Protein AF-0000000071360195 (afdb_homodimer)

Solvent-accessible surface area (backbone atoms only — not comparable to full-atom values): 88174 Å² total; per-residue (Å²): 97,87,82,32,67,44,46,41,50,40,54,48,51,52,51,59,58,46,48,58,55,52,52,46,26,71,76,32,77,54,50,70,51,29,56,44,53,31,23,53,79,62,7,34,23,40,37,34,31,44,94,55,22,44,68,52,69,40,63,68,44,98,49,39,8,59,50,63,33,9,27,62,53,70,78,50,66,49,47,74,72,57,78,88,72,53,63,65,61,52,55,51,90,71,38,44,81,37,33,32,63,85,80,63,46,74,43,66,33,55,50,43,57,48,7,51,38,51,45,49,52,37,34,51,52,42,40,50,26,24,51,25,14,49,48,19,62,73,68,67,46,61,69,28,42,64,61,17,48,61,42,53,50,48,51,35,55,5,44,53,56,32,52,67,60,40,53,76,51,92,50,73,54,66,40,22,39,23,76,53,29,56,35,37,60,60,54,65,51,55,55,34,50,38,50,25,50,60,48,34,41,68,58,39,54,72,71,65,54,81,59,62,51,53,54,50,37,46,46,51,50,45,51,42,43,50,67,18,39,52,57,96,50,68,45,30,49,46,36,35,41,52,36,51,50,43,17,70,60,42,55,53,23,87,81,37,96,84,45,69,18,20,60,46,40,46,39,49,36,43,72,40,61,45,69,19,24,42,8,47,70,59,52,59,51,63,29,38,73,85,63,27,49,44,38,34,25,56,53,52,30,54,47,48,50,40,42,49,51,51,41,42,51,55,47,21,68,73,69,74,44,78,48,59,75,80,40,64,57,57,62,45,27,61,50,37,55,46,62,44,42,44,96,76,51,28,30,52,20,55,28,66,12,31,38,41,66,76,66,58,65,51,48,43,51,51,38,29,50,21,58,75,69,69,35,58,64,58,27,32,36,47,43,56,61,48,48,49,36,38,74,71,66,78,43,77,90,47,56,92,46,70,66,42,64,74,53,42,62,82,67,82,75,74,78,52,93,82,35,64,79,81,86,50,65,58,45,14,44,68,43,51,36,37,17,34,38,40,41,49,45,62,58,79,74,35,28,32,37,39,40,40,30,29,12,18,24,35,42,13,27,19,29,57,67,18,42,33,38,34,42,74,74,25,40,42,24,50,34,31,13,40,44,89,39,90,82,35,61,59,15,74,39,26,40,35,28,31,86,39,26,31,22,70,32,47,62,45,56,44,55,61,57,40,54,64,17,86,51,53,50,46,84,75,49,56,38,55,50,66,68,40,84,63,89,72,72,55,57,37,38,41,32,36,36,37,66,45,74,65,72,43,22,46,31,37,41,36,43,33,40,38,50,44,96,88,43,49,45,39,37,39,41,38,42,29,35,32,56,68,63,97,61,94,45,31,37,38,38,38,44,42,29,55,32,79,42,74,49,43,24,39,80,81,70,39,78,55,80,64,39,80,50,81,70,67,30,35,91,75,68,24,44,63,33,38,56,60,48,37,79,42,25,33,41,76,45,42,58,40,32,33,39,39,24,37,34,72,50,90,96,45,75,44,31,35,41,38,32,41,36,61,44,39,84,73,22,32,40,34,45,29,34,34,67,43,40,55,9,66,31,81,70,33,37,61,73,82,56,63,77,32,58,23,34,25,44,36,42,34,34,74,46,67,21,47,58,60,41,50,40,37,38,41,36,58,32,44,69,91,51,72,55,58,64,68,46,76,46,78,48,71,45,92,86,28,30,38,34,40,38,37,35,32,66,87,46,34,34,39,41,39,39,38,39,89,39,55,76,25,75,49,80,55,90,62,31,34,35,32,14,24,35,36,40,38,31,29,34,63,87,78,64,44,68,46,34,37,40,37,37,37,23,43,35,36,34,55,66,67,33,36,41,33,35,58,42,53,58,20,35,37,40,39,34,58,46,96,56,27,32,42,33,33,34,70,31,27,27,38,39,29,39,40,47,88,57,31,25,96,77,45,41,36,40,38,48,56,96,91,42,75,47,79,43,73,44,41,51,41,85,93,70,55,24,27,37,41,79,36,55,48,58,40,81,38,30,37,39,41,22,109,96,87,81,33,66,44,45,43,51,40,54,49,51,52,50,59,57,45,49,57,54,52,52,47,27,70,76,31,76,52,50,70,50,29,56,46,50,30,24,53,78,61,6,34,22,39,39,35,32,43,94,57,22,44,68,53,66,40,62,67,45,99,48,40,8,58,50,63,31,8,27,62,53,71,77,50,67,48,46,73,72,58,77,88,72,54,61,65,61,53,56,50,89,70,39,45,81,38,32,33,64,84,81,63,46,74,44,67,34,54,48,44,56,47,7,51,38,52,46,49,51,37,34,50,53,42,44,52,26,22,53,25,14,50,47,18,63,74,68,66,46,59,70,29,42,63,61,16,47,62,42,52,49,51,51,34,55,6,44,51,56,32,52,69,60,42,55,76,52,93,50,73,53,65,39,22,40,22,76,54,29,55,35,38,61,61,55,66,50,54,55,35,51,37,50,23,50,60,47,34,42,67,58,38,54,73,70,66,54,82,59,63,52,52,54,50,36,45,46,52,49,45,51,41,42,48,67,18,39,53,58,95,50,68,46,30,51,46,35,35,42,54,36,51,50,44,19,70,62,40,56,53,23,85,80,36,97,84,46,68,17,20,62,44,40,47,40,48,36,45,72,41,61,44,66,18,24,43,8,47,69,60,51,59,49,63,29,38,74,85,65,29,48,43,39,35,23,57,50,50,30,55,48,48,50,39,42,49,51,51,42,40,51,56,48,22,67,72,68,72,44,76,48,58,76,81,41,63,59,57,62,46,28,60,51,38,53,48,63,44,41,45,97,76,52,28,30,52,20,53,30,65,12,32,38,40,65,75,65,58,65,50,46,44,50,51,37,29,51,22,57,75,68,68,34,56,64,56,26,32,37,48,42,55,61,46,48,50,37,39,73,70,65,78,43,75,92,46,57,92,47,69,66,43,64,74,53,42,62,84,66,81,74,74,77,48,94,81,34,64,79,78,86,49,64,58,43,13,43,70,43,51,37,36,16,34,38,38,42,48,45,64,57,80,73,35,28,32,36,40,38,40,32,29,13,19,24,36,41,14,29,17,28,58,67,19,43,33,37,32,41,76,72,26,40,41,24,51,34,31,13,40,44,90,39,89,83,34,62,58,14,73,40,25,42,34,28,30,84,39,25,29,22,71,32,46,62,46,57,46,56,61,56,40,53,62,19,85,51,53,48,43,85,74,48,56,37,54,48,65,67,39,84,61,89,72,73,53,54,38,38,40,32,36,35,37,65,45,74,63,74,44,22,46,33,35,41,35,42,34,42,36,50,45,97,87,43,47,46,38,36,39,40,38,41,27,35,31,56,67,62,96,60,94,44,31,36,38,36,38,43,44,30,55,32,80,41,73,48,43,23,40,79,82,69,40,77,55,78,63,40,81,51,83,71,66,29,36,89,75,67,24,42,63,34,38,57,61,48,38,78,41,24,34,39,74,46,42,58,41,32,34,38,38,25,39,32,72,50,90,96,45,76,44,31,34,41,38,33,43,38,60,44,39,84,74,20,32,40,33,45,28,34,34,66,43,40,54,9,65,31,81,70,35,37,60,74,81,55,64,77,32,56,22,34,26,44,36,43,35,34,75,45,68,21,48,59,60,43,49,41,36,37,40,34,57,31,44,68,90,51,71,55,57,64,68,45,76,45,80,47,72,45,96,86,28,31,38,33,40,39,37,35,30,66,88,46,34,34,38,41,39,40,38,39,89,40,56,76,25,74,48,78,56,90,61,30,35,35,31,16,22,36,37,42,37,32,30,35,62,86,79,64,44,67,47,32,38,40,38,37,36,23,43,33,36,34,55,66,67,32,36,40,33,35,58,43,54,56,19,36,35,39,38,34,56,47,95,55,27,33,40,34,33,33,69,31,27,28,38,40,29,40,39,46,86,57,32,26,95,78,46,42,36,40,37,48,57,96,92,41,75,47,79,44,74,44,42,52,42,85,94,70,56,26,28,36,40,80,36,56,47,60,40,83,39,30,38,39,41,21,108

Foldseek 3Di:
DVPFPLLVVVLVVLVVVLVVVLVVCVVPVCLLVQLQAWQAPQLFQEWEDEPQATDDTHDHDPGIAHDAAGGQDQDAQWDQDDSVPGDGNDNDPLAGFTAGNPVRDTDHDHRNRVRRNNVVSLLVSLLNLLSLLVVCLVPVDVSSVSNNVSNLVNHLVNLLRHDAYHYPDPDLLVQACASRYSGLLPVSSLQSSLSSCVSCVVVCVVVVHDCVSVLSSLLNRLVRLQRHAAPQALSQLSSLLSLLSSLVSFDALVVDPVSDHNVNSLCSAAPDHDPHHGHPVVSCVCAPQVLLFRLAWLVSLLVSLLSVLLSQLSVCVVVVDLSCVVPVSSVSNLLSSLQQDDQLQFGAFAFQGATAHRDLSSLQSQLLSCVSVVVVLSLLQSLVVSVVCVVVVVDDLSDPDPSSSPGGDSDRDDHDPPHDHDPSYAQWAADQSFQKIKHWAFDDQQIKMKIWTAAHAFSGALAHTFIWIDGRQFTFFGQLHADPDCPDCCRVFANRHHQRTQFKDKPLAQGDDSGRDDWHWAWADWPPDHRDDAPDRFKIKTKIWGQRDPQRKTKIKMKMWGADPVRHIKMKIWIFIDHPDPDWMKMKGKTWGDADDKWKAFPVRHTDDWAFDPPQDCVSVHGNNSVQWAPKTKDWDAAKMKMWGWHDDVPDFIKIKIKTWGGHHRKMKIWTWHFQRPRDDVSRHPPVRHRGTTTMMMIMDRHGCHLPTIIMMIFIDGPPDASQWDDWDWDHDRRSWTWIWTQGPVQKIKIKIADPAQQDWDDDDQKIWRGGIKIWMARNVVRHTAKIWDTQTQWIGDNLKIKHAPPTRKTKMWGDDVFAIKIWIAFWIKIKAQLQFADPQQWKWAQDPNDIDIDHFCDDPPSNITMDTRHGTGSIMGGGGD/DVPFPLLVVVLVVLVVVLVVVLVVCVVPVCLLVQLQAWQAPQLFQEWEDEPQATDDTHDHDPGIAHDAAGGQDQDAQWDQDDSVPGDGNDNDPLAGFTAGPVVRDTDHDHRNRVRGNNVVSLLVSLLNLLSLLVVCLVPVDVSSVSNNVSNLVNHLVNLLRHDAYHYPDPDLLVFACARRYSGLLPVSSLQSSLSSCVSCVVVCVVVVHDCVSVLSSLLNRLVRLQRHAAPQALSQLSNLLSLLSSLVSFDQLVVDPVSDHNVNSLCSAAPDHDPHHGHPVVSCVCAPQVLLFRLAWLVSLLVSLLSVLLSQLSVCVVVVDLSCVVPVSSVSNLLSSLQQDDQLQFGAFAFQGATAHRDLSSLQSVLLSCVSVVVVLSLLQSLVVSVVCVVVVVDDLSDPDPSSSVGGDSDRDDHDPPHDHDPSYAQWAADQSFQKIKHWAFDDQQIKMKIWTAAHAFSGALAHTFIWIDHRQFTFFGQLHADPDCPDCCRVFANRHHQRTQFKDKPLAQGDDSGRDDWHWAWADWPPDHRDDAPDRFKIKTKIWGQRDPQRKTKIKMKMWGADPVRHIKMKIWIFIDHPDPDWMKMKGKTWGDADDKWKAFPVRHTDDWAADPPQDCVSVHGNNSVQWAPKTKDWDAAKMKMWGWHDDDPDFIKIKIKTWGGHHRKMKIWIWHFQRPRDDVSRHPPVRHRGTTTMIMIMDRHGQHLPTIIMMIFIDGPPDASQWDDKDWDHDRRSWTWIWTQGPVQKIKIKIADPAQQDWDDDDQKIWRGGMKIWMARNVVRHTAKIWDTQTQWIGDNLKIKHAPPTRKTKMWGDDVFAIKIWIAFWIKIKDQLQFADPQQWKWAQDPNDIDIDHFCDDPPSNITMDTRHGTGSIMGGGGD

Structure (mmCIF, N/CA/C/O backbone):
data_AF-0000000071360195-model_v1
#
loop_
_entity.id
_entity.type
_entity.pdbx_description
1 polymer 'Heparinase II/III-like C-terminal domain-containing protein'
#
loop_
_atom_site.group_PDB
_atom_site.id
_atom_site.type_symbol
_atom_site.label_atom_id
_atom_site.label_alt_id
_atom_site.label_comp_id
_atom_site.label_asym_id
_atom_site.label_entity_id
_atom_site.label_seq_id
_atom_site.pdbx_PDB_ins_code
_atom_site.Cartn_x
_atom_site.Cartn_y
_atom_site.Cartn_z
_atom_site.occupancy
_atom_site.B_iso_or_equiv
_atom_site.auth_seq_id
_atom_site.auth_comp_id
_atom_site.auth_asym_id
_atom_site.auth_atom_id
_atom_site.pdbx_PDB_model_num
ATOM 1 N N . MET A 1 1 ? -1.663 -29.953 -48.25 1 61.69 1 MET A N 1
ATOM 2 C CA . MET A 1 1 ? -0.691 -30.969 -47.875 1 61.69 1 MET A CA 1
ATOM 3 C C . MET A 1 1 ? 0.414 -31.094 -48.906 1 61.69 1 MET A C 1
ATOM 5 O O . MET A 1 1 ? 1.577 -31.312 -48.562 1 61.69 1 MET A O 1
ATOM 9 N N . GLU A 1 2 ? 0.023 -30.75 -50.125 1 65.12 2 GLU A N 1
ATOM 10 C CA . GLU A 1 2 ? 1.006 -30.922 -51.188 1 65.12 2 GLU A CA 1
ATOM 11 C C . GLU A 1 2 ? 1.931 -29.719 -51.312 1 65.12 2 GLU A C 1
ATOM 13 O O . GLU A 1 2 ? 3.059 -29.828 -51.781 1 65.12 2 GLU A O 1
ATOM 18 N N . THR A 1 3 ? 1.449 -28.672 -50.75 1 71.75 3 THR A N 1
ATOM 19 C CA . THR A 1 3 ? 2.215 -27.453 -51.031 1 71.75 3 THR A CA 1
ATOM 20 C C . THR A 1 3 ? 3.207 -27.172 -49.875 1 71.75 3 THR A C 1
ATOM 22 O O . THR A 1 3 ? 4.207 -26.484 -50.094 1 71.75 3 THR A O 1
ATOM 25 N N . ALA A 1 4 ? 2.963 -27.688 -48.719 1 83.12 4 ALA A N 1
ATOM 26 C CA . ALA A 1 4 ? 3.861 -27.422 -47.594 1 83.12 4 ALA A CA 1
ATOM 27 C C . ALA A 1 4 ? 4.824 -28.578 -47.375 1 83.12 4 ALA A C 1
ATOM 29 O O . ALA A 1 4 ? 4.398 -29.719 -47.125 1 83.12 4 ALA A O 1
ATOM 30 N N . ASP A 1 5 ? 6.125 -28.281 -47.375 1 85.06 5 ASP A N 1
ATOM 31 C CA . ASP A 1 5 ? 7.168 -29.297 -47.281 1 85.06 5 ASP A CA 1
ATOM 32 C C . ASP A 1 5 ? 7.047 -30.094 -45.969 1 85.06 5 ASP A C 1
ATOM 34 O O . ASP A 1 5 ? 7.156 -31.328 -45.969 1 85.06 5 ASP A O 1
ATOM 38 N N . TRP A 1 6 ? 6.832 -29.406 -44.938 1 88.25 6 TRP A N 1
ATOM 39 C CA . TRP A 1 6 ? 6.797 -30.109 -43.656 1 88.25 6 TRP A CA 1
ATOM 40 C C . TRP A 1 6 ? 5.602 -31.047 -43.562 1 88.25 6 TRP A C 1
ATOM 42 O O . TRP A 1 6 ? 5.664 -32.094 -42.906 1 88.25 6 TRP A O 1
ATOM 52 N N . LYS A 1 7 ? 4.492 -30.766 -44.219 1 90 7 LYS A N 1
ATOM 53 C CA . LYS A 1 7 ? 3.318 -31.625 -44.25 1 90 7 LYS A CA 1
ATOM 54 C C . LYS A 1 7 ? 3.574 -32.875 -45.094 1 90 7 LYS A C 1
ATOM 56 O O . LYS A 1 7 ? 3.15 -33.969 -44.719 1 90 7 LYS A O 1
ATOM 61 N N . ARG A 1 8 ? 4.242 -32.594 -46.219 1 89.38 8 ARG A N 1
ATOM 62 C CA . ARG A 1 8 ? 4.609 -33.75 -47.062 1 89.38 8 ARG A CA 1
ATOM 63 C C . ARG A 1 8 ? 5.516 -34.688 -46.312 1 89.38 8 ARG A C 1
ATOM 65 O O . ARG A 1 8 ? 5.332 -35.906 -46.375 1 89.38 8 ARG A O 1
ATOM 72 N N . ASP A 1 9 ? 6.449 -34.094 -45.656 1 91.25 9 ASP A N 1
ATOM 73 C CA . ASP A 1 9 ? 7.375 -34.906 -44.875 1 91.25 9 ASP A CA 1
ATOM 74 C C . ASP A 1 9 ? 6.641 -35.656 -43.75 1 91.25 9 ASP A C 1
ATOM 76 O O . ASP A 1 9 ? 6.973 -36.812 -43.469 1 91.25 9 ASP A O 1
ATOM 80 N N . PHE A 1 10 ? 5.715 -35.031 -43.219 1 92.25 10 PHE A N 1
ATOM 81 C CA . PHE A 1 10 ? 4.91 -35.625 -42.188 1 92.25 10 PHE A CA 1
ATOM 82 C C . PHE A 1 10 ? 4.172 -36.875 -42.688 1 92.25 10 PHE A C 1
ATOM 84 O O . PHE A 1 10 ? 4.211 -37.938 -42.062 1 92.25 10 PHE A O 1
ATOM 91 N N . ILE A 1 11 ? 3.498 -36.719 -43.812 1 92.62 11 ILE A N 1
ATOM 92 C CA . ILE A 1 11 ? 2.717 -37.812 -44.406 1 92.62 11 ILE A CA 1
ATOM 93 C C . ILE A 1 11 ? 3.643 -38.969 -44.812 1 92.62 11 ILE A C 1
ATOM 95 O O . ILE A 1 11 ? 3.316 -40.125 -44.594 1 92.62 11 ILE A O 1
ATOM 99 N N . GLN A 1 12 ? 4.801 -38.562 -45.312 1 93.06 12 GLN A N 1
ATOM 100 C CA . GLN A 1 12 ? 5.758 -39.594 -45.719 1 93.06 12 GLN A CA 1
ATOM 101 C C . GLN A 1 12 ? 6.266 -40.375 -44.5 1 93.06 12 GLN A C 1
ATOM 103 O O . GLN A 1 12 ? 6.422 -41.594 -44.562 1 93.06 12 GLN A O 1
ATOM 108 N N . ARG A 1 13 ? 6.52 -39.688 -43.469 1 93.62 13 ARG A N 1
ATOM 109 C CA . ARG A 1 13 ? 6.969 -40.344 -42.25 1 93.62 13 ARG A CA 1
ATOM 110 C C . ARG A 1 13 ? 5.902 -41.312 -41.719 1 93.62 13 ARG A C 1
ATOM 112 O O . ARG A 1 13 ? 6.227 -42.375 -41.219 1 93.62 13 ARG A O 1
ATOM 119 N N . LYS A 1 14 ? 4.645 -40.906 -41.844 1 93.88 14 LYS A N 1
ATOM 120 C CA . LYS A 1 14 ? 3.551 -41.781 -41.406 1 93.88 14 LYS A CA 1
ATOM 121 C C . LYS A 1 14 ? 3.461 -43.031 -42.281 1 93.88 14 LYS A C 1
ATOM 123 O O . LYS A 1 14 ? 3.238 -44.125 -41.781 1 93.88 14 LYS A O 1
ATOM 128 N N . LYS A 1 15 ? 3.635 -42.844 -43.531 1 95.19 15 LYS A N 1
ATOM 129 C CA . LYS A 1 15 ? 3.615 -43.969 -44.469 1 95.19 15 LYS A CA 1
ATOM 130 C C . LYS A 1 15 ? 4.758 -44.938 -44.188 1 95.19 15 LYS A C 1
ATOM 132 O O . LYS A 1 15 ? 4.543 -46.156 -44.094 1 95.19 15 LYS A O 1
ATOM 137 N N . ASP A 1 16 ? 5.934 -44.344 -43.969 1 95.75 16 ASP A N 1
ATOM 138 C CA . ASP A 1 16 ? 7.109 -45.156 -43.688 1 95.75 16 ASP A CA 1
ATOM 139 C C . ASP A 1 16 ? 6.938 -45.969 -42.406 1 95.75 16 ASP A C 1
ATOM 141 O O . ASP A 1 16 ? 7.297 -47.156 -42.344 1 95.75 16 ASP A O 1
ATOM 145 N N . ARG A 1 17 ? 6.438 -45.344 -41.5 1 94.25 17 ARG A N 1
ATOM 146 C CA . ARG A 1 17 ? 6.207 -46 -40.219 1 94.25 17 ARG A CA 1
ATOM 147 C C . ARG A 1 17 ? 5.207 -47.156 -40.375 1 94.25 17 ARG A C 1
ATOM 149 O O . ARG A 1 17 ? 5.41 -48.219 -39.812 1 94.25 17 ARG A O 1
ATOM 156 N N . LEU A 1 18 ? 4.129 -46.969 -41.125 1 96.44 18 LEU A N 1
ATOM 157 C CA . LEU A 1 18 ? 3.051 -47.969 -41.219 1 96.44 18 LEU A CA 1
ATOM 158 C C . LEU A 1 18 ? 3.479 -49.156 -42.062 1 96.44 18 LEU A C 1
ATOM 160 O O . LEU A 1 18 ? 2.912 -50.25 -41.969 1 96.44 18 LEU A O 1
ATOM 164 N N . GLU A 1 19 ? 4.441 -48.875 -42.938 1 96.56 19 GLU A N 1
ATOM 165 C CA . GLU A 1 19 ? 4.91 -49.938 -43.812 1 96.56 19 GLU A CA 1
ATOM 166 C C . GLU A 1 19 ? 5.453 -51.125 -43 1 96.56 19 GLU A C 1
ATOM 168 O O . GLU A 1 19 ? 5.277 -52.281 -43.375 1 96.56 19 GLU A O 1
ATOM 173 N N . VAL A 1 20 ? 6.035 -50.781 -41.969 1 96.75 20 VAL A N 1
ATOM 174 C CA . VAL A 1 20 ? 6.594 -51.812 -41.094 1 96.75 20 VAL A CA 1
ATOM 175 C C . VAL A 1 20 ? 5.469 -52.688 -40.531 1 96.75 20 VAL A C 1
ATOM 177 O O . VAL A 1 20 ? 5.562 -53.906 -40.562 1 96.75 20 VAL A O 1
ATOM 180 N N . TYR A 1 21 ? 4.422 -52.125 -40.125 1 97.19 21 TYR A N 1
ATOM 181 C CA . TYR A 1 21 ? 3.32 -52.844 -39.5 1 97.19 21 TYR A CA 1
ATOM 182 C C . TYR A 1 21 ? 2.48 -53.562 -40.562 1 97.19 21 TYR A C 1
ATOM 184 O O . TYR A 1 21 ? 1.934 -54.625 -40.312 1 97.19 21 TYR A O 1
ATOM 192 N N . LEU A 1 22 ? 2.393 -53 -41.781 1 97.44 22 LEU A N 1
ATOM 193 C CA . LEU A 1 22 ? 1.722 -53.656 -42.875 1 97.44 22 LEU A CA 1
ATOM 194 C C . LEU A 1 22 ? 2.438 -54.969 -43.25 1 97.44 22 LEU A C 1
ATOM 196 O O . LEU A 1 22 ? 1.793 -55.969 -43.562 1 97.44 22 LEU A O 1
ATOM 200 N N . ASP A 1 23 ? 3.717 -54.906 -43.094 1 97.12 23 ASP A N 1
ATOM 201 C CA . ASP A 1 23 ? 4.508 -56.094 -43.375 1 97.12 23 ASP A CA 1
ATOM 202 C C . ASP A 1 23 ? 4.242 -57.156 -42.344 1 97.12 23 ASP A C 1
ATOM 204 O O . ASP A 1 23 ? 4.133 -58.344 -42.656 1 97.12 23 ASP A O 1
ATOM 208 N N . TYR A 1 24 ? 4.168 -56.75 -41.094 1 97.44 24 TYR A N 1
ATOM 209 C CA . TYR A 1 24 ? 3.879 -57.688 -40.031 1 97.44 24 TYR A CA 1
ATOM 210 C C . TYR A 1 24 ? 2.516 -58.344 -40.219 1 97.44 24 TYR A C 1
ATOM 212 O O . TYR A 1 24 ? 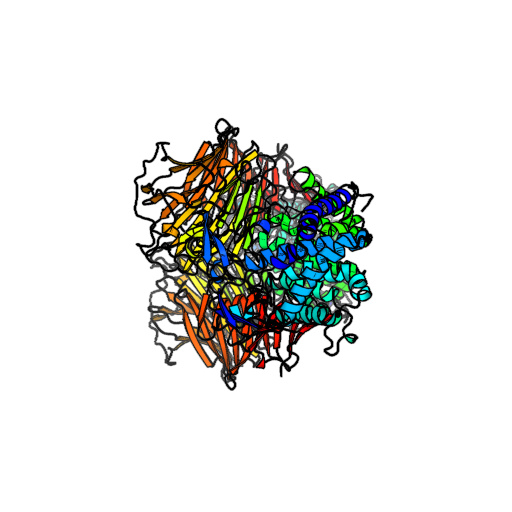2.377 -59.562 -40.094 1 97.44 24 TYR A O 1
ATOM 220 N N . VAL A 1 25 ? 1.509 -57.594 -40.594 1 96.69 25 VAL A N 1
ATOM 221 C CA . VAL A 1 25 ? 0.131 -58.062 -40.688 1 96.69 25 VAL A CA 1
ATOM 222 C C . VAL A 1 25 ? -0.029 -58.938 -41.938 1 96.69 25 VAL A C 1
ATOM 224 O O . VAL A 1 25 ? -0.851 -59.844 -41.969 1 96.69 25 VAL A O 1
ATOM 227 N N . GLU A 1 26 ? 0.781 -58.625 -42.938 1 95.12 26 GLU A N 1
ATOM 228 C CA . GLU A 1 26 ? 0.78 -59.469 -44.125 1 95.12 26 GLU A CA 1
ATOM 229 C C . GLU A 1 26 ? 1.227 -60.906 -43.812 1 95.12 26 GLU A C 1
ATOM 231 O O . GLU A 1 26 ? 0.677 -61.875 -44.344 1 95.12 26 GLU A O 1
ATOM 236 N N . LYS A 1 27 ? 2.148 -60.906 -42.938 1 96.19 27 LYS A N 1
ATOM 237 C CA . LYS A 1 27 ? 2.664 -62.219 -42.531 1 96.19 27 LYS A CA 1
ATOM 238 C C . LYS A 1 27 ? 1.752 -62.844 -41.469 1 96.19 27 LYS A C 1
ATOM 240 O O . LYS A 1 27 ? 1.585 -64.062 -41.469 1 96.19 27 LYS A O 1
ATOM 245 N N . GLN A 1 28 ? 1.278 -62.031 -40.656 1 96.69 28 GLN A N 1
ATOM 246 C CA . GLN A 1 28 ? 0.362 -62.438 -39.594 1 96.69 28 GLN A CA 1
ATOM 247 C C . GLN A 1 28 ? -0.785 -61.438 -39.438 1 96.69 28 GLN A C 1
ATOM 249 O O . GLN A 1 28 ? -0.658 -60.469 -38.688 1 96.69 28 GLN A O 1
ATOM 254 N N . PRO A 1 29 ? -1.924 -61.75 -39.969 1 94.88 29 PRO A N 1
ATOM 255 C CA . PRO A 1 29 ? -3.021 -60.812 -40.062 1 94.88 29 PRO A CA 1
ATOM 256 C C . PRO A 1 29 ? -3.428 -60.219 -38.719 1 94.88 29 PRO A C 1
ATOM 258 O O . PRO A 1 29 ? -3.922 -59.094 -38.625 1 94.88 29 PRO A O 1
ATOM 261 N N . ASP A 1 30 ? -3.189 -61 -37.625 1 96.88 30 ASP A N 1
ATOM 262 C CA . ASP A 1 30 ? -3.621 -60.5 -36.312 1 96.88 30 ASP A CA 1
ATOM 263 C C . ASP A 1 30 ? -2.436 -60 -35.5 1 96.88 30 ASP A C 1
ATOM 265 O O . ASP A 1 30 ? -2.496 -59.938 -34.25 1 96.88 30 ASP A O 1
ATOM 269 N N . TRP A 1 31 ? -1.357 -59.656 -36.188 1 97.94 31 TRP A N 1
ATOM 270 C CA . TRP A 1 31 ? -0.123 -59.312 -35.5 1 97.94 31 TRP A CA 1
ATOM 271 C C . TRP A 1 31 ? -0.345 -58.125 -34.562 1 97.94 31 TRP A C 1
ATOM 273 O O . TRP A 1 31 ? 0.014 -58.188 -33.375 1 97.94 31 TRP A O 1
ATOM 283 N N . LEU A 1 32 ? -0.878 -57.062 -35.094 1 97.81 32 LEU A N 1
ATOM 284 C CA . LEU A 1 32 ? -1.099 -55.844 -34.312 1 97.81 32 LEU A CA 1
ATOM 285 C C . LEU A 1 32 ? -2.191 -56.062 -33.25 1 97.81 32 LEU A C 1
ATOM 287 O O . LEU A 1 32 ? -2.043 -55.656 -32.094 1 97.81 32 LEU A O 1
ATOM 291 N N . LEU A 1 33 ? -3.277 -56.688 -33.625 1 97.94 33 LEU A N 1
ATOM 292 C CA . LEU A 1 33 ? -4.422 -56.969 -32.781 1 97.94 33 LEU A CA 1
ATOM 293 C C . LEU A 1 33 ? -4.008 -57.812 -31.578 1 97.94 33 LEU A C 1
ATOM 295 O O . LEU A 1 33 ? -4.398 -57.5 -30.438 1 97.94 33 LEU A O 1
ATOM 299 N N . SER A 1 34 ? -3.188 -58.812 -31.797 1 97.94 34 SER A N 1
ATOM 300 C CA . SER A 1 34 ? -2.816 -59.781 -30.781 1 97.94 34 SER A CA 1
ATOM 301 C C . SER A 1 34 ? -1.975 -59.125 -29.688 1 97.94 34 SER A C 1
ATOM 303 O O . SER A 1 34 ? -1.795 -59.719 -28.609 1 97.94 34 SER A O 1
ATOM 305 N N . ARG A 1 35 ? -1.487 -57.875 -29.922 1 97.62 35 ARG A N 1
ATOM 306 C CA . ARG A 1 35 ? -0.579 -57.219 -28.984 1 97.62 35 ARG A CA 1
ATOM 307 C C . ARG A 1 35 ? -1.329 -56.25 -28.094 1 97.62 35 ARG A C 1
ATOM 309 O O . ARG A 1 35 ? -0.748 -55.688 -27.156 1 97.62 35 ARG A O 1
ATOM 316 N N . LEU A 1 36 ? -2.641 -56 -28.344 1 98.06 36 LEU A N 1
ATOM 317 C CA . LEU A 1 36 ? -3.461 -55.219 -27.406 1 98.06 36 LEU A CA 1
ATOM 318 C C . LEU A 1 36 ? -3.406 -55.812 -26.016 1 98.06 36 LEU A C 1
ATOM 320 O O . LEU A 1 36 ? -3.381 -57.031 -25.859 1 98.06 36 LEU A O 1
ATOM 324 N N . GLN A 1 37 ? -3.309 -54.969 -25.062 1 97.5 37 GLN A N 1
ATOM 325 C CA . GLN A 1 37 ? -3.375 -55.406 -23.688 1 97.5 37 GLN A CA 1
ATOM 326 C C . GLN A 1 37 ? -4.824 -55.594 -23.234 1 97.5 37 GLN A C 1
ATOM 328 O O . GLN A 1 37 ? -5.461 -54.625 -22.781 1 97.5 37 GLN A O 1
ATOM 333 N N . MET A 1 38 ? -5.332 -56.812 -23.297 1 97.81 38 MET A N 1
ATOM 334 C CA . MET A 1 38 ? -6.727 -57.156 -23.031 1 97.81 38 MET A CA 1
ATOM 335 C C . MET A 1 38 ? -6.82 -58.375 -22.109 1 97.81 38 MET A C 1
ATOM 337 O O . MET A 1 38 ? -5.844 -59.094 -21.922 1 97.81 38 MET A O 1
ATOM 341 N N . TYR A 1 39 ? -7.992 -58.5 -21.469 1 97.75 39 TYR A N 1
ATOM 342 C CA . TYR A 1 39 ? -8.383 -59.781 -20.891 1 97.75 39 TYR A CA 1
ATOM 343 C C . TYR A 1 39 ? -8.891 -60.75 -21.969 1 97.75 39 TYR A C 1
ATOM 345 O O . TYR A 1 39 ? -10.102 -60.906 -22.141 1 97.75 39 TYR A O 1
ATOM 353 N N . TRP A 1 40 ? -7.953 -61.406 -22.641 1 97.69 40 TRP A N 1
ATOM 354 C CA . TRP A 1 40 ? -8.266 -62.219 -23.828 1 97.69 40 TRP A CA 1
ATOM 355 C C . TRP A 1 40 ? -9.062 -63.438 -23.438 1 97.69 40 TRP A C 1
ATOM 357 O O . TRP A 1 40 ? -10.086 -63.75 -24.062 1 97.69 40 TRP A O 1
ATOM 367 N N . ASP A 1 41 ? -8.578 -64.125 -22.484 1 96.31 41 ASP A N 1
ATOM 368 C CA . ASP A 1 41 ? -9.18 -65.375 -22.078 1 96.31 41 ASP A CA 1
ATOM 369 C C . ASP A 1 41 ? -10.172 -65.188 -20.938 1 96.31 41 ASP A C 1
ATOM 371 O O . ASP A 1 41 ? -11.266 -65.75 -20.938 1 96.31 41 ASP A O 1
ATOM 375 N N . THR A 1 42 ? -9.719 -64.312 -20.047 1 96.5 42 THR A N 1
ATOM 376 C CA . THR A 1 42 ? -10.508 -64.125 -18.828 1 96.5 42 THR A CA 1
ATOM 377 C C . THR A 1 42 ? -11.711 -63.25 -19.094 1 96.5 42 THR A C 1
ATOM 379 O O . THR A 1 42 ? -12.75 -63.375 -18.422 1 96.5 42 THR A O 1
ATOM 382 N N . LYS A 1 43 ? -11.586 -62.219 -20 1 97.94 43 LYS A N 1
ATOM 383 C CA . LYS A 1 43 ? -12.664 -61.344 -20.453 1 97.94 43 LYS A CA 1
ATOM 384 C C . LYS A 1 43 ? -13.352 -60.656 -19.281 1 97.94 43 LYS A C 1
ATOM 386 O O . LYS A 1 43 ? -14.586 -60.625 -19.203 1 97.94 43 LYS A O 1
ATOM 391 N N . HIS A 1 44 ? -12.625 -60.25 -18.328 1 97.56 44 HIS A N 1
ATOM 392 C CA . HIS A 1 44 ? -13.156 -59.656 -17.109 1 97.56 44 HIS A CA 1
ATOM 393 C C . HIS A 1 44 ? -13.984 -58.406 -17.438 1 97.56 44 HIS A C 1
ATOM 395 O O . HIS A 1 44 ? -13.602 -57.594 -18.281 1 97.56 44 HIS A O 1
ATOM 401 N N . THR A 1 45 ? -15.141 -58.219 -16.734 1 97.94 45 THR A N 1
ATOM 402 C CA . THR A 1 45 ? -16.016 -57.062 -16.922 1 97.94 45 THR A CA 1
ATOM 403 C C . THR A 1 45 ? -15.742 -56 -15.852 1 97.94 45 THR A C 1
ATOM 405 O O . THR A 1 45 ? -16.047 -54.844 -16.047 1 97.94 45 THR A O 1
ATOM 408 N N . ASP A 1 46 ? -15.258 -56.469 -14.695 1 97.94 46 ASP A N 1
ATOM 409 C CA . ASP A 1 46 ? -15.102 -55.594 -13.539 1 97.94 46 ASP A CA 1
ATOM 410 C C . ASP A 1 46 ? -13.648 -55.562 -13.07 1 97.94 46 ASP A C 1
ATOM 412 O O . ASP A 1 46 ? -13 -56.594 -12.961 1 97.94 46 ASP A O 1
ATOM 416 N N . VAL A 1 47 ? -13.148 -54.406 -12.938 1 97.5 47 VAL A N 1
ATOM 417 C CA . VAL A 1 47 ? -11.805 -54.188 -12.414 1 97.5 47 VAL A CA 1
ATOM 418 C C . VAL A 1 47 ? -11.883 -53.531 -11.039 1 97.5 47 VAL A C 1
ATOM 420 O O . VAL A 1 47 ? -12.711 -52.656 -10.812 1 97.5 47 VAL A O 1
ATOM 423 N N . TYR A 1 48 ? -11.039 -53.906 -10.117 1 97.5 48 TYR A N 1
ATOM 424 C CA . TYR A 1 48 ? -11.039 -53.406 -8.742 1 97.5 48 TYR A CA 1
ATOM 425 C C . TYR A 1 48 ? -9.703 -52.75 -8.398 1 97.5 48 TYR A C 1
ATOM 427 O O . TYR A 1 48 ? -8.641 -53.281 -8.703 1 97.5 48 TYR A O 1
ATOM 435 N N . LEU A 1 49 ? -9.766 -51.594 -7.902 1 96.62 49 LEU A N 1
ATOM 436 C CA . LEU A 1 49 ? -8.602 -50.812 -7.492 1 96.62 49 LEU A CA 1
ATOM 437 C C . LEU A 1 49 ? -8.539 -50.688 -5.973 1 96.62 49 LEU A C 1
ATOM 439 O O . LEU A 1 49 ? -9.578 -50.656 -5.305 1 96.62 49 LEU A O 1
ATOM 443 N N . MET A 1 50 ? -7.336 -50.594 -5.438 1 94.56 50 MET A N 1
ATOM 444 C CA . MET A 1 50 ? -7.113 -50.406 -4.008 1 94.56 50 MET A CA 1
ATOM 445 C C . MET A 1 50 ? -5.84 -49.625 -3.756 1 94.56 50 MET A C 1
ATOM 447 O O . MET A 1 50 ? -4.77 -49.969 -4.25 1 94.56 50 MET A O 1
ATOM 451 N N . GLY A 1 51 ? -6 -48.594 -2.982 1 87.12 51 GLY A N 1
ATOM 452 C CA . GLY A 1 51 ? -4.855 -47.781 -2.574 1 87.12 51 GLY A CA 1
ATOM 453 C C . GLY A 1 51 ? -4.137 -47.156 -3.742 1 87.12 51 GLY A C 1
ATOM 454 O O . GLY A 1 51 ? -2.912 -47 -3.719 1 87.12 51 GLY A O 1
ATOM 455 N N . GLY A 1 52 ? -4.797 -46.938 -4.867 1 89.69 52 GLY A N 1
ATOM 456 C CA . GLY A 1 52 ? -4.168 -46.344 -6.035 1 89.69 52 GLY A CA 1
ATOM 457 C C . GLY A 1 52 ? -3.506 -47.375 -6.941 1 89.69 52 GLY A C 1
ATOM 458 O O . GLY A 1 52 ? -2.773 -47 -7.863 1 89.69 52 GLY A O 1
ATOM 459 N N . ASP A 1 53 ? -3.77 -48.625 -6.613 1 94.19 53 ASP A N 1
ATOM 460 C CA . ASP A 1 53 ? -3.199 -49.719 -7.398 1 94.19 53 ASP A CA 1
ATOM 461 C C . ASP A 1 53 ? -4.293 -50.656 -7.93 1 94.19 53 ASP A C 1
ATOM 463 O O . ASP A 1 53 ? -5.352 -50.781 -7.312 1 94.19 53 ASP A O 1
ATOM 467 N N . TYR A 1 54 ? -3.943 -51.281 -9.055 1 96.25 54 TYR A N 1
ATOM 468 C CA . TYR A 1 54 ? -4.777 -52.375 -9.516 1 96.25 54 TYR A CA 1
ATOM 469 C C . TYR A 1 54 ? -4.777 -53.5 -8.5 1 96.25 54 TYR A C 1
ATOM 471 O O . TYR A 1 54 ? -3.721 -53.906 -8 1 96.25 54 TYR A O 1
ATOM 479 N N . ASP A 1 55 ? -5.953 -54 -8.148 1 96.12 55 ASP A N 1
ATOM 480 C CA . ASP A 1 55 ? -6.043 -55.125 -7.219 1 96.12 55 ASP A CA 1
ATOM 481 C C . ASP A 1 55 ? -6.328 -56.438 -7.957 1 96.12 55 ASP A C 1
ATOM 483 O O . ASP A 1 55 ? -5.512 -57.375 -7.934 1 96.12 55 ASP A O 1
ATOM 487 N N . HIS A 1 56 ? -7.504 -56.562 -8.625 1 96.06 56 HIS A N 1
ATOM 488 C CA . HIS A 1 56 ? -7.879 -57.719 -9.406 1 96.06 56 HIS A CA 1
ATOM 489 C C . HIS A 1 56 ? -9.047 -57.406 -10.336 1 96.06 56 HIS A C 1
ATOM 491 O O . HIS A 1 56 ? -9.539 -56.281 -10.375 1 96.06 56 HIS A O 1
ATOM 497 N N . ALA A 1 57 ? -9.375 -58.312 -11.18 1 97 57 ALA A N 1
ATOM 498 C CA . ALA A 1 57 ? -10.539 -58.188 -12.055 1 97 57 ALA A CA 1
ATOM 499 C C . ALA A 1 57 ? -11.406 -59.438 -11.969 1 97 57 ALA A C 1
ATOM 501 O O . ALA A 1 57 ? -10.93 -60.5 -11.57 1 97 57 ALA A O 1
ATOM 502 N N . GLU A 1 58 ? -12.719 -59.25 -12.25 1 97.25 58 GLU A N 1
ATOM 503 C CA . GLU A 1 58 ? -13.703 -60.344 -12.211 1 97.25 58 GLU A CA 1
ATOM 504 C C . GLU A 1 58 ? -14.727 -60.188 -13.336 1 97.25 58 GLU A C 1
ATOM 506 O O . GLU A 1 58 ? -14.688 -59.219 -14.094 1 97.25 58 GLU A O 1
ATOM 511 N N . GLY A 1 59 ? -15.578 -61.188 -13.383 1 97.12 59 GLY A N 1
ATOM 512 C CA . GLY A 1 59 ? -16.625 -61.188 -14.391 1 97.12 59 GLY A CA 1
ATOM 513 C C . GLY A 1 59 ? -16.188 -61.75 -15.727 1 97.12 59 GLY A C 1
ATOM 514 O O . GLY A 1 59 ? -14.992 -62 -15.938 1 97.12 59 GLY A O 1
ATOM 515 N N . GLU A 1 60 ? -17.125 -62 -16.656 1 96.88 60 GLU A N 1
ATOM 516 C CA . GLU A 1 60 ? -16.828 -62.562 -17.969 1 96.88 60 GLU A CA 1
ATOM 517 C C . GLU A 1 60 ? -17.734 -61.969 -19.047 1 96.88 60 GLU A C 1
ATOM 519 O O . GLU A 1 60 ? -18.953 -62.094 -18.984 1 96.88 60 GLU A O 1
ATOM 524 N N . ALA A 1 61 ? -17.156 -61.375 -19.938 1 97.94 61 ALA A N 1
ATOM 525 C CA . ALA A 1 61 ? -17.828 -60.781 -21.094 1 97.94 61 ALA A CA 1
ATOM 526 C C . ALA A 1 61 ? -17.906 -61.781 -22.25 1 97.94 61 ALA A C 1
ATOM 528 O O . ALA A 1 61 ? -17.422 -62.906 -22.141 1 97.94 61 ALA A O 1
ATOM 529 N N . THR A 1 62 ? -18.594 -61.406 -23.297 1 97.81 62 THR A N 1
ATOM 530 C CA . THR A 1 62 ? -18.766 -62.25 -24.469 1 97.81 62 THR A CA 1
ATOM 531 C C . THR A 1 62 ? -17.547 -62.125 -25.391 1 97.81 62 THR A C 1
ATOM 533 O O . THR A 1 62 ? -17.328 -62.969 -26.25 1 97.81 62 THR A O 1
ATOM 536 N N . VAL A 1 63 ? -16.766 -60.969 -25.156 1 97.75 63 VAL A N 1
ATOM 537 C CA . VAL A 1 63 ? -15.555 -60.719 -25.938 1 97.75 63 VAL A CA 1
ATOM 538 C C . VAL A 1 63 ? -14.398 -60.344 -25.016 1 97.75 63 VAL A C 1
ATOM 540 O O . VAL A 1 63 ? -14.617 -60 -23.859 1 97.75 63 VAL A O 1
ATOM 543 N N . PRO A 1 64 ? -13.156 -60.469 -25.516 1 98 64 PRO A N 1
ATOM 544 C CA . PRO A 1 64 ? -12.047 -59.969 -24.703 1 98 64 PRO A CA 1
ATOM 545 C C . PRO A 1 64 ? -12.211 -58.5 -24.312 1 98 64 PRO A C 1
ATOM 547 O O . PRO A 1 64 ? -12.641 -57.688 -25.141 1 98 64 PRO A O 1
ATOM 550 N N . THR A 1 65 ? -11.977 -58.156 -23.047 1 98.25 65 THR A N 1
ATOM 551 C CA . THR A 1 65 ? -12.164 -56.812 -22.562 1 98.25 65 THR A CA 1
ATOM 552 C C . THR A 1 65 ? -10.82 -56.125 -22.344 1 98.25 65 THR A C 1
ATOM 554 O O . THR A 1 65 ? -9.781 -56.781 -22.328 1 98.25 65 THR A O 1
ATOM 557 N N . VAL A 1 66 ? -10.836 -54.781 -22.25 1 98.19 66 VAL A N 1
ATOM 558 C CA . VAL A 1 66 ? -9.617 -54 -22.172 1 98.19 66 VAL A CA 1
ATOM 559 C C . VAL A 1 66 ? -9.031 -54.094 -20.766 1 98.19 66 VAL A C 1
ATOM 561 O O . VAL A 1 66 ? -9.734 -53.906 -19.766 1 98.19 66 VAL A O 1
ATOM 564 N N . ARG A 1 67 ? -7.75 -54.375 -20.641 1 97.06 67 ARG A N 1
ATOM 565 C CA . ARG A 1 67 ? -7.051 -54.375 -19.359 1 97.06 67 ARG A CA 1
ATOM 566 C C . ARG A 1 67 ? -6.961 -52.969 -18.797 1 97.06 67 ARG A C 1
ATOM 568 O O . ARG A 1 67 ? -6.789 -52 -19.531 1 97.06 67 ARG A O 1
ATOM 575 N N . PHE A 1 68 ? -7.105 -52.875 -17.484 1 96.19 68 PHE A N 1
ATOM 576 C CA . PHE A 1 68 ? -6.973 -51.594 -16.812 1 96.19 68 PHE A CA 1
ATOM 577 C C . PHE A 1 68 ? -5.512 -51.281 -16.484 1 96.19 68 PHE A C 1
ATOM 579 O O . PHE A 1 68 ? -4.703 -52.219 -16.359 1 96.19 68 PHE A O 1
ATOM 586 N N . SER A 1 69 ? -5.145 -50 -16.359 1 95.56 69 SER A N 1
ATOM 587 C CA . SER A 1 69 ? -3.799 -49.562 -16.031 1 95.56 69 SER A CA 1
ATOM 588 C C . SER A 1 69 ? -3.316 -50.188 -14.719 1 95.56 69 SER A C 1
ATOM 590 O O . SER A 1 69 ? -4.109 -50.75 -13.969 1 95.56 69 SER A O 1
ATOM 592 N N . GLY A 1 70 ? -1.974 -50.031 -14.469 1 94.31 70 GLY A N 1
ATOM 593 C CA . GLY A 1 70 ? -1.395 -50.75 -13.352 1 94.31 70 GLY A CA 1
ATOM 594 C C . GLY A 1 70 ? -1.466 -50 -12.047 1 94.31 70 GLY A C 1
ATOM 595 O O . GLY A 1 70 ? -1.694 -50.562 -10.984 1 94.31 70 GLY A O 1
ATOM 596 N N . THR A 1 71 ? -1.165 -48.781 -12.062 1 93.88 71 THR A N 1
ATOM 597 C CA . THR A 1 71 ? -1.114 -47.969 -10.852 1 93.88 71 THR A CA 1
ATOM 598 C C . THR A 1 71 ? -1.269 -46.5 -11.18 1 93.88 71 THR A C 1
ATOM 600 O O . THR A 1 71 ? -1.125 -46.094 -12.336 1 93.88 71 THR A O 1
ATOM 603 N N . ARG A 1 72 ? -1.604 -45.656 -10.172 1 93.19 72 ARG A N 1
ATOM 604 C CA . ARG A 1 72 ? -1.661 -44.219 -10.32 1 93.19 72 ARG A CA 1
ATOM 605 C C . ARG A 1 72 ? -0.263 -43.625 -10.469 1 93.19 72 ARG A C 1
ATOM 607 O O . ARG A 1 72 ? -0.076 -42.625 -11.172 1 93.19 72 ARG A O 1
ATOM 614 N N . ASP A 1 73 ? 0.704 -44.188 -9.82 1 88.75 73 ASP A N 1
ATOM 615 C CA . ASP A 1 73 ? 2.09 -43.75 -9.844 1 88.75 73 ASP A CA 1
ATOM 616 C C . ASP A 1 73 ? 2.777 -44.125 -11.148 1 88.75 73 ASP A C 1
ATOM 618 O O . ASP A 1 73 ? 2.695 -45.281 -11.578 1 88.75 73 ASP A O 1
ATOM 622 N N . TRP A 1 74 ? 3.463 -43.281 -11.758 1 84.69 74 TRP A N 1
ATOM 623 C CA . TRP A 1 74 ? 4.109 -43.562 -13.031 1 84.69 74 TRP A CA 1
ATOM 624 C C . TRP A 1 74 ? 5.52 -44.125 -12.812 1 84.69 74 TRP A C 1
ATOM 626 O O . TRP A 1 74 ? 6.137 -44.656 -13.742 1 84.69 74 TRP A O 1
ATOM 636 N N . ALA A 1 75 ? 6.035 -43.938 -11.633 1 82 75 ALA A N 1
ATOM 637 C CA . ALA A 1 75 ? 7.355 -44.5 -11.352 1 82 75 ALA A CA 1
ATOM 638 C C . ALA A 1 75 ? 7.293 -46.031 -11.234 1 82 75 ALA A C 1
ATOM 640 O O . ALA A 1 75 ? 6.449 -46.562 -10.516 1 82 75 ALA A O 1
ATOM 641 N N . THR A 1 76 ? 8.023 -46.781 -12.039 1 88.19 76 THR A N 1
ATOM 642 C CA . THR A 1 76 ? 8.102 -48.25 -12.016 1 88.19 76 THR A CA 1
ATOM 643 C C . THR A 1 76 ? 9.531 -48.719 -12.289 1 88.19 76 THR A C 1
ATOM 645 O O . THR A 1 76 ? 10.305 -48 -12.938 1 88.19 76 THR A O 1
ATOM 648 N N . ASP A 1 77 ? 9.883 -49.875 -11.789 1 90.56 77 ASP A N 1
ATOM 649 C CA . ASP A 1 77 ? 11.211 -50.438 -11.984 1 90.56 77 ASP A CA 1
ATOM 650 C C . ASP A 1 77 ? 11.281 -51.219 -13.297 1 90.56 77 ASP A C 1
ATOM 652 O O . ASP A 1 77 ? 12.336 -51.75 -13.648 1 90.56 77 ASP A O 1
ATOM 656 N N . TYR A 1 78 ? 10.258 -51.25 -14.039 1 93.75 78 TYR A N 1
ATOM 657 C CA . TYR A 1 78 ? 10.188 -52.062 -15.234 1 93.75 78 TYR A CA 1
ATOM 658 C C . TYR A 1 78 ? 10.062 -51.219 -16.484 1 93.75 78 TYR A C 1
ATOM 660 O O . TYR A 1 78 ? 9.5 -50.125 -16.453 1 93.75 78 TYR A O 1
ATOM 668 N N . ARG A 1 79 ? 10.594 -51.75 -17.516 1 93.31 79 ARG A N 1
ATOM 669 C CA . ARG A 1 79 ? 10.539 -51.062 -18.781 1 93.31 79 ARG A CA 1
ATOM 670 C C . ARG A 1 79 ? 9.32 -51.469 -19.594 1 93.31 79 ARG A C 1
ATOM 672 O O . ARG A 1 79 ? 8.938 -52.656 -19.578 1 93.31 79 ARG A O 1
ATOM 679 N N . THR A 1 80 ? 8.688 -50.625 -20.328 1 92.56 80 THR A N 1
ATOM 680 C CA . THR A 1 80 ? 7.66 -50.969 -21.297 1 92.56 80 THR A CA 1
ATOM 681 C C . THR A 1 80 ? 8.281 -51.562 -22.562 1 92.56 80 THR A C 1
ATOM 683 O O . THR A 1 80 ? 9.031 -50.875 -23.266 1 92.56 80 THR A O 1
ATOM 686 N N . ALA A 1 81 ? 7.961 -52.688 -22.906 1 92.56 81 ALA A N 1
ATOM 687 C CA . ALA A 1 81 ? 8.539 -53.406 -24.047 1 92.56 81 ALA A CA 1
ATOM 688 C C . ALA A 1 81 ? 8.008 -52.812 -25.359 1 92.56 81 ALA A C 1
ATOM 690 O O . ALA A 1 81 ? 6.844 -52.406 -25.438 1 92.56 81 ALA A O 1
ATOM 691 N N . PRO A 1 82 ? 8.891 -52.812 -26.375 1 94.5 82 PRO A N 1
ATOM 692 C CA . PRO A 1 82 ? 8.344 -52.531 -27.703 1 94.5 82 PRO A CA 1
ATOM 693 C C . PRO A 1 82 ? 7.352 -53.594 -28.172 1 94.5 82 PRO A C 1
ATOM 695 O O . PRO A 1 82 ? 7.379 -54.719 -27.688 1 94.5 82 PRO A O 1
ATOM 698 N N . LEU A 1 83 ? 6.52 -53.25 -29.125 1 96.62 83 LEU A N 1
ATOM 699 C CA . LEU A 1 83 ? 5.43 -54.125 -29.562 1 96.62 83 LEU A CA 1
ATOM 700 C C . LEU A 1 83 ? 5.965 -55.469 -30.047 1 96.62 83 LEU A C 1
ATOM 702 O O . LEU A 1 83 ? 5.312 -56.5 -29.859 1 96.62 83 LEU A O 1
ATOM 706 N N . GLU A 1 84 ? 7.234 -55.438 -30.562 1 95.31 84 GLU A N 1
ATOM 707 C CA . GLU A 1 84 ? 7.836 -56.625 -31.156 1 95.31 84 GLU A CA 1
ATOM 708 C C . GLU A 1 84 ? 8.195 -57.656 -30.094 1 95.31 84 GLU A C 1
ATOM 710 O O . GLU A 1 84 ? 8.305 -58.844 -30.375 1 95.31 84 GLU A O 1
ATOM 715 N N . GLU A 1 85 ? 8.297 -57.156 -28.891 1 95.31 85 GLU A N 1
ATOM 716 C CA . GLU A 1 85 ? 8.742 -58.031 -27.812 1 95.31 85 GLU A CA 1
ATOM 717 C C . GLU A 1 85 ? 7.562 -58.531 -26.984 1 95.31 85 GLU A C 1
ATOM 719 O O . GLU A 1 85 ? 7.734 -59.344 -26.094 1 95.31 85 GLU A O 1
ATOM 724 N N . LEU A 1 86 ? 6.375 -58.094 -27.328 1 96.06 86 LEU A N 1
ATOM 725 C CA . LEU A 1 86 ? 5.199 -58.469 -26.547 1 96.06 86 LEU A CA 1
ATOM 726 C C . LEU A 1 86 ? 4.73 -59.875 -26.922 1 96.06 86 LEU A C 1
ATOM 728 O O . LEU A 1 86 ? 4.824 -60.281 -28.078 1 96.06 86 LEU A O 1
ATOM 732 N N . ILE A 1 87 ? 4.168 -60.625 -25.969 1 95.31 87 ILE A N 1
ATOM 733 C CA . ILE A 1 87 ? 3.568 -61.938 -26.188 1 95.31 87 ILE A CA 1
ATOM 734 C C . ILE A 1 87 ? 2.156 -61.781 -26.75 1 95.31 87 ILE A C 1
ATOM 736 O O . ILE A 1 87 ? 1.298 -61.156 -26.094 1 95.31 87 ILE A O 1
ATOM 740 N N . PRO A 1 88 ? 1.881 -62.25 -27.953 1 96.75 88 PRO A N 1
ATOM 741 C CA . PRO A 1 88 ? 0.529 -62.156 -28.5 1 96.75 88 PRO A CA 1
ATOM 742 C C . PRO A 1 88 ? -0.532 -62.781 -27.609 1 96.75 88 PRO A C 1
ATOM 744 O O . PRO A 1 88 ? -0.305 -63.844 -27.047 1 96.75 88 PRO A O 1
ATOM 747 N N . TYR A 1 89 ? -1.662 -62.125 -27.469 1 97.62 89 TYR A N 1
ATOM 748 C CA . TYR A 1 89 ? -2.836 -62.594 -26.75 1 97.62 89 TYR A CA 1
ATOM 749 C C . TYR A 1 89 ? -2.479 -62.969 -25.312 1 97.62 89 TYR A C 1
ATOM 751 O O . TYR A 1 89 ? -2.992 -63.938 -24.766 1 97.62 89 TYR A O 1
ATOM 759 N N . SER A 1 90 ? -1.468 -62.125 -24.797 1 95.5 90 SER A N 1
ATOM 760 C CA . SER A 1 90 ? -1.026 -62.406 -23.438 1 95.5 90 SER A CA 1
ATOM 761 C C . SER A 1 90 ? -2.121 -62.094 -22.422 1 95.5 90 SER A C 1
ATOM 763 O O . SER A 1 90 ? -2.58 -60.969 -22.328 1 95.5 90 SER A O 1
ATOM 765 N N . ASP A 1 91 ? -2.645 -63.031 -21.656 1 95.94 91 ASP A N 1
ATOM 766 C CA . ASP A 1 91 ? -3.596 -62.969 -20.547 1 95.94 91 ASP A CA 1
ATOM 767 C C . ASP A 1 91 ? -3.283 -64 -19.484 1 95.94 91 ASP A C 1
ATOM 769 O O . ASP A 1 91 ? -4.137 -64.812 -19.156 1 95.94 91 ASP A O 1
ATOM 773 N N . ASP A 1 92 ? -2.07 -63.938 -18.969 1 93.56 92 ASP A N 1
ATOM 774 C CA . ASP A 1 92 ? -1.569 -64.938 -18.016 1 93.56 92 ASP A CA 1
ATOM 775 C C . ASP A 1 92 ? -1.965 -64.562 -16.578 1 93.56 92 ASP A C 1
ATOM 777 O O . ASP A 1 92 ? -1.849 -63.375 -16.188 1 93.56 92 ASP A O 1
ATOM 781 N N . PRO A 1 93 ? -2.404 -65.5 -15.82 1 88.12 93 PRO A N 1
ATOM 782 C CA . PRO A 1 93 ? -2.811 -65.188 -14.445 1 88.12 93 PRO A CA 1
ATOM 783 C C . PRO A 1 93 ? -1.654 -64.688 -13.586 1 88.12 93 PRO A C 1
ATOM 785 O O . PRO A 1 93 ? -1.879 -64.062 -12.547 1 88.12 93 PRO A O 1
ATOM 788 N N . ARG A 1 94 ? -0.513 -65 -13.828 1 85 94 ARG A N 1
ATOM 789 C CA . ARG A 1 94 ? 0.668 -64.625 -13.078 1 85 94 ARG A CA 1
ATOM 790 C C . ARG A 1 94 ? 0.925 -63.125 -13.25 1 85 94 ARG A C 1
ATOM 792 O O . ARG A 1 94 ? 1.703 -62.531 -12.492 1 85 94 ARG A O 1
ATOM 799 N N . GLY A 1 95 ? 0.226 -62.438 -14.375 1 93.31 95 GLY A N 1
ATOM 800 C CA . GLY A 1 95 ? 0.315 -61 -14.516 1 93.31 95 GLY A CA 1
ATOM 801 C C . GLY A 1 95 ? 0.823 -60.562 -15.875 1 93.31 95 GLY A C 1
ATOM 802 O O . GLY A 1 95 ? 0.315 -61 -16.906 1 93.31 95 GLY A O 1
ATOM 803 N N . ILE A 1 96 ? 1.704 -59.5 -15.875 1 94.12 96 ILE A N 1
ATOM 804 C CA . ILE A 1 96 ? 2.283 -58.969 -17.094 1 94.12 96 ILE A CA 1
ATOM 805 C C . ILE A 1 96 ? 3.762 -59.344 -17.188 1 94.12 96 ILE A C 1
ATOM 807 O O . ILE A 1 96 ? 4.496 -59.219 -16.188 1 94.12 96 ILE A O 1
ATOM 811 N N . TYR A 1 97 ? 4.172 -59.844 -18.344 1 94.75 97 TYR A N 1
ATOM 812 C CA . TYR A 1 97 ? 5.566 -60.188 -18.562 1 94.75 97 TYR A CA 1
ATOM 813 C C . TYR A 1 97 ? 6.406 -58.969 -18.922 1 94.75 97 TYR A C 1
ATOM 815 O O . TYR A 1 97 ? 6.211 -58.375 -19.984 1 94.75 97 TYR A O 1
ATOM 823 N N . MET A 1 98 ? 7.305 -58.531 -18.031 1 95.75 98 MET A N 1
ATOM 824 C CA . MET A 1 98 ? 8.055 -57.281 -18.234 1 95.75 98 MET A CA 1
ATOM 825 C C . MET A 1 98 ? 9.531 -57.5 -17.922 1 95.75 98 MET A C 1
ATOM 827 O O . MET A 1 98 ? 9.898 -58.438 -17.234 1 95.75 98 MET A O 1
ATOM 831 N N . GLN A 1 99 ? 10.32 -56.562 -18.391 1 95.81 99 GLN A N 1
ATOM 832 C CA . GLN A 1 99 ? 11.758 -56.594 -18.156 1 95.81 99 GLN A CA 1
ATOM 833 C C . GLN A 1 99 ? 12.164 -55.562 -17.094 1 95.81 99 GLN A C 1
ATOM 835 O O . GLN A 1 99 ? 11.828 -54.406 -17.188 1 95.81 99 GLN A O 1
ATOM 840 N N . HIS A 1 100 ? 12.852 -56.094 -16.094 1 95.19 100 HIS A N 1
ATOM 841 C CA . HIS A 1 100 ? 13.352 -55.188 -15.047 1 95.19 100 HIS A CA 1
ATOM 842 C C . HIS A 1 100 ? 14.43 -54.281 -15.594 1 95.19 100 HIS A C 1
ATOM 844 O O . HIS A 1 100 ? 15.344 -54.719 -16.297 1 95.19 100 HIS A O 1
ATOM 850 N N . LYS A 1 101 ? 14.359 -53.031 -15.344 1 92.06 101 LYS A N 1
ATOM 851 C CA . LYS A 1 101 ? 15.234 -52 -15.922 1 92.06 101 LYS A CA 1
ATOM 852 C C . LYS A 1 101 ? 16.688 -52.25 -15.523 1 92.06 101 LYS A C 1
ATOM 854 O O . LYS A 1 101 ? 17.594 -52.094 -16.344 1 92.06 101 LYS A O 1
ATOM 859 N N . GLU A 1 102 ? 16.938 -52.656 -14.281 1 91.62 102 GLU A N 1
ATOM 860 C CA . GLU A 1 102 ? 18.297 -52.812 -13.758 1 91.62 102 GLU A CA 1
ATOM 861 C C . GLU A 1 102 ? 18.875 -54.188 -14.078 1 91.62 102 GLU A C 1
ATOM 863 O O . GLU A 1 102 ? 19.984 -54.281 -14.617 1 91.62 102 GLU A O 1
ATOM 868 N N . THR A 1 103 ? 18.125 -55.281 -13.773 1 94.38 103 THR A N 1
ATOM 869 C CA . THR A 1 103 ? 18.641 -56.625 -13.906 1 94.38 103 THR A CA 1
ATOM 870 C C . THR A 1 103 ? 18.469 -57.156 -15.336 1 94.38 103 THR A C 1
ATOM 872 O O . THR A 1 103 ? 19.094 -58.125 -15.727 1 94.38 103 THR A O 1
ATOM 875 N N . LYS A 1 104 ? 17.609 -56.562 -16.094 1 93.94 104 LYS A N 1
ATOM 876 C CA . LYS A 1 104 ? 17.312 -56.906 -17.484 1 93.94 104 LYS A CA 1
ATOM 877 C C . LYS A 1 104 ? 16.656 -58.281 -17.578 1 93.94 104 LYS A C 1
ATOM 879 O O . LYS A 1 104 ? 16.609 -58.875 -18.641 1 93.94 104 LYS A O 1
ATOM 884 N N . GLU A 1 105 ? 16.188 -58.75 -16.5 1 94.81 105 GLU A N 1
ATOM 885 C CA . GLU A 1 105 ? 15.516 -60.062 -16.469 1 94.81 105 GLU A CA 1
ATOM 886 C C . GLU A 1 105 ? 14.023 -59.906 -16.766 1 94.81 105 GLU A C 1
ATOM 888 O O . GLU A 1 105 ? 13.375 -58.969 -16.297 1 94.81 105 GLU A O 1
ATOM 893 N N . TRP A 1 106 ? 13.586 -60.719 -17.625 1 95.19 106 TRP A N 1
ATOM 894 C CA . TRP A 1 106 ? 12.156 -60.812 -17.891 1 95.19 106 TRP A CA 1
ATOM 895 C C . TRP A 1 106 ? 11.469 -61.656 -16.797 1 95.19 106 TRP A C 1
ATOM 897 O O . TRP A 1 106 ? 11.945 -62.719 -16.422 1 95.19 106 TRP A O 1
ATOM 907 N N . THR A 1 107 ? 10.461 -61.094 -16.234 1 95.19 107 THR A N 1
ATOM 908 C CA . THR A 1 107 ? 9.711 -61.75 -15.18 1 95.19 107 THR A CA 1
ATOM 909 C C . THR A 1 107 ? 8.234 -61.375 -15.234 1 95.19 107 THR A C 1
ATOM 911 O O . THR A 1 107 ? 7.871 -60.375 -15.828 1 95.19 107 THR A O 1
ATOM 914 N N . TRP A 1 108 ? 7.375 -62.25 -14.789 1 95.19 108 TRP A N 1
ATOM 915 C CA . TRP A 1 108 ? 5.969 -61.938 -14.594 1 95.19 108 TRP A CA 1
ATOM 916 C C . TRP A 1 108 ? 5.777 -61.062 -13.352 1 95.19 108 TRP A C 1
ATOM 918 O O . TRP A 1 108 ? 6.336 -61.344 -12.297 1 95.19 108 TRP A O 1
ATOM 928 N N . VAL A 1 109 ? 5.117 -60.031 -13.516 1 95.56 109 VAL A N 1
ATOM 929 C CA . VAL A 1 109 ? 4.875 -59.125 -12.391 1 95.56 109 VAL A CA 1
ATOM 930 C C . VAL A 1 109 ? 3.379 -58.875 -12.25 1 95.56 109 VAL A C 1
ATOM 932 O O . VAL A 1 109 ? 2.629 -59 -13.227 1 95.56 109 VAL A O 1
ATOM 935 N N . HIS A 1 110 ? 2.998 -58.625 -11 1 95.06 110 HIS A N 1
ATOM 936 C CA . HIS A 1 110 ? 1.63 -58.156 -10.781 1 95.06 110 HIS A CA 1
ATOM 937 C C . HIS A 1 110 ? 1.355 -56.875 -11.547 1 95.06 110 HIS A C 1
ATOM 939 O O . HIS A 1 110 ? 2.221 -56 -11.625 1 95.06 110 HIS A O 1
ATOM 945 N N . PRO A 1 111 ? 0.083 -56.719 -12.125 1 95 111 PRO A N 1
ATOM 946 C CA . PRO A 1 111 ? -0.204 -55.531 -12.922 1 95 111 PRO A CA 1
ATOM 947 C C . PRO A 1 111 ? 0.09 -54.219 -12.164 1 95 111 PRO A C 1
ATOM 949 O O . PRO A 1 111 ? 0.484 -53.219 -12.773 1 95 111 PRO A O 1
ATOM 952 N N . SER A 1 112 ? -0.05 -54.156 -10.852 1 95.12 112 SER A N 1
ATOM 953 C CA . SER A 1 112 ? 0.167 -52.969 -10.055 1 95.12 112 SER A CA 1
ATOM 954 C C . SER A 1 112 ? 1.628 -52.531 -10.094 1 95.12 112 SER A C 1
ATOM 956 O O . SER A 1 112 ? 1.957 -51.406 -9.719 1 95.12 112 SER A O 1
ATOM 958 N N . GLU A 1 113 ? 2.508 -53.281 -10.578 1 94 113 GLU A N 1
ATOM 959 C CA . GLU A 1 113 ? 3.934 -53 -10.656 1 94 113 GLU A CA 1
ATOM 960 C C . GLU A 1 113 ? 4.32 -52.5 -12.047 1 94 113 GLU A C 1
ATOM 962 O O . GLU A 1 113 ? 5.469 -52.125 -12.281 1 94 113 GLU A O 1
ATOM 967 N N . SER A 1 114 ? 3.355 -52.469 -12.945 1 93.31 114 SER A N 1
ATOM 968 C CA . SER A 1 114 ? 3.652 -52.188 -14.352 1 93.31 114 SER A CA 1
ATOM 969 C C . SER A 1 114 ? 3.615 -50.688 -14.641 1 93.31 114 SER A C 1
ATOM 971 O O . SER A 1 114 ? 3.857 -50.281 -15.773 1 93.31 114 SER A O 1
ATOM 973 N N . GLY A 1 115 ? 3.387 -49.875 -13.57 1 92.75 115 GLY A N 1
ATOM 974 C CA . GLY A 1 115 ? 3.193 -48.469 -13.844 1 92.75 115 GLY A CA 1
ATOM 975 C C . GLY A 1 115 ? 2.131 -48.188 -14.891 1 92.75 115 GLY A C 1
ATOM 976 O O . GLY A 1 115 ? 1.022 -48.719 -14.812 1 92.75 115 GLY A O 1
ATOM 977 N N . HIS A 1 116 ? 2.467 -47.406 -15.953 1 94.56 116 HIS A N 1
ATOM 978 C CA . HIS A 1 116 ? 1.521 -47.031 -17 1 94.56 116 HIS A CA 1
ATOM 979 C C . HIS A 1 116 ? 1.754 -47.844 -18.266 1 94.56 116 HIS A C 1
ATOM 981 O O . HIS A 1 116 ? 1.289 -47.438 -19.344 1 94.56 116 HIS A O 1
ATOM 987 N N . ALA A 1 117 ? 2.459 -48.906 -18.156 1 94.56 117 ALA A N 1
ATOM 988 C CA . ALA A 1 117 ? 2.869 -49.656 -19.344 1 94.56 117 ALA A CA 1
ATOM 989 C C . ALA A 1 117 ? 1.656 -50.188 -20.125 1 94.56 117 ALA A C 1
ATOM 991 O O . ALA A 1 117 ? 1.629 -50.094 -21.359 1 94.56 117 ALA A O 1
ATOM 992 N N . ILE A 1 118 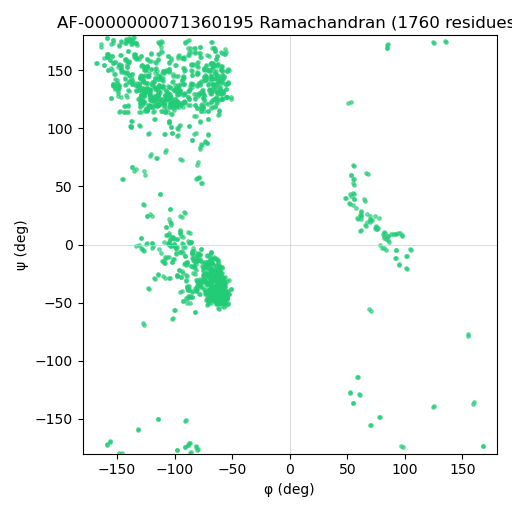? 0.637 -50.656 -19.438 1 95.69 118 ILE A N 1
ATOM 993 C CA . ILE A 1 118 ? -0.53 -51.281 -20.062 1 95.69 118 ILE A CA 1
ATOM 994 C C . ILE A 1 118 ? -1.243 -50.281 -20.953 1 95.69 118 ILE A C 1
ATOM 996 O O . ILE A 1 118 ? -1.439 -50.5 -22.141 1 95.69 118 ILE A O 1
ATOM 1000 N N . GLU A 1 119 ? -1.612 -49.125 -20.406 1 95.81 119 GLU A N 1
ATOM 1001 C CA . GLU A 1 119 ? -2.332 -48.125 -21.172 1 95.81 119 GLU A CA 1
ATOM 1002 C C . GLU A 1 119 ? -1.457 -47.531 -22.266 1 95.81 119 GLU A C 1
ATOM 1004 O O . GLU A 1 119 ? -1.953 -47.188 -23.344 1 95.81 119 GLU A O 1
ATOM 1009 N N . ARG A 1 120 ? -0.191 -47.438 -22.047 1 95.75 120 ARG A N 1
ATOM 1010 C CA . ARG A 1 120 ? 0.706 -46.844 -23.031 1 95.75 120 ARG A CA 1
ATOM 1011 C C . ARG A 1 120 ? 0.838 -47.781 -24.25 1 95.75 120 ARG A C 1
ATOM 1013 O O . ARG A 1 120 ? 0.952 -47.281 -25.375 1 95.75 120 ARG A O 1
ATOM 1020 N N . ILE A 1 121 ? 0.903 -49.062 -24.047 1 97 121 ILE A N 1
ATOM 1021 C CA . ILE A 1 121 ? 0.977 -50 -25.156 1 97 121 ILE A CA 1
ATOM 1022 C C . ILE A 1 121 ? -0.291 -49.906 -26 1 97 121 ILE A C 1
ATOM 1024 O O . ILE A 1 121 ? -0.219 -49.812 -27.234 1 97 121 ILE A O 1
ATOM 1028 N N . ASN A 1 122 ? -1.426 -49.969 -25.344 1 98.06 122 ASN A N 1
ATOM 1029 C CA . ASN A 1 122 ? -2.682 -49.844 -26.078 1 98.06 122 ASN A CA 1
ATOM 1030 C C . ASN A 1 122 ? -2.758 -48.531 -26.828 1 98.06 122 ASN A C 1
ATOM 1032 O O . ASN A 1 122 ? -3.236 -48.469 -27.953 1 98.06 122 ASN A O 1
ATOM 1036 N N . GLU A 1 123 ? -2.332 -47.406 -26.203 1 97.31 123 GLU A N 1
ATOM 1037 C CA . GLU A 1 123 ? -2.324 -46.125 -26.859 1 97.31 123 GLU A CA 1
ATOM 1038 C C . GLU A 1 123 ? -1.44 -46.125 -28.094 1 97.31 123 GLU A C 1
ATOM 1040 O O . GLU A 1 123 ? -1.799 -45.531 -29.125 1 97.31 123 GLU A O 1
ATOM 1045 N N . GLN A 1 124 ? -0.329 -46.75 -27.953 1 96.94 124 GLN A N 1
ATOM 1046 C CA . GLN A 1 124 ? 0.572 -46.844 -29.094 1 96.94 124 GLN A CA 1
ATOM 1047 C C . GLN A 1 124 ? -0.085 -47.625 -30.25 1 96.94 124 GLN A C 1
ATOM 1049 O O . GLN A 1 124 ? -0.007 -47.188 -31.406 1 96.94 124 GLN A O 1
ATOM 1054 N N . ILE A 1 125 ? -0.698 -48.688 -30 1 98.12 125 ILE A N 1
ATOM 1055 C CA . ILE A 1 125 ? -1.332 -49.531 -31 1 98.12 125 ILE A CA 1
ATOM 1056 C C . ILE A 1 125 ? -2.477 -48.75 -31.672 1 98.12 125 ILE A C 1
ATOM 1058 O O . ILE A 1 125 ? -2.596 -48.75 -32.906 1 98.12 125 ILE A O 1
ATOM 1062 N N . ILE A 1 126 ? -3.287 -48.156 -30.875 1 98.31 126 ILE A N 1
ATOM 1063 C CA . ILE A 1 126 ? -4.414 -47.406 -31.438 1 98.31 126 ILE A CA 1
ATOM 1064 C C . ILE A 1 126 ? -3.902 -46.188 -32.219 1 98.31 126 ILE A C 1
ATOM 1066 O O . ILE A 1 126 ? -4.512 -45.781 -33.188 1 98.31 126 ILE A O 1
ATOM 1070 N N . SER A 1 127 ? -2.764 -45.625 -31.797 1 97.12 127 SER A N 1
ATOM 1071 C CA . SER A 1 127 ? -2.158 -44.562 -32.562 1 97.12 127 SER A CA 1
ATOM 1072 C C . SER A 1 127 ? -1.736 -45 -33.938 1 97.12 127 SER A C 1
ATOM 1074 O O . SER A 1 127 ? -1.812 -44.25 -34.906 1 97.12 127 SER A O 1
ATOM 1076 N N . ILE A 1 128 ? -1.263 -46.25 -34.031 1 97.81 128 ILE A N 1
ATOM 1077 C CA . ILE A 1 128 ? -0.939 -46.812 -35.312 1 97.81 128 ILE A CA 1
ATOM 1078 C C . ILE A 1 128 ? -2.207 -46.938 -36.156 1 97.81 128 ILE A C 1
ATOM 1080 O O . ILE A 1 128 ? -2.201 -46.625 -37.344 1 97.81 128 ILE A O 1
ATOM 1084 N N . ALA A 1 129 ? -3.256 -47.438 -35.562 1 98.25 129 ALA A N 1
ATOM 1085 C CA . ALA A 1 129 ? -4.543 -47.5 -36.25 1 98.25 129 ALA A CA 1
ATOM 1086 C C . ALA A 1 129 ? -4.996 -46.125 -36.719 1 98.25 129 ALA A C 1
ATOM 1088 O O . ALA A 1 129 ? -5.551 -46 -37.812 1 98.25 129 ALA A O 1
ATOM 1089 N N . GLN A 1 130 ? -4.805 -45.094 -35.906 1 98 130 GLN A N 1
ATOM 1090 C CA . GLN A 1 130 ? -5.145 -43.719 -36.25 1 98 130 GLN A CA 1
ATOM 1091 C C . GLN A 1 130 ? -4.383 -43.281 -37.5 1 98 130 GLN A C 1
ATOM 1093 O O . GLN A 1 130 ? -4.965 -42.688 -38.406 1 98 130 GLN A O 1
ATOM 1098 N N . ASP A 1 131 ? -3.107 -43.562 -37.5 1 97.38 131 ASP A N 1
ATOM 1099 C CA . ASP A 1 131 ? -2.299 -43.188 -38.656 1 97.38 131 ASP A CA 1
ATOM 1100 C C . ASP A 1 131 ? -2.799 -43.906 -39.938 1 97.38 131 ASP A C 1
ATOM 1102 O O . ASP A 1 131 ? -2.859 -43.281 -41 1 97.38 131 ASP A O 1
ATOM 1106 N N . ALA A 1 132 ? -3.121 -45.156 -39.781 1 98.38 132 ALA A N 1
ATOM 1107 C CA . ALA A 1 132 ? -3.668 -45.906 -40.906 1 98.38 132 ALA A CA 1
ATOM 1108 C C . ALA A 1 132 ? -5 -45.312 -41.375 1 98.38 132 ALA A C 1
ATOM 1110 O O . ALA A 1 132 ? -5.25 -45.219 -42.562 1 98.38 132 ALA A O 1
ATOM 1111 N N . ALA A 1 133 ? -5.801 -45 -40.469 1 98.31 133 ALA A N 1
ATOM 1112 C CA . ALA A 1 133 ? -7.09 -44.406 -40.781 1 98.31 133 ALA A CA 1
ATOM 1113 C C . ALA A 1 133 ? -6.906 -43.094 -41.562 1 98.31 133 ALA A C 1
ATOM 1115 O O . ALA A 1 133 ? -7.621 -42.844 -42.531 1 98.31 133 ALA A O 1
ATOM 1116 N N . LEU A 1 134 ? -5.988 -42.219 -41.094 1 97.38 134 LEU A N 1
ATOM 1117 C CA . LEU A 1 134 ? -5.668 -41 -41.812 1 97.38 134 LEU A CA 1
ATOM 1118 C C . LEU A 1 134 ? -5.262 -41.281 -43.25 1 97.38 134 LEU A C 1
ATOM 1120 O O . LEU A 1 134 ? -5.73 -40.625 -44.188 1 97.38 134 LEU A O 1
ATOM 1124 N N . LEU A 1 135 ? -4.359 -42.281 -43.438 1 97.19 135 LEU A N 1
ATOM 1125 C CA . LEU A 1 135 ? -3.834 -42.594 -44.75 1 97.19 135 LEU A CA 1
ATOM 1126 C C . LEU A 1 135 ? -4.926 -43.156 -45.656 1 97.19 135 LEU A C 1
ATOM 1128 O O . LEU A 1 135 ? -4.934 -42.906 -46.875 1 97.19 135 LEU A O 1
ATOM 1132 N N . TYR A 1 136 ? -5.801 -43.969 -45.156 1 98 136 TYR A N 1
ATOM 1133 C CA . TYR A 1 136 ? -6.961 -44.406 -45.906 1 98 136 TYR A CA 1
ATOM 1134 C C . TYR A 1 136 ? -7.785 -43.188 -46.375 1 98 136 TYR A C 1
ATOM 1136 O O . TYR A 1 136 ? -8.18 -43.125 -47.531 1 98 136 TYR A O 1
ATOM 1144 N N . TRP A 1 137 ? -8.055 -42.344 -45.438 1 96.75 137 TRP A N 1
ATOM 1145 C CA . TRP A 1 137 ? -8.852 -41.156 -45.75 1 96.75 137 TRP A CA 1
ATOM 1146 C C . TRP A 1 137 ? -8.188 -40.312 -46.844 1 96.75 137 TRP A C 1
ATOM 1148 O O . TRP A 1 137 ? -8.867 -39.75 -47.688 1 96.75 137 TRP A O 1
ATOM 1158 N N . LEU A 1 138 ? -6.863 -40.281 -46.844 1 95.06 138 LEU A N 1
ATOM 1159 C CA . LEU A 1 138 ? -6.105 -39.469 -47.781 1 95.06 138 LEU A CA 1
ATOM 1160 C C . LEU A 1 138 ? -5.977 -40.156 -49.125 1 95.06 138 LEU A C 1
ATOM 1162 O O . LEU A 1 138 ? -6.027 -39.531 -50.188 1 95.06 138 LEU A O 1
ATOM 1166 N N . THR A 1 139 ? -5.758 -41.5 -49.094 1 95.25 139 THR A N 1
ATOM 1167 C CA . THR A 1 139 ? -5.336 -42.188 -50.312 1 95.25 139 THR A CA 1
ATOM 1168 C C . THR A 1 139 ? -6.453 -43.062 -50.875 1 95.25 139 THR A C 1
ATOM 1170 O O . THR A 1 139 ? -6.445 -43.469 -52.031 1 95.25 139 THR A O 1
ATOM 1173 N N . GLY A 1 140 ? -7.32 -43.562 -50.031 1 95.5 140 GLY A N 1
ATOM 1174 C CA . GLY A 1 140 ? -8.375 -44.469 -50.438 1 95.5 140 GLY A CA 1
ATOM 1175 C C . GLY A 1 140 ? -7.91 -45.906 -50.531 1 95.5 140 GLY A C 1
ATOM 1176 O O . GLY A 1 140 ? -8.695 -46.812 -50.844 1 95.5 140 GLY A O 1
ATOM 1177 N N . GLU A 1 141 ? -6.621 -46.125 -50.125 1 96.88 141 GLU A N 1
ATOM 1178 C CA . GLU A 1 141 ? -6.094 -47.5 -50.188 1 96.88 141 GLU A CA 1
ATOM 1179 C C . GLU A 1 141 ? -6.648 -48.375 -49.062 1 96.88 141 GLU A C 1
ATOM 1181 O O . GLU A 1 141 ? -6.426 -48.094 -47.906 1 96.88 141 GLU A O 1
ATOM 1186 N N . SER A 1 142 ? -7.215 -49.5 -49.375 1 96.06 142 SER A N 1
ATOM 1187 C CA . SER A 1 142 ? -7.977 -50.312 -48.438 1 96.06 142 SER A CA 1
ATOM 1188 C C . SER A 1 142 ? -7.062 -50.969 -47.406 1 96.06 142 SER A C 1
ATOM 1190 O O . SER A 1 142 ? -7.496 -51.312 -46.312 1 96.06 142 SER A O 1
ATOM 1192 N N . LYS A 1 143 ? -5.777 -51.188 -47.781 1 96.44 143 LYS A N 1
ATOM 1193 C CA . LYS A 1 143 ? -4.848 -51.875 -46.875 1 96.44 143 LYS A CA 1
ATOM 1194 C C . LYS A 1 143 ? -4.746 -51.125 -45.531 1 96.44 143 LYS A C 1
ATOM 1196 O O . LYS A 1 143 ? -4.555 -51.75 -44.469 1 96.44 143 LYS A O 1
ATOM 1201 N N . TYR A 1 144 ? -4.895 -49.844 -45.656 1 97.94 144 TYR A N 1
ATOM 1202 C CA . TYR A 1 144 ? -4.805 -49.031 -44.438 1 97.94 144 TYR A CA 1
ATOM 1203 C C . TYR A 1 144 ? -6.031 -49.219 -43.562 1 97.94 144 TYR A C 1
ATOM 1205 O O . TYR A 1 144 ? -5.91 -49.406 -42.344 1 97.94 144 TYR A O 1
ATOM 1213 N N . ALA A 1 145 ? -7.207 -49.188 -44.094 1 98.06 145 ALA A N 1
ATOM 1214 C CA . ALA A 1 145 ? -8.43 -49.438 -43.344 1 98.06 145 ALA A CA 1
ATOM 1215 C C . ALA A 1 145 ? -8.438 -50.844 -42.75 1 98.06 145 ALA A C 1
ATOM 1217 O O . ALA A 1 145 ? -8.898 -51.062 -41.625 1 98.06 145 ALA A O 1
ATOM 1218 N N . GLU A 1 146 ? -7.918 -51.812 -43.562 1 97.19 146 GLU A N 1
ATOM 1219 C CA . GLU A 1 146 ? -7.871 -53.219 -43.156 1 97.19 146 GLU A CA 1
ATOM 1220 C C . GLU A 1 146 ? -6.902 -53.406 -42 1 97.19 146 GLU A C 1
ATOM 1222 O O . GLU A 1 146 ? -7.086 -54.312 -41.188 1 97.19 146 GLU A O 1
ATOM 1227 N N . LEU A 1 147 ? -5.926 -52.594 -41.969 1 97.75 147 LEU A N 1
ATOM 1228 C CA . LEU A 1 147 ? -4.988 -52.625 -40.844 1 97.75 147 LEU A CA 1
ATOM 1229 C C . LEU A 1 147 ? -5.633 -52.094 -39.594 1 97.75 147 LEU A C 1
ATOM 1231 O O . LEU A 1 147 ? -5.441 -52.625 -38.5 1 97.75 147 LEU A O 1
ATOM 1235 N N . ALA A 1 148 ? -6.41 -50.969 -39.656 1 98.56 148 ALA A N 1
ATOM 1236 C CA . ALA A 1 148 ? -6.949 -50.25 -38.5 1 98.56 148 ALA A CA 1
ATOM 1237 C C . ALA A 1 148 ? -8.195 -50.938 -37.969 1 98.56 148 ALA A C 1
ATOM 1239 O O . ALA A 1 148 ? -8.398 -50.969 -36.75 1 98.56 148 ALA A O 1
ATOM 1240 N N . GLU A 1 149 ? -9.039 -51.438 -38.781 1 97.94 149 GLU A N 1
ATOM 1241 C CA . GLU A 1 149 ? -10.398 -51.875 -38.469 1 97.94 149 GLU A CA 1
ATOM 1242 C C . GLU A 1 149 ? -10.398 -52.938 -37.375 1 97.94 149 GLU A C 1
ATOM 1244 O O . GLU A 1 149 ? -11.094 -52.812 -36.375 1 97.94 149 GLU A O 1
ATOM 1249 N N . PRO A 1 150 ? -9.57 -54.031 -37.5 1 97.56 150 PRO A N 1
ATOM 1250 C CA . PRO A 1 150 ? -9.648 -55.094 -36.5 1 97.56 150 PRO A CA 1
ATOM 1251 C C . PRO A 1 150 ? -9.219 -54.625 -35.094 1 97.56 150 PRO A C 1
ATOM 1253 O O . PRO A 1 150 ? -9.844 -55 -34.094 1 97.56 150 PRO A O 1
ATOM 1256 N N . VAL A 1 151 ? -8.25 -53.812 -35.156 1 97.75 151 VAL A N 1
ATOM 1257 C CA . VAL A 1 151 ? -7.703 -53.312 -33.906 1 97.75 151 VAL A CA 1
ATOM 1258 C C . VAL A 1 151 ? -8.703 -52.375 -33.219 1 97.75 151 VAL A C 1
ATOM 1260 O O . VAL A 1 151 ? -8.922 -52.438 -32.031 1 97.75 151 VAL A O 1
ATOM 1263 N N . PHE A 1 152 ? -9.281 -51.438 -34 1 98.38 152 PHE A N 1
ATOM 1264 C CA . PHE A 1 152 ? -10.25 -50.469 -33.5 1 98.38 152 PHE A CA 1
ATOM 1265 C C . PHE A 1 152 ? -11.453 -51.156 -32.875 1 98.38 152 PHE A C 1
ATOM 1267 O O . PHE A 1 152 ? -11.812 -50.906 -31.734 1 98.38 152 PHE A O 1
ATOM 1274 N N . PHE A 1 153 ? -12.047 -52.094 -33.562 1 98.25 153 PHE A N 1
ATOM 1275 C CA . PHE A 1 153 ? -13.289 -52.719 -33.094 1 98.25 153 PHE A CA 1
ATOM 1276 C C . PHE A 1 153 ? -13.023 -53.688 -31.969 1 98.25 153 PHE A C 1
ATOM 1278 O O . PHE A 1 153 ? -13.852 -53.844 -31.062 1 98.25 153 PHE A O 1
ATOM 1285 N N . GLN A 1 154 ? -11.797 -54.375 -32 1 98.19 154 GLN A N 1
ATOM 1286 C CA . GLN A 1 154 ? -11.469 -55.219 -30.859 1 98.19 154 GLN A CA 1
ATOM 1287 C C . GLN A 1 154 ? -11.43 -54.406 -29.562 1 98.19 154 GLN A C 1
ATOM 1289 O O . GLN A 1 154 ? -11.969 -54.844 -28.547 1 98.19 154 GLN A O 1
ATOM 1294 N N . TYR A 1 155 ? -10.781 -53.312 -29.641 1 98.5 155 TYR A N 1
ATOM 1295 C CA . TYR A 1 155 ? -10.672 -52.438 -28.469 1 98.5 155 TYR A CA 1
ATOM 1296 C C . TYR A 1 155 ? -12.039 -51.906 -28.047 1 98.5 155 TYR A C 1
ATOM 1298 O O . TYR A 1 155 ? -12.383 -51.938 -26.875 1 98.5 155 TYR A O 1
ATOM 1306 N N . ILE A 1 156 ? -12.852 -51.406 -29 1 98.56 156 ILE A N 1
ATOM 1307 C CA . ILE A 1 156 ? -14.156 -50.812 -28.75 1 98.56 156 ILE A CA 1
ATOM 1308 C C . ILE A 1 156 ? -15.102 -51.844 -28.156 1 98.56 156 ILE A C 1
ATOM 1310 O O . ILE A 1 156 ? -15.773 -51.594 -27.156 1 98.56 156 ILE A O 1
ATOM 1314 N N . ASP A 1 157 ? -15.094 -53.031 -28.75 1 98.12 157 ASP A N 1
ATOM 1315 C CA . ASP A 1 157 ? -15.977 -54.062 -28.281 1 98.12 157 ASP A CA 1
ATOM 1316 C C . ASP A 1 157 ? -15.609 -54.5 -26.844 1 98.12 157 ASP A C 1
ATOM 1318 O O . ASP A 1 157 ? -16.5 -54.75 -26.031 1 98.12 157 ASP A O 1
ATOM 1322 N N . GLY A 1 158 ? -14.344 -54.562 -26.641 1 98.38 158 GLY A N 1
ATOM 1323 C CA . GLY A 1 158 ? -13.883 -54.875 -25.312 1 98.38 158 GLY A CA 1
ATOM 1324 C C . GLY A 1 158 ? -14.258 -53.844 -24.281 1 98.38 158 GLY A C 1
ATOM 1325 O O . GLY A 1 158 ? -14.695 -54.188 -23.172 1 98.38 158 GLY A O 1
ATOM 1326 N N . MET A 1 159 ? -14.062 -52.562 -24.609 1 98.44 159 MET A N 1
ATOM 1327 C CA . MET A 1 159 ? -14.352 -51.469 -23.672 1 98.44 159 MET A CA 1
ATOM 1328 C C . MET A 1 159 ? -15.859 -51.344 -23.453 1 98.44 159 MET A C 1
ATOM 1330 O O . MET A 1 159 ? -16.297 -50.938 -22.375 1 98.44 159 MET A O 1
ATOM 1334 N N . ASP A 1 160 ? -16.609 -51.656 -24.484 1 98.12 160 ASP A N 1
ATOM 1335 C CA . ASP A 1 160 ? -18.062 -51.594 -24.391 1 98.12 160 ASP A CA 1
ATOM 1336 C C . ASP A 1 160 ? -18.594 -52.5 -23.297 1 98.12 160 ASP A C 1
ATOM 1338 O O . ASP A 1 160 ? -19.562 -52.188 -22.609 1 98.12 160 ASP A O 1
ATOM 1342 N N . GLN A 1 161 ? -17.906 -53.625 -23.125 1 97.88 161 GLN A N 1
ATOM 1343 C CA . GLN A 1 161 ? -18.391 -54.625 -22.203 1 97.88 161 GLN A CA 1
ATOM 1344 C C . GLN A 1 161 ? -17.656 -54.562 -20.859 1 97.88 161 GLN A C 1
ATOM 1346 O O . GLN A 1 161 ? -17.953 -55.344 -19.953 1 97.88 161 GLN A O 1
ATOM 1351 N N . ARG A 1 162 ? -16.781 -53.688 -20.719 1 97.62 162 ARG A N 1
ATOM 1352 C CA . ARG A 1 162 ? -16.062 -53.5 -19.453 1 97.62 162 ARG A CA 1
ATOM 1353 C C . ARG A 1 162 ? -16.688 -52.375 -18.641 1 97.62 162 ARG A C 1
ATOM 1355 O O . ARG A 1 162 ? -16.938 -51.281 -19.172 1 97.62 162 ARG A O 1
ATOM 1362 N N . ASN A 1 163 ? -16.891 -52.562 -17.375 1 97.31 163 ASN A N 1
ATOM 1363 C CA . ASN A 1 163 ? -17.469 -51.562 -16.484 1 97.31 163 ASN A CA 1
ATOM 1364 C C . ASN A 1 163 ? -16.391 -50.594 -15.977 1 97.31 163 ASN A C 1
ATOM 1366 O O . ASN A 1 163 ? -15.203 -50.906 -16 1 97.31 163 ASN A O 1
ATOM 1370 N N . PRO A 1 164 ? -16.812 -49.281 -15.578 1 96.88 164 PRO A N 1
ATOM 1371 C CA . PRO A 1 164 ? -15.859 -48.438 -14.867 1 96.88 164 PRO A CA 1
ATOM 1372 C C . PRO A 1 164 ? -15.258 -49.125 -13.641 1 96.88 164 PRO A C 1
ATOM 1374 O O . PRO A 1 164 ? -15.891 -50 -13.039 1 96.88 164 PRO A O 1
ATOM 1377 N N . PRO A 1 165 ? -14.07 -48.781 -13.305 1 97 165 PRO A N 1
ATOM 1378 C CA . PRO A 1 165 ? -13.406 -49.469 -12.203 1 97 165 PRO A CA 1
ATOM 1379 C C . PRO A 1 165 ? -14.102 -49.25 -10.859 1 97 165 PRO A C 1
ATOM 1381 O O . PRO A 1 165 ? -14.68 -48.188 -10.625 1 97 165 PRO A O 1
ATOM 1384 N N . HIS A 1 166 ? -14.016 -50.219 -10.016 1 96.44 166 HIS A N 1
ATOM 1385 C CA . HIS A 1 166 ? -14.484 -50.156 -8.633 1 96.44 166 HIS A CA 1
ATOM 1386 C C . HIS A 1 166 ? -13.344 -49.875 -7.672 1 96.44 166 HIS A C 1
ATOM 1388 O O . HIS A 1 166 ? -12.344 -50.594 -7.641 1 96.44 166 HIS A O 1
ATOM 1394 N N . VAL A 1 167 ? -13.438 -48.844 -7.016 1 95.88 167 VAL A N 1
ATOM 1395 C CA . VAL A 1 167 ? -12.453 -48.531 -5.984 1 95.88 167 VAL A CA 1
ATOM 1396 C C . VAL A 1 167 ? -12.906 -49.094 -4.645 1 95.88 167 VAL A C 1
ATOM 1398 O O . VAL A 1 167 ? -13.977 -48.75 -4.141 1 95.88 167 VAL A O 1
ATOM 1401 N N . MET A 1 168 ? -12.156 -49.875 -4.086 1 94.56 168 MET A N 1
ATOM 1402 C CA . MET A 1 168 ? -12.578 -50.688 -2.951 1 94.56 168 MET A CA 1
ATOM 1403 C C . MET A 1 168 ? -12.352 -49.969 -1.635 1 94.56 168 MET A C 1
ATOM 1405 O O . MET A 1 168 ? -12.875 -50.344 -0.596 1 94.56 168 MET A O 1
ATOM 1409 N N . ASP A 1 169 ? -11.594 -48.938 -1.642 1 91.12 169 ASP A N 1
ATOM 1410 C CA . ASP A 1 169 ? -11.328 -48.188 -0.426 1 91.12 169 ASP A CA 1
ATOM 1411 C C . ASP A 1 169 ? -11.93 -46.781 -0.504 1 91.12 169 ASP A C 1
ATOM 1413 O O . ASP A 1 169 ? -12.57 -46.438 -1.5 1 91.12 169 ASP A O 1
ATOM 1417 N N . GLU A 1 170 ? -11.875 -46.062 0.562 1 85.75 170 GLU A N 1
ATOM 1418 C CA . GLU A 1 170 ? -12.461 -44.719 0.649 1 85.75 170 GLU A CA 1
ATOM 1419 C C . GLU A 1 170 ? -11.445 -43.656 0.276 1 85.75 170 GLU A C 1
ATOM 1421 O O . GLU A 1 170 ? -11.531 -42.531 0.749 1 85.75 170 GLU A O 1
ATOM 1426 N N . SER A 1 171 ? -10.57 -44.094 -0.527 1 83.88 171 SER A N 1
ATOM 1427 C CA . SER A 1 171 ? -9.547 -43.156 -0.91 1 83.88 171 SER A CA 1
ATOM 1428 C C . SER A 1 171 ? -10.055 -42.188 -1.973 1 83.88 171 SER A C 1
ATOM 1430 O O . SER A 1 171 ? -11.117 -42.406 -2.564 1 83.88 171 SER A O 1
ATOM 1432 N N . SER A 1 172 ? -9.336 -41.094 -2.184 1 85.81 172 SER A N 1
ATOM 1433 C CA . SER A 1 172 ? -9.672 -40.094 -3.188 1 85.81 172 SER A CA 1
ATOM 1434 C C . SER A 1 172 ? -9.641 -40.688 -4.594 1 85.81 172 SER A C 1
ATOM 1436 O O . SER A 1 172 ? -10.164 -40.094 -5.535 1 85.81 172 SER A O 1
ATOM 1438 N N . GLN A 1 173 ? -9.094 -41.812 -4.68 1 90.12 173 GLN A N 1
ATOM 1439 C CA . GLN A 1 173 ? -9.039 -42.5 -5.98 1 90.12 173 GLN A CA 1
ATOM 1440 C C . GLN A 1 173 ? -10.438 -42.688 -6.559 1 90.12 173 GLN A C 1
ATOM 1442 O O . GLN A 1 173 ? -10.617 -42.625 -7.777 1 90.12 173 GLN A O 1
ATOM 1447 N N . ALA A 1 174 ? -11.383 -42.844 -5.668 1 91.56 174 ALA A N 1
ATOM 1448 C CA . ALA A 1 174 ? -12.766 -43.062 -6.094 1 91.56 174 ALA A CA 1
ATOM 1449 C C . ALA A 1 174 ? -13.297 -41.875 -6.863 1 91.56 174 ALA A C 1
ATOM 1451 O O . ALA A 1 174 ? -14.219 -42 -7.676 1 91.56 174 ALA A O 1
ATOM 1452 N N . ASN A 1 175 ? -12.703 -40.781 -6.684 1 92.62 175 ASN A N 1
ATOM 1453 C CA . ASN A 1 175 ? -13.234 -39.562 -7.27 1 92.62 175 ASN A CA 1
ATOM 1454 C C . ASN A 1 175 ? -12.43 -39.156 -8.5 1 92.62 175 ASN A C 1
ATOM 1456 O O . ASN A 1 175 ? -12.773 -38.156 -9.156 1 92.62 175 ASN A O 1
ATOM 1460 N N . ILE A 1 176 ? -11.406 -39.875 -8.867 1 95.56 176 ILE A N 1
ATOM 1461 C CA . ILE A 1 176 ? -10.57 -39.375 -9.945 1 95.56 176 ILE A CA 1
ATOM 1462 C C . ILE A 1 176 ? -10.336 -40.469 -10.984 1 95.56 176 ILE A C 1
ATOM 1464 O O . ILE A 1 176 ? -9.719 -40.219 -12.023 1 95.56 176 ILE A O 1
ATOM 1468 N N . SER A 1 177 ? -10.875 -41.688 -10.82 1 95.94 177 SER A N 1
ATOM 1469 C CA . SER A 1 177 ? -10.57 -42.812 -11.68 1 95.94 177 SER A CA 1
ATOM 1470 C C . SER A 1 177 ? -11.156 -42.625 -13.07 1 95.94 177 SER A C 1
ATOM 1472 O O . SER A 1 177 ? -12.328 -42.25 -13.219 1 95.94 177 SER A O 1
ATOM 1474 N N . GLY A 1 178 ? -10.344 -42.875 -14.07 1 96.5 178 GLY A N 1
ATOM 1475 C CA . GLY A 1 178 ? -10.82 -42.938 -15.438 1 96.5 178 GLY A CA 1
ATOM 1476 C C . GLY A 1 178 ? -11.32 -44.312 -15.852 1 96.5 178 GLY A C 1
ATOM 1477 O O . GLY A 1 178 ? -11.586 -45.156 -15 1 96.5 178 GLY A O 1
ATOM 1478 N N . LEU A 1 179 ? -11.578 -44.438 -17.156 1 96.69 179 LEU A N 1
ATOM 1479 C CA . LEU A 1 179 ? -12.031 -45.719 -17.672 1 96.69 179 LEU A CA 1
ATOM 1480 C C . LEU A 1 179 ? -10.852 -46.625 -17.984 1 96.69 179 LEU A C 1
ATOM 1482 O O . LEU A 1 179 ? -10.914 -47.844 -17.734 1 96.69 179 LEU A O 1
ATOM 1486 N N . ALA A 1 180 ? -9.805 -46 -18.562 1 96.25 180 ALA A N 1
ATOM 1487 C CA . ALA A 1 180 ? -8.641 -46.812 -18.969 1 96.25 180 ALA A CA 1
ATOM 1488 C C . ALA A 1 180 ? -7.445 -46.5 -18.062 1 96.25 180 ALA A C 1
ATOM 1490 O O . ALA A 1 180 ? -6.461 -47.25 -18.078 1 96.25 180 ALA A O 1
ATOM 1491 N N . THR A 1 181 ? -7.516 -45.438 -17.328 1 96.25 181 THR A N 1
ATOM 1492 C CA . THR A 1 181 ? -6.406 -45 -16.484 1 96.25 181 THR A CA 1
ATOM 1493 C C . THR A 1 181 ? -6.891 -44.656 -15.086 1 96.25 181 THR A C 1
ATOM 1495 O O . THR A 1 181 ? -8.094 -44.594 -14.836 1 96.25 181 THR A O 1
ATOM 1498 N N . PHE A 1 182 ? -5.902 -44.406 -14.18 1 96 182 PHE A N 1
ATOM 1499 C CA . PHE A 1 182 ? -6.227 -44.125 -12.781 1 96 182 PHE A CA 1
ATOM 1500 C C . PHE A 1 182 ? -6.746 -42.719 -12.594 1 96 182 PHE A C 1
ATOM 1502 O O . PHE A 1 182 ? -7.316 -42.375 -11.555 1 96 182 PHE A O 1
ATOM 1509 N N . GLU A 1 183 ? -6.535 -41.875 -13.602 1 96.12 183 GLU A N 1
ATOM 1510 C CA . GLU A 1 183 ? -6.992 -40.5 -13.523 1 96.12 183 GLU A CA 1
ATOM 1511 C C . GLU A 1 183 ? -7.723 -40.094 -14.797 1 96.12 183 GLU A C 1
ATOM 1513 O O . GLU A 1 183 ? -7.242 -40.344 -15.906 1 96.12 183 GLU A O 1
ATOM 1518 N N . VAL A 1 184 ? -8.797 -39.375 -14.68 1 96.94 184 VAL A N 1
ATOM 1519 C CA . VAL A 1 184 ? -9.625 -38.969 -15.805 1 96.94 184 VAL A CA 1
ATOM 1520 C C . VAL A 1 184 ? -8.836 -37.969 -16.672 1 96.94 184 VAL A C 1
ATOM 1522 O O . VAL A 1 184 ? -9.188 -37.75 -17.844 1 96.94 184 VAL A O 1
ATOM 1525 N N . ILE A 1 185 ? -7.746 -37.469 -16.188 1 96.31 185 ILE A N 1
ATOM 1526 C CA . ILE A 1 185 ? -7.008 -36.438 -16.938 1 96.31 185 ILE A CA 1
ATOM 1527 C C . ILE A 1 185 ? -5.945 -37.125 -17.797 1 96.31 185 ILE A C 1
ATOM 1529 O O . ILE A 1 185 ? -5.227 -36.469 -18.547 1 96.31 185 ILE A O 1
ATOM 1533 N N . HIS A 1 186 ? -5.816 -38.438 -17.797 1 95.56 186 HIS A N 1
ATOM 1534 C CA . HIS A 1 186 ? -4.785 -39.156 -18.547 1 95.56 186 HIS A CA 1
ATOM 1535 C C . HIS A 1 186 ? -5.402 -40.125 -19.562 1 95.56 186 HIS A C 1
ATOM 1537 O O . HIS A 1 186 ? -4.797 -41.125 -19.906 1 95.56 186 HIS A O 1
ATOM 1543 N N . GLU A 1 187 ? -6.641 -39.844 -20 1 96.56 187 GLU A N 1
ATOM 1544 C CA . GLU A 1 187 ? -7.336 -40.688 -20.969 1 96.56 187 GLU A CA 1
ATOM 1545 C C . GLU A 1 187 ? -6.863 -40.375 -22.391 1 96.56 187 GLU A C 1
ATOM 1547 O O . GLU A 1 187 ? -7.68 -40.156 -23.281 1 96.56 187 GLU A O 1
ATOM 1552 N N . GLY A 1 188 ? -5.523 -40.531 -22.531 1 95.25 188 GLY A N 1
ATOM 1553 C CA . GLY A 1 188 ? -4.91 -40.156 -23.797 1 95.25 188 GLY A CA 1
ATOM 1554 C C . GLY A 1 188 ? -5.41 -40.938 -24.984 1 95.25 188 GLY A C 1
ATOM 1555 O O . GLY A 1 188 ? -5.449 -40.438 -26.109 1 95.25 188 GLY A O 1
ATOM 1556 N N . ILE A 1 189 ? -5.898 -42.156 -24.797 1 97.5 189 ILE A N 1
ATOM 1557 C CA . ILE A 1 189 ? -6.289 -43.062 -25.875 1 97.5 189 ILE A CA 1
ATOM 1558 C C . ILE A 1 189 ? -7.578 -42.594 -26.531 1 97.5 189 ILE A C 1
ATOM 1560 O O . ILE A 1 189 ? -7.91 -43 -27.641 1 97.5 189 ILE A O 1
ATOM 1564 N N . VAL A 1 190 ? -8.336 -41.688 -25.844 1 97.94 190 VAL A N 1
ATOM 1565 C CA . VAL A 1 190 ? -9.594 -41.125 -26.344 1 97.94 190 VAL A CA 1
ATOM 1566 C C . VAL A 1 190 ? -9.367 -40.438 -27.672 1 97.94 190 VAL A C 1
ATOM 1568 O O . VAL A 1 190 ? -10.156 -40.562 -28.609 1 97.94 190 VAL A O 1
ATOM 1571 N N . ILE A 1 191 ? -8.289 -39.75 -27.812 1 97.38 191 ILE A N 1
ATOM 1572 C CA . ILE A 1 191 ? -8.047 -38.906 -28.984 1 97.38 191 ILE A CA 1
ATOM 1573 C C . ILE A 1 191 ? -7.781 -39.75 -30.203 1 97.38 191 ILE A C 1
ATOM 1575 O O . ILE A 1 191 ? -8.484 -39.656 -31.203 1 97.38 191 ILE A O 1
ATOM 1579 N N . PRO A 1 192 ? -6.855 -40.719 -30.156 1 97.81 192 PRO A N 1
ATOM 1580 C CA . PRO A 1 192 ? -6.668 -41.531 -31.359 1 97.81 192 PRO A CA 1
ATOM 1581 C C . PRO A 1 192 ? -7.875 -42.438 -31.656 1 97.81 192 PRO A C 1
ATOM 1583 O O . PRO A 1 192 ? -8.148 -42.719 -32.812 1 97.81 192 PRO A O 1
ATOM 1586 N N . LEU A 1 193 ? -8.656 -42.875 -30.672 1 98.56 193 LEU A N 1
ATOM 1587 C CA . LEU A 1 193 ? -9.859 -43.656 -30.938 1 98.56 193 LEU A CA 1
ATOM 1588 C C . LEU A 1 193 ? -10.898 -42.812 -31.688 1 98.56 193 LEU A C 1
ATOM 1590 O O . LEU A 1 193 ? -11.461 -43.281 -32.688 1 98.56 193 LEU A O 1
ATOM 1594 N N . THR A 1 194 ? -11.125 -41.625 -31.172 1 98.19 194 THR A N 1
ATOM 1595 C CA . THR A 1 194 ? -12.125 -40.781 -31.797 1 98.19 194 THR A CA 1
ATOM 1596 C C . THR A 1 194 ? -11.703 -40.375 -33.188 1 98.19 194 THR A C 1
ATOM 1598 O O . THR A 1 194 ? -12.531 -40.281 -34.094 1 98.19 194 THR A O 1
ATOM 1601 N N . LEU A 1 195 ? -10.453 -40.125 -33.406 1 97.69 195 LEU A N 1
ATOM 1602 C CA . LEU A 1 195 ? -9.961 -39.719 -34.719 1 97.69 195 LEU A CA 1
ATOM 1603 C C . LEU A 1 195 ? -10.023 -40.906 -35.688 1 97.69 195 LEU A C 1
ATOM 1605 O O . LEU A 1 195 ? -10.391 -40.719 -36.875 1 97.69 195 LEU A O 1
ATOM 1609 N N . THR A 1 196 ? -9.648 -42.094 -35.188 1 98.5 196 THR A N 1
ATOM 1610 C CA . THR A 1 196 ? -9.773 -43.281 -36.031 1 98.5 196 THR A CA 1
ATOM 1611 C C . THR A 1 196 ? -11.227 -43.5 -36.469 1 98.5 196 THR A C 1
ATOM 1613 O O . THR A 1 196 ? -11.492 -43.719 -37.656 1 98.5 196 THR A O 1
ATOM 1616 N N . TYR A 1 197 ? -12.109 -43.406 -35.531 1 98.5 197 TYR A N 1
ATOM 1617 C CA . TYR A 1 197 ? -13.539 -43.5 -35.781 1 98.5 197 TYR A CA 1
ATOM 1618 C C . TYR A 1 197 ? -13.977 -42.5 -36.844 1 98.5 197 TYR A C 1
ATOM 1620 O O . TYR A 1 197 ? -14.695 -42.844 -37.781 1 98.5 197 TYR A O 1
ATOM 1628 N N . ASP A 1 198 ? -13.547 -41.312 -36.75 1 97.19 198 ASP A N 1
ATOM 1629 C CA . ASP A 1 198 ? -13.945 -40.219 -37.656 1 97.19 198 ASP A CA 1
ATOM 1630 C C . ASP A 1 198 ? -13.398 -40.469 -39.062 1 97.19 198 ASP A C 1
ATOM 1632 O O . ASP A 1 198 ? -14.141 -40.375 -40.031 1 97.19 198 ASP A O 1
ATOM 1636 N N . PHE A 1 199 ? -12.148 -40.812 -39.188 1 97.81 199 PHE A N 1
ATOM 1637 C CA . PHE A 1 199 ? -11.508 -40.969 -40.5 1 97.81 199 PHE A CA 1
ATOM 1638 C C . PHE A 1 199 ? -12.078 -42.188 -41.219 1 97.81 199 PHE A C 1
ATOM 1640 O O . PHE A 1 199 ? -12.148 -42.188 -42.469 1 97.81 199 PHE A O 1
ATOM 1647 N N . LEU A 1 200 ? -12.508 -43.188 -40.5 1 98.25 200 LEU A N 1
ATOM 1648 C CA . LEU A 1 200 ? -12.953 -44.406 -41.125 1 98.25 200 LEU A CA 1
ATOM 1649 C C . LEU A 1 200 ? -14.469 -44.531 -41.062 1 98.25 200 LEU A C 1
ATOM 1651 O O . LEU A 1 200 ? -15.023 -45.594 -41.375 1 98.25 200 LEU A O 1
ATOM 1655 N N . TYR A 1 201 ? -15.164 -43.562 -40.656 1 97.38 201 TYR A N 1
ATOM 1656 C CA . TYR A 1 201 ? -16.609 -43.625 -40.469 1 97.38 201 TYR A CA 1
ATOM 1657 C C . TYR A 1 201 ? -17.297 -44.125 -41.75 1 97.38 201 TYR A C 1
ATOM 1659 O O . TYR A 1 201 ? -18.078 -45.094 -41.688 1 97.38 201 TYR A O 1
ATOM 1667 N N . ASP A 1 202 ? -17.016 -43.531 -42.938 1 96.56 202 ASP A N 1
ATOM 1668 C CA . ASP A 1 202 ? -17.641 -43.875 -44.219 1 96.56 202 ASP A CA 1
ATOM 1669 C C . ASP A 1 202 ? -17.266 -45.312 -44.594 1 96.56 202 ASP A C 1
ATOM 1671 O O . ASP A 1 202 ? -18.109 -46.062 -45.125 1 96.56 202 ASP A O 1
ATOM 1675 N N . TYR A 1 203 ? -16.016 -45.594 -44.312 1 97.62 203 TYR A N 1
ATOM 1676 C CA . TYR A 1 203 ? -15.562 -46.969 -44.594 1 97.62 203 TYR A CA 1
ATOM 1677 C C . TYR A 1 203 ? -16.344 -47.969 -43.781 1 97.62 203 TYR A C 1
ATOM 1679 O O . TYR A 1 203 ? -16.781 -49 -44.281 1 97.62 203 TYR A O 1
ATOM 1687 N N . PHE A 1 204 ? -16.562 -47.75 -42.438 1 97.94 204 PHE A N 1
ATOM 1688 C CA . PHE A 1 204 ? -17.281 -48.625 -41.562 1 97.94 204 PHE A CA 1
ATOM 1689 C C . PHE A 1 204 ? -18.734 -48.781 -42 1 97.94 204 PHE A C 1
ATOM 1691 O O . PHE A 1 204 ? -19.297 -49.875 -42 1 97.94 204 PHE A O 1
ATOM 1698 N N . VAL A 1 205 ? -19.312 -47.688 -42.375 1 96.25 205 VAL A N 1
ATOM 1699 C CA . VAL A 1 205 ? -20.688 -47.688 -42.844 1 96.25 205 VAL A CA 1
ATOM 1700 C C . VAL A 1 205 ? -20.797 -48.531 -44.125 1 96.25 205 VAL A C 1
ATOM 1702 O O . VAL A 1 205 ? -21.719 -49.344 -44.25 1 96.25 205 VAL A O 1
ATOM 1705 N N . GLU A 1 206 ? -19.891 -48.281 -45.031 1 96.31 206 GLU A N 1
ATOM 1706 C CA . GLU A 1 206 ? -19.875 -49.031 -46.281 1 96.31 206 GLU A CA 1
ATOM 1707 C C . GLU A 1 206 ? -19.734 -50.531 -46.031 1 96.31 206 GLU A C 1
ATOM 1709 O O . GLU A 1 206 ? -20.312 -51.344 -46.781 1 96.31 206 GLU A O 1
ATOM 1714 N N . GLN A 1 207 ? -19.016 -50.875 -45.062 1 96.06 207 GLN A N 1
ATOM 1715 C CA . GLN A 1 207 ? -18.781 -52.281 -44.75 1 96.06 207 GLN A CA 1
ATOM 1716 C C . GLN A 1 207 ? -19.922 -52.844 -43.906 1 96.06 207 GLN A C 1
ATOM 1718 O O . GLN A 1 207 ? -19.922 -54.062 -43.594 1 96.06 207 GLN A O 1
ATOM 1723 N N . GLY A 1 208 ? -20.875 -52.094 -43.531 1 94.81 208 GLY A N 1
ATOM 1724 C CA . GLY A 1 208 ? -22.031 -52.531 -42.781 1 94.81 208 GLY A CA 1
ATOM 1725 C C . GLY A 1 208 ? -21.719 -52.812 -41.312 1 94.81 208 GLY A C 1
ATOM 1726 O O . GLY A 1 208 ? -22.406 -53.625 -40.688 1 94.81 208 GLY A O 1
ATOM 1727 N N . ARG A 1 209 ? -20.641 -52.156 -40.812 1 95.81 209 ARG A N 1
ATOM 1728 C CA . ARG A 1 209 ? -20.266 -52.375 -39.406 1 95.81 209 ARG A CA 1
ATOM 1729 C C . ARG A 1 209 ? -21.266 -51.688 -38.469 1 95.81 209 ARG A C 1
ATOM 1731 O O . ARG A 1 209 ? -21.75 -50.594 -38.75 1 95.81 209 ARG A O 1
ATOM 1738 N N . ASP A 1 210 ? -21.609 -52.312 -37.344 1 96.06 210 ASP A N 1
ATOM 1739 C CA . ASP A 1 210 ? -22.406 -51.719 -36.281 1 96.06 210 ASP A CA 1
ATOM 1740 C C . ASP A 1 210 ? -21.594 -50.719 -35.469 1 96.06 210 ASP A C 1
ATOM 1742 O O . ASP A 1 210 ? -20.625 -51.094 -34.812 1 96.06 210 ASP A O 1
ATOM 1746 N N . LEU A 1 211 ? -21.969 -49.469 -35.531 1 97 211 LEU A N 1
ATOM 1747 C CA . LEU A 1 211 ? -21.172 -48.438 -34.906 1 97 211 LEU A CA 1
ATOM 1748 C C . LEU A 1 211 ? -21.734 -48.062 -33.531 1 97 211 LEU A C 1
ATOM 1750 O O . LEU A 1 211 ? -21.141 -47.219 -32.844 1 97 211 LEU A O 1
ATOM 1754 N N . GLU A 1 212 ? -22.797 -48.594 -33.062 1 96.25 212 GLU A N 1
ATOM 1755 C CA . GLU A 1 212 ? -23.453 -48.281 -31.812 1 96.25 212 GLU A CA 1
ATOM 1756 C C . GLU A 1 212 ? -22.531 -48.531 -30.625 1 96.25 212 GLU A C 1
ATOM 1758 O O . GLU A 1 212 ? -22.484 -47.75 -29.688 1 96.25 212 GLU A O 1
ATOM 1763 N N . PRO A 1 213 ? -21.797 -49.656 -30.656 1 97.19 213 PRO A N 1
ATOM 1764 C CA . PRO A 1 213 ? -20.875 -49.875 -29.531 1 97.19 213 PRO A CA 1
ATOM 1765 C C . PRO A 1 213 ? -19.844 -48.75 -29.391 1 97.19 213 PRO A C 1
ATOM 1767 O O . PRO A 1 213 ? -19.5 -48.375 -28.281 1 97.19 213 PRO A O 1
ATOM 1770 N N . SER A 1 214 ? -19.328 -48.281 -30.562 1 98.06 214 SER A N 1
ATOM 1771 C CA . SER A 1 214 ? -18.375 -47.188 -30.531 1 98.06 214 SER A CA 1
ATOM 1772 C C . SER A 1 214 ? -18.969 -45.938 -29.875 1 98.06 214 SER A C 1
ATOM 1774 O O . SER A 1 214 ? -18.344 -45.312 -29.031 1 98.06 214 SER A O 1
ATOM 1776 N N . GLN A 1 215 ? -20.188 -45.594 -30.219 1 97.94 215 GLN A N 1
ATOM 1777 C CA . GLN A 1 215 ? -20.891 -44.438 -29.672 1 97.94 215 GLN A CA 1
ATOM 1778 C C . GLN A 1 215 ? -21.156 -44.594 -28.188 1 97.94 215 GLN A C 1
ATOM 1780 O O . GLN A 1 215 ? -20.938 -43.656 -27.406 1 97.94 215 GLN A O 1
ATOM 1785 N N . ARG A 1 216 ? -21.5 -45.781 -27.766 1 97.81 216 ARG A N 1
ATOM 1786 C CA . ARG A 1 216 ? -21.734 -46.062 -26.359 1 97.81 216 ARG A CA 1
ATOM 1787 C C . ARG A 1 216 ? -20.438 -45.938 -25.547 1 97.81 216 ARG A C 1
ATOM 1789 O O . ARG A 1 216 ? -20.453 -45.438 -24.422 1 97.81 216 ARG A O 1
ATOM 1796 N N . VAL A 1 217 ? -19.375 -46.406 -26.141 1 98.5 217 VAL A N 1
ATOM 1797 C CA . VAL A 1 217 ? -18.094 -46.344 -25.453 1 98.5 217 VAL A CA 1
ATOM 1798 C C . VAL A 1 217 ? -17.656 -44.906 -25.281 1 98.5 217 VAL A C 1
ATOM 1800 O O . VAL A 1 217 ? -17.188 -44.5 -24.219 1 98.5 217 VAL A O 1
ATOM 1803 N N . PHE A 1 218 ? -17.781 -44.031 -26.328 1 98.62 218 PHE A N 1
ATOM 1804 C CA . PHE A 1 218 ? -17.438 -42.625 -26.234 1 98.62 218 PHE A CA 1
ATOM 1805 C C . PHE A 1 218 ? -18.297 -41.938 -25.188 1 98.62 218 PHE A C 1
ATOM 1807 O O . PHE A 1 218 ? -17.797 -41.125 -24.406 1 98.62 218 PHE A O 1
ATOM 1814 N N . GLN A 1 219 ? -19.625 -42.25 -25.156 1 98.5 219 GLN A N 1
ATOM 1815 C CA . GLN A 1 219 ? -20.516 -41.688 -24.141 1 98.5 219 GLN A CA 1
ATOM 1816 C C . GLN A 1 219 ? -20.078 -42.125 -22.734 1 98.5 219 GLN A C 1
ATOM 1818 O O . GLN A 1 219 ? -20.078 -41.312 -21.797 1 98.5 219 GLN A O 1
ATOM 1823 N N . LYS A 1 220 ? -19.75 -43.375 -22.609 1 98.12 220 LYS A N 1
ATOM 1824 C CA . LYS A 1 220 ? -19.312 -43.938 -21.328 1 98.12 220 LYS A CA 1
ATOM 1825 C C . LYS A 1 220 ? -18.062 -43.188 -20.828 1 98.12 220 LYS A C 1
ATOM 1827 O O . LYS A 1 220 ? -17.984 -42.844 -19.641 1 98.12 220 LYS A O 1
ATOM 1832 N N . TRP A 1 221 ? -17.156 -42.969 -21.734 1 98.31 221 TRP A N 1
ATOM 1833 C CA . TRP A 1 221 ? -15.945 -42.219 -21.391 1 98.31 221 TRP A CA 1
ATOM 1834 C C . TRP A 1 221 ? -16.281 -40.812 -20.953 1 98.31 221 TRP A C 1
ATOM 1836 O O . TRP A 1 221 ? -15.742 -40.312 -19.969 1 98.31 221 TRP A O 1
ATOM 1846 N N . GLY A 1 222 ? -17.078 -40.094 -21.75 1 98.12 222 GLY A N 1
ATOM 1847 C CA . GLY A 1 222 ? -17.5 -38.75 -21.391 1 98.12 222 GLY A CA 1
ATOM 1848 C C . GLY A 1 222 ? -18.172 -38.656 -20.031 1 98.12 222 GLY A C 1
ATOM 1849 O O . GLY A 1 222 ? -17.859 -37.75 -19.234 1 98.12 222 GLY A O 1
ATOM 1850 N N . ASP A 1 223 ? -19.062 -39.562 -19.781 1 97.88 223 ASP A N 1
ATOM 1851 C CA . ASP A 1 223 ? -19.781 -39.594 -18.5 1 97.88 223 ASP A CA 1
ATOM 1852 C C . ASP A 1 223 ? -18.812 -39.812 -17.344 1 97.88 223 ASP A C 1
ATOM 1854 O O . ASP A 1 223 ? -18.969 -39.156 -16.297 1 97.88 223 ASP A O 1
ATOM 1858 N N . GLN A 1 224 ? -17.875 -40.719 -17.531 1 97.5 224 GLN A N 1
ATOM 1859 C CA . GLN A 1 224 ? -16.891 -40.969 -16.5 1 97.5 224 GLN A CA 1
ATOM 1860 C C . GLN A 1 224 ? -16.062 -39.719 -16.203 1 97.5 224 GLN A C 1
ATOM 1862 O O . GLN A 1 224 ? -15.789 -39.406 -15.039 1 97.5 224 GLN A O 1
ATOM 1867 N N . ILE A 1 225 ? -15.664 -39 -17.219 1 97.06 225 ILE A N 1
ATOM 1868 C CA . ILE A 1 225 ? -14.859 -37.781 -17.078 1 97.06 225 ILE A CA 1
ATOM 1869 C C . ILE A 1 225 ? -15.672 -36.688 -16.406 1 97.06 225 ILE A C 1
ATOM 1871 O O . ILE A 1 225 ? -15.133 -35.906 -15.602 1 97.06 225 ILE A O 1
ATOM 1875 N N . ILE A 1 226 ? -16.938 -36.531 -16.688 1 96.19 226 ILE A N 1
ATOM 1876 C CA . ILE A 1 226 ? -17.828 -35.5 -16.109 1 96.19 226 ILE A CA 1
ATOM 1877 C C . ILE A 1 226 ? -18.078 -35.812 -14.633 1 96.19 226 ILE A C 1
ATOM 1879 O O . ILE A 1 226 ? -18.141 -34.906 -13.805 1 96.19 226 ILE A O 1
ATOM 1883 N N . GLU A 1 227 ? -18.141 -37.094 -14.305 1 94.75 227 GLU A N 1
ATOM 1884 C CA . GLU A 1 227 ? -18.484 -37.531 -12.961 1 94.75 227 GLU A CA 1
ATOM 1885 C C . GLU A 1 227 ? -17.297 -37.438 -12.016 1 94.75 227 GLU A C 1
ATOM 1887 O O . GLU A 1 227 ? -17.469 -37.312 -10.805 1 94.75 227 GLU A O 1
ATOM 1892 N N . LYS A 1 228 ? -16.109 -37.625 -12.508 1 95.5 228 LYS A N 1
ATOM 1893 C CA . LYS A 1 228 ? -14.898 -37.688 -11.695 1 95.5 228 LYS A CA 1
ATOM 1894 C C . LYS A 1 228 ? -13.992 -36.469 -11.945 1 95.5 228 LYS A C 1
ATOM 1896 O O . LYS A 1 228 ? -14.25 -35.688 -12.859 1 95.5 228 LYS A O 1
ATOM 1901 N N . GLY A 1 229 ? -12.984 -36.344 -11.109 1 94.44 229 GLY A N 1
ATOM 1902 C CA . GLY A 1 229 ? -12.023 -35.281 -11.289 1 94.44 229 GLY A CA 1
ATOM 1903 C C . GLY A 1 229 ? -11.852 -34.406 -10.047 1 94.44 229 GLY A C 1
ATOM 1904 O O . GLY A 1 229 ? -12.445 -34.688 -9.008 1 94.44 229 GLY A O 1
ATOM 1905 N N . ILE A 1 230 ? -10.906 -33.5 -10.078 1 91.62 230 ILE A N 1
ATOM 1906 C CA . ILE A 1 230 ? -10.641 -32.5 -9.055 1 91.62 230 ILE A CA 1
ATOM 1907 C C . ILE A 1 230 ? -11.055 -31.109 -9.562 1 91.62 230 ILE A C 1
ATOM 1909 O O . ILE A 1 230 ? -10.492 -30.609 -10.539 1 91.62 230 ILE A O 1
ATOM 1913 N N . PRO A 1 231 ? -11.969 -30.562 -8.711 1 85.5 231 PRO A N 1
ATOM 1914 C CA . PRO A 1 231 ? -12.469 -29.281 -9.195 1 85.5 231 PRO A CA 1
ATOM 1915 C C . PRO A 1 231 ? -11.523 -28.125 -8.906 1 85.5 231 PRO A C 1
ATOM 1917 O O . PRO A 1 231 ? -10.609 -28.266 -8.086 1 85.5 231 PRO A O 1
ATOM 1920 N N . ASP A 1 232 ? -11.32 -27.047 -9.648 1 80.12 232 ASP A N 1
ATOM 1921 C CA . ASP A 1 232 ? -10.781 -25.703 -9.391 1 80.12 232 ASP A CA 1
ATOM 1922 C C . ASP A 1 232 ? -9.297 -25.641 -9.75 1 80.12 232 ASP A C 1
ATOM 1924 O O . ASP A 1 232 ? -8.547 -24.859 -9.156 1 80.12 232 ASP A O 1
ATOM 1928 N N . ASN A 1 233 ? -8.859 -26.656 -10.375 1 90.12 233 ASN A N 1
ATOM 1929 C CA . ASN A 1 233 ? -7.473 -26.578 -10.812 1 90.12 233 ASN A CA 1
ATOM 1930 C C . ASN A 1 233 ? -7.324 -26.984 -12.273 1 90.12 233 ASN A C 1
ATOM 1932 O O . ASN A 1 233 ? -8.273 -26.875 -13.055 1 90.12 233 ASN A O 1
ATOM 1936 N N . ASN A 1 234 ? -6.066 -27.375 -12.633 1 94.75 234 ASN A N 1
ATOM 1937 C CA . ASN A 1 234 ? -5.754 -27.609 -14.039 1 94.75 234 ASN A CA 1
ATOM 1938 C C . ASN A 1 234 ? -6.504 -28.828 -14.586 1 94.75 234 ASN A C 1
ATOM 1940 O O . ASN A 1 234 ? -6.68 -28.969 -15.797 1 94.75 234 ASN A O 1
ATOM 1944 N N . TRP A 1 235 ? -7.051 -29.703 -13.742 1 96.19 235 TRP A N 1
ATOM 1945 C CA . TRP A 1 235 ? -7.758 -30.906 -14.164 1 96.19 235 TRP A CA 1
ATOM 1946 C C . TRP A 1 235 ? -8.906 -30.578 -15.102 1 96.19 235 TRP A C 1
ATOM 1948 O O . TRP A 1 235 ? -9.164 -31.281 -16.062 1 96.19 235 TRP A O 1
ATOM 1958 N N . ASN A 1 236 ? -9.531 -29.5 -14.828 1 95.88 236 ASN A N 1
ATOM 1959 C CA . ASN A 1 236 ? -10.688 -29.109 -15.625 1 95.88 236 ASN A CA 1
ATOM 1960 C C . ASN A 1 236 ? -10.32 -28.906 -17.094 1 95.88 236 ASN A C 1
ATOM 1962 O O . ASN A 1 236 ? -11.102 -29.234 -17.984 1 95.88 236 ASN A O 1
ATOM 1966 N N . PHE A 1 237 ? -9.164 -28.375 -17.312 1 96.62 237 PHE A N 1
ATOM 1967 C CA . PHE A 1 237 ? -8.719 -28.141 -18.688 1 96.62 237 PHE A CA 1
ATOM 1968 C C . PHE A 1 237 ? -8.328 -29.453 -19.344 1 96.62 237 PHE A C 1
ATOM 1970 O O . PHE A 1 237 ? -8.648 -29.688 -20.516 1 96.62 237 PHE A O 1
ATOM 1977 N N . PHE A 1 238 ? -7.711 -30.297 -18.609 1 97.25 238 PHE A N 1
ATOM 1978 C CA . PHE A 1 238 ? -7.262 -31.578 -19.172 1 97.25 238 PHE A CA 1
ATOM 1979 C C . PHE A 1 238 ? -8.453 -32.469 -19.453 1 97.25 238 PHE A C 1
ATOM 1981 O O . PHE A 1 238 ? -8.477 -33.156 -20.484 1 97.25 238 PHE A O 1
ATOM 1988 N N . GLN A 1 239 ? -9.422 -32.438 -18.562 1 97.12 239 GLN A N 1
ATOM 1989 C CA . GLN A 1 239 ? -10.664 -33.188 -18.797 1 97.12 239 GLN A CA 1
ATOM 1990 C C . GLN A 1 239 ? -11.406 -32.625 -20.016 1 97.12 239 GLN A C 1
ATOM 1992 O O . GLN A 1 239 ? -11.898 -33.406 -20.844 1 97.12 239 GLN A O 1
ATOM 1997 N N . ALA A 1 240 ? -11.477 -31.328 -20.062 1 97.12 240 ALA A N 1
ATOM 1998 C CA . ALA A 1 240 ? -12.203 -30.656 -21.125 1 97.12 240 ALA A CA 1
ATOM 1999 C C . ALA A 1 240 ? -11.617 -31.016 -22.5 1 97.12 240 ALA A C 1
ATOM 2001 O O . ALA A 1 240 ? -12.344 -31.125 -23.484 1 97.12 240 ALA A O 1
ATOM 2002 N N . ARG A 1 241 ? -10.352 -31.203 -22.547 1 97.19 241 ARG A N 1
ATOM 2003 C CA . ARG A 1 241 ? -9.711 -31.578 -23.797 1 97.19 241 ARG A CA 1
ATOM 2004 C C . ARG A 1 241 ? -10.289 -32.875 -24.344 1 97.19 241 ARG A C 1
ATOM 2006 O O . ARG A 1 241 ? -10.727 -32.938 -25.484 1 97.19 241 ARG A O 1
ATOM 2013 N N . PHE A 1 242 ? -10.398 -33.906 -23.516 1 97.81 242 PHE A N 1
ATOM 2014 C CA . PHE A 1 242 ? -10.914 -35.188 -23.969 1 97.81 242 PHE A CA 1
ATOM 2015 C C . PHE A 1 242 ? -12.406 -35.094 -24.281 1 97.81 242 PHE A C 1
ATOM 2017 O O . PHE A 1 242 ? -12.875 -35.688 -25.266 1 97.81 242 PHE A O 1
ATOM 2024 N N . LEU A 1 243 ? -13.117 -34.375 -23.438 1 97.88 243 LEU A N 1
ATOM 2025 C CA . LEU A 1 243 ? -14.555 -34.188 -23.656 1 97.88 243 LEU A CA 1
ATOM 2026 C C . LEU A 1 243 ? -14.82 -33.5 -25 1 97.88 243 LEU A C 1
ATOM 2028 O O . LEU A 1 243 ? -15.812 -33.812 -25.656 1 97.88 243 LEU A O 1
ATOM 2032 N N . THR A 1 244 ? -13.977 -32.625 -25.375 1 97.38 244 THR A N 1
ATOM 2033 C CA . THR A 1 244 ? -14.141 -31.922 -26.641 1 97.38 244 THR A CA 1
ATOM 2034 C C . THR A 1 244 ? -14.016 -32.906 -27.812 1 97.38 244 THR A C 1
ATOM 2036 O O . THR A 1 244 ? -14.828 -32.875 -28.734 1 97.38 244 THR A O 1
ATOM 2039 N N . TYR A 1 245 ? -13.055 -33.75 -27.797 1 97.5 245 TYR A N 1
ATOM 2040 C CA . TYR A 1 245 ? -12.883 -34.75 -28.859 1 97.5 245 TYR A CA 1
ATOM 2041 C C . TYR A 1 245 ? -14.055 -35.719 -28.891 1 97.5 245 TYR A C 1
ATOM 2043 O O . TYR A 1 245 ? -14.523 -36.094 -29.953 1 97.5 245 TYR A O 1
ATOM 2051 N N . ILE A 1 246 ? -14.523 -36.094 -27.703 1 98.19 246 ILE A N 1
ATOM 2052 C CA . ILE A 1 246 ? -15.68 -37 -27.609 1 98.19 246 ILE A CA 1
ATOM 2053 C C . ILE A 1 246 ? -16.906 -36.312 -28.234 1 98.19 246 ILE A C 1
ATOM 2055 O O . ILE A 1 246 ? -17.594 -36.938 -29.047 1 98.19 246 ILE A O 1
ATOM 2059 N N . ALA A 1 247 ? -17.109 -35.094 -27.844 1 97.81 247 ALA A N 1
ATOM 2060 C CA . ALA A 1 247 ? -18.25 -34.344 -28.391 1 97.81 247 ALA A CA 1
ATOM 2061 C C . ALA A 1 247 ? -18.188 -34.281 -29.906 1 97.81 247 ALA A C 1
ATOM 2063 O O . ALA A 1 247 ? -19.203 -34.438 -30.578 1 97.81 247 ALA A O 1
ATOM 2064 N N . MET A 1 248 ? -17.047 -34.094 -30.453 1 95.94 248 MET A N 1
ATOM 2065 C CA . MET A 1 248 ? -16.891 -33.906 -31.891 1 95.94 248 MET A CA 1
ATOM 2066 C C . MET A 1 248 ? -17.094 -35.219 -32.625 1 95.94 248 MET A C 1
ATOM 2068 O O . MET A 1 248 ? -17.438 -35.25 -33.812 1 95.94 248 MET A O 1
ATOM 2072 N N . ALA A 1 249 ? -16.859 -36.344 -31.953 1 96.62 249 ALA A N 1
ATOM 2073 C CA . ALA A 1 249 ? -16.969 -37.656 -32.594 1 96.62 249 ALA A CA 1
ATOM 2074 C C . ALA A 1 249 ? -18.422 -38.125 -32.625 1 96.62 249 ALA A C 1
ATOM 2076 O O . ALA A 1 249 ? -18.781 -38.969 -33.438 1 96.62 249 ALA A O 1
ATOM 2077 N N . LEU A 1 250 ? -19.234 -37.562 -31.781 1 97.88 250 LEU A N 1
ATOM 2078 C CA . LEU A 1 250 ? -20.609 -38.031 -31.641 1 97.88 250 LEU A CA 1
ATOM 2079 C C . LEU A 1 250 ? -21.547 -37.219 -32.531 1 97.88 250 LEU A C 1
ATOM 2081 O O . LEU A 1 250 ? -21.203 -36.125 -32.969 1 97.88 250 LEU A O 1
ATOM 2085 N N . GLU A 1 251 ? -22.75 -37.781 -32.812 1 96.75 251 GLU A N 1
ATOM 2086 C CA . GLU A 1 251 ? -23.797 -37.094 -33.531 1 96.75 251 GLU A CA 1
ATOM 2087 C C . GLU A 1 251 ? -24.594 -36.156 -32.625 1 96.75 251 GLU A C 1
ATOM 2089 O O . GLU A 1 251 ? -24.234 -35.969 -31.469 1 96.75 251 GLU A O 1
ATOM 2094 N N . ASP A 1 252 ? -25.578 -35.625 -33.188 1 97 252 ASP A N 1
ATOM 2095 C CA . ASP A 1 252 ? -26.422 -34.719 -32.406 1 97 252 ASP A CA 1
ATOM 2096 C C . ASP A 1 252 ? -27.188 -35.438 -31.328 1 97 252 ASP A C 1
ATOM 2098 O O . ASP A 1 252 ? -27.453 -36.656 -31.438 1 97 252 ASP A O 1
ATOM 2102 N N . ASP A 1 253 ? -27.578 -34.75 -30.297 1 97.62 253 ASP A N 1
ATOM 2103 C CA . ASP A 1 253 ? -28.297 -35.312 -29.156 1 97.62 253 ASP A CA 1
ATOM 2104 C C . ASP A 1 253 ? -29.5 -36.125 -29.609 1 97.62 253 ASP A C 1
ATOM 2106 O O . ASP A 1 253 ? -29.781 -37.188 -29.047 1 97.62 253 ASP A O 1
ATOM 2110 N N . HIS A 1 254 ? -30.172 -35.625 -30.641 1 97.06 254 HIS A N 1
ATOM 2111 C CA . HIS A 1 254 ? -31.453 -36.25 -31.031 1 97.06 254 HIS A CA 1
ATOM 2112 C C . HIS A 1 254 ? -31.234 -37.594 -31.672 1 97.06 254 HIS A C 1
ATOM 2114 O O . HIS A 1 254 ? -32.188 -38.375 -31.797 1 97.06 254 HIS A O 1
ATOM 2120 N N . GLU A 1 255 ? -30.016 -37.938 -32.094 1 96.88 255 GLU A N 1
ATOM 2121 C CA . GLU A 1 255 ? -29.688 -39.219 -32.719 1 96.88 255 GLU A CA 1
ATOM 2122 C C . GLU A 1 255 ? -29.562 -40.312 -31.672 1 96.88 255 GLU A C 1
ATOM 2124 O O . GLU A 1 255 ? -29.484 -41.5 -32 1 96.88 255 GLU A O 1
ATOM 2129 N N . TYR A 1 256 ? -29.578 -39.906 -30.438 1 97.5 256 TYR A N 1
ATOM 2130 C CA . TYR A 1 256 ? -29.391 -40.875 -29.359 1 97.5 256 TYR A CA 1
ATOM 2131 C C . TYR A 1 256 ? -30.594 -40.906 -28.438 1 97.5 256 TYR A C 1
ATOM 2133 O O . TYR A 1 256 ? -31.094 -39.844 -28.016 1 97.5 256 TYR A O 1
ATOM 2141 N N . SER A 1 257 ? -31.062 -42.031 -28.016 1 96.44 257 SER A N 1
ATOM 2142 C CA . SER A 1 257 ? -32.25 -42.188 -27.156 1 96.44 257 SER A CA 1
ATOM 2143 C C . SER A 1 257 ? -32 -41.594 -25.781 1 96.44 257 SER A C 1
ATOM 2145 O O . SER A 1 257 ? -32.938 -41.125 -25.141 1 96.44 257 SER A O 1
ATOM 2147 N N . ASN A 1 258 ? -30.781 -41.5 -25.297 1 96.5 258 ASN A N 1
ATOM 2148 C CA . ASN A 1 258 ? -30.469 -40.969 -23.984 1 96.5 258 ASN A CA 1
ATOM 2149 C C . ASN A 1 258 ? -30.156 -39.469 -24.078 1 96.5 258 ASN A C 1
ATOM 2151 O O . ASN A 1 258 ? -29.828 -38.844 -23.062 1 96.5 258 ASN A O 1
ATOM 2155 N N . GLY A 1 259 ? -30.172 -38.906 -25.266 1 97.12 259 GLY A N 1
ATOM 2156 C CA . GLY A 1 259 ? -30.016 -37.469 -25.484 1 97.12 259 GLY A CA 1
ATOM 2157 C C . GLY A 1 259 ? -28.594 -37 -25.297 1 97.12 259 GLY A C 1
ATOM 2158 O O . GLY A 1 259 ? -28.344 -35.781 -25.172 1 97.12 259 GLY A O 1
ATOM 2159 N N . LYS A 1 260 ? -27.562 -37.875 -25.281 1 98.19 260 LYS A N 1
ATOM 2160 C CA . LYS A 1 260 ? -26.188 -37.5 -25 1 98.19 260 LYS A CA 1
ATOM 2161 C C . LYS A 1 260 ? -25.328 -37.562 -26.25 1 98.19 260 LYS A C 1
ATOM 2163 O O . LYS A 1 260 ? -24.578 -38.5 -26.453 1 98.19 260 LYS A O 1
ATOM 2168 N N . GLY A 1 261 ? -25.438 -36.562 -27.016 1 98.06 261 GLY A N 1
ATOM 2169 C CA . GLY A 1 261 ? -24.625 -36.406 -28.203 1 98.06 261 GLY A CA 1
ATOM 2170 C C . GLY A 1 261 ? -23.672 -35.219 -28.125 1 98.06 261 GLY A C 1
ATOM 2171 O O . GLY A 1 261 ? -23.172 -34.906 -27.062 1 98.06 261 GLY A O 1
ATOM 2172 N N . LYS A 1 262 ? -23.375 -34.656 -29.203 1 97.56 262 LYS A N 1
ATOM 2173 C CA . LYS A 1 262 ? -22.422 -33.562 -29.328 1 97.56 262 LYS A CA 1
ATOM 2174 C C . LYS A 1 262 ? -22.812 -32.375 -28.453 1 97.56 262 LYS A C 1
ATOM 2176 O O . LYS A 1 262 ? -22 -31.875 -27.672 1 97.56 262 LYS A O 1
ATOM 2181 N N . GLN A 1 263 ? -24.062 -31.922 -28.484 1 97.06 263 GLN A N 1
ATOM 2182 C CA . GLN A 1 263 ? -24.516 -30.734 -27.75 1 97.06 263 GLN A CA 1
ATOM 2183 C C . GLN A 1 263 ? -24.438 -30.953 -26.25 1 97.06 263 GLN A C 1
ATOM 2185 O O . GLN A 1 263 ? -24.078 -30.047 -25.5 1 97.06 263 GLN A O 1
ATOM 2190 N N . TYR A 1 264 ? -24.781 -32.125 -25.844 1 97.69 264 TYR A N 1
ATOM 2191 C CA . TYR A 1 264 ? -24.75 -32.438 -24.422 1 97.69 264 TYR A CA 1
ATOM 2192 C C . TYR A 1 264 ? -23.328 -32.344 -23.875 1 97.69 264 TYR A C 1
ATOM 2194 O O . TYR A 1 264 ? -23.094 -31.641 -22.875 1 97.69 264 TYR A O 1
ATOM 2202 N N . TYR A 1 265 ? -22.422 -32.938 -24.469 1 97.94 265 TYR A N 1
ATOM 2203 C CA . TYR A 1 265 ? -21.062 -32.969 -23.938 1 97.94 265 TYR A CA 1
ATOM 2204 C C . TYR A 1 265 ? -20.391 -31.594 -24.094 1 97.94 265 TYR A C 1
ATOM 2206 O O . TYR A 1 265 ? -19.562 -31.203 -23.281 1 97.94 265 TYR A O 1
ATOM 2214 N N . LEU A 1 266 ? -20.688 -30.859 -25.141 1 96.88 266 LEU A N 1
ATOM 2215 C CA . LEU A 1 266 ? -20.188 -29.484 -25.25 1 96.88 266 LEU A CA 1
ATOM 2216 C C . LEU A 1 266 ? -20.734 -28.625 -24.109 1 96.88 266 LEU A C 1
ATOM 2218 O O . LEU A 1 266 ? -20 -27.812 -23.531 1 96.88 266 LEU A O 1
ATOM 2222 N N . LYS A 1 267 ? -22 -28.766 -23.828 1 96.19 267 LYS A N 1
ATOM 2223 C CA . LYS A 1 267 ? -22.609 -28.016 -22.734 1 96.19 267 LYS A CA 1
ATOM 2224 C C . LYS A 1 267 ? -21.922 -28.312 -21.406 1 96.19 267 LYS A C 1
ATOM 2226 O O . LYS A 1 267 ? -21.609 -27.406 -20.641 1 96.19 267 LYS A O 1
ATOM 2231 N N . MET A 1 268 ? -21.578 -29.609 -21.156 1 95.81 268 MET A N 1
ATOM 2232 C CA . MET A 1 268 ? -20.938 -30.047 -19.906 1 95.81 268 MET A CA 1
ATOM 2233 C C . MET A 1 268 ? -19.484 -29.609 -19.875 1 95.81 268 MET A C 1
ATOM 2235 O O . MET A 1 268 ? -18.891 -29.5 -18.797 1 95.81 268 MET A O 1
ATOM 2239 N N . THR A 1 269 ? -18.922 -29.297 -20.984 1 95.69 269 THR A N 1
ATOM 2240 C CA . THR A 1 269 ? -17.531 -28.891 -21.078 1 95.69 269 THR A CA 1
ATOM 2241 C C . THR A 1 269 ? -17.391 -27.375 -20.906 1 95.69 269 THR A C 1
ATOM 2243 O O . THR A 1 269 ? -16.484 -26.906 -20.203 1 95.69 269 THR A O 1
ATOM 2246 N N . PHE A 1 270 ? -18.328 -26.562 -21.422 1 94 270 PHE A N 1
ATOM 2247 C CA . PHE A 1 270 ? -18.109 -25.125 -21.547 1 94 270 PHE A CA 1
ATOM 2248 C C . PHE A 1 270 ? -19.062 -24.359 -20.656 1 94 270 PHE A C 1
ATOM 2250 O O . PHE A 1 270 ? -18.75 -23.234 -20.219 1 94 270 PHE A O 1
ATOM 2257 N N . ASP A 1 271 ? -20.219 -24.922 -20.312 1 91.62 271 ASP A N 1
ATOM 2258 C CA . ASP A 1 271 ? -21.266 -24.078 -19.781 1 91.62 271 ASP A CA 1
ATOM 2259 C C . ASP A 1 271 ? -21.734 -24.547 -18.406 1 91.62 271 ASP A C 1
ATOM 2261 O O . ASP A 1 271 ? -22.125 -23.75 -17.562 1 91.62 271 ASP A O 1
ATOM 2265 N N . GLU A 1 272 ? -21.781 -25.891 -18.234 1 91.19 272 GLU A N 1
ATOM 2266 C CA . GLU A 1 272 ? -22.375 -26.438 -17.016 1 91.19 272 GLU A CA 1
ATOM 2267 C C . GLU A 1 272 ? -21.328 -27.156 -16.172 1 91.19 272 GLU A C 1
ATOM 2269 O O . GLU A 1 272 ? -20.688 -28.109 -16.625 1 91.19 272 GLU A O 1
ATOM 2274 N N . SER A 1 273 ? -21.188 -26.734 -14.93 1 89.69 273 SER A N 1
ATOM 2275 C CA . SER A 1 273 ? -20.25 -27.328 -13.984 1 89.69 273 SER A CA 1
ATOM 2276 C C . SER A 1 273 ? -20.906 -28.422 -13.164 1 89.69 273 SER A C 1
ATOM 2278 O O . SER A 1 273 ? -22.109 -28.359 -12.891 1 89.69 273 SER A O 1
ATOM 2280 N N . THR A 1 274 ? -20.203 -29.438 -12.891 1 89.62 274 THR A N 1
ATOM 2281 C CA . THR A 1 274 ? -20.578 -30.469 -11.938 1 89.62 274 THR A CA 1
ATOM 2282 C C . THR A 1 274 ? -19.688 -30.422 -10.703 1 89.62 274 THR A C 1
ATOM 2284 O O . THR A 1 274 ? -18.734 -29.641 -10.641 1 89.62 274 THR A O 1
ATOM 2287 N N . PRO A 1 275 ? -19.922 -31.188 -9.656 1 85.38 275 PRO A N 1
ATOM 2288 C CA . PRO A 1 275 ? -19.125 -31.156 -8.43 1 85.38 275 PRO A CA 1
ATOM 2289 C C . PRO A 1 275 ? -17.656 -31.484 -8.68 1 85.38 275 PRO A C 1
ATOM 2291 O O . PRO A 1 275 ? -16.781 -31.031 -7.938 1 85.38 275 PRO A O 1
ATOM 2294 N N . ARG A 1 276 ? -17.359 -32.219 -9.781 1 91.25 276 ARG A N 1
ATOM 2295 C CA . ARG A 1 276 ? -16 -32.688 -9.961 1 91.25 276 ARG A CA 1
ATOM 2296 C C . ARG A 1 276 ? -15.43 -32.25 -11.297 1 91.25 276 ARG A C 1
ATOM 2298 O O . ARG A 1 276 ? -14.297 -32.594 -11.641 1 91.25 276 ARG A O 1
ATOM 2305 N N . GLN A 1 277 ? -16.188 -31.562 -12.023 1 90.94 277 GLN A N 1
ATOM 2306 C CA . GLN A 1 277 ? -15.773 -31 -13.305 1 90.94 277 GLN A CA 1
ATOM 2307 C C . GLN A 1 277 ? -16.328 -29.594 -13.5 1 90.94 277 GLN A C 1
ATOM 2309 O O . GLN A 1 277 ? -17.547 -29.422 -13.656 1 90.94 277 GLN A O 1
ATOM 2314 N N . VAL A 1 278 ? -15.43 -28.625 -13.531 1 92.12 278 VAL A N 1
ATOM 2315 C CA . VAL A 1 278 ? -15.836 -27.234 -13.695 1 92.12 278 VAL A CA 1
ATOM 2316 C C . VAL A 1 278 ? -15.75 -26.844 -15.172 1 92.12 278 VAL A C 1
ATOM 2318 O O . VAL A 1 278 ? -14.758 -27.125 -15.836 1 92.12 278 VAL A O 1
ATOM 2321 N N . ALA A 1 279 ? -16.859 -26.219 -15.625 1 93.06 279 ALA A N 1
ATOM 2322 C CA . ALA A 1 279 ? -16.953 -25.781 -17.016 1 93.06 279 ALA A CA 1
ATOM 2323 C C . ALA A 1 279 ? -15.852 -24.781 -17.359 1 93.06 279 ALA A C 1
ATOM 2325 O O . ALA A 1 279 ? -15.414 -24.031 -16.484 1 93.06 279 ALA A O 1
ATOM 2326 N N . LEU A 1 280 ? -15.453 -24.719 -18.578 1 94.19 280 LEU A N 1
ATOM 2327 C CA . LEU A 1 280 ? -14.32 -23.906 -19 1 94.19 280 LEU A CA 1
ATOM 2328 C C . LEU A 1 280 ? -14.602 -22.422 -18.781 1 94.19 280 LEU A C 1
ATOM 2330 O O . LEU A 1 280 ? -13.695 -21.656 -18.469 1 94.19 280 LEU A O 1
ATOM 2334 N N . LYS A 1 281 ? -15.82 -21.984 -18.984 1 90.5 281 LYS A N 1
ATOM 2335 C CA . LYS A 1 281 ? -16.172 -20.578 -18.797 1 90.5 281 LYS A CA 1
ATOM 2336 C C . LYS A 1 281 ? -15.977 -20.141 -17.344 1 90.5 281 LYS A C 1
ATOM 2338 O O . LYS A 1 281 ? -15.664 -18.984 -17.078 1 90.5 281 LYS A O 1
ATOM 2343 N N . GLU A 1 282 ? -16.109 -21.078 -16.453 1 89.5 282 GLU A N 1
ATOM 2344 C CA . GLU A 1 282 ? -15.859 -20.812 -15.047 1 89.5 282 GLU A CA 1
ATOM 2345 C C . GLU A 1 282 ? -14.391 -21.031 -14.695 1 89.5 282 GLU A C 1
ATOM 2347 O O . GLU A 1 282 ? -13.82 -20.281 -13.898 1 89.5 282 GLU A O 1
ATOM 2352 N N . SER A 1 283 ? -13.828 -22.016 -15.289 1 93.44 283 SER A N 1
ATOM 2353 C CA . SER A 1 283 ? -12.445 -22.359 -14.992 1 93.44 283 SER A CA 1
ATOM 2354 C C . SER A 1 283 ? -11.492 -21.234 -15.367 1 93.44 283 SER A C 1
ATOM 2356 O O . SER A 1 283 ? -10.469 -21.031 -14.711 1 93.44 283 SER A O 1
ATOM 2358 N N . ILE A 1 284 ? -11.828 -20.469 -16.375 1 93.31 284 ILE A N 1
ATOM 2359 C CA . ILE A 1 284 ? -10.945 -19.406 -16.828 1 93.31 284 ILE A CA 1
ATOM 2360 C C . ILE A 1 284 ? -10.875 -18.312 -15.766 1 93.31 284 ILE A C 1
ATOM 2362 O O . ILE A 1 284 ? -9.93 -17.516 -15.742 1 93.31 284 ILE A O 1
ATOM 2366 N N . LEU A 1 285 ? -11.844 -18.219 -14.875 1 91.06 285 LEU A N 1
ATOM 2367 C CA . LEU A 1 285 ? -11.891 -17.219 -13.82 1 91.06 285 LEU A CA 1
ATOM 2368 C C . LEU A 1 285 ? -10.844 -17.516 -12.742 1 91.06 285 LEU A C 1
ATOM 2370 O O . LEU A 1 285 ? -10.547 -16.656 -11.914 1 91.06 285 LEU A O 1
ATOM 2374 N N . ILE A 1 286 ? -10.242 -18.641 -12.812 1 92.44 286 ILE A N 1
ATOM 2375 C CA . ILE A 1 286 ? -9.203 -19.031 -11.867 1 92.44 286 ILE A CA 1
ATOM 2376 C C . ILE A 1 286 ? -7.914 -18.281 -12.18 1 92.44 286 ILE A C 1
ATOM 2378 O O . ILE A 1 286 ? -7.133 -17.969 -11.273 1 92.44 286 ILE A O 1
ATOM 2382 N N . TYR A 1 287 ? -7.746 -17.875 -13.453 1 94.75 287 TYR A N 1
ATOM 2383 C CA . TYR A 1 287 ? -6.617 -17.016 -13.805 1 94.75 287 TYR A CA 1
ATOM 2384 C C . TYR A 1 287 ? -6.676 -15.695 -13.039 1 94.75 287 TYR A C 1
ATOM 2386 O O . TYR A 1 287 ? -7.762 -15.18 -12.766 1 94.75 287 TYR A O 1
ATOM 2394 N N . ASP A 1 288 ? -5.48 -15.188 -12.641 1 94.94 288 ASP A N 1
ATOM 2395 C CA . ASP A 1 288 ? -5.469 -13.773 -12.266 1 94.94 288 ASP A CA 1
ATOM 2396 C C . ASP A 1 288 ? -5.863 -12.891 -13.445 1 94.94 288 ASP A C 1
ATOM 2398 O O . ASP A 1 288 ? -5.16 -12.844 -14.453 1 94.94 288 ASP A O 1
ATOM 2402 N N . GLN A 1 289 ? -6.996 -12.227 -13.234 1 93.25 289 GLN A N 1
ATOM 2403 C CA . GLN A 1 289 ? -7.559 -11.508 -14.367 1 93.25 289 GLN A CA 1
ATOM 2404 C C . GLN A 1 289 ? -6.699 -10.305 -14.742 1 93.25 289 GLN A C 1
ATOM 2406 O O . GLN A 1 289 ? -6.738 -9.836 -15.883 1 93.25 289 GLN A O 1
ATOM 2411 N N . LYS A 1 290 ? -5.934 -9.891 -13.82 1 92.75 290 LYS A N 1
ATOM 2412 C CA . LYS A 1 290 ? -5.086 -8.727 -14.07 1 92.75 290 LYS A CA 1
ATOM 2413 C C . LYS A 1 290 ? -3.785 -9.133 -14.758 1 92.75 290 LYS A C 1
ATOM 2415 O O . LYS A 1 290 ? -3.408 -8.547 -15.773 1 92.75 290 LYS A O 1
ATOM 2420 N N . THR A 1 291 ? -3.107 -10.172 -14.344 1 95 291 THR A N 1
ATOM 2421 C CA . THR A 1 291 ? -1.773 -10.5 -14.836 1 95 291 THR A CA 1
ATOM 2422 C C . THR A 1 291 ? -1.845 -11.562 -15.93 1 95 291 THR A C 1
ATOM 2424 O O . THR A 1 291 ? -0.922 -11.688 -16.734 1 95 291 THR A O 1
ATOM 2427 N N . GLY A 1 292 ? -2.91 -12.359 -15.875 1 96.38 292 GLY A N 1
ATOM 2428 C CA . GLY A 1 292 ? -3.016 -13.484 -16.797 1 96.38 292 GLY A CA 1
ATOM 2429 C C . GLY A 1 292 ? -2.301 -14.727 -16.297 1 96.38 292 GLY A C 1
ATOM 2430 O O . GLY A 1 292 ? -2.246 -15.742 -17 1 96.38 292 GLY A O 1
ATOM 2431 N N . ILE A 1 293 ? -1.806 -14.727 -15.047 1 97.06 293 ILE A N 1
ATOM 2432 C CA . ILE A 1 293 ? -1.018 -15.828 -14.508 1 97.06 293 ILE A CA 1
ATOM 2433 C C . ILE A 1 293 ? -1.945 -16.875 -13.891 1 97.06 293 ILE A C 1
ATOM 2435 O O . ILE A 1 293 ? -2.854 -16.531 -13.133 1 97.06 293 ILE A O 1
ATOM 2439 N N . TRP A 1 294 ? -1.806 -18.125 -14.336 1 96.56 294 TRP A N 1
ATOM 2440 C CA . TRP A 1 294 ? -2.469 -19.281 -13.719 1 96.56 294 TRP A CA 1
ATOM 2441 C C . TRP A 1 294 ? -1.873 -19.578 -12.344 1 96.56 294 TRP A C 1
ATOM 2443 O O . TRP A 1 294 ? -0.654 -19.531 -12.172 1 96.56 294 TRP A O 1
ATOM 2453 N N . PRO A 1 295 ? -2.686 -19.812 -11.289 1 94.75 295 PRO A N 1
ATOM 2454 C CA . PRO A 1 295 ? -2.193 -19.938 -9.922 1 94.75 295 PRO A CA 1
ATOM 2455 C C . PRO A 1 295 ? -1.554 -21.297 -9.656 1 94.75 295 PRO A C 1
ATOM 2457 O O . PRO A 1 295 ? -1.912 -21.969 -8.688 1 94.75 295 PRO A O 1
ATOM 2460 N N . GLU A 1 296 ? -0.627 -21.703 -10.438 1 96 296 GLU A N 1
ATOM 2461 C CA . GLU A 1 296 ? 0.246 -22.859 -10.273 1 96 296 GLU A CA 1
ATOM 2462 C C . GLU A 1 296 ? 1.659 -22.562 -10.766 1 96 296 GLU A C 1
ATOM 2464 O O . GLU A 1 296 ? 1.936 -21.453 -11.242 1 96 296 GLU A O 1
ATOM 2469 N N . SER A 1 297 ? 2.615 -23.5 -10.555 1 96 297 SER A N 1
ATOM 2470 C CA . SER A 1 297 ? 4.004 -23.297 -10.961 1 96 297 SER A CA 1
ATOM 2471 C C . SER A 1 297 ? 4.105 -23.062 -12.469 1 96 297 SER A C 1
ATOM 2473 O O . SER A 1 297 ? 3.166 -23.344 -13.211 1 96 297 SER A O 1
ATOM 2475 N N . PRO A 1 298 ? 5.199 -22.578 -13.023 1 96.38 298 PRO A N 1
ATOM 2476 C CA . PRO A 1 298 ? 5.312 -22.109 -14.406 1 96.38 298 PRO A CA 1
ATOM 2477 C C . PRO A 1 298 ? 5.016 -23.219 -15.422 1 96.38 298 PRO A C 1
ATOM 2479 O O . PRO A 1 298 ? 4.32 -22.984 -16.406 1 96.38 298 PRO A O 1
ATOM 2482 N N . SER A 1 299 ? 5.5 -24.422 -15.211 1 95.19 299 SER A N 1
ATOM 2483 C CA . SER A 1 299 ? 5.254 -25.516 -16.141 1 95.19 299 SER A CA 1
ATOM 2484 C C . SER A 1 299 ? 3.762 -25.812 -16.266 1 95.19 299 SER A C 1
ATOM 2486 O O . SER A 1 299 ? 3.266 -26.062 -17.375 1 95.19 299 SER A O 1
ATOM 2488 N N . TYR A 1 300 ? 3.121 -25.688 -15.156 1 95.62 300 TYR A N 1
ATOM 2489 C CA . TYR A 1 300 ? 1.686 -25.938 -15.164 1 95.62 300 TYR A CA 1
ATOM 2490 C C . TYR A 1 300 ? 0.926 -24.766 -15.766 1 95.62 300 TYR A C 1
ATOM 2492 O O . TYR A 1 300 ? -0.061 -24.953 -16.484 1 95.62 300 TYR A O 1
ATOM 2500 N N . SER A 1 301 ? 1.394 -23.641 -15.492 1 95.62 301 SER A N 1
ATOM 2501 C CA . SER A 1 301 ? 0.754 -22.438 -16.031 1 95.62 301 SER A CA 1
ATOM 2502 C C . SER A 1 301 ? 0.745 -22.469 -17.562 1 95.62 301 SER A C 1
ATOM 2504 O O . SER A 1 301 ? -0.302 -22.281 -18.188 1 95.62 301 SER A O 1
ATOM 2506 N N . VAL A 1 302 ? 1.858 -22.766 -18.188 1 95.94 302 VAL A N 1
ATOM 2507 C CA . VAL A 1 302 ? 1.959 -22.734 -19.641 1 95.94 302 VAL A CA 1
ATOM 2508 C C . VAL A 1 302 ? 1.225 -23.938 -20.234 1 95.94 302 VAL A C 1
ATOM 2510 O O . VAL A 1 302 ? 0.65 -23.844 -21.328 1 95.94 302 VAL A O 1
ATOM 2513 N N . HIS A 1 303 ? 1.226 -25.016 -19.484 1 95.88 303 HIS A N 1
ATOM 2514 C CA . HIS A 1 303 ? 0.533 -26.219 -19.953 1 95.88 303 HIS A CA 1
ATOM 2515 C C . HIS A 1 303 ? -0.976 -26 -19.984 1 95.88 303 HIS A C 1
ATOM 2517 O O . HIS A 1 303 ? -1.64 -26.391 -20.953 1 95.88 303 HIS A O 1
ATOM 2523 N N . VAL A 1 304 ? -1.458 -25.391 -18.969 1 97.06 304 VAL A N 1
ATOM 2524 C CA . VAL A 1 304 ? -2.887 -25.109 -18.891 1 97.06 304 VAL A CA 1
ATOM 2525 C C . VAL A 1 304 ? -3.297 -24.172 -20.031 1 97.06 304 VAL A C 1
ATOM 2527 O O . VAL A 1 304 ? -4.301 -24.422 -20.703 1 97.06 304 VAL A O 1
ATOM 2530 N N . THR A 1 305 ? -2.516 -23.188 -20.281 1 97.25 305 THR A N 1
ATOM 2531 C CA . THR A 1 305 ? -2.807 -22.234 -21.359 1 97.25 305 THR A CA 1
ATOM 2532 C C . THR A 1 305 ? -2.756 -22.938 -22.719 1 97.25 305 THR A C 1
ATOM 2534 O O . THR A 1 305 ? -3.615 -22.703 -23.562 1 97.25 305 THR A O 1
ATOM 2537 N N . GLY A 1 306 ? -1.756 -23.766 -22.891 1 96.75 306 GLY A N 1
ATOM 2538 C CA . GLY A 1 306 ? -1.663 -24.531 -24.125 1 96.75 306 GLY A CA 1
ATOM 2539 C C . GLY A 1 306 ? -2.85 -25.453 -24.359 1 96.75 306 GLY A C 1
ATOM 2540 O O . GLY A 1 306 ? -3.355 -25.562 -25.469 1 96.75 306 GLY A O 1
ATOM 2541 N N . THR A 1 307 ? -3.289 -26.078 -23.297 1 97.31 307 THR A N 1
ATOM 2542 C CA . THR A 1 307 ? -4.438 -26.969 -23.375 1 97.31 307 THR A CA 1
ATOM 2543 C C . THR A 1 307 ? -5.703 -26.203 -23.734 1 97.31 307 THR A C 1
ATOM 2545 O O . THR A 1 307 ? -6.504 -26.656 -24.547 1 97.31 307 THR A O 1
ATOM 2548 N N . LEU A 1 308 ? -5.875 -25.062 -23.125 1 97 308 LEU A N 1
ATOM 2549 C CA . LEU A 1 308 ? -7.02 -24.219 -23.438 1 97 308 LEU A CA 1
ATOM 2550 C C . LEU A 1 308 ? -7.012 -23.828 -24.906 1 97 308 LEU A C 1
ATOM 2552 O O . LEU A 1 308 ? -8.047 -23.875 -25.578 1 97 308 LEU A O 1
ATOM 2556 N N . LEU A 1 309 ? -5.875 -23.469 -25.422 1 97.12 309 LEU A N 1
ATOM 2557 C CA . LEU A 1 309 ? -5.746 -23.094 -26.828 1 97.12 309 LEU A CA 1
ATOM 2558 C C . LEU A 1 309 ? -6.09 -24.281 -27.734 1 97.12 309 LEU A C 1
ATOM 2560 O O . LEU A 1 309 ? -6.742 -24.109 -28.766 1 97.12 309 LEU A O 1
ATOM 2564 N N . GLU A 1 310 ? -5.648 -25.469 -27.375 1 96.44 310 GLU A N 1
ATOM 2565 C CA . GLU A 1 310 ? -5.957 -26.672 -28.156 1 96.44 310 GLU A CA 1
ATOM 2566 C C . GLU A 1 310 ? -7.465 -26.906 -28.219 1 96.44 310 GLU A C 1
ATOM 2568 O O . GLU A 1 310 ? -8.008 -27.156 -29.297 1 96.44 310 GLU A O 1
ATOM 2573 N N . ILE A 1 311 ? -8.078 -26.781 -27.094 1 97.19 311 ILE A N 1
ATOM 2574 C CA . ILE A 1 311 ? -9.523 -27 -27 1 97.19 311 ILE A CA 1
ATOM 2575 C C . ILE A 1 311 ? -10.25 -26 -27.906 1 97.19 311 ILE A C 1
ATOM 2577 O O . ILE A 1 311 ? -11.117 -26.391 -28.688 1 97.19 311 ILE A O 1
ATOM 2581 N N . LEU A 1 312 ? -9.883 -24.781 -27.812 1 96.31 312 LEU A N 1
ATOM 2582 C CA . LEU A 1 312 ? -10.547 -23.719 -28.562 1 96.31 312 LEU A CA 1
ATOM 2583 C C . LEU A 1 312 ? -10.289 -23.875 -30.062 1 96.31 312 LEU A C 1
ATOM 2585 O O . LEU A 1 312 ? -11.148 -23.562 -30.875 1 96.31 312 LEU A O 1
ATOM 2589 N N . THR A 1 313 ? -9.102 -24.312 -30.391 1 96.44 313 THR A N 1
ATOM 2590 C CA . THR A 1 313 ? -8.773 -24.531 -31.797 1 96.44 313 THR A CA 1
ATOM 2591 C C . THR A 1 313 ? -9.656 -25.625 -32.375 1 96.44 313 THR A C 1
ATOM 2593 O O . THR A 1 313 ? -10.188 -25.469 -33.5 1 96.44 313 THR A O 1
ATOM 2596 N N . VAL A 1 314 ? -9.812 -26.719 -31.672 1 95.25 314 VAL A N 1
ATOM 2597 C CA . VAL A 1 314 ? -10.648 -27.828 -32.125 1 95.25 314 VAL A CA 1
ATOM 2598 C C . VAL A 1 314 ? -12.102 -27.375 -32.25 1 95.25 314 VAL A C 1
ATOM 2600 O O . VAL A 1 314 ? -12.773 -27.641 -33.25 1 95.25 314 VAL A O 1
ATOM 2603 N N . LEU A 1 315 ? -12.531 -26.672 -31.234 1 93.88 315 LEU A N 1
ATOM 2604 C CA . LEU A 1 315 ? -13.898 -26.172 -31.234 1 93.88 315 LEU A CA 1
ATOM 2605 C C . LEU A 1 315 ? -14.125 -25.188 -32.375 1 93.88 315 LEU A C 1
ATOM 2607 O O . LEU A 1 315 ? -15.172 -25.219 -33.031 1 93.88 315 LEU A O 1
ATOM 2611 N N . ASP A 1 316 ? -13.219 -24.328 -32.562 1 93.12 316 ASP A N 1
ATOM 2612 C CA . ASP A 1 316 ? -13.266 -23.312 -33.625 1 93.12 316 ASP A CA 1
ATOM 2613 C C . ASP A 1 316 ? -13.414 -23.984 -35 1 93.12 316 ASP A C 1
ATOM 2615 O O . ASP A 1 316 ? -14.164 -23.484 -35.844 1 93.12 316 ASP A O 1
ATOM 2619 N N . ASN A 1 317 ? -12.734 -25 -35.188 1 89.94 317 ASN A N 1
ATOM 2620 C CA . ASN A 1 317 ? -12.812 -25.719 -36.469 1 89.94 317 ASN A CA 1
ATOM 2621 C C . ASN A 1 317 ? -14.188 -26.328 -36.688 1 89.94 317 ASN A C 1
ATOM 2623 O O . ASN A 1 317 ? -14.695 -26.328 -37.812 1 89.94 317 ASN A O 1
ATOM 2627 N N . SER A 1 318 ? -14.742 -26.75 -35.656 1 86.94 318 SER A N 1
ATOM 2628 C CA . SER A 1 318 ? -16.047 -27.391 -35.719 1 86.94 318 SER A CA 1
ATOM 2629 C C . SER A 1 318 ? -17.172 -26.359 -35.844 1 86.94 318 SER A C 1
ATOM 2631 O O . SER A 1 318 ? -18.094 -26.516 -36.656 1 86.94 318 SER A O 1
ATOM 2633 N N . SER A 1 319 ? -17.094 -25.266 -35.094 1 87.31 319 SER A N 1
ATOM 2634 C CA . SER A 1 319 ? -18.156 -24.281 -35.031 1 87.31 319 SER A CA 1
ATOM 2635 C C . SER A 1 319 ? -18.062 -23.266 -36.188 1 87.31 319 SER A C 1
ATOM 2637 O O . SER A 1 319 ? -19.031 -22.594 -36.5 1 87.31 319 SER A O 1
ATOM 2639 N N . GLN A 1 320 ? -16.906 -23.125 -36.688 1 85.38 320 GLN A N 1
ATOM 2640 C CA . GLN A 1 320 ? -16.594 -22.156 -37.719 1 85.38 320 GLN A CA 1
ATOM 2641 C C . GLN A 1 320 ? -16.828 -20.734 -37.25 1 85.38 320 GLN A C 1
ATOM 2643 O O . GLN A 1 320 ? -17.188 -19.859 -38.031 1 85.38 320 GLN A O 1
ATOM 2648 N N . THR A 1 321 ? -16.75 -20.594 -35.938 1 90.06 321 THR A N 1
ATOM 2649 C CA . THR A 1 321 ? -16.781 -19.281 -35.312 1 90.06 321 THR A CA 1
ATOM 2650 C C . THR A 1 321 ? -15.508 -19.031 -34.5 1 90.06 321 THR A C 1
ATOM 2652 O O . THR A 1 321 ? -14.812 -19.969 -34.125 1 90.06 321 THR A O 1
ATOM 2655 N N . ASN A 1 322 ? -15.164 -17.75 -34.406 1 90.75 322 ASN A N 1
ATOM 2656 C CA . ASN A 1 322 ? -13.961 -17.406 -33.656 1 90.75 322 ASN A CA 1
ATOM 2657 C C . ASN A 1 322 ? -14.156 -17.609 -32.156 1 90.75 322 ASN A C 1
ATOM 2659 O O . ASN A 1 322 ? -14.516 -16.672 -31.453 1 90.75 322 ASN A O 1
ATOM 2663 N N . GLU A 1 323 ? -13.805 -18.688 -31.641 1 89.31 323 GLU A N 1
ATOM 2664 C CA . GLU A 1 323 ? -14.023 -19.062 -30.25 1 89.31 323 GLU A CA 1
ATOM 2665 C C . GLU A 1 323 ? -13.062 -18.328 -29.328 1 89.31 323 GLU A C 1
ATOM 2667 O O . GLU A 1 323 ? -13.328 -18.188 -28.125 1 89.31 323 GLU A O 1
ATOM 2672 N N . PHE A 1 324 ? -11.922 -17.844 -29.812 1 90.25 324 PHE A N 1
ATOM 2673 C CA . PHE A 1 324 ? -10.961 -17.109 -29 1 90.25 324 PHE A CA 1
ATOM 2674 C C . PHE A 1 324 ? -11.555 -15.805 -28.484 1 90.25 324 PHE A C 1
ATOM 2676 O O . PHE A 1 324 ? -11.211 -15.336 -27.406 1 90.25 324 PHE A O 1
ATOM 2683 N N . ASP A 1 325 ? -12.445 -15.211 -29.219 1 89.94 325 ASP A N 1
ATOM 2684 C CA . ASP A 1 325 ? -13.086 -13.961 -28.844 1 89.94 325 ASP A CA 1
ATOM 2685 C C . ASP A 1 325 ? -13.914 -14.133 -27.578 1 89.94 325 ASP A C 1
ATOM 2687 O O . ASP A 1 325 ? -14.125 -13.18 -26.828 1 89.94 325 ASP A O 1
ATOM 2691 N N . ASN A 1 326 ? -14.367 -15.383 -27.406 1 87.88 326 ASN A N 1
ATOM 2692 C CA . ASN A 1 326 ? -15.156 -15.68 -26.203 1 87.88 326 ASN A CA 1
ATOM 2693 C C . ASN A 1 326 ? -14.273 -15.875 -24.984 1 87.88 326 ASN A C 1
ATOM 2695 O O . ASN A 1 326 ? -14.766 -15.906 -23.859 1 87.88 326 ASN A O 1
ATOM 2699 N N . PHE A 1 327 ? -12.992 -15.93 -25.219 1 91.38 327 PHE A N 1
ATOM 2700 C CA . PHE A 1 327 ? -12.031 -16.141 -24.156 1 91.38 327 PHE A CA 1
ATOM 2701 C C . PHE A 1 327 ? -10.828 -15.219 -24.312 1 91.38 327 PHE A C 1
ATOM 2703 O O . PHE A 1 327 ? -9.695 -15.688 -24.469 1 91.38 327 PHE A O 1
ATOM 2710 N N . PRO A 1 328 ? -11.023 -13.938 -24.156 1 89.5 328 PRO A N 1
ATOM 2711 C CA . PRO A 1 328 ? -9.93 -12.992 -24.406 1 89.5 328 PRO A CA 1
ATOM 2712 C C . PRO A 1 328 ? -8.75 -13.195 -23.469 1 89.5 328 PRO A C 1
ATOM 2714 O O . PRO A 1 328 ? -7.621 -12.82 -23.797 1 89.5 328 PRO A O 1
ATOM 2717 N N . LEU A 1 329 ? -8.93 -13.875 -22.453 1 93.62 329 LEU A N 1
ATOM 2718 C CA . LEU A 1 329 ? -7.891 -14.109 -21.453 1 93.62 329 LEU A CA 1
ATOM 2719 C C . LEU A 1 329 ? -6.801 -15.016 -22.016 1 93.62 329 LEU A C 1
ATOM 2721 O O . LEU A 1 329 ? -5.668 -15.008 -21.531 1 93.62 329 LEU A O 1
ATOM 2725 N N . VAL A 1 330 ? -7.102 -15.812 -23 1 93.88 330 VAL A N 1
ATOM 2726 C CA . VAL A 1 330 ? -6.188 -16.859 -23.453 1 93.88 330 VAL A CA 1
ATOM 2727 C C . VAL A 1 330 ? -4.934 -16.219 -24.062 1 93.88 330 VAL A C 1
ATOM 2729 O O . VAL A 1 330 ? -3.816 -16.672 -23.797 1 93.88 330 VAL A O 1
ATOM 2732 N N . GLU A 1 331 ? -5.082 -15.141 -24.906 1 95 331 GLU A N 1
ATOM 2733 C CA . GLU A 1 331 ? -3.92 -14.438 -25.438 1 95 331 GLU A CA 1
ATOM 2734 C C . GLU A 1 331 ? -3.117 -13.773 -24.328 1 95 331 GLU A C 1
ATOM 2736 O O . GLU A 1 331 ? -1.886 -13.844 -24.312 1 95 331 GLU A O 1
ATOM 2741 N N . LYS A 1 332 ? -3.838 -13.141 -23.422 1 95 332 LYS A N 1
ATOM 2742 C CA . LYS A 1 332 ? -3.184 -12.484 -22.297 1 95 332 LYS A CA 1
ATOM 2743 C C . LYS A 1 332 ? -2.33 -13.477 -21.5 1 95 332 LYS A C 1
ATOM 2745 O O . LYS A 1 332 ? -1.197 -13.164 -21.125 1 95 332 LYS A O 1
ATOM 2750 N N . ALA A 1 333 ? -2.893 -14.648 -21.25 1 97.25 333 ALA A N 1
ATOM 2751 C CA . ALA A 1 333 ? -2.191 -15.672 -20.484 1 97.25 333 ALA A CA 1
ATOM 2752 C C . ALA A 1 333 ? -0.956 -16.172 -21.234 1 97.25 333 ALA A C 1
ATOM 2754 O O . ALA A 1 333 ? 0.105 -16.359 -20.641 1 97.25 333 ALA A O 1
ATOM 2755 N N . ALA A 1 334 ? -1.093 -16.391 -22.516 1 97 334 ALA A N 1
ATOM 2756 C CA . ALA A 1 334 ? 0.038 -16.844 -23.328 1 97 334 ALA A CA 1
ATOM 2757 C C . ALA A 1 334 ? 1.182 -15.828 -23.281 1 97 334 ALA A C 1
ATOM 2759 O O . ALA A 1 334 ? 2.348 -16.219 -23.141 1 97 334 ALA A O 1
ATOM 2760 N N . LEU A 1 335 ? 0.831 -14.562 -23.375 1 96.81 335 LEU A N 1
ATOM 2761 C CA . LEU A 1 335 ? 1.838 -13.508 -23.406 1 96.81 335 LEU A CA 1
ATOM 2762 C C . LEU A 1 335 ? 2.398 -13.258 -22.016 1 96.81 335 LEU A C 1
ATOM 2764 O O . LEU A 1 335 ? 3.576 -12.922 -21.859 1 96.81 335 LEU A O 1
ATOM 2768 N N . ALA A 1 336 ? 1.612 -13.438 -20.969 1 96.69 336 ALA A N 1
ATOM 2769 C CA . ALA A 1 336 ? 2.039 -13.219 -19.578 1 96.69 336 ALA A CA 1
ATOM 2770 C C . ALA A 1 336 ? 3.16 -14.18 -19.203 1 96.69 336 ALA A C 1
ATOM 2772 O O . ALA A 1 336 ? 3.98 -13.867 -18.328 1 96.69 336 ALA A O 1
ATOM 2773 N N . ALA A 1 337 ? 3.236 -15.312 -19.859 1 97 337 ALA A N 1
ATOM 2774 C CA . ALA A 1 337 ? 4.207 -16.344 -19.531 1 97 337 ALA A CA 1
ATOM 2775 C C . ALA A 1 337 ? 5.633 -15.867 -19.766 1 97 337 ALA A C 1
ATOM 2777 O O . ALA A 1 337 ? 6.582 -16.406 -19.188 1 97 337 ALA A O 1
ATOM 2778 N N . PHE A 1 338 ? 5.789 -14.828 -20.609 1 97.19 338 PHE A N 1
ATOM 2779 C CA . PHE A 1 338 ? 7.121 -14.297 -20.859 1 97.19 338 PHE A CA 1
ATOM 2780 C C . PHE A 1 338 ? 7.727 -13.734 -19.578 1 97.19 338 PHE A C 1
ATOM 2782 O O . PHE A 1 338 ? 8.953 -13.664 -19.453 1 97.19 338 PHE A O 1
ATOM 2789 N N . GLN A 1 339 ? 6.898 -13.398 -18.609 1 97.75 339 GLN A N 1
ATOM 2790 C CA . GLN A 1 339 ? 7.367 -12.828 -17.344 1 97.75 339 GLN A CA 1
ATOM 2791 C C . GLN A 1 339 ? 8.102 -13.867 -16.516 1 97.75 339 GLN A C 1
ATOM 2793 O O . GLN A 1 339 ? 8.828 -13.523 -15.578 1 97.75 339 GLN A O 1
ATOM 2798 N N . TYR A 1 340 ? 7.988 -15.18 -16.844 1 98.06 340 TYR A N 1
ATOM 2799 C CA . TYR A 1 340 ? 8.68 -16.25 -16.141 1 98.06 340 TYR A CA 1
ATOM 2800 C C . TYR A 1 340 ? 10.125 -16.375 -16.609 1 98.06 340 TYR A C 1
ATOM 2802 O O . TYR A 1 340 ? 10.93 -17.062 -15.984 1 98.06 340 TYR A O 1
ATOM 2810 N N . LEU A 1 341 ? 10.555 -15.711 -17.656 1 97.44 341 LEU A N 1
ATOM 2811 C CA . LEU A 1 341 ? 11.758 -16.094 -18.375 1 97.44 341 LEU A CA 1
ATOM 2812 C C . LEU A 1 341 ? 12.992 -15.445 -17.75 1 97.44 341 LEU A C 1
ATOM 2814 O O . LEU A 1 341 ? 12.992 -14.25 -17.453 1 97.44 341 LEU A O 1
ATOM 2818 N N . PHE A 1 342 ? 14 -16.266 -17.562 1 97.62 342 PHE A N 1
ATOM 2819 C CA . PHE A 1 342 ? 15.352 -15.734 -17.453 1 97.62 342 PHE A CA 1
ATOM 2820 C C . PHE A 1 342 ? 15.797 -15.094 -18.766 1 97.62 342 PHE A C 1
ATOM 2822 O O . PHE A 1 342 ? 15.18 -15.32 -19.812 1 97.62 342 PHE A O 1
ATOM 2829 N N . PRO A 1 343 ? 16.891 -14.375 -18.719 1 95.38 343 PRO A N 1
ATOM 2830 C CA . PRO A 1 343 ? 17.391 -13.766 -19.953 1 95.38 343 PRO A CA 1
ATOM 2831 C C . PRO A 1 343 ? 17.734 -14.797 -21.016 1 95.38 343 PRO A C 1
ATOM 2833 O O . PRO A 1 343 ? 17.781 -14.469 -22.203 1 95.38 343 PRO A O 1
ATOM 2836 N N . THR A 1 344 ? 17.922 -16.047 -20.656 1 94.25 344 THR A N 1
ATOM 2837 C CA . THR A 1 344 ? 18.281 -17.094 -21.609 1 94.25 344 THR A CA 1
ATOM 2838 C C . THR A 1 344 ? 17.047 -17.562 -22.375 1 94.25 344 THR A C 1
ATOM 2840 O O . THR A 1 344 ? 17.172 -18.281 -23.375 1 94.25 344 THR A O 1
ATOM 2843 N N . GLY A 1 345 ? 15.914 -17.203 -21.922 1 94.5 345 GLY A N 1
ATOM 2844 C CA . GLY A 1 345 ? 14.688 -17.609 -22.594 1 94.5 345 GLY A CA 1
ATOM 2845 C C . GLY A 1 345 ? 14.047 -18.844 -21.953 1 94.5 345 GLY A C 1
ATOM 2846 O O . GLY A 1 345 ? 13.078 -19.391 -22.5 1 94.5 345 GLY A O 1
ATOM 2847 N N . PHE A 1 346 ? 14.57 -19.266 -20.828 1 96.94 346 PHE A N 1
ATOM 2848 C CA . PHE A 1 346 ? 13.992 -20.375 -20.078 1 96.94 346 PHE A CA 1
ATOM 2849 C C . PHE A 1 346 ? 13.25 -19.875 -18.844 1 96.94 346 PHE A C 1
ATOM 2851 O O . PHE A 1 346 ? 13.594 -18.828 -18.297 1 96.94 346 PHE A O 1
ATOM 2858 N N . THR A 1 347 ? 12.266 -20.547 -18.406 1 97.69 347 THR A N 1
ATOM 2859 C CA . THR A 1 347 ? 11.422 -20.109 -17.312 1 97.69 347 THR A CA 1
ATOM 2860 C C . THR A 1 347 ? 12.117 -20.328 -15.969 1 97.69 347 THR A C 1
ATOM 2862 O O . THR A 1 347 ? 13.047 -21.125 -15.875 1 97.69 347 THR A O 1
ATOM 2865 N N . VAL A 1 348 ? 11.641 -19.641 -14.953 1 97.94 348 VAL A N 1
ATOM 2866 C CA . VAL A 1 348 ? 11.953 -20 -13.57 1 97.94 348 VAL A CA 1
ATOM 2867 C C . VAL A 1 348 ? 11.398 -21.375 -13.25 1 97.94 348 VAL A C 1
ATOM 2869 O O . VAL A 1 348 ? 10.562 -21.906 -13.992 1 97.94 348 VAL A O 1
ATOM 2872 N N . GLY A 1 349 ? 11.938 -21.984 -12.148 1 97.5 349 GLY A N 1
ATOM 2873 C CA . GLY A 1 349 ? 11.648 -23.406 -11.953 1 97.5 349 GLY A CA 1
ATOM 2874 C C . GLY A 1 349 ? 11.023 -23.703 -10.602 1 97.5 349 GLY A C 1
ATOM 2875 O O . GLY A 1 349 ? 11.109 -24.828 -10.109 1 97.5 349 GLY A O 1
ATOM 2876 N N . PHE A 1 350 ? 10.336 -22.75 -9.914 1 95.44 350 PHE A N 1
ATOM 2877 C CA . PHE A 1 350 ? 9.766 -23.031 -8.594 1 95.44 350 PHE A CA 1
ATOM 2878 C C . PHE A 1 350 ? 8.617 -24.031 -8.703 1 95.44 350 PHE A C 1
ATOM 2880 O O . PHE A 1 350 ? 7.996 -24.156 -9.758 1 95.44 350 PHE A O 1
ATOM 2887 N N . GLY A 1 351 ? 8.367 -24.703 -7.598 1 95.5 351 GLY A N 1
ATOM 2888 C CA . GLY A 1 351 ? 7.285 -25.688 -7.562 1 95.5 351 GLY A CA 1
ATOM 2889 C C . GLY A 1 351 ? 7.578 -26.922 -8.375 1 95.5 351 GLY A C 1
ATOM 2890 O O . GLY A 1 351 ? 8.734 -27.359 -8.469 1 95.5 351 GLY A O 1
ATOM 2891 N N . ASP A 1 352 ? 6.543 -27.594 -8.805 1 95 352 ASP A N 1
ATOM 2892 C CA . ASP A 1 352 ? 6.68 -28.797 -9.625 1 95 352 ASP A CA 1
ATOM 2893 C C . ASP A 1 352 ? 6.969 -28.422 -11.078 1 95 352 ASP A C 1
ATOM 2895 O O . ASP A 1 352 ? 6.227 -28.812 -11.984 1 95 352 ASP A O 1
ATOM 2899 N N . SER A 1 353 ? 8.07 -27.672 -11.188 1 94.88 353 SER A N 1
ATOM 2900 C CA . SER A 1 353 ? 8.453 -27.188 -12.508 1 94.88 353 SER A CA 1
ATOM 2901 C C . SER A 1 353 ? 9.961 -27.328 -12.734 1 94.88 353 SER A C 1
ATOM 2903 O O . SER A 1 353 ? 10.68 -27.828 -11.867 1 94.88 353 SER A O 1
ATOM 2905 N N . GLY A 1 354 ? 10.414 -27.062 -13.945 1 95.94 354 GLY A N 1
ATOM 2906 C CA . GLY A 1 354 ? 11.797 -26.906 -14.367 1 95.94 354 GLY A CA 1
ATOM 2907 C C . GLY A 1 354 ? 12.008 -25.719 -15.289 1 95.94 354 GLY A C 1
ATOM 2908 O O . GLY A 1 354 ? 11.086 -24.953 -15.539 1 95.94 354 GLY A O 1
ATOM 2909 N N . HIS A 1 355 ? 13.266 -25.562 -15.625 1 97.81 355 HIS A N 1
ATOM 2910 C CA . HIS A 1 355 ? 13.586 -24.516 -16.594 1 97.81 355 HIS A CA 1
ATOM 2911 C C . HIS A 1 355 ? 13.258 -24.969 -18.016 1 97.81 355 HIS A C 1
ATOM 2913 O O . HIS A 1 355 ? 13.984 -25.766 -18.609 1 97.81 355 HIS A O 1
ATOM 2919 N N . MET A 1 356 ? 12.164 -24.391 -18.531 1 95.69 356 MET A N 1
ATOM 2920 C CA . MET A 1 356 ? 11.688 -24.812 -19.844 1 95.69 356 MET A CA 1
ATOM 2921 C C . MET A 1 356 ? 11.586 -23.625 -20.797 1 95.69 356 MET A C 1
ATOM 2923 O O . MET A 1 356 ? 11.539 -22.484 -20.359 1 95.69 356 MET A O 1
ATOM 2927 N N . THR A 1 357 ? 11.578 -23.922 -22.047 1 94.75 357 THR A N 1
ATOM 2928 C CA . THR A 1 357 ? 11.328 -22.891 -23.047 1 94.75 357 THR A CA 1
ATOM 2929 C C . THR A 1 357 ? 9.844 -22.562 -23.125 1 94.75 357 THR A C 1
ATOM 2931 O O . THR A 1 357 ? 9.008 -23.312 -22.609 1 94.75 357 THR A O 1
ATOM 2934 N N . MET A 1 358 ? 9.57 -21.484 -23.859 1 94.62 358 MET A N 1
ATOM 2935 C CA . MET A 1 358 ? 8.172 -21.172 -24.156 1 94.62 358 MET A CA 1
ATOM 2936 C C . MET A 1 358 ? 7.574 -22.25 -25.078 1 94.62 358 MET A C 1
ATOM 2938 O O . MET A 1 358 ? 8.242 -22.734 -25.984 1 94.62 358 MET A O 1
ATOM 2942 N N . PRO A 1 359 ? 6.371 -22.625 -24.781 1 94.94 359 PRO A N 1
ATOM 2943 C CA . PRO A 1 359 ? 5.746 -23.609 -25.672 1 94.94 359 PRO A CA 1
ATOM 2944 C C . PRO A 1 359 ? 5.383 -23.016 -27.031 1 94.94 359 PRO A C 1
ATOM 2946 O O . PRO A 1 359 ? 4.441 -22.234 -27.141 1 94.94 359 PRO A O 1
ATOM 2949 N N . PRO A 1 360 ? 6.066 -23.344 -28.062 1 95.25 360 PRO A N 1
ATOM 2950 C CA . PRO A 1 360 ? 5.805 -22.766 -29.375 1 95.25 360 PRO A CA 1
ATOM 2951 C C . PRO A 1 360 ? 4.383 -23.047 -29.859 1 95.25 360 PRO A C 1
ATOM 2953 O O . PRO A 1 360 ? 3.832 -22.25 -30.625 1 95.25 360 PRO A O 1
ATOM 2956 N N . GLU A 1 361 ? 3.797 -24.141 -29.406 1 95.31 361 GLU A N 1
ATOM 2957 C CA . GLU A 1 361 ? 2.455 -24.531 -29.828 1 95.31 361 GLU A CA 1
ATOM 2958 C C . GLU A 1 361 ? 1.441 -23.422 -29.531 1 95.31 361 GLU A C 1
ATOM 2960 O O . GLU A 1 361 ? 0.475 -23.25 -30.281 1 95.31 361 GLU A O 1
ATOM 2965 N N . ASN A 1 362 ? 1.664 -22.672 -28.438 1 96.12 362 ASN A N 1
ATOM 2966 C CA . ASN A 1 362 ? 0.757 -21.578 -28.109 1 96.12 362 ASN A CA 1
ATOM 2967 C C . ASN A 1 362 ? 0.697 -20.531 -29.219 1 96.12 362 ASN A C 1
ATOM 2969 O O . ASN A 1 362 ? -0.387 -20.094 -29.594 1 96.12 362 ASN A O 1
ATOM 2973 N N . PHE A 1 363 ? 1.807 -20.25 -29.766 1 96.19 363 PHE A N 1
ATOM 2974 C CA . PHE A 1 363 ? 1.885 -19.219 -30.797 1 96.19 363 PHE A CA 1
ATOM 2975 C C . PHE A 1 363 ? 1.447 -19.766 -32.156 1 96.19 363 PHE A C 1
ATOM 2977 O O . PHE A 1 363 ? 0.837 -19.047 -32.938 1 96.19 363 PHE A O 1
ATOM 2984 N N . GLU A 1 364 ? 1.78 -21.062 -32.438 1 96.44 364 GLU A N 1
ATOM 2985 C CA . GLU A 1 364 ? 1.244 -21.703 -33.625 1 96.44 364 GLU A CA 1
ATOM 2986 C C . GLU A 1 364 ? -0.279 -21.609 -33.656 1 96.44 364 GLU A C 1
ATOM 2988 O O . GLU A 1 364 ? -0.858 -21.281 -34.688 1 96.44 364 GLU A O 1
ATOM 2993 N N . MET A 1 365 ? -0.87 -21.875 -32.531 1 97.19 365 MET A N 1
ATOM 2994 C CA . MET A 1 365 ? -2.328 -21.906 -32.469 1 97.19 365 MET A CA 1
ATOM 2995 C C . MET A 1 365 ? -2.916 -20.5 -32.562 1 97.19 365 MET A C 1
ATOM 2997 O O . MET A 1 365 ? -3.943 -20.281 -33.188 1 97.19 365 MET A O 1
ATOM 3001 N N . LEU A 1 366 ? -2.314 -19.516 -31.891 1 96.69 366 LEU A N 1
ATOM 3002 C CA . LEU A 1 366 ? -2.766 -18.125 -31.984 1 96.69 366 LEU A CA 1
ATOM 3003 C C . LEU A 1 366 ? -2.678 -17.641 -33.438 1 96.69 366 LEU A C 1
ATOM 3005 O O . LEU A 1 366 ? -3.637 -17.062 -33.938 1 96.69 366 LEU A O 1
ATOM 3009 N N . ILE A 1 367 ? -1.585 -17.875 -34.094 1 96.19 367 ILE A N 1
ATOM 3010 C CA . ILE A 1 367 ? -1.375 -17.469 -35.5 1 96.19 367 ILE A CA 1
ATOM 3011 C C . ILE A 1 367 ? -2.422 -18.109 -36.375 1 96.19 367 ILE A C 1
ATOM 3013 O O . ILE A 1 367 ? -3.02 -17.453 -37.25 1 96.19 367 ILE A O 1
ATOM 3017 N N . ALA A 1 368 ? -2.621 -19.422 -36.219 1 96.31 368 ALA A N 1
ATOM 3018 C CA . ALA A 1 368 ? -3.613 -20.156 -37 1 96.31 368 ALA A CA 1
ATOM 3019 C C . ALA A 1 368 ? -4.996 -19.516 -36.844 1 96.31 368 ALA A C 1
ATOM 3021 O O . ALA A 1 368 ? -5.723 -19.375 -37.844 1 96.31 368 ALA A O 1
ATOM 3022 N N . ASN A 1 369 ? -5.355 -19.234 -35.625 1 97 369 ASN A N 1
ATOM 3023 C CA . ASN A 1 369 ? -6.656 -18.609 -35.375 1 97 369 ASN A CA 1
ATOM 3024 C C . ASN A 1 369 ? -6.77 -17.25 -36.062 1 97 369 ASN A C 1
ATOM 3026 O O . ASN A 1 369 ? -7.789 -16.938 -36.688 1 97 369 ASN A O 1
ATOM 3030 N N . TYR A 1 370 ? -5.746 -16.406 -35.906 1 95.5 370 TYR A N 1
ATOM 3031 C CA . TYR A 1 370 ? -5.77 -15.062 -36.438 1 95.5 370 TYR A CA 1
ATOM 3032 C C . TYR A 1 370 ? -5.848 -15.094 -37.969 1 95.5 370 TYR A C 1
ATOM 3034 O O . TYR A 1 370 ? -6.555 -14.289 -38.594 1 95.5 370 TYR A O 1
ATOM 3042 N N . ARG A 1 371 ? -5.129 -15.969 -38.531 1 95 371 ARG A N 1
ATOM 3043 C CA . ARG A 1 371 ? -5.203 -16.125 -40 1 95 371 ARG A CA 1
ATOM 3044 C C . ARG A 1 371 ? -6.598 -16.578 -40.406 1 95 371 ARG A C 1
ATOM 3046 O O . ARG A 1 371 ? -7.172 -16.016 -41.344 1 95 371 ARG A O 1
ATOM 3053 N N . LYS A 1 372 ? -7.125 -17.594 -39.812 1 95.19 372 LYS A N 1
ATOM 3054 C CA . LYS A 1 372 ? -8.43 -18.156 -40.125 1 95.19 372 LYS A CA 1
ATOM 3055 C C . LYS A 1 372 ? -9.516 -17.078 -40.062 1 95.19 372 LYS A C 1
ATOM 3057 O O . LYS A 1 372 ? -10.422 -17.062 -40.906 1 95.19 372 LYS A O 1
ATOM 3062 N N . HIS A 1 373 ? -9.453 -16.203 -39.125 1 96.19 373 HIS A N 1
ATOM 3063 C CA . HIS A 1 373 ? -10.523 -15.242 -38.906 1 96.19 373 HIS A CA 1
ATOM 3064 C C . HIS A 1 373 ? -10.109 -13.844 -39.344 1 96.19 373 HIS A C 1
ATOM 3066 O O . HIS A 1 373 ? -10.656 -12.852 -38.875 1 96.19 373 HIS A O 1
ATOM 3072 N N . ALA A 1 374 ? -9.102 -13.688 -40.062 1 94.06 374 ALA A N 1
ATOM 3073 C CA . ALA A 1 374 ? -8.664 -12.492 -40.781 1 94.06 374 ALA A CA 1
ATOM 3074 C C . ALA A 1 374 ? -8.289 -11.375 -39.812 1 94.06 374 ALA A C 1
ATOM 3076 O O . ALA A 1 374 ? -8.656 -10.219 -40 1 94.06 374 ALA A O 1
ATOM 3077 N N . LYS A 1 375 ? -7.703 -11.75 -38.75 1 93.12 375 LYS A N 1
ATOM 3078 C CA . LYS A 1 375 ? -7.113 -10.781 -37.812 1 93.12 375 LYS A CA 1
ATOM 3079 C C . LYS A 1 375 ? -5.633 -10.57 -38.125 1 93.12 375 LYS A C 1
ATOM 3081 O O . LYS A 1 375 ? -4.773 -10.922 -37.312 1 93.12 375 LYS A O 1
ATOM 3086 N N . ARG A 1 376 ? -5.355 -9.938 -39.125 1 90.81 376 ARG A N 1
ATOM 3087 C CA . ARG A 1 376 ? -4.023 -9.828 -39.688 1 90.81 376 ARG A CA 1
ATOM 3088 C C . ARG A 1 376 ? -3.078 -9.078 -38.781 1 90.81 376 ARG A C 1
ATOM 3090 O O . ARG A 1 376 ? -1.913 -9.453 -38.625 1 90.81 376 ARG A O 1
ATOM 3097 N N . ASP A 1 377 ? -3.551 -8.008 -38.156 1 90.12 377 ASP A N 1
ATOM 3098 C CA . ASP A 1 377 ? -2.711 -7.219 -37.25 1 90.12 377 ASP A CA 1
ATOM 3099 C C . ASP A 1 377 ? -2.199 -8.062 -36.094 1 90.12 377 ASP A C 1
ATOM 3101 O O . ASP A 1 377 ? -1.038 -7.945 -35.719 1 90.12 377 ASP A O 1
ATOM 3105 N N . ARG A 1 378 ? -3.061 -8.867 -35.656 1 91.44 378 ARG A N 1
ATOM 3106 C CA . ARG A 1 378 ? -2.682 -9.719 -34.531 1 91.44 378 ARG A CA 1
ATOM 3107 C C . ARG A 1 378 ? -1.721 -10.812 -34.969 1 91.44 378 ARG A C 1
ATOM 3109 O O . ARG A 1 378 ? -0.792 -11.172 -34.25 1 91.44 378 ARG A O 1
ATOM 3116 N N . GLU A 1 379 ? -2.014 -11.422 -36.156 1 94.38 379 GLU A N 1
ATOM 3117 C CA . GLU A 1 379 ? -1.102 -12.422 -36.688 1 94.38 379 GLU A CA 1
ATOM 3118 C C . GLU A 1 379 ? 0.309 -11.859 -36.844 1 94.38 379 GLU A C 1
ATOM 3120 O O . GLU A 1 379 ? 1.286 -12.508 -36.469 1 94.38 379 GLU A O 1
ATOM 3125 N N . GLU A 1 380 ? 0.372 -10.656 -37.281 1 92.94 380 GLU A N 1
ATOM 3126 C CA . GLU A 1 380 ? 1.662 -10.016 -37.5 1 92.94 380 GLU A CA 1
ATOM 3127 C C . GLU A 1 380 ? 2.375 -9.703 -36.188 1 92.94 380 GLU A C 1
ATOM 3129 O O . GLU A 1 380 ? 3.605 -9.711 -36.125 1 92.94 380 GLU A O 1
ATOM 3134 N N . ALA A 1 381 ? 1.585 -9.422 -35.25 1 91.44 381 ALA A N 1
ATOM 3135 C CA . ALA A 1 381 ? 2.15 -9.078 -33.938 1 91.44 381 ALA A CA 1
ATOM 3136 C C . ALA A 1 381 ? 2.713 -10.312 -33.25 1 91.44 381 ALA A C 1
ATOM 3138 O O . ALA A 1 381 ? 3.721 -10.227 -32.531 1 91.44 381 ALA A O 1
ATOM 3139 N N . ILE A 1 382 ? 2.145 -11.5 -33.469 1 94.62 382 ILE A N 1
ATOM 3140 C CA . ILE A 1 382 ? 2.482 -12.711 -32.719 1 94.62 382 ILE A CA 1
ATOM 3141 C C . ILE A 1 382 ? 3.537 -13.508 -33.469 1 94.62 382 ILE A C 1
ATOM 3143 O O . ILE A 1 382 ? 4.352 -14.211 -32.875 1 94.62 382 ILE A O 1
ATOM 3147 N N . THR A 1 383 ? 3.598 -13.414 -34.75 1 94.81 383 THR A N 1
ATOM 3148 C CA . THR A 1 383 ? 4.457 -14.219 -35.625 1 94.81 383 THR A CA 1
ATOM 3149 C C . THR A 1 383 ? 5.922 -14.047 -35.219 1 94.81 383 THR A C 1
ATOM 3151 O O . THR A 1 383 ? 6.668 -15.023 -35.156 1 94.81 383 THR A O 1
ATOM 3154 N N . PRO A 1 384 ? 6.352 -12.812 -34.906 1 93.06 384 PRO A N 1
ATOM 3155 C CA . PRO A 1 384 ? 7.758 -12.641 -34.531 1 93.06 384 PRO A CA 1
ATOM 3156 C C . PRO A 1 384 ? 8.125 -13.422 -33.25 1 93.06 384 PRO A C 1
ATOM 3158 O O . PRO A 1 384 ? 9.273 -13.844 -33.094 1 93.06 384 PRO A O 1
ATOM 3161 N N . LEU A 1 385 ? 7.227 -13.609 -32.406 1 93.56 385 LEU A N 1
ATOM 3162 C CA . LEU A 1 385 ? 7.496 -14.367 -31.203 1 93.56 385 LEU A CA 1
ATOM 3163 C C . LEU A 1 385 ? 7.816 -15.82 -31.516 1 93.56 385 LEU A C 1
ATOM 3165 O O . LEU A 1 385 ? 8.742 -16.391 -30.953 1 93.56 385 LEU A O 1
ATOM 3169 N N . LEU A 1 386 ? 7.031 -16.453 -32.406 1 94.81 386 LEU A N 1
ATOM 3170 C CA . LEU A 1 386 ? 7.289 -17.828 -32.844 1 94.81 386 LEU A CA 1
ATOM 3171 C C . LEU A 1 386 ? 8.594 -17.906 -33.625 1 94.81 386 LEU A C 1
ATOM 3173 O O . LEU A 1 386 ? 9.383 -18.828 -33.438 1 94.81 386 LEU A O 1
ATOM 3177 N N . GLN A 1 387 ? 8.789 -16.922 -34.469 1 92.62 387 GLN A N 1
ATOM 3178 C CA . GLN A 1 387 ? 10 -16.891 -35.281 1 92.62 387 GLN A CA 1
ATOM 3179 C C . GLN A 1 387 ? 11.242 -16.812 -34.406 1 92.62 387 GLN A C 1
ATOM 3181 O O . GLN A 1 387 ? 12.273 -17.422 -34.719 1 92.62 387 GLN A O 1
ATOM 3186 N N . ASP A 1 388 ? 11.18 -16.094 -33.375 1 91.81 388 ASP A N 1
ATOM 3187 C CA . ASP A 1 388 ? 12.297 -15.992 -32.469 1 91.81 388 ASP A CA 1
ATOM 3188 C C . ASP A 1 388 ? 12.664 -17.359 -31.875 1 91.81 388 ASP A C 1
ATOM 3190 O O . ASP A 1 388 ? 13.844 -17.672 -31.703 1 91.81 388 ASP A O 1
ATOM 3194 N N . LEU A 1 389 ? 11.672 -18.156 -31.516 1 94.31 389 LEU A N 1
ATOM 3195 C CA . LEU A 1 389 ? 11.922 -19.5 -31 1 94.31 389 LEU A CA 1
ATOM 3196 C C . LEU A 1 389 ? 12.586 -20.375 -32.062 1 94.31 389 LEU A C 1
ATOM 3198 O O . LEU A 1 389 ? 13.469 -21.172 -31.734 1 94.31 389 LEU A O 1
ATOM 3202 N N . VAL A 1 390 ? 12.156 -20.219 -33.25 1 92.44 390 VAL A N 1
ATOM 3203 C CA . VAL A 1 390 ? 12.742 -20.969 -34.344 1 92.44 390 VAL A CA 1
ATOM 3204 C C . VAL A 1 390 ? 14.195 -20.531 -34.562 1 92.44 390 VAL A C 1
ATOM 3206 O O . VAL A 1 390 ? 15.086 -21.391 -34.656 1 92.44 390 VAL A O 1
ATOM 3209 N N . ASP A 1 391 ? 14.391 -19.297 -34.562 1 91.62 391 ASP A N 1
ATOM 3210 C CA . ASP A 1 391 ? 15.719 -18.734 -34.812 1 91.62 391 ASP A CA 1
ATOM 3211 C C . ASP A 1 391 ? 16.703 -19.156 -33.719 1 91.62 391 ASP A C 1
ATOM 3213 O O . ASP A 1 391 ? 17.891 -19.375 -34 1 91.62 391 ASP A O 1
ATOM 3217 N N . LYS A 1 392 ? 16.25 -19.312 -32.531 1 90.62 392 LYS A N 1
ATOM 3218 C CA . LYS A 1 392 ? 17.109 -19.672 -31.406 1 90.62 392 LYS A CA 1
ATOM 3219 C C . LYS A 1 392 ? 17.312 -21.188 -31.328 1 90.62 392 LYS A C 1
ATOM 3221 O O . LYS A 1 392 ? 18.062 -21.672 -30.469 1 90.62 392 LYS A O 1
ATOM 3226 N N . GLY A 1 393 ? 16.609 -21.906 -32.156 1 90.75 393 GLY A N 1
ATOM 3227 C CA . GLY A 1 393 ? 16.75 -23.359 -32.156 1 90.75 393 GLY A CA 1
ATOM 3228 C C . GLY A 1 393 ? 15.93 -24.047 -31.094 1 90.75 393 GLY A C 1
ATOM 3229 O O . GLY A 1 393 ? 16.141 -25.234 -30.812 1 90.75 393 GLY A O 1
ATOM 3230 N N . HIS A 1 394 ? 15.055 -23.25 -30.469 1 91.38 394 HIS A N 1
ATOM 3231 C CA . HIS A 1 394 ? 14.219 -23.828 -29.422 1 91.38 394 HIS A CA 1
ATOM 3232 C C . HIS A 1 394 ? 13.016 -24.562 -30.016 1 91.38 394 HIS A C 1
ATOM 3234 O O . HIS A 1 394 ? 12.328 -25.297 -29.312 1 91.38 394 HIS A O 1
ATOM 3240 N N . TYR A 1 395 ? 12.766 -24.312 -31.375 1 92.75 395 TYR A N 1
ATOM 3241 C CA . TYR A 1 395 ? 11.602 -24.906 -32.031 1 92.75 395 TYR A CA 1
ATOM 3242 C C . TYR A 1 395 ? 11.875 -25.172 -33.5 1 92.75 395 TYR A C 1
ATOM 3244 O O . TYR A 1 395 ? 12.484 -24.359 -34.188 1 92.75 395 TYR A O 1
ATOM 3252 N N . GLU A 1 396 ? 11.484 -26.297 -33.906 1 90.5 396 GLU A N 1
ATOM 3253 C CA . GLU A 1 396 ? 11.445 -26.656 -35.312 1 90.5 396 GLU A CA 1
ATOM 3254 C C . GLU A 1 396 ? 10.023 -26.969 -35.781 1 90.5 396 GLU A C 1
ATOM 3256 O O . GLU A 1 396 ? 9.359 -27.844 -35.219 1 90.5 396 GLU A O 1
ATOM 3261 N N . ARG A 1 397 ? 9.586 -26.281 -36.812 1 88.31 397 ARG A N 1
ATOM 3262 C CA . ARG A 1 397 ? 8.227 -26.453 -37.281 1 88.31 397 ARG A CA 1
ATOM 3263 C C . ARG A 1 397 ? 8.102 -27.703 -38.125 1 88.31 397 ARG A C 1
ATOM 3265 O O . ARG A 1 397 ? 8.141 -27.625 -39.375 1 88.31 397 ARG A O 1
ATOM 3272 N N . LYS A 1 398 ? 8.141 -28.906 -37.781 1 81 398 LYS A N 1
ATOM 3273 C CA . LYS A 1 398 ? 8.086 -30.172 -38.5 1 81 398 LYS A CA 1
ATOM 3274 C C . LYS A 1 398 ? 6.766 -30.891 -38.25 1 81 398 LYS A C 1
ATOM 3276 O O . LYS A 1 398 ? 6.398 -31.812 -39 1 81 398 LYS A O 1
ATOM 3281 N N . GLY A 1 399 ? 5.844 -30.375 -37.531 1 76.06 399 GLY A N 1
ATOM 3282 C CA . GLY A 1 399 ? 4.613 -31.062 -37.188 1 76.06 399 GLY A CA 1
ATOM 3283 C C . GLY A 1 399 ? 4.848 -32.438 -36.625 1 76.06 399 GLY A C 1
ATOM 3284 O O . GLY A 1 399 ? 5.457 -33.312 -37.281 1 76.06 399 GLY A O 1
ATOM 3285 N N . ASP A 1 400 ? 4.484 -32.844 -35.531 1 78.19 400 ASP A N 1
ATOM 3286 C CA . ASP A 1 400 ? 4.727 -34.125 -34.875 1 78.19 400 ASP A CA 1
ATOM 3287 C C . ASP A 1 400 ? 3.428 -34.938 -34.75 1 78.19 400 ASP A C 1
ATOM 3289 O O . ASP A 1 400 ? 3.453 -36.125 -34.406 1 78.19 400 ASP A O 1
ATOM 3293 N N . GLY A 1 401 ? 2.381 -34.312 -35.094 1 87.19 401 GLY A N 1
ATOM 3294 C CA . GLY A 1 401 ? 1.11 -34.969 -34.906 1 87.19 401 GLY A CA 1
ATOM 3295 C C . GLY A 1 401 ? 0.025 -34.5 -35.844 1 87.19 401 GLY A C 1
ATOM 3296 O O . GLY A 1 401 ? 0.251 -33.594 -36.656 1 87.19 401 GLY A O 1
ATOM 3297 N N . LEU A 1 402 ? -1.104 -35.188 -35.781 1 92 402 LEU A N 1
ATOM 3298 C CA . LEU A 1 402 ? -2.24 -34.844 -36.656 1 92 402 LEU A CA 1
ATOM 3299 C C . LEU A 1 402 ? -2.762 -33.469 -36.344 1 92 402 LEU A C 1
ATOM 3301 O O . LEU A 1 402 ? -3.209 -32.75 -37.281 1 92 402 LEU A O 1
ATOM 3305 N N . PHE A 1 403 ? -2.721 -33.094 -35.094 1 92.75 403 PHE A N 1
ATOM 3306 C CA . PHE A 1 403 ? -3.189 -31.75 -34.719 1 92.75 403 PHE A CA 1
ATOM 3307 C C . PHE A 1 403 ? -2.443 -30.672 -35.5 1 92.75 403 PHE A C 1
ATOM 3309 O O . PHE A 1 403 ? -3.062 -29.781 -36.094 1 92.75 403 PHE A O 1
ATOM 3316 N N . GLU A 1 404 ? -1.137 -30.766 -35.5 1 93.25 404 GLU A N 1
ATOM 3317 C CA . GLU A 1 404 ? -0.307 -29.797 -36.219 1 93.25 404 GLU A CA 1
ATOM 3318 C C . GLU A 1 404 ? -0.601 -29.828 -37.719 1 93.25 404 GLU A C 1
ATOM 3320 O O . GLU A 1 404 ? -0.72 -28.781 -38.344 1 93.25 404 GLU A O 1
ATOM 3325 N N . LEU A 1 405 ? -0.729 -31.047 -38.219 1 92.31 405 LEU A N 1
ATOM 3326 C CA . LEU A 1 405 ? -0.979 -31.234 -39.656 1 92.31 405 LEU A CA 1
ATOM 3327 C C . LEU A 1 405 ? -2.232 -30.469 -40.062 1 92.31 405 LEU A C 1
ATOM 3329 O O . LEU A 1 405 ? -2.227 -29.797 -41.094 1 92.31 405 LEU A O 1
ATOM 3333 N N . PHE A 1 406 ? -3.219 -30.516 -39.281 1 93.12 406 PHE A N 1
ATOM 3334 C CA . PHE A 1 406 ? -4.52 -30.016 -39.719 1 93.12 406 PHE A CA 1
ATOM 3335 C C . PHE A 1 406 ? -4.699 -28.562 -39.312 1 93.12 406 PHE A C 1
ATOM 3337 O O . PHE A 1 406 ? -5.457 -27.828 -39.969 1 93.12 406 PHE A O 1
ATOM 3344 N N . PHE A 1 407 ? -3.973 -28.094 -38.281 1 94.25 407 PHE A N 1
ATOM 3345 C CA . PHE A 1 407 ? -4.402 -26.812 -37.75 1 94.25 407 PHE A CA 1
ATOM 3346 C C . PHE A 1 407 ? -3.309 -25.75 -37.906 1 94.25 407 PHE A C 1
ATOM 3348 O O . PHE A 1 407 ? -3.592 -24.562 -37.938 1 94.25 407 PHE A O 1
ATOM 3355 N N . TYR A 1 408 ? -2.062 -26.109 -37.906 1 94.5 408 TYR A N 1
ATOM 3356 C CA . TYR A 1 408 ? -1.009 -25.109 -38.031 1 94.5 408 TYR A CA 1
ATOM 3357 C C . TYR A 1 408 ? -0.986 -24.516 -39.469 1 94.5 408 TYR A C 1
ATOM 3359 O O . TYR A 1 408 ? -1.328 -25.203 -40.406 1 94.5 408 TYR A O 1
ATOM 3367 N N . VAL A 1 409 ? -0.6 -23.328 -39.594 1 93.75 409 VAL A N 1
ATOM 3368 C CA . VAL A 1 409 ? -0.519 -22.703 -40.906 1 93.75 409 VAL A CA 1
ATOM 3369 C C . VAL A 1 409 ? 0.688 -23.25 -41.656 1 93.75 409 VAL A C 1
ATOM 3371 O O . VAL A 1 409 ? 1.71 -23.578 -41.062 1 93.75 409 VAL A O 1
ATOM 3374 N N . ASP A 1 410 ? 0.549 -23.266 -42.906 1 91.75 410 ASP A N 1
ATOM 3375 C CA . ASP A 1 410 ? 1.607 -23.812 -43.75 1 91.75 410 ASP A CA 1
ATOM 3376 C C . ASP A 1 410 ? 2.838 -22.906 -43.75 1 91.75 410 ASP A C 1
ATOM 3378 O O . ASP A 1 410 ? 3.961 -23.375 -43.562 1 91.75 410 ASP A O 1
ATOM 3382 N N . GLN A 1 411 ? 2.561 -21.656 -43.938 1 89.44 411 GLN A N 1
ATOM 3383 C CA . GLN A 1 411 ? 3.621 -20.656 -43.969 1 89.44 411 GLN A CA 1
ATOM 3384 C C . GLN A 1 411 ? 3.291 -19.484 -43.062 1 89.44 411 GLN A C 1
ATOM 3386 O O . GLN A 1 411 ? 2.139 -19.047 -43 1 89.44 411 GLN A O 1
ATOM 3391 N N . LEU A 1 412 ? 4.375 -19.062 -42.344 1 91.12 412 LEU A N 1
ATOM 3392 C CA . LEU A 1 412 ? 4.184 -17.906 -41.469 1 91.12 412 LEU A CA 1
ATOM 3393 C C . LEU A 1 412 ? 4.102 -16.625 -42.281 1 91.12 412 LEU A C 1
ATOM 3395 O O . LEU A 1 412 ? 4.746 -16.5 -43.344 1 91.12 412 LEU A O 1
ATOM 3399 N N . ALA A 1 413 ? 3.268 -15.758 -41.781 1 86.56 413 ALA A N 1
ATOM 3400 C CA . ALA A 1 413 ? 3.18 -14.453 -42.438 1 86.56 413 ALA A CA 1
ATOM 3401 C C . ALA A 1 413 ? 4.473 -13.664 -42.281 1 86.56 413 ALA A C 1
ATOM 3403 O O . ALA A 1 413 ? 5.215 -13.875 -41.312 1 86.56 413 ALA A O 1
ATOM 3404 N N . GLU A 1 414 ? 4.734 -12.82 -43.188 1 79.56 414 GLU A N 1
ATOM 3405 C CA . GLU A 1 414 ? 5.906 -11.961 -43.094 1 79.56 414 GLU A CA 1
ATOM 3406 C C . GLU A 1 414 ? 5.727 -10.898 -42 1 79.56 414 GLU A C 1
ATOM 3408 O O . GLU A 1 414 ? 4.621 -10.391 -41.812 1 79.56 414 GLU A O 1
ATOM 3413 N N . ALA A 1 415 ? 6.844 -10.727 -41.281 1 74.44 415 ALA A N 1
ATOM 3414 C CA . ALA A 1 415 ? 6.82 -9.727 -40.219 1 74.44 415 ALA A CA 1
ATOM 3415 C C . ALA A 1 415 ? 6.613 -8.328 -40.812 1 74.44 415 ALA A C 1
ATOM 3417 O O . ALA A 1 415 ? 7.168 -7.984 -41.844 1 74.44 415 ALA A O 1
ATOM 3418 N N . SER A 1 416 ? 5.57 -7.656 -40.25 1 75.81 416 SER A N 1
ATOM 3419 C CA . SER A 1 416 ? 5.391 -6.254 -40.625 1 75.81 416 SER A CA 1
ATOM 3420 C C . SER A 1 416 ? 6.074 -5.332 -39.594 1 75.81 416 SER A C 1
ATOM 3422 O O . SER A 1 416 ? 6.082 -5.613 -38.406 1 75.81 416 SER A O 1
ATOM 3424 N N . ALA A 1 417 ? 6.785 -4.23 -40.156 1 70.94 417 ALA A N 1
ATOM 3425 C CA . ALA A 1 417 ? 7.41 -3.207 -39.312 1 70.94 417 ALA A CA 1
ATOM 3426 C C . ALA A 1 417 ? 6.371 -2.494 -38.469 1 70.94 417 ALA A C 1
ATOM 3428 O O . ALA A 1 417 ? 6.699 -1.965 -37.375 1 70.94 417 ALA A O 1
ATOM 3429 N N . GLU A 1 418 ? 5.145 -2.492 -38.75 1 66 418 GLU A N 1
ATOM 3430 C CA . GLU A 1 418 ? 4.086 -1.725 -38.094 1 66 418 GLU A CA 1
ATOM 3431 C C . GLU A 1 418 ? 3.35 -2.568 -37.062 1 66 418 GLU A C 1
ATOM 3433 O O . GLU A 1 418 ? 2.459 -2.07 -36.375 1 66 418 GLU A O 1
ATOM 3438 N N . ALA A 1 419 ? 3.863 -3.676 -36.938 1 70.12 419 ALA A N 1
ATOM 3439 C CA . ALA A 1 419 ? 3.15 -4.582 -36.031 1 70.12 419 ALA A CA 1
ATOM 3440 C C . ALA A 1 419 ? 3.252 -4.113 -34.594 1 70.12 419 ALA A C 1
ATOM 3442 O O . ALA A 1 419 ? 4.262 -3.529 -34.188 1 70.12 419 ALA A O 1
ATOM 3443 N N . GLU A 1 420 ? 2.096 -4.359 -33.875 1 71.75 420 GLU A N 1
ATOM 3444 C CA . GLU A 1 420 ? 2.061 -4.043 -32.438 1 71.75 420 GLU A CA 1
ATOM 3445 C C . GLU A 1 420 ? 3.248 -4.66 -31.719 1 71.75 420 GLU A C 1
ATOM 3447 O O . GLU A 1 420 ? 3.629 -5.801 -32 1 71.75 420 GLU A O 1
ATOM 3452 N N . LYS A 1 421 ? 3.969 -3.766 -31.016 1 75.44 421 LYS A N 1
ATOM 3453 C CA . LYS A 1 421 ? 5.066 -4.27 -30.188 1 75.44 421 LYS A CA 1
ATOM 3454 C C . LYS A 1 421 ? 4.613 -4.492 -28.75 1 75.44 421 LYS A C 1
ATOM 3456 O O . LYS A 1 421 ? 4 -3.615 -28.141 1 75.44 421 LYS A O 1
ATOM 3461 N N . PHE A 1 422 ? 4.793 -5.805 -28.312 1 77.19 422 PHE A N 1
ATOM 3462 C CA . PHE A 1 422 ? 4.414 -6.152 -26.953 1 77.19 422 PHE A CA 1
ATOM 3463 C C . PHE A 1 422 ? 5.551 -5.859 -25.984 1 77.19 422 PHE A C 1
ATOM 3465 O O . PHE A 1 422 ? 6.723 -6.016 -26.328 1 77.19 422 PHE A O 1
ATOM 3472 N N . THR A 1 423 ? 5.184 -5.289 -24.812 1 86.12 423 THR A N 1
ATOM 3473 C CA . THR A 1 423 ? 6.102 -5.316 -23.672 1 86.12 423 THR A CA 1
ATOM 3474 C C . THR A 1 423 ? 5.961 -6.617 -22.891 1 86.12 423 THR A C 1
ATOM 3476 O O . THR A 1 423 ? 5.121 -6.723 -22 1 86.12 423 THR A O 1
ATOM 3479 N N . LEU A 1 424 ? 6.727 -7.562 -23.297 1 92.25 424 LEU A N 1
ATOM 3480 C CA . LEU A 1 424 ? 6.516 -8.922 -22.797 1 92.25 424 LEU A CA 1
ATOM 3481 C C . LEU A 1 424 ? 7.328 -9.164 -21.531 1 92.25 424 LEU A C 1
ATOM 3483 O O . LEU A 1 424 ? 7.008 -10.07 -20.75 1 92.25 424 LEU A O 1
ATOM 3487 N N . ILE A 1 425 ? 8.398 -8.453 -21.375 1 95.44 425 ILE A N 1
ATOM 3488 C CA . ILE A 1 425 ? 9.297 -8.602 -20.234 1 95.44 425 ILE A CA 1
ATOM 3489 C C . ILE A 1 425 ? 9.547 -7.238 -19.594 1 95.44 425 ILE A C 1
ATOM 3491 O O . ILE A 1 425 ? 9.883 -6.273 -20.281 1 95.44 425 ILE A O 1
ATOM 3495 N N . THR A 1 426 ? 9.305 -7.156 -18.328 1 96.81 426 THR A N 1
ATOM 3496 C CA . THR A 1 426 ? 9.477 -5.906 -17.594 1 96.81 426 THR A CA 1
ATOM 3497 C C . THR A 1 426 ? 10.602 -6.027 -16.578 1 96.81 426 THR A C 1
ATOM 3499 O O . THR A 1 426 ? 10.984 -7.137 -16.188 1 96.81 426 THR A O 1
ATOM 3502 N N . PRO A 1 427 ? 11.195 -4.906 -16.109 1 97.44 427 PRO A N 1
ATOM 3503 C CA . PRO A 1 427 ? 12.258 -4.965 -15.102 1 97.44 427 PRO A CA 1
ATOM 3504 C C . PRO A 1 427 ? 11.805 -5.613 -13.797 1 97.44 427 PRO A C 1
ATOM 3506 O O . PRO A 1 427 ? 12.609 -6.246 -13.102 1 97.44 427 PRO A O 1
ATOM 3509 N N . SER A 1 428 ? 10.602 -5.398 -13.484 1 97.88 428 SER A N 1
ATOM 3510 C CA . SER A 1 428 ? 10.008 -6.043 -12.312 1 97.88 428 SER A CA 1
ATOM 3511 C C . SER A 1 428 ? 8.578 -6.496 -12.594 1 97.88 428 SER A C 1
ATOM 3513 O O . SER A 1 428 ? 7.863 -5.859 -13.367 1 97.88 428 SER A O 1
ATOM 3515 N N . PHE A 1 429 ? 8.156 -7.527 -12.062 1 98 429 PHE A N 1
ATOM 3516 C CA . PHE A 1 429 ? 6.824 -8.102 -12.219 1 98 429 PHE A CA 1
ATOM 3517 C C . PHE A 1 429 ? 6.395 -8.82 -10.945 1 98 429 PHE A C 1
ATOM 3519 O O . PHE A 1 429 ? 7.199 -9.508 -10.312 1 98 429 PHE A O 1
ATOM 3526 N N . TYR A 1 430 ? 5.141 -8.625 -10.516 1 98 430 TYR A N 1
ATOM 3527 C CA . TYR A 1 430 ? 4.59 -9.258 -9.32 1 98 430 TYR A CA 1
ATOM 3528 C C . TYR A 1 430 ? 3.334 -10.055 -9.656 1 98 430 TYR A C 1
ATOM 3530 O O . TYR A 1 430 ? 2.355 -9.492 -10.156 1 98 430 TYR A O 1
ATOM 3538 N N . ALA A 1 431 ? 3.373 -11.32 -9.461 1 97.44 431 ALA A N 1
ATOM 3539 C CA . ALA A 1 431 ? 2.211 -12.195 -9.547 1 97.44 431 ALA A CA 1
ATOM 3540 C C . ALA A 1 431 ? 1.784 -12.688 -8.172 1 97.44 431 ALA A C 1
ATOM 3542 O O . ALA A 1 431 ? 2.223 -13.75 -7.723 1 97.44 431 ALA A O 1
ATOM 3543 N N . PRO A 1 432 ? 0.839 -12.023 -7.562 1 95 432 PRO A N 1
ATOM 3544 C CA . PRO A 1 432 ? 0.478 -12.367 -6.184 1 95 432 PRO A CA 1
ATOM 3545 C C . PRO A 1 432 ? -0.188 -13.734 -6.074 1 95 432 PRO A C 1
ATOM 3547 O O . PRO A 1 432 ? -0.074 -14.398 -5.039 1 95 432 PRO A O 1
ATOM 3550 N N . ASN A 1 433 ? -0.851 -14.219 -7.137 1 94.81 433 ASN A N 1
ATOM 3551 C CA . ASN A 1 433 ? -1.605 -15.469 -7.062 1 94.81 433 ASN A CA 1
ATOM 3552 C C . ASN A 1 433 ? -0.684 -16.688 -7.113 1 94.81 433 ASN A C 1
ATOM 3554 O O . ASN A 1 433 ? -1.143 -17.828 -6.988 1 94.81 433 ASN A O 1
ATOM 3558 N N . VAL A 1 434 ? 0.619 -16.438 -7.297 1 96 434 VAL A N 1
ATOM 3559 C CA . VAL A 1 434 ? 1.609 -17.5 -7.102 1 96 434 VAL A CA 1
ATOM 3560 C C . VAL A 1 434 ? 2.717 -17 -6.176 1 96 434 VAL A C 1
ATOM 3562 O O . VAL A 1 434 ? 3.748 -17.656 -6.02 1 96 434 VAL A O 1
ATOM 3565 N N . SER A 1 435 ? 2.541 -15.82 -5.645 1 96 435 SER A N 1
ATOM 3566 C CA . SER A 1 435 ? 3.479 -15.195 -4.715 1 96 435 SER A CA 1
ATOM 3567 C C . SER A 1 435 ? 4.879 -15.125 -5.312 1 96 435 SER A C 1
ATOM 3569 O O . SER A 1 435 ? 5.844 -15.602 -4.711 1 96 435 SER A O 1
ATOM 3571 N N . MET A 1 436 ? 5.004 -14.508 -6.457 1 97.69 436 MET A N 1
ATOM 3572 C CA . MET A 1 436 ? 6.277 -14.414 -7.156 1 97.69 436 MET A CA 1
ATOM 3573 C C . MET A 1 436 ? 6.602 -12.969 -7.512 1 97.69 436 MET A C 1
ATOM 3575 O O . MET A 1 436 ? 5.73 -12.227 -7.969 1 97.69 436 MET A O 1
ATOM 3579 N N . PHE A 1 437 ? 7.797 -12.594 -7.238 1 98.31 437 PHE A N 1
ATOM 3580 C CA . PHE A 1 437 ? 8.336 -11.32 -7.703 1 98.31 437 PHE A CA 1
ATOM 3581 C C . PHE A 1 437 ? 9.617 -11.531 -8.5 1 98.31 437 PHE A C 1
ATOM 3583 O O . PHE A 1 437 ? 10.469 -12.328 -8.109 1 98.31 437 PHE A O 1
ATOM 3590 N N . VAL A 1 438 ? 9.742 -10.836 -9.672 1 97.88 438 VAL A N 1
ATOM 3591 C CA . VAL A 1 438 ? 10.922 -10.93 -10.523 1 97.88 438 VAL A CA 1
ATOM 3592 C C . VAL A 1 438 ? 11.602 -9.562 -10.617 1 97.88 438 VAL A C 1
ATOM 3594 O O . VAL A 1 438 ? 10.938 -8.539 -10.773 1 97.88 438 VAL A O 1
ATOM 3597 N N . GLN A 1 439 ? 12.969 -9.641 -10.477 1 97.31 439 GLN A N 1
ATOM 3598 C CA . GLN A 1 439 ? 13.844 -8.5 -10.703 1 97.31 439 GLN A CA 1
ATOM 3599 C C . GLN A 1 439 ? 14.812 -8.766 -11.859 1 97.31 439 GLN A C 1
ATOM 3601 O O . GLN A 1 439 ? 15.523 -9.773 -11.859 1 97.31 439 GLN A O 1
ATOM 3606 N N . ARG A 1 440 ? 14.805 -7.812 -12.789 1 98 440 ARG A N 1
ATOM 3607 C CA . ARG A 1 440 ? 15.75 -7.906 -13.898 1 98 440 ARG A CA 1
ATOM 3608 C C . ARG A 1 440 ? 16.609 -6.648 -13.992 1 98 440 ARG A C 1
ATOM 3610 O O . ARG A 1 440 ? 16.109 -5.535 -13.789 1 98 440 ARG A O 1
ATOM 3617 N N . LEU A 1 441 ? 17.859 -6.883 -14.25 1 97.81 441 LEU A N 1
ATOM 3618 C CA . LEU A 1 441 ? 18.797 -5.773 -14.398 1 97.81 441 LEU A CA 1
ATOM 3619 C C . LEU A 1 441 ? 19.922 -6.141 -15.352 1 97.81 441 LEU A C 1
ATOM 3621 O O . LEU A 1 441 ? 20.406 -7.281 -15.352 1 97.81 441 LEU A O 1
ATOM 3625 N N . GLY A 1 442 ? 20.344 -5.227 -16.141 1 95.75 442 GLY A N 1
ATOM 3626 C CA . GLY A 1 442 ? 21.406 -5.484 -17.094 1 95.75 442 GLY A CA 1
ATOM 3627 C C . GLY A 1 442 ? 20.922 -6.09 -18.391 1 95.75 442 GLY A C 1
ATOM 3628 O O . GLY A 1 442 ? 19.734 -6.445 -18.516 1 95.75 442 GLY A O 1
ATOM 3629 N N . THR A 1 443 ? 21.828 -6.207 -19.406 1 92.44 443 THR A N 1
ATOM 3630 C CA . THR A 1 443 ? 21.469 -6.719 -20.719 1 92.44 443 THR A CA 1
ATOM 3631 C C . THR A 1 443 ? 22.562 -7.641 -21.266 1 92.44 443 THR A C 1
ATOM 3633 O O . THR A 1 443 ? 23.688 -7.648 -20.75 1 92.44 443 THR A O 1
ATOM 3636 N N . GLY A 1 444 ? 22.188 -8.484 -22.172 1 91.75 444 GLY A N 1
ATOM 3637 C CA . GLY A 1 444 ? 23.141 -9.352 -22.828 1 91.75 444 GLY A CA 1
ATOM 3638 C C . GLY A 1 444 ? 23.859 -10.273 -21.859 1 91.75 444 GLY A C 1
ATOM 3639 O O . GLY A 1 444 ? 23.234 -10.922 -21.031 1 91.75 444 GLY A O 1
ATOM 3640 N N . ALA A 1 445 ? 25.203 -10.289 -21.938 1 90.62 445 ALA A N 1
ATOM 3641 C CA . ALA A 1 445 ? 26.031 -11.18 -21.125 1 90.62 445 ALA A CA 1
ATOM 3642 C C . ALA A 1 445 ? 26.047 -10.727 -19.672 1 90.62 445 ALA A C 1
ATOM 3644 O O . ALA A 1 445 ? 26.391 -11.508 -18.781 1 90.62 445 ALA A O 1
ATOM 3645 N N . ASN A 1 446 ? 25.609 -9.5 -19.453 1 93.75 446 ASN A N 1
ATOM 3646 C CA . ASN A 1 446 ? 25.641 -8.945 -18.094 1 93.75 446 ASN A CA 1
ATOM 3647 C C . ASN A 1 446 ? 24.266 -8.984 -17.438 1 93.75 446 ASN A C 1
ATOM 3649 O O . ASN A 1 446 ? 24.094 -8.445 -16.344 1 93.75 446 ASN A O 1
ATOM 3653 N N . ALA A 1 447 ? 23.297 -9.625 -18.125 1 96.81 447 ALA A N 1
ATOM 3654 C CA . ALA A 1 447 ? 21.938 -9.672 -17.578 1 96.81 447 ALA A CA 1
ATOM 3655 C C . ALA A 1 447 ? 21.891 -10.469 -16.281 1 96.81 447 ALA A C 1
ATOM 3657 O O . ALA A 1 447 ? 22.547 -11.5 -16.156 1 96.81 447 ALA A O 1
ATOM 3658 N N . MET A 1 448 ? 21.172 -9.922 -15.281 1 98.06 448 MET A N 1
ATOM 3659 C CA . MET A 1 448 ? 20.922 -10.602 -14.008 1 98.06 448 MET A CA 1
ATOM 3660 C C . MET A 1 448 ? 19.438 -10.672 -13.711 1 98.06 448 MET A C 1
ATOM 3662 O O . MET A 1 448 ? 18.656 -9.859 -14.219 1 98.06 448 MET A O 1
ATOM 3666 N N . MET A 1 449 ? 19.047 -11.633 -12.992 1 98.56 449 MET A N 1
ATOM 3667 C CA . MET A 1 449 ? 17.656 -11.797 -12.586 1 98.56 449 MET A CA 1
ATOM 3668 C C . MET A 1 449 ? 17.562 -12.531 -11.25 1 98.56 449 MET A C 1
ATOM 3670 O O . MET A 1 449 ? 18.328 -13.461 -11 1 98.56 449 MET A O 1
ATOM 3674 N N . VAL A 1 450 ? 16.734 -12.023 -10.352 1 98.69 450 VAL A N 1
ATOM 3675 C CA . VAL A 1 450 ? 16.375 -12.734 -9.133 1 98.69 450 VAL A CA 1
ATOM 3676 C C . VAL A 1 450 ? 14.859 -12.961 -9.109 1 98.69 450 VAL A C 1
ATOM 3678 O O . VAL A 1 450 ? 14.086 -12.039 -9.359 1 98.69 450 VAL A O 1
ATOM 3681 N N . SER A 1 451 ? 14.477 -14.156 -8.977 1 98.5 451 SER A N 1
ATOM 3682 C CA . SER A 1 451 ? 13.086 -14.492 -8.688 1 98.5 451 SER A CA 1
ATOM 3683 C C . SER A 1 451 ? 12.898 -14.875 -7.227 1 98.5 451 SER A C 1
ATOM 3685 O O . SER A 1 451 ? 13.602 -15.75 -6.711 1 98.5 451 SER A O 1
ATOM 3687 N N . THR A 1 452 ? 12.023 -14.156 -6.5 1 98.38 452 THR A N 1
ATOM 3688 C CA . THR A 1 452 ? 11.633 -14.492 -5.137 1 98.38 452 THR A CA 1
ATOM 3689 C C . THR A 1 452 ? 10.211 -15.062 -5.113 1 98.38 452 THR A C 1
ATOM 3691 O O . THR A 1 452 ? 9.281 -14.445 -5.641 1 98.38 452 THR A O 1
ATOM 3694 N N . VAL A 1 453 ? 10.086 -16.234 -4.527 1 97.56 453 VAL A N 1
ATOM 3695 C CA . VAL A 1 453 ? 8.797 -16.906 -4.602 1 97.56 453 VAL A CA 1
ATOM 3696 C C . VAL A 1 453 ? 8.383 -17.391 -3.209 1 97.56 453 VAL A C 1
ATOM 3698 O O . VAL A 1 453 ? 9.211 -17.875 -2.441 1 97.56 453 VAL A O 1
ATOM 3701 N N . GLY A 1 454 ? 7.137 -17.125 -2.848 1 95.62 454 GLY A N 1
ATOM 3702 C CA . GLY A 1 454 ? 6.508 -17.75 -1.696 1 95.62 454 GLY A CA 1
ATOM 3703 C C . GLY A 1 454 ? 5.789 -19.047 -2.037 1 95.62 454 GLY A C 1
ATOM 3704 O O . GLY A 1 454 ? 6.281 -19.844 -2.838 1 95.62 454 GLY A O 1
ATOM 3705 N N . SER A 1 455 ? 4.742 -19.328 -1.24 1 92.12 455 SER A N 1
ATOM 3706 C CA . SER A 1 455 ? 3.99 -20.562 -1.506 1 92.12 455 SER A CA 1
ATOM 3707 C C . SER A 1 455 ? 2.49 -20.281 -1.557 1 92.12 455 SER A C 1
ATOM 3709 O O . SER A 1 455 ? 1.838 -20.188 -0.516 1 92.12 455 SER A O 1
ATOM 3711 N N . PHE A 1 456 ? 2.041 -20.25 -2.773 1 88.44 456 PHE A N 1
ATOM 3712 C CA . PHE A 1 456 ? 0.619 -20 -2.986 1 88.44 456 PHE A CA 1
ATOM 3713 C C . PHE A 1 456 ? 0.132 -20.703 -4.246 1 88.44 456 PHE A C 1
ATOM 3715 O O . PHE A 1 456 ? 0.764 -20.625 -5.301 1 88.44 456 PHE A O 1
ATOM 3722 N N . GLY A 1 457 ? -0.966 -21.391 -4.094 1 86.94 457 GLY A N 1
ATOM 3723 C CA . GLY A 1 457 ? -1.527 -22.125 -5.219 1 86.94 457 GLY A CA 1
ATOM 3724 C C . GLY A 1 457 ? -1.137 -23.594 -5.23 1 86.94 457 GLY A C 1
ATOM 3725 O O . GLY A 1 457 ? -0.592 -24.109 -4.25 1 86.94 457 GLY A O 1
ATOM 3726 N N . ASN A 1 458 ? -1.554 -24.219 -6.363 1 91.19 458 ASN A N 1
ATOM 3727 C CA . ASN A 1 458 ? -1.261 -25.641 -6.504 1 91.19 458 ASN A CA 1
ATOM 3728 C C . ASN A 1 458 ? 0.13 -25.859 -7.09 1 91.19 458 ASN A C 1
ATOM 3730 O O . ASN A 1 458 ? 0.682 -24.984 -7.754 1 91.19 458 ASN A O 1
ATOM 3734 N N . HIS A 1 459 ? 0.702 -27.016 -6.664 1 92.44 459 HIS A N 1
ATOM 3735 C CA . HIS A 1 459 ? 2.045 -27.375 -7.109 1 92.44 459 HIS A CA 1
ATOM 3736 C C . HIS A 1 459 ? 3.07 -26.344 -6.645 1 92.44 459 HIS A C 1
ATOM 3738 O O . HIS A 1 459 ? 4.012 -26.031 -7.375 1 92.44 459 HIS A O 1
ATOM 3744 N N . SER A 1 460 ? 2.58 -25.844 -5.551 1 89.94 460 SER A N 1
ATOM 3745 C CA . SER A 1 460 ? 3.516 -24.984 -4.844 1 89.94 460 SER A CA 1
ATOM 3746 C C . SER A 1 460 ? 4.191 -25.719 -3.691 1 89.94 460 SER A C 1
ATOM 3748 O O . SER A 1 460 ? 3.691 -26.75 -3.23 1 89.94 460 SER A O 1
ATOM 3750 N N . GLN A 1 461 ? 5.441 -25.719 -3.455 1 95.69 461 GLN A N 1
ATOM 3751 C CA . GLN A 1 461 ? 6.219 -26.453 -2.465 1 95.69 461 GLN A CA 1
ATOM 3752 C C . GLN A 1 461 ? 6.379 -25.641 -1.181 1 95.69 461 GLN A C 1
ATOM 3754 O O . GLN A 1 461 ? 5.93 -24.5 -1.101 1 95.69 461 GLN A O 1
ATOM 3759 N N . ALA A 1 462 ? 6.691 -26.344 -0.099 1 96.94 462 ALA A N 1
ATOM 3760 C CA . ALA A 1 462 ? 7.051 -25.641 1.131 1 96.94 462 ALA A CA 1
ATOM 3761 C C . ALA A 1 462 ? 8.43 -25 1.013 1 96.94 462 ALA A C 1
ATOM 3763 O O . ALA A 1 462 ? 9.43 -25.578 1.443 1 96.94 462 ALA A O 1
ATOM 3764 N N . ASN A 1 463 ? 8.398 -23.828 0.515 1 97.5 463 ASN A N 1
ATOM 3765 C CA . ASN A 1 463 ? 9.68 -23.25 0.139 1 97.5 463 ASN A CA 1
ATOM 3766 C C . ASN A 1 463 ? 9.961 -21.953 0.907 1 97.5 463 ASN A C 1
ATOM 3768 O O . ASN A 1 463 ? 10.992 -21.312 0.709 1 97.5 463 ASN A O 1
ATOM 3772 N N . GLY A 1 464 ? 9.047 -21.469 1.864 1 97 464 GLY A N 1
ATOM 3773 C CA . GLY A 1 464 ? 9.242 -20.156 2.488 1 97 464 GLY A CA 1
ATOM 3774 C C . GLY A 1 464 ? 9.383 -19.031 1.485 1 97 464 GLY A C 1
ATOM 3775 O O . GLY A 1 464 ? 8.57 -18.906 0.565 1 97 464 GLY A O 1
ATOM 3776 N N . ILE A 1 465 ? 10.359 -18.125 1.726 1 98.12 465 ILE A N 1
ATOM 3777 C CA . ILE A 1 465 ? 10.742 -17.125 0.728 1 98.12 465 ILE A CA 1
ATOM 3778 C C . ILE A 1 465 ? 11.977 -17.609 -0.035 1 98.12 465 ILE A C 1
ATOM 3780 O O . ILE A 1 465 ? 13.109 -17.344 0.374 1 98.12 465 ILE A O 1
ATOM 3784 N N . SER A 1 466 ? 11.758 -18.234 -1.121 1 98.19 466 SER A N 1
ATOM 3785 C CA . SER A 1 466 ? 12.859 -18.812 -1.872 1 98.19 466 SER A CA 1
ATOM 3786 C C . SER A 1 466 ? 13.336 -17.891 -2.977 1 98.19 466 SER A C 1
ATOM 3788 O O . SER A 1 466 ? 12.633 -16.953 -3.359 1 98.19 466 SER A O 1
ATOM 3790 N N . MET A 1 467 ? 14.555 -18.188 -3.477 1 98.12 467 MET A N 1
ATOM 3791 C CA . MET A 1 467 ? 15.117 -17.344 -4.531 1 98.12 467 MET A CA 1
ATOM 3792 C C . MET A 1 467 ? 15.789 -18.203 -5.605 1 98.12 467 MET A C 1
ATOM 3794 O O . MET A 1 467 ? 16.359 -19.25 -5.309 1 98.12 467 MET A O 1
ATOM 3798 N N . GLU A 1 468 ? 15.68 -17.812 -6.812 1 98.75 468 GLU A N 1
ATOM 3799 C CA . GLU A 1 468 ? 16.578 -18.203 -7.891 1 98.75 468 GLU A CA 1
ATOM 3800 C C . GLU A 1 468 ? 17.391 -17.016 -8.391 1 98.75 468 GLU A C 1
ATOM 3802 O O . GLU A 1 468 ? 16.875 -15.906 -8.5 1 98.75 468 GLU A O 1
ATOM 3807 N N . LEU A 1 469 ? 18.656 -17.219 -8.609 1 98.75 469 LEU A N 1
ATOM 3808 C CA . LEU A 1 469 ? 19.562 -16.156 -9.023 1 98.75 469 LEU A CA 1
ATOM 3809 C C . LEU A 1 469 ? 20.219 -16.484 -10.359 1 98.75 469 LEU A C 1
ATOM 3811 O O . LEU A 1 469 ? 20.891 -17.516 -10.492 1 98.75 469 LEU A O 1
ATOM 3815 N N . PHE A 1 470 ? 20 -15.672 -11.359 1 98.44 470 PHE A N 1
ATOM 3816 C CA . PHE A 1 470 ? 20.594 -15.781 -12.68 1 98.44 470 PHE A CA 1
ATOM 3817 C C . PHE A 1 470 ? 21.672 -14.711 -12.883 1 98.44 470 PHE A C 1
ATOM 3819 O O . PHE A 1 470 ? 21.422 -13.531 -12.602 1 98.44 470 PHE A O 1
ATOM 3826 N N . ALA A 1 471 ? 22.797 -15.117 -13.328 1 97.31 471 ALA A N 1
ATOM 3827 C CA . ALA A 1 471 ? 23.875 -14.211 -13.68 1 97.31 471 ALA A CA 1
ATOM 3828 C C . ALA A 1 471 ? 24.891 -14.898 -14.594 1 97.31 471 ALA A C 1
ATOM 3830 O O . ALA A 1 471 ? 24.984 -16.125 -14.617 1 97.31 471 ALA A O 1
ATOM 3831 N N . ASN A 1 472 ? 25.547 -14.188 -15.32 1 93.69 472 ASN A N 1
ATOM 3832 C CA . ASN A 1 472 ? 26.609 -14.672 -16.188 1 93.69 472 ASN A CA 1
ATOM 3833 C C . ASN A 1 472 ? 26.141 -15.844 -17.047 1 93.69 472 ASN A C 1
ATOM 3835 O O . ASN A 1 472 ? 26.844 -16.844 -17.188 1 93.69 472 ASN A O 1
ATOM 3839 N N . GLY A 1 473 ? 24.969 -15.797 -17.438 1 93.75 473 GLY A N 1
ATOM 3840 C CA . GLY A 1 473 ? 24.469 -16.703 -18.453 1 93.75 473 GLY A CA 1
ATOM 3841 C C . GLY A 1 473 ? 23.844 -17.969 -17.875 1 93.75 473 GLY A C 1
ATOM 3842 O O . GLY A 1 473 ? 23.297 -18.781 -18.609 1 93.75 473 GLY A O 1
ATOM 3843 N N . TYR A 1 474 ? 23.938 -18.125 -16.5 1 96.38 474 TYR A N 1
ATOM 3844 C CA . TYR A 1 474 ? 23.453 -19.344 -15.883 1 96.38 474 TYR A CA 1
ATOM 3845 C C . TYR A 1 474 ? 22.625 -19.031 -14.641 1 96.38 474 TYR A C 1
ATOM 3847 O O . TYR A 1 474 ? 22.672 -17.906 -14.117 1 96.38 474 TYR A O 1
ATOM 3855 N N . VAL A 1 475 ? 21.844 -19.984 -14.234 1 98.31 475 VAL A N 1
ATOM 3856 C CA . VAL A 1 475 ? 21.141 -19.891 -12.953 1 98.31 475 VAL A CA 1
ATOM 3857 C C . VAL A 1 475 ? 22.031 -20.438 -11.836 1 98.31 475 VAL A C 1
ATOM 3859 O O . VAL A 1 475 ? 22.047 -21.656 -11.586 1 98.31 475 VAL A O 1
ATOM 3862 N N . TRP A 1 476 ? 22.625 -19.578 -11.086 1 98.31 476 TRP A N 1
ATOM 3863 C CA . TRP A 1 476 ? 23.625 -19.953 -10.086 1 98.31 476 TRP A CA 1
ATOM 3864 C C . TRP A 1 476 ? 22.953 -20.5 -8.828 1 98.31 476 TRP A C 1
ATOM 3866 O O . TRP A 1 476 ? 23.531 -21.344 -8.133 1 98.31 476 TRP A O 1
ATOM 3876 N N . ALA A 1 477 ? 21.812 -20.031 -8.492 1 98.56 477 ALA A N 1
ATOM 3877 C CA . ALA A 1 477 ? 21.016 -20.531 -7.367 1 98.56 477 ALA A CA 1
ATOM 3878 C C . ALA A 1 477 ? 19.703 -21.141 -7.848 1 98.56 477 ALA A C 1
ATOM 3880 O O . ALA A 1 477 ? 18.641 -20.547 -7.648 1 98.56 477 ALA A O 1
ATOM 3881 N N . PRO A 1 478 ? 19.75 -22.297 -8.414 1 98.38 478 PRO A N 1
ATOM 3882 C CA . PRO A 1 478 ? 18.531 -22.891 -8.977 1 98.38 478 PRO A CA 1
ATOM 3883 C C . PRO A 1 478 ? 17.578 -23.422 -7.906 1 98.38 478 PRO A C 1
ATOM 3885 O O . PRO A 1 478 ? 18.016 -23.734 -6.797 1 98.38 478 PRO A O 1
ATOM 3888 N N . ASP A 1 479 ? 16.344 -23.422 -8.188 1 97.56 479 ASP A N 1
ATOM 3889 C CA . ASP A 1 479 ? 15.43 -24.297 -7.453 1 97.56 479 ASP A CA 1
ATOM 3890 C C . ASP A 1 479 ? 15.734 -25.766 -7.719 1 97.56 479 ASP A C 1
ATOM 3892 O O . ASP A 1 479 ? 16.25 -26.109 -8.781 1 97.56 479 ASP A O 1
ATOM 3896 N N . MET A 1 480 ? 15.383 -26.594 -6.746 1 97.25 480 MET A N 1
ATOM 3897 C CA . MET A 1 480 ? 15.68 -28.016 -6.922 1 97.25 480 MET A CA 1
ATOM 3898 C C . MET A 1 480 ? 14.594 -28.703 -7.742 1 97.25 480 MET A C 1
ATOM 3900 O O . MET A 1 480 ? 14.797 -29.812 -8.242 1 97.25 480 MET A O 1
ATOM 3904 N N . GLY A 1 481 ? 13.492 -28.047 -7.93 1 95.88 481 GLY A N 1
ATOM 3905 C CA . GLY A 1 481 ? 12.477 -28.5 -8.867 1 95.88 481 GLY A CA 1
ATOM 3906 C C . GLY A 1 481 ? 11.625 -29.625 -8.328 1 95.88 481 GLY A C 1
ATOM 3907 O O . GLY A 1 481 ? 11.32 -29.656 -7.133 1 95.88 481 GLY A O 1
ATOM 3908 N N . ARG A 1 482 ? 11.172 -30.5 -9.188 1 94.75 482 ARG A N 1
ATOM 3909 C CA . ARG A 1 482 ? 10.227 -31.562 -8.867 1 94.75 482 ARG A CA 1
ATOM 3910 C C . ARG A 1 482 ? 10.945 -32.812 -8.383 1 94.75 482 ARG A C 1
ATOM 3912 O O . ARG A 1 482 ? 12.164 -32.938 -8.562 1 94.75 482 ARG A O 1
ATOM 3919 N N . GLY A 1 483 ? 10.211 -33.719 -7.73 1 92.75 483 GLY A N 1
ATOM 3920 C CA . GLY A 1 483 ? 10.711 -35.031 -7.422 1 92.75 483 GLY A CA 1
ATOM 3921 C C . GLY A 1 483 ? 10.461 -36.031 -8.531 1 92.75 483 GLY A C 1
ATOM 3922 O O . GLY A 1 483 ? 10.055 -35.688 -9.633 1 92.75 483 GLY A O 1
ATOM 3923 N N . SER A 1 484 ? 10.773 -37.25 -8.188 1 88.25 484 SER A N 1
ATOM 3924 C CA . SER A 1 484 ? 10.539 -38.344 -9.156 1 88.25 484 SER A CA 1
ATOM 3925 C C . SER A 1 484 ? 9.047 -38.5 -9.453 1 88.25 484 SER A C 1
ATOM 3927 O O . SER A 1 484 ? 8.664 -38.75 -10.594 1 88.25 484 SER A O 1
ATOM 3929 N N . SER A 1 485 ? 8.289 -38.406 -8.516 1 89.56 485 SER A N 1
ATOM 3930 C CA . SER A 1 485 ? 6.836 -38.344 -8.57 1 89.56 485 SER A CA 1
ATOM 3931 C C . SER A 1 485 ? 6.262 -37.719 -7.301 1 89.56 485 SER A C 1
ATOM 3933 O O . SER A 1 485 ? 7.008 -37.375 -6.387 1 89.56 485 SER A O 1
ATOM 3935 N N . TYR A 1 486 ? 4.992 -37.562 -7.23 1 89.44 486 TYR A N 1
ATOM 3936 C CA . TYR A 1 486 ? 4.359 -36.938 -6.074 1 89.44 486 TYR A CA 1
ATOM 3937 C C . TYR A 1 486 ? 4.348 -37.875 -4.883 1 89.44 486 TYR A C 1
ATOM 3939 O O . TYR A 1 486 ? 4.113 -37.469 -3.746 1 89.44 486 TYR A O 1
ATOM 3947 N N . TRP A 1 487 ? 4.527 -39.219 -5.129 1 88.38 487 TRP A N 1
ATOM 3948 C CA . TRP A 1 487 ? 4.418 -40.25 -4.094 1 88.38 487 TRP A CA 1
ATOM 3949 C C . TRP A 1 487 ? 5.797 -40.781 -3.715 1 88.38 487 TRP A C 1
ATOM 3951 O O . TRP A 1 487 ? 5.945 -41.469 -2.695 1 88.38 487 TRP A O 1
ATOM 3961 N N . HIS A 1 488 ? 6.715 -40.406 -4.488 1 90.12 488 HIS A N 1
ATOM 3962 C CA . HIS A 1 488 ? 8.062 -40.906 -4.227 1 90.12 488 HIS A CA 1
ATOM 3963 C C . HIS A 1 488 ? 8.664 -40.25 -2.988 1 90.12 488 HIS A C 1
ATOM 3965 O O . HIS A 1 488 ? 8.461 -39.031 -2.764 1 90.12 488 HIS A O 1
ATOM 3971 N N . PRO A 1 489 ? 9.422 -40.969 -2.246 1 93.25 489 PRO A N 1
ATOM 3972 C CA . PRO A 1 489 ? 10.031 -40.406 -1.033 1 93.25 489 PRO A CA 1
ATOM 3973 C C . PRO A 1 489 ? 10.883 -39.188 -1.312 1 93.25 489 PRO A C 1
ATOM 3975 O O . PRO A 1 489 ? 10.93 -38.25 -0.494 1 93.25 489 PRO A O 1
ATOM 3978 N N . ASP A 1 490 ? 11.547 -39.156 -2.373 1 94.38 490 ASP A N 1
ATOM 3979 C CA . ASP A 1 490 ? 12.43 -38.031 -2.637 1 94.38 490 ASP A CA 1
ATOM 3980 C C . ASP A 1 490 ? 11.633 -36.719 -2.75 1 94.38 490 ASP A C 1
ATOM 3982 O O . ASP A 1 490 ? 12.148 -35.656 -2.436 1 94.38 490 ASP A O 1
ATOM 3986 N N . PHE A 1 491 ? 10.43 -36.812 -3.309 1 95.38 491 PHE A N 1
ATOM 3987 C CA . PHE A 1 491 ? 9.562 -35.625 -3.334 1 95.38 491 PHE A CA 1
ATOM 3988 C C . PHE A 1 491 ? 9.023 -35.344 -1.94 1 95.38 491 PHE A C 1
ATOM 3990 O O . PHE A 1 491 ? 9.109 -34.188 -1.471 1 95.38 491 PHE A O 1
ATOM 3997 N N . LEU A 1 492 ? 8.516 -36.281 -1.223 1 95.31 492 LEU A N 1
ATOM 3998 C CA . LEU A 1 492 ? 7.801 -36.125 0.041 1 95.31 492 LEU A CA 1
ATOM 3999 C C . LEU A 1 492 ? 8.75 -35.719 1.153 1 95.31 492 LEU A C 1
ATOM 4001 O O . LEU A 1 492 ? 8.344 -35 2.08 1 95.31 492 LEU A O 1
ATOM 4005 N N . GLU A 1 493 ? 10.008 -36.125 0.993 1 97 493 GLU A N 1
ATOM 4006 C CA . GLU A 1 493 ? 10.938 -35.938 2.102 1 97 493 GLU A CA 1
ATOM 4007 C C . GLU A 1 493 ? 11.898 -34.781 1.82 1 97 493 GLU A C 1
ATOM 4009 O O . GLU A 1 493 ? 12.383 -34.125 2.748 1 97 493 GLU A O 1
ATOM 4014 N N . TYR A 1 494 ? 12.18 -34.531 0.541 1 97.44 494 TYR A N 1
ATOM 4015 C CA . TYR A 1 494 ? 13.242 -33.562 0.267 1 97.44 494 TYR A CA 1
ATOM 4016 C C . TYR A 1 494 ? 12.766 -32.469 -0.683 1 97.44 494 TYR A C 1
ATOM 4018 O O . TYR A 1 494 ? 12.508 -31.344 -0.261 1 97.44 494 TYR A O 1
ATOM 4026 N N . TYR A 1 495 ? 12.469 -32.719 -1.93 1 97.69 495 TYR A N 1
ATOM 4027 C CA . TYR A 1 495 ? 12.305 -31.719 -2.982 1 97.69 495 TYR A CA 1
ATOM 4028 C C . TYR A 1 495 ? 11.188 -30.75 -2.641 1 97.69 495 TYR A C 1
ATOM 4030 O O . TYR A 1 495 ? 11.227 -29.578 -3.049 1 97.69 495 TYR A O 1
ATOM 4038 N N . SER A 1 496 ? 10.164 -31.141 -1.921 1 97.5 496 SER A N 1
ATOM 4039 C CA . SER A 1 496 ? 9.031 -30.281 -1.613 1 97.5 496 SER A CA 1
ATOM 4040 C C . SER A 1 496 ? 9.195 -29.609 -0.253 1 97.5 496 SER A C 1
ATOM 4042 O O . SER A 1 496 ? 8.258 -29 0.267 1 97.5 496 SER A O 1
ATOM 4044 N N . LYS A 1 497 ? 10.43 -29.734 0.365 1 97.69 497 LYS A N 1
ATOM 4045 C CA . LYS A 1 497 ? 10.648 -29.25 1.722 1 97.69 497 LYS A CA 1
ATOM 4046 C C . LYS A 1 497 ? 11.633 -28.078 1.73 1 97.69 497 LYS A C 1
ATOM 4048 O O . LYS A 1 497 ? 12.422 -27.922 0.797 1 97.69 497 LYS A O 1
ATOM 4053 N N . PHE A 1 498 ? 11.656 -27.359 2.824 1 98.19 498 PHE A N 1
ATOM 4054 C CA . PHE A 1 498 ? 12.438 -26.141 2.979 1 98.19 498 PHE A CA 1
ATOM 4055 C C . PHE A 1 498 ? 13.898 -26.375 2.617 1 98.19 498 PHE A C 1
ATOM 4057 O O . PHE A 1 498 ? 14.5 -25.609 1.864 1 98.19 498 PHE A O 1
ATOM 4064 N N . PRO A 1 499 ? 14.539 -27.484 3.02 1 98.5 499 PRO A N 1
ATOM 4065 C CA . PRO A 1 499 ? 15.977 -27.625 2.771 1 98.5 499 PRO A CA 1
ATOM 4066 C C . PRO A 1 499 ? 16.297 -27.797 1.29 1 98.5 499 PRO A C 1
ATOM 4068 O O . PRO A 1 499 ? 17.469 -27.703 0.898 1 98.5 499 PRO A O 1
ATOM 4071 N N . ALA A 1 500 ? 15.328 -28.031 0.477 1 98.31 500 ALA A N 1
ATOM 4072 C CA . ALA A 1 500 ? 15.547 -28.172 -0.96 1 98.31 500 ALA A CA 1
ATOM 4073 C C . ALA A 1 500 ? 15.555 -26.812 -1.646 1 98.31 500 ALA A C 1
ATOM 4075 O O . ALA A 1 500 ? 15.891 -26.703 -2.826 1 98.31 500 ALA A O 1
ATOM 4076 N N . HIS A 1 501 ? 15.219 -25.75 -0.98 1 98.44 501 HIS A N 1
ATOM 4077 C CA . HIS A 1 501 ? 15.086 -24.422 -1.572 1 98.44 501 HIS A CA 1
ATOM 4078 C C . HIS A 1 501 ? 16.094 -23.453 -0.987 1 98.44 501 HIS A C 1
ATOM 4080 O O . HIS A 1 501 ? 16.656 -23.703 0.088 1 98.44 501 HIS A O 1
ATOM 4086 N N . ASN A 1 502 ? 16.438 -22.359 -1.733 1 98.81 502 ASN A N 1
ATOM 4087 C CA . ASN A 1 502 ? 17.281 -21.266 -1.227 1 98.81 502 ASN A CA 1
ATOM 4088 C C . ASN A 1 502 ? 16.5 -20.344 -0.289 1 98.81 502 ASN A C 1
ATOM 4090 O O . ASN A 1 502 ? 15.969 -19.328 -0.718 1 98.81 502 ASN A O 1
ATOM 4094 N N . THR A 1 503 ? 16.438 -20.672 0.922 1 98.69 503 THR A N 1
ATOM 4095 C CA . THR A 1 503 ? 15.594 -20.016 1.918 1 98.69 503 THR A CA 1
ATOM 4096 C C . THR A 1 503 ? 16.156 -20.219 3.322 1 98.69 503 THR A C 1
ATOM 4098 O O . THR A 1 503 ? 17.328 -20.562 3.482 1 98.69 503 THR A O 1
ATOM 4101 N N . VAL A 1 504 ? 15.398 -19.859 4.395 1 98.75 504 VAL A N 1
ATOM 4102 C CA . VAL A 1 504 ? 15.789 -20.078 5.785 1 98.75 504 VAL A CA 1
ATOM 4103 C C . VAL A 1 504 ? 14.766 -20.969 6.477 1 98.75 504 VAL A C 1
ATOM 4105 O O . VAL A 1 504 ? 13.562 -20.703 6.418 1 98.75 504 VAL A O 1
ATOM 4108 N N . ALA A 1 505 ? 15.219 -22.047 7.039 1 98.56 505 ALA A N 1
ATOM 4109 C CA . ALA A 1 505 ? 14.398 -22.922 7.867 1 98.56 505 ALA A CA 1
ATOM 4110 C C . ALA A 1 505 ? 14.664 -22.688 9.352 1 98.56 505 ALA A C 1
ATOM 4112 O O . ALA A 1 505 ? 15.797 -22.438 9.758 1 98.56 505 ALA A O 1
ATOM 4113 N N . VAL A 1 506 ? 13.648 -22.812 10.164 1 98.25 506 VAL A N 1
ATOM 4114 C CA . VAL A 1 506 ? 13.742 -22.531 11.594 1 98.25 506 VAL A CA 1
ATOM 4115 C C . VAL A 1 506 ? 13.688 -23.844 12.383 1 98.25 506 VAL A C 1
ATOM 4117 O O . VAL A 1 506 ? 12.828 -24.688 12.125 1 98.25 506 VAL A O 1
ATOM 4120 N N . ASP A 1 507 ? 14.641 -24.094 13.289 1 97.56 507 ASP A N 1
ATOM 4121 C CA . ASP A 1 507 ? 14.734 -25.203 14.219 1 97.56 507 ASP A CA 1
ATOM 4122 C C . ASP A 1 507 ? 14.82 -26.531 13.469 1 97.56 507 ASP A C 1
ATOM 4124 O O . ASP A 1 507 ? 14.57 -27.594 14.047 1 97.56 507 ASP A O 1
ATOM 4128 N N . GLY A 1 508 ? 15.055 -26.453 12.141 1 97.75 508 GLY A N 1
ATOM 4129 C CA . GLY A 1 508 ? 15.062 -27.656 11.32 1 97.75 508 GLY A CA 1
ATOM 4130 C C . GLY A 1 508 ? 13.688 -28.281 11.141 1 97.75 508 GLY A C 1
ATOM 4131 O O . GLY A 1 508 ? 13.57 -29.453 10.805 1 97.75 508 GLY A O 1
ATOM 4132 N N . LYS A 1 509 ? 12.656 -27.422 11.352 1 97.31 509 LYS A N 1
ATOM 4133 C CA . LYS A 1 509 ? 11.312 -27.984 11.438 1 97.31 509 LYS A CA 1
ATOM 4134 C C . LYS A 1 509 ? 10.359 -27.281 10.469 1 97.31 509 LYS A C 1
ATOM 4136 O O . LYS A 1 509 ? 9.211 -27.703 10.312 1 97.31 509 LYS A O 1
ATOM 4141 N N . SER A 1 510 ? 10.812 -26.25 9.781 1 96.88 510 SER A N 1
ATOM 4142 C CA . SER A 1 510 ? 9.93 -25.484 8.922 1 96.88 510 SER A CA 1
ATOM 4143 C C . SER A 1 510 ? 9.297 -26.359 7.84 1 96.88 510 SER A C 1
ATOM 4145 O O . SER A 1 510 ? 10.008 -27.016 7.082 1 96.88 510 SER A O 1
ATOM 4147 N N . THR A 1 511 ? 7.934 -26.312 7.785 1 95.12 511 THR A N 1
ATOM 4148 C CA . THR A 1 511 ? 7.223 -27.078 6.77 1 95.12 511 THR A CA 1
ATOM 4149 C C . THR A 1 511 ? 5.758 -26.641 6.699 1 95.12 511 THR A C 1
ATOM 4151 O O . THR A 1 511 ? 5.246 -26.016 7.621 1 95.12 511 THR A O 1
ATOM 4154 N N . TYR A 1 512 ? 5.145 -26.844 5.648 1 93 512 TYR A N 1
ATOM 4155 C CA . TYR A 1 512 ? 3.705 -26.797 5.41 1 93 512 TYR A CA 1
ATOM 4156 C C . TYR A 1 512 ? 3.326 -27.594 4.168 1 93 512 TYR A C 1
ATOM 4158 O O . TYR A 1 512 ? 4.156 -28.312 3.609 1 93 512 TYR A O 1
ATOM 4166 N N . SER A 1 513 ? 2.098 -27.531 3.711 1 89.88 513 SER A N 1
ATOM 4167 C CA . SER A 1 513 ? 1.621 -28.344 2.594 1 89.88 513 SER A CA 1
ATOM 4168 C C . SER A 1 513 ? 2.352 -27.984 1.304 1 89.88 513 SER A C 1
ATOM 4170 O O . SER A 1 513 ? 2.611 -26.812 1.031 1 89.88 513 SER A O 1
ATOM 4172 N N . SER A 1 514 ? 2.693 -29.047 0.552 1 88.31 514 SER A N 1
ATOM 4173 C CA . SER A 1 514 ? 3.398 -28.844 -0.71 1 88.31 514 SER A CA 1
ATOM 4174 C C . SER A 1 514 ? 2.424 -28.75 -1.88 1 88.31 514 SER A C 1
ATOM 4176 O O . SER A 1 514 ? 2.838 -28.578 -3.027 1 88.31 514 SER A O 1
ATOM 4178 N N . MET A 1 515 ? 1.211 -28.984 -1.659 1 86.94 515 MET A N 1
ATOM 4179 C CA . MET A 1 515 ? 0.14 -28.859 -2.643 1 86.94 515 MET A CA 1
ATOM 4180 C C . MET A 1 515 ? -0.966 -27.938 -2.119 1 86.94 515 MET A C 1
ATOM 4182 O O . MET A 1 515 ? -1.299 -27.984 -0.934 1 86.94 515 MET A O 1
ATOM 4186 N N . ARG A 1 516 ? -1.486 -27.094 -3.006 1 85.69 516 ARG A N 1
ATOM 4187 C CA . ARG A 1 516 ? -2.582 -26.203 -2.637 1 85.69 516 ARG A CA 1
ATOM 4188 C C . ARG A 1 516 ? -2.213 -25.344 -1.43 1 85.69 516 ARG A C 1
ATOM 4190 O O . ARG A 1 516 ? -2.955 -25.297 -0.447 1 85.69 516 ARG A O 1
ATOM 4197 N N . SER A 1 517 ? -0.991 -24.875 -1.536 1 87.12 517 SER A N 1
ATOM 4198 C CA . SER A 1 517 ? -0.474 -24.078 -0.429 1 87.12 517 SER A CA 1
ATOM 4199 C C . SER A 1 517 ? -1.131 -22.703 -0.386 1 87.12 517 SER A C 1
ATOM 4201 O O . SER A 1 517 ? -1.451 -22.125 -1.43 1 87.12 517 SER A O 1
ATOM 4203 N N . PHE A 1 518 ? -1.358 -22.266 0.853 1 86.44 518 PHE A N 1
ATOM 4204 C CA . PHE A 1 518 ? -1.896 -20.922 1.072 1 86.44 518 PHE A CA 1
ATOM 4205 C C . PHE A 1 518 ? -1.014 -20.141 2.033 1 86.44 518 PHE A C 1
ATOM 4207 O O . PHE A 1 518 ? -1.475 -19.703 3.088 1 86.44 518 PHE A O 1
ATOM 4214 N N . HIS A 1 519 ? 0.219 -19.906 1.617 1 88.88 519 HIS A N 1
ATOM 4215 C CA . HIS A 1 519 ? 1.189 -19.188 2.424 1 88.88 519 HIS A CA 1
ATOM 4216 C C . HIS A 1 519 ? 1.952 -18.156 1.583 1 88.88 519 HIS A C 1
ATOM 4218 O O . HIS A 1 519 ? 3.178 -18.234 1.465 1 88.88 519 HIS A O 1
ATOM 4224 N N . PRO A 1 520 ? 1.179 -17.141 1.041 1 91.06 520 PRO A N 1
ATOM 4225 C CA . PRO A 1 520 ? 1.872 -16.078 0.299 1 91.06 520 PRO A CA 1
ATOM 4226 C C . PRO A 1 520 ? 2.686 -15.156 1.204 1 91.06 520 PRO A C 1
ATOM 4228 O O . PRO A 1 520 ? 2.365 -15.008 2.387 1 91.06 520 PRO A O 1
ATOM 4231 N N . TYR A 1 521 ? 3.785 -14.602 0.669 1 94.19 521 TYR A N 1
ATOM 4232 C CA . TYR A 1 521 ? 4.414 -13.5 1.386 1 94.19 521 TYR A CA 1
ATOM 4233 C C . TYR A 1 521 ? 3.709 -12.18 1.082 1 94.19 521 TYR A C 1
ATOM 4235 O O . TYR A 1 521 ? 2.881 -12.109 0.17 1 94.19 521 TYR A O 1
ATOM 4243 N N . THR A 1 522 ? 3.969 -11.164 1.863 1 92.5 522 THR A N 1
ATOM 4244 C CA . THR A 1 522 ? 3.498 -9.805 1.636 1 92.5 522 THR A CA 1
ATOM 4245 C C . THR A 1 522 ? 4.578 -8.969 0.958 1 92.5 522 THR A C 1
ATOM 4247 O O . THR A 1 522 ? 5.719 -8.922 1.42 1 92.5 522 THR A O 1
ATOM 4250 N N . LEU A 1 523 ? 4.266 -8.398 -0.212 1 95.62 523 LEU A N 1
ATOM 4251 C CA . LEU A 1 523 ? 5.176 -7.461 -0.856 1 95.62 523 LEU A CA 1
ATOM 4252 C C . LEU A 1 523 ? 5.227 -6.141 -0.094 1 95.62 523 LEU A C 1
ATOM 4254 O O . LEU A 1 523 ? 4.23 -5.414 -0.038 1 95.62 523 LEU A O 1
ATOM 4258 N N . GLU A 1 524 ? 6.367 -5.758 0.493 1 94.62 524 GLU A N 1
ATOM 4259 C CA . GLU A 1 524 ? 6.496 -4.547 1.294 1 94.62 524 GLU A CA 1
ATOM 4260 C C . GLU A 1 524 ? 6.969 -3.371 0.443 1 94.62 524 GLU A C 1
ATOM 4262 O O . GLU A 1 524 ? 6.449 -2.26 0.563 1 94.62 524 GLU A O 1
ATOM 4267 N N . ALA A 1 525 ? 8.016 -3.621 -0.336 1 96.19 525 ALA A N 1
ATOM 4268 C CA . ALA A 1 525 ? 8.602 -2.551 -1.136 1 96.19 525 ALA A CA 1
ATOM 4269 C C . ALA A 1 525 ? 9.383 -3.115 -2.318 1 96.19 525 ALA A C 1
ATOM 4271 O O . ALA A 1 525 ? 9.891 -4.234 -2.256 1 96.19 525 ALA A O 1
ATOM 4272 N N . SER A 1 526 ? 9.414 -2.352 -3.355 1 97.94 526 SER A N 1
ATOM 4273 C CA . SER A 1 526 ? 10.227 -2.729 -4.508 1 97.94 526 SER A CA 1
ATOM 4274 C C . SER A 1 526 ? 10.648 -1.501 -5.309 1 97.94 526 SER A C 1
ATOM 4276 O O . SER A 1 526 ? 10.023 -0.443 -5.211 1 97.94 526 SER A O 1
ATOM 4278 N N . PHE A 1 527 ? 11.75 -1.603 -6.062 1 97.56 527 PHE A N 1
ATOM 4279 C CA . PHE A 1 527 ? 12.164 -0.664 -7.102 1 97.56 527 PHE A CA 1
ATOM 4280 C C . PHE A 1 527 ? 12.766 -1.4 -8.289 1 97.56 527 PHE A C 1
ATOM 4282 O O . PHE A 1 527 ? 13.727 -2.156 -8.133 1 97.56 527 PHE A O 1
ATOM 4289 N N . PRO A 1 528 ? 12.266 -1.126 -9.43 1 96.69 528 PRO A N 1
ATOM 4290 C CA . PRO A 1 528 ? 11.055 -0.337 -9.688 1 96.69 528 PRO A CA 1
ATOM 4291 C C . PRO A 1 528 ? 9.781 -1.032 -9.211 1 96.69 528 PRO A C 1
ATOM 4293 O O . PRO A 1 528 ? 9.82 -2.209 -8.844 1 96.69 528 PRO A O 1
ATOM 4296 N N . LYS A 1 529 ? 8.695 -0.332 -9.195 1 95.88 529 LYS A N 1
ATOM 4297 C CA . LYS A 1 529 ? 7.398 -0.963 -8.992 1 95.88 529 LYS A CA 1
ATOM 4298 C C . LYS A 1 529 ? 7.082 -1.938 -10.125 1 95.88 529 LYS A C 1
ATOM 4300 O O . LYS A 1 529 ? 7.609 -1.808 -11.227 1 95.88 529 LYS A O 1
ATOM 4305 N N . PRO A 1 530 ? 6.219 -2.914 -9.812 1 96 530 PRO A N 1
ATOM 4306 C CA . PRO A 1 530 ? 5.922 -3.914 -10.844 1 96 530 PRO A CA 1
ATOM 4307 C C . PRO A 1 530 ? 5.438 -3.293 -12.148 1 96 530 PRO A C 1
ATOM 4309 O O . PRO A 1 530 ? 4.551 -2.436 -12.141 1 96 530 PRO A O 1
ATOM 4312 N N . GLU A 1 531 ? 6.082 -3.646 -13.242 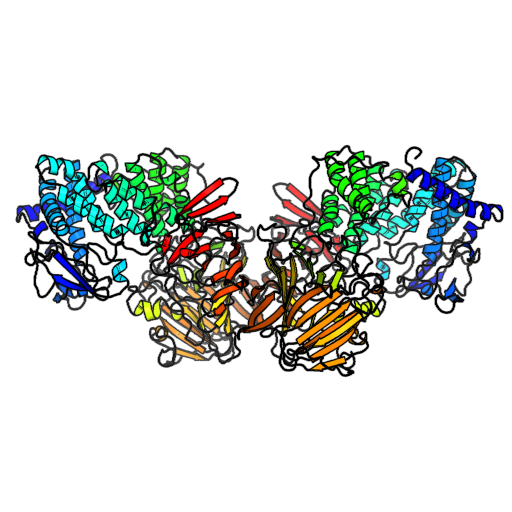1 94.12 531 GLU A N 1
ATOM 4313 C CA . GLU A 1 531 ? 5.707 -3.334 -14.617 1 94.12 531 GLU A CA 1
ATOM 4314 C C . GLU A 1 531 ? 6.035 -1.886 -14.969 1 94.12 531 GLU A C 1
ATOM 4316 O O . GLU A 1 531 ? 5.566 -1.362 -15.984 1 94.12 531 GLU A O 1
ATOM 4321 N N . VAL A 1 532 ? 6.855 -1.214 -14.133 1 93.44 532 VAL A N 1
ATOM 4322 C CA . VAL A 1 532 ? 7.285 0.152 -14.406 1 93.44 532 VAL A CA 1
ATOM 4323 C C . VAL A 1 532 ? 8.703 0.141 -14.977 1 93.44 532 VAL A C 1
ATOM 4325 O O . VAL A 1 532 ? 9.562 -0.61 -14.508 1 93.44 532 VAL A O 1
ATOM 4328 N N . PHE A 1 533 ? 8.891 0.87 -16.031 1 93.25 533 PHE A N 1
ATOM 4329 C CA . PHE A 1 533 ? 10.219 1.073 -16.609 1 93.25 533 PHE A CA 1
ATOM 4330 C C . PHE A 1 533 ? 10.836 2.371 -16.109 1 93.25 533 PHE A C 1
ATOM 4332 O O . PHE A 1 533 ? 10.5 3.455 -16.594 1 93.25 533 PHE A O 1
ATOM 4339 N N . PRO A 1 534 ? 11.758 2.295 -15.164 1 91.56 534 PRO A N 1
ATOM 4340 C CA . PRO A 1 534 ? 12.367 3.527 -14.656 1 91.56 534 PRO A CA 1
ATOM 4341 C C . PRO A 1 534 ? 13.461 4.07 -15.57 1 91.56 534 PRO A C 1
ATOM 4343 O O . PRO A 1 534 ? 14.047 3.314 -16.344 1 91.56 534 PRO A O 1
ATOM 4346 N N . LEU A 1 535 ? 13.75 5.344 -15.492 1 90.75 535 LEU A N 1
ATOM 4347 C CA . LEU A 1 535 ? 14.914 5.902 -16.172 1 90.75 535 LEU A CA 1
ATOM 4348 C C . LEU A 1 535 ? 16.203 5.418 -15.516 1 90.75 535 LEU A C 1
ATOM 4350 O O . LEU A 1 535 ? 17.188 5.129 -16.203 1 90.75 535 LEU A O 1
ATOM 4354 N N . PHE A 1 536 ? 16.141 5.312 -14.219 1 95.06 536 PHE A N 1
ATOM 4355 C CA . PHE A 1 536 ? 17.266 4.781 -13.453 1 95.06 536 PHE A CA 1
ATOM 4356 C C . PHE A 1 536 ? 17.328 3.264 -13.57 1 95.06 536 PHE A C 1
ATOM 4358 O O . PHE A 1 536 ? 16.469 2.561 -13.055 1 95.06 536 PHE A O 1
ATOM 4365 N N . ASP A 1 537 ? 18.375 2.729 -14.172 1 95.12 537 ASP A N 1
ATOM 4366 C CA . ASP A 1 537 ? 18.469 1.296 -14.438 1 95.12 537 ASP A CA 1
ATOM 4367 C C . ASP A 1 537 ? 19.766 0.715 -13.898 1 95.12 537 ASP A C 1
ATOM 4369 O O . ASP A 1 537 ? 20.344 -0.191 -14.5 1 95.12 537 ASP A O 1
ATOM 4373 N N . GLN A 1 538 ? 20.25 1.271 -12.727 1 96.75 538 GLN A N 1
ATOM 4374 C CA . GLN A 1 538 ? 21.531 0.827 -12.188 1 96.75 538 GLN A CA 1
ATOM 4375 C C . GLN A 1 538 ? 21.328 -0.126 -11.008 1 96.75 538 GLN A C 1
ATOM 4377 O O . GLN A 1 538 ? 22.266 -0.817 -10.594 1 96.75 538 GLN A O 1
ATOM 4382 N N . ALA A 1 539 ? 20.156 -0.155 -10.5 1 97.94 539 ALA A N 1
ATOM 4383 C CA . ALA A 1 539 ? 19.891 -1.025 -9.352 1 97.94 539 ALA A CA 1
ATOM 4384 C C . ALA A 1 539 ? 18.406 -1.38 -9.258 1 97.94 539 ALA A C 1
ATOM 4386 O O . ALA A 1 539 ? 17.562 -0.71 -9.859 1 97.94 539 ALA A O 1
ATOM 4387 N N . SER A 1 540 ? 18.094 -2.406 -8.609 1 97.94 540 SER A N 1
ATOM 4388 C CA . SER A 1 540 ? 16.734 -2.859 -8.297 1 97.94 540 SER A CA 1
ATOM 4389 C C . SER A 1 540 ? 16.688 -3.582 -6.957 1 97.94 540 SER A C 1
ATOM 4391 O O . SER A 1 540 ? 17.719 -4.055 -6.465 1 97.94 540 SER A O 1
ATOM 4393 N N . PHE A 1 541 ? 15.5 -3.58 -6.293 1 98.31 541 PHE A N 1
ATOM 4394 C CA . PHE A 1 541 ? 15.367 -4.383 -5.082 1 98.31 541 PHE A CA 1
ATOM 4395 C C . PHE A 1 541 ? 13.914 -4.77 -4.836 1 98.31 541 PHE A C 1
ATOM 4397 O O . PHE A 1 541 ? 13.008 -4.199 -5.445 1 98.31 541 PHE A O 1
ATOM 4404 N N . VAL A 1 542 ? 13.703 -5.77 -4.016 1 98.31 542 VAL A N 1
ATOM 4405 C CA . VAL A 1 542 ? 12.398 -6.117 -3.463 1 98.31 542 VAL A CA 1
ATOM 4406 C C . VAL A 1 542 ? 12.547 -6.508 -1.994 1 98.31 542 VAL A C 1
ATOM 4408 O O . VAL A 1 542 ? 13.57 -7.082 -1.599 1 98.31 542 VAL A O 1
ATOM 4411 N N . GLN A 1 543 ? 11.625 -6.094 -1.176 1 98 543 GLN A N 1
ATOM 4412 C CA . GLN A 1 543 ? 11.5 -6.555 0.203 1 98 543 GLN A CA 1
ATOM 4413 C C . GLN A 1 543 ? 10.141 -7.203 0.446 1 98 543 GLN A C 1
ATOM 4415 O O . GLN A 1 543 ? 9.102 -6.617 0.127 1 98 543 GLN A O 1
ATOM 4420 N N . VAL A 1 544 ? 10.164 -8.43 0.953 1 97 544 VAL A N 1
ATOM 4421 C CA . VAL A 1 544 ? 8.93 -9.156 1.233 1 97 544 VAL A CA 1
ATOM 4422 C C . VAL A 1 544 ? 8.953 -9.68 2.666 1 97 544 VAL A C 1
ATOM 4424 O O . VAL A 1 544 ? 10.031 -9.852 3.256 1 97 544 VAL A O 1
ATOM 4427 N N . SER A 1 545 ? 7.777 -9.883 3.246 1 94.44 545 SER A N 1
ATOM 4428 C CA . SER A 1 545 ? 7.648 -10.438 4.59 1 94.44 545 SER A CA 1
ATOM 4429 C C . SER A 1 545 ? 6.742 -11.664 4.594 1 94.44 545 SER A C 1
ATOM 4431 O O . SER A 1 545 ? 5.852 -11.781 3.75 1 94.44 545 SER A O 1
ATOM 4433 N N . PHE A 1 546 ? 7.023 -12.547 5.539 1 91.94 546 PHE A N 1
ATOM 4434 C CA . PHE A 1 546 ? 6.387 -13.859 5.629 1 91.94 546 PHE A CA 1
ATOM 4435 C C . PHE A 1 546 ? 6.359 -14.352 7.07 1 91.94 546 PHE A C 1
ATOM 4437 O O . PHE A 1 546 ? 7.316 -14.141 7.82 1 91.94 546 PHE A O 1
ATOM 4444 N N . VAL A 1 547 ? 5.223 -14.93 7.469 1 90.12 547 VAL A N 1
ATOM 4445 C CA . VAL A 1 547 ? 5.195 -15.648 8.742 1 90.12 547 VAL A CA 1
ATOM 4446 C C . VAL A 1 547 ? 5.25 -17.156 8.492 1 90.12 547 VAL A C 1
ATOM 4448 O O . VAL A 1 547 ? 4.324 -17.719 7.91 1 90.12 547 VAL A O 1
ATOM 4451 N N . GLU A 1 548 ? 6.316 -17.734 8.875 1 93.5 548 GLU A N 1
ATOM 4452 C CA . GLU A 1 548 ? 6.434 -19.188 8.805 1 93.5 548 GLU A CA 1
ATOM 4453 C C . GLU A 1 548 ? 5.496 -19.859 9.805 1 93.5 548 GLU A C 1
ATOM 4455 O O . GLU A 1 548 ? 5.598 -19.625 11.016 1 93.5 548 GLU A O 1
ATOM 4460 N N . PRO A 1 549 ? 4.66 -20.672 9.328 1 89.38 549 PRO A N 1
ATOM 4461 C CA . PRO A 1 549 ? 3.531 -21.094 10.164 1 89.38 549 PRO A CA 1
ATOM 4462 C C . PRO A 1 549 ? 3.904 -22.188 11.156 1 89.38 549 PRO A C 1
ATOM 4464 O O . PRO A 1 549 ? 3.305 -22.281 12.234 1 89.38 549 PRO A O 1
ATOM 4467 N N . LYS A 1 550 ? 4.82 -23.078 10.852 1 92.88 550 LYS A N 1
ATOM 4468 C CA . LYS A 1 550 ? 5.109 -24.234 11.688 1 92.88 550 LYS A CA 1
ATOM 4469 C C . LYS A 1 550 ? 5.738 -23.828 13.016 1 92.88 550 LYS A C 1
ATOM 4471 O O . LYS A 1 550 ? 5.344 -24.312 14.07 1 92.88 550 LYS A O 1
ATOM 4476 N N . THR A 1 551 ? 6.703 -22.938 12.93 1 93.75 551 THR A N 1
ATOM 4477 C CA . THR A 1 551 ? 7.414 -22.5 14.125 1 93.75 551 THR A CA 1
ATOM 4478 C C . THR A 1 551 ? 6.941 -21.109 14.562 1 93.75 551 THR A C 1
ATOM 4480 O O . THR A 1 551 ? 7.422 -20.578 15.562 1 93.75 551 THR A O 1
ATOM 4483 N N . GLN A 1 552 ? 6.039 -20.516 13.859 1 89.56 552 GLN A N 1
ATOM 4484 C CA . GLN A 1 552 ? 5.539 -19.172 14.141 1 89.56 552 GLN A CA 1
ATOM 4485 C C . GLN A 1 552 ? 6.684 -18.172 14.195 1 89.56 552 GLN A C 1
ATOM 4487 O O . GLN A 1 552 ? 6.938 -17.562 15.242 1 89.56 552 GLN A O 1
ATOM 4492 N N . SER A 1 553 ? 7.285 -17.953 13.055 1 94.5 553 SER A N 1
ATOM 4493 C CA . SER A 1 553 ? 8.453 -17.078 12.961 1 94.5 553 SER A CA 1
ATOM 4494 C C . SER A 1 553 ? 8.227 -15.969 11.945 1 94.5 553 SER A C 1
ATOM 4496 O O . SER A 1 553 ? 7.676 -16.203 10.867 1 94.5 553 SER A O 1
ATOM 4498 N N . ASN A 1 554 ? 8.586 -14.758 12.352 1 92.88 554 ASN A N 1
ATOM 4499 C CA . ASN A 1 554 ? 8.625 -13.656 11.391 1 92.88 554 ASN A CA 1
ATOM 4500 C C . ASN A 1 554 ? 9.844 -13.758 10.477 1 92.88 554 ASN A C 1
ATOM 4502 O O . ASN A 1 554 ? 10.961 -13.945 10.953 1 92.88 554 ASN A O 1
ATOM 4506 N N . GLN A 1 555 ? 9.602 -13.672 9.211 1 96.81 555 GLN A N 1
ATOM 4507 C CA . GLN A 1 555 ? 10.703 -13.672 8.258 1 96.81 555 GLN A CA 1
ATOM 4508 C C . GLN A 1 555 ? 10.57 -12.523 7.266 1 96.81 555 GLN A C 1
ATOM 4510 O O . GLN A 1 555 ? 9.461 -12.086 6.957 1 96.81 555 GLN A O 1
ATOM 4515 N N . GLN A 1 556 ? 11.641 -11.93 6.883 1 97.31 556 GLN A N 1
ATOM 4516 C CA . GLN A 1 556 ? 11.742 -10.844 5.914 1 97.31 556 GLN A CA 1
ATOM 4517 C C . GLN A 1 556 ? 12.961 -11.031 5.012 1 97.31 556 GLN A C 1
ATOM 4519 O O . GLN A 1 556 ? 14.039 -11.414 5.484 1 97.31 556 GLN A O 1
ATOM 4524 N N . ARG A 1 557 ? 12.805 -10.898 3.727 1 98.62 557 ARG A N 1
ATOM 4525 C CA . ARG A 1 557 ? 13.914 -11.039 2.791 1 98.62 557 ARG A CA 1
ATOM 4526 C C . ARG A 1 557 ? 14 -9.828 1.863 1 98.62 557 ARG A C 1
ATOM 4528 O O . ARG A 1 557 ? 12.984 -9.375 1.335 1 98.62 557 ARG A O 1
ATOM 4535 N N . LEU A 1 558 ? 15.133 -9.258 1.771 1 98.62 558 LEU A N 1
ATOM 4536 C CA . LEU A 1 558 ? 15.445 -8.234 0.782 1 98.62 558 LEU A CA 1
ATOM 4537 C C . LEU A 1 558 ? 16.5 -8.734 -0.202 1 98.62 558 LEU A C 1
ATOM 4539 O O . LEU A 1 558 ? 17.594 -9.141 0.204 1 98.62 558 LEU A O 1
ATOM 4543 N N . THR A 1 559 ? 16.156 -8.758 -1.466 1 98.75 559 THR A N 1
ATOM 4544 C CA . THR A 1 559 ? 17.141 -8.992 -2.516 1 98.75 559 THR A CA 1
ATOM 4545 C C . THR A 1 559 ? 17.344 -7.738 -3.357 1 98.75 559 THR A C 1
ATOM 4547 O O . THR A 1 559 ? 16.406 -6.988 -3.609 1 98.75 559 THR A O 1
ATOM 4550 N N . ALA A 1 560 ? 18.594 -7.527 -3.752 1 98.62 560 ALA A N 1
ATOM 4551 C CA . ALA A 1 560 ? 18.906 -6.363 -4.574 1 98.62 560 ALA A CA 1
ATOM 4552 C C . ALA A 1 560 ? 19.938 -6.711 -5.641 1 98.62 560 ALA A C 1
ATOM 4554 O O . ALA A 1 560 ? 20.719 -7.648 -5.469 1 98.62 560 ALA A O 1
ATOM 4555 N N . LEU A 1 561 ? 19.859 -6.078 -6.77 1 98.56 561 LEU A N 1
ATOM 4556 C CA . LEU A 1 561 ? 20.844 -6.125 -7.852 1 98.56 561 LEU A CA 1
ATOM 4557 C C . LEU A 1 561 ? 21.453 -4.75 -8.094 1 98.56 561 LEU A C 1
ATOM 4559 O O . LEU A 1 561 ? 20.781 -3.73 -7.969 1 98.56 561 LEU A O 1
ATOM 4563 N N . ALA A 1 562 ? 22.688 -4.707 -8.398 1 98.31 562 ALA A N 1
ATOM 4564 C CA . ALA A 1 562 ? 23.359 -3.469 -8.781 1 98.31 562 ALA A CA 1
ATOM 4565 C C . ALA A 1 562 ? 24.391 -3.723 -9.883 1 98.31 562 ALA A C 1
ATOM 4567 O O . ALA A 1 562 ? 25.094 -4.734 -9.859 1 98.31 562 ALA A O 1
ATOM 4568 N N . LEU A 1 563 ? 24.516 -2.816 -10.781 1 97.19 563 LEU A N 1
ATOM 4569 C CA . LEU A 1 563 ? 25.5 -2.891 -11.852 1 97.19 563 LEU A CA 1
ATOM 4570 C C . LEU A 1 563 ? 26.734 -2.055 -11.508 1 97.19 563 LEU A C 1
ATOM 4572 O O . LEU A 1 563 ? 26.625 -1.021 -10.844 1 97.19 563 LEU A O 1
ATOM 4576 N N . SER A 1 564 ? 27.859 -2.537 -11.922 1 94.88 564 SER A N 1
ATOM 4577 C CA . SER A 1 564 ? 29.047 -1.688 -11.93 1 94.88 564 SER A CA 1
ATOM 4578 C C . SER A 1 564 ? 29.094 -0.814 -13.18 1 94.88 564 SER A C 1
ATOM 4580 O O . SER A 1 564 ? 28.328 -1.021 -14.117 1 94.88 564 SER A O 1
ATOM 4582 N N . PRO A 1 565 ? 30.016 0.146 -13.172 1 91.12 565 PRO A N 1
ATOM 4583 C CA . PRO A 1 565 ? 30.125 0.979 -14.367 1 91.12 565 PRO A CA 1
ATOM 4584 C C . PRO A 1 565 ? 30.5 0.174 -15.609 1 91.12 565 PRO A C 1
ATOM 4586 O O . PRO A 1 565 ? 30.203 0.601 -16.734 1 91.12 565 PRO A O 1
ATOM 4589 N N . SER A 1 566 ? 31.094 -0.98 -15.461 1 89.06 566 SER A N 1
ATOM 4590 C CA . SER A 1 566 ? 31.453 -1.834 -16.594 1 89.06 566 SER A CA 1
ATOM 4591 C C . SER A 1 566 ? 30.25 -2.578 -17.125 1 89.06 566 SER A C 1
ATOM 4593 O O . SER A 1 566 ? 30.297 -3.174 -18.203 1 89.06 566 SER A O 1
ATOM 4595 N N . GLY A 1 567 ? 29.172 -2.568 -16.391 1 91.38 567 GLY A N 1
ATOM 4596 C CA . GLY A 1 567 ? 27.953 -3.268 -16.797 1 91.38 567 GLY A CA 1
ATOM 4597 C C . GLY A 1 567 ? 27.766 -4.594 -16.094 1 91.38 567 GLY A C 1
ATOM 4598 O O . GLY A 1 567 ? 26.656 -5.137 -16.062 1 91.38 567 GLY A O 1
ATOM 4599 N N . GLN A 1 568 ? 28.828 -5.203 -15.539 1 93.38 568 GLN A N 1
ATOM 4600 C CA . GLN A 1 568 ? 28.703 -6.391 -14.703 1 93.38 568 GLN A CA 1
ATOM 4601 C C . GLN A 1 568 ? 28.109 -6.039 -13.344 1 93.38 568 GLN A C 1
ATOM 4603 O O . GLN A 1 568 ? 28.203 -4.895 -12.898 1 93.38 568 GLN A O 1
ATOM 4608 N N . GLY A 1 569 ? 27.469 -7.004 -12.719 1 95.69 569 GLY A N 1
ATOM 4609 C CA . GLY A 1 569 ? 26.797 -6.617 -11.492 1 95.69 569 GLY A CA 1
ATOM 4610 C C . GLY A 1 569 ? 26.938 -7.641 -10.383 1 95.69 569 GLY A C 1
ATOM 4611 O O . GLY A 1 569 ? 27.672 -8.625 -10.531 1 95.69 569 GLY A O 1
ATOM 4612 N N . TYR A 1 570 ? 26.422 -7.305 -9.195 1 98.19 570 TYR A N 1
ATOM 4613 C CA . TYR A 1 570 ? 26.359 -8.18 -8.031 1 98.19 570 TYR A CA 1
ATOM 4614 C C . TYR A 1 570 ? 24.953 -8.211 -7.445 1 98.19 570 TYR A C 1
ATOM 4616 O O . TYR A 1 570 ? 24.094 -7.41 -7.832 1 98.19 570 TYR A O 1
ATOM 4624 N N . ALA A 1 571 ? 24.688 -9.195 -6.648 1 98.62 571 ALA A N 1
ATOM 4625 C CA . ALA A 1 571 ? 23.406 -9.328 -5.973 1 98.62 571 ALA A CA 1
ATOM 4626 C C . ALA A 1 571 ? 23.578 -9.281 -4.457 1 98.62 571 ALA A C 1
ATOM 4628 O O . ALA A 1 571 ? 24.547 -9.805 -3.922 1 98.62 571 ALA A O 1
ATOM 4629 N N . LEU A 1 572 ? 22.688 -8.609 -3.779 1 98.75 572 LEU A N 1
ATOM 4630 C CA . LEU A 1 572 ? 22.641 -8.523 -2.324 1 98.75 572 LEU A CA 1
ATOM 4631 C C . LEU A 1 572 ? 21.438 -9.289 -1.77 1 98.75 572 LEU A C 1
ATOM 4633 O O . LEU A 1 572 ? 20.344 -9.203 -2.318 1 98.75 572 LEU A O 1
ATOM 4637 N N . ASP A 1 573 ? 21.641 -10.062 -0.75 1 98.75 573 ASP A N 1
ATOM 4638 C CA . ASP A 1 573 ? 20.594 -10.844 -0.083 1 98.75 573 ASP A CA 1
ATOM 4639 C C . ASP A 1 573 ? 20.625 -10.617 1.428 1 98.75 573 ASP A C 1
ATOM 4641 O O . ASP A 1 573 ? 21.594 -10.984 2.092 1 98.75 573 ASP A O 1
ATOM 4645 N N . ILE A 1 574 ? 19.625 -10.023 1.991 1 98.75 574 ILE A N 1
ATOM 4646 C CA . ILE A 1 574 ? 19.453 -9.867 3.43 1 98.75 574 ILE A CA 1
ATOM 4647 C C . ILE A 1 574 ? 18.234 -10.648 3.896 1 98.75 574 ILE A C 1
ATOM 4649 O O . ILE A 1 574 ? 17.109 -10.391 3.445 1 98.75 574 ILE A O 1
ATOM 4653 N N . PHE A 1 575 ? 18.406 -11.602 4.785 1 98.81 575 PHE A N 1
ATOM 4654 C CA . PHE A 1 575 ? 17.312 -12.438 5.281 1 98.81 575 PHE A CA 1
ATOM 4655 C C . PHE A 1 575 ? 17.203 -12.328 6.797 1 98.81 575 PHE A C 1
ATOM 4657 O O . PHE A 1 575 ? 18.141 -12.68 7.52 1 98.81 575 PHE A O 1
ATOM 4664 N N . ARG A 1 576 ? 16.062 -11.852 7.285 1 98.06 576 ARG A N 1
ATOM 4665 C CA . ARG A 1 576 ? 15.742 -11.773 8.703 1 98.06 576 ARG A CA 1
ATOM 4666 C C . ARG A 1 576 ? 14.805 -12.906 9.117 1 98.06 576 ARG A C 1
ATOM 4668 O O . ARG A 1 576 ? 13.891 -13.266 8.367 1 98.06 576 ARG A O 1
ATOM 4675 N N . SER A 1 577 ? 15.031 -13.461 10.273 1 97.88 577 SER A N 1
ATOM 4676 C CA . SER A 1 577 ? 14.219 -14.57 10.781 1 97.88 577 SER A CA 1
ATOM 4677 C C . SER A 1 577 ? 14.258 -14.641 12.297 1 97.88 577 SER A C 1
ATOM 4679 O O . SER A 1 577 ? 15.336 -14.617 12.898 1 97.88 577 SER A O 1
ATOM 4681 N N . ALA A 1 578 ? 13.062 -14.641 12.93 1 95.69 578 ALA A N 1
ATOM 4682 C CA . ALA A 1 578 ? 12.969 -14.742 14.383 1 95.69 578 ALA A CA 1
ATOM 4683 C C . ALA A 1 578 ? 11.633 -15.359 14.805 1 95.69 578 ALA A C 1
ATOM 4685 O O . ALA A 1 578 ? 10.586 -15.039 14.234 1 95.69 578 ALA A O 1
ATOM 4686 N N . LYS A 1 579 ? 11.742 -16.234 15.727 1 93.5 579 LYS A N 1
ATOM 4687 C CA . LYS A 1 579 ? 10.492 -16.703 16.328 1 93.5 579 LYS A CA 1
ATOM 4688 C C . LYS A 1 579 ? 9.75 -15.578 17.031 1 93.5 579 LYS A C 1
ATOM 4690 O O . LYS A 1 579 ? 10.367 -14.688 17.609 1 93.5 579 LYS A O 1
ATOM 4695 N N . ILE A 1 580 ? 8.492 -15.672 16.969 1 83.81 580 ILE A N 1
ATOM 4696 C CA . ILE A 1 580 ? 7.652 -14.648 17.594 1 83.81 580 ILE A CA 1
ATOM 4697 C C . ILE A 1 580 ? 7.801 -14.703 19.109 1 83.81 580 ILE A C 1
ATOM 4699 O O . ILE A 1 580 ? 7.973 -13.664 19.75 1 83.81 580 ILE A O 1
ATOM 4703 N N . LYS A 1 581 ? 7.82 -15.875 19.625 1 80.88 581 LYS A N 1
ATOM 4704 C CA . LYS A 1 581 ? 8.039 -16.047 21.062 1 80.88 581 LYS A CA 1
ATOM 4705 C C . LYS A 1 581 ? 9.523 -16.047 21.391 1 80.88 581 LYS A C 1
ATOM 4707 O O . LYS A 1 581 ? 10.336 -16.609 20.641 1 80.88 581 LYS A O 1
ATOM 4712 N N . ASP A 1 582 ? 9.828 -15.367 22.469 1 76.12 582 ASP A N 1
ATOM 4713 C CA . ASP A 1 582 ? 11.211 -15.336 22.922 1 76.12 582 ASP A CA 1
ATOM 4714 C C . ASP A 1 582 ? 11.609 -16.672 23.547 1 76.12 582 ASP A C 1
ATOM 4716 O O . ASP A 1 582 ? 11.469 -16.859 24.75 1 76.12 582 ASP A O 1
ATOM 4720 N N . GLU A 1 583 ? 12.062 -17.547 22.719 1 86.5 583 GLU A N 1
ATOM 4721 C CA . GLU A 1 583 ? 12.531 -18.859 23.141 1 86.5 583 GLU A CA 1
ATOM 4722 C C . GLU A 1 583 ? 13.781 -19.281 22.359 1 86.5 583 GLU A C 1
ATOM 4724 O O . GLU A 1 583 ? 14.266 -18.531 21.5 1 86.5 583 GLU A O 1
ATOM 4729 N N . GLU A 1 584 ? 14.328 -20.453 22.75 1 93.56 584 GLU A N 1
ATOM 4730 C CA . GLU A 1 584 ? 15.461 -20.984 22 1 93.56 584 GLU A CA 1
ATOM 4731 C C . GLU A 1 584 ? 15.102 -21.203 20.531 1 93.56 584 GLU A C 1
ATOM 4733 O O . GLU A 1 584 ? 14 -21.656 20.219 1 93.56 584 GLU A O 1
ATOM 4738 N N . GLN A 1 585 ? 15.961 -20.734 19.656 1 96.25 585 GLN A N 1
ATOM 4739 C CA . GLN A 1 585 ? 15.68 -20.812 18.219 1 96.25 585 GLN A CA 1
ATOM 4740 C C . GLN A 1 585 ? 16.953 -21.031 17.422 1 96.25 585 GLN A C 1
ATOM 4742 O O . GLN A 1 585 ? 18.047 -20.719 17.891 1 96.25 585 GLN A O 1
ATOM 4747 N N . MET A 1 586 ? 16.828 -21.688 16.359 1 97.25 586 MET A N 1
ATOM 4748 C CA . MET A 1 586 ? 17.891 -21.969 15.391 1 97.25 586 MET A CA 1
ATOM 4749 C C . MET A 1 586 ? 17.422 -21.656 13.969 1 97.25 586 MET A C 1
ATOM 4751 O O . MET A 1 586 ? 16.281 -21.969 13.609 1 97.25 586 MET A O 1
ATOM 4755 N N . HIS A 1 587 ? 18.25 -21.031 13.18 1 98.38 587 HIS A N 1
ATOM 4756 C CA . HIS A 1 587 ? 17.906 -20.656 11.805 1 98.38 587 HIS A CA 1
ATOM 4757 C C . HIS A 1 587 ? 18.984 -21.125 10.828 1 98.38 587 HIS A C 1
ATOM 4759 O O . HIS A 1 587 ? 20.156 -20.828 11 1 98.38 587 HIS A O 1
ATOM 4765 N N . ASP A 1 588 ? 18.625 -21.906 9.836 1 98.69 588 ASP A N 1
ATOM 4766 C CA . ASP A 1 588 ? 19.516 -22.406 8.789 1 98.69 588 ASP A CA 1
ATOM 4767 C C . ASP A 1 588 ? 19.281 -21.688 7.465 1 98.69 588 ASP A C 1
ATOM 4769 O O . ASP A 1 588 ? 18.188 -21.781 6.891 1 98.69 588 ASP A O 1
ATOM 4773 N N . TYR A 1 589 ? 20.234 -20.953 7.012 1 98.81 589 TYR A N 1
ATOM 4774 C CA . TYR A 1 589 ? 20.234 -20.344 5.688 1 98.81 589 TYR A CA 1
ATOM 4775 C C . TYR A 1 589 ? 20.797 -21.312 4.645 1 98.81 589 TYR A C 1
ATOM 4777 O O . TYR A 1 589 ? 21.953 -21.734 4.742 1 98.81 589 TYR A O 1
ATOM 4785 N N . PHE A 1 590 ? 19.984 -21.672 3.619 1 98.88 590 PHE A N 1
ATOM 4786 C CA . PHE A 1 590 ? 20.391 -22.609 2.572 1 98.88 590 PHE A CA 1
ATOM 4787 C C . PHE A 1 590 ? 20.703 -21.859 1.282 1 98.88 590 PHE A C 1
ATOM 4789 O O . PHE A 1 590 ? 19.953 -20.984 0.859 1 98.88 590 PHE A O 1
ATOM 4796 N N . TYR A 1 591 ? 21.797 -22.219 0.636 1 98.75 591 TYR A N 1
ATOM 4797 C CA . TYR A 1 591 ? 22.156 -21.75 -0.698 1 98.75 591 TYR A CA 1
ATOM 4798 C C . TYR A 1 591 ? 22.703 -22.906 -1.547 1 98.75 591 TYR A C 1
ATOM 4800 O O . TYR A 1 591 ? 23.828 -23.359 -1.345 1 98.75 591 TYR A O 1
ATOM 4808 N N . HIS A 1 592 ? 21.875 -23.375 -2.502 1 98.69 592 HIS A N 1
ATOM 4809 C CA . HIS A 1 592 ? 22.281 -24.359 -3.498 1 98.69 592 HIS A CA 1
ATOM 4810 C C . HIS A 1 592 ? 22.891 -23.688 -4.727 1 98.69 592 HIS A C 1
ATOM 4812 O O . HIS A 1 592 ? 22.219 -22.875 -5.383 1 98.69 592 HIS A O 1
ATOM 4818 N N . SER A 1 593 ? 24.062 -24.141 -5.066 1 98.06 593 SER A N 1
ATOM 4819 C CA . SER A 1 593 ? 24.719 -23.391 -6.137 1 98.06 593 SER A CA 1
ATOM 4820 C C . SER A 1 593 ? 25.109 -24.297 -7.293 1 98.06 593 SER A C 1
ATOM 4822 O O . SER A 1 593 ? 25.375 -25.484 -7.086 1 98.06 593 SER A O 1
ATOM 4824 N N . LEU A 1 594 ? 25.094 -23.672 -8.414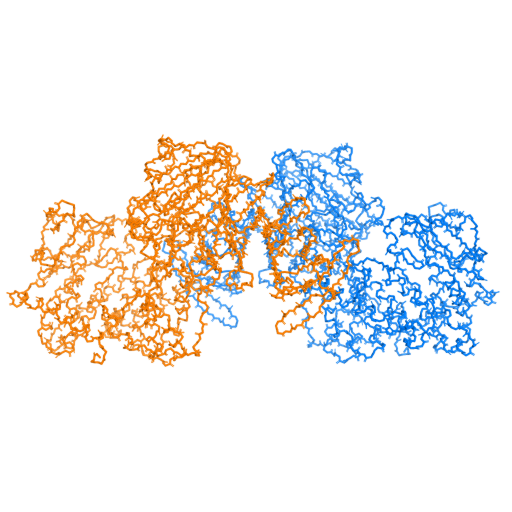 1 96.44 594 LEU A N 1
ATOM 4825 C CA . LEU A 1 594 ? 25.797 -24.266 -9.555 1 96.44 594 LEU A CA 1
ATOM 4826 C C . LEU A 1 594 ? 27.297 -24.328 -9.297 1 96.44 594 LEU A C 1
ATOM 4828 O O . LEU A 1 594 ? 27.859 -23.422 -8.656 1 96.44 594 LEU A O 1
ATOM 4832 N N . GLY A 1 595 ? 27.953 -25.406 -9.742 1 95.94 595 GLY A N 1
ATOM 4833 C CA . GLY A 1 595 ? 29.391 -25.578 -9.586 1 95.94 595 GLY A CA 1
ATOM 4834 C C . GLY A 1 595 ? 29.766 -26.969 -9.125 1 95.94 595 GLY A C 1
ATOM 4835 O O . GLY A 1 595 ? 28.906 -27.766 -8.781 1 95.94 595 GLY A O 1
ATOM 4836 N N . GLN A 1 596 ? 31.109 -27.203 -9.094 1 95.5 596 GLN A N 1
ATOM 4837 C CA . GLN A 1 596 ? 31.609 -28.531 -8.711 1 95.5 596 GLN A CA 1
ATOM 4838 C C . GLN A 1 596 ? 32.25 -28.484 -7.32 1 95.5 596 GLN A C 1
ATOM 4840 O O . GLN A 1 596 ? 32.438 -29.531 -6.699 1 95.5 596 GLN A O 1
ATOM 4845 N N . SER A 1 597 ? 32.531 -27.297 -6.895 1 95 597 SER A N 1
ATOM 4846 C CA . SER A 1 597 ? 33.188 -27.219 -5.609 1 95 597 SER A CA 1
ATOM 4847 C C . SER A 1 597 ? 32.781 -25.984 -4.82 1 95 597 SER A C 1
ATOM 4849 O O . SER A 1 597 ? 32.25 -25.031 -5.395 1 95 597 SER A O 1
ATOM 4851 N N . LEU A 1 598 ? 32.875 -26.062 -3.512 1 97.94 598 LEU A N 1
ATOM 4852 C CA . LEU A 1 598 ? 32.625 -25 -2.535 1 97.94 598 LEU A CA 1
ATOM 4853 C C . LEU A 1 598 ? 33.781 -24.906 -1.555 1 97.94 598 LEU A C 1
ATOM 4855 O O . LEU A 1 598 ? 34.188 -25.891 -0.932 1 97.94 598 LEU A O 1
ATOM 4859 N N . THR A 1 599 ? 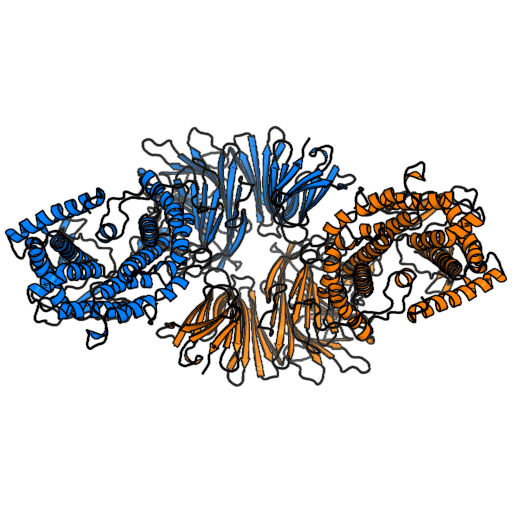34.469 -23.766 -1.507 1 97.56 599 THR A N 1
ATOM 4860 C CA . THR A 1 599 ? 35.531 -23.5 -0.557 1 97.56 599 THR A CA 1
ATOM 4861 C C . THR A 1 599 ? 35.25 -22.234 0.232 1 97.56 599 THR A C 1
ATOM 4863 O O . THR A 1 599 ? 34.656 -21.297 -0.289 1 97.56 599 THR A O 1
ATOM 4866 N N . PHE A 1 600 ? 35.656 -22.234 1.522 1 98.25 600 PHE A N 1
ATOM 4867 C CA . PHE A 1 600 ? 35.469 -21.062 2.375 1 98.25 600 PHE A CA 1
ATOM 4868 C C . PHE A 1 600 ? 36.812 -20.406 2.695 1 98.25 600 PHE A C 1
ATOM 4870 O O . PHE A 1 600 ? 37.812 -21.094 2.877 1 98.25 600 PHE A O 1
ATOM 4877 N N . PHE A 1 601 ? 36.812 -19.125 2.756 1 97.88 601 PHE A N 1
ATOM 4878 C CA . PHE A 1 601 ? 37.969 -18.344 3.162 1 97.88 601 PHE A CA 1
ATOM 4879 C C . PHE A 1 601 ? 37.594 -17.359 4.262 1 97.88 601 PHE A C 1
ATOM 4881 O O . PHE A 1 601 ? 36.5 -16.812 4.27 1 97.88 601 PHE A O 1
ATOM 4888 N N . ASP A 1 602 ? 38.438 -17.125 5.199 1 95.94 602 ASP A N 1
ATOM 4889 C CA . ASP A 1 602 ? 38.188 -16.141 6.246 1 95.94 602 ASP A CA 1
ATOM 4890 C C . ASP A 1 602 ? 38.5 -14.727 5.75 1 95.94 602 ASP A C 1
ATOM 4892 O O . ASP A 1 602 ? 38.688 -14.516 4.551 1 95.94 602 ASP A O 1
ATOM 4896 N N . ASN A 1 603 ? 38.375 -13.781 6.637 1 91.44 603 ASN A N 1
ATOM 4897 C CA . ASN A 1 603 ? 38.5 -12.375 6.262 1 91.44 603 ASN A CA 1
ATOM 4898 C C . ASN A 1 603 ? 39.938 -12.023 5.859 1 91.44 603 ASN A C 1
ATOM 4900 O O . ASN A 1 603 ? 40.156 -10.953 5.305 1 91.44 603 ASN A O 1
ATOM 4904 N N . GLN A 1 604 ? 40.875 -12.961 6.047 1 91.62 604 GLN A N 1
ATOM 4905 C CA . GLN A 1 604 ? 42.281 -12.781 5.617 1 91.62 604 GLN A CA 1
ATOM 4906 C C . GLN A 1 604 ? 42.562 -13.602 4.363 1 91.62 604 GLN A C 1
ATOM 4908 O O . GLN A 1 604 ? 43.719 -13.789 4.004 1 91.62 604 GLN A O 1
ATOM 4913 N N . GLU A 1 605 ? 41.5 -14.164 3.805 1 92.38 605 GLU A N 1
ATOM 4914 C CA . GLU A 1 605 ? 41.594 -14.93 2.568 1 92.38 605 GLU A CA 1
ATOM 4915 C C . GLU A 1 605 ? 42.344 -16.25 2.785 1 92.38 605 GLU A C 1
ATOM 4917 O O . GLU A 1 605 ? 43.031 -16.719 1.891 1 92.38 605 GLU A O 1
ATOM 4922 N N . GLN A 1 606 ? 42.281 -16.625 3.986 1 96.19 606 GLN A N 1
ATOM 4923 C CA . GLN A 1 606 ? 42.844 -17.953 4.277 1 96.19 606 GLN A CA 1
ATOM 4924 C C . GLN A 1 606 ? 41.75 -19.031 4.219 1 96.19 606 GLN A C 1
ATOM 4926 O O . GLN A 1 606 ? 40.625 -18.797 4.656 1 96.19 606 GLN A O 1
ATOM 4931 N N . LEU A 1 607 ? 42.219 -20.109 3.689 1 97.44 607 LEU A N 1
ATOM 4932 C CA . LEU A 1 607 ? 41.281 -21.234 3.562 1 97.44 607 LEU A CA 1
ATOM 4933 C C . LEU A 1 607 ? 40.781 -21.688 4.93 1 97.44 607 LEU A C 1
ATOM 4935 O O . LEU A 1 607 ? 41.562 -21.812 5.871 1 97.44 607 LEU A O 1
ATOM 4939 N N . ILE A 1 608 ? 39.5 -21.875 5.039 1 97.75 608 ILE A N 1
ATOM 4940 C CA . ILE A 1 608 ? 38.906 -22.406 6.266 1 97.75 608 ILE A CA 1
ATOM 4941 C C . ILE A 1 608 ? 38.812 -23.922 6.168 1 97.75 608 ILE A C 1
ATOM 4943 O O . ILE A 1 608 ? 38.156 -24.453 5.266 1 97.75 608 ILE A O 1
ATOM 4947 N N . ALA A 1 609 ? 39.438 -24.594 7.105 1 96.56 609 ALA A N 1
ATOM 4948 C CA . ALA A 1 609 ? 39.344 -26.047 7.133 1 96.56 609 ALA A CA 1
ATOM 4949 C C . ALA A 1 609 ? 38.031 -26.516 7.723 1 96.56 609 ALA A C 1
ATOM 4951 O O . ALA A 1 609 ? 37.594 -26.031 8.773 1 96.56 609 ALA A O 1
ATOM 4952 N N . LEU A 1 610 ? 37.406 -27.391 7.004 1 97.81 610 LEU A N 1
ATOM 4953 C CA . LEU A 1 610 ? 36.156 -27.953 7.469 1 97.81 610 LEU A CA 1
ATOM 4954 C C . LEU A 1 610 ? 36.344 -29.391 7.969 1 97.81 610 LEU A C 1
ATOM 4956 O O . LEU A 1 610 ? 37.219 -30.094 7.484 1 97.81 610 LEU A O 1
ATOM 4960 N N . GLU A 1 611 ? 35.594 -29.766 8.898 1 97.94 611 GLU A N 1
ATOM 4961 C CA . GLU A 1 611 ? 35.625 -31.125 9.43 1 97.94 611 GLU A CA 1
ATOM 4962 C C . GLU A 1 611 ? 34.312 -31.875 9.133 1 97.94 611 GLU A C 1
ATOM 4964 O O . GLU A 1 611 ? 33.25 -31.281 9.109 1 97.94 611 GLU A O 1
ATOM 4969 N N . GLU A 1 612 ? 34.531 -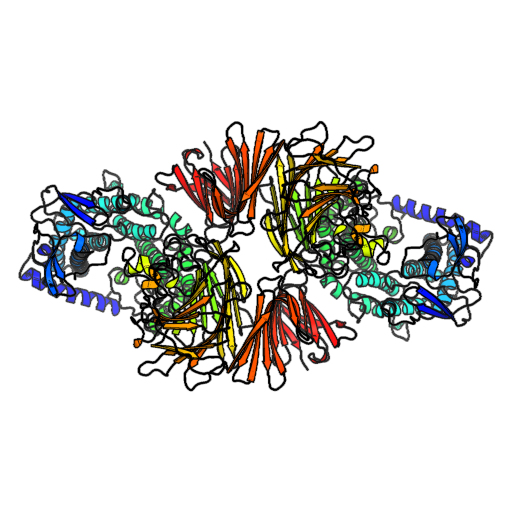33.125 8.914 1 97.81 612 GLU A N 1
ATOM 4970 C CA . GLU A 1 612 ? 33.344 -33.969 8.727 1 97.81 612 GLU A CA 1
ATOM 4971 C C . GLU A 1 612 ? 32.406 -33.875 9.93 1 97.81 612 GLU A C 1
ATOM 4973 O O . GLU A 1 612 ? 32.875 -33.812 11.07 1 97.81 612 GLU A O 1
ATOM 4978 N N . THR A 1 613 ? 31.141 -33.938 9.664 1 97.38 613 THR A N 1
ATOM 4979 C CA . THR A 1 613 ? 30.188 -33.812 10.758 1 97.38 613 THR A CA 1
ATOM 4980 C C . THR A 1 613 ? 29.016 -34.75 10.562 1 97.38 613 THR A C 1
ATOM 4982 O O . THR A 1 613 ? 28.703 -35.156 9.43 1 97.38 613 THR A O 1
ATOM 4985 N N . THR A 1 614 ? 28.297 -35.156 11.648 1 95 614 THR A N 1
ATOM 4986 C CA . THR A 1 614 ? 27.078 -35.969 11.609 1 95 614 THR A CA 1
ATOM 4987 C C . THR A 1 614 ? 25.844 -35.125 11.859 1 95 614 THR A C 1
ATOM 4989 O O . THR A 1 614 ? 24.734 -35.625 11.93 1 95 614 THR A O 1
ATOM 4992 N N . GLU A 1 615 ? 26.094 -33.812 11.969 1 96.12 615 GLU A N 1
ATOM 4993 C CA . GLU A 1 615 ? 24.953 -32.906 12.125 1 96.12 615 GLU A CA 1
ATOM 4994 C C . GLU A 1 615 ? 24.125 -32.875 10.844 1 96.12 615 GLU A C 1
ATOM 4996 O O . GLU A 1 615 ? 24.422 -33.562 9.875 1 96.12 615 GLU A O 1
ATOM 5001 N N . LEU A 1 616 ? 22.938 -32.156 10.898 1 96.62 616 LEU A N 1
ATOM 5002 C CA . LEU A 1 616 ? 22.047 -32.031 9.758 1 96.62 616 LEU A CA 1
ATOM 5003 C C . LEU A 1 616 ? 21.422 -33.375 9.43 1 96.62 616 LEU A C 1
ATOM 5005 O O . LEU A 1 616 ? 21.578 -33.906 8.32 1 96.62 616 LEU A O 1
ATOM 5009 N N . ASN A 1 617 ? 20.734 -33.812 10.406 1 94.56 617 ASN A N 1
ATOM 5010 C CA . ASN A 1 617 ? 20.141 -35.156 10.312 1 94.56 617 ASN A CA 1
ATOM 5011 C C . ASN A 1 617 ? 18.812 -35.25 11.039 1 94.56 617 ASN A C 1
ATOM 5013 O O . ASN A 1 617 ? 18.578 -34.531 12.016 1 94.56 617 ASN A O 1
ATOM 5017 N N . SER A 1 618 ? 17.953 -36.094 10.578 1 94.69 618 SER A N 1
ATOM 5018 C CA . SER A 1 618 ? 16.609 -36.219 11.141 1 94.69 618 SER A CA 1
ATOM 5019 C C . SER A 1 618 ? 16.656 -36.844 12.531 1 94.69 618 SER A C 1
ATOM 5021 O O . SER A 1 618 ? 15.711 -36.719 13.305 1 94.69 618 SER A O 1
ATOM 5023 N N . ASP A 1 619 ? 17.719 -37.5 12.867 1 91.31 619 ASP A N 1
ATOM 5024 C CA . ASP A 1 619 ? 17.875 -38.094 14.195 1 91.31 619 ASP A CA 1
ATOM 5025 C C . ASP A 1 619 ? 17.891 -37 15.273 1 91.31 619 ASP A C 1
ATOM 5027 O O . ASP A 1 619 ? 17.641 -37.281 16.438 1 91.31 619 ASP A O 1
ATOM 5031 N N . GLN A 1 620 ? 18.234 -35.875 14.906 1 87.88 620 GLN A N 1
ATOM 5032 C CA . GLN A 1 620 ? 18.25 -34.75 15.828 1 87.88 620 GLN A CA 1
ATOM 5033 C C . GLN A 1 620 ? 16.953 -33.938 15.742 1 87.88 620 GLN A C 1
ATOM 5035 O O . GLN A 1 620 ? 16.969 -32.719 15.867 1 87.88 620 GLN A O 1
ATOM 5040 N N . GLU A 1 621 ? 15.891 -34.531 15.32 1 89.81 621 GLU A N 1
ATOM 5041 C CA . GLU A 1 621 ? 14.523 -34 15.297 1 89.81 621 GLU A CA 1
ATOM 5042 C C . GLU A 1 621 ? 14.344 -32.969 14.188 1 89.81 621 GLU A C 1
ATOM 5044 O O . GLU A 1 621 ? 13.43 -32.156 14.234 1 89.81 621 GLU A O 1
ATOM 5049 N N . GLN A 1 622 ? 15.312 -33 13.328 1 95.25 622 GLN A N 1
ATOM 5050 C CA . GLN A 1 622 ? 15.148 -32.156 12.141 1 95.25 622 GLN A CA 1
ATOM 5051 C C . GLN A 1 622 ? 14.383 -32.906 11.047 1 95.25 622 GLN A C 1
ATOM 5053 O O . GLN A 1 622 ? 14.117 -34.094 11.172 1 95.25 622 GLN A O 1
ATOM 5058 N N . LEU A 1 623 ? 13.906 -32.188 10.031 1 97.12 623 LEU A N 1
ATOM 5059 C CA . LEU A 1 623 ? 13.195 -32.781 8.898 1 97.12 623 LEU A CA 1
ATOM 5060 C C . LEU A 1 623 ? 14.031 -33.875 8.242 1 97.12 623 LEU A C 1
ATOM 5062 O O . LEU A 1 623 ? 15.258 -33.75 8.164 1 97.12 623 LEU A O 1
ATOM 5066 N N . LYS A 1 624 ? 13.375 -34.906 7.664 1 97.5 624 LYS A N 1
ATOM 5067 C CA . LYS A 1 624 ? 14.031 -35.969 6.918 1 97.5 624 LYS A CA 1
ATOM 5068 C C . LYS A 1 624 ? 14.82 -35.406 5.738 1 97.5 624 LYS A C 1
ATOM 5070 O O . LYS A 1 624 ? 15.758 -36.031 5.258 1 97.5 624 LYS A O 1
ATOM 5075 N N . ALA A 1 625 ? 14.492 -34.25 5.336 1 98.12 625 ALA A N 1
ATOM 5076 C CA . ALA A 1 625 ? 15.148 -33.594 4.207 1 98.12 625 ALA A CA 1
ATOM 5077 C C . ALA A 1 625 ? 16.641 -33.438 4.461 1 98.12 625 ALA A C 1
ATOM 5079 O O . ALA A 1 625 ? 17.453 -33.5 3.529 1 98.12 625 ALA A O 1
ATOM 5080 N N . TYR A 1 626 ? 17.016 -33.25 5.707 1 98.38 626 TYR A N 1
ATOM 5081 C CA . TYR A 1 626 ? 18.422 -33.031 6.059 1 98.38 626 TYR A CA 1
ATOM 5082 C C . TYR A 1 626 ? 19.25 -34.281 5.797 1 98.38 626 TYR A C 1
ATOM 5084 O O . TYR A 1 626 ? 20.453 -34.219 5.574 1 98.38 626 TYR A O 1
ATOM 5092 N N . ASP A 1 627 ? 18.656 -35.469 5.758 1 98 627 ASP A N 1
ATOM 5093 C CA . ASP A 1 627 ? 19.344 -36.719 5.539 1 98 627 ASP A CA 1
ATOM 5094 C C . ASP A 1 627 ? 19.781 -36.875 4.086 1 98 627 ASP A C 1
ATOM 5096 O O . ASP A 1 627 ? 20.625 -37.719 3.768 1 98 627 ASP A O 1
ATOM 5100 N N . TYR A 1 628 ? 19.25 -36.094 3.232 1 98.06 628 TYR A N 1
ATOM 5101 C CA . TYR A 1 628 ? 19.531 -36.219 1.807 1 98.06 628 TYR A CA 1
ATOM 5102 C C . TYR A 1 628 ? 20.859 -35.562 1.445 1 98.06 628 TYR A C 1
ATOM 5104 O O . TYR A 1 628 ? 21.375 -35.75 0.347 1 98.06 628 TYR A O 1
ATOM 5112 N N . PHE A 1 629 ? 21.375 -34.75 2.379 1 98.25 629 PHE A N 1
ATOM 5113 C CA . PHE A 1 629 ? 22.688 -34.156 2.139 1 98.25 629 PHE A CA 1
ATOM 5114 C C . PHE A 1 629 ? 23.797 -35.188 2.342 1 98.25 629 PHE A C 1
ATOM 5116 O O . PHE A 1 629 ? 23.719 -36.031 3.244 1 98.25 629 PHE A O 1
ATOM 5123 N N . SER A 1 630 ? 24.797 -35.094 1.456 1 97.56 630 SER A N 1
ATOM 5124 C CA . SER A 1 630 ? 25.969 -35.938 1.603 1 97.56 630 SER A CA 1
ATOM 5125 C C . SER A 1 630 ? 27.234 -35.125 1.76 1 97.56 630 SER A C 1
ATOM 5127 O O . SER A 1 630 ? 27.203 -33.906 1.621 1 97.56 630 SER A O 1
ATOM 5129 N N . ARG A 1 631 ? 28.375 -35.781 2.236 1 97.69 631 ARG A N 1
ATOM 5130 C CA . ARG A 1 631 ? 29.688 -35.156 2.416 1 97.69 631 ARG A CA 1
ATOM 5131 C C . ARG A 1 631 ? 29.578 -33.906 3.311 1 97.69 631 ARG A C 1
ATOM 5133 O O . ARG A 1 631 ? 30.016 -32.812 2.934 1 97.69 631 ARG A O 1
ATOM 5140 N N . LYS A 1 632 ? 28.984 -34.156 4.441 1 98.19 632 LYS A N 1
ATOM 5141 C CA . LYS A 1 632 ? 28.719 -33.031 5.363 1 98.19 632 LYS A CA 1
ATOM 5142 C C . LYS A 1 632 ? 29.984 -32.625 6.105 1 98.19 632 LYS A C 1
ATOM 5144 O O . LYS A 1 632 ? 30.594 -33.438 6.801 1 98.19 632 LYS A O 1
ATOM 5149 N N . LYS A 1 633 ? 30.344 -31.391 5.887 1 98.5 633 LYS A N 1
ATOM 5150 C CA . LYS A 1 633 ? 31.484 -30.812 6.609 1 98.5 633 LYS A CA 1
ATOM 5151 C C . LYS A 1 633 ? 31.078 -29.516 7.312 1 98.5 633 LYS A C 1
ATOM 5153 O O . LYS A 1 633 ? 30.141 -28.828 6.879 1 98.5 633 LYS A O 1
ATOM 5158 N N . LYS A 1 634 ? 31.703 -29.172 8.398 1 98.19 634 LYS A N 1
ATOM 5159 C CA . LYS A 1 634 ? 31.297 -28.047 9.227 1 98.19 634 LYS A CA 1
ATOM 5160 C C . LYS A 1 634 ? 32.5 -27.312 9.805 1 98.19 634 LYS A C 1
ATOM 5162 O O . LYS A 1 634 ? 33.562 -27.891 9.953 1 98.19 634 LYS A O 1
ATOM 5167 N N . SER A 1 635 ? 32.406 -26.078 9.977 1 98 635 SER A N 1
ATOM 5168 C CA . SER A 1 635 ? 33.25 -25.25 10.82 1 98 635 SER A CA 1
ATOM 5169 C C . SER A 1 635 ? 32.469 -24.141 11.508 1 98 635 SER A C 1
ATOM 5171 O O . SER A 1 635 ? 31.297 -23.906 11.172 1 98 635 SER A O 1
ATOM 5173 N N . VAL A 1 636 ? 32.938 -23.562 12.594 1 97.38 636 VAL A N 1
ATOM 5174 C CA . VAL A 1 636 ? 32.344 -22.406 13.266 1 97.38 636 VAL A CA 1
ATOM 5175 C C . VAL A 1 636 ? 33.25 -21.172 13.062 1 97.38 636 VAL A C 1
ATOM 5177 O O . VAL A 1 636 ? 34.438 -21.203 13.359 1 97.38 636 VAL A O 1
ATOM 5180 N N . VAL A 1 637 ? 32.656 -20.219 12.484 1 95.5 637 VAL A N 1
ATOM 5181 C CA . VAL A 1 637 ? 33.406 -19.016 12.148 1 95.5 637 VAL A CA 1
ATOM 5182 C C . VAL A 1 637 ? 32.656 -17.781 12.664 1 95.5 637 VAL A C 1
ATOM 5184 O O . VAL A 1 637 ? 31.5 -17.578 12.328 1 95.5 637 VAL A O 1
ATOM 5187 N N . ASP A 1 638 ? 33.344 -16.875 13.414 1 95.38 638 ASP A N 1
ATOM 5188 C CA . ASP A 1 638 ? 32.688 -15.695 14 1 95.38 638 ASP A CA 1
ATOM 5189 C C . ASP A 1 638 ? 32.719 -14.523 13.023 1 95.38 638 ASP A C 1
ATOM 5191 O O . ASP A 1 638 ? 31.766 -13.758 12.922 1 95.38 638 ASP A O 1
ATOM 5195 N N . GLY A 1 639 ? 33.844 -14.375 12.312 1 95.56 639 GLY A N 1
ATOM 5196 C CA . GLY A 1 639 ? 34.062 -13.203 11.477 1 95.56 639 GLY A CA 1
ATOM 5197 C C . GLY A 1 639 ? 33.5 -13.367 10.07 1 95.56 639 GLY A C 1
ATOM 5198 O O . GLY A 1 639 ? 33 -14.43 9.719 1 95.56 639 GLY A O 1
ATOM 5199 N N . ASP A 1 640 ? 33.625 -12.289 9.352 1 97.88 640 ASP A N 1
ATOM 5200 C CA . ASP A 1 640 ? 33.219 -12.305 7.949 1 97.88 640 ASP A CA 1
ATOM 5201 C C . ASP A 1 640 ? 34 -13.359 7.168 1 97.88 640 ASP A C 1
ATOM 5203 O O . ASP A 1 640 ? 35.125 -13.695 7.527 1 97.88 640 ASP A O 1
ATOM 5207 N N . LEU A 1 641 ? 33.438 -13.898 6.191 1 98 641 LEU A N 1
ATOM 5208 C CA . LEU A 1 641 ? 34.062 -14.922 5.379 1 98 641 LEU A CA 1
ATOM 5209 C C . LEU A 1 641 ? 33.594 -14.859 3.936 1 98 641 LEU A C 1
ATOM 5211 O O . LEU A 1 641 ? 32.719 -14.039 3.602 1 98 641 LEU A O 1
ATOM 5215 N N . THR A 1 642 ? 34.156 -15.586 3.059 1 98.19 642 THR A N 1
ATOM 5216 C CA . THR A 1 642 ? 33.75 -15.727 1.674 1 98.19 642 THR A CA 1
ATOM 5217 C C . THR A 1 642 ? 33.594 -17.203 1.298 1 98.19 642 THR A C 1
ATOM 5219 O O . THR A 1 642 ? 34.281 -18.062 1.862 1 98.19 642 THR A O 1
ATOM 5222 N N . ALA A 1 643 ? 32.688 -17.5 0.501 1 98.56 643 ALA A N 1
ATOM 5223 C CA . ALA A 1 643 ? 32.5 -18.812 -0.112 1 98.56 643 ALA A CA 1
ATOM 5224 C C . ALA A 1 643 ? 32.688 -18.734 -1.625 1 98.56 643 ALA A C 1
ATOM 5226 O O . ALA A 1 643 ? 32.188 -17.828 -2.277 1 98.56 643 ALA A O 1
ATOM 5227 N N . LEU A 1 644 ? 33.438 -19.625 -2.164 1 97.69 644 LEU A N 1
ATOM 5228 C CA . LEU A 1 644 ? 33.688 -19.672 -3.602 1 97.69 644 LEU A CA 1
ATOM 5229 C C . LEU A 1 644 ? 33.094 -20.938 -4.211 1 97.69 644 LEU A C 1
ATOM 5231 O O . LEU A 1 644 ? 33.438 -22.047 -3.797 1 97.69 644 LEU A O 1
ATOM 5235 N N . PHE A 1 645 ? 32.219 -20.75 -5.109 1 98.06 645 PHE A N 1
ATOM 5236 C CA . PHE A 1 645 ? 31.703 -21.828 -5.941 1 98.06 645 PHE A CA 1
ATOM 5237 C C . PHE A 1 645 ? 32.312 -21.797 -7.332 1 98.06 645 PHE A C 1
ATOM 5239 O O . PHE A 1 645 ? 32.281 -20.766 -8.008 1 98.06 645 PHE A O 1
ATOM 5246 N N . THR A 1 646 ? 32.844 -22.859 -7.75 1 96.38 646 THR A N 1
ATOM 5247 C CA . THR A 1 646 ? 33.562 -22.875 -9.008 1 96.38 646 THR A CA 1
ATOM 5248 C C . THR A 1 646 ? 32.875 -23.766 -10.031 1 96.38 646 THR A C 1
ATOM 5250 O O . THR A 1 646 ? 32.531 -24.922 -9.75 1 96.38 646 THR A O 1
ATOM 5253 N N . LEU A 1 647 ? 32.625 -23.188 -11.148 1 95.38 647 LEU A N 1
ATOM 5254 C CA . LEU A 1 647 ? 31.984 -23.891 -12.266 1 95.38 647 LEU A CA 1
ATOM 5255 C C . LEU A 1 647 ? 32.969 -24.062 -13.414 1 95.38 647 LEU A C 1
ATOM 5257 O O . LEU A 1 647 ? 33.469 -23.094 -13.977 1 95.38 647 LEU A O 1
ATOM 5261 N N . GLU A 1 648 ? 33.25 -25.297 -13.648 1 90.44 648 GLU A N 1
ATOM 5262 C CA . GLU A 1 648 ? 34.188 -25.641 -14.719 1 90.44 648 GLU A CA 1
ATOM 5263 C C . GLU A 1 648 ? 33.531 -26.578 -15.734 1 90.44 648 GLU A C 1
ATOM 5265 O O . GLU A 1 648 ? 32.594 -27.312 -15.406 1 90.44 648 GLU A O 1
ATOM 5270 N N . GLY A 1 649 ? 33.875 -26.5 -16.953 1 82.25 649 GLY A N 1
ATOM 5271 C CA . GLY A 1 649 ? 33.375 -27.375 -18.016 1 82.25 649 GLY A CA 1
ATOM 5272 C C . GLY A 1 649 ? 34.25 -27.359 -19.25 1 82.25 649 GLY A C 1
ATOM 5273 O O . GLY A 1 649 ? 35.094 -26.469 -19.406 1 82.25 649 GLY A O 1
ATOM 5274 N N . GLU A 1 650 ? 34.094 -28.359 -20.016 1 83.25 650 GLU A N 1
ATOM 5275 C CA . GLU A 1 650 ? 34.875 -28.438 -21.25 1 83.25 650 GLU A CA 1
ATOM 5276 C C . GLU A 1 650 ? 34.562 -27.266 -22.172 1 83.25 650 GLU A C 1
ATOM 5278 O O . GLU A 1 650 ? 33.406 -27.031 -22.516 1 83.25 650 GLU A O 1
ATOM 5283 N N . GLY A 1 651 ? 35.531 -26.516 -22.578 1 82.62 651 GLY A N 1
ATOM 5284 C CA . GLY A 1 651 ? 35.375 -25.422 -23.516 1 82.62 651 GLY A CA 1
ATOM 5285 C C . GLY A 1 651 ? 34.844 -24.156 -22.859 1 82.62 651 GLY A C 1
ATOM 5286 O O . GLY A 1 651 ? 34.531 -23.172 -23.547 1 82.62 651 GLY A O 1
ATOM 5287 N N . LEU A 1 652 ? 34.562 -24.25 -21.609 1 85.62 652 LEU A N 1
ATOM 5288 C CA . LEU A 1 652 ? 34.062 -23.094 -20.891 1 85.62 652 LEU A CA 1
ATOM 5289 C C . LEU A 1 652 ? 35.125 -22.453 -20.031 1 85.62 652 LEU A C 1
ATOM 5291 O O . LEU A 1 652 ? 35.938 -23.156 -19.422 1 85.62 652 LEU A O 1
ATOM 5295 N N . SER A 1 653 ? 35.188 -21.141 -20.109 1 89.88 653 SER A N 1
ATOM 5296 C CA . SER A 1 653 ? 36 -20.469 -19.125 1 89.88 653 SER A CA 1
ATOM 5297 C C . SER A 1 653 ? 35.5 -20.734 -17.703 1 89.88 653 SER A C 1
ATOM 5299 O O . SER A 1 653 ? 34.281 -20.812 -17.484 1 89.88 653 SER A O 1
ATOM 5301 N N . THR A 1 654 ? 36.5 -20.906 -16.828 1 93.94 654 THR A N 1
ATOM 5302 C CA . THR A 1 654 ? 36.125 -21.125 -15.43 1 93.94 654 THR A CA 1
ATOM 5303 C C . THR A 1 654 ? 35.312 -19.953 -14.891 1 93.94 654 THR A C 1
ATOM 5305 O O . THR A 1 654 ? 35.719 -18.797 -15.008 1 93.94 654 THR A O 1
ATOM 5308 N N . GLN A 1 655 ? 34.188 -20.297 -14.398 1 94.75 655 GLN A N 1
ATOM 5309 C CA . GLN A 1 655 ? 33.344 -19.281 -13.805 1 94.75 655 GLN A CA 1
ATOM 5310 C C . GLN A 1 655 ? 33.281 -19.422 -12.289 1 94.75 655 GLN A C 1
ATOM 5312 O O . GLN A 1 655 ? 33.375 -20.531 -11.758 1 94.75 655 GLN A O 1
ATOM 5317 N N . ILE A 1 656 ? 33.156 -18.281 -11.609 1 96.25 656 ILE A N 1
ATOM 5318 C CA . ILE A 1 656 ? 33.188 -18.266 -10.148 1 96.25 656 ILE A CA 1
ATOM 5319 C C . ILE A 1 656 ? 31.969 -17.5 -9.625 1 96.25 656 ILE A C 1
ATOM 5321 O O . ILE A 1 656 ? 31.594 -16.453 -10.18 1 96.25 656 ILE A O 1
ATOM 5325 N N . MET A 1 657 ? 31.297 -18.047 -8.672 1 97.81 657 MET A N 1
ATOM 5326 C CA . MET A 1 657 ? 30.406 -17.281 -7.797 1 9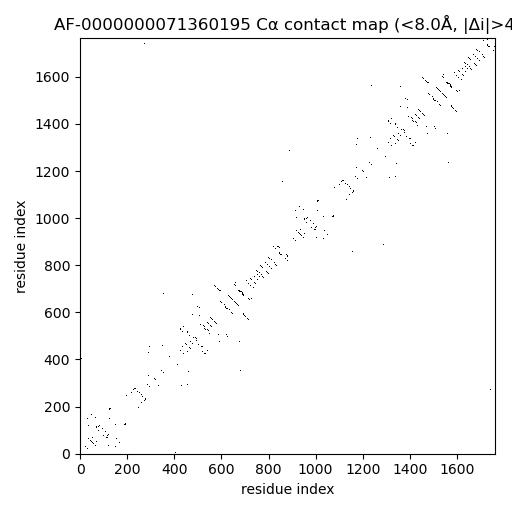7.81 657 MET A CA 1
ATOM 5327 C C . MET A 1 657 ? 31.031 -17.078 -6.422 1 97.81 657 MET A C 1
ATOM 5329 O O . MET A 1 657 ? 31.141 -18.031 -5.645 1 97.81 657 MET A O 1
ATOM 5333 N N . LYS A 1 658 ? 31.5 -15.914 -6.152 1 97.56 658 LYS A N 1
ATOM 5334 C CA . LYS A 1 658 ? 32.031 -15.578 -4.836 1 97.56 658 LYS A CA 1
ATOM 5335 C C . LYS A 1 658 ? 30.969 -14.961 -3.947 1 97.56 658 LYS A C 1
ATOM 5337 O O . LYS A 1 658 ? 30.375 -13.93 -4.289 1 97.56 658 LYS A O 1
ATOM 5342 N N . ALA A 1 659 ? 30.641 -15.562 -2.855 1 98.5 659 ALA A N 1
ATOM 5343 C CA . ALA A 1 659 ? 29.703 -15.023 -1.879 1 98.5 659 ALA A CA 1
ATOM 5344 C C . ALA A 1 659 ? 30.438 -14.398 -0.696 1 98.5 659 ALA A C 1
ATOM 5346 O O . ALA A 1 659 ? 31.219 -15.07 -0.021 1 98.5 659 ALA A O 1
ATOM 5347 N N . TRP A 1 660 ? 30.297 -13.109 -0.518 1 98.56 660 TRP A N 1
ATOM 5348 C CA . TRP A 1 660 ? 30.734 -12.438 0.705 1 98.56 660 TRP A CA 1
ATOM 5349 C C . TRP A 1 660 ? 29.688 -12.586 1.807 1 98.56 660 TRP A C 1
ATOM 5351 O O . TRP A 1 660 ? 28.5 -12.297 1.594 1 98.56 660 TRP A O 1
ATOM 5361 N N . ILE A 1 661 ? 30.078 -13.016 2.975 1 98.69 661 ILE A N 1
ATOM 5362 C CA . ILE A 1 661 ? 29.125 -13.398 4.016 1 98.69 661 ILE A CA 1
ATOM 5363 C C . ILE A 1 661 ? 29.453 -12.641 5.305 1 98.69 661 ILE A C 1
ATOM 5365 O O . ILE A 1 661 ? 30.578 -12.703 5.805 1 98.69 661 ILE A O 1
ATOM 5369 N N . LYS A 1 662 ? 28.422 -11.961 5.871 1 98.12 662 LYS A N 1
ATOM 5370 C CA . LYS A 1 662 ? 28.578 -11.305 7.164 1 98.12 662 LYS A CA 1
ATOM 5371 C C . LYS A 1 662 ? 28.734 -12.32 8.289 1 98.12 662 LYS A C 1
ATOM 5373 O O . LYS A 1 662 ? 27.953 -13.258 8.398 1 98.12 662 LYS A O 1
ATOM 5378 N N . GLY A 1 663 ? 29.766 -12.094 9.086 1 96.69 663 GLY A N 1
ATOM 5379 C CA . GLY A 1 663 ? 30 -12.969 10.219 1 96.69 663 GLY A CA 1
ATOM 5380 C C . GLY A 1 663 ? 29.125 -12.672 11.414 1 96.69 663 GLY A C 1
ATOM 5381 O O . GLY A 1 663 ? 28.547 -11.586 11.516 1 96.69 663 GLY A O 1
ATOM 5382 N N . GLN A 1 664 ? 28.906 -13.68 12.172 1 94.94 664 GLN A N 1
ATOM 5383 C CA . GLN A 1 664 ? 28.219 -13.602 13.453 1 94.94 664 GLN A CA 1
ATOM 5384 C C . GLN A 1 664 ? 28.844 -14.539 14.484 1 94.94 664 GLN A C 1
ATOM 5386 O O . GLN A 1 664 ? 29.203 -15.672 14.156 1 94.94 664 GLN A O 1
ATOM 5391 N N . PRO A 1 665 ? 28.984 -14.023 15.719 1 94.38 665 PRO A N 1
ATOM 5392 C CA . PRO A 1 665 ? 29.562 -14.922 16.719 1 94.38 665 PRO A CA 1
ATOM 5393 C C . PRO A 1 665 ? 28.797 -16.234 16.844 1 94.38 665 PRO A C 1
ATOM 5395 O O . PRO A 1 665 ? 27.562 -16.234 17 1 94.38 665 PRO A O 1
ATOM 5398 N N . GLY A 1 666 ? 29.547 -17.344 16.719 1 95.56 666 GLY A N 1
ATOM 5399 C CA . GLY A 1 666 ? 28.953 -18.656 16.906 1 95.56 666 GLY A CA 1
ATOM 5400 C C . GLY A 1 666 ? 28.328 -19.203 15.641 1 95.56 666 GLY A C 1
ATOM 5401 O O . GLY A 1 666 ? 27.719 -20.281 15.656 1 95.56 666 GLY A O 1
ATOM 5402 N N . GLN A 1 667 ? 28.406 -18.516 14.57 1 97.19 667 GLN A N 1
ATOM 5403 C CA . GLN A 1 667 ? 27.828 -18.969 13.32 1 97.19 667 GLN A CA 1
ATOM 5404 C C . GLN A 1 667 ? 28.516 -20.234 12.828 1 97.19 667 GLN A C 1
ATOM 5406 O O . GLN A 1 667 ? 29.75 -20.297 12.742 1 97.19 667 GLN A O 1
ATOM 5411 N N . ALA A 1 668 ? 27.781 -21.281 12.57 1 98.38 668 ALA A N 1
ATOM 5412 C CA . ALA A 1 668 ? 28.297 -22.5 11.945 1 98.38 668 ALA A CA 1
ATOM 5413 C C . ALA A 1 668 ? 28.141 -22.438 10.43 1 98.38 668 ALA A C 1
ATOM 5415 O O . ALA A 1 668 ? 27.125 -21.969 9.914 1 98.38 668 ALA A O 1
ATOM 5416 N N . ILE A 1 669 ? 29.172 -22.891 9.766 1 98.56 669 ILE A N 1
ATOM 5417 C CA . ILE A 1 669 ? 29.109 -22.984 8.312 1 98.56 669 ILE A CA 1
ATOM 5418 C C . ILE A 1 669 ? 29.234 -24.453 7.891 1 98.56 669 ILE A C 1
ATOM 5420 O O . ILE A 1 669 ? 30.016 -25.203 8.461 1 98.56 669 ILE A O 1
ATOM 5424 N N . TYR A 1 670 ? 28.375 -24.891 6.992 1 98.69 670 TYR A N 1
ATOM 5425 C CA . TYR A 1 670 ? 28.391 -26.25 6.48 1 98.69 670 TYR A CA 1
ATOM 5426 C C . TYR A 1 670 ? 28.641 -26.266 4.977 1 98.69 670 TYR A C 1
ATOM 5428 O O . TYR A 1 670 ? 28.125 -25.406 4.25 1 98.69 670 TYR A O 1
ATOM 5436 N N . SER A 1 671 ? 29.422 -27.156 4.52 1 98.44 671 SER A N 1
ATOM 5437 C CA . SER A 1 671 ? 29.516 -27.578 3.125 1 98.44 671 SER A CA 1
ATOM 5438 C C . SER A 1 671 ? 28.938 -28.969 2.918 1 98.44 671 SER A C 1
ATOM 5440 O O . SER A 1 671 ? 29.375 -29.938 3.547 1 98.44 671 SER A O 1
ATOM 5442 N N . VAL A 1 672 ? 27.953 -29.031 2.111 1 98.62 672 VAL A N 1
ATOM 5443 C CA . VAL A 1 672 ? 27.328 -30.328 1.855 1 98.62 672 VAL A CA 1
ATOM 5444 C C . VAL A 1 672 ? 27.094 -30.5 0.357 1 98.62 672 VAL A C 1
ATOM 5446 O O . VAL A 1 672 ? 27.234 -29.547 -0.413 1 98.62 672 VAL A O 1
ATOM 5449 N N . SER A 1 673 ? 26.859 -31.703 -0.08 1 98.19 673 SER A N 1
ATOM 5450 C CA . SER A 1 673 ? 26.359 -32 -1.418 1 98.19 673 SER A CA 1
ATOM 5451 C C . SER A 1 673 ? 24.875 -32.312 -1.396 1 98.19 673 SER A C 1
ATOM 5453 O O . SER A 1 673 ? 24.438 -33.25 -0.713 1 98.19 673 SER A O 1
ATOM 5455 N N . ALA A 1 674 ? 24.125 -31.547 -2.092 1 98.31 674 ALA A N 1
ATOM 5456 C CA . ALA A 1 674 ? 22.688 -31.766 -2.209 1 98.31 674 ALA A CA 1
ATOM 5457 C C . ALA A 1 674 ? 22.359 -32.625 -3.43 1 98.31 674 ALA A C 1
ATOM 5459 O O . ALA A 1 674 ? 23.156 -32.719 -4.367 1 98.31 674 ALA A O 1
ATOM 5460 N N . PRO A 1 675 ? 21.172 -33.25 -3.475 1 97.69 675 PRO A N 1
ATOM 5461 C CA . PRO A 1 675 ? 20.734 -33.938 -4.688 1 97.69 675 PRO A CA 1
ATOM 5462 C C . PRO A 1 675 ? 20.703 -33.031 -5.914 1 97.69 675 PRO A C 1
ATOM 5464 O O . PRO A 1 675 ? 20.75 -31.812 -5.781 1 97.69 675 PRO A O 1
ATOM 5467 N N . LYS A 1 676 ? 20.641 -33.656 -7.043 1 97.38 676 LYS A N 1
ATOM 5468 C CA . LYS A 1 676 ? 20.594 -32.906 -8.297 1 97.38 676 LYS A CA 1
ATOM 5469 C C . LYS A 1 676 ? 19.375 -31.984 -8.344 1 97.38 676 LYS A C 1
ATOM 5471 O O . LYS A 1 676 ? 18.359 -32.281 -7.719 1 97.38 676 LYS A O 1
ATOM 5476 N N . SER A 1 677 ? 19.5 -30.906 -9.023 1 97.94 677 SER A N 1
ATOM 5477 C CA . SER A 1 677 ? 18.328 -30.078 -9.344 1 97.94 677 SER A CA 1
ATOM 5478 C C . SER A 1 677 ? 17.594 -30.625 -10.562 1 97.94 677 SER A C 1
ATOM 5480 O O . SER A 1 677 ? 18.188 -30.812 -11.625 1 97.94 677 SER A O 1
ATOM 5482 N N . ASN A 1 678 ? 16.344 -30.844 -10.375 1 97 678 ASN A N 1
ATOM 5483 C CA . ASN A 1 678 ? 15.508 -31.281 -11.484 1 97 678 ASN A CA 1
ATOM 5484 C C . ASN A 1 678 ? 14.945 -30.094 -12.266 1 97 678 ASN A C 1
ATOM 5486 O O . ASN A 1 678 ? 14.211 -30.281 -13.242 1 97 678 ASN A O 1
ATOM 5490 N N . ALA A 1 679 ? 15.297 -28.875 -11.883 1 97.5 679 ALA A N 1
ATOM 5491 C CA . ALA A 1 679 ? 14.859 -27.672 -12.602 1 97.5 679 ALA A CA 1
ATOM 5492 C C . ALA A 1 679 ? 15.859 -27.297 -13.695 1 97.5 679 ALA A C 1
ATOM 5494 O O . ALA A 1 679 ? 15.469 -26.797 -14.75 1 97.5 679 ALA A O 1
ATOM 5495 N N . LEU A 1 680 ? 17.094 -27.562 -13.523 1 97.81 680 LEU A N 1
ATOM 5496 C CA . LEU A 1 680 ? 18.172 -27.156 -14.43 1 97.81 680 LEU A CA 1
ATOM 5497 C C . LEU A 1 680 ? 18 -27.797 -15.805 1 97.81 680 LEU A C 1
ATOM 5499 O O . LEU A 1 680 ? 17.531 -28.938 -15.906 1 97.81 680 LEU A O 1
ATOM 5503 N N . SER A 1 681 ? 18.328 -27.047 -16.797 1 95.75 681 SER A N 1
ATOM 5504 C CA . SER A 1 681 ? 18.281 -27.5 -18.188 1 95.75 681 SER A CA 1
ATOM 5505 C C . SER A 1 681 ? 19.5 -27 -18.969 1 95.75 681 SER A C 1
ATOM 5507 O O . SER A 1 681 ? 20.344 -26.297 -18.422 1 95.75 681 SER A O 1
ATOM 5509 N N . LYS A 1 682 ? 19.562 -27.422 -20.203 1 92.38 682 LYS A N 1
ATOM 5510 C CA . LYS A 1 682 ? 20.688 -27.062 -21.062 1 92.38 682 LYS A CA 1
ATOM 5511 C C . LYS A 1 682 ? 20.75 -25.562 -21.312 1 92.38 682 LYS A C 1
ATOM 5513 O O . LYS A 1 682 ? 21.797 -25.031 -21.656 1 92.38 682 LYS A O 1
ATOM 5518 N N . GLY A 1 683 ? 19.656 -24.906 -21.047 1 92.94 683 GLY A N 1
ATOM 5519 C CA . GLY A 1 683 ? 19.609 -23.469 -21.266 1 92.94 683 GLY A CA 1
ATOM 5520 C C . GLY A 1 683 ? 20 -22.672 -20.047 1 92.94 683 GLY A C 1
ATOM 5521 O O . GLY A 1 683 ? 20.234 -21.469 -20.141 1 92.94 683 GLY A O 1
ATOM 5522 N N . THR A 1 684 ? 20.141 -23.344 -18.891 1 96.5 684 THR A N 1
ATOM 5523 C CA . THR A 1 684 ? 20.359 -22.594 -17.656 1 96.5 684 THR A CA 1
ATOM 5524 C C . THR A 1 684 ? 21.578 -23.109 -16.906 1 96.5 684 THR A C 1
ATOM 5526 O O . THR A 1 684 ? 21.891 -22.625 -15.812 1 96.5 684 THR A O 1
ATOM 5529 N N . ALA A 1 685 ? 22.188 -24.125 -17.375 1 96.12 685 ALA A N 1
ATOM 5530 C CA . ALA A 1 685 ? 23.422 -24.688 -16.828 1 96.12 685 ALA A CA 1
ATOM 5531 C C . ALA A 1 685 ? 24.234 -25.375 -17.922 1 96.12 685 ALA A C 1
ATOM 5533 O O . ALA A 1 685 ? 23.688 -25.812 -18.938 1 96.12 685 ALA A O 1
ATOM 5534 N N . PRO A 1 686 ? 25.578 -25.516 -17.688 1 94 686 PRO A N 1
ATOM 5535 C CA . PRO A 1 686 ? 26.359 -26.328 -18.609 1 94 686 PRO A CA 1
ATOM 5536 C C . PRO A 1 686 ? 25.984 -27.812 -18.562 1 94 686 PRO A C 1
ATOM 5538 O O . PRO A 1 686 ? 25.516 -28.297 -17.531 1 94 686 PRO A O 1
ATOM 5541 N N . ARG A 1 687 ? 26.234 -28.5 -19.625 1 91.62 687 ARG A N 1
ATOM 5542 C CA . ARG A 1 687 ? 25.859 -29.906 -19.781 1 91.62 687 ARG A CA 1
ATOM 5543 C C . ARG A 1 687 ? 26.453 -30.75 -18.656 1 91.62 687 ARG A C 1
ATOM 5545 O O . ARG A 1 687 ? 25.812 -31.688 -18.172 1 91.62 687 ARG A O 1
ATOM 5552 N N . GLU A 1 688 ? 27.625 -30.375 -18.219 1 90.75 688 GLU A N 1
ATOM 5553 C CA . GLU A 1 688 ? 28.344 -31.156 -17.219 1 90.75 688 GLU A CA 1
ATOM 5554 C C . GLU A 1 688 ? 27.656 -31.078 -15.859 1 90.75 688 GLU A C 1
ATOM 5556 O O . GLU A 1 688 ? 27.906 -31.922 -14.992 1 90.75 688 GLU A O 1
ATOM 5561 N N . MET A 1 689 ? 26.875 -30.109 -15.68 1 94 689 MET A N 1
ATOM 5562 C CA . MET A 1 689 ? 26.234 -29.906 -14.383 1 94 689 MET A CA 1
ATOM 5563 C C . MET A 1 689 ? 24.875 -30.594 -14.344 1 94 689 MET A C 1
ATOM 5565 O O . MET A 1 689 ? 24.297 -30.781 -13.266 1 94 689 MET A O 1
ATOM 5569 N N . LEU A 1 690 ? 24.297 -30.969 -15.492 1 95.12 690 LEU A N 1
ATOM 5570 C CA . LEU A 1 690 ? 22.984 -31.578 -15.539 1 95.12 690 LEU A CA 1
ATOM 5571 C C . LEU A 1 690 ? 23 -32.938 -14.867 1 95.12 690 LEU A C 1
ATOM 5573 O O . LEU A 1 690 ? 23.812 -33.812 -15.211 1 95.12 690 LEU A O 1
ATOM 5577 N N . GLY A 1 691 ? 22.125 -33.125 -13.906 1 94.75 691 GLY A N 1
ATOM 5578 C CA . GLY A 1 691 ? 21.969 -34.375 -13.211 1 94.75 691 GLY A CA 1
ATOM 5579 C C . GLY A 1 691 ? 23 -34.594 -12.109 1 94.75 691 GLY A C 1
ATOM 5580 O O . GLY A 1 691 ? 23.062 -35.656 -11.5 1 94.75 691 GLY A O 1
ATOM 5581 N N . GLN A 1 692 ? 23.75 -33.562 -11.828 1 96 692 GLN A N 1
ATOM 5582 C CA . GLN A 1 692 ? 24.797 -33.688 -10.812 1 96 692 GLN A CA 1
ATOM 5583 C C . GLN A 1 692 ? 24.328 -33.125 -9.477 1 96 692 GLN A C 1
ATOM 5585 O O . GLN A 1 692 ? 23.422 -32.312 -9.43 1 96 692 GLN A O 1
ATOM 5590 N N . GLU A 1 693 ? 24.938 -33.656 -8.406 1 97.44 693 GLU A N 1
ATOM 5591 C CA . GLU A 1 693 ? 24.75 -33.031 -7.102 1 97.44 693 GLU A CA 1
ATOM 5592 C C . GLU A 1 693 ? 25.219 -31.578 -7.105 1 97.44 693 GLU A C 1
ATOM 5594 O O . GLU A 1 693 ? 26.078 -31.203 -7.906 1 97.44 693 GLU A O 1
ATOM 5599 N N . LEU A 1 694 ? 24.672 -30.781 -6.266 1 98.25 694 LEU A N 1
ATOM 5600 C CA . LEU A 1 694 ? 25.031 -29.375 -6.199 1 98.25 694 LEU A CA 1
ATOM 5601 C C . LEU A 1 694 ? 25.734 -29.062 -4.887 1 98.25 694 LEU A C 1
ATOM 5603 O O . LEU A 1 694 ? 25.281 -29.469 -3.816 1 98.25 694 LEU A O 1
ATOM 5607 N N . PRO A 1 695 ? 26.906 -28.344 -4.977 1 98.5 695 PRO A N 1
ATOM 5608 C CA . PRO A 1 695 ? 27.469 -27.828 -3.721 1 98.5 695 PRO A CA 1
ATOM 5609 C C . PRO A 1 695 ? 26.516 -26.891 -2.998 1 98.5 695 PRO A C 1
ATOM 5611 O O . PRO A 1 695 ? 25.922 -26 -3.625 1 98.5 695 PRO A O 1
ATOM 5614 N N . THR A 1 696 ? 26.297 -27.078 -1.747 1 98.75 696 THR A N 1
ATOM 5615 C CA . THR A 1 696 ? 25.328 -26.328 -0.965 1 98.75 696 THR A CA 1
ATOM 5616 C C . THR A 1 696 ? 25.984 -25.781 0.308 1 98.75 696 THR A C 1
ATOM 5618 O O . THR A 1 696 ? 26.656 -26.516 1.03 1 98.75 696 THR A O 1
ATOM 5621 N N . MET A 1 697 ? 25.797 -24.5 0.496 1 98.75 697 MET A N 1
ATOM 5622 C CA . MET A 1 697 ? 26.219 -23.828 1.718 1 98.75 697 MET A CA 1
ATOM 5623 C C . MET A 1 697 ? 25.062 -23.672 2.689 1 98.75 697 MET A C 1
ATOM 5625 O O . MET A 1 697 ? 23.953 -23.297 2.287 1 98.75 697 MET A O 1
ATOM 5629 N N . ILE A 1 698 ? 25.266 -24.016 3.953 1 98.75 698 ILE A N 1
ATOM 5630 C CA . ILE A 1 698 ? 24.312 -23.766 5.02 1 98.75 698 ILE A CA 1
ATOM 5631 C C . ILE A 1 698 ? 24.953 -22.906 6.105 1 98.75 698 ILE A C 1
ATOM 5633 O O . ILE A 1 698 ? 26.047 -23.219 6.59 1 98.75 698 ILE A O 1
ATOM 5637 N N . LEU A 1 699 ? 24.391 -21.797 6.441 1 98.81 699 LEU A N 1
ATOM 5638 C CA . LEU A 1 699 ? 24.766 -20.984 7.582 1 98.81 699 LEU A CA 1
ATOM 5639 C C . LEU A 1 699 ? 23.781 -21.156 8.734 1 98.81 699 LEU A C 1
ATOM 5641 O O . LEU A 1 699 ? 22.578 -20.922 8.57 1 98.81 699 LEU A O 1
ATOM 5645 N N . ARG A 1 700 ? 24.312 -21.547 9.922 1 98.31 700 ARG A N 1
ATOM 5646 C CA . ARG A 1 700 ? 23.422 -21.766 11.062 1 98.31 700 ARG A CA 1
ATOM 5647 C C . ARG A 1 700 ? 23.703 -20.75 12.172 1 98.31 700 ARG A C 1
ATOM 5649 O O . ARG A 1 700 ? 24.844 -20.562 12.594 1 98.31 700 ARG A O 1
ATOM 5656 N N . ARG A 1 701 ? 22.609 -20.172 12.555 1 97.25 701 ARG A N 1
ATOM 5657 C CA . ARG A 1 701 ? 22.625 -19.328 13.742 1 97.25 701 ARG A CA 1
ATOM 5658 C C . ARG A 1 701 ? 21.781 -19.953 14.859 1 97.25 701 ARG A C 1
ATOM 5660 O O . ARG A 1 701 ? 20.672 -20.438 14.609 1 97.25 701 ARG A O 1
ATOM 5667 N N . GLN A 1 702 ? 22.328 -19.906 16.078 1 96.25 702 GLN A N 1
ATOM 5668 C CA . GLN A 1 702 ? 21.641 -20.5 17.219 1 96.25 702 GLN A CA 1
ATOM 5669 C C . GLN A 1 702 ? 20.828 -19.453 17.984 1 96.25 702 GLN A C 1
ATOM 5671 O O . GLN A 1 702 ? 20.453 -19.656 19.141 1 96.25 702 GLN A O 1
ATOM 5676 N N . GLU A 1 703 ? 20.672 -18.312 17.422 1 94.69 703 GLU A N 1
ATOM 5677 C CA . GLU A 1 703 ? 19.859 -17.203 17.906 1 94.69 703 GLU A CA 1
ATOM 5678 C C . GLU A 1 703 ? 19.062 -16.578 16.766 1 94.69 703 GLU A C 1
ATOM 5680 O O . GLU A 1 703 ? 19.156 -17 15.617 1 94.69 703 GLU A O 1
ATOM 5685 N N . GLU A 1 704 ? 18.188 -15.594 17.172 1 94 704 GLU A N 1
ATOM 5686 C CA . GLU A 1 704 ? 17.406 -14.922 16.125 1 94 704 GLU A CA 1
ATOM 5687 C C . GLU A 1 704 ? 18.312 -14.258 15.094 1 94 704 GLU A C 1
ATOM 5689 O O . GLU A 1 704 ? 19.422 -13.812 15.422 1 94 704 GLU A O 1
ATOM 5694 N N . ALA A 1 705 ? 17.969 -14.211 13.906 1 96.44 705 ALA A N 1
ATOM 5695 C CA . ALA A 1 705 ? 18.672 -13.523 12.82 1 96.44 705 ALA A CA 1
ATOM 5696 C C . ALA A 1 705 ? 17.844 -12.336 12.312 1 96.44 705 ALA A C 1
ATOM 5698 O O . ALA A 1 705 ? 17.641 -12.188 11.102 1 96.44 705 ALA A O 1
ATOM 5699 N N . TRP A 1 706 ? 17.281 -11.594 13.219 1 94.31 706 TRP A N 1
ATOM 5700 C CA . TRP A 1 706 ? 16.453 -10.453 12.836 1 94.31 706 TRP A CA 1
ATOM 5701 C C . TRP A 1 706 ? 17.234 -9.148 12.953 1 94.31 706 TRP A C 1
ATOM 5703 O O . TRP A 1 706 ? 17.406 -8.438 11.961 1 94.31 706 TRP A O 1
ATOM 5713 N N . ASP A 1 707 ? 17.797 -8.859 14.188 1 91.38 707 ASP A N 1
ATOM 5714 C CA . ASP A 1 707 ? 18.625 -7.676 14.406 1 91.38 707 ASP A CA 1
ATOM 5715 C C . ASP A 1 707 ? 20.016 -7.844 13.781 1 91.38 707 ASP A C 1
ATOM 5717 O O . ASP A 1 707 ? 20.656 -6.859 13.406 1 91.38 707 ASP A O 1
ATOM 5721 N N . LYS A 1 708 ? 20.375 -9.094 13.734 1 94.31 708 LYS A N 1
ATOM 5722 C CA . LYS A 1 708 ? 21.609 -9.469 13.047 1 94.31 708 LYS A CA 1
ATOM 5723 C C . LYS A 1 708 ? 21.328 -10.453 11.914 1 94.31 708 LYS A C 1
ATOM 5725 O O . LYS A 1 708 ? 21.703 -11.625 11.992 1 94.31 708 LYS A O 1
ATOM 5730 N N . PRO A 1 709 ? 20.828 -9.945 10.883 1 97.75 709 PRO A N 1
ATOM 5731 C CA . PRO A 1 709 ? 20.328 -10.805 9.797 1 97.75 709 PRO A CA 1
ATOM 5732 C C . PRO A 1 709 ? 21.453 -11.5 9.047 1 97.75 709 PRO A C 1
ATOM 5734 O O . PRO A 1 709 ? 22.625 -11.156 9.219 1 97.75 709 PRO A O 1
ATOM 5737 N N . PHE A 1 710 ? 21.094 -12.57 8.305 1 98.69 710 PHE A N 1
ATOM 5738 C CA . PHE A 1 710 ? 21.984 -13.062 7.273 1 98.69 710 PHE A CA 1
ATOM 5739 C C . PHE A 1 710 ? 22.188 -12.023 6.18 1 98.69 710 PHE A C 1
ATOM 5741 O O . PHE A 1 710 ? 21.219 -11.516 5.613 1 98.69 710 PHE A O 1
ATOM 5748 N N . VAL A 1 711 ? 23.391 -11.617 5.918 1 98.69 711 VAL A N 1
ATOM 5749 C CA . VAL A 1 711 ? 23.703 -10.688 4.844 1 98.69 711 VAL A CA 1
ATOM 5750 C C . VAL A 1 711 ? 24.75 -11.305 3.918 1 98.69 711 VAL A C 1
ATOM 5752 O O . VAL A 1 711 ? 25.859 -11.625 4.348 1 98.69 711 VAL A O 1
ATOM 5755 N N . LEU A 1 712 ? 24.391 -11.516 2.73 1 98.81 712 LEU A N 1
ATOM 5756 C CA . LEU A 1 712 ? 25.281 -12.086 1.729 1 98.81 712 LEU A CA 1
ATOM 5757 C C . LEU A 1 712 ? 25.328 -11.211 0.481 1 98.81 712 LEU A C 1
ATOM 5759 O O . LEU A 1 712 ? 24.312 -10.617 0.097 1 98.81 712 LEU A O 1
ATOM 5763 N N . LEU A 1 713 ? 26.469 -11.07 -0.099 1 98.81 713 LEU A N 1
ATOM 5764 C CA . LEU A 1 713 ? 26.641 -10.445 -1.402 1 98.81 713 LEU A CA 1
ATOM 5765 C C . LEU A 1 713 ? 27.203 -11.43 -2.418 1 98.81 713 LEU A C 1
ATOM 5767 O O . LEU A 1 713 ? 28.281 -12 -2.209 1 98.81 713 LEU A O 1
ATOM 5771 N N . PHE A 1 714 ? 26.484 -11.68 -3.502 1 98.69 714 PHE A N 1
ATOM 5772 C CA . PHE A 1 714 ? 26.875 -12.625 -4.543 1 98.69 714 PHE A CA 1
ATOM 5773 C C . PHE A 1 714 ? 27.531 -11.891 -5.711 1 98.69 714 PHE A C 1
ATOM 5775 O O . PHE A 1 714 ? 26.938 -11.008 -6.316 1 98.69 714 PHE A O 1
ATOM 5782 N N . ASN A 1 715 ? 28.75 -12.297 -6.027 1 97.62 715 ASN A N 1
ATOM 5783 C CA . ASN A 1 715 ? 29.562 -11.688 -7.078 1 97.62 715 ASN A CA 1
ATOM 5784 C C . ASN A 1 715 ? 29.984 -12.719 -8.125 1 97.62 715 ASN A C 1
ATOM 5786 O O . ASN A 1 715 ? 31.047 -13.336 -8 1 97.62 715 ASN A O 1
ATOM 5790 N N . PRO A 1 716 ? 29.219 -12.797 -9.195 1 96.31 716 PRO A N 1
ATOM 5791 C CA . PRO A 1 716 ? 29.594 -13.703 -10.281 1 96.31 716 PRO A CA 1
ATOM 5792 C C . PRO A 1 716 ? 30.656 -13.102 -11.195 1 96.31 716 PRO A C 1
ATOM 5794 O O . PRO A 1 716 ? 30.594 -11.93 -11.555 1 96.31 716 PRO A O 1
ATOM 5797 N N . TYR A 1 717 ? 31.656 -13.875 -11.57 1 94.12 717 TYR A N 1
ATOM 5798 C CA . TYR A 1 717 ? 32.625 -13.398 -12.531 1 94.12 717 TYR A CA 1
ATOM 5799 C C . TYR A 1 717 ? 33.344 -14.57 -13.219 1 94.12 717 TYR A C 1
ATOM 5801 O O . TYR A 1 717 ? 33.219 -15.719 -12.781 1 94.12 717 TYR A O 1
ATOM 5809 N N . ILE A 1 718 ? 33.969 -14.281 -14.32 1 92.62 718 ILE A N 1
ATOM 5810 C CA . ILE A 1 718 ? 34.812 -15.25 -15.039 1 92.62 718 ILE A CA 1
ATOM 5811 C C . ILE A 1 718 ? 36.25 -15.156 -14.562 1 92.62 718 ILE A C 1
ATOM 5813 O O . ILE A 1 718 ? 36.812 -14.07 -14.523 1 92.62 718 ILE A O 1
ATOM 5817 N N . ASN A 1 719 ? 36.719 -16.312 -14.258 1 90.88 719 ASN A N 1
ATOM 5818 C CA . ASN A 1 719 ? 38.094 -16.328 -13.773 1 90.88 719 ASN A CA 1
ATOM 5819 C C . ASN A 1 719 ? 39.062 -15.719 -14.789 1 90.88 719 ASN A C 1
ATOM 5821 O O . ASN A 1 719 ? 39.031 -16.078 -15.969 1 90.88 719 ASN A O 1
ATOM 5825 N N . GLY A 1 720 ? 39.844 -14.859 -14.336 1 86.75 720 GLY A N 1
ATOM 5826 C CA . GLY A 1 720 ? 40.781 -14.172 -15.203 1 86.75 720 GLY A CA 1
ATOM 5827 C C . GLY A 1 720 ? 40.281 -12.836 -15.711 1 86.75 720 GLY A C 1
ATOM 5828 O O . GLY A 1 720 ? 41.031 -12.047 -16.281 1 86.75 720 GLY A O 1
ATOM 5829 N N . GLU A 1 721 ? 39 -12.672 -15.586 1 87.62 721 GLU A N 1
ATOM 5830 C CA . GLU A 1 721 ? 38.406 -11.383 -15.945 1 87.62 721 GLU A CA 1
ATOM 5831 C C . GLU A 1 721 ? 38.188 -10.516 -14.711 1 87.62 721 GLU A C 1
ATOM 5833 O O . GLU A 1 721 ? 38.656 -10.844 -13.617 1 87.62 721 GLU A O 1
ATOM 5838 N N . SER A 1 722 ? 37.625 -9.453 -14.984 1 85.69 722 SER A N 1
ATOM 5839 C CA . SER A 1 722 ? 37.344 -8.539 -13.883 1 85.69 722 SER A CA 1
ATOM 5840 C C . SER A 1 722 ? 36.438 -9.172 -12.844 1 85.69 722 SER A C 1
ATOM 5842 O O . SER A 1 722 ? 35.438 -9.82 -13.195 1 85.69 722 SER A O 1
ATOM 5844 N N . LYS A 1 723 ? 36.75 -9.008 -11.539 1 89.31 723 LYS A N 1
ATOM 5845 C CA . LYS A 1 723 ? 35.938 -9.547 -10.453 1 89.31 723 LYS A CA 1
ATOM 5846 C C . LYS A 1 723 ? 34.781 -8.602 -10.109 1 89.31 723 LYS A C 1
ATOM 5848 O O . LYS A 1 723 ? 33.844 -8.992 -9.43 1 89.31 723 LYS A O 1
ATOM 5853 N N . VAL A 1 724 ? 34.812 -7.43 -10.617 1 91.06 724 VAL A N 1
ATOM 5854 C CA . VAL A 1 724 ? 33.781 -6.414 -10.414 1 91.06 724 VAL A CA 1
ATOM 5855 C C . VAL A 1 724 ? 33.844 -5.914 -8.969 1 91.06 724 VAL A C 1
ATOM 5857 O O . VAL A 1 724 ? 34 -4.715 -8.727 1 91.06 724 VAL A O 1
ATOM 5860 N N . VAL A 1 725 ? 33.719 -6.836 -7.883 1 96.88 725 VAL A N 1
ATOM 5861 C CA . VAL A 1 725 ? 33.75 -6.488 -6.465 1 96.88 725 VAL A CA 1
ATOM 5862 C C . VAL A 1 725 ? 35.156 -6.77 -5.91 1 96.88 725 VAL A C 1
ATOM 5864 O O . VAL A 1 725 ? 35.656 -7.902 -5.977 1 96.88 725 VAL A O 1
ATOM 5867 N N . GLN A 1 726 ? 35.75 -5.789 -5.387 1 95.44 726 GLN A N 1
ATOM 5868 C CA . GLN A 1 726 ? 37.094 -5.918 -4.82 1 95.44 726 GLN A CA 1
ATOM 5869 C C . GLN A 1 726 ? 37.031 -6.293 -3.344 1 95.44 726 GLN A C 1
ATOM 5871 O O . GLN A 1 726 ? 37.812 -7.133 -2.879 1 95.44 726 GLN A O 1
ATOM 5876 N N . GLN A 1 727 ? 36.188 -5.613 -2.672 1 96.25 727 GLN A N 1
ATOM 5877 C CA . GLN A 1 727 ? 36.062 -5.828 -1.234 1 96.25 727 GLN A CA 1
ATOM 5878 C C . GLN A 1 727 ? 34.656 -5.477 -0.749 1 96.25 727 GLN A C 1
ATOM 5880 O O . GLN A 1 727 ? 34 -4.586 -1.3 1 96.25 727 GLN A O 1
ATOM 5885 N N . VAL A 1 728 ? 34.219 -6.195 0.235 1 98.12 728 VAL A N 1
ATOM 5886 C CA . VAL A 1 728 ? 32.938 -5.906 0.872 1 98.12 728 VAL A CA 1
ATOM 5887 C C . VAL A 1 728 ? 33.125 -5.734 2.377 1 98.12 728 VAL A C 1
ATOM 5889 O O . VAL A 1 728 ? 33.812 -6.539 3.016 1 98.12 728 VAL A O 1
ATOM 5892 N N . GLN A 1 729 ? 32.625 -4.711 2.908 1 97.88 729 GLN A N 1
ATOM 5893 C CA . GLN A 1 729 ? 32.594 -4.48 4.348 1 97.88 729 GLN A CA 1
ATOM 5894 C C . GLN A 1 729 ? 31.172 -4.469 4.887 1 97.88 729 GLN A C 1
ATOM 5896 O O . GLN A 1 729 ? 30.312 -3.787 4.336 1 97.88 729 GLN A O 1
ATOM 5901 N N . PHE A 1 730 ? 30.984 -5.277 5.906 1 97.81 730 PHE A N 1
ATOM 5902 C CA . PHE A 1 730 ? 29.672 -5.328 6.547 1 97.81 730 PHE A CA 1
ATOM 5903 C C . PHE A 1 730 ? 29.688 -4.539 7.848 1 97.81 730 PHE A C 1
ATOM 5905 O O . PHE A 1 730 ? 30.453 -4.844 8.766 1 97.81 730 PHE A O 1
ATOM 5912 N N . ASP A 1 731 ? 28.844 -3.555 7.941 1 94 731 ASP A N 1
ATOM 5913 C CA . ASP A 1 731 ? 28.594 -2.797 9.164 1 94 731 ASP A CA 1
ATOM 5914 C C . ASP A 1 731 ? 27.125 -2.885 9.586 1 94 731 ASP A C 1
ATOM 5916 O O . ASP A 1 731 ? 26.281 -3.332 8.812 1 94 731 ASP A O 1
ATOM 5920 N N . GLU A 1 732 ? 26.859 -2.65 10.859 1 87.56 732 GLU A N 1
ATOM 5921 C CA . GLU A 1 732 ? 25.484 -2.717 11.352 1 87.56 732 GLU A CA 1
ATOM 5922 C C . GLU A 1 732 ? 25.234 -1.7 12.469 1 87.56 732 GLU A C 1
ATOM 5924 O O . GLU A 1 732 ? 26.188 -1.124 13 1 87.56 732 GLU A O 1
ATOM 5929 N N . PHE A 1 733 ? 24.031 -1.513 12.648 1 85.25 733 PHE A N 1
ATOM 5930 C CA . PHE A 1 733 ? 23.594 -0.653 13.742 1 85.25 733 PHE A CA 1
ATOM 5931 C C . PHE A 1 733 ? 22.891 -1.468 14.82 1 85.25 733 PHE A C 1
ATOM 5933 O O . PHE A 1 733 ? 22.469 -2.598 14.578 1 85.25 733 PHE A O 1
ATOM 5940 N N . GLU A 1 734 ? 22.703 -0.894 15.938 1 78 734 GLU A N 1
ATOM 5941 C CA . GLU A 1 734 ? 22.172 -1.607 17.094 1 78 734 GLU A CA 1
ATOM 5942 C C . GLU A 1 734 ? 20.703 -1.969 16.875 1 78 734 GLU A C 1
ATOM 5944 O O . GLU A 1 734 ? 20.219 -2.975 17.391 1 78 734 GLU A O 1
ATOM 5949 N N . GLU A 1 735 ? 20.094 -1.256 16.078 1 80.25 735 GLU A N 1
ATOM 5950 C CA . GLU A 1 735 ? 18.656 -1.456 15.922 1 80.25 735 GLU A CA 1
ATOM 5951 C C . GLU A 1 735 ? 18.359 -2.398 14.766 1 80.25 735 GLU A C 1
ATOM 5953 O O . GLU A 1 735 ? 17.188 -2.676 14.469 1 80.25 735 GLU A O 1
ATOM 5958 N N . GLY A 1 736 ? 19.422 -2.955 14.242 1 90 736 GLY A N 1
ATOM 5959 C CA . GLY A 1 736 ? 19.219 -3.979 13.227 1 90 736 GLY A CA 1
ATOM 5960 C C . GLY A 1 736 ? 19.422 -3.471 11.812 1 90 736 GLY A C 1
ATOM 5961 O O . GLY A 1 736 ? 19.5 -4.262 10.867 1 90 736 GLY A O 1
ATOM 5962 N N . GLU A 1 737 ? 19.562 -2.141 11.625 1 94.31 737 GLU A N 1
ATOM 5963 C CA . GLU A 1 737 ? 19.859 -1.596 10.305 1 94.31 737 GLU A CA 1
ATOM 5964 C C . GLU A 1 737 ? 21.234 -2.053 9.812 1 94.31 737 GLU A C 1
ATOM 5966 O O . GLU A 1 737 ? 22.141 -2.246 10.617 1 94.31 737 GLU A O 1
ATOM 5971 N N . GLN A 1 738 ? 21.375 -2.236 8.5 1 97.06 738 GLN A N 1
ATOM 5972 C CA . GLN A 1 738 ? 22.594 -2.762 7.91 1 97.06 738 GLN A CA 1
ATOM 5973 C C . GLN A 1 738 ? 23.281 -1.714 7.031 1 97.06 738 GLN A C 1
ATOM 5975 O O . GLN A 1 738 ? 22.609 -0.913 6.379 1 97.06 738 GLN A O 1
ATOM 5980 N N . LYS A 1 739 ? 24.547 -1.657 7.039 1 97.56 739 LYS A N 1
ATOM 5981 C CA . LYS A 1 739 ? 25.375 -0.87 6.133 1 97.56 739 LYS A CA 1
ATOM 5982 C C . LYS A 1 739 ? 26.391 -1.752 5.414 1 97.56 739 LYS A C 1
ATOM 5984 O O . LYS A 1 739 ? 27.234 -2.389 6.055 1 97.56 739 LYS A O 1
ATOM 5989 N N . ILE A 1 740 ? 26.312 -1.889 4.145 1 98.56 740 ILE A N 1
ATOM 5990 C CA . ILE A 1 740 ? 27.203 -2.711 3.334 1 98.56 740 ILE A CA 1
ATOM 5991 C C . ILE A 1 740 ? 28.016 -1.82 2.395 1 98.56 740 ILE A C 1
ATOM 5993 O O . ILE A 1 740 ? 27.453 -1.079 1.589 1 98.56 740 ILE A O 1
ATOM 5997 N N . ILE A 1 741 ? 29.281 -1.843 2.502 1 98.31 741 ILE A N 1
ATOM 5998 C CA . ILE A 1 741 ? 30.188 -1.073 1.654 1 98.31 741 ILE A CA 1
ATOM 5999 C C . ILE A 1 741 ? 30.844 -1.994 0.626 1 98.31 741 ILE A C 1
ATOM 6001 O O . ILE A 1 741 ? 31.484 -2.979 0.988 1 98.31 741 ILE A O 1
ATOM 6005 N N . VAL A 1 742 ? 30.672 -1.692 -0.614 1 98.5 742 VAL A N 1
ATOM 6006 C CA . VAL A 1 742 ? 31.172 -2.518 -1.707 1 98.5 742 VAL A CA 1
ATOM 6007 C C . VAL A 1 742 ? 32.188 -1.727 -2.521 1 98.5 742 VAL A C 1
ATOM 6009 O O . VAL A 1 742 ? 31.828 -0.818 -3.271 1 98.5 742 VAL A O 1
ATOM 6012 N N . ASP A 1 743 ? 33.438 -2.066 -2.406 1 97.81 743 ASP A N 1
ATOM 6013 C CA . ASP A 1 743 ? 34.469 -1.489 -3.252 1 97.81 743 ASP A CA 1
ATOM 6014 C C . ASP A 1 743 ? 34.531 -2.191 -4.609 1 97.81 743 ASP A C 1
ATOM 6016 O O . ASP A 1 743 ? 34.75 -3.398 -4.676 1 97.81 743 ASP A O 1
ATOM 6020 N N . LEU A 1 744 ? 34.312 -1.409 -5.59 1 97 744 LEU A N 1
ATOM 6021 C CA . LEU A 1 744 ? 34.312 -1.966 -6.938 1 97 744 LEU A CA 1
ATOM 6022 C C . LEU A 1 744 ? 35.719 -1.842 -7.559 1 97 744 LEU A C 1
ATOM 6024 O O . LEU A 1 744 ? 36.438 -0.906 -7.25 1 97 744 LEU A O 1
ATOM 6028 N N . GLU A 1 745 ? 36.062 -2.717 -8.438 1 91.88 745 GLU A N 1
ATOM 6029 C CA . GLU A 1 745 ? 37.375 -2.771 -9.047 1 91.88 745 GLU A CA 1
ATOM 6030 C C . GLU A 1 745 ? 37.656 -1.537 -9.898 1 91.88 745 GLU A C 1
ATOM 6032 O O . GLU A 1 745 ? 38.812 -1.14 -10.086 1 91.88 745 GLU A O 1
ATOM 6037 N N . ASP A 1 746 ? 36.656 -0.885 -10.391 1 90.38 746 ASP A N 1
ATOM 6038 C CA . ASP A 1 746 ? 36.812 0.234 -11.312 1 90.38 746 ASP A CA 1
ATOM 6039 C C . ASP A 1 746 ? 37 1.55 -10.555 1 90.38 746 ASP A C 1
ATOM 6041 O O . ASP A 1 746 ? 36.906 2.627 -11.148 1 90.38 746 ASP A O 1
ATOM 6045 N N . GLY A 1 747 ? 37.188 1.452 -9.32 1 93.81 747 GLY A N 1
ATOM 6046 C CA . GLY A 1 747 ? 37.469 2.635 -8.531 1 93.81 747 GLY A CA 1
ATOM 6047 C C . GLY A 1 747 ? 36.25 3.293 -7.938 1 93.81 747 GLY A C 1
ATOM 6048 O O . GLY A 1 747 ? 36.312 4.398 -7.398 1 93.81 747 GLY A O 1
ATOM 6049 N N . TYR A 1 748 ? 35.188 2.641 -8.055 1 96.81 748 TYR A N 1
ATOM 6050 C CA . TYR A 1 748 ? 33.938 3.152 -7.484 1 96.81 748 TYR A CA 1
ATOM 6051 C C . TYR A 1 748 ? 33.594 2.414 -6.195 1 96.81 748 TYR A C 1
ATOM 6053 O O . TYR A 1 748 ? 34.125 1.332 -5.93 1 96.81 748 TYR A O 1
ATOM 6061 N N . GLN A 1 749 ? 32.75 3.031 -5.348 1 98.06 749 GLN A N 1
ATOM 6062 C CA . GLN A 1 749 ? 32.25 2.428 -4.113 1 98.06 749 GLN A CA 1
ATOM 6063 C C . GLN A 1 749 ? 30.75 2.564 -4 1 98.06 749 GLN A C 1
ATOM 6065 O O . GLN A 1 749 ? 30.203 3.646 -4.223 1 98.06 749 GLN A O 1
ATOM 6070 N N . ASP A 1 750 ? 30.141 1.51 -3.826 1 98.31 750 ASP A N 1
ATOM 6071 C CA . ASP A 1 750 ? 28.719 1.485 -3.496 1 98.31 750 ASP A CA 1
ATOM 6072 C C . ASP A 1 750 ? 28.5 1.36 -1.988 1 98.31 750 ASP A C 1
ATOM 6074 O O . ASP A 1 750 ? 29.172 0.566 -1.326 1 98.31 750 ASP A O 1
ATOM 6078 N N . VAL A 1 751 ? 27.625 2.07 -1.43 1 98.06 751 VAL A N 1
ATOM 6079 C CA . VAL A 1 751 ? 27.25 1.924 -0.027 1 98.06 751 VAL A CA 1
ATOM 6080 C C . VAL A 1 751 ? 25.734 1.71 0.086 1 98.06 751 VAL A C 1
ATOM 6082 O O . VAL A 1 751 ? 24.953 2.582 -0.287 1 98.06 751 VAL A O 1
ATOM 6085 N N . TRP A 1 752 ? 25.359 0.523 0.569 1 98.31 752 TRP A N 1
ATOM 6086 C CA . TRP A 1 752 ? 23.969 0.204 0.891 1 98.31 752 TRP A CA 1
ATOM 6087 C C . TRP A 1 752 ? 23.672 0.509 2.354 1 98.31 752 TRP A C 1
ATOM 6089 O O . TRP A 1 752 ? 24.422 0.106 3.246 1 98.31 752 TRP A O 1
ATOM 6099 N N . ARG A 1 753 ? 22.672 1.215 2.668 1 97.94 753 ARG A N 1
ATOM 6100 C CA . ARG A 1 753 ? 22.094 1.354 3.998 1 97.94 753 ARG A CA 1
ATOM 6101 C C . ARG A 1 753 ? 20.641 0.857 4.016 1 97.94 753 ARG A C 1
ATOM 6103 O O . ARG A 1 753 ? 19.781 1.438 3.363 1 97.94 753 ARG A O 1
ATOM 6110 N N . VAL A 1 754 ? 20.375 -0.2 4.734 1 97.75 754 VAL A N 1
ATOM 6111 C CA . VAL A 1 754 ? 19.094 -0.901 4.664 1 97.75 754 VAL A CA 1
ATOM 6112 C C . VAL A 1 754 ? 18.453 -0.949 6.047 1 97.75 754 VAL A C 1
ATOM 6114 O O . VAL A 1 754 ? 19.031 -1.492 6.988 1 97.75 754 VAL A O 1
ATOM 6117 N N . GLY A 1 755 ? 17.266 -0.366 6.156 1 94.75 755 GLY A N 1
ATOM 6118 C CA . GLY A 1 755 ? 16.484 -0.459 7.379 1 94.75 755 GLY A CA 1
ATOM 6119 C C . GLY A 1 755 ? 15.625 -1.707 7.445 1 94.75 755 GLY A C 1
ATOM 6120 O O . GLY A 1 755 ? 15.68 -2.553 6.551 1 94.75 755 GLY A O 1
ATOM 6121 N N . ILE A 1 756 ? 14.844 -1.854 8.539 1 92.44 756 ILE A N 1
ATOM 6122 C CA . ILE A 1 756 ? 13.898 -2.949 8.727 1 92.44 756 ILE A CA 1
ATOM 6123 C C . ILE A 1 756 ? 12.547 -2.566 8.141 1 92.44 756 ILE A C 1
ATOM 6125 O O . ILE A 1 756 ? 11.828 -3.416 7.602 1 92.44 756 ILE A O 1
ATOM 6129 N N . SER A 1 757 ? 12.172 -1.29 8.258 1 88.62 757 SER A N 1
ATOM 6130 C CA . SER A 1 757 ? 10.914 -0.728 7.77 1 88.62 757 SER A CA 1
ATOM 6131 C C . SER A 1 757 ? 11.094 0.716 7.316 1 88.62 757 SER A C 1
ATOM 6133 O O . SER A 1 757 ? 12.18 1.286 7.457 1 88.62 757 SER A O 1
ATOM 6135 N N . LEU A 1 758 ? 10.055 1.287 6.754 1 89.38 758 LEU A N 1
ATOM 6136 C CA . LEU A 1 758 ? 10.148 2.662 6.277 1 89.38 758 LEU A CA 1
ATOM 6137 C C . LEU A 1 758 ? 10.289 3.633 7.445 1 89.38 758 LEU A C 1
ATOM 6139 O O . LEU A 1 758 ? 10.609 4.809 7.246 1 89.38 758 LEU A O 1
ATOM 6143 N N . ASN A 1 759 ? 10.188 3.188 8.688 1 86.31 759 ASN A N 1
ATOM 6144 C CA . ASN A 1 759 ? 10.336 4.047 9.859 1 86.31 759 ASN A CA 1
ATOM 6145 C C . ASN A 1 759 ? 11.719 3.91 10.484 1 86.31 759 ASN A C 1
ATOM 6147 O O . ASN A 1 759 ? 12.016 4.555 11.492 1 86.31 759 ASN A O 1
ATOM 6151 N N . SER A 1 760 ? 12.609 3.139 9.852 1 89.81 760 SER A N 1
ATOM 6152 C CA . SER A 1 760 ? 13.961 2.961 10.367 1 89.81 760 SER A CA 1
ATOM 6153 C C . SER A 1 760 ? 14.766 4.25 10.266 1 89.81 760 SER A C 1
ATOM 6155 O O . SER A 1 760 ? 14.625 5 9.297 1 89.81 760 SER A O 1
ATOM 6157 N N . GLU A 1 761 ? 15.641 4.5 11.25 1 88.94 761 GLU A N 1
ATOM 6158 C CA . GLU A 1 761 ? 16.516 5.668 11.266 1 88.94 761 GLU A CA 1
ATOM 6159 C C . GLU A 1 761 ? 17.984 5.254 11.266 1 88.94 761 GLU A C 1
ATOM 6161 O O . GLU A 1 761 ? 18.406 4.434 12.086 1 88.94 761 GLU A O 1
ATOM 6166 N N . ILE A 1 762 ? 18.688 5.711 10.344 1 92.88 762 ILE A N 1
ATOM 6167 C CA . ILE A 1 762 ? 20.125 5.492 10.234 1 92.88 762 ILE A CA 1
ATOM 6168 C C . ILE A 1 762 ? 20.859 6.832 10.281 1 92.88 762 ILE A C 1
ATOM 6170 O O . ILE A 1 762 ? 20.656 7.684 9.406 1 92.88 762 ILE A O 1
ATOM 6174 N N . ASP A 1 763 ? 21.719 7.039 11.297 1 90.62 763 ASP A N 1
ATOM 6175 C CA . ASP A 1 763 ? 22.453 8.289 11.477 1 90.62 763 ASP A CA 1
ATOM 6176 C C . ASP A 1 763 ? 23.953 8.078 11.289 1 90.62 763 ASP A C 1
ATOM 6178 O O . ASP A 1 763 ? 24.484 7.039 11.68 1 90.62 763 ASP A O 1
ATOM 6182 N N . GLY A 1 764 ? 24.641 8.891 10.609 1 87.88 764 GLY A N 1
ATOM 6183 C CA . GLY A 1 764 ? 26.078 8.906 10.422 1 87.88 764 GLY A CA 1
ATOM 6184 C C . GLY A 1 764 ? 26.641 10.305 10.242 1 87.88 764 GLY A C 1
ATOM 6185 O O . GLY A 1 764 ? 25.922 11.297 10.406 1 87.88 764 GLY A O 1
ATOM 6186 N N . GLU A 1 765 ? 27.969 10.352 10.055 1 86.12 765 GLU A N 1
ATOM 6187 C CA . GLU A 1 765 ? 28.578 11.648 9.766 1 86.12 765 GLU A CA 1
ATOM 6188 C C . GLU A 1 765 ? 28.094 12.203 8.438 1 86.12 765 GLU A C 1
ATOM 6190 O O . GLU A 1 765 ? 28.312 11.594 7.383 1 86.12 765 GLU A O 1
ATOM 6195 N N . ASP A 1 766 ? 27.453 13.32 8.32 1 88.88 766 ASP A N 1
ATOM 6196 C CA . ASP A 1 766 ? 26.906 14.008 7.152 1 88.88 766 ASP A CA 1
ATOM 6197 C C . ASP A 1 766 ? 25.891 13.141 6.414 1 88.88 766 ASP A C 1
ATOM 6199 O O . ASP A 1 766 ? 25.859 13.117 5.184 1 88.88 766 ASP A O 1
ATOM 6203 N N . TYR A 1 767 ? 25.391 12.242 7.164 1 94.31 767 TYR A N 1
ATOM 6204 C CA . TYR A 1 767 ? 24.375 11.352 6.613 1 94.31 767 TYR A CA 1
ATOM 6205 C C . TYR A 1 767 ? 23.234 11.141 7.605 1 94.31 767 TYR A C 1
ATOM 6207 O O . TYR A 1 767 ? 23.469 11.039 8.812 1 94.31 767 TYR A O 1
ATOM 6215 N N . TYR A 1 768 ? 22.078 11.148 7.141 1 95.12 768 TYR A N 1
ATOM 6216 C CA . TYR A 1 768 ? 20.875 10.805 7.906 1 95.12 768 TYR A CA 1
ATOM 6217 C C . TYR A 1 768 ? 19.812 10.195 7.004 1 95.12 768 TYR A C 1
ATOM 6219 O O . TYR A 1 768 ? 19.609 10.656 5.875 1 95.12 768 TYR A O 1
ATOM 6227 N N . GLN A 1 769 ? 19.109 9.125 7.516 1 95.25 769 GLN A N 1
ATOM 6228 C CA . GLN A 1 769 ? 18.062 8.469 6.75 1 95.25 769 GLN A CA 1
ATOM 6229 C C . GLN A 1 769 ? 16.922 8.008 7.664 1 95.25 769 GLN A C 1
ATOM 6231 O O . GLN A 1 769 ? 17.141 7.211 8.586 1 95.25 769 GLN A O 1
ATOM 6236 N N . LYS A 1 770 ? 15.852 8.539 7.527 1 92.44 770 LYS A N 1
ATOM 6237 C CA . LYS A 1 770 ? 14.617 7.918 7.988 1 92.44 770 LYS A CA 1
ATOM 6238 C C . LYS A 1 770 ? 13.836 7.316 6.824 1 92.44 770 LYS A C 1
ATOM 6240 O O . LYS A 1 770 ? 13.188 8.039 6.07 1 92.44 770 LYS A O 1
ATOM 6245 N N . GLY A 1 771 ? 13.938 6.078 6.695 1 94 771 GLY A N 1
ATOM 6246 C CA . GLY A 1 771 ? 13.383 5.379 5.547 1 94 771 GLY A CA 1
ATOM 6247 C C . GLY A 1 771 ? 13.867 3.947 5.426 1 94 771 GLY A C 1
ATOM 6248 O O . GLY A 1 771 ? 14.547 3.441 6.324 1 94 771 GLY A O 1
ATOM 6249 N N . LEU A 1 772 ? 13.547 3.289 4.379 1 96.38 772 LEU A N 1
ATOM 6250 C CA . LEU A 1 772 ? 13.789 1.858 4.211 1 96.38 772 LEU A CA 1
ATOM 6251 C C . LEU A 1 772 ? 15.219 1.595 3.758 1 96.38 772 LEU A C 1
ATOM 6253 O O . LEU A 1 772 ? 15.945 0.824 4.395 1 96.38 772 LEU A O 1
ATOM 6257 N N . LEU A 1 773 ? 15.586 2.209 2.578 1 97.38 773 LEU A N 1
ATOM 6258 C CA . LEU A 1 773 ? 16.891 1.844 2.045 1 97.38 773 LEU A CA 1
ATOM 6259 C C . LEU A 1 773 ? 17.453 2.961 1.174 1 97.38 773 LEU A C 1
ATOM 6261 O O . LEU A 1 773 ? 16.703 3.773 0.632 1 97.38 773 LEU A O 1
ATOM 6265 N N . SER A 1 774 ? 18.812 3.078 1.134 1 98.06 774 SER A N 1
ATOM 6266 C CA . SER A 1 774 ? 19.5 3.934 0.176 1 98.06 774 SER A CA 1
ATOM 6267 C C . SER A 1 774 ? 20.719 3.23 -0.414 1 98.06 774 SER A C 1
ATOM 6269 O O . SER A 1 774 ? 21.312 2.355 0.224 1 98.06 774 SER A O 1
ATOM 6271 N N . LEU A 1 775 ? 21.031 3.486 -1.618 1 98.56 775 LEU A N 1
ATOM 6272 C CA . LEU A 1 775 ? 22.25 3.094 -2.322 1 98.56 775 LEU A CA 1
ATOM 6273 C C . LEU A 1 775 ? 22.906 4.301 -2.982 1 98.56 775 LEU A C 1
ATOM 6275 O O . LEU A 1 775 ? 22.266 5.035 -3.732 1 98.56 775 LEU A O 1
ATOM 6279 N N . HIS A 1 776 ? 24.094 4.621 -2.652 1 97.81 776 HIS A N 1
ATOM 6280 C CA . HIS A 1 776 ? 24.797 5.645 -3.412 1 97.81 776 HIS A CA 1
ATOM 6281 C C . HIS A 1 776 ? 26.125 5.105 -3.947 1 97.81 776 HIS A C 1
ATOM 6283 O O . HIS A 1 776 ? 26.703 4.188 -3.369 1 97.81 776 HIS A O 1
ATOM 6289 N N . ARG A 1 777 ? 26.609 5.652 -5.027 1 97.69 777 ARG A N 1
ATOM 6290 C CA . ARG A 1 777 ? 27.906 5.355 -5.633 1 97.69 777 ARG A CA 1
ATOM 6291 C C . ARG A 1 777 ? 28.766 6.605 -5.719 1 97.69 777 ARG A C 1
ATOM 6293 O O . ARG A 1 777 ? 28.297 7.66 -6.16 1 97.69 777 ARG A O 1
ATOM 6300 N N . LYS A 1 778 ? 29.984 6.453 -5.312 1 96.62 778 LYS A N 1
ATOM 6301 C CA . LYS A 1 778 ? 30.953 7.535 -5.453 1 96.62 778 LYS A CA 1
ATOM 6302 C C . LYS A 1 778 ? 32.156 7.078 -6.254 1 96.62 778 LYS A C 1
ATOM 6304 O O . LYS A 1 778 ? 32.594 5.922 -6.156 1 96.62 778 LYS A O 1
ATOM 6309 N N . ASN A 1 779 ? 32.688 8 -7.027 1 95.56 779 ASN A N 1
ATOM 6310 C CA . ASN A 1 779 ? 34.031 7.824 -7.582 1 95.56 779 ASN A CA 1
ATOM 6311 C C . ASN A 1 779 ? 35.094 8.086 -6.535 1 95.56 779 ASN A C 1
ATOM 6313 O O . ASN A 1 779 ? 35.25 9.211 -6.055 1 95.56 779 ASN A O 1
ATOM 6317 N N . MET A 1 780 ? 35.844 7.125 -6.238 1 94.81 780 MET A N 1
ATOM 6318 C CA . MET A 1 780 ? 36.75 7.207 -5.094 1 94.81 780 MET A CA 1
ATOM 6319 C C . MET A 1 780 ? 37.938 8.07 -5.418 1 94.81 780 MET A C 1
ATOM 6321 O O . MET A 1 780 ? 38.625 8.562 -4.516 1 94.81 780 MET A O 1
ATOM 6325 N N . ALA A 1 781 ? 38.219 8.281 -6.676 1 94 781 ALA A N 1
ATOM 6326 C CA . ALA A 1 781 ? 39.344 9.133 -7.062 1 94 781 ALA A CA 1
ATOM 6327 C C . ALA A 1 781 ? 39.062 10.602 -6.75 1 94 781 ALA A C 1
ATOM 6329 O O . ALA A 1 781 ? 39.906 11.32 -6.258 1 94 781 ALA A O 1
ATOM 6330 N N . ASN A 1 782 ? 37.812 11.07 -7.027 1 92.12 782 ASN A N 1
ATOM 6331 C CA . ASN A 1 782 ? 37.469 12.477 -6.832 1 92.12 782 ASN A CA 1
ATOM 6332 C C . ASN A 1 782 ? 36.344 12.648 -5.844 1 92.12 782 ASN A C 1
ATOM 6334 O O . ASN A 1 782 ? 35.875 13.766 -5.605 1 92.12 782 ASN A O 1
ATOM 6338 N N . GLN A 1 783 ? 35.781 11.523 -5.344 1 91.31 783 GLN A N 1
ATOM 6339 C CA . GLN A 1 783 ? 34.75 11.5 -4.332 1 91.31 783 GLN A CA 1
ATOM 6340 C C . GLN A 1 783 ? 33.438 12.039 -4.887 1 91.31 783 GLN A C 1
ATOM 6342 O O . GLN A 1 783 ? 32.531 12.43 -4.125 1 91.31 783 GLN A O 1
ATOM 6347 N N . GLN A 1 784 ? 33.312 12.062 -6.176 1 91.12 784 GLN A N 1
ATOM 6348 C CA . GLN A 1 784 ? 32.094 12.555 -6.805 1 91.12 784 GLN A CA 1
ATOM 6349 C C . GLN A 1 784 ? 30.984 11.508 -6.758 1 91.12 784 GLN A C 1
ATOM 6351 O O . GLN A 1 784 ? 31.25 10.32 -6.969 1 91.12 784 GLN A O 1
ATOM 6356 N N . MET A 1 785 ? 29.781 11.961 -6.484 1 93.81 785 MET A N 1
ATOM 6357 C CA . MET A 1 785 ? 28.609 11.086 -6.48 1 93.81 785 MET A CA 1
ATOM 6358 C C . MET A 1 785 ? 28.203 10.734 -7.902 1 93.81 785 MET A C 1
ATOM 6360 O O . MET A 1 785 ? 27.984 11.617 -8.727 1 93.81 785 MET A O 1
ATOM 6364 N N . GLU A 1 786 ? 28.094 9.484 -8.211 1 96 786 GLU A N 1
ATOM 6365 C CA . GLU A 1 786 ? 27.594 9.016 -9.5 1 96 786 GLU A CA 1
ATOM 6366 C C . GLU A 1 786 ? 26.078 8.883 -9.484 1 96 786 GLU A C 1
ATOM 6368 O O . GLU A 1 786 ? 25.406 9.242 -10.453 1 96 786 GLU A O 1
ATOM 6373 N N . PHE A 1 787 ? 25.547 8.312 -8.461 1 97.69 787 PHE A N 1
ATOM 6374 C CA . PHE A 1 787 ? 24.094 8.266 -8.32 1 97.69 787 PHE A CA 1
ATOM 6375 C C . PHE A 1 787 ? 23.703 8.047 -6.863 1 97.69 787 PHE A C 1
ATOM 6377 O O . PHE A 1 787 ? 24.547 7.684 -6.035 1 97.69 787 PHE A O 1
ATOM 6384 N N . LEU A 1 788 ? 22.484 8.297 -6.523 1 97.94 788 LEU A N 1
ATOM 6385 C CA . LEU A 1 788 ? 21.844 8.062 -5.238 1 97.94 788 LEU A CA 1
ATOM 6386 C C . LEU A 1 788 ? 20.422 7.551 -5.43 1 97.94 788 LEU A C 1
ATOM 6388 O O . LEU A 1 788 ? 19.625 8.172 -6.125 1 97.94 788 LEU A O 1
ATOM 6392 N N . LEU A 1 789 ? 20.141 6.422 -4.961 1 98.31 789 LEU A N 1
ATOM 6393 C CA . LEU A 1 789 ? 18.797 5.871 -4.852 1 98.31 789 LEU A CA 1
ATOM 6394 C C . LEU A 1 789 ? 18.297 5.922 -3.41 1 98.31 789 LEU A C 1
ATOM 6396 O O . LEU A 1 789 ? 18.969 5.426 -2.504 1 98.31 789 LEU A O 1
ATOM 6400 N N . GLY A 1 790 ? 17.266 6.602 -3.109 1 98.06 790 GLY A N 1
ATOM 6401 C CA . GLY A 1 790 ? 16.531 6.539 -1.855 1 98.06 790 GLY A CA 1
ATOM 6402 C C . GLY A 1 790 ? 15.148 5.914 -2.004 1 98.06 790 GLY A C 1
ATOM 6403 O O . GLY A 1 790 ? 14.352 6.352 -2.834 1 98.06 790 GLY A O 1
ATOM 6404 N N . ALA A 1 791 ? 14.852 4.871 -1.237 1 97.81 791 ALA A N 1
ATOM 6405 C CA . ALA A 1 791 ? 13.586 4.164 -1.364 1 97.81 791 ALA A CA 1
ATOM 6406 C C . ALA A 1 791 ? 12.766 4.27 -0.08 1 97.81 791 ALA A C 1
ATOM 6408 O O . ALA A 1 791 ? 13.25 3.92 1.001 1 97.81 791 ALA A O 1
ATOM 6409 N N . ASP A 1 792 ? 11.484 4.77 -0.275 1 96.12 792 ASP A N 1
ATOM 6410 C CA . ASP A 1 792 ? 10.547 4.941 0.831 1 96.12 792 ASP A CA 1
ATOM 6411 C C . ASP A 1 792 ? 11.172 5.758 1.96 1 96.12 792 ASP A C 1
ATOM 6413 O O . ASP A 1 792 ? 11.234 5.301 3.102 1 96.12 792 ASP A O 1
ATOM 6417 N N . ILE A 1 793 ? 11.562 7 1.604 1 96.44 793 ILE A N 1
ATOM 6418 C CA . ILE A 1 793 ? 12.297 7.914 2.475 1 96.44 793 ILE A CA 1
ATOM 6419 C C . ILE A 1 793 ? 11.359 9.008 2.979 1 96.44 793 ILE A C 1
ATOM 6421 O O . ILE A 1 793 ? 10.672 9.664 2.188 1 96.44 793 ILE A O 1
ATOM 6425 N N . TYR A 1 794 ? 11.359 9.211 4.273 1 92.94 794 TYR A N 1
ATOM 6426 C CA . TYR A 1 794 ? 10.68 10.383 4.816 1 92.94 794 TYR A CA 1
ATOM 6427 C C . TYR A 1 794 ? 11.625 11.578 4.871 1 92.94 794 TYR A C 1
ATOM 6429 O O . TYR A 1 794 ? 11.219 12.719 4.605 1 92.94 794 TYR A O 1
ATOM 6437 N N . ARG A 1 795 ? 12.891 11.312 5.207 1 93.75 795 ARG A N 1
ATOM 6438 C CA . ARG A 1 795 ? 13.93 12.336 5.316 1 93.75 795 ARG A CA 1
ATOM 6439 C C . ARG A 1 795 ? 15.312 11.742 5.074 1 93.75 795 ARG A C 1
ATOM 6441 O O . ARG A 1 795 ? 15.609 10.641 5.547 1 93.75 795 ARG A O 1
ATOM 6448 N N . MET A 1 796 ? 16.109 12.453 4.328 1 96.5 796 MET A N 1
ATOM 6449 C CA . MET A 1 796 ? 17.484 12 4.082 1 96.5 796 MET A CA 1
ATOM 6450 C C . MET A 1 796 ? 18.422 13.18 3.918 1 96.5 796 MET A C 1
ATOM 6452 O O . MET A 1 796 ? 18.078 14.188 3.299 1 96.5 796 MET A O 1
ATOM 6456 N N . LYS A 1 797 ? 19.531 13.094 4.551 1 96.19 797 LYS A N 1
ATOM 6457 C CA . LYS A 1 797 ? 20.688 13.953 4.309 1 96.19 797 LYS A CA 1
ATOM 6458 C C . LYS A 1 797 ? 21.859 13.148 3.766 1 96.19 797 LYS A C 1
ATOM 6460 O O . LYS A 1 797 ? 22.203 12.094 4.301 1 96.19 797 LYS A O 1
ATOM 6465 N N . PHE A 1 798 ? 22.422 13.57 2.703 1 95.94 798 PHE A N 1
ATOM 6466 C CA . PHE A 1 798 ? 23.578 12.953 2.084 1 95.94 798 PHE A CA 1
ATOM 6467 C C . PHE A 1 798 ? 24.562 14.016 1.608 1 95.94 798 PHE A C 1
ATOM 6469 O O . PHE A 1 798 ? 24.359 14.648 0.573 1 95.94 798 PHE A O 1
ATOM 6476 N N . ASP A 1 799 ? 25.594 14.156 2.42 1 91.75 799 ASP A N 1
ATOM 6477 C CA . ASP A 1 799 ? 26.516 15.273 2.207 1 91.75 799 ASP A CA 1
ATOM 6478 C C . ASP A 1 799 ? 25.781 16.609 2.279 1 91.75 799 ASP A C 1
ATOM 6480 O O . ASP A 1 799 ? 25.109 16.906 3.273 1 91.75 799 ASP A O 1
ATOM 6484 N N . GLN A 1 800 ? 25.688 17.328 1.262 1 91.12 800 GLN A N 1
ATOM 6485 C CA . GLN A 1 800 ? 25.031 18.641 1.296 1 91.12 800 GLN A CA 1
ATOM 6486 C C . GLN A 1 800 ? 23.656 18.578 0.634 1 91.12 800 GLN A C 1
ATOM 6488 O O . GLN A 1 800 ? 22.938 19.578 0.583 1 91.12 800 GLN A O 1
ATOM 6493 N N . TRP A 1 801 ? 23.297 17.344 0.189 1 95.38 801 TRP A N 1
ATOM 6494 C CA . TRP A 1 801 ? 21.953 17.141 -0.338 1 95.38 801 TRP A CA 1
ATOM 6495 C C . TRP A 1 801 ? 20.969 16.859 0.786 1 95.38 801 TRP A C 1
ATOM 6497 O O . TRP A 1 801 ? 21.312 16.219 1.777 1 95.38 801 TRP A O 1
ATOM 6507 N N . GLU A 1 802 ? 19.781 17.297 0.642 1 95.62 802 GLU A N 1
ATOM 6508 C CA . GLU A 1 802 ? 18.703 16.922 1.559 1 95.62 802 GLU A CA 1
ATOM 6509 C C . GLU A 1 802 ? 17.422 16.609 0.801 1 95.62 802 GLU A C 1
ATOM 6511 O O . GLU A 1 802 ? 17.109 17.25 -0.203 1 95.62 802 GLU A O 1
ATOM 6516 N N . PHE A 1 803 ? 16.75 15.609 1.244 1 96.31 803 PHE A N 1
ATOM 6517 C CA . PHE A 1 803 ? 15.492 15.133 0.689 1 96.31 803 PHE A CA 1
ATOM 6518 C C . PHE A 1 803 ? 14.438 15 1.782 1 96.31 803 PHE A C 1
ATOM 6520 O O . PHE A 1 803 ? 14.656 14.32 2.783 1 96.31 803 PHE A O 1
ATOM 6527 N N . LEU A 1 804 ? 13.336 15.648 1.611 1 93.62 804 LEU A N 1
ATOM 6528 C CA . LEU A 1 804 ? 12.266 15.609 2.602 1 93.62 804 LEU A CA 1
ATOM 6529 C C . LEU A 1 804 ? 10.93 15.281 1.945 1 93.62 804 LEU A C 1
ATOM 6531 O O . LEU A 1 804 ? 10.469 16.016 1.066 1 93.62 804 LEU A O 1
ATOM 6535 N N . SER A 1 805 ? 10.312 14.219 2.398 1 93.12 805 SER A N 1
ATOM 6536 C CA . SER A 1 805 ? 8.984 13.898 1.89 1 93.12 805 SER A CA 1
ATOM 6537 C C . SER A 1 805 ? 7.949 14.914 2.361 1 93.12 805 SER A C 1
ATOM 6539 O O . SER A 1 805 ? 8.094 15.5 3.434 1 93.12 805 SER A O 1
ATOM 6541 N N . LEU A 1 806 ? 6.926 15.094 1.529 1 89.25 806 LEU A N 1
ATOM 6542 C CA . LEU A 1 806 ? 5.855 16.016 1.883 1 89.25 806 LEU A CA 1
ATOM 6543 C C . LEU A 1 806 ? 4.609 15.258 2.326 1 89.25 806 LEU A C 1
ATOM 6545 O O . LEU A 1 806 ? 3.488 15.742 2.148 1 89.25 806 LEU A O 1
ATOM 6549 N N . GLY A 1 807 ? 4.719 14.078 2.922 1 84.38 807 GLY A N 1
ATOM 6550 C CA . GLY A 1 807 ? 3.596 13.289 3.408 1 84.38 807 GLY A CA 1
ATOM 6551 C C . GLY A 1 807 ? 3.893 11.805 3.471 1 84.38 807 GLY A C 1
ATOM 6552 O O . GLY A 1 807 ? 4.16 11.258 4.547 1 84.38 807 GLY A O 1
ATOM 6553 N N . LYS A 1 808 ? 3.857 11.219 2.326 1 89.81 808 LYS A N 1
ATOM 6554 C CA . LYS A 1 808 ? 4.172 9.797 2.215 1 89.81 808 LYS A CA 1
ATOM 6555 C C . LYS A 1 808 ? 5.652 9.586 1.916 1 89.81 808 LYS A C 1
ATOM 6557 O O . LYS A 1 808 ? 6.297 10.438 1.297 1 89.81 808 LYS A O 1
ATOM 6562 N N . ALA A 1 809 ? 6.176 8.445 2.406 1 93.75 809 ALA A N 1
ATOM 6563 C CA . ALA A 1 809 ? 7.566 8.125 2.092 1 93.75 809 ALA A CA 1
ATOM 6564 C C . ALA A 1 809 ? 7.809 8.164 0.586 1 93.75 809 ALA A C 1
ATOM 6566 O O . ALA A 1 809 ? 6.965 7.723 -0.197 1 93.75 809 ALA A O 1
ATOM 6567 N N . VAL A 1 810 ? 8.93 8.688 0.154 1 96 810 VAL A N 1
ATOM 6568 C CA . VAL A 1 810 ? 9.195 8.914 -1.264 1 96 810 VAL A CA 1
ATOM 6569 C C . VAL A 1 810 ? 10.375 8.055 -1.711 1 96 810 VAL A C 1
ATOM 6571 O O . VAL A 1 810 ? 11.352 7.887 -0.97 1 96 810 VAL A O 1
ATOM 6574 N N . THR A 1 811 ? 10.234 7.41 -2.848 1 97.44 811 THR A N 1
ATOM 6575 C CA . THR A 1 811 ? 11.359 6.82 -3.562 1 97.44 811 THR A CA 1
ATOM 6576 C C . THR A 1 811 ? 11.867 7.766 -4.645 1 97.44 811 THR A C 1
ATOM 6578 O O . THR A 1 811 ? 11.078 8.312 -5.418 1 97.44 811 THR A O 1
ATOM 6581 N N . PHE A 1 812 ? 13.195 8.023 -4.684 1 97.56 812 PHE A N 1
ATOM 6582 C CA . PHE A 1 812 ? 13.773 8.906 -5.688 1 97.56 812 PHE A CA 1
ATOM 6583 C C . PHE A 1 812 ? 15.125 8.383 -6.16 1 97.56 812 PHE A C 1
ATOM 6585 O O . PHE A 1 812 ? 15.742 7.551 -5.488 1 97.56 812 PHE A O 1
ATOM 6592 N N . THR A 1 813 ? 15.547 8.828 -7.336 1 97.56 813 THR A N 1
ATOM 6593 C CA . THR A 1 813 ? 16.859 8.531 -7.895 1 97.56 813 THR A CA 1
ATOM 6594 C C . THR A 1 813 ? 17.531 9.805 -8.406 1 97.56 813 THR A C 1
ATOM 6596 O O . THR A 1 813 ? 16.859 10.688 -8.961 1 97.56 813 THR A O 1
ATOM 6599 N N . ILE A 1 814 ? 18.766 9.953 -8.125 1 96.5 814 ILE A N 1
ATOM 6600 C CA . ILE A 1 814 ? 19.625 11 -8.68 1 96.5 814 ILE A CA 1
ATOM 6601 C C . ILE A 1 814 ? 20.797 10.359 -9.406 1 96.5 814 ILE A C 1
ATOM 6603 O O . ILE A 1 814 ? 21.484 9.492 -8.859 1 96.5 814 ILE A O 1
ATOM 6607 N N . GLN A 1 815 ? 21.016 10.773 -10.602 1 96.12 815 GLN A N 1
ATOM 6608 C CA . GLN A 1 815 ? 22.109 10.227 -11.383 1 96.12 815 GLN A CA 1
ATOM 6609 C C . GLN A 1 815 ? 22.906 11.336 -12.062 1 96.12 815 GLN A C 1
ATOM 6611 O O . GLN A 1 815 ? 22.328 12.227 -12.688 1 96.12 815 GLN A O 1
ATOM 6616 N N . ALA A 1 816 ? 24.234 11.273 -11.953 1 94.81 816 ALA A N 1
ATOM 6617 C CA . ALA A 1 816 ? 25.094 12.242 -12.633 1 94.81 816 ALA A CA 1
ATOM 6618 C C . ALA A 1 816 ? 25.047 12.055 -14.148 1 94.81 816 ALA A C 1
ATOM 6620 O O . ALA A 1 816 ? 25.016 10.922 -14.633 1 94.81 816 ALA A O 1
ATOM 6621 N N . GLU A 1 817 ? 24.891 13.125 -14.805 1 90.75 817 GLU A N 1
ATOM 6622 C CA . GLU A 1 817 ? 24.953 13.141 -16.266 1 90.75 817 GLU A CA 1
ATOM 6623 C C . GLU A 1 817 ? 25.812 14.297 -16.766 1 90.75 817 GLU A C 1
ATOM 6625 O O . GLU A 1 817 ? 26.25 15.133 -15.977 1 90.75 817 GLU A O 1
ATOM 6630 N N . GLU A 1 818 ? 25.953 14.164 -18.125 1 86.5 818 GLU A N 1
ATOM 6631 C CA . GLU A 1 818 ? 26.688 15.281 -18.703 1 86.5 818 GLU A CA 1
ATOM 6632 C C . GLU A 1 818 ? 25.953 16.609 -18.5 1 86.5 818 GLU A C 1
ATOM 6634 O O . GLU A 1 818 ? 24.812 16.766 -18.938 1 86.5 818 GLU A O 1
ATOM 6639 N N . GLY A 1 819 ? 26.469 17.406 -17.75 1 87.56 819 GLY A N 1
ATOM 6640 C CA . GLY A 1 819 ? 25.891 18.734 -17.578 1 87.56 819 GLY A CA 1
ATOM 6641 C C . GLY A 1 819 ? 25.156 18.906 -16.266 1 87.56 819 GLY A C 1
ATOM 6642 O O . GLY A 1 819 ? 24.609 19.969 -15.984 1 87.56 819 GLY A O 1
ATOM 6643 N N . GLY A 1 820 ? 25.062 17.844 -15.523 1 94.38 820 GLY A N 1
ATOM 6644 C CA . GLY A 1 820 ? 24.438 17.984 -14.219 1 94.38 820 GLY A CA 1
ATOM 6645 C C . GLY A 1 820 ? 23.938 16.672 -13.648 1 94.38 820 GLY A C 1
ATOM 6646 O O . GLY A 1 820 ? 24.672 15.688 -13.594 1 94.38 820 GLY A O 1
ATOM 6647 N N . PHE A 1 821 ? 22.719 16.688 -13.102 1 95.69 821 PHE A N 1
ATOM 6648 C CA . PHE A 1 821 ? 22.125 15.508 -12.484 1 95.69 821 PHE A CA 1
ATOM 6649 C C . PHE A 1 821 ? 20.703 15.305 -12.977 1 95.69 821 PHE A C 1
ATOM 6651 O O . PHE A 1 821 ? 19.953 16.266 -13.156 1 95.69 821 PHE A O 1
ATOM 6658 N N . MET A 1 822 ? 20.359 14.117 -13.273 1 95.38 822 MET A N 1
ATOM 6659 C CA . MET A 1 822 ? 19 13.719 -13.578 1 95.38 822 MET A CA 1
ATOM 6660 C C . MET A 1 822 ? 18.297 13.156 -12.336 1 95.38 822 MET A C 1
ATOM 6662 O O . MET A 1 822 ? 18.875 12.336 -11.617 1 95.38 822 MET A O 1
ATOM 6666 N N . LEU A 1 823 ? 17.094 13.617 -12.086 1 95.56 823 LEU A N 1
ATOM 6667 C CA . LEU A 1 823 ? 16.359 13.195 -10.898 1 95.56 823 LEU A CA 1
ATOM 6668 C C . LEU A 1 823 ? 14.969 12.68 -11.266 1 95.56 823 LEU A C 1
ATOM 6670 O O . LEU A 1 823 ? 14.32 13.227 -12.156 1 95.56 823 LEU A O 1
ATOM 6674 N N . GLN A 1 824 ? 14.477 11.633 -10.633 1 95 824 GLN A N 1
ATOM 6675 C CA . GLN A 1 824 ? 13.109 11.125 -10.633 1 95 824 GLN A CA 1
ATOM 6676 C C . GLN A 1 824 ? 12.586 10.938 -9.219 1 95 824 GLN A C 1
ATOM 6678 O O . GLN A 1 824 ? 13.312 10.484 -8.336 1 95 824 GLN A O 1
ATOM 6683 N N . ASN A 1 825 ? 11.375 11.375 -8.938 1 95.5 825 ASN A N 1
ATOM 6684 C CA . ASN A 1 825 ? 10.742 11.156 -7.637 1 95.5 825 ASN A CA 1
ATOM 6685 C C . ASN A 1 825 ? 9.344 10.562 -7.789 1 95.5 825 ASN A C 1
ATOM 6687 O O . ASN A 1 825 ? 8.602 10.938 -8.703 1 95.5 825 ASN A O 1
ATOM 6691 N N . GLU A 1 826 ? 8.953 9.695 -6.832 1 94.69 826 GLU A N 1
ATOM 6692 C CA . GLU A 1 826 ? 7.691 8.977 -6.957 1 94.69 826 GLU A CA 1
ATOM 6693 C C . GLU A 1 826 ? 6.609 9.609 -6.09 1 94.69 826 GLU A C 1
ATOM 6695 O O . GLU A 1 826 ? 5.441 9.219 -6.164 1 94.69 826 GLU A O 1
ATOM 6700 N N . GLN A 1 827 ? 6.93 10.477 -5.219 1 94 827 GLN A N 1
ATOM 6701 C CA . GLN A 1 827 ? 6.027 11.242 -4.367 1 94 827 GLN A CA 1
ATOM 6702 C C . GLN A 1 827 ? 6.512 12.688 -4.219 1 94 827 GLN A C 1
ATOM 6704 O O . GLN A 1 827 ? 7.648 13 -4.566 1 94 827 GLN A O 1
ATOM 6709 N N . ALA A 1 828 ? 5.645 13.547 -3.711 1 93.69 828 ALA A N 1
ATOM 6710 C CA . ALA A 1 828 ? 6.02 14.938 -3.447 1 93.69 828 ALA A CA 1
ATOM 6711 C C . ALA A 1 828 ? 7.141 15.016 -2.414 1 93.69 828 ALA A C 1
ATOM 6713 O O . ALA A 1 828 ? 7.16 14.25 -1.449 1 93.69 828 ALA A O 1
ATOM 6714 N N . MET A 1 829 ? 8.062 15.914 -2.66 1 95.25 829 MET A N 1
ATOM 6715 C CA . MET A 1 829 ? 9.195 16.047 -1.749 1 95.25 829 MET A CA 1
ATOM 6716 C C . MET A 1 829 ? 9.844 17.422 -1.888 1 95.25 829 MET A C 1
ATOM 6718 O O . MET A 1 829 ? 9.594 18.141 -2.865 1 95.25 829 MET A O 1
ATOM 6722 N N . VAL A 1 830 ? 10.609 17.859 -0.933 1 94.06 830 VAL A N 1
ATOM 6723 C CA . VAL A 1 830 ? 11.523 19 -0.999 1 94.06 830 VAL A CA 1
ATOM 6724 C C . VAL A 1 830 ? 12.938 18.5 -1.281 1 94.06 830 VAL A C 1
ATOM 6726 O O . VAL A 1 830 ? 13.406 17.547 -0.66 1 94.06 830 VAL A O 1
ATOM 6729 N N . LEU A 1 831 ? 13.492 19.094 -2.236 1 95.94 831 LEU A N 1
ATOM 6730 C CA . LEU A 1 831 ? 14.867 18.797 -2.619 1 95.94 831 LEU A CA 1
ATOM 6731 C C . LEU A 1 831 ? 15.773 19.984 -2.307 1 95.94 831 LEU A C 1
ATOM 6733 O O . LEU A 1 831 ? 15.492 21.109 -2.713 1 95.94 831 LEU A O 1
ATOM 6737 N N . LYS A 1 832 ? 16.812 19.812 -1.575 1 95.31 832 LYS A N 1
ATOM 6738 C CA . LYS A 1 832 ? 17.859 20.812 -1.386 1 95.31 832 LYS A CA 1
ATOM 6739 C C . LYS A 1 832 ? 19.156 20.375 -2.064 1 95.31 832 LYS A C 1
ATOM 6741 O O . LYS A 1 832 ? 19.703 19.312 -1.764 1 95.31 832 LYS A O 1
ATOM 6746 N N . VAL A 1 833 ? 19.625 21.188 -2.947 1 95.56 833 VAL A N 1
ATOM 6747 C CA . VAL A 1 833 ? 20.797 20.906 -3.758 1 95.56 833 VAL A CA 1
ATOM 6748 C C . VAL A 1 833 ? 21.953 21.812 -3.334 1 95.56 833 VAL A C 1
ATOM 6750 O O . VAL A 1 833 ? 21.766 23 -3.113 1 95.56 833 VAL A O 1
ATOM 6753 N N . PRO A 1 834 ? 23.188 21.281 -3.207 1 93 834 PRO A N 1
ATOM 6754 C CA . PRO A 1 834 ? 24.328 22.172 -3.01 1 93 834 PRO A CA 1
ATOM 6755 C C . PRO A 1 834 ? 24.5 23.156 -4.152 1 93 834 PRO A C 1
ATOM 6757 O O . PRO A 1 834 ? 24.641 22.766 -5.312 1 93 834 PRO A O 1
ATOM 6760 N N . MET A 1 835 ? 24.641 24.406 -3.771 1 90.19 835 MET A N 1
ATOM 6761 C CA . MET A 1 835 ? 24.719 25.484 -4.754 1 90.19 835 MET A CA 1
ATOM 6762 C C . MET A 1 835 ? 25.938 25.297 -5.656 1 90.19 835 MET A C 1
ATOM 6764 O O . MET A 1 835 ? 25.906 25.641 -6.84 1 90.19 835 MET A O 1
ATOM 6768 N N . GLU A 1 836 ? 26.969 24.781 -5.113 1 89.25 836 GLU A N 1
ATOM 6769 C CA . GLU A 1 836 ? 28.219 24.641 -5.844 1 89.25 836 GLU A CA 1
ATOM 6770 C C . GLU A 1 836 ? 28.094 23.625 -6.977 1 89.25 836 GLU A C 1
ATOM 6772 O O . GLU A 1 836 ? 28.906 23.609 -7.902 1 89.25 836 GLU A O 1
ATOM 6777 N N . LEU A 1 837 ? 27.016 22.812 -6.918 1 90.75 837 LEU A N 1
ATOM 6778 C CA . LEU A 1 837 ? 26.844 21.766 -7.934 1 90.75 837 LEU A CA 1
ATOM 6779 C C . LEU A 1 837 ? 25.938 22.25 -9.055 1 90.75 837 LEU A C 1
ATOM 6781 O O . LEU A 1 837 ? 25.766 21.562 -10.062 1 90.75 837 LEU A O 1
ATOM 6785 N N . MET A 1 838 ? 25.391 23.375 -8.875 1 90.56 838 MET A N 1
ATOM 6786 C CA . MET A 1 838 ? 24.391 23.859 -9.828 1 90.56 838 MET A CA 1
ATOM 6787 C C . MET A 1 838 ? 24.984 24.953 -10.719 1 90.56 838 MET A C 1
ATOM 6789 O O . MET A 1 838 ? 25.953 25.625 -10.336 1 90.56 838 MET A O 1
ATOM 6793 N N . SER A 1 839 ? 24.328 25.078 -11.898 1 85.31 839 SER A N 1
ATOM 6794 C CA . SER A 1 839 ? 24.688 26.188 -12.773 1 85.31 839 SER A CA 1
ATOM 6795 C C . SER A 1 839 ? 24.344 27.531 -12.133 1 85.31 839 SER A C 1
ATOM 6797 O O . SER A 1 839 ? 23.594 27.594 -11.164 1 85.31 839 SER A O 1
ATOM 6799 N N . GLY A 1 840 ? 24.859 28.562 -12.703 1 81 840 GLY A N 1
ATOM 6800 C CA . GLY A 1 840 ? 24.703 29.906 -12.172 1 81 840 GLY A CA 1
ATOM 6801 C C . GLY A 1 840 ? 23.25 30.359 -12.109 1 81 840 GLY A C 1
ATOM 6802 O O . GLY A 1 840 ? 22.906 31.203 -11.289 1 81 840 GLY A O 1
ATOM 6803 N N . ASN A 1 841 ? 22.375 29.734 -12.891 1 84.25 841 ASN A N 1
ATOM 6804 C CA . ASN A 1 841 ? 20.984 30.156 -12.922 1 84.25 841 ASN A CA 1
ATOM 6805 C C . ASN A 1 841 ? 20.188 29.562 -11.758 1 84.25 841 ASN A C 1
ATOM 6807 O O . ASN A 1 841 ? 19.078 30.016 -11.461 1 84.25 841 ASN A O 1
ATOM 6811 N N . GLN A 1 842 ? 20.719 28.578 -11.109 1 89.25 842 GLN A N 1
ATOM 6812 C CA . GLN A 1 842 ? 20.109 27.922 -9.961 1 89.25 842 GLN A CA 1
ATOM 6813 C C . GLN A 1 842 ? 18.688 27.469 -10.266 1 89.25 842 GLN A C 1
ATOM 6815 O O . GLN A 1 842 ? 17.766 27.719 -9.492 1 89.25 842 GLN A O 1
ATOM 6820 N N . GLU A 1 843 ? 18.5 26.891 -11.461 1 92.38 843 GLU A N 1
ATOM 6821 C CA . GLU A 1 843 ? 17.203 26.406 -11.922 1 92.38 843 GLU A CA 1
ATOM 6822 C C . GLU A 1 843 ? 17.234 24.891 -12.148 1 92.38 843 GLU A C 1
ATOM 6824 O O . GLU A 1 843 ? 18.297 24.312 -12.375 1 92.38 843 GLU A O 1
ATOM 6829 N N . ILE A 1 844 ? 16.078 24.25 -11.984 1 93.88 844 ILE A N 1
ATOM 6830 C CA . ILE A 1 844 ? 15.898 22.891 -12.445 1 93.88 844 ILE A CA 1
ATOM 6831 C C . ILE A 1 844 ? 15.008 22.859 -13.688 1 93.88 844 ILE A C 1
ATOM 6833 O O . ILE A 1 844 ? 14.203 23.781 -13.898 1 93.88 844 ILE A O 1
ATOM 6837 N N . ILE A 1 845 ? 15.18 21.969 -14.523 1 94.19 845 ILE A N 1
ATOM 6838 C CA . ILE A 1 845 ? 14.398 21.781 -15.75 1 94.19 845 ILE A CA 1
ATOM 6839 C C . ILE A 1 845 ? 13.508 20.547 -15.609 1 94.19 845 ILE A C 1
ATOM 6841 O O . ILE A 1 845 ? 14.008 19.438 -15.422 1 94.19 845 ILE A O 1
ATOM 6845 N N . ILE A 1 846 ? 12.227 20.688 -15.586 1 92 846 ILE A N 1
ATOM 6846 C CA . ILE A 1 846 ? 11.25 19.625 -15.438 1 92 846 ILE A CA 1
ATOM 6847 C C . ILE A 1 846 ? 10.602 19.328 -16.797 1 92 846 ILE A C 1
ATOM 6849 O O . ILE A 1 846 ? 10.07 20.219 -17.438 1 92 846 ILE A O 1
ATOM 6853 N N . THR A 1 847 ? 10.734 18.156 -17.25 1 87.38 847 THR A N 1
ATOM 6854 C CA . THR A 1 847 ? 10.047 17.703 -18.453 1 87.38 847 THR A CA 1
ATOM 6855 C C . THR A 1 847 ? 8.875 16.797 -18.109 1 87.38 847 THR A C 1
ATOM 6857 O O . THR A 1 847 ? 9.07 15.719 -17.531 1 87.38 847 THR A O 1
ATOM 6860 N N . ASP A 1 848 ? 7.672 17.25 -18.219 1 77.38 848 ASP A N 1
ATOM 6861 C CA . ASP A 1 848 ? 6.461 16.5 -17.906 1 77.38 848 ASP A CA 1
ATOM 6862 C C . ASP A 1 848 ? 5.48 16.516 -19.078 1 77.38 848 ASP A C 1
ATOM 6864 O O . ASP A 1 848 ? 5.035 17.578 -19.516 1 77.38 848 ASP A O 1
ATOM 6868 N N . GLN A 1 849 ? 5.062 15.414 -19.594 1 72 849 GLN A N 1
ATOM 6869 C CA . GLN A 1 849 ? 4.125 15.227 -20.703 1 72 849 GLN A CA 1
ATOM 6870 C C . GLN A 1 849 ? 4.496 16.109 -21.891 1 72 849 GLN A C 1
ATOM 6872 O O . GLN A 1 849 ? 3.645 16.812 -22.438 1 72 849 GLN A O 1
ATOM 6877 N N . GLY A 1 850 ? 5.758 16.266 -22.234 1 76.19 850 GLY A N 1
ATOM 6878 C CA . GLY A 1 850 ? 6.227 16.984 -23.406 1 76.19 850 GLY A CA 1
ATOM 6879 C C . GLY A 1 850 ? 6.512 18.453 -23.141 1 76.19 850 GLY A C 1
ATOM 6880 O O . GLY A 1 850 ? 7.125 19.125 -23.969 1 76.19 850 GLY A O 1
ATOM 6881 N N . ASN A 1 851 ? 6.051 18.906 -21.938 1 83.75 851 ASN A N 1
ATOM 6882 C CA . ASN A 1 851 ? 6.297 20.297 -21.594 1 83.75 851 ASN A CA 1
ATOM 6883 C C . ASN A 1 851 ? 7.504 20.453 -20.672 1 83.75 851 ASN A C 1
ATOM 6885 O O . ASN A 1 851 ? 7.73 19.609 -19.797 1 83.75 851 ASN A O 1
ATOM 6889 N N . THR A 1 852 ? 8.297 21.438 -21.078 1 89.06 852 THR A N 1
ATOM 6890 C CA . THR A 1 852 ? 9.477 21.703 -20.266 1 89.06 852 THR A CA 1
ATOM 6891 C C . THR A 1 852 ? 9.312 23 -19.469 1 89.06 852 THR A C 1
ATOM 6893 O O . THR A 1 852 ? 8.977 24.047 -20.031 1 89.06 852 THR A O 1
ATOM 6896 N N . ILE A 1 853 ? 9.453 22.969 -18.219 1 86.38 853 ILE A N 1
ATOM 6897 C CA . ILE A 1 853 ? 9.336 24.125 -17.344 1 86.38 853 ILE A CA 1
ATOM 6898 C C . ILE A 1 853 ? 10.641 24.312 -16.562 1 86.38 853 ILE A C 1
ATOM 6900 O O . ILE A 1 853 ? 11.25 23.328 -16.109 1 86.38 853 ILE A O 1
ATOM 6904 N N . ARG A 1 854 ? 11.07 25.547 -16.562 1 89.94 854 ARG A N 1
ATOM 6905 C CA . ARG A 1 854 ? 12.219 25.922 -15.727 1 89.94 854 ARG A CA 1
ATOM 6906 C C . ARG A 1 854 ? 11.766 26.531 -14.406 1 89.94 854 ARG A C 1
ATOM 6908 O O . ARG A 1 854 ? 10.883 27.391 -14.383 1 89.94 854 ARG A O 1
ATOM 6915 N N . ARG A 1 855 ? 12.336 26.031 -13.398 1 89.62 855 ARG A N 1
ATOM 6916 C CA . ARG A 1 855 ? 11.961 26.5 -12.07 1 89.62 855 ARG A CA 1
ATOM 6917 C C . ARG A 1 855 ? 13.18 26.953 -11.281 1 89.62 855 ARG A C 1
ATOM 6919 O O . ARG A 1 855 ? 14.125 26.172 -11.094 1 89.62 855 ARG A O 1
ATOM 6926 N N . LYS A 1 856 ? 13.133 28.203 -10.852 1 88.88 856 LYS A N 1
ATOM 6927 C CA . LYS A 1 856 ? 14.203 28.719 -10.008 1 88.88 856 LYS A CA 1
ATOM 6928 C C . LYS A 1 856 ? 14.055 28.234 -8.562 1 88.88 856 LYS A C 1
ATOM 6930 O O . LYS A 1 856 ? 12.938 28.156 -8.047 1 88.88 856 LYS A O 1
ATOM 6935 N N . GLY A 1 857 ? 15.203 27.875 -7.996 1 88.19 857 GLY A N 1
ATOM 6936 C CA . GLY A 1 857 ? 15.18 27.453 -6.602 1 88.19 857 GLY A CA 1
ATOM 6937 C C . GLY A 1 857 ? 15.336 28.609 -5.633 1 88.19 857 GLY A C 1
ATOM 6938 O O . GLY A 1 857 ? 15.641 29.734 -6.039 1 88.19 857 GLY A O 1
ATOM 6939 N N . ARG A 1 858 ? 15.109 28.344 -4.414 1 85.94 858 ARG A N 1
ATOM 6940 C CA . ARG A 1 858 ? 15.289 29.328 -3.348 1 85.94 858 ARG A CA 1
ATOM 6941 C C . ARG A 1 858 ? 16.594 29.094 -2.604 1 85.94 858 ARG A C 1
ATOM 6943 O O . ARG A 1 858 ? 16.812 28.016 -2.037 1 85.94 858 ARG A O 1
ATOM 6950 N N . PRO A 1 859 ? 17.391 30.047 -2.58 1 84.81 859 PRO A N 1
ATOM 6951 C CA . PRO A 1 859 ? 18.625 29.891 -1.794 1 84.81 859 PRO A CA 1
ATOM 6952 C C . PRO A 1 859 ? 18.344 29.828 -0.292 1 84.81 859 PRO A C 1
ATOM 6954 O O . PRO A 1 859 ? 17.5 30.547 0.223 1 84.81 859 PRO A O 1
ATOM 6957 N N . ILE A 1 860 ? 18.906 28.859 0.372 1 82.62 860 ILE A N 1
ATOM 6958 C CA . ILE A 1 860 ? 18.828 28.719 1.822 1 82.62 860 ILE A CA 1
ATOM 6959 C C . ILE A 1 860 ? 20.016 29.422 2.477 1 82.62 860 ILE A C 1
ATOM 6961 O O . ILE A 1 860 ? 21.172 29.078 2.201 1 82.62 860 ILE A O 1
ATOM 6965 N N . SER A 1 861 ? 19.703 30.359 3.369 1 72.56 861 SER A N 1
ATOM 6966 C CA . SER A 1 861 ? 20.75 31.188 3.973 1 72.56 861 SER A CA 1
ATOM 6967 C C . SER A 1 861 ? 21.719 30.344 4.801 1 72.56 861 SER A C 1
ATOM 6969 O O . SER A 1 861 ? 21.281 29.5 5.594 1 72.56 861 SER A O 1
ATOM 6971 N N . ASP A 1 862 ? 22.844 30.484 4.641 1 72.81 862 ASP A N 1
ATOM 6972 C CA . ASP A 1 862 ? 23.953 30.031 5.48 1 72.81 862 ASP A CA 1
ATOM 6973 C C . ASP A 1 862 ? 24.281 28.578 5.211 1 72.81 862 ASP A C 1
ATOM 6975 O O . ASP A 1 862 ? 25.234 28.031 5.789 1 72.81 862 ASP A O 1
ATOM 6979 N N . THR A 1 863 ? 23.531 27.859 4.336 1 80.56 863 THR A N 1
ATOM 6980 C CA . THR A 1 863 ? 23.828 26.438 4.16 1 80.56 863 THR A CA 1
ATOM 6981 C C . THR A 1 863 ? 24.469 26.188 2.799 1 80.56 863 THR A C 1
ATOM 6983 O O . THR A 1 863 ? 25.016 25.109 2.549 1 80.56 863 THR A O 1
ATOM 6986 N N . GLY A 1 864 ? 24.406 27.219 1.922 1 86.81 864 GLY A N 1
ATOM 6987 C CA . GLY A 1 864 ? 24.906 27.016 0.575 1 86.81 864 GLY A CA 1
ATOM 6988 C C . GLY A 1 864 ? 24.047 26.078 -0.253 1 86.81 864 GLY A C 1
ATOM 6989 O O . GLY A 1 864 ? 24.531 25.422 -1.179 1 86.81 864 GLY A O 1
ATOM 6990 N N . GLN A 1 865 ? 22.781 25.906 0.134 1 92.69 865 GLN A N 1
ATOM 6991 C CA . GLN A 1 865 ? 21.859 25.031 -0.572 1 92.69 865 GLN A CA 1
ATOM 6992 C C . GLN A 1 865 ? 20.781 25.828 -1.308 1 92.69 865 GLN A C 1
ATOM 6994 O O . GLN A 1 865 ? 20.516 26.984 -0.965 1 92.69 865 GLN A O 1
ATOM 6999 N N . ILE A 1 866 ? 20.328 25.281 -2.418 1 92.81 866 ILE A N 1
ATOM 7000 C CA . ILE A 1 866 ? 19.156 25.781 -3.117 1 92.81 866 ILE A CA 1
ATOM 7001 C C . ILE A 1 866 ? 18 24.797 -2.932 1 92.81 866 ILE A C 1
ATOM 7003 O O . ILE A 1 866 ? 18.141 23.594 -3.172 1 92.81 866 ILE A O 1
ATOM 7007 N N . GLU A 1 867 ? 16.906 25.281 -2.521 1 93 867 GLU A N 1
ATOM 7008 C CA . GLU A 1 867 ? 15.75 24.438 -2.229 1 93 867 GLU A CA 1
ATOM 7009 C C . GLU A 1 867 ? 14.758 24.438 -3.391 1 93 867 GLU A C 1
ATOM 7011 O O . GLU A 1 867 ? 14.484 25.484 -3.977 1 93 867 GLU A O 1
ATOM 7016 N N . PHE A 1 868 ? 14.289 23.297 -3.781 1 93 868 PHE A N 1
ATOM 7017 C CA . PHE A 1 868 ? 13.234 23.109 -4.77 1 93 868 PHE A CA 1
ATOM 7018 C C . PHE A 1 868 ? 12.086 22.297 -4.18 1 93 868 PHE A C 1
ATOM 7020 O O . PHE A 1 868 ? 12.312 21.281 -3.508 1 93 868 PHE A O 1
ATOM 7027 N N . ARG A 1 869 ? 10.906 22.719 -4.391 1 91.56 869 ARG A N 1
ATOM 7028 C CA . ARG A 1 869 ? 9.734 21.953 -4.004 1 91.56 869 ARG A CA 1
ATOM 7029 C C . ARG A 1 869 ? 9.164 21.188 -5.195 1 91.56 869 ARG A C 1
ATOM 7031 O O . ARG A 1 869 ? 8.781 21.781 -6.199 1 91.56 869 ARG A O 1
ATOM 7038 N N . LEU A 1 870 ? 9.18 19.906 -5.039 1 94.31 870 LEU A N 1
ATOM 7039 C CA . LEU A 1 870 ? 8.562 19.016 -6.016 1 94.31 870 LEU A CA 1
ATOM 7040 C C . LEU A 1 870 ? 7.211 18.516 -5.523 1 94.31 870 LEU A C 1
ATOM 7042 O O . LEU A 1 870 ? 7.133 17.5 -4.828 1 94.31 870 LEU A O 1
ATOM 7046 N N . GLU A 1 871 ? 6.176 19.125 -5.906 1 91.31 871 GLU A N 1
ATOM 7047 C CA . GLU A 1 871 ? 4.859 19 -5.289 1 91.31 871 GLU A CA 1
ATOM 7048 C C . GLU A 1 871 ? 4.148 17.734 -5.742 1 91.31 871 GLU A C 1
ATOM 7050 O O . GLU A 1 871 ? 3.066 17.406 -5.25 1 91.31 871 GLU A O 1
ATOM 7055 N N . ARG A 1 872 ? 4.629 16.984 -6.688 1 90.94 872 ARG A N 1
ATOM 7056 C CA . ARG A 1 872 ? 4.105 15.734 -7.227 1 90.94 872 ARG A CA 1
ATOM 7057 C C . ARG A 1 872 ? 5.223 14.875 -7.809 1 90.94 872 ARG A C 1
ATOM 7059 O O . ARG A 1 872 ? 6.383 15.289 -7.84 1 90.94 872 ARG A O 1
ATOM 7066 N N . PRO A 1 873 ? 4.891 13.633 -8.273 1 91.88 873 PRO A N 1
ATOM 7067 C CA . PRO A 1 873 ? 5.906 12.82 -8.945 1 91.88 873 PRO A CA 1
ATOM 7068 C C . PRO A 1 873 ? 6.34 13.414 -10.281 1 91.88 873 PRO A C 1
ATOM 7070 O O . PRO A 1 873 ? 5.508 13.922 -11.039 1 91.88 873 PRO A O 1
ATOM 7073 N N . PHE A 1 874 ? 7.668 13.391 -10.555 1 92.81 874 PHE A N 1
ATOM 7074 C CA . PHE A 1 874 ? 8.219 13.797 -11.852 1 92.81 874 PHE A CA 1
ATOM 7075 C C . PHE A 1 874 ? 9.078 12.68 -12.438 1 92.81 874 PHE A C 1
ATOM 7077 O O . PHE A 1 874 ? 9.906 12.094 -11.742 1 92.81 874 PHE A O 1
ATOM 7084 N N . GLN A 1 875 ? 8.836 12.422 -13.688 1 87.75 875 GLN A N 1
ATOM 7085 C CA . GLN A 1 875 ? 9.531 11.328 -14.359 1 87.75 875 GLN A CA 1
ATOM 7086 C C . GLN A 1 875 ? 10.938 11.742 -14.766 1 87.75 875 GLN A C 1
ATOM 7088 O O . GLN A 1 875 ? 11.836 10.906 -14.859 1 87.75 875 GLN A O 1
ATOM 7093 N N . LYS A 1 876 ? 11.078 13.023 -15.102 1 89.44 876 LYS A N 1
ATOM 7094 C CA . LYS A 1 876 ? 12.398 13.484 -15.523 1 89.44 876 LYS A CA 1
ATOM 7095 C C . LYS A 1 876 ? 12.633 14.938 -15.133 1 89.44 876 LYS A C 1
ATOM 7097 O O . LYS A 1 876 ? 11.93 15.836 -15.609 1 89.44 876 LYS A O 1
ATOM 7102 N N . LEU A 1 877 ? 13.57 15.094 -14.258 1 94.19 877 LEU A N 1
ATOM 7103 C CA . LEU A 1 877 ? 14.031 16.406 -13.812 1 94.19 877 LEU A CA 1
ATOM 7104 C C . LEU A 1 877 ? 15.539 16.531 -13.961 1 94.19 877 LEU A C 1
ATOM 7106 O O . LEU A 1 877 ? 16.281 15.625 -13.586 1 94.19 877 LEU A O 1
ATOM 7110 N N . LEU A 1 878 ? 15.961 17.672 -14.609 1 94.69 878 LEU A N 1
ATOM 7111 C CA . LEU A 1 878 ? 17.391 17.922 -14.781 1 94.69 878 LEU A CA 1
ATOM 7112 C C . LEU A 1 878 ? 17.859 19.047 -13.852 1 94.69 878 LEU A C 1
ATOM 7114 O O . LEU A 1 878 ? 17.234 20.109 -13.797 1 94.69 878 LEU A O 1
ATOM 7118 N N . ILE A 1 879 ? 18.812 18.781 -13.094 1 95.75 879 ILE A N 1
ATOM 7119 C CA . ILE A 1 879 ? 19.531 19.781 -12.328 1 95.75 879 ILE A CA 1
ATOM 7120 C C . ILE A 1 879 ? 20.812 20.172 -13.078 1 95.75 879 ILE A C 1
ATOM 7122 O O . ILE A 1 879 ? 21.828 19.484 -12.992 1 95.75 879 ILE A O 1
ATOM 7126 N N . PRO A 1 880 ? 20.766 21.312 -13.773 1 93.88 880 PRO A N 1
ATOM 7127 C CA . PRO A 1 880 ? 21.938 21.688 -14.57 1 93.88 880 PRO A CA 1
ATOM 7128 C C . PRO A 1 880 ? 23.172 21.969 -13.711 1 93.88 880 PRO A C 1
ATOM 7130 O O . PRO A 1 880 ? 23.062 22.641 -12.688 1 93.88 880 PRO A O 1
ATOM 7133 N N . GLY A 1 881 ? 24.203 21.391 -14.117 1 91.38 881 GLY A N 1
ATOM 7134 C CA . GLY A 1 881 ? 25.469 21.578 -13.406 1 91.38 881 GLY A CA 1
ATOM 7135 C C . GLY A 1 881 ? 26.281 22.734 -13.938 1 91.38 881 GLY A C 1
ATOM 7136 O O . GLY A 1 881 ? 25.797 23.531 -14.734 1 91.38 881 GLY A O 1
ATOM 7137 N N . LEU A 1 882 ? 27.547 22.875 -13.383 1 77.88 882 LEU A N 1
ATOM 7138 C CA . LEU A 1 882 ? 28.469 23.938 -13.75 1 77.88 882 LEU A CA 1
ATOM 7139 C C . LEU A 1 882 ? 29.078 23.672 -15.125 1 77.88 882 LEU A C 1
ATOM 7141 O O . LEU A 1 882 ? 29.359 22.531 -15.477 1 77.88 882 LEU A O 1
ATOM 7145 N N . MET B 1 1 ? -24.203 50.875 -2.377 1 61.25 1 MET B N 1
ATOM 7146 C CA . MET B 1 1 ? -24.219 51.156 -0.941 1 61.25 1 MET B CA 1
ATOM 7147 C C . MET B 1 1 ? -25.625 51.531 -0.48 1 61.25 1 MET B C 1
ATOM 7149 O O . MET B 1 1 ? -26.047 51.156 0.613 1 61.25 1 MET B O 1
ATOM 7153 N N . GLU B 1 2 ? -26.344 52.125 -1.425 1 65.38 2 GLU B N 1
ATOM 7154 C CA . GLU B 1 2 ? -27.656 52.562 -1.017 1 65.38 2 GLU B CA 1
ATOM 7155 C C . GLU B 1 2 ? -28.688 51.438 -1.08 1 65.38 2 GLU B C 1
ATOM 7157 O O . GLU B 1 2 ? -29.703 51.5 -0.376 1 65.38 2 GLU B O 1
ATOM 7162 N N . THR B 1 3 ? -28.312 50.469 -1.809 1 72.5 3 THR B N 1
ATOM 7163 C CA . THR B 1 3 ? -29.359 49.5 -2.051 1 72.5 3 THR B CA 1
ATOM 7164 C C . THR B 1 3 ? -29.25 48.344 -1.075 1 72.5 3 THR B C 1
ATOM 7166 O O . THR B 1 3 ? -30.219 47.625 -0.841 1 72.5 3 THR B O 1
ATOM 7169 N N . ALA B 1 4 ? -28.094 48.094 -0.49 1 83 4 ALA B N 1
ATOM 7170 C CA . ALA B 1 4 ? -27.922 46.969 0.42 1 83 4 ALA B CA 1
ATOM 7171 C C . ALA B 1 4 ? -28 47.438 1.875 1 83 4 ALA B C 1
ATOM 7173 O O . ALA B 1 4 ? -27.219 48.25 2.32 1 83 4 ALA B O 1
ATOM 7174 N N . ASP B 1 5 ? -28.906 46.812 2.631 1 84.81 5 ASP B N 1
ATOM 7175 C CA . ASP B 1 5 ? -29.188 47.219 4.008 1 84.81 5 ASP B CA 1
ATOM 7176 C C . ASP B 1 5 ? -27.922 47.094 4.871 1 84.81 5 ASP B C 1
ATOM 7178 O O . ASP B 1 5 ? -27.625 48 5.664 1 84.81 5 ASP B O 1
ATOM 7182 N N . TRP B 1 6 ? -27.266 46.031 4.719 1 88.19 6 TRP B N 1
ATOM 7183 C CA . TRP B 1 6 ? -26.109 45.844 5.582 1 88.19 6 TRP B CA 1
ATOM 7184 C C . TRP B 1 6 ? -25.016 46.844 5.289 1 88.19 6 TRP B C 1
ATOM 7186 O O . TRP B 1 6 ? -24.266 47.25 6.188 1 88.19 6 TRP B O 1
ATOM 7196 N N . LYS B 1 7 ? -24.875 47.344 4.086 1 89.88 7 LYS B N 1
ATOM 7197 C CA . LYS B 1 7 ? -23.891 48.375 3.727 1 89.88 7 LYS B CA 1
ATOM 7198 C C . LYS B 1 7 ? -24.281 49.719 4.309 1 89.88 7 LYS B C 1
ATOM 7200 O O . LYS B 1 7 ? -23.422 50.469 4.77 1 89.88 7 LYS B O 1
ATOM 7205 N N . ARG B 1 8 ? -25.594 49.969 4.203 1 89.19 8 ARG B N 1
ATOM 7206 C CA . ARG B 1 8 ? -26.078 51.219 4.812 1 89.19 8 ARG B CA 1
ATOM 7207 C C . ARG B 1 8 ? -25.797 51.219 6.312 1 89.19 8 ARG B C 1
ATOM 7209 O O . ARG B 1 8 ? -25.359 52.25 6.855 1 89.19 8 ARG B O 1
ATOM 7216 N N . ASP B 1 9 ? -26.109 50.125 6.883 1 91.12 9 ASP B N 1
ATOM 7217 C CA . ASP B 1 9 ? -25.875 49.969 8.32 1 91.12 9 ASP B CA 1
ATOM 7218 C C . ASP B 1 9 ? -24.391 50.125 8.641 1 91.12 9 ASP B C 1
ATOM 7220 O O . ASP B 1 9 ? -24.016 50.719 9.656 1 91.12 9 ASP B O 1
ATOM 7224 N N . PHE B 1 10 ? -23.625 49.625 7.805 1 92.19 10 PHE B N 1
ATOM 7225 C CA . PHE B 1 10 ? -22.172 49.688 7.973 1 92.19 10 PHE B CA 1
ATOM 7226 C C . PHE B 1 10 ? -21.703 51.156 7.957 1 92.19 10 PHE B C 1
ATOM 7228 O O . PHE B 1 10 ? -20.953 51.594 8.836 1 92.19 10 PHE B O 1
ATOM 7235 N N . ILE B 1 11 ? -22.141 51.906 6.977 1 92.44 11 ILE B N 1
ATOM 7236 C CA . ILE B 1 11 ? -21.734 53.312 6.824 1 92.44 11 ILE B CA 1
ATOM 7237 C C . ILE B 1 11 ? -22.25 54.125 8.008 1 92.44 11 ILE B C 1
ATOM 7239 O O . ILE B 1 11 ? -21.531 55 8.531 1 92.44 11 ILE B O 1
ATOM 7243 N N . GLN B 1 12 ? -23.453 53.781 8.422 1 92.94 12 GLN B N 1
ATOM 7244 C CA . GLN B 1 12 ? -24.016 54.5 9.555 1 92.94 12 GLN B CA 1
ATOM 7245 C C . GLN B 1 12 ? -23.219 54.219 10.828 1 92.94 12 GLN B C 1
ATOM 7247 O O . GLN B 1 12 ? -22.984 55.125 11.633 1 92.94 12 GLN B O 1
ATOM 7252 N N . ARG B 1 13 ? -22.844 53.031 11.008 1 93.5 13 ARG B N 1
ATOM 7253 C CA . ARG B 1 13 ? -22.047 52.688 12.172 1 93.5 13 ARG B CA 1
ATOM 7254 C C . ARG B 1 13 ? -20.719 53.406 12.164 1 93.5 13 ARG B C 1
ATOM 7256 O O . ARG B 1 13 ? -20.234 53.844 13.219 1 93.5 13 ARG B O 1
ATOM 7263 N N . LYS B 1 14 ? -20.141 53.562 10.992 1 93.75 14 LYS B N 1
ATOM 7264 C CA . LYS B 1 14 ? -18.875 54.312 10.875 1 93.75 14 LYS B CA 1
ATOM 7265 C C . LYS B 1 14 ? -19.078 55.781 11.195 1 93.75 14 LYS B C 1
ATOM 7267 O O . LYS B 1 14 ? -18.234 56.406 11.867 1 93.75 14 LYS B O 1
ATOM 7272 N N . LYS B 1 15 ? -20.141 56.312 10.734 1 95.12 15 LYS B N 1
ATOM 7273 C CA . LYS B 1 15 ? -20.453 57.719 11.023 1 95.12 15 LYS B CA 1
ATOM 7274 C C . LYS B 1 15 ? -20.656 57.938 12.523 1 95.12 15 LYS B C 1
ATOM 7276 O O . LYS B 1 15 ? -20.109 58.875 13.102 1 95.12 15 LYS B O 1
ATOM 7281 N N . ASP B 1 16 ? -21.422 57.031 13.109 1 95.62 16 ASP B N 1
ATOM 7282 C CA . ASP B 1 16 ? -21.703 57.125 14.531 1 95.62 16 ASP B CA 1
ATOM 7283 C C . ASP B 1 16 ? -20.422 57.031 15.359 1 95.62 16 ASP B C 1
ATOM 7285 O O . ASP B 1 16 ? -20.25 57.75 16.328 1 95.62 16 ASP B O 1
ATOM 7289 N N . ARG B 1 17 ? -19.641 56.188 14.992 1 94.19 17 ARG B N 1
ATOM 7290 C CA . ARG B 1 17 ? -18.375 56 15.695 1 94.19 17 ARG B CA 1
ATOM 7291 C C . ARG B 1 17 ? -17.516 57.25 15.586 1 94.19 17 ARG B C 1
ATOM 7293 O O . ARG B 1 17 ? -16.906 57.688 16.562 1 94.19 17 ARG B O 1
ATOM 7300 N N . LEU B 1 18 ? -17.422 57.875 14.43 1 96.44 18 LEU B N 1
ATOM 7301 C CA . LEU B 1 18 ? -16.531 59 14.18 1 96.44 18 LEU B CA 1
ATOM 7302 C C . LEU B 1 18 ? -17.047 60.281 14.852 1 96.44 18 LEU B C 1
ATOM 7304 O O . LEU B 1 18 ? -16.281 61.188 15.117 1 96.44 18 LEU B O 1
ATOM 7308 N N . GLU B 1 19 ? -18.344 60.281 15.062 1 96.5 19 GLU B N 1
ATOM 7309 C CA . GLU B 1 19 ? -18.938 61.438 15.703 1 96.5 19 GLU B CA 1
ATOM 7310 C C . GLU B 1 19 ? -18.328 61.688 17.078 1 96.5 19 GLU B C 1
ATOM 7312 O O . GLU B 1 19 ? -18.141 62.844 17.484 1 96.5 19 GLU B O 1
ATOM 7317 N N . VAL B 1 20 ? -18.062 60.656 17.688 1 96.69 20 VAL B N 1
ATOM 7318 C CA . VAL B 1 20 ? -17.469 60.75 19.016 1 96.69 20 VAL B CA 1
ATOM 7319 C C . VAL B 1 20 ? -16.109 61.438 18.922 1 96.69 20 VAL B C 1
ATOM 7321 O O . VAL B 1 20 ? -15.789 62.344 19.703 1 96.69 20 VAL B O 1
ATOM 7324 N N . TYR B 1 21 ? -15.32 61.094 18 1 97.19 21 TYR B N 1
ATOM 7325 C CA . TYR B 1 21 ? -13.969 61.625 17.859 1 97.19 21 TYR B CA 1
ATOM 7326 C C . TYR B 1 21 ? -13.992 63 17.266 1 97.19 21 TYR B C 1
ATOM 7328 O O . TYR B 1 21 ? -13.148 63.844 17.594 1 97.19 21 TYR B O 1
ATOM 7336 N N . LEU B 1 22 ? -14.969 63.344 16.422 1 97.44 22 LEU B N 1
ATOM 7337 C CA . LEU B 1 22 ? -15.148 64.688 15.906 1 97.44 22 LEU B CA 1
ATOM 7338 C C . LEU B 1 22 ? -15.461 65.688 17.031 1 97.44 22 LEU B C 1
ATOM 7340 O O . LEU B 1 22 ? -14.977 66.812 17.031 1 97.44 22 LEU B O 1
ATOM 7344 N N . ASP B 1 23 ? -16.172 65.125 17.984 1 97.06 23 ASP B N 1
ATOM 7345 C CA . ASP B 1 23 ? -16.5 65.938 19.141 1 97.06 23 ASP B CA 1
ATOM 7346 C C . ASP B 1 23 ? -15.242 66.25 19.969 1 97.06 23 ASP B C 1
ATOM 7348 O O . ASP B 1 23 ? -15.055 67.375 20.453 1 97.06 23 ASP B O 1
ATOM 7352 N N . TYR B 1 24 ? -14.43 65.188 20.156 1 97.38 24 TYR B N 1
ATOM 7353 C CA . TYR B 1 24 ? -13.188 65.375 20.906 1 97.38 24 TYR B CA 1
ATOM 7354 C C . TYR B 1 24 ? -12.289 66.438 20.219 1 97.38 24 TYR B C 1
ATOM 7356 O O . TYR B 1 24 ? -11.734 67.312 20.875 1 97.38 24 TYR B O 1
ATOM 7364 N N . VAL B 1 25 ? -12.156 66.375 18.922 1 96.69 25 VAL B N 1
ATOM 7365 C CA . VAL B 1 25 ? -11.227 67.188 18.156 1 96.69 25 VAL B CA 1
ATOM 7366 C C . VAL B 1 25 ? -11.758 68.625 18.078 1 96.69 25 VAL B C 1
ATOM 7368 O O . VAL B 1 25 ? -10.984 69.625 18 1 96.69 25 VAL B O 1
ATOM 7371 N N . GLU B 1 26 ? -13.086 68.75 18.094 1 95.06 26 GLU B N 1
ATOM 7372 C CA . GLU B 1 26 ? -13.68 70.062 18.141 1 95.06 26 GLU B CA 1
ATOM 7373 C C . GLU B 1 26 ? -13.281 70.812 19.422 1 95.06 26 GLU B C 1
ATOM 7375 O O . GLU B 1 26 ? -13.023 72 19.391 1 95.06 26 GLU B O 1
ATOM 7380 N N . LYS B 1 27 ? -13.227 70.062 20.422 1 96.19 27 LYS B N 1
ATOM 7381 C CA . LYS B 1 27 ? -12.852 70.625 21.703 1 96.19 27 LYS B CA 1
ATOM 7382 C C . LYS B 1 27 ? -11.336 70.75 21.812 1 96.19 27 LYS B C 1
ATOM 7384 O O . LYS B 1 27 ? -10.852 71.75 22.422 1 96.19 27 LYS B O 1
ATOM 7389 N N . GLN B 1 28 ? -10.695 69.812 21.312 1 96.75 28 GLN B N 1
ATOM 7390 C CA . GLN B 1 28 ? -9.242 69.812 21.297 1 96.75 28 GLN B CA 1
ATOM 7391 C C . GLN B 1 28 ? -8.711 69.312 19.953 1 96.75 28 GLN B C 1
ATOM 7393 O O . GLN B 1 28 ? -8.578 68.062 19.734 1 96.75 28 GLN B O 1
ATOM 7398 N N . PRO B 1 29 ? -8.281 70.188 19.109 1 94.94 29 PRO B N 1
ATOM 7399 C CA . PRO B 1 29 ? -7.965 69.812 17.719 1 94.94 29 PRO B CA 1
ATOM 7400 C C . PRO B 1 29 ? -6.914 68.75 17.609 1 94.94 29 PRO B C 1
ATOM 7402 O O . PRO B 1 29 ? -6.906 68 16.625 1 94.94 29 PRO B O 1
ATOM 7405 N N . ASP B 1 30 ? -6.043 68.625 18.625 1 96.88 30 ASP B N 1
ATOM 7406 C CA . ASP B 1 30 ? -4.984 67.625 18.516 1 96.88 30 ASP B CA 1
ATOM 7407 C C . ASP B 1 30 ? -5.289 66.375 19.391 1 96.88 30 ASP B C 1
ATOM 7409 O O . ASP B 1 30 ? -4.383 65.625 19.781 1 96.88 30 ASP B O 1
ATOM 7413 N N . TRP B 1 31 ? -6.551 66.25 19.719 1 97.88 31 TRP B N 1
ATOM 7414 C CA . TRP B 1 31 ? -6.934 65.188 20.672 1 97.88 31 TRP B CA 1
ATOM 7415 C C . TRP B 1 31 ? -6.488 63.812 20.156 1 97.88 31 TRP B C 1
ATOM 7417 O O . TRP B 1 31 ? -5.852 63.031 20.891 1 97.88 31 TRP B O 1
ATOM 7427 N N . LEU B 1 32 ? -6.863 63.469 18.953 1 97.81 32 LEU B N 1
ATOM 7428 C CA . LEU B 1 32 ? -6.535 62.156 18.391 1 97.81 32 LEU B CA 1
ATOM 7429 C C . LEU B 1 32 ? -5.039 62.062 18.125 1 97.81 32 LEU B C 1
ATOM 7431 O O . LEU B 1 32 ? -4.426 61.031 18.438 1 97.81 32 LEU B O 1
ATOM 7435 N N . LEU B 1 33 ? -4.441 63.062 17.562 1 98 33 LEU B N 1
ATOM 7436 C CA . LEU B 1 33 ? -3.025 63.125 17.219 1 98 33 LEU B CA 1
ATOM 7437 C C . LEU B 1 33 ? -2.162 62.938 18.469 1 98 33 LEU B C 1
ATOM 7439 O O . LEU B 1 33 ? -1.196 62.156 18.438 1 98 33 LEU B O 1
ATOM 7443 N N . SER B 1 34 ? -2.541 63.562 19.562 1 97.94 34 SER B N 1
ATOM 7444 C CA . SER B 1 34 ? -1.737 63.594 20.781 1 97.94 34 SER B CA 1
ATOM 7445 C C . SER B 1 34 ? -1.673 62.219 21.422 1 97.94 34 SER B C 1
ATOM 7447 O O . SER B 1 34 ? -0.837 61.969 22.297 1 97.94 34 SER B O 1
ATOM 7449 N N . ARG B 1 35 ? -2.529 61.25 20.953 1 97.69 35 ARG B N 1
ATOM 7450 C CA . ARG B 1 35 ? -2.625 59.938 21.578 1 97.69 35 ARG B CA 1
ATOM 7451 C C . ARG B 1 35 ? -1.804 58.906 20.812 1 97.69 35 ARG B C 1
ATOM 7453 O O . ARG B 1 35 ? -1.673 57.75 21.25 1 97.69 35 ARG B O 1
ATOM 7460 N N . LEU B 1 36 ? -1.253 59.25 19.609 1 98.12 36 LEU B N 1
ATOM 7461 C CA . LEU B 1 36 ? -0.31 58.375 18.922 1 98.12 36 LEU B CA 1
ATOM 7462 C C . LEU B 1 36 ? 0.847 58 19.844 1 98.12 36 LEU B C 1
ATOM 7464 O O . LEU B 1 36 ? 1.312 58.812 20.641 1 98.12 36 LEU B O 1
ATOM 7468 N N . GLN B 1 37 ? 1.21 56.781 19.75 1 97.56 37 GLN B N 1
ATOM 7469 C CA . GLN B 1 37 ? 2.387 56.312 20.5 1 97.56 37 GLN B CA 1
ATOM 7470 C C . GLN B 1 37 ? 3.668 56.625 19.734 1 97.56 37 GLN B C 1
ATOM 7472 O O . GLN B 1 37 ? 4.094 55.844 18.875 1 97.56 37 GLN B O 1
ATOM 7477 N N . MET B 1 38 ? 4.309 57.75 20.047 1 97.81 38 MET B N 1
ATOM 7478 C CA . MET B 1 38 ? 5.469 58.281 19.344 1 97.81 38 MET B CA 1
ATOM 7479 C C . MET B 1 38 ? 6.566 58.656 20.328 1 97.81 38 MET B C 1
ATOM 7481 O O . MET B 1 38 ? 6.309 58.812 21.516 1 97.81 38 MET B O 1
ATOM 7485 N N . TYR B 1 39 ? 7.801 58.75 19.797 1 97.81 39 TYR B N 1
ATOM 7486 C CA . TYR B 1 39 ? 8.852 59.5 20.469 1 97.81 39 TYR B CA 1
ATOM 7487 C C . TYR B 1 39 ? 8.68 61 20.25 1 97.81 39 TYR B C 1
ATOM 7489 O O . TYR B 1 39 ? 9.352 61.594 19.406 1 97.81 39 TYR B O 1
ATOM 7497 N N . TRP B 1 40 ? 7.828 61.625 21.078 1 97.69 40 TRP B N 1
ATOM 7498 C CA . TRP B 1 40 ? 7.41 63 20.859 1 97.69 40 TRP B CA 1
ATOM 7499 C C . TRP B 1 40 ? 8.562 63.969 21.141 1 97.69 40 TRP B C 1
ATOM 7501 O O . TRP B 1 40 ? 8.836 64.875 20.344 1 97.69 40 TRP B O 1
ATOM 7511 N N . ASP B 1 41 ? 9.148 63.781 22.25 1 96.31 41 ASP B N 1
ATOM 7512 C CA . ASP B 1 41 ? 10.203 64.688 22.688 1 96.31 41 ASP B CA 1
ATOM 7513 C C . ASP B 1 41 ? 11.586 64.125 22.297 1 96.31 41 ASP B C 1
ATOM 7515 O O . ASP B 1 41 ? 12.43 64.938 21.828 1 96.31 41 ASP B O 1
ATOM 7519 N N . THR B 1 42 ? 11.688 62.844 22.469 1 96.44 42 THR B N 1
ATOM 7520 C CA . THR B 1 42 ? 12.992 62.25 22.25 1 96.44 42 THR B CA 1
ATOM 7521 C C . THR B 1 42 ? 13.281 62.094 20.766 1 96.44 42 THR B C 1
ATOM 7523 O O . THR B 1 42 ? 14.445 62.094 20.344 1 96.44 42 THR B O 1
ATOM 7526 N N . LYS B 1 43 ? 12.242 61.812 19.922 1 97.94 43 LYS B N 1
ATOM 7527 C CA . LYS B 1 43 ? 12.312 61.75 18.469 1 97.94 43 LYS B CA 1
ATOM 7528 C C . LYS B 1 43 ? 13.375 60.75 18.016 1 97.94 43 LYS B C 1
ATOM 7530 O O . LYS B 1 43 ? 14.188 61.062 17.125 1 97.94 43 LYS B O 1
ATOM 7535 N N . HIS B 1 44 ? 13.484 59.688 18.656 1 97.56 44 HIS B N 1
ATOM 7536 C CA . HIS B 1 44 ? 14.516 58.688 18.391 1 97.56 44 HIS B CA 1
ATOM 7537 C C . HIS B 1 44 ? 14.414 58.156 16.953 1 97.56 44 HIS B C 1
ATOM 7539 O O . HIS B 1 44 ? 13.32 57.938 16.438 1 97.56 44 HIS B O 1
ATOM 7545 N N . THR B 1 45 ? 15.578 57.969 16.266 1 97.94 45 THR B N 1
ATOM 7546 C CA . THR B 1 45 ? 15.625 57.469 14.891 1 97.94 45 THR B CA 1
ATOM 7547 C C . THR B 1 45 ? 15.906 55.969 14.875 1 97.94 45 THR B C 1
ATOM 7549 O O . THR B 1 45 ? 15.594 55.281 13.898 1 97.94 45 THR B O 1
ATOM 7552 N N . ASP B 1 46 ? 16.594 55.5 15.938 1 97.94 46 ASP B N 1
ATOM 7553 C CA . ASP B 1 46 ? 17.062 54.125 15.969 1 97.94 46 ASP B CA 1
ATOM 7554 C C . ASP B 1 46 ? 16.484 53.375 17.172 1 97.94 46 ASP B C 1
ATOM 7556 O O . ASP B 1 46 ? 16.469 53.906 18.281 1 97.94 46 ASP B O 1
ATOM 7560 N N . VAL B 1 47 ? 15.906 52.281 16.906 1 97.5 47 VAL B N 1
ATOM 7561 C CA . VAL B 1 47 ? 15.375 51.406 17.938 1 97.5 47 VAL B CA 1
ATOM 7562 C C . VAL B 1 47 ? 16.219 50.125 18.016 1 97.5 47 VAL B C 1
ATOM 7564 O O . VAL B 1 47 ? 16.625 49.594 16.984 1 97.5 47 VAL B O 1
ATOM 7567 N N . TYR B 1 48 ? 16.469 49.625 19.203 1 97.62 48 TYR B N 1
ATOM 7568 C CA . TYR B 1 48 ? 17.297 48.438 19.422 1 97.62 48 TYR B CA 1
ATOM 7569 C C . TYR B 1 48 ? 16.516 47.344 20.141 1 97.62 48 TYR B C 1
ATOM 7571 O O . TYR B 1 48 ? 15.797 47.594 21.094 1 97.62 48 TYR B O 1
ATOM 7579 N N . LEU B 1 49 ? 16.578 46.188 19.594 1 96.69 49 LEU B N 1
ATOM 7580 C CA . LEU B 1 49 ? 15.906 45 20.125 1 96.69 49 LEU B CA 1
ATOM 7581 C C . LEU B 1 49 ? 16.922 44 20.672 1 96.69 49 LEU B C 1
ATOM 7583 O O . LEU B 1 49 ? 18.047 43.906 20.172 1 96.69 49 LEU B O 1
ATOM 7587 N N . MET B 1 50 ? 16.531 43.281 21.703 1 94.62 50 MET B N 1
ATOM 7588 C CA . MET B 1 50 ? 17.359 42.25 22.297 1 94.62 50 MET B CA 1
ATOM 7589 C C . MET B 1 50 ? 16.516 41.094 22.844 1 94.62 50 MET B C 1
ATOM 7591 O O . MET B 1 50 ? 15.602 41.312 23.641 1 94.62 50 MET B O 1
ATOM 7595 N N . GLY B 1 51 ? 16.859 39.938 22.422 1 86.62 51 GLY B N 1
ATOM 7596 C CA . GLY B 1 51 ? 16.188 38.75 22.938 1 86.62 51 GLY B CA 1
ATOM 7597 C C . GLY B 1 51 ? 14.703 38.719 22.625 1 86.62 51 GLY B C 1
ATOM 7598 O O . GLY B 1 51 ? 13.906 38.219 23.438 1 86.62 51 GLY B O 1
ATOM 7599 N N . GLY B 1 52 ? 14.242 39.438 21.625 1 89.44 52 GLY B N 1
ATOM 7600 C CA . GLY B 1 52 ? 12.828 39.469 21.281 1 89.44 52 GLY B CA 1
ATOM 7601 C C . GLY B 1 52 ? 12.078 40.562 22.016 1 89.44 52 GLY B C 1
ATOM 7602 O O . GLY B 1 52 ? 10.844 40.625 21.969 1 89.44 52 GLY B O 1
ATOM 7603 N N . ASP B 1 53 ? 12.859 41.406 22.688 1 94.12 53 ASP B N 1
ATOM 7604 C CA . ASP B 1 53 ? 12.273 42.5 23.438 1 94.12 53 ASP B CA 1
ATOM 7605 C C . ASP B 1 53 ? 12.852 43.844 22.984 1 94.12 53 ASP B C 1
ATOM 7607 O O . ASP B 1 53 ? 13.992 43.906 22.531 1 94.12 53 ASP B O 1
ATOM 7611 N N . TYR B 1 54 ? 12.008 44.875 23.172 1 96.31 54 TYR B N 1
ATOM 7612 C CA . TYR B 1 54 ? 12.531 46.219 23.047 1 96.31 54 TYR B CA 1
ATOM 7613 C C . TYR B 1 54 ? 13.602 46.5 24.094 1 96.31 54 TYR B C 1
ATOM 7615 O O . TYR B 1 54 ? 13.43 46.188 25.266 1 96.31 54 TYR B O 1
ATOM 7623 N N . ASP B 1 55 ? 14.75 47 23.656 1 96.19 55 ASP B N 1
ATOM 7624 C CA . ASP B 1 55 ? 15.812 47.344 24.609 1 96.19 55 ASP B CA 1
ATOM 7625 C C . ASP B 1 55 ? 15.852 48.844 24.875 1 96.19 55 ASP B C 1
ATOM 7627 O O . ASP B 1 55 ? 15.633 49.281 26.016 1 96.19 55 ASP B O 1
ATOM 7631 N N . HIS B 1 56 ? 16.141 49.656 23.844 1 96.12 56 HIS B N 1
ATOM 7632 C CA . HIS B 1 56 ? 16.188 51.125 23.969 1 96.12 56 HIS B CA 1
ATOM 7633 C C . HIS B 1 56 ? 16.156 51.781 22.609 1 96.12 56 HIS B C 1
ATOM 7635 O O . HIS B 1 56 ? 16.094 51.094 21.578 1 96.12 56 HIS B O 1
ATOM 7641 N N . ALA B 1 57 ? 16 53.031 22.562 1 97.06 57 ALA B N 1
ATOM 7642 C CA . ALA B 1 57 ? 16.062 53.844 21.328 1 97.06 57 ALA B CA 1
ATOM 7643 C C . ALA B 1 57 ? 17.047 55 21.469 1 97.06 57 ALA B C 1
ATOM 7645 O O . ALA B 1 57 ? 17.359 55.406 22.578 1 97.06 57 ALA B O 1
ATOM 7646 N N . GLU B 1 58 ? 17.609 55.406 20.312 1 97.25 58 GLU B N 1
ATOM 7647 C CA . GLU B 1 58 ? 18.578 56.5 20.25 1 97.25 58 GLU B CA 1
ATOM 7648 C C . GLU B 1 58 ? 18.375 57.344 19 1 97.25 58 GLU B C 1
ATOM 7650 O O . GLU B 1 58 ? 17.516 57.031 18.172 1 97.25 58 GLU B O 1
ATOM 7655 N N . GLY B 1 59 ? 19.172 58.375 18.938 1 97.12 59 GLY B N 1
ATOM 7656 C CA . GLY B 1 59 ? 19.109 59.281 17.797 1 97.12 59 GLY B CA 1
ATOM 7657 C C . GLY B 1 59 ? 18.047 60.344 17.938 1 97.12 59 GLY B C 1
ATOM 7658 O O . GLY B 1 59 ? 17.234 60.312 18.859 1 97.12 59 GLY B O 1
ATOM 7659 N N . GLU B 1 60 ? 18.031 61.375 17.047 1 96.81 60 GLU B N 1
ATOM 7660 C CA . GLU B 1 60 ? 17.094 62.469 17.094 1 96.81 60 GLU B CA 1
ATOM 7661 C C . GLU B 1 60 ? 16.688 62.906 15.695 1 96.81 60 GLU B C 1
ATOM 7663 O O . GLU B 1 60 ? 17.531 63.344 14.898 1 96.81 60 GLU B O 1
ATOM 7668 N N . ALA B 1 61 ? 15.508 62.812 15.438 1 97.94 61 ALA B N 1
ATOM 7669 C CA . ALA B 1 61 ? 14.914 63.25 14.172 1 97.94 61 ALA B CA 1
ATOM 7670 C C . ALA B 1 61 ? 14.438 64.688 14.25 1 97.94 61 ALA B C 1
ATOM 7672 O O . ALA B 1 61 ? 14.547 65.312 15.297 1 97.94 61 ALA B O 1
ATOM 7673 N N . THR B 1 62 ? 13.992 65.25 13.125 1 97.81 62 THR B N 1
ATOM 7674 C CA . THR B 1 62 ? 13.5 66.562 13.055 1 97.81 62 THR B CA 1
ATOM 7675 C C . THR B 1 62 ? 12.047 66.688 13.5 1 97.81 62 THR B C 1
ATOM 7677 O O . THR B 1 62 ? 11.547 67.75 13.836 1 97.81 62 THR B O 1
ATOM 7680 N N . VAL B 1 63 ? 11.375 65.438 13.523 1 97.81 63 VAL B N 1
ATOM 7681 C CA . VAL B 1 63 ? 9.984 65.312 13.945 1 97.81 63 VAL B CA 1
ATOM 7682 C C . VAL B 1 63 ? 9.805 64.188 14.906 1 97.81 63 VAL B C 1
ATOM 7684 O O . VAL B 1 63 ? 10.664 63.281 14.977 1 97.81 63 VAL B O 1
ATOM 7687 N N . PRO B 1 64 ? 8.703 64.188 15.672 1 98 64 PRO B N 1
ATOM 7688 C CA . PRO B 1 64 ? 8.438 62.969 16.484 1 98 64 PRO B CA 1
ATOM 7689 C C . PRO B 1 64 ? 8.375 61.688 15.672 1 98 64 PRO B C 1
ATOM 7691 O O . PRO B 1 64 ? 7.805 61.688 14.578 1 98 64 PRO B O 1
ATOM 7694 N N . THR B 1 65 ? 9.047 60.625 16.125 1 98.25 65 THR B N 1
ATOM 7695 C CA . THR B 1 65 ? 9.102 59.375 15.383 1 98.25 65 THR B CA 1
ATOM 7696 C C . THR B 1 65 ? 8.219 58.344 16.047 1 98.25 65 THR B C 1
ATOM 7698 O O . THR B 1 65 ? 7.793 58.5 17.188 1 98.25 65 THR B O 1
ATOM 7701 N N . VAL B 1 66 ? 7.879 57.281 15.289 1 98.19 66 VAL B N 1
ATOM 7702 C CA . VAL B 1 66 ? 6.938 56.25 15.727 1 98.19 66 VAL B CA 1
ATOM 7703 C C . VAL B 1 66 ? 7.617 55.344 16.75 1 98.19 66 VAL B C 1
ATOM 7705 O O . VAL B 1 66 ? 8.711 54.844 16.5 1 98.19 66 VAL B O 1
ATOM 7708 N N . ARG B 1 67 ? 6.984 55.094 17.891 1 97.12 67 ARG B N 1
ATOM 7709 C CA . ARG B 1 67 ? 7.469 54.125 18.859 1 97.12 67 ARG B CA 1
ATOM 7710 C C . ARG B 1 67 ? 7.395 52.719 18.328 1 97.12 67 ARG B C 1
ATOM 7712 O O . ARG B 1 67 ? 6.453 52.375 17.609 1 97.12 67 ARG B O 1
ATOM 7719 N N . PHE B 1 68 ? 8.398 51.906 18.656 1 96.19 68 PHE B N 1
ATOM 7720 C CA . PHE B 1 68 ? 8.398 50.5 18.25 1 96.19 68 PHE B CA 1
ATOM 7721 C C . PHE B 1 68 ? 7.637 49.656 19.266 1 96.19 68 PHE B C 1
ATOM 7723 O O . PHE B 1 68 ? 7.496 50.031 20.422 1 96.19 68 PHE B O 1
ATOM 7730 N N . SER B 1 69 ? 7.105 48.5 18.812 1 95.56 69 SER B N 1
ATOM 7731 C CA . SER B 1 69 ? 6.379 47.562 19.641 1 95.56 69 SER B CA 1
ATOM 7732 C C . SER B 1 69 ? 7.203 47.125 20.859 1 95.56 69 SER B C 1
ATOM 7734 O O . SER B 1 69 ? 8.422 47.344 20.891 1 95.56 69 SER B O 1
ATOM 7736 N N . GLY B 1 70 ? 6.504 46.5 21.844 1 94.44 70 GLY B N 1
ATOM 7737 C CA . GLY B 1 70 ? 7.168 46.219 23.094 1 94.44 70 GLY B CA 1
ATOM 7738 C C . GLY B 1 70 ? 7.918 44.906 23.094 1 94.44 70 GLY B C 1
ATOM 7739 O O . GLY B 1 70 ? 9 44.781 23.672 1 94.44 70 GLY B O 1
ATOM 7740 N N . THR B 1 71 ? 7.355 43.906 22.609 1 93.88 71 THR B N 1
ATOM 7741 C CA . THR B 1 71 ? 7.957 42.594 22.625 1 93.88 71 THR B CA 1
ATOM 7742 C C . THR B 1 71 ? 7.355 41.719 21.531 1 93.88 71 THR B C 1
ATOM 7744 O O . THR B 1 71 ? 6.305 42.031 20.969 1 93.88 71 THR B O 1
ATOM 7747 N N . ARG B 1 72 ? 8.016 40.594 21.188 1 93.25 72 ARG B N 1
ATOM 7748 C CA . ARG B 1 72 ? 7.504 39.594 20.25 1 93.25 72 ARG B CA 1
ATOM 7749 C C . ARG B 1 72 ? 6.344 38.812 20.859 1 93.25 72 ARG B C 1
ATOM 7751 O O . ARG B 1 72 ? 5.414 38.406 20.156 1 93.25 72 ARG B O 1
ATOM 7758 N N . ASP B 1 73 ? 6.379 38.594 22.141 1 88.56 73 ASP B N 1
ATOM 7759 C CA . ASP B 1 73 ? 5.363 37.844 22.875 1 88.56 73 ASP B CA 1
ATOM 7760 C C . ASP B 1 73 ? 4.109 38.656 23.094 1 88.56 73 ASP B C 1
ATOM 7762 O O . ASP B 1 73 ? 4.191 39.812 23.547 1 88.56 73 ASP B O 1
ATOM 7766 N N . TRP B 1 74 ? 2.973 38.156 22.859 1 84.69 74 TRP B N 1
ATOM 7767 C CA . TRP B 1 74 ? 1.739 38.906 23.016 1 84.69 74 TRP B CA 1
ATOM 7768 C C . TRP B 1 74 ? 1.185 38.781 24.438 1 84.69 74 TRP B C 1
ATOM 7770 O O . TRP B 1 74 ? 0.296 39.531 24.844 1 84.69 74 TRP B O 1
ATOM 7780 N N . ALA B 1 75 ? 1.67 37.812 25.156 1 82.06 75 ALA B N 1
ATOM 7781 C CA . ALA B 1 75 ? 1.22 37.688 26.531 1 82.06 75 ALA B CA 1
ATOM 7782 C C . ALA B 1 75 ? 1.806 38.781 27.422 1 82.06 75 ALA B C 1
ATOM 7784 O O . ALA B 1 75 ? 3.014 39.031 27.391 1 82.06 75 ALA B O 1
ATOM 7785 N N . THR B 1 76 ? 1.001 39.594 28.078 1 88.25 76 THR B N 1
ATOM 7786 C CA . THR B 1 76 ? 1.413 40.656 28.984 1 88.25 76 THR B CA 1
ATOM 7787 C C . THR B 1 76 ? 0.472 40.75 30.188 1 88.25 76 THR B C 1
ATOM 7789 O O . THR B 1 76 ? -0.696 40.375 30.094 1 88.25 76 THR B O 1
ATOM 7792 N N . ASP B 1 77 ? 0.973 41.219 31.297 1 90.69 77 ASP B N 1
ATOM 7793 C CA . ASP B 1 77 ? 0.183 41.344 32.531 1 90.69 77 ASP B CA 1
ATOM 7794 C C . ASP B 1 77 ? -0.569 42.688 32.531 1 90.69 77 ASP B C 1
ATOM 7796 O O . ASP B 1 77 ? -1.31 42.969 33.469 1 90.69 77 ASP B O 1
ATOM 7800 N N . TYR B 1 78 ? -0.459 43.438 31.516 1 93.88 78 TYR B N 1
ATOM 7801 C CA . TYR B 1 78 ? -1.015 44.781 31.5 1 93.88 78 TYR B CA 1
ATOM 7802 C C . TYR B 1 78 ? -2.104 44.938 30.453 1 93.88 78 TYR B C 1
ATOM 7804 O O . TYR B 1 78 ? -2.064 44.25 29.422 1 93.88 78 TYR B O 1
ATOM 7812 N N . ARG B 1 79 ? -3.01 45.75 30.766 1 93.5 79 ARG B N 1
ATOM 7813 C CA . ARG B 1 79 ? -4.109 45.969 29.828 1 93.5 79 ARG B CA 1
ATOM 7814 C C . ARG B 1 79 ? -3.807 47.156 28.906 1 93.5 79 ARG B C 1
ATOM 7816 O O . ARG B 1 79 ? -3.199 48.156 29.328 1 93.5 79 ARG B O 1
ATOM 7823 N N . THR B 1 80 ? -4.207 47.125 27.672 1 92.81 80 THR B N 1
ATOM 7824 C CA . THR B 1 80 ? -4.16 48.25 26.766 1 92.81 80 THR B CA 1
ATOM 7825 C C . THR B 1 80 ? -5.266 49.25 27.078 1 92.81 80 THR B C 1
ATOM 7827 O O . THR B 1 80 ? -6.453 48.938 26.984 1 92.81 80 THR B O 1
ATOM 7830 N N . ALA B 1 81 ? -4.953 50.406 27.391 1 92.88 81 ALA B N 1
ATOM 7831 C CA . ALA B 1 81 ? -5.922 51.438 27.766 1 92.88 81 ALA B CA 1
ATOM 7832 C C . ALA B 1 81 ? -6.711 51.938 26.562 1 92.88 81 ALA B C 1
ATOM 7834 O O . ALA B 1 81 ? -6.176 52 25.453 1 92.88 81 ALA B O 1
ATOM 7835 N N . PRO B 1 82 ? -8 52.25 26.812 1 94.62 82 PRO B N 1
ATOM 7836 C CA . PRO B 1 82 ? -8.703 52.969 25.75 1 94.62 82 PRO B CA 1
ATOM 7837 C C . PRO B 1 82 ? -8.102 54.344 25.484 1 94.62 82 PRO B C 1
ATOM 7839 O O . PRO B 1 82 ? -7.43 54.906 26.344 1 94.62 82 PRO B O 1
ATOM 7842 N N . LEU B 1 83 ? -8.375 54.875 24.328 1 96.69 83 LEU B N 1
ATOM 7843 C CA . LEU B 1 83 ? -7.754 56.125 23.875 1 96.69 83 LEU B CA 1
ATOM 7844 C C . LEU B 1 83 ? -8.016 57.25 24.859 1 96.69 83 LEU B C 1
ATOM 7846 O O . LEU B 1 83 ? -7.16 58.125 25.062 1 96.69 83 LEU B O 1
ATOM 7850 N N . GLU B 1 84 ? -9.18 57.156 25.578 1 95.31 84 GLU B N 1
ATOM 7851 C CA . GLU B 1 84 ? -9.609 58.219 26.484 1 95.31 84 GLU B CA 1
ATOM 7852 C C . GLU B 1 84 ? -8.75 58.25 27.734 1 95.31 84 GLU B C 1
ATOM 7854 O O . GLU B 1 84 ? -8.648 59.281 28.406 1 95.31 84 GLU B O 1
ATOM 7859 N N . GLU B 1 85 ? -8.102 57.156 27.953 1 95.38 85 GLU B N 1
ATOM 7860 C CA . GLU B 1 85 ? -7.332 57.031 29.188 1 95.38 85 GLU B CA 1
ATOM 7861 C C . GLU B 1 85 ? -5.848 57.281 28.938 1 95.38 85 GLU B C 1
ATOM 7863 O O . GLU B 1 85 ? -5.055 57.344 29.875 1 95.38 85 GLU B O 1
ATOM 7868 N N . LEU B 1 86 ? -5.5 57.531 27.703 1 96.25 86 LEU B N 1
ATOM 7869 C CA . LEU B 1 86 ? -4.09 57.719 27.375 1 96.25 86 LEU B CA 1
ATOM 7870 C C . LEU B 1 86 ? -3.633 59.125 27.719 1 96.25 86 LEU B C 1
ATOM 7872 O O . LEU B 1 86 ? -4.398 60.094 27.578 1 96.25 86 LEU B O 1
ATOM 7876 N N . ILE B 1 87 ? -2.357 59.312 28.109 1 95.44 87 ILE B N 1
ATOM 7877 C CA . ILE B 1 87 ? -1.748 60.594 28.359 1 95.44 87 ILE B CA 1
ATOM 7878 C C . ILE B 1 87 ? -1.318 61.25 27.031 1 95.44 87 ILE B C 1
ATOM 7880 O O . ILE B 1 87 ? -0.512 60.656 26.297 1 95.44 87 ILE B O 1
ATOM 7884 N N . PRO B 1 88 ? -1.871 62.406 26.672 1 96.81 88 PRO B N 1
ATOM 7885 C CA . PRO B 1 88 ? -1.464 63.062 25.422 1 96.81 88 PRO B CA 1
ATOM 7886 C C . PRO B 1 88 ? 0.037 63.312 25.359 1 96.81 88 PRO B C 1
ATOM 7888 O O . PRO B 1 88 ? 0.637 63.719 26.359 1 96.81 88 PRO B O 1
ATOM 7891 N N . TYR B 1 89 ? 0.642 63.062 24.203 1 97.69 89 TYR B N 1
ATOM 7892 C CA . TYR B 1 89 ? 2.039 63.375 23.906 1 97.69 89 TYR B CA 1
ATOM 7893 C C . TYR B 1 89 ? 2.965 62.688 24.906 1 97.69 89 TYR B C 1
ATOM 7895 O O . TYR B 1 89 ? 3.973 63.281 25.312 1 97.69 89 TYR B O 1
ATOM 7903 N N . SER B 1 90 ? 2.453 61.469 25.359 1 95.62 90 SER B N 1
ATOM 7904 C CA . SER B 1 90 ? 3.246 60.75 26.359 1 95.62 90 SER B CA 1
ATOM 7905 C C . SER B 1 90 ? 4.562 60.25 25.766 1 95.62 90 SER B C 1
ATOM 7907 O O . SER B 1 90 ? 4.57 59.5 24.797 1 95.62 90 SER B O 1
ATOM 7909 N N . ASP B 1 91 ? 5.723 60.656 26.234 1 95.94 91 ASP B N 1
ATOM 7910 C CA . ASP B 1 91 ? 7.094 60.281 25.922 1 95.94 91 ASP B CA 1
ATOM 7911 C C . ASP B 1 91 ? 7.98 60.344 27.156 1 95.94 91 ASP B C 1
ATOM 7913 O O . ASP B 1 91 ? 8.992 61.062 27.156 1 95.94 91 ASP B O 1
ATOM 7917 N N . ASP B 1 92 ? 7.59 59.625 28.172 1 93.62 92 ASP B N 1
ATOM 7918 C CA . ASP B 1 92 ? 8.273 59.625 29.453 1 93.62 92 ASP B CA 1
ATOM 7919 C C . ASP B 1 92 ? 9.43 58.656 29.484 1 93.62 92 ASP B C 1
ATOM 7921 O O . ASP B 1 92 ? 9.281 57.5 29.047 1 93.62 92 ASP B O 1
ATOM 7925 N N . PRO B 1 93 ? 10.547 59.062 30.016 1 88.12 93 PRO B N 1
ATOM 7926 C CA . PRO B 1 93 ? 11.695 58.156 30.062 1 88.12 93 PRO B CA 1
ATOM 7927 C C . PRO B 1 93 ? 11.438 56.906 30.922 1 88.12 93 PRO B C 1
ATOM 7929 O O . PRO B 1 93 ? 12.133 55.906 30.781 1 88.12 93 PRO B O 1
ATOM 7932 N N . ARG B 1 94 ? 10.648 56.969 31.828 1 85 94 ARG B N 1
ATOM 7933 C CA . ARG B 1 94 ? 10.32 55.844 32.719 1 85 94 ARG B CA 1
ATOM 7934 C C . ARG B 1 94 ? 9.586 54.75 31.969 1 85 94 ARG B C 1
ATOM 7936 O O . ARG B 1 94 ? 9.469 53.625 32.469 1 85 94 ARG B O 1
ATOM 7943 N N . GLY B 1 95 ? 9 55.094 30.656 1 93.38 95 GLY B N 1
ATOM 7944 C CA . GLY B 1 95 ? 8.398 54.062 29.828 1 93.38 95 GLY B CA 1
ATOM 7945 C C . GLY B 1 95 ? 6.969 54.375 29.422 1 93.38 95 GLY B C 1
ATOM 7946 O O . GLY B 1 95 ? 6.676 55.469 28.938 1 93.38 95 GLY B O 1
ATOM 7947 N N . ILE B 1 96 ? 6.102 53.312 29.453 1 94.44 96 ILE B N 1
ATOM 7948 C CA . ILE B 1 96 ? 4.695 53.438 29.094 1 94.44 96 ILE B CA 1
ATOM 7949 C C . ILE B 1 96 ? 3.83 53.344 30.359 1 94.44 96 ILE B C 1
ATOM 7951 O O . ILE B 1 96 ? 4.047 52.469 31.188 1 94.44 96 ILE B O 1
ATOM 7955 N N . TYR B 1 97 ? 2.869 54.281 30.5 1 94.88 97 TYR B N 1
ATOM 7956 C CA . TYR B 1 97 ? 1.963 54.25 31.641 1 94.88 97 TYR B CA 1
ATOM 7957 C C . TYR B 1 97 ? 0.801 53.281 31.406 1 94.88 97 TYR B C 1
ATOM 7959 O O . TYR B 1 97 ? -0.02 53.5 30.5 1 94.88 97 TYR B O 1
ATOM 7967 N N . MET B 1 98 ? 0.742 52.156 32.125 1 95.94 98 MET B N 1
ATOM 7968 C CA . MET B 1 98 ? -0.253 51.125 31.875 1 95.94 98 MET B CA 1
ATOM 7969 C C . MET B 1 98 ? -0.885 50.625 33.188 1 95.94 98 MET B C 1
ATOM 7971 O O . MET B 1 98 ? -0.328 50.844 34.25 1 95.94 98 MET B O 1
ATOM 7975 N N . GLN B 1 99 ? -2.002 49.969 33.031 1 95.94 99 GLN B N 1
ATOM 7976 C CA . GLN B 1 99 ? -2.713 49.438 34.156 1 95.94 99 GLN B CA 1
ATOM 7977 C C . GLN B 1 99 ? -2.51 47.906 34.281 1 95.94 99 GLN B C 1
ATOM 7979 O O . GLN B 1 99 ? -2.732 47.188 33.312 1 95.94 99 GLN B O 1
ATOM 7984 N N . HIS B 1 100 ? -2.062 47.5 35.438 1 95.31 100 HIS B N 1
ATOM 7985 C CA . HIS B 1 100 ? -1.905 46.062 35.656 1 95.31 100 HIS B CA 1
ATOM 7986 C C . HIS B 1 100 ? -3.256 45.375 35.688 1 95.31 100 HIS B C 1
ATOM 7988 O O . HIS B 1 100 ? -4.191 45.844 36.344 1 95.31 100 HIS B O 1
ATOM 7994 N N . LYS B 1 101 ? -3.416 44.312 35.031 1 92.19 101 LYS B N 1
ATOM 7995 C CA . LYS B 1 101 ? -4.688 43.625 34.844 1 92.19 101 LYS B CA 1
ATOM 7996 C C . LYS B 1 101 ? -5.242 43.125 36.188 1 92.19 101 LYS B C 1
ATOM 7998 O O . LYS B 1 101 ? -6.445 43.219 36.438 1 92.19 101 LYS B O 1
ATOM 8003 N N . GLU B 1 102 ? -4.367 42.656 37.094 1 91.5 102 GLU B N 1
ATOM 8004 C CA . GLU B 1 102 ? -4.801 42.031 38.344 1 91.5 102 GLU B CA 1
ATOM 8005 C C . GLU B 1 102 ? -4.965 43.094 39.438 1 91.5 102 GLU B C 1
ATOM 8007 O O . GLU B 1 102 ? -6.008 43.156 40.094 1 91.5 102 GLU B O 1
ATOM 8012 N N . THR B 1 103 ? -3.934 43.969 39.656 1 94.38 103 THR B N 1
ATOM 8013 C CA . THR B 1 103 ? -3.932 44.906 40.75 1 94.38 103 THR B CA 1
ATOM 8014 C C . THR B 1 103 ? -4.699 46.188 40.406 1 94.38 103 THR B C 1
ATOM 8016 O O . THR B 1 103 ? -5.07 46.969 41.281 1 94.38 103 THR B O 1
ATOM 8019 N N . LYS B 1 104 ? -4.891 46.438 39.125 1 93.94 104 LYS B N 1
ATOM 8020 C CA . LYS B 1 104 ? -5.594 47.594 38.594 1 93.94 104 LYS B CA 1
ATOM 8021 C C . LYS B 1 104 ? -4.828 48.875 38.906 1 93.94 104 LYS B C 1
ATOM 8023 O O . LYS B 1 104 ? -5.395 49.969 38.844 1 93.94 104 LYS B O 1
ATOM 8028 N N . GLU B 1 105 ? -3.611 48.75 39.25 1 94.81 105 GLU B N 1
ATOM 8029 C CA . GLU B 1 105 ? -2.777 49.906 39.531 1 94.81 105 GLU B CA 1
ATOM 8030 C C . GLU B 1 105 ? -2.102 50.438 38.25 1 94.81 105 GLU B C 1
ATOM 8032 O O . GLU B 1 105 ? -1.647 49.656 37.438 1 94.81 105 GLU B O 1
ATOM 8037 N N . TRP B 1 106 ? -2.203 51.688 38.094 1 95.19 106 TRP B N 1
ATOM 8038 C CA . TRP B 1 106 ? -1.459 52.312 37.031 1 95.19 106 TRP B CA 1
ATOM 8039 C C . TRP B 1 106 ? 0.004 52.5 37.406 1 95.19 106 TRP B C 1
ATOM 8041 O O . TRP B 1 106 ? 0.308 52.938 38.531 1 95.19 106 TRP B O 1
ATOM 8051 N N . THR B 1 107 ? 0.864 52.094 36.562 1 95.19 107 THR B N 1
ATOM 8052 C CA . THR B 1 107 ? 2.295 52.219 36.812 1 95.19 107 THR B CA 1
ATOM 8053 C C . THR B 1 107 ? 3.059 52.406 35.5 1 95.19 107 THR B C 1
ATOM 8055 O O . THR B 1 107 ? 2.543 52.094 34.438 1 95.19 107 THR B O 1
ATOM 8058 N N . TRP B 1 108 ? 4.188 53.062 35.562 1 95.31 108 TRP B N 1
ATOM 8059 C CA . TRP B 1 108 ? 5.102 53.125 34.438 1 95.31 108 TRP B CA 1
ATOM 8060 C C . TRP B 1 108 ? 5.848 51.812 34.25 1 95.31 108 TRP B C 1
ATOM 8062 O O . TRP B 1 108 ? 6.348 51.219 35.219 1 95.31 108 TRP B O 1
ATOM 8072 N N . VAL B 1 109 ? 5.82 51.312 33.125 1 95.62 109 VAL B N 1
ATOM 8073 C CA . VAL B 1 109 ? 6.512 50.062 32.844 1 95.62 109 VAL B CA 1
ATOM 8074 C C . VAL B 1 109 ? 7.461 50.219 31.672 1 95.62 109 VAL B C 1
ATOM 8076 O O . VAL B 1 109 ? 7.258 51.125 30.828 1 95.62 109 VAL B O 1
ATOM 8079 N N . HIS B 1 110 ? 8.531 49.438 31.719 1 95.12 110 HIS B N 1
ATOM 8080 C CA . HIS B 1 110 ? 9.391 49.375 30.547 1 95.12 110 HIS B CA 1
ATOM 8081 C C . HIS B 1 110 ? 8.617 48.906 29.312 1 95.12 110 HIS B C 1
ATOM 8083 O O . HIS B 1 110 ? 7.758 48.031 29.406 1 95.12 110 HIS B O 1
ATOM 8089 N N . PRO B 1 111 ? 8.938 49.531 28.078 1 95.12 111 PRO B N 1
ATOM 8090 C CA . PRO B 1 111 ? 8.18 49.156 26.891 1 95.12 111 PRO B CA 1
ATOM 8091 C C . PRO B 1 111 ? 8.141 47.656 26.625 1 95.12 111 PRO B C 1
ATOM 8093 O O . PRO B 1 111 ? 7.148 47.125 26.109 1 95.12 111 PRO B O 1
ATOM 8096 N N . SER B 1 112 ? 9.148 46.875 26.984 1 95.19 112 SER B N 1
ATOM 8097 C CA . SER B 1 112 ? 9.219 45.438 26.75 1 95.19 112 SER B CA 1
ATOM 8098 C C . SER B 1 112 ? 8.148 44.688 27.547 1 95.19 112 SER B C 1
ATOM 8100 O O . SER B 1 112 ? 7.863 43.531 27.266 1 95.19 112 SER B O 1
ATOM 8102 N N . GLU B 1 113 ? 7.488 45.312 28.438 1 94.12 113 GLU B N 1
ATOM 8103 C CA . GLU B 1 113 ? 6.449 44.688 29.266 1 94.12 113 GLU B CA 1
ATOM 8104 C C . GLU B 1 113 ? 5.059 45 28.719 1 94.12 113 GLU B C 1
ATOM 8106 O O . GLU B 1 113 ? 4.059 44.5 29.25 1 94.12 113 GLU B O 1
ATOM 8111 N N . SER B 1 114 ? 5 45.812 27.688 1 93.44 114 SER B N 1
ATOM 8112 C CA . SER B 1 114 ? 3.721 46.344 27.203 1 93.44 114 SER B CA 1
ATOM 8113 C C . SER B 1 114 ? 3.078 45.375 26.203 1 93.44 114 SER B C 1
ATOM 8115 O O . SER B 1 114 ? 1.977 45.625 25.719 1 93.44 114 SER B O 1
ATOM 8117 N N . GLY B 1 115 ? 3.736 44.188 25.953 1 92.81 115 GLY B N 1
ATOM 8118 C CA . GLY B 1 115 ? 3.225 43.344 24.891 1 92.81 115 GLY B CA 1
ATOM 8119 C C . GLY B 1 115 ? 3.049 44.094 23.578 1 92.81 115 GLY B C 1
ATOM 8120 O O . GLY B 1 115 ? 3.961 44.781 23.109 1 92.81 115 GLY B O 1
ATOM 8121 N N . HIS B 1 116 ? 1.836 44 22.969 1 94.69 116 HIS B N 1
ATOM 8122 C CA . HIS B 1 116 ? 1.556 44.625 21.672 1 94.69 116 HIS B CA 1
ATOM 8123 C C . HIS B 1 116 ? 0.729 45.906 21.828 1 94.69 116 HIS B C 1
ATOM 8125 O O . HIS B 1 116 ? 0.103 46.344 20.875 1 94.69 116 HIS B O 1
ATOM 8131 N N . ALA B 1 117 ? 0.718 46.438 23 1 94.69 117 ALA B N 1
ATOM 8132 C CA . ALA B 1 117 ? -0.161 47.594 23.281 1 94.69 117 ALA B CA 1
ATOM 8133 C C . ALA B 1 117 ? 0.193 48.781 22.406 1 94.69 117 ALA B C 1
ATOM 8135 O O . ALA B 1 117 ? -0.695 49.469 21.906 1 94.69 117 ALA B O 1
ATOM 8136 N N . ILE B 1 118 ? 1.475 49.062 22.219 1 95.88 118 ILE B N 1
ATOM 8137 C CA . ILE B 1 118 ? 1.949 50.25 21.516 1 95.88 118 ILE B CA 1
ATOM 8138 C C . ILE B 1 118 ? 1.441 50.219 20.078 1 95.88 118 ILE B C 1
ATOM 8140 O O . ILE B 1 118 ? 0.779 51.156 19.625 1 95.88 118 ILE B O 1
ATOM 8144 N N . GLU B 1 119 ? 1.72 49.156 19.344 1 95.94 119 GLU B N 1
ATOM 8145 C CA . GLU B 1 119 ? 1.306 49.062 17.953 1 95.94 119 GLU B CA 1
ATOM 8146 C C . GLU B 1 119 ? -0.214 49 17.828 1 95.94 119 GLU B C 1
ATOM 8148 O O . GLU B 1 119 ? -0.79 49.5 16.859 1 95.94 119 GLU B O 1
ATOM 8153 N N . ARG B 1 120 ? -0.861 48.406 18.766 1 95.88 120 ARG B N 1
ATOM 8154 C CA . ARG B 1 120 ? -2.312 48.281 18.703 1 95.88 120 ARG B CA 1
ATOM 8155 C C . ARG B 1 120 ? -2.994 49.625 18.875 1 95.88 120 ARG B C 1
ATOM 8157 O O . ARG B 1 120 ? -4.027 49.875 18.25 1 95.88 120 ARG B O 1
ATOM 8164 N N . ILE B 1 121 ? -2.504 50.469 19.75 1 97.12 121 ILE B N 1
ATOM 8165 C CA . ILE B 1 121 ? -3.051 51.812 19.938 1 97.12 121 ILE B CA 1
ATOM 8166 C C . ILE B 1 121 ? -2.9 52.625 18.641 1 97.12 121 ILE B C 1
ATOM 8168 O O . ILE B 1 121 ? -3.855 53.25 18.188 1 97.12 121 ILE B O 1
ATOM 8172 N N . ASN B 1 122 ? -1.696 52.625 18.109 1 98.12 122 ASN B N 1
ATOM 8173 C CA . ASN B 1 122 ? -1.482 53.344 16.859 1 98.12 122 ASN B CA 1
ATOM 8174 C C . ASN B 1 122 ? -2.383 52.781 15.742 1 98.12 122 ASN B C 1
ATOM 8176 O O . ASN B 1 122 ? -2.912 53.562 14.938 1 98.12 122 ASN B O 1
ATOM 8180 N N . GLU B 1 123 ? -2.541 51.469 15.641 1 97.38 123 GLU B N 1
ATOM 8181 C CA . GLU B 1 123 ? -3.416 50.844 14.641 1 97.38 123 GLU B CA 1
ATOM 8182 C C . GLU B 1 123 ? -4.859 51.312 14.812 1 97.38 123 GLU B C 1
ATOM 8184 O O . GLU B 1 123 ? -5.551 51.594 13.836 1 97.38 123 GLU B O 1
ATOM 8189 N N . GLN B 1 124 ? -5.246 51.375 16.047 1 96.94 124 GLN B N 1
ATOM 8190 C CA . GLN B 1 124 ? -6.602 51.844 16.312 1 96.94 124 GLN B CA 1
ATOM 8191 C C . GLN B 1 124 ? -6.793 53.281 15.844 1 96.94 124 GLN B C 1
ATOM 8193 O O . GLN B 1 124 ? -7.801 53.594 15.219 1 96.94 124 GLN B O 1
ATOM 8198 N N . ILE B 1 125 ? -5.895 54.125 16.125 1 98.12 125 ILE B N 1
ATOM 8199 C CA . ILE B 1 125 ? -5.973 55.531 15.773 1 98.12 125 ILE B CA 1
ATOM 8200 C C . ILE B 1 125 ? -5.969 55.688 14.258 1 98.12 125 ILE B C 1
ATOM 8202 O O . ILE B 1 125 ? -6.781 56.438 13.695 1 98.12 125 ILE B O 1
ATOM 8206 N N . ILE B 1 126 ? -5.086 55.031 13.617 1 98.38 126 ILE B N 1
ATOM 8207 C CA . ILE B 1 126 ? -5.012 55.125 12.164 1 98.38 126 ILE B CA 1
ATOM 8208 C C . ILE B 1 126 ? -6.258 54.5 11.531 1 98.38 126 ILE B C 1
ATOM 8210 O O . ILE B 1 126 ? -6.715 54.938 10.477 1 98.38 126 ILE B O 1
ATOM 8214 N N . SER B 1 127 ? -6.844 53.5 12.188 1 97.12 127 SER B N 1
ATOM 8215 C CA . SER B 1 127 ? -8.102 52.938 11.703 1 97.12 127 SER B CA 1
ATOM 8216 C C . SER B 1 127 ? -9.227 53.969 11.758 1 97.12 127 SER B C 1
ATOM 8218 O O . SER B 1 127 ? -10.109 53.969 10.898 1 97.12 127 SER B O 1
ATOM 8220 N N . ILE B 1 128 ? -9.188 54.812 12.781 1 97.81 128 ILE B N 1
ATOM 8221 C CA . ILE B 1 128 ? -10.141 55.906 12.867 1 97.81 128 ILE B CA 1
ATOM 8222 C C . ILE B 1 128 ? -9.922 56.875 11.703 1 97.81 128 ILE B C 1
ATOM 8224 O O . ILE B 1 128 ? -10.883 57.312 11.07 1 97.81 128 ILE B O 1
ATOM 8228 N N . ALA B 1 129 ? -8.688 57.188 11.453 1 98.25 129 ALA B N 1
ATOM 8229 C CA . ALA B 1 129 ? -8.359 58.031 10.312 1 98.25 129 ALA B CA 1
ATOM 8230 C C . ALA B 1 129 ? -8.836 57.406 9.008 1 98.25 129 ALA B C 1
ATOM 8232 O O . ALA B 1 129 ? -9.32 58.125 8.117 1 98.25 129 ALA B O 1
ATOM 8233 N N . GLN B 1 130 ? -8.68 56.125 8.859 1 98 130 GLN B N 1
ATOM 8234 C CA . GLN B 1 130 ? -9.148 55.406 7.676 1 98 130 GLN B CA 1
ATOM 8235 C C . GLN B 1 130 ? -10.656 55.562 7.496 1 98 130 GLN B C 1
ATOM 8237 O O . GLN B 1 130 ? -11.125 55.812 6.387 1 98 130 GLN B O 1
ATOM 8242 N N . ASP B 1 131 ? -11.359 55.375 8.57 1 97.38 131 ASP B N 1
ATOM 8243 C CA . ASP B 1 131 ? -12.812 55.531 8.5 1 97.38 131 ASP B CA 1
ATOM 8244 C C . ASP B 1 131 ? -13.188 56.938 8.078 1 97.38 131 ASP B C 1
ATOM 8246 O O . ASP B 1 131 ? -14.109 57.125 7.277 1 97.38 131 ASP B O 1
ATOM 8250 N N . ALA B 1 132 ? -12.508 57.906 8.633 1 98.38 132 ALA B N 1
ATOM 8251 C CA . ALA B 1 132 ? -12.742 59.281 8.266 1 98.38 132 ALA B CA 1
ATOM 8252 C C . ALA B 1 132 ? -12.422 59.531 6.793 1 98.38 132 ALA B C 1
ATOM 8254 O O . ALA B 1 132 ? -13.156 60.219 6.094 1 98.38 132 ALA B O 1
ATOM 8255 N N . ALA B 1 133 ? -11.359 59 6.363 1 98.31 133 ALA B N 1
ATOM 8256 C CA . ALA B 1 133 ? -10.977 59.125 4.961 1 98.31 133 ALA B CA 1
ATOM 8257 C C . ALA B 1 133 ? -12.047 58.531 4.047 1 98.31 133 ALA B C 1
ATOM 8259 O O . ALA B 1 133 ? -12.375 59.125 3.014 1 98.31 133 ALA B O 1
ATOM 8260 N N . LEU B 1 134 ? -12.555 57.344 4.371 1 97.38 134 LEU B N 1
ATOM 8261 C CA . LEU B 1 134 ? -13.648 56.719 3.615 1 97.38 134 LEU B CA 1
ATOM 8262 C C . LEU B 1 134 ? -14.844 57.656 3.537 1 97.38 134 LEU B C 1
ATOM 8264 O O . LEU B 1 134 ? -15.422 57.844 2.465 1 97.38 134 LEU B O 1
ATOM 8268 N N . LEU B 1 135 ? -15.219 58.25 4.695 1 97.19 135 LEU B N 1
ATOM 8269 C CA . LEU B 1 135 ? -16.406 59.094 4.742 1 97.19 135 LEU B CA 1
ATOM 8270 C C . LEU B 1 135 ? -16.203 60.375 3.949 1 97.19 135 LEU B C 1
ATOM 8272 O O . LEU B 1 135 ? -17.141 60.906 3.34 1 97.19 135 LEU B O 1
ATOM 8276 N N . TYR B 1 136 ? -15.062 60.969 3.982 1 98 136 TYR B N 1
ATOM 8277 C CA . TYR B 1 136 ? -14.766 62.094 3.105 1 98 136 TYR B CA 1
ATOM 8278 C C . TYR B 1 136 ? -14.945 61.719 1.643 1 98 136 TYR B C 1
ATOM 8280 O O . TYR B 1 136 ? -15.562 62.469 0.872 1 98 136 TYR B O 1
ATOM 8288 N N . TRP B 1 137 ? -14.352 60.594 1.307 1 96.75 137 TRP B N 1
ATOM 8289 C CA . TRP B 1 137 ? -14.438 60.125 -0.07 1 96.75 137 TRP B CA 1
ATOM 8290 C C . TRP B 1 137 ? -15.891 59.938 -0.491 1 96.75 137 TRP B C 1
ATOM 8292 O O . TRP B 1 137 ? -16.25 60.219 -1.636 1 96.75 137 TRP B O 1
ATOM 8302 N N . LEU B 1 138 ? -16.734 59.5 0.444 1 95 138 LEU B N 1
ATOM 8303 C CA . LEU B 1 138 ? -18.141 59.188 0.158 1 95 138 LEU B CA 1
ATOM 8304 C C . LEU B 1 138 ? -18.969 60.469 0.149 1 95 138 LEU B C 1
ATOM 8306 O O . LEU B 1 138 ? -19.891 60.594 -0.661 1 95 138 LEU B O 1
ATOM 8310 N N . THR B 1 139 ? -18.672 61.406 1.104 1 95.19 139 THR B N 1
ATOM 8311 C CA . THR B 1 139 ? -19.609 62.5 1.338 1 95.19 139 THR B CA 1
ATOM 8312 C C . THR B 1 139 ? -19.031 63.812 0.846 1 95.19 139 THR B C 1
ATOM 8314 O O . THR B 1 139 ? -19.766 64.812 0.633 1 95.19 139 THR B O 1
ATOM 8317 N N . GLY B 1 140 ? -17.766 63.969 0.806 1 95.44 140 GLY B N 1
ATOM 8318 C CA . GLY B 1 140 ? -17.109 65.188 0.428 1 95.44 140 GLY B CA 1
ATOM 8319 C C . GLY B 1 140 ? -17.016 66.188 1.569 1 95.44 140 GLY B C 1
ATOM 8320 O O . GLY B 1 140 ? -16.484 67.312 1.398 1 95.44 140 GLY B O 1
ATOM 8321 N N . GLU B 1 141 ? -17.438 65.75 2.773 1 96.81 141 GLU B N 1
ATOM 8322 C CA . GLU B 1 141 ? -17.406 66.625 3.912 1 96.81 141 GLU B CA 1
ATOM 8323 C C . GLU B 1 141 ? -15.992 66.812 4.445 1 96.81 141 GLU B C 1
ATOM 8325 O O . GLU B 1 141 ? -15.367 65.875 4.891 1 96.81 141 GLU B O 1
ATOM 8330 N N . SER B 1 142 ? -15.508 68 4.59 1 96 142 SER B N 1
ATOM 8331 C CA . SER B 1 142 ? -14.109 68.312 4.875 1 96 142 SER B CA 1
ATOM 8332 C C . SER B 1 142 ? -13.742 67.938 6.305 1 96 142 SER B C 1
ATOM 8334 O O . SER B 1 142 ? -12.578 67.688 6.598 1 96 142 SER B O 1
ATOM 8336 N N . LYS B 1 143 ? -14.734 67.938 7.219 1 96.44 143 LYS B N 1
ATOM 8337 C CA . LYS B 1 143 ? -14.461 67.625 8.617 1 96.44 143 LYS B CA 1
ATOM 8338 C C . LYS B 1 143 ? -13.797 66.25 8.766 1 96.44 143 LYS B C 1
ATOM 8340 O O . LYS B 1 143 ? -12.977 66.062 9.664 1 96.44 143 LYS B O 1
ATOM 8345 N N . TYR B 1 144 ? -14.188 65.375 7.863 1 97.94 144 TYR B N 1
ATOM 8346 C CA . TYR B 1 144 ? -13.617 64.062 7.922 1 97.94 144 TYR B CA 1
ATOM 8347 C C . TYR B 1 144 ? -12.156 64.062 7.484 1 97.94 144 TYR B C 1
ATOM 8349 O O . TYR B 1 144 ? -11.305 63.438 8.125 1 97.94 144 TYR B O 1
ATOM 8357 N N . ALA B 1 145 ? -11.82 64.688 6.41 1 98.12 145 ALA B N 1
ATOM 8358 C CA . ALA B 1 145 ? -10.438 64.812 5.961 1 98.12 145 ALA B CA 1
ATOM 8359 C C . ALA B 1 145 ? -9.594 65.562 6.996 1 98.12 145 ALA B C 1
ATOM 8361 O O . ALA B 1 145 ? -8.43 65.188 7.219 1 98.12 145 ALA B O 1
ATOM 8362 N N . GLU B 1 146 ? -10.195 66.625 7.629 1 97.12 146 GLU B N 1
ATOM 8363 C CA . GLU B 1 146 ? -9.5 67.375 8.633 1 97.12 146 GLU B CA 1
ATOM 8364 C C . GLU B 1 146 ? -9.203 66.562 9.883 1 97.12 146 GLU B C 1
ATOM 8366 O O . GLU B 1 146 ? -8.219 66.812 10.586 1 97.12 146 GLU B O 1
ATOM 8371 N N . LEU B 1 147 ? -10.055 65.625 10.102 1 97.75 147 LEU B N 1
ATOM 8372 C CA . LEU B 1 147 ? -9.828 64.75 11.227 1 97.75 147 LEU B CA 1
ATOM 8373 C C . LEU B 1 147 ? -8.672 63.781 10.93 1 97.75 147 LEU B C 1
ATOM 8375 O O . LEU B 1 147 ? -7.848 63.5 11.805 1 97.75 147 LEU B O 1
ATOM 8379 N N . ALA B 1 148 ? -8.578 63.219 9.711 1 98.5 148 ALA B N 1
ATOM 8380 C CA . ALA B 1 148 ? -7.648 62.156 9.328 1 98.5 148 ALA B CA 1
ATOM 8381 C C . ALA B 1 148 ? -6.258 62.719 9.039 1 98.5 148 ALA B C 1
ATOM 8383 O O . ALA B 1 148 ? -5.246 62.094 9.375 1 98.5 148 ALA B O 1
ATOM 8384 N N . GLU B 1 149 ? -6.172 63.875 8.43 1 97.94 149 GLU B N 1
ATOM 8385 C CA . GLU B 1 149 ? -4.961 64.375 7.816 1 97.94 149 GLU B CA 1
ATOM 8386 C C . GLU B 1 149 ? -3.854 64.562 8.852 1 97.94 149 GLU B C 1
ATOM 8388 O O . GLU B 1 149 ? -2.729 64.125 8.648 1 97.94 149 GLU B O 1
ATOM 8393 N N . PRO B 1 150 ? -4.121 65.25 10.039 1 97.56 150 PRO B N 1
ATOM 8394 C CA . PRO B 1 150 ? -3.02 65.438 10.977 1 97.56 150 PRO B CA 1
ATOM 8395 C C . PRO B 1 150 ? -2.432 64.188 11.531 1 97.56 150 PRO B C 1
ATOM 8397 O O . PRO B 1 150 ? -1.212 64.062 11.672 1 97.56 150 PRO B O 1
ATOM 8400 N N . VAL B 1 151 ? -3.314 63.281 11.742 1 97.69 151 VAL B N 1
ATOM 8401 C CA . VAL B 1 151 ? -2.898 62 12.328 1 97.69 151 VAL B CA 1
ATOM 8402 C C . VAL B 1 151 ? -2.092 61.219 11.305 1 97.69 151 VAL B C 1
ATOM 8404 O O . VAL B 1 151 ? -1.076 60.594 11.648 1 97.69 151 VAL B O 1
ATOM 8407 N N . PHE B 1 152 ? -2.561 61.125 10.055 1 98.19 152 PHE B N 1
ATOM 8408 C CA . PHE B 1 152 ? -1.903 60.406 8.969 1 98.19 152 PHE B CA 1
ATOM 8409 C C . PHE B 1 152 ? -0.493 60.938 8.742 1 98.19 152 PHE B C 1
ATOM 8411 O O . PHE B 1 152 ? 0.474 60.188 8.758 1 98.19 152 PHE B O 1
ATOM 8418 N N . PHE B 1 153 ? -0.33 62.219 8.602 1 98.25 153 PHE B N 1
ATOM 8419 C CA . PHE B 1 153 ? 0.96 62.781 8.234 1 98.25 153 PHE B CA 1
ATOM 8420 C C . PHE B 1 153 ? 1.915 62.781 9.422 1 98.25 153 PHE B C 1
ATOM 8422 O O . PHE B 1 153 ? 3.125 62.625 9.25 1 98.25 153 PHE B O 1
ATOM 8429 N N . GLN B 1 154 ? 1.338 62.938 10.688 1 98.25 154 GLN B N 1
ATOM 8430 C CA . GLN B 1 154 ? 2.217 62.812 11.844 1 98.25 154 GLN B CA 1
ATOM 8431 C C . GLN B 1 154 ? 2.877 61.438 11.898 1 98.25 154 GLN B C 1
ATOM 8433 O O . GLN B 1 154 ? 4.082 61.344 12.133 1 98.25 154 GLN B O 1
ATOM 8438 N N . TYR B 1 155 ? 2.076 60.438 11.688 1 98.5 155 TYR B N 1
ATOM 8439 C CA . TYR B 1 155 ? 2.588 59.062 11.703 1 98.5 155 TYR B CA 1
ATOM 8440 C C . TYR B 1 155 ? 3.574 58.844 10.562 1 98.5 155 TYR B C 1
ATOM 8442 O O . TYR B 1 155 ? 4.648 58.281 10.766 1 98.5 155 TYR B O 1
ATOM 8450 N N . ILE B 1 156 ? 3.244 59.281 9.336 1 98.56 156 ILE B N 1
ATOM 8451 C CA . ILE B 1 156 ? 4.055 59.094 8.141 1 98.56 156 ILE B CA 1
ATOM 8452 C C . ILE B 1 156 ? 5.387 59.812 8.289 1 98.56 156 ILE B C 1
ATOM 8454 O O . ILE B 1 156 ? 6.449 59.25 8.023 1 98.56 156 ILE B O 1
ATOM 8458 N N . ASP B 1 157 ? 5.312 61.031 8.742 1 98.19 157 ASP B N 1
ATOM 8459 C CA . ASP B 1 157 ? 6.531 61.812 8.898 1 98.19 157 ASP B CA 1
ATOM 8460 C C . ASP B 1 157 ? 7.457 61.188 9.938 1 98.19 157 ASP B C 1
ATOM 8462 O O . ASP B 1 157 ? 8.68 61.156 9.758 1 98.19 157 ASP B O 1
ATOM 8466 N N . GLY B 1 158 ? 6.828 60.75 10.977 1 98.38 158 GLY B N 1
ATOM 8467 C CA . GLY B 1 158 ? 7.609 60.062 12.008 1 98.38 158 GLY B CA 1
ATOM 8468 C C . GLY B 1 158 ? 8.266 58.781 11.516 1 98.38 158 GLY B C 1
ATOM 8469 O O . GLY B 1 158 ? 9.43 58.531 11.812 1 98.38 158 GLY B O 1
ATOM 8470 N N . MET B 1 159 ? 7.52 57.938 10.781 1 98.44 159 MET B N 1
ATOM 8471 C CA . MET B 1 159 ? 8.031 56.688 10.289 1 98.44 159 MET B CA 1
ATOM 8472 C C . MET B 1 159 ? 9.086 56.906 9.211 1 98.44 159 MET B C 1
ATOM 8474 O O . MET B 1 159 ? 10.016 56.094 9.07 1 98.44 159 MET B O 1
ATOM 8478 N N . ASP B 1 160 ? 8.906 57.969 8.453 1 98.19 160 ASP B N 1
ATOM 8479 C CA . ASP B 1 160 ? 9.859 58.312 7.402 1 98.19 160 ASP B CA 1
ATOM 8480 C C . ASP B 1 160 ? 11.258 58.531 7.98 1 98.19 160 ASP B C 1
ATOM 8482 O O . ASP B 1 160 ? 12.258 58.188 7.34 1 98.19 160 ASP B O 1
ATOM 8486 N N . GLN B 1 161 ? 11.297 59.062 9.18 1 97.88 161 GLN B N 1
ATOM 8487 C CA . GLN B 1 161 ? 12.586 59.438 9.758 1 97.88 161 GLN B CA 1
ATOM 8488 C C . GLN B 1 161 ? 13.07 58.375 10.75 1 97.88 161 GLN B C 1
ATOM 8490 O O . GLN B 1 161 ? 14.148 58.5 11.32 1 97.88 161 GLN B O 1
ATOM 8495 N N . ARG B 1 162 ? 12.359 57.375 10.938 1 97.62 162 ARG B N 1
ATOM 8496 C CA . ARG B 1 162 ? 12.758 56.281 11.812 1 97.62 162 ARG B CA 1
ATOM 8497 C C . ARG B 1 162 ? 13.383 55.125 11.016 1 97.62 162 ARG B C 1
ATOM 8499 O O . ARG B 1 162 ? 12.828 54.688 10.008 1 97.62 162 ARG B O 1
ATOM 8506 N N . ASN B 1 163 ? 14.492 54.594 11.453 1 97.38 163 ASN B N 1
ATOM 8507 C CA . ASN B 1 163 ? 15.172 53.5 10.789 1 97.38 163 ASN B CA 1
ATOM 8508 C C . ASN B 1 163 ? 14.578 52.156 11.203 1 97.38 163 ASN B C 1
ATOM 8510 O O . ASN B 1 163 ? 13.914 52.062 12.234 1 97.38 163 ASN B O 1
ATOM 8514 N N . PRO B 1 164 ? 14.734 51.062 10.281 1 96.94 164 PRO B N 1
ATOM 8515 C CA . PRO B 1 164 ? 14.391 49.719 10.742 1 96.94 164 PRO B CA 1
ATOM 8516 C C . PRO B 1 164 ? 15.109 49.344 12.039 1 96.94 164 PRO B C 1
ATOM 8518 O O . PRO B 1 164 ? 16.203 49.844 12.305 1 96.94 164 PRO B O 1
ATOM 8521 N N . PRO B 1 165 ? 14.5 48.5 12.812 1 97.12 165 PRO B N 1
ATOM 8522 C CA . PRO B 1 165 ? 15.094 48.188 14.117 1 97.12 165 PRO B CA 1
ATOM 8523 C C . PRO B 1 165 ? 16.422 47.469 13.984 1 97.12 165 PRO B C 1
ATOM 8525 O O . PRO B 1 165 ? 16.625 46.688 13.047 1 97.12 165 PRO B O 1
ATOM 8528 N N . HIS B 1 166 ? 17.281 47.688 14.945 1 96.62 166 HIS B N 1
ATOM 8529 C CA . HIS B 1 166 ? 18.547 47 15.086 1 96.62 166 HIS B CA 1
ATOM 8530 C C . HIS B 1 166 ? 18.438 45.844 16.094 1 96.62 166 HIS B C 1
ATOM 8532 O O . HIS B 1 166 ? 18.062 46.062 17.25 1 96.62 166 HIS B O 1
ATOM 8538 N N . VAL B 1 167 ? 18.672 44.719 15.672 1 96 167 VAL B N 1
ATOM 8539 C CA . VAL B 1 167 ? 18.703 43.594 16.578 1 96 167 VAL B CA 1
ATOM 8540 C C . VAL B 1 167 ? 20.125 43.375 17.094 1 96 167 VAL B C 1
ATOM 8542 O O . VAL B 1 167 ? 21.047 43.156 16.312 1 96 167 VAL B O 1
ATOM 8545 N N . MET B 1 168 ? 20.297 43.406 18.312 1 94.75 168 MET B N 1
ATOM 8546 C CA . MET B 1 168 ? 21.609 43.5 18.922 1 94.75 168 MET B CA 1
ATOM 8547 C C . MET B 1 168 ? 22.203 42.125 19.156 1 94.75 168 MET B C 1
ATOM 8549 O O . MET B 1 168 ? 23.391 41.969 19.406 1 94.75 168 MET B O 1
ATOM 8553 N N . ASP B 1 169 ? 21.422 41.125 19.094 1 91.5 169 ASP B N 1
ATOM 8554 C CA . ASP B 1 169 ? 21.891 39.781 19.312 1 91.5 169 ASP B CA 1
ATOM 8555 C C . ASP B 1 169 ? 21.781 38.938 18.047 1 91.5 169 ASP B C 1
ATOM 8557 O O . ASP B 1 169 ? 21.359 39.438 17 1 91.5 169 ASP B O 1
ATOM 8561 N N . GLU B 1 170 ? 22.281 37.75 18.078 1 86.38 170 GLU B N 1
ATOM 8562 C CA . GLU B 1 170 ? 22.297 36.844 16.922 1 86.38 170 GLU B CA 1
ATOM 8563 C C . GLU B 1 170 ? 21.062 35.969 16.906 1 86.38 170 GLU B C 1
ATOM 8565 O O . GLU B 1 170 ? 21.109 34.844 16.375 1 86.38 170 GLU B O 1
ATOM 8570 N N . SER B 1 171 ? 20.078 36.5 17.484 1 85.19 171 SER B N 1
ATOM 8571 C CA . SER B 1 171 ? 18.859 35.719 17.531 1 85.19 171 SER B CA 1
ATOM 8572 C C . SER B 1 171 ? 18.109 35.75 16.188 1 85.19 171 SER B C 1
ATOM 8574 O O . SER B 1 171 ? 18.422 36.562 15.328 1 85.19 171 SER B O 1
ATOM 8576 N N . SER B 1 172 ? 17.172 34.844 16.016 1 86.56 172 SER B N 1
ATOM 8577 C CA . SER B 1 172 ? 16.359 34.75 14.82 1 86.56 172 SER B CA 1
ATOM 8578 C C . SER B 1 172 ? 15.508 36 14.641 1 86.56 172 SER B C 1
ATOM 8580 O O . SER B 1 172 ? 14.984 36.281 13.562 1 86.56 172 SER B O 1
ATOM 8582 N N . GLN B 1 173 ? 15.461 36.781 15.664 1 90.81 173 GLN B N 1
ATOM 8583 C CA . GLN B 1 173 ? 14.703 38.031 15.586 1 90.81 173 GLN B CA 1
ATOM 8584 C C . GLN B 1 173 ? 15.227 38.906 14.461 1 90.81 173 GLN B C 1
ATOM 8586 O O . GLN B 1 173 ? 14.453 39.656 13.844 1 90.81 173 GLN B O 1
ATOM 8591 N N . ALA B 1 174 ? 16.516 38.781 14.219 1 91.94 174 ALA B N 1
ATOM 8592 C CA . ALA B 1 174 ? 17.141 39.594 13.18 1 91.94 174 ALA B CA 1
ATOM 8593 C C . ALA B 1 174 ? 16.547 39.312 11.812 1 91.94 174 ALA B C 1
ATOM 8595 O O . ALA B 1 174 ? 16.578 40.156 10.914 1 91.94 174 ALA B O 1
ATOM 8596 N N . ASN B 1 175 ? 15.953 38.219 11.695 1 92.75 175 ASN B N 1
ATOM 8597 C CA . ASN B 1 175 ? 15.477 37.781 10.383 1 92.75 175 ASN B CA 1
ATOM 8598 C C . ASN B 1 175 ? 13.969 37.938 10.25 1 92.75 175 ASN B C 1
ATOM 8600 O O . ASN B 1 175 ? 13.398 37.688 9.188 1 92.75 175 ASN B O 1
ATOM 8604 N N . ILE B 1 176 ? 13.289 38.438 11.273 1 95.56 176 ILE B N 1
ATOM 8605 C CA . ILE B 1 176 ? 11.836 38.406 11.18 1 95.56 176 ILE B CA 1
ATOM 8606 C C . ILE B 1 176 ? 11.273 39.781 11.586 1 95.56 176 ILE B C 1
ATOM 8608 O O . ILE B 1 176 ? 10.062 40 11.492 1 95.56 176 ILE B O 1
ATOM 8612 N N . SER B 1 177 ? 12.102 40.75 11.969 1 96.06 177 SER B N 1
ATOM 8613 C CA . SER B 1 177 ? 11.648 42.031 12.516 1 96.06 177 SER B CA 1
ATOM 8614 C C . SER B 1 177 ? 10.945 42.875 11.461 1 96.06 177 SER B C 1
ATOM 8616 O O . SER B 1 177 ? 11.453 43.031 10.344 1 96.06 177 SER B O 1
ATOM 8618 N N . GLY B 1 178 ? 9.805 43.375 11.828 1 96.56 178 GLY B N 1
ATOM 8619 C CA . GLY B 1 178 ? 9.125 44.375 10.992 1 96.56 178 GLY B CA 1
ATOM 8620 C C . GLY B 1 178 ? 9.57 45.781 11.266 1 96.56 178 GLY B C 1
ATOM 8621 O O . GLY B 1 178 ? 10.609 46.031 11.883 1 96.56 178 GLY B O 1
ATOM 8622 N N . LEU B 1 179 ? 8.836 46.719 10.656 1 96.81 179 LEU B N 1
ATOM 8623 C CA . LEU B 1 179 ? 9.148 48.125 10.875 1 96.81 179 LEU B CA 1
ATOM 8624 C C . LEU B 1 179 ? 8.469 48.656 12.141 1 96.81 179 LEU B C 1
ATOM 8626 O O . LEU B 1 179 ? 9.055 49.469 12.875 1 96.81 179 LEU B O 1
ATOM 8630 N N . ALA B 1 180 ? 7.203 48.188 12.32 1 96.38 180 ALA B N 1
ATOM 8631 C CA . ALA B 1 180 ? 6.445 48.688 13.477 1 96.38 180 ALA B CA 1
ATOM 8632 C C . ALA B 1 180 ? 6.258 47.562 14.508 1 96.38 180 ALA B C 1
ATOM 8634 O O . ALA B 1 180 ? 5.871 47.844 15.648 1 96.38 180 ALA B O 1
ATOM 8635 N N . THR B 1 181 ? 6.508 46.375 14.125 1 96.44 181 THR B N 1
ATOM 8636 C CA . THR B 1 181 ? 6.281 45.219 14.984 1 96.44 181 THR B CA 1
ATOM 8637 C C . THR B 1 181 ? 7.484 44.281 14.953 1 96.44 181 THR B C 1
ATOM 8639 O O . THR B 1 181 ? 8.391 44.438 14.141 1 96.44 181 THR B O 1
ATOM 8642 N N . PHE B 1 182 ? 7.434 43.219 15.844 1 96.19 182 PHE B N 1
ATOM 8643 C CA . PHE B 1 182 ? 8.562 42.312 15.992 1 96.19 182 PHE B CA 1
ATOM 8644 C C . PHE B 1 182 ? 8.578 41.281 14.867 1 96.19 182 PHE B C 1
ATOM 8646 O O . PHE B 1 182 ? 9.57 40.594 14.664 1 96.19 182 PHE B O 1
ATOM 8653 N N . GLU B 1 183 ? 7.461 41.219 14.148 1 96.19 183 GLU B N 1
ATOM 8654 C CA . GLU B 1 183 ? 7.371 40.25 13.047 1 96.19 183 GLU B CA 1
ATOM 8655 C C . GLU B 1 183 ? 6.781 40.906 11.797 1 96.19 183 GLU B C 1
ATOM 8657 O O . GLU B 1 183 ? 5.754 41.562 11.867 1 96.19 183 GLU B O 1
ATOM 8662 N N . VAL B 1 184 ? 7.332 40.625 10.664 1 97 184 VAL B N 1
ATOM 8663 C CA . VAL B 1 184 ? 6.906 41.188 9.391 1 97 184 VAL B CA 1
ATOM 8664 C C . VAL B 1 184 ? 5.492 40.719 9.062 1 97 184 VAL B C 1
ATOM 8666 O O . VAL B 1 184 ? 4.809 41.344 8.234 1 97 184 VAL B O 1
ATOM 8669 N N . ILE B 1 185 ? 4.996 39.75 9.758 1 96.31 185 ILE B N 1
ATOM 8670 C CA . ILE B 1 185 ? 3.682 39.188 9.43 1 96.31 185 ILE B CA 1
ATOM 8671 C C . ILE B 1 185 ? 2.609 39.875 10.266 1 96.31 185 ILE B C 1
ATOM 8673 O O . ILE B 1 185 ? 1.42 39.594 10.125 1 96.31 185 ILE B O 1
ATOM 8677 N N . HIS B 1 186 ? 2.947 40.844 11.109 1 95.5 186 HIS B N 1
ATOM 8678 C CA . HIS B 1 186 ? 1.991 41.5 11.992 1 95.5 186 HIS B CA 1
ATOM 8679 C C . HIS B 1 186 ? 1.948 43 11.719 1 95.5 186 HIS B C 1
ATOM 8681 O O . HIS B 1 186 ? 1.649 43.812 12.625 1 95.5 186 HIS B O 1
ATOM 8687 N N . GLU B 1 187 ? 2.289 43.438 10.492 1 96.62 187 GLU B N 1
ATOM 8688 C CA . GLU B 1 187 ? 2.285 44.844 10.117 1 96.62 187 GLU B CA 1
ATOM 8689 C C . GLU B 1 187 ? 0.879 45.312 9.758 1 96.62 187 GLU B C 1
ATOM 8691 O O . GLU B 1 187 ? 0.669 45.906 8.688 1 96.62 187 GLU B O 1
ATOM 8696 N N . GLY B 1 188 ? -0.014 45.094 10.758 1 95.38 188 GLY B N 1
ATOM 8697 C CA . GLY B 1 188 ? -1.423 45.375 10.5 1 95.38 188 GLY B CA 1
ATOM 8698 C C . GLY B 1 188 ? -1.714 46.812 10.148 1 95.38 188 GLY B C 1
ATOM 8699 O O . GLY B 1 188 ? -2.658 47.094 9.414 1 95.38 188 GLY B O 1
ATOM 8700 N N . ILE B 1 189 ? -0.908 47.781 10.562 1 97.56 189 ILE B N 1
ATOM 8701 C CA . ILE B 1 189 ? -1.154 49.188 10.398 1 97.56 189 ILE B CA 1
ATOM 8702 C C . ILE B 1 189 ? -0.969 49.594 8.938 1 97.56 189 ILE B C 1
ATOM 8704 O O . ILE B 1 189 ? -1.437 50.656 8.508 1 97.56 189 ILE B O 1
ATOM 8708 N N . VAL B 1 190 ? -0.291 48.75 8.133 1 98 190 VAL B N 1
ATOM 8709 C CA . VAL B 1 190 ? -0.028 49 6.719 1 98 190 VAL B CA 1
ATOM 8710 C C . VAL B 1 190 ? -1.349 49.156 5.969 1 98 190 VAL B C 1
ATOM 8712 O O . VAL B 1 190 ? -1.487 50.062 5.133 1 98 190 VAL B O 1
ATOM 8715 N N . ILE B 1 191 ? -2.336 48.406 6.293 1 97.38 191 ILE B N 1
ATOM 8716 C CA . ILE B 1 191 ? -3.582 48.375 5.535 1 97.38 191 ILE B CA 1
ATOM 8717 C C . ILE B 1 191 ? -4.359 49.656 5.77 1 97.38 191 ILE B C 1
ATOM 8719 O O . ILE B 1 191 ? -4.676 50.375 4.82 1 97.38 191 ILE B O 1
ATOM 8723 N N . PRO B 1 192 ? -4.609 50.062 7 1 97.81 192 PRO B N 1
ATOM 8724 C CA . PRO B 1 192 ? -5.336 51.344 7.16 1 97.81 192 PRO B CA 1
ATOM 8725 C C . PRO B 1 192 ? -4.527 52.562 6.691 1 97.81 192 PRO B C 1
ATOM 8727 O O . PRO B 1 192 ? -5.102 53.531 6.219 1 97.81 192 PRO B O 1
ATOM 8730 N N . LEU B 1 193 ? -3.205 52.531 6.754 1 98.56 193 LEU B N 1
ATOM 8731 C CA . LEU B 1 193 ? -2.398 53.656 6.246 1 98.56 193 LEU B CA 1
ATOM 8732 C C . LEU B 1 193 ? -2.541 53.781 4.734 1 98.56 193 LEU B C 1
ATOM 8734 O O . LEU B 1 193 ? -2.764 54.875 4.219 1 98.56 193 LEU B O 1
ATOM 8738 N N . THR B 1 194 ? -2.398 52.656 4.074 1 98.19 194 THR B N 1
ATOM 8739 C CA . THR B 1 194 ? -2.477 52.656 2.617 1 98.19 194 THR B CA 1
ATOM 8740 C C . THR B 1 194 ? -3.879 53.062 2.154 1 98.19 194 THR B C 1
ATOM 8742 O O . THR B 1 194 ? -4.039 53.781 1.169 1 98.19 194 THR B O 1
ATOM 8745 N N . LEU B 1 195 ? -4.895 52.594 2.828 1 97.69 195 LEU B N 1
ATOM 8746 C CA . LEU B 1 195 ? -6.266 52.938 2.457 1 97.69 195 LEU B CA 1
ATOM 8747 C C . LEU B 1 195 ? -6.562 54.406 2.723 1 97.69 195 LEU B C 1
ATOM 8749 O O . LEU B 1 195 ? -7.223 55.062 1.916 1 97.69 195 LEU B O 1
ATOM 8753 N N . THR B 1 196 ? -6.07 54.906 3.887 1 98.5 196 THR B N 1
ATOM 8754 C CA . THR B 1 196 ? -6.227 56.312 4.168 1 98.5 196 THR B CA 1
ATOM 8755 C C . THR B 1 196 ? -5.574 57.156 3.074 1 98.5 196 THR B C 1
ATOM 8757 O O . THR B 1 196 ? -6.176 58.125 2.578 1 98.5 196 THR B O 1
ATOM 8760 N N . TYR B 1 197 ? -4.379 56.812 2.746 1 98.5 197 TYR B N 1
ATOM 8761 C CA . TYR B 1 197 ? -3.639 57.469 1.681 1 98.5 197 TYR B CA 1
ATOM 8762 C C . TYR B 1 197 ? -4.434 57.469 0.38 1 98.5 197 TYR B C 1
ATOM 8764 O O . TYR B 1 197 ? -4.547 58.5 -0.287 1 98.5 197 TYR B O 1
ATOM 8772 N N . ASP B 1 198 ? -4.988 56.406 0.031 1 97.19 198 ASP B N 1
ATOM 8773 C CA . ASP B 1 198 ? -5.719 56.219 -1.223 1 97.19 198 ASP B CA 1
ATOM 8774 C C . ASP B 1 198 ? -7 57.062 -1.225 1 97.19 198 ASP B C 1
ATOM 8776 O O . ASP B 1 198 ? -7.266 57.781 -2.176 1 97.19 198 ASP B O 1
ATOM 8780 N N . PHE B 1 199 ? -7.773 57.031 -0.173 1 97.81 199 PHE B N 1
ATOM 8781 C CA . PHE B 1 199 ? -9.055 57.719 -0.099 1 97.81 199 PHE B CA 1
ATOM 8782 C C . PHE B 1 199 ? -8.852 59.219 -0.092 1 97.81 199 PHE B C 1
ATOM 8784 O O . PHE B 1 199 ? -9.688 59.969 -0.608 1 97.81 199 PHE B O 1
ATOM 8791 N N . LEU B 1 200 ? -7.746 59.688 0.45 1 98.25 200 LEU B N 1
ATOM 8792 C CA . LEU B 1 200 ? -7.543 61.125 0.617 1 98.25 200 LEU B CA 1
ATOM 8793 C C . LEU B 1 200 ? -6.512 61.625 -0.379 1 98.25 200 LEU B C 1
ATOM 8795 O O . LEU B 1 200 ? -6.066 62.781 -0.275 1 98.25 200 LEU B O 1
ATOM 8799 N N . TYR B 1 201 ? -6.086 60.844 -1.305 1 97.38 201 TYR B N 1
ATOM 8800 C CA . TYR B 1 201 ? -5.035 61.25 -2.242 1 97.38 201 TYR B CA 1
ATOM 8801 C C . TYR B 1 201 ? -5.367 62.562 -2.924 1 97.38 201 TYR B C 1
ATOM 8803 O O . TYR B 1 201 ? -4.562 63.5 -2.908 1 97.38 201 TYR B O 1
ATOM 8811 N N . ASP B 1 202 ? -6.59 62.719 -3.516 1 96.56 202 ASP B N 1
ATOM 8812 C CA . ASP B 1 202 ? -6.992 63.938 -4.23 1 96.56 202 ASP B CA 1
ATOM 8813 C C . ASP B 1 202 ? -7.074 65.125 -3.285 1 96.56 202 ASP B C 1
ATOM 8815 O O . ASP B 1 202 ? -6.691 66.25 -3.652 1 96.56 202 ASP B O 1
ATOM 8819 N N . TYR B 1 203 ? -7.578 64.812 -2.113 1 97.62 203 TYR B N 1
ATOM 8820 C CA . TYR B 1 203 ? -7.641 65.812 -1.103 1 97.62 203 TYR B CA 1
ATOM 8821 C C . TYR B 1 203 ? -6.246 66.375 -0.765 1 97.62 203 TYR B C 1
ATOM 8823 O O . TYR B 1 203 ? -6.031 67.562 -0.678 1 97.62 203 TYR B O 1
ATOM 8831 N N . PHE B 1 204 ? -5.242 65.5 -0.55 1 97.94 204 PHE B N 1
ATOM 8832 C CA . PHE B 1 204 ? -3.871 65.875 -0.216 1 97.94 204 PHE B CA 1
ATOM 8833 C C . PHE B 1 204 ? -3.238 66.688 -1.346 1 97.94 204 PHE B C 1
ATOM 8835 O O . PHE B 1 204 ? -2.545 67.625 -1.099 1 97.94 204 PHE B O 1
ATOM 8842 N N . VAL B 1 205 ? -3.479 66.25 -2.529 1 96.19 205 VAL B N 1
ATOM 8843 C CA . VAL B 1 205 ? -2.943 66.938 -3.695 1 96.19 205 VAL B CA 1
ATOM 8844 C C . VAL B 1 205 ? -3.539 68.312 -3.777 1 96.19 205 VAL B C 1
ATOM 8846 O O . VAL B 1 205 ? -2.82 69.312 -4.023 1 96.19 205 VAL B O 1
ATOM 8849 N N . GLU B 1 206 ? -4.824 68.438 -3.598 1 96.38 206 GLU B N 1
ATOM 8850 C CA . GLU B 1 206 ? -5.516 69.688 -3.643 1 96.38 206 GLU B CA 1
ATOM 8851 C C . GLU B 1 206 ? -4.984 70.625 -2.572 1 96.38 206 GLU B C 1
ATOM 8853 O O . GLU B 1 206 ? -4.91 71.875 -2.793 1 96.38 206 GLU B O 1
ATOM 8858 N N . GLN B 1 207 ? -4.621 70.125 -1.476 1 96.12 207 GLN B N 1
ATOM 8859 C CA . GLN B 1 207 ? -4.117 70.938 -0.371 1 96.12 207 GLN B CA 1
ATOM 8860 C C . GLN B 1 207 ? -2.631 71.25 -0.543 1 96.12 207 GLN B C 1
ATOM 8862 O O . GLN B 1 207 ? -2.039 71.938 0.263 1 96.12 207 GLN B O 1
ATOM 8867 N N . GLY B 1 208 ? -1.999 70.688 -1.533 1 94.88 208 GLY B N 1
ATOM 8868 C CA . GLY B 1 208 ? -0.596 70.938 -1.83 1 94.88 208 GLY B CA 1
ATOM 8869 C C . GLY B 1 208 ? 0.347 70.188 -0.887 1 94.88 208 GLY B C 1
ATOM 8870 O O . GLY B 1 208 ? 1.483 70.625 -0.684 1 94.88 208 GLY B O 1
ATOM 8871 N N . ARG B 1 209 ? -0.165 69.125 -0.304 1 95.88 209 ARG B N 1
ATOM 8872 C CA . ARG B 1 209 ? 0.667 68.312 0.612 1 95.88 209 ARG B CA 1
ATOM 8873 C C . ARG B 1 209 ? 1.757 67.562 -0.143 1 95.88 209 ARG B C 1
ATOM 8875 O O . ARG B 1 209 ? 1.516 67.062 -1.232 1 95.88 209 ARG B O 1
ATOM 8882 N N . ASP B 1 210 ? 2.98 67.5 0.411 1 96.06 210 ASP B N 1
ATOM 8883 C CA . ASP B 1 210 ? 4.055 66.688 -0.124 1 96.06 210 ASP B CA 1
ATOM 8884 C C . ASP B 1 210 ? 3.816 65.188 0.199 1 96.06 210 ASP B C 1
ATOM 8886 O O . ASP B 1 210 ? 3.799 64.812 1.369 1 96.06 210 ASP B O 1
ATOM 8890 N N . LEU B 1 211 ? 3.65 64.375 -0.818 1 97.06 211 LEU B N 1
ATOM 8891 C CA . LEU B 1 211 ? 3.271 63 -0.62 1 97.06 211 LEU B CA 1
ATOM 8892 C C . LEU B 1 211 ? 4.488 62.094 -0.724 1 97.06 211 LEU B C 1
ATOM 8894 O O . LEU B 1 211 ? 4.379 60.875 -0.528 1 97.06 211 LEU B O 1
ATOM 8898 N N . GLU B 1 212 ? 5.664 62.562 -0.993 1 96.38 212 GLU B N 1
ATOM 8899 C CA . GLU B 1 212 ? 6.883 61.781 -1.187 1 96.38 212 GLU B CA 1
ATOM 8900 C C . GLU B 1 212 ? 7.242 61 0.073 1 96.38 212 GLU B C 1
ATOM 8902 O O . GLU B 1 212 ? 7.633 59.812 -0.005 1 96.38 212 GLU B O 1
ATOM 8907 N N . PRO B 1 213 ? 7.098 61.625 1.259 1 97.31 213 PRO B N 1
ATOM 8908 C CA . PRO B 1 213 ? 7.402 60.844 2.463 1 97.31 213 PRO B CA 1
ATOM 8909 C C . PRO B 1 213 ? 6.512 59.625 2.607 1 97.31 213 PRO B C 1
ATOM 8911 O O . PRO B 1 213 ? 6.977 58.562 3.045 1 97.31 213 PRO B O 1
ATOM 8914 N N . SER B 1 214 ? 5.199 59.781 2.248 1 98.06 214 SER B N 1
ATOM 8915 C CA . SER B 1 214 ? 4.293 58.656 2.311 1 98.06 214 SER B CA 1
ATOM 8916 C C . SER B 1 214 ? 4.758 57.5 1.403 1 98.06 214 SER B C 1
ATOM 8918 O O . SER B 1 214 ? 4.77 56.344 1.808 1 98.06 214 SER B O 1
ATOM 8920 N N . GLN B 1 215 ? 5.16 57.844 0.206 1 97.94 215 GLN B N 1
ATOM 8921 C CA . GLN B 1 215 ? 5.633 56.844 -0.77 1 97.94 215 GLN B CA 1
ATOM 8922 C C . GLN B 1 215 ? 6.918 56.188 -0.298 1 97.94 215 GLN B C 1
ATOM 8924 O O . GLN B 1 215 ? 7.062 54.969 -0.401 1 97.94 215 GLN B O 1
ATOM 8929 N N . ARG B 1 216 ? 7.793 56.938 0.288 1 97.88 216 ARG B N 1
ATOM 8930 C CA . ARG B 1 216 ? 9.039 56.406 0.81 1 97.88 216 ARG B CA 1
ATOM 8931 C C . ARG B 1 216 ? 8.781 55.438 1.976 1 97.88 216 ARG B C 1
ATOM 8933 O O . ARG B 1 216 ? 9.453 54.406 2.107 1 97.88 216 ARG B O 1
ATOM 8940 N N . VAL B 1 217 ? 7.844 55.812 2.785 1 98.5 217 VAL B N 1
ATOM 8941 C CA . VAL B 1 217 ? 7.512 54.969 3.939 1 98.5 217 VAL B CA 1
ATOM 8942 C C . VAL B 1 217 ? 6.922 53.656 3.471 1 98.5 217 VAL B C 1
ATOM 8944 O O . VAL B 1 217 ? 7.273 52.594 3.99 1 98.5 217 VAL B O 1
ATOM 8947 N N . PHE B 1 218 ? 5.98 53.656 2.492 1 98.62 218 PHE B N 1
ATOM 8948 C CA . PHE B 1 218 ? 5.402 52.438 1.947 1 98.62 218 PHE B CA 1
ATOM 8949 C C . PHE B 1 218 ? 6.48 51.562 1.322 1 98.62 218 PHE B C 1
ATOM 8951 O O . PHE B 1 218 ? 6.477 50.344 1.501 1 98.62 218 PHE B O 1
ATOM 8958 N N . GLN B 1 219 ? 7.418 52.156 0.562 1 98.5 219 GLN B N 1
ATOM 8959 C CA . GLN B 1 219 ? 8.531 51.438 -0.014 1 98.5 219 GLN B CA 1
ATOM 8960 C C . GLN B 1 219 ? 9.406 50.812 1.076 1 98.5 219 GLN B C 1
ATOM 8962 O O . GLN B 1 219 ? 9.82 49.656 0.968 1 98.5 219 GLN B O 1
ATOM 8967 N N . LYS B 1 220 ? 9.688 51.594 2.088 1 98.19 220 LYS B N 1
ATOM 8968 C CA . LYS B 1 220 ? 10.5 51.094 3.209 1 98.19 220 LYS B CA 1
ATOM 8969 C C . LYS B 1 220 ? 9.859 49.875 3.865 1 98.19 220 LYS B C 1
ATOM 8971 O O . LYS B 1 220 ? 10.555 48.906 4.18 1 98.19 220 LYS B O 1
ATOM 8976 N N . TRP B 1 221 ? 8.562 50 4.062 1 98.38 221 TRP B N 1
ATOM 8977 C CA . TRP B 1 221 ? 7.824 48.875 4.633 1 98.38 221 TRP B CA 1
ATOM 8978 C C . TRP B 1 221 ? 7.914 47.625 3.727 1 98.38 221 TRP B C 1
ATOM 8980 O O . TRP B 1 221 ? 8.125 46.531 4.199 1 98.38 221 TRP B O 1
ATOM 8990 N N . GLY B 1 222 ? 7.629 47.781 2.441 1 98.12 222 GLY B N 1
ATOM 8991 C CA . GLY B 1 222 ? 7.73 46.688 1.482 1 98.12 222 GLY B CA 1
ATOM 8992 C C . GLY B 1 222 ? 9.102 46.031 1.469 1 98.12 222 GLY B C 1
ATOM 8993 O O . GLY B 1 222 ? 9.203 44.812 1.469 1 98.12 222 GLY B O 1
ATOM 8994 N N . ASP B 1 223 ? 10.117 46.875 1.453 1 97.94 223 ASP B N 1
ATOM 8995 C CA . ASP B 1 223 ? 11.484 46.344 1.432 1 97.94 223 ASP B CA 1
ATOM 8996 C C . ASP B 1 223 ? 11.789 45.531 2.686 1 97.94 223 ASP B C 1
ATOM 8998 O O . ASP B 1 223 ? 12.438 44.5 2.609 1 97.94 223 ASP B O 1
ATOM 9002 N N . GLN B 1 224 ? 11.336 46.031 3.809 1 97.56 224 GLN B N 1
ATOM 9003 C CA . GLN B 1 224 ? 11.547 45.312 5.066 1 97.56 224 GLN B CA 1
ATOM 9004 C C . GLN B 1 224 ? 10.867 43.969 5.047 1 97.56 224 GLN B C 1
ATOM 9006 O O . GLN B 1 224 ? 11.438 42.969 5.508 1 97.56 224 GLN B O 1
ATOM 9011 N N . ILE B 1 225 ? 9.664 43.906 4.535 1 97.19 225 ILE B N 1
ATOM 9012 C CA . ILE B 1 225 ? 8.891 42.656 4.473 1 97.19 225 ILE B CA 1
ATOM 9013 C C . ILE B 1 225 ? 9.555 41.688 3.506 1 97.19 225 ILE B C 1
ATOM 9015 O O . ILE B 1 225 ? 9.555 40.469 3.744 1 97.19 225 ILE B O 1
ATOM 9019 N N . ILE B 1 226 ? 10.086 42.094 2.387 1 96.19 226 ILE B N 1
ATOM 9020 C CA . ILE B 1 226 ? 10.734 41.281 1.38 1 96.19 226 ILE B CA 1
ATOM 9021 C C . ILE B 1 226 ? 12.047 40.719 1.936 1 96.19 226 ILE B C 1
ATOM 9023 O O . ILE B 1 226 ? 12.414 39.594 1.665 1 96.19 226 ILE B O 1
ATOM 9027 N N . GLU B 1 227 ? 12.719 41.5 2.75 1 94.81 227 GLU B N 1
ATOM 9028 C CA . GLU B 1 227 ? 14.047 41.156 3.254 1 94.81 227 GLU B CA 1
ATOM 9029 C C . GLU B 1 227 ? 13.953 40.188 4.422 1 94.81 227 GLU B C 1
ATOM 9031 O O . GLU B 1 227 ? 14.891 39.438 4.68 1 94.81 227 GLU B O 1
ATOM 9036 N N . LYS B 1 228 ? 12.898 40.25 5.191 1 95.5 228 LYS B N 1
ATOM 9037 C CA . LYS B 1 228 ? 12.75 39.438 6.41 1 95.5 228 LYS B CA 1
ATOM 9038 C C . LYS B 1 228 ? 11.648 38.406 6.258 1 95.5 228 LYS B C 1
ATOM 9040 O O . LYS B 1 228 ? 10.914 38.406 5.266 1 95.5 228 LYS B O 1
ATOM 9045 N N . GLY B 1 229 ? 11.562 37.531 7.25 1 94.5 229 GLY B N 1
ATOM 9046 C CA . GLY B 1 229 ? 10.508 36.531 7.254 1 94.5 229 GLY B CA 1
ATOM 9047 C C . GLY B 1 229 ? 11.031 35.094 7.352 1 94.5 229 GLY B C 1
ATOM 9048 O O . GLY B 1 229 ? 12.242 34.906 7.484 1 94.5 229 GLY B O 1
ATOM 9049 N N . ILE B 1 230 ? 10.133 34.156 7.484 1 91.81 230 ILE B N 1
ATOM 9050 C CA . ILE B 1 230 ? 10.406 32.719 7.488 1 91.81 230 ILE B CA 1
ATOM 9051 C C . ILE B 1 230 ? 9.883 32.094 6.195 1 91.81 230 ILE B C 1
ATOM 9053 O O . ILE B 1 230 ? 8.688 32.125 5.918 1 91.81 230 ILE B O 1
ATOM 9057 N N . PRO B 1 231 ? 10.898 31.453 5.543 1 86 231 PRO B N 1
ATOM 9058 C CA . PRO B 1 231 ? 10.477 30.906 4.246 1 86 231 PRO B CA 1
ATOM 9059 C C . PRO B 1 231 ? 9.742 29.578 4.371 1 86 231 PRO B C 1
ATOM 9061 O O . PRO B 1 231 ? 9.812 28.922 5.414 1 86 231 PRO B O 1
ATOM 9064 N N . ASP B 1 232 ? 8.742 29.156 3.572 1 80.38 232 ASP B N 1
ATOM 9065 C CA . ASP B 1 232 ? 8.18 27.844 3.287 1 80.38 232 ASP B CA 1
ATOM 9066 C C . ASP B 1 232 ? 6.973 27.547 4.18 1 80.38 232 ASP B C 1
ATOM 9068 O O . ASP B 1 232 ? 6.695 26.391 4.5 1 80.38 232 ASP B O 1
ATOM 9072 N N . ASN B 1 233 ? 6.559 28.531 4.836 1 90.25 233 ASN B N 1
ATOM 9073 C CA . ASN B 1 233 ? 5.355 28.328 5.637 1 90.25 233 ASN B CA 1
ATOM 9074 C C . ASN B 1 233 ? 4.336 29.438 5.426 1 90.25 233 ASN B C 1
ATOM 9076 O O . ASN B 1 233 ? 4.34 30.094 4.387 1 90.25 233 ASN B O 1
ATOM 9080 N N . ASN B 1 234 ? 3.41 29.562 6.426 1 94.81 234 ASN B N 1
ATOM 9081 C CA . ASN B 1 234 ? 2.277 30.469 6.266 1 94.81 234 ASN B CA 1
ATOM 9082 C C . ASN B 1 234 ? 2.727 31.922 6.223 1 94.81 234 ASN B C 1
ATOM 9084 O O . ASN B 1 234 ? 2.012 32.781 5.707 1 94.81 234 ASN B O 1
ATOM 9088 N N . TRP B 1 235 ? 3.934 32.25 6.668 1 96.31 235 TRP B N 1
ATOM 9089 C CA . TRP B 1 235 ? 4.441 33.625 6.703 1 96.31 235 TRP B CA 1
ATOM 9090 C C . TRP B 1 235 ? 4.383 34.25 5.32 1 96.31 235 TRP B C 1
ATOM 9092 O O . TRP B 1 235 ? 4.066 35.438 5.188 1 96.31 235 TRP B O 1
ATOM 9102 N N . ASN B 1 236 ? 4.633 33.5 4.348 1 95.94 236 ASN B N 1
ATOM 9103 C CA . ASN B 1 236 ? 4.668 34 2.986 1 95.94 236 ASN B CA 1
ATOM 9104 C C . ASN B 1 236 ? 3.32 34.594 2.58 1 95.94 236 ASN B C 1
ATOM 9106 O O . ASN B 1 236 ? 3.266 35.594 1.872 1 95.94 236 ASN B O 1
ATOM 9110 N N . PHE B 1 237 ? 2.275 33.969 3.012 1 96.69 237 PHE B N 1
ATOM 9111 C CA . PHE B 1 237 ? 0.945 34.469 2.68 1 96.69 237 PHE B CA 1
ATOM 9112 C C . PHE B 1 237 ? 0.626 35.719 3.473 1 96.69 237 PHE B C 1
ATOM 9114 O O . PHE B 1 237 ? 0.053 36.688 2.934 1 96.69 237 PHE B O 1
ATOM 9121 N N . PHE B 1 238 ? 1.033 35.75 4.672 1 97.31 238 PHE B N 1
ATOM 9122 C CA . PHE B 1 238 ? 0.749 36.875 5.523 1 97.31 238 PHE B CA 1
ATOM 9123 C C . PHE B 1 238 ? 1.558 38.094 5.086 1 97.31 238 PHE B C 1
ATOM 9125 O O . PHE B 1 238 ? 1.046 39.219 5.074 1 97.31 238 PHE B O 1
ATOM 9132 N N . GLN B 1 239 ? 2.785 37.844 4.711 1 97.19 239 GLN B N 1
ATOM 9133 C CA . GLN B 1 239 ? 3.617 38.906 4.148 1 97.19 239 GLN B CA 1
ATOM 9134 C C . GLN B 1 239 ? 3.041 39.438 2.834 1 97.19 239 GLN B C 1
ATOM 9136 O O . GLN B 1 239 ? 2.98 40.625 2.605 1 97.19 239 GLN B O 1
ATOM 9141 N N . ALA B 1 240 ? 2.652 38.5 2.023 1 97.19 240 ALA B N 1
ATOM 9142 C CA . ALA B 1 240 ? 2.121 38.844 0.706 1 97.19 240 ALA B CA 1
ATOM 9143 C C . ALA B 1 240 ? 0.887 39.719 0.826 1 97.19 240 ALA B C 1
ATOM 9145 O O . ALA B 1 240 ? 0.66 40.594 -0.013 1 97.19 240 ALA B O 1
ATOM 9146 N N . ARG B 1 241 ? 0.121 39.5 1.82 1 97.19 241 ARG B N 1
ATOM 9147 C CA . ARG B 1 241 ? -1.065 40.344 2.039 1 97.19 241 ARG B CA 1
ATOM 9148 C C . ARG B 1 241 ? -0.695 41.812 2.17 1 97.19 241 ARG B C 1
ATOM 9150 O O . ARG B 1 241 ? -1.232 42.656 1.452 1 97.19 241 ARG B O 1
ATOM 9157 N N . PHE B 1 242 ? 0.275 42.125 2.996 1 97.88 242 PHE B N 1
ATOM 9158 C CA . PHE B 1 242 ? 0.681 43.531 3.199 1 97.88 242 PHE B CA 1
ATOM 9159 C C . PHE B 1 242 ? 1.354 44.094 1.95 1 97.88 242 PHE B C 1
ATOM 9161 O O . PHE B 1 242 ? 1.116 45.219 1.571 1 97.88 242 PHE B O 1
ATOM 9168 N N . LEU B 1 243 ? 2.174 43.25 1.331 1 97.88 243 LEU B N 1
ATOM 9169 C CA . LEU B 1 243 ? 2.857 43.656 0.112 1 97.88 243 LEU B CA 1
ATOM 9170 C C . LEU B 1 243 ? 1.853 44.031 -0.977 1 97.88 243 LEU B C 1
ATOM 9172 O O . LEU B 1 243 ? 2.096 44.938 -1.775 1 97.88 243 LEU B O 1
ATOM 9176 N N . THR B 1 244 ? 0.781 43.312 -1.026 1 97.31 244 THR B N 1
ATOM 9177 C CA . THR B 1 244 ? -0.242 43.594 -2.029 1 97.31 244 THR B CA 1
ATOM 9178 C C . THR B 1 244 ? -0.858 44.969 -1.809 1 97.31 244 THR B C 1
ATOM 9180 O O . THR B 1 244 ? -1.021 45.75 -2.758 1 97.31 244 THR B O 1
ATOM 9183 N N . TYR B 1 245 ? -1.189 45.312 -0.627 1 97.5 245 TYR B N 1
ATOM 9184 C CA . TYR B 1 245 ? -1.747 46.625 -0.327 1 97.5 245 TYR B CA 1
ATOM 9185 C C . TYR B 1 245 ? -0.735 47.75 -0.617 1 97.5 245 TYR B C 1
ATOM 9187 O O . TYR B 1 245 ? -1.094 48.812 -1.128 1 97.5 245 TYR B O 1
ATOM 9195 N N . ILE B 1 246 ? 0.532 47.5 -0.28 1 98.19 246 ILE B N 1
ATOM 9196 C CA . ILE B 1 246 ? 1.591 48.438 -0.562 1 98.19 246 ILE B CA 1
ATOM 9197 C C . ILE B 1 246 ? 1.694 48.688 -2.068 1 98.19 246 ILE B C 1
ATOM 9199 O O . ILE B 1 246 ? 1.739 49.812 -2.529 1 98.19 246 ILE B O 1
ATOM 9203 N N . ALA B 1 247 ? 1.725 47.594 -2.791 1 97.88 247 ALA B N 1
ATOM 9204 C CA . ALA B 1 247 ? 1.82 47.688 -4.246 1 97.88 247 ALA B CA 1
ATOM 9205 C C . ALA B 1 247 ? 0.668 48.5 -4.82 1 97.88 247 ALA B C 1
ATOM 9207 O O . ALA B 1 247 ? 0.874 49.344 -5.703 1 97.88 247 ALA B O 1
ATOM 9208 N N . MET B 1 248 ? -0.486 48.312 -4.309 1 95.94 248 MET B N 1
ATOM 9209 C CA . MET B 1 248 ? -1.67 48.969 -4.855 1 95.94 248 MET B CA 1
ATOM 9210 C C . MET B 1 248 ? -1.675 50.469 -4.508 1 95.94 248 MET B C 1
ATOM 9212 O O . MET B 1 248 ? -2.301 51.281 -5.203 1 95.94 248 MET B O 1
ATOM 9216 N N . ALA B 1 249 ? -1.003 50.844 -3.434 1 96.69 249 ALA B N 1
ATOM 9217 C CA . ALA B 1 249 ? -0.983 52.219 -2.988 1 96.69 249 ALA B CA 1
ATOM 9218 C C . ALA B 1 249 ? 0.043 53.031 -3.773 1 96.69 249 ALA B C 1
ATOM 9220 O O . ALA B 1 249 ? -0.06 54.281 -3.857 1 96.69 249 ALA B O 1
ATOM 9221 N N . LEU B 1 250 ? 0.998 52.375 -4.355 1 97.94 250 LEU B N 1
ATOM 9222 C CA . LEU B 1 250 ? 2.094 53.062 -5.027 1 97.94 250 LEU B CA 1
ATOM 9223 C C . LEU B 1 250 ? 1.785 53.281 -6.508 1 97.94 250 LEU B C 1
ATOM 9225 O O . LEU B 1 250 ? 0.926 52.562 -7.062 1 97.94 250 LEU B O 1
ATOM 9229 N N . GLU B 1 251 ? 2.5 54.219 -7.152 1 96.75 251 GLU B N 1
ATOM 9230 C CA . GLU B 1 251 ? 2.416 54.438 -8.594 1 96.75 251 GLU B CA 1
ATOM 9231 C C . GLU B 1 251 ? 3.277 53.438 -9.359 1 96.75 251 GLU B C 1
ATOM 9233 O O . GLU B 1 251 ? 3.854 52.531 -8.766 1 96.75 251 GLU B O 1
ATOM 9238 N N . ASP B 1 252 ? 3.35 53.656 -10.586 1 97 252 ASP B N 1
ATOM 9239 C CA . ASP B 1 252 ? 4.137 52.781 -11.438 1 97 252 ASP B CA 1
ATOM 9240 C C . ASP B 1 252 ? 5.629 52.938 -11.156 1 97 252 ASP B C 1
ATOM 9242 O O . ASP B 1 252 ? 6.074 53.969 -10.695 1 97 252 ASP B O 1
ATOM 9246 N N . ASP B 1 253 ? 6.383 51.906 -11.469 1 97.62 253 ASP B N 1
ATOM 9247 C CA . ASP B 1 253 ? 7.82 51.875 -11.227 1 97.62 253 ASP B CA 1
ATOM 9248 C C . ASP B 1 253 ? 8.5 53.125 -11.797 1 97.62 253 ASP B C 1
ATOM 9250 O O . ASP B 1 253 ? 9.398 53.688 -11.172 1 97.62 253 ASP B O 1
ATOM 9254 N N . HIS B 1 254 ? 8.039 53.562 -12.93 1 97 254 HIS B N 1
ATOM 9255 C CA . HIS B 1 254 ? 8.734 54.625 -13.648 1 97 254 HIS B CA 1
ATOM 9256 C C . HIS B 1 254 ? 8.555 55.969 -12.945 1 97 254 HIS B C 1
ATOM 9258 O O . HIS B 1 254 ? 9.281 56.906 -13.219 1 97 254 HIS B O 1
ATOM 9264 N N . GLU B 1 255 ? 7.578 56.094 -12.039 1 96.94 255 GLU B N 1
ATOM 9265 C CA . GLU B 1 255 ? 7.324 57.312 -11.305 1 96.94 255 GLU B CA 1
ATOM 9266 C C . GLU B 1 255 ? 8.328 57.5 -10.172 1 96.94 255 GLU B C 1
ATOM 9268 O O . GLU B 1 255 ? 8.406 58.562 -9.562 1 96.94 255 GLU B O 1
ATOM 9273 N N . TYR B 1 256 ? 9.117 56.5 -9.945 1 97.5 256 TYR B N 1
ATOM 9274 C CA . TYR B 1 256 ? 10.07 56.562 -8.852 1 97.5 256 TYR B CA 1
ATOM 9275 C C . TYR B 1 256 ? 11.5 56.406 -9.359 1 97.5 256 TYR B C 1
ATOM 9277 O O . TYR B 1 256 ? 11.781 55.531 -10.172 1 97.5 256 TYR B O 1
ATOM 9285 N N . SER B 1 257 ? 12.43 57.156 -8.875 1 96.44 257 SER B N 1
ATOM 9286 C CA . SER B 1 257 ? 13.828 57.125 -9.305 1 96.44 257 SER B CA 1
ATOM 9287 C C . SER B 1 257 ? 14.484 55.781 -8.961 1 96.44 257 SER B C 1
ATOM 9289 O O . SER B 1 257 ? 15.391 55.344 -9.664 1 96.44 257 SER B O 1
ATOM 9291 N N . ASN B 1 258 ? 14.047 55.094 -7.949 1 96.56 258 ASN B N 1
ATOM 9292 C CA . ASN B 1 258 ? 14.625 53.812 -7.555 1 96.56 258 ASN B CA 1
ATOM 9293 C C . ASN B 1 258 ? 13.922 52.656 -8.242 1 96.56 258 ASN B C 1
ATOM 9295 O O . ASN B 1 258 ? 14.25 51.5 -7.984 1 96.56 258 ASN B O 1
ATOM 9299 N N . GLY B 1 259 ? 12.898 52.938 -9.031 1 97.12 259 GLY B N 1
ATOM 9300 C CA . GLY B 1 259 ? 12.211 51.938 -9.836 1 97.12 259 GLY B CA 1
ATOM 9301 C C . GLY B 1 259 ? 11.305 51.031 -9.023 1 97.12 259 GLY B C 1
ATOM 9302 O O . GLY B 1 259 ? 10.875 49.969 -9.5 1 97.12 259 GLY B O 1
ATOM 9303 N N . LYS B 1 260 ? 10.961 51.375 -7.75 1 98.19 260 LYS B N 1
ATOM 9304 C CA . LYS B 1 260 ? 10.18 50.5 -6.879 1 98.19 260 LYS B CA 1
ATOM 9305 C C . LYS B 1 260 ? 8.758 51.031 -6.703 1 98.19 260 LYS B C 1
ATOM 9307 O O . LYS B 1 260 ? 8.445 51.656 -5.691 1 98.19 260 LYS B O 1
ATOM 9312 N N . GLY B 1 261 ? 7.98 50.75 -7.641 1 98.06 261 GLY B N 1
ATOM 9313 C CA . GLY B 1 261 ? 6.562 51.062 -7.594 1 98.06 261 GLY B CA 1
ATOM 9314 C C . GLY B 1 261 ? 5.668 49.844 -7.566 1 98.06 261 GLY B C 1
ATOM 9315 O O . GLY B 1 261 ? 6.027 48.812 -6.988 1 98.06 261 GLY B O 1
ATOM 9316 N N . LYS B 1 262 ? 4.527 49.938 -8.086 1 97.56 262 LYS B N 1
ATOM 9317 C CA . LYS B 1 262 ? 3.502 48.906 -8.078 1 97.56 262 LYS B CA 1
ATOM 9318 C C . LYS B 1 262 ? 4.02 47.625 -8.719 1 97.56 262 LYS B C 1
ATOM 9320 O O . LYS B 1 262 ? 3.916 46.531 -8.125 1 97.56 262 LYS B O 1
ATOM 9325 N N . GLN B 1 263 ? 4.629 47.688 -9.883 1 97.06 263 GLN B N 1
ATOM 9326 C CA . GLN B 1 263 ? 5.062 46.5 -10.625 1 97.06 263 GLN B CA 1
ATOM 9327 C C . GLN B 1 263 ? 6.176 45.75 -9.883 1 97.06 263 GLN B C 1
ATOM 9329 O O . GLN B 1 263 ? 6.207 44.531 -9.867 1 97.06 263 GLN B O 1
ATOM 9334 N N . TYR B 1 264 ? 7.051 46.531 -9.289 1 97.75 264 TYR B N 1
ATOM 9335 C CA . TYR B 1 264 ? 8.148 45.906 -8.547 1 97.75 264 TYR B CA 1
ATOM 9336 C C . TYR B 1 264 ? 7.617 45.062 -7.387 1 97.75 264 TYR B C 1
ATOM 9338 O O . TYR B 1 264 ? 7.977 43.906 -7.246 1 97.75 264 TYR B O 1
ATOM 9346 N N . TYR B 1 265 ? 6.801 45.594 -6.609 1 97.94 265 TYR B N 1
ATOM 9347 C CA . TYR B 1 265 ? 6.336 44.906 -5.414 1 97.94 265 TYR B CA 1
ATOM 9348 C C . TYR B 1 265 ? 5.391 43.75 -5.785 1 97.94 265 TYR B C 1
ATOM 9350 O O . TYR B 1 265 ? 5.348 42.75 -5.098 1 97.94 265 TYR B O 1
ATOM 9358 N N . LEU B 1 266 ? 4.594 43.906 -6.816 1 96.94 266 LEU B N 1
ATOM 9359 C CA . LEU B 1 266 ? 3.787 42.781 -7.297 1 96.94 266 LEU B CA 1
ATOM 9360 C C . LEU B 1 266 ? 4.676 41.625 -7.758 1 96.94 266 LEU B C 1
ATOM 9362 O O . LEU B 1 266 ? 4.387 40.469 -7.48 1 96.94 266 LEU B O 1
ATOM 9366 N N . LYS B 1 267 ? 5.715 41.969 -8.492 1 96.25 267 LYS B N 1
ATOM 9367 C CA . LYS B 1 267 ? 6.656 40.938 -8.953 1 96.25 267 LYS B CA 1
ATOM 9368 C C . LYS B 1 267 ? 7.277 40.188 -7.781 1 96.25 267 LYS B C 1
ATOM 9370 O O . LYS B 1 267 ? 7.363 38.969 -7.797 1 96.25 267 LYS B O 1
ATOM 9375 N N . MET B 1 268 ? 7.648 40.906 -6.68 1 95.88 268 MET B N 1
ATOM 9376 C CA . MET B 1 268 ? 8.273 40.312 -5.5 1 95.88 268 MET B CA 1
ATOM 9377 C C . MET B 1 268 ? 7.254 39.531 -4.688 1 95.88 268 MET B C 1
ATOM 9379 O O . MET B 1 268 ? 7.625 38.656 -3.906 1 95.88 268 MET B O 1
ATOM 9383 N N . THR B 1 269 ? 6.012 39.781 -4.883 1 95.75 269 THR B N 1
ATOM 9384 C CA . THR B 1 269 ? 4.953 39.094 -4.145 1 95.75 269 THR B CA 1
ATOM 9385 C C . THR B 1 269 ? 4.527 37.812 -4.855 1 95.75 269 THR B C 1
ATOM 9387 O O . THR B 1 269 ? 4.332 36.781 -4.215 1 95.75 269 THR B O 1
ATOM 9390 N N . PHE B 1 270 ? 4.488 37.781 -6.199 1 94.06 270 PHE B N 1
ATOM 9391 C CA . PHE B 1 270 ? 3.82 36.719 -6.914 1 94.06 270 PHE B CA 1
ATOM 9392 C C . PHE B 1 270 ? 4.82 35.875 -7.723 1 94.06 270 PHE B C 1
ATOM 9394 O O . PHE B 1 270 ? 4.602 34.719 -7.98 1 94.06 270 PHE B O 1
ATOM 9401 N N . ASP B 1 271 ? 5.949 36.469 -8.102 1 91.56 271 ASP B N 1
ATOM 9402 C CA . ASP B 1 271 ? 6.73 35.844 -9.156 1 91.56 271 ASP B CA 1
ATOM 9403 C C . ASP B 1 271 ? 8.148 35.531 -8.688 1 91.56 271 ASP B C 1
ATOM 9405 O O . ASP B 1 271 ? 8.758 34.562 -9.109 1 91.56 271 ASP B O 1
ATOM 9409 N N . GLU B 1 272 ? 8.727 36.469 -7.875 1 91.31 272 GLU B N 1
ATOM 9410 C CA . GLU B 1 272 ? 10.141 36.344 -7.523 1 91.31 272 GLU B CA 1
ATOM 9411 C C . GLU B 1 272 ? 10.32 36.094 -6.031 1 91.31 272 GLU B C 1
ATOM 9413 O O . GLU B 1 272 ? 9.867 36.875 -5.195 1 91.31 272 GLU B O 1
ATOM 9418 N N . SER B 1 273 ? 11 35 -5.703 1 89.88 273 SER B N 1
ATOM 9419 C CA . SER B 1 273 ? 11.266 34.625 -4.324 1 89.88 273 SER B CA 1
ATOM 9420 C C . SER B 1 273 ? 12.609 35.156 -3.846 1 89.88 273 SER B C 1
ATOM 9422 O O . SER B 1 273 ? 13.531 35.312 -4.641 1 89.88 273 SER B O 1
ATOM 9424 N N . THR B 1 274 ? 12.672 35.531 -2.631 1 90.06 274 THR B N 1
ATOM 9425 C CA . THR B 1 274 ? 13.914 35.875 -1.944 1 90.06 274 THR B CA 1
ATOM 9426 C C . THR B 1 274 ? 14.234 34.844 -0.866 1 90.06 274 THR B C 1
ATOM 9428 O O . THR B 1 274 ? 13.445 33.938 -0.613 1 90.06 274 THR B O 1
ATOM 9431 N N . PRO B 1 275 ? 15.367 34.906 -0.187 1 85.94 275 PRO B N 1
ATOM 9432 C CA . PRO B 1 275 ? 15.734 33.906 0.83 1 85.94 275 PRO B CA 1
ATOM 9433 C C . PRO B 1 275 ? 14.734 33.844 1.984 1 85.94 275 PRO B C 1
ATOM 9435 O O . PRO B 1 275 ? 14.586 32.812 2.627 1 85.94 275 PRO B O 1
ATOM 9438 N N . ARG B 1 276 ? 13.992 34.969 2.201 1 91.5 276 ARG B N 1
ATOM 9439 C CA . ARG B 1 276 ? 13.156 35 3.396 1 91.5 276 ARG B CA 1
ATOM 9440 C C . ARG B 1 276 ? 11.695 35.281 3.039 1 91.5 276 ARG B C 1
ATOM 9442 O O . ARG B 1 276 ? 10.844 35.375 3.924 1 91.5 276 ARG B O 1
ATOM 9449 N N . GLN B 1 277 ? 11.438 35.406 1.818 1 91.25 277 GLN B N 1
ATOM 9450 C CA . GLN B 1 277 ? 10.086 35.625 1.306 1 91.25 277 GLN B CA 1
ATOM 9451 C C . GLN B 1 277 ? 9.867 34.844 0.01 1 91.25 277 GLN B C 1
ATOM 9453 O O . GLN B 1 277 ? 10.445 35.188 -1.025 1 91.25 277 GLN B O 1
ATOM 9458 N N . VAL B 1 278 ? 8.977 33.875 0.089 1 92.31 278 VAL B N 1
ATOM 9459 C CA . VAL B 1 278 ? 8.688 33.031 -1.076 1 92.31 278 VAL B CA 1
ATOM 9460 C C . VAL B 1 278 ? 7.457 33.594 -1.798 1 92.31 278 VAL B C 1
ATOM 9462 O O . VAL B 1 278 ? 6.441 33.875 -1.165 1 92.31 278 VAL B O 1
ATOM 9465 N N . ALA B 1 279 ? 7.637 33.688 -3.146 1 93.12 279 ALA B N 1
ATOM 9466 C CA . ALA B 1 279 ? 6.551 34.219 -3.979 1 93.12 279 ALA B CA 1
ATOM 9467 C C . ALA B 1 279 ? 5.324 33.312 -3.9 1 93.12 279 ALA B C 1
ATOM 9469 O O . ALA B 1 279 ? 5.445 32.094 -3.691 1 93.12 279 ALA B O 1
ATOM 9470 N N . LEU B 1 280 ? 4.176 33.844 -4.113 1 94.12 280 LEU B N 1
ATOM 9471 C CA . LEU B 1 280 ? 2.912 33.125 -3.934 1 94.12 280 LEU B CA 1
ATOM 9472 C C . LEU B 1 280 ? 2.795 31.969 -4.918 1 94.12 280 LEU B C 1
ATOM 9474 O O . LEU B 1 280 ? 2.229 30.938 -4.594 1 94.12 280 LEU B O 1
ATOM 9478 N N . LYS B 1 281 ? 3.281 32.156 -6.117 1 90.56 281 LYS B N 1
ATOM 9479 C CA . LYS B 1 281 ? 3.197 31.078 -7.117 1 90.56 281 LYS B CA 1
ATOM 9480 C C . LYS B 1 281 ? 3.992 29.859 -6.684 1 90.56 281 LYS B C 1
ATOM 9482 O O . LYS B 1 281 ? 3.633 28.719 -7.027 1 90.56 281 LYS B O 1
ATOM 9487 N N . GLU B 1 282 ? 5.004 30.078 -5.914 1 89.44 282 GLU B N 1
ATOM 9488 C CA . GLU B 1 282 ? 5.781 28.984 -5.352 1 89.44 282 GLU B CA 1
ATOM 9489 C C . GLU B 1 282 ? 5.18 28.5 -4.035 1 89.44 282 GLU B C 1
ATOM 9491 O O . GLU B 1 282 ? 5.168 27.297 -3.762 1 89.44 282 GLU B O 1
ATOM 9496 N N . SER B 1 283 ? 4.711 29.406 -3.281 1 93.44 283 SER B N 1
ATOM 9497 C CA . SER B 1 283 ? 4.168 29.078 -1.967 1 93.44 283 SER B CA 1
ATOM 9498 C C . SER B 1 283 ? 2.959 28.156 -2.084 1 93.44 283 SER B C 1
ATOM 9500 O O . SER B 1 283 ? 2.729 27.312 -1.214 1 93.44 283 SER B O 1
ATOM 9502 N N . ILE B 1 284 ? 2.215 28.266 -3.146 1 93.31 284 ILE B N 1
ATOM 9503 C CA . ILE B 1 284 ? 1.011 27.453 -3.303 1 93.31 284 ILE B CA 1
ATOM 9504 C C . ILE B 1 284 ? 1.392 26 -3.488 1 93.31 284 ILE B C 1
ATOM 9506 O O . ILE B 1 284 ? 0.573 25.094 -3.266 1 93.31 284 ILE B O 1
ATOM 9510 N N . LEU B 1 285 ? 2.598 25.703 -3.902 1 90.88 285 LEU B N 1
ATOM 9511 C CA . LEU B 1 285 ? 3.076 24.344 -4.117 1 90.88 285 LEU B CA 1
ATOM 9512 C C . LEU B 1 285 ? 3.287 23.625 -2.789 1 90.88 285 LEU B C 1
ATOM 9514 O O . LEU B 1 285 ? 3.43 22.391 -2.758 1 90.88 285 LEU B O 1
ATOM 9518 N N . ILE B 1 286 ? 3.201 24.328 -1.716 1 92.38 286 ILE B N 1
ATOM 9519 C CA . ILE B 1 286 ? 3.354 23.75 -0.385 1 92.38 286 ILE B CA 1
ATOM 9520 C C . ILE B 1 286 ? 2.094 22.969 -0.016 1 92.38 286 ILE B C 1
ATOM 9522 O O . ILE B 1 286 ? 2.164 21.969 0.71 1 92.38 286 ILE B O 1
ATOM 9526 N N . TYR B 1 287 ? 0.949 23.359 -0.617 1 94.81 287 TYR B N 1
ATOM 9527 C CA . TYR B 1 287 ? -0.268 22.578 -0.434 1 94.81 287 TYR B CA 1
ATOM 9528 C C . TYR B 1 287 ? -0.084 21.156 -0.949 1 94.81 287 TYR B C 1
ATOM 9530 O O . TYR B 1 287 ? 0.632 20.922 -1.928 1 94.81 287 TYR B O 1
ATOM 9538 N N . ASP B 1 288 ? -0.706 20.172 -0.224 1 94.94 288 ASP B N 1
ATOM 9539 C CA . ASP B 1 288 ? -0.879 18.891 -0.894 1 94.94 288 ASP B CA 1
ATOM 9540 C C . ASP B 1 288 ? -1.756 19.031 -2.137 1 94.94 288 ASP B C 1
ATOM 9542 O O . ASP B 1 288 ? -2.939 19.359 -2.033 1 94.94 288 ASP B O 1
ATOM 9546 N N . GLN B 1 289 ? -1.094 18.766 -3.264 1 93.31 289 GLN B N 1
ATOM 9547 C CA . GLN B 1 289 ? -1.782 19.047 -4.516 1 93.31 289 GLN B CA 1
ATOM 9548 C C . GLN B 1 289 ? -2.957 18.109 -4.734 1 93.31 289 GLN B C 1
ATOM 9550 O O . GLN B 1 289 ? -3.898 18.422 -5.461 1 93.31 289 GLN B O 1
ATOM 9555 N N . LYS B 1 290 ? -2.904 17.016 -4.078 1 92.75 290 LYS B N 1
ATOM 9556 C CA . LYS B 1 290 ? -3.971 16.031 -4.242 1 92.75 290 LYS B CA 1
ATOM 9557 C C . LYS B 1 290 ? -5.148 16.344 -3.324 1 92.75 290 LYS B C 1
ATOM 9559 O O . LYS B 1 290 ? -6.297 16.375 -3.771 1 92.75 290 LYS B O 1
ATOM 9564 N N . THR B 1 291 ? -4.953 16.672 -2.074 1 95 291 THR B N 1
ATOM 9565 C CA . THR B 1 291 ? -6.035 16.797 -1.103 1 95 291 THR B CA 1
ATOM 9566 C C . THR B 1 291 ? -6.453 18.266 -0.949 1 95 291 THR B C 1
ATOM 9568 O O . THR B 1 291 ? -7.57 18.547 -0.513 1 95 291 THR B O 1
ATOM 9571 N N . GLY B 1 292 ? -5.5 19.156 -1.235 1 96.38 292 GLY B N 1
ATOM 9572 C CA . GLY B 1 292 ? -5.75 20.562 -1.003 1 96.38 292 GLY B CA 1
ATOM 9573 C C . GLY B 1 292 ? -5.449 21 0.42 1 96.38 292 GLY B C 1
ATOM 9574 O O . GLY B 1 292 ? -5.676 22.156 0.784 1 96.38 292 GLY B O 1
ATOM 9575 N N . ILE B 1 293 ? -4.867 20.125 1.244 1 97.06 293 ILE B N 1
ATOM 9576 C CA . ILE B 1 293 ? -4.629 20.406 2.656 1 97.06 293 ILE B CA 1
ATOM 9577 C C . ILE B 1 293 ? -3.287 21.109 2.822 1 97.06 293 ILE B C 1
ATOM 9579 O O . ILE B 1 293 ? -2.277 20.688 2.26 1 97.06 293 ILE B O 1
ATOM 9583 N N . TRP B 1 294 ? -3.307 22.281 3.484 1 96.56 294 TRP B N 1
ATOM 9584 C CA . TRP B 1 294 ? -2.098 22.984 3.902 1 96.56 294 TRP B CA 1
ATOM 9585 C C . TRP B 1 294 ? -1.39 22.234 5.023 1 96.56 294 TRP B C 1
ATOM 9587 O O . TRP B 1 294 ? -2.035 21.734 5.945 1 96.56 294 TRP B O 1
ATOM 9597 N N . PRO B 1 295 ? -0.056 22.031 4.957 1 94.69 295 PRO B N 1
ATOM 9598 C CA . PRO B 1 295 ? 0.664 21.188 5.906 1 94.69 295 PRO B CA 1
ATOM 9599 C C . PRO B 1 295 ? 0.874 21.859 7.262 1 94.69 295 PRO B C 1
ATOM 9601 O O . PRO B 1 295 ? 2 21.906 7.762 1 94.69 295 PRO B O 1
ATOM 9604 N N . GLU B 1 296 ? -0.146 22.344 7.867 1 95.94 296 GLU B N 1
ATOM 9605 C CA . GLU B 1 296 ? -0.213 22.859 9.234 1 95.94 296 GLU B CA 1
ATOM 9606 C C . GLU B 1 296 ? -1.541 22.5 9.891 1 95.94 296 GLU B C 1
ATOM 9608 O O . GLU B 1 296 ? -2.4 21.875 9.266 1 95.94 296 GLU B O 1
ATOM 9613 N N . SER B 1 297 ? -1.698 22.797 11.203 1 96 297 SER B N 1
ATOM 9614 C CA . SER B 1 297 ? -2.916 22.469 11.938 1 96 297 SER B CA 1
ATOM 9615 C C . SER B 1 297 ? -4.137 23.125 11.312 1 96 297 SER B C 1
ATOM 9617 O O . SER B 1 297 ? -3.998 24.062 10.508 1 96 297 SER B O 1
ATOM 9619 N N . PRO B 1 298 ? -5.363 22.75 11.617 1 96.31 298 PRO B N 1
ATOM 9620 C CA . PRO B 1 298 ? -6.574 23.188 10.914 1 96.31 298 PRO B CA 1
ATOM 9621 C C . PRO B 1 298 ? -6.773 24.703 10.961 1 96.31 298 PRO B C 1
ATOM 9623 O O . PRO B 1 298 ? -7.129 25.312 9.953 1 96.31 298 PRO B O 1
ATOM 9626 N N . SER B 1 299 ? -6.555 25.328 12.086 1 95.19 299 SER B N 1
ATOM 9627 C CA . SER B 1 299 ? -6.727 26.781 12.195 1 95.19 299 SER B CA 1
ATOM 9628 C C . SER B 1 299 ? -5.805 27.516 11.234 1 95.19 299 SER B C 1
ATOM 9630 O O . SER B 1 299 ? -6.211 28.5 10.602 1 95.19 299 SER B O 1
ATOM 9632 N N . TYR B 1 300 ? -4.637 26.984 11.125 1 95.56 300 TYR B N 1
ATOM 9633 C CA . TYR B 1 300 ? -3.674 27.609 10.234 1 95.56 300 TYR B CA 1
ATOM 9634 C C . TYR B 1 300 ? -3.994 27.297 8.773 1 95.56 300 TYR B C 1
ATOM 9636 O O . TYR B 1 300 ? -3.834 28.156 7.898 1 95.56 300 TYR B O 1
ATOM 9644 N N . SER B 1 301 ? -4.445 26.141 8.562 1 95.62 301 SER B N 1
ATOM 9645 C CA . SER B 1 301 ? -4.805 25.75 7.207 1 95.62 301 SER B CA 1
ATOM 9646 C C . SER B 1 301 ? -5.891 26.656 6.637 1 95.62 301 SER B C 1
ATOM 9648 O O . SER B 1 301 ? -5.746 27.188 5.535 1 95.62 301 SER B O 1
ATOM 9650 N N . VAL B 1 302 ? -6.941 26.922 7.371 1 96 302 VAL B N 1
ATOM 9651 C CA . VAL B 1 302 ? -8.062 27.719 6.879 1 96 302 VAL B CA 1
ATOM 9652 C C . VAL B 1 302 ? -7.66 29.188 6.82 1 96 302 VAL B C 1
ATOM 9654 O O . VAL B 1 302 ? -8.125 29.938 5.957 1 96 302 VAL B O 1
ATOM 9657 N N . HIS B 1 303 ? -6.785 29.562 7.73 1 95.88 303 HIS B N 1
ATOM 9658 C CA . HIS B 1 303 ? -6.324 30.953 7.746 1 95.88 303 HIS B CA 1
ATOM 9659 C C . HIS B 1 303 ? -5.477 31.266 6.52 1 95.88 303 HIS B C 1
ATOM 9661 O O . HIS B 1 303 ? -5.633 32.312 5.902 1 95.88 303 HIS B O 1
ATOM 9667 N N . VAL B 1 304 ? -4.629 30.344 6.199 1 97.12 304 VAL B N 1
ATOM 9668 C CA . VAL B 1 304 ? -3.768 30.516 5.039 1 97.12 304 VAL B CA 1
ATOM 9669 C C . VAL B 1 304 ? -4.617 30.609 3.771 1 97.12 304 VAL B C 1
ATOM 9671 O O . VAL B 1 304 ? -4.402 31.484 2.93 1 97.12 304 VAL B O 1
ATOM 9674 N N . THR B 1 305 ? -5.582 29.766 3.674 1 97.31 305 THR B N 1
ATOM 9675 C CA . THR B 1 305 ? -6.465 29.766 2.512 1 97.31 305 THR B CA 1
ATOM 9676 C C . THR B 1 305 ? -7.266 31.062 2.436 1 97.31 305 THR B C 1
ATOM 9678 O O . THR B 1 305 ? -7.414 31.641 1.359 1 97.31 305 THR B O 1
ATOM 9681 N N . GLY B 1 306 ? -7.766 31.5 3.566 1 96.81 306 GLY B N 1
ATOM 9682 C CA . GLY B 1 306 ? -8.477 32.75 3.613 1 96.81 306 GLY B CA 1
ATOM 9683 C C . GLY B 1 306 ? -7.617 33.938 3.207 1 96.81 306 GLY B C 1
ATOM 9684 O O . GLY B 1 306 ? -8.078 34.844 2.49 1 96.81 306 GLY B O 1
ATOM 9685 N N . THR B 1 307 ? -6.391 33.938 3.652 1 97.38 307 THR B N 1
ATOM 9686 C CA . THR B 1 307 ? -5.461 35 3.314 1 97.38 307 THR B CA 1
ATOM 9687 C C . THR B 1 307 ? -5.168 35 1.816 1 97.38 307 THR B C 1
ATOM 9689 O O . THR B 1 307 ? -5.121 36.062 1.192 1 97.38 307 THR B O 1
ATOM 9692 N N . LEU B 1 308 ? -4.969 33.844 1.264 1 96.94 308 LEU B N 1
ATOM 9693 C CA . LEU B 1 308 ? -4.75 33.75 -0.174 1 96.94 308 LEU B CA 1
ATOM 9694 C C . LEU B 1 308 ? -5.938 34.281 -0.95 1 96.94 308 LEU B C 1
ATOM 9696 O O . LEU B 1 308 ? -5.758 35.031 -1.919 1 96.94 308 LEU B O 1
ATOM 9700 N N . LEU B 1 309 ? -7.109 33.969 -0.537 1 97.19 309 LEU B N 1
ATOM 9701 C CA . LEU B 1 309 ? -8.32 34.469 -1.187 1 97.19 309 LEU B CA 1
ATOM 9702 C C . LEU B 1 309 ? -8.391 36 -1.091 1 97.19 309 LEU B C 1
ATOM 9704 O O . LEU B 1 309 ? -8.781 36.656 -2.053 1 97.19 309 LEU B O 1
ATOM 9708 N N . GLU B 1 310 ? -8.047 36.562 0.045 1 96.38 310 GLU B N 1
ATOM 9709 C CA . GLU B 1 310 ? -8.047 38 0.226 1 96.38 310 GLU B CA 1
ATOM 9710 C C . GLU B 1 310 ? -7.086 38.688 -0.744 1 96.38 310 GLU B C 1
ATOM 9712 O O . GLU B 1 310 ? -7.445 39.656 -1.399 1 96.38 310 GLU B O 1
ATOM 9717 N N . ILE B 1 311 ? -5.926 38.125 -0.831 1 97.12 311 ILE B N 1
ATOM 9718 C CA . ILE B 1 311 ? -4.895 38.656 -1.71 1 97.12 311 ILE B CA 1
ATOM 9719 C C . ILE B 1 311 ? -5.395 38.656 -3.152 1 97.12 311 ILE B C 1
ATOM 9721 O O . ILE B 1 311 ? -5.301 39.688 -3.852 1 97.12 311 ILE B O 1
ATOM 9725 N N . LEU B 1 312 ? -5.934 37.562 -3.561 1 96.25 312 LEU B N 1
ATOM 9726 C CA . LEU B 1 312 ? -6.387 37.406 -4.941 1 96.25 312 LEU B CA 1
ATOM 9727 C C . LEU B 1 312 ? -7.578 38.312 -5.227 1 96.25 312 LEU B C 1
ATOM 9729 O O . LEU B 1 312 ? -7.727 38.844 -6.34 1 96.25 312 LEU B O 1
ATOM 9733 N N . THR B 1 313 ? -8.414 38.5 -4.246 1 96.31 313 THR B N 1
ATOM 9734 C CA . THR B 1 313 ? -9.562 39.375 -4.406 1 96.31 313 THR B CA 1
ATOM 9735 C C . THR B 1 313 ? -9.109 40.812 -4.641 1 96.31 313 THR B C 1
ATOM 9737 O O . THR B 1 313 ? -9.617 41.5 -5.535 1 96.31 313 THR B O 1
ATOM 9740 N N . VAL B 1 314 ? -8.172 41.25 -3.85 1 95.12 314 VAL B N 1
ATOM 9741 C CA . VAL B 1 314 ? -7.645 42.625 -3.984 1 95.12 314 VAL B CA 1
ATOM 9742 C C . VAL B 1 314 ? -6.953 42.781 -5.336 1 95.12 314 VAL B C 1
ATOM 9744 O O . VAL B 1 314 ? -7.168 43.75 -6.039 1 95.12 314 VAL B O 1
ATOM 9747 N N . LEU B 1 315 ? -6.172 41.781 -5.664 1 93.62 315 LEU B N 1
ATOM 9748 C CA . LEU B 1 315 ? -5.469 41.812 -6.938 1 93.62 315 LEU B CA 1
ATOM 9749 C C . LEU B 1 315 ? -6.449 41.812 -8.102 1 93.62 315 LEU B C 1
ATOM 9751 O O . LEU B 1 315 ? -6.258 42.531 -9.086 1 93.62 315 LEU B O 1
ATOM 9755 N N . ASP B 1 316 ? -7.418 41 -8.031 1 92.94 316 ASP B N 1
ATOM 9756 C CA . ASP B 1 316 ? -8.461 40.875 -9.047 1 92.94 316 ASP B CA 1
ATOM 9757 C C . ASP B 1 316 ? -9.148 42.219 -9.297 1 92.94 316 ASP B C 1
ATOM 9759 O O . ASP B 1 316 ? -9.438 42.562 -10.445 1 92.94 316 ASP B O 1
ATOM 9763 N N . ASN B 1 317 ? -9.391 42.875 -8.305 1 89.75 317 ASN B N 1
ATOM 9764 C CA . ASN B 1 317 ? -10.039 44.188 -8.422 1 89.75 317 ASN B CA 1
ATOM 9765 C C . ASN B 1 317 ? -9.148 45.188 -9.141 1 89.75 317 ASN B C 1
ATOM 9767 O O . ASN B 1 317 ? -9.625 46 -9.93 1 89.75 317 ASN B O 1
ATOM 9771 N N . SER B 1 318 ? -7.922 45.094 -8.898 1 86.5 318 SER B N 1
ATOM 9772 C CA . SER B 1 318 ? -6.969 46 -9.5 1 86.5 318 SER B CA 1
ATOM 9773 C C . SER B 1 318 ? -6.676 45.625 -10.953 1 86.5 318 SER B C 1
ATOM 9775 O O . SER B 1 318 ? -6.621 46.5 -11.82 1 86.5 318 SER B O 1
ATOM 9777 N N . SER B 1 319 ? -6.504 44.344 -11.25 1 86.94 319 SER B N 1
ATOM 9778 C CA . SER B 1 319 ? -6.09 43.875 -12.57 1 86.94 319 SER B CA 1
ATOM 9779 C C . SER B 1 319 ? -7.285 43.781 -13.508 1 86.94 319 SER B C 1
ATOM 9781 O O . SER B 1 319 ? -7.117 43.75 -14.734 1 86.94 319 SER B O 1
ATOM 9783 N N . GLN B 1 320 ? -8.398 43.625 -12.953 1 85.19 320 GLN B N 1
ATOM 9784 C CA . GLN B 1 320 ? -9.648 43.406 -13.695 1 85.19 320 GLN B CA 1
ATOM 9785 C C . GLN B 1 320 ? -9.594 42.125 -14.508 1 85.19 320 GLN B C 1
ATOM 9787 O O . GLN B 1 320 ? -10.195 42.031 -15.586 1 85.19 320 GLN B O 1
ATOM 9792 N N . THR B 1 321 ? -8.75 41.219 -14.039 1 89.88 321 THR B N 1
ATOM 9793 C CA . THR B 1 321 ? -8.688 39.875 -14.586 1 89.88 321 THR B CA 1
ATOM 9794 C C . THR B 1 321 ? -8.984 38.844 -13.508 1 89.88 321 THR B C 1
ATOM 9796 O O . THR B 1 321 ? -8.844 39.125 -12.312 1 89.88 321 THR B O 1
ATOM 9799 N N . ASN B 1 322 ? -9.531 37.719 -13.977 1 90.81 322 ASN B N 1
ATOM 9800 C CA . ASN B 1 322 ? -9.844 36.656 -13.008 1 90.81 322 ASN B CA 1
ATOM 9801 C C . ASN B 1 322 ? -8.578 36 -12.469 1 90.81 322 ASN B C 1
ATOM 9803 O O . ASN B 1 322 ? -8.133 35 -13 1 90.81 322 ASN B O 1
ATOM 9807 N N . GLU B 1 323 ? -8.102 36.406 -11.391 1 89.38 323 GLU B N 1
ATOM 9808 C CA . GLU B 1 323 ? -6.848 35.938 -10.805 1 89.38 323 GLU B CA 1
ATOM 9809 C C . GLU B 1 323 ? -7.004 34.562 -10.188 1 89.38 323 GLU B C 1
ATOM 9811 O O . GLU B 1 323 ? -6.016 33.844 -10.008 1 89.38 323 GLU B O 1
ATOM 9816 N N . PHE B 1 324 ? -8.227 34.125 -9.844 1 90.31 324 PHE B N 1
ATOM 9817 C CA . PHE B 1 324 ? -8.461 32.812 -9.258 1 90.31 324 PHE B CA 1
ATOM 9818 C C . PHE B 1 324 ? -8.117 31.703 -10.25 1 90.31 324 PHE B C 1
ATOM 9820 O O . PHE B 1 324 ? -7.695 30.625 -9.859 1 90.31 324 PHE B O 1
ATOM 9827 N N . ASP B 1 325 ? -8.266 31.969 -11.508 1 89.81 325 ASP B N 1
ATOM 9828 C CA . ASP B 1 325 ? -7.969 30.984 -12.555 1 89.81 325 ASP B CA 1
ATOM 9829 C C . ASP B 1 325 ? -6.484 30.641 -12.562 1 89.81 325 ASP B C 1
ATOM 9831 O O . ASP B 1 325 ? -6.105 29.547 -12.992 1 89.81 325 ASP B O 1
ATOM 9835 N N . ASN B 1 326 ? -5.695 31.609 -12.102 1 87.81 326 ASN B N 1
ATOM 9836 C CA . ASN B 1 326 ? -4.254 31.375 -12.047 1 87.81 326 ASN B CA 1
ATOM 9837 C C . ASN B 1 326 ? -3.867 30.547 -10.836 1 87.81 326 ASN B C 1
ATOM 9839 O O . ASN B 1 326 ? -2.74 30.047 -10.742 1 87.81 326 ASN B O 1
ATOM 9843 N N . PHE B 1 327 ? -4.832 30.328 -9.969 1 91.25 327 PHE B N 1
ATOM 9844 C CA . PHE B 1 327 ? -4.602 29.578 -8.742 1 91.25 327 PHE B CA 1
ATOM 9845 C C . PHE B 1 327 ? -5.75 28.609 -8.477 1 91.25 327 PHE B C 1
ATOM 9847 O O . PHE B 1 327 ? -6.426 28.719 -7.449 1 91.25 327 PHE B O 1
ATOM 9854 N N . PRO B 1 328 ? -5.91 27.625 -9.305 1 89.44 328 PRO B N 1
ATOM 9855 C CA . PRO B 1 328 ? -7.062 26.734 -9.164 1 89.44 328 PRO B CA 1
ATOM 9856 C C . PRO B 1 328 ? -7.066 25.969 -7.836 1 89.44 328 PRO B C 1
ATOM 9858 O O . PRO B 1 328 ? -8.125 25.547 -7.371 1 89.44 328 PRO B O 1
ATOM 9861 N N . LEU B 1 329 ? -6.012 25.953 -7.191 1 93.69 329 LEU B N 1
ATOM 9862 C CA . LEU B 1 329 ? -5.875 25.219 -5.93 1 93.69 329 LEU B CA 1
ATOM 9863 C C . LEU B 1 329 ? -6.672 25.906 -4.824 1 93.69 329 LEU B C 1
ATOM 9865 O O . LEU B 1 329 ? -7.035 25.281 -3.83 1 93.69 329 LEU B O 1
ATOM 9869 N N . VAL B 1 330 ? -6.949 27.172 -4.953 1 94 330 VAL B N 1
ATOM 9870 C CA . VAL B 1 330 ? -7.523 27.938 -3.861 1 94 330 VAL B CA 1
ATOM 9871 C C . VAL B 1 330 ? -8.93 27.438 -3.551 1 94 330 VAL B C 1
ATOM 9873 O O . VAL B 1 330 ? -9.297 27.281 -2.383 1 94 330 VAL B O 1
ATOM 9876 N N . GLU B 1 331 ? -9.781 27.172 -4.602 1 95 331 GLU B N 1
ATOM 9877 C CA . GLU B 1 331 ? -11.109 26.594 -4.367 1 95 331 GLU B CA 1
ATOM 9878 C C . GLU B 1 331 ? -11.016 25.203 -3.75 1 95 331 GLU B C 1
ATOM 9880 O O . GLU B 1 331 ? -11.742 24.891 -2.812 1 95 331 GLU B O 1
ATOM 9885 N N . LYS B 1 332 ? -10.109 24.422 -4.285 1 95.06 332 LYS B N 1
ATOM 9886 C CA . LYS B 1 332 ? -9.906 23.078 -3.762 1 95.06 332 LYS B CA 1
ATOM 9887 C C . LYS B 1 332 ? -9.57 23.109 -2.275 1 95.06 332 LYS B C 1
ATOM 9889 O O . LYS B 1 332 ? -10.094 22.312 -1.494 1 95.06 332 LYS B O 1
ATOM 9894 N N . ALA B 1 333 ? -8.672 24.016 -1.918 1 97.25 333 ALA B N 1
ATOM 9895 C CA . ALA B 1 333 ? -8.242 24.125 -0.527 1 97.25 333 ALA B CA 1
ATOM 9896 C C . ALA B 1 333 ? -9.398 24.562 0.367 1 97.25 333 ALA B C 1
ATOM 9898 O O . ALA B 1 333 ? -9.57 24.047 1.473 1 97.25 333 ALA B O 1
ATOM 9899 N N . ALA B 1 334 ? -10.172 25.531 -0.089 1 97 334 ALA B N 1
ATOM 9900 C CA . ALA B 1 334 ? -11.32 26 0.678 1 97 334 ALA B CA 1
ATOM 9901 C C . ALA B 1 334 ? -12.305 24.859 0.942 1 97 334 ALA B C 1
ATOM 9903 O O . ALA B 1 334 ? -12.82 24.719 2.055 1 97 334 ALA B O 1
ATOM 9904 N N . LEU B 1 335 ? -12.555 24.062 -0.08 1 96.88 335 LEU B N 1
ATOM 9905 C CA . LEU B 1 335 ? -13.523 22.984 0.029 1 96.88 335 LEU B CA 1
ATOM 9906 C C . LEU B 1 335 ? -12.945 21.812 0.82 1 96.88 335 LEU B C 1
ATOM 9908 O O . LEU B 1 335 ? -13.672 21.125 1.534 1 96.88 335 LEU B O 1
ATOM 9912 N N . ALA B 1 336 ? -11.648 21.578 0.744 1 96.69 336 ALA B N 1
ATOM 9913 C CA . ALA B 1 336 ? -10.992 20.469 1.445 1 96.69 336 ALA B CA 1
ATOM 9914 C C . ALA B 1 336 ? -11.117 20.641 2.957 1 96.69 336 ALA B C 1
ATOM 9916 O O . ALA B 1 336 ? -11.094 19.656 3.697 1 96.69 336 ALA B O 1
ATOM 9917 N N . ALA B 1 337 ? -11.297 21.844 3.42 1 97 337 ALA B N 1
ATOM 9918 C CA . ALA B 1 337 ? -11.336 22.141 4.852 1 97 337 ALA B CA 1
ATOM 9919 C C . ALA B 1 337 ? -12.547 21.484 5.508 1 97 337 ALA B C 1
ATOM 9921 O O . ALA B 1 337 ? -12.562 21.281 6.723 1 97 337 ALA B O 1
ATOM 9922 N N . PHE B 1 338 ? -13.57 21.156 4.707 1 97.19 338 PHE B N 1
ATOM 9923 C CA . PHE B 1 338 ? -14.742 20.5 5.262 1 97.19 338 PHE B CA 1
ATOM 9924 C C . PHE B 1 338 ? -14.367 19.141 5.855 1 97.19 338 PHE B C 1
ATOM 9926 O O . PHE B 1 338 ? -15.055 18.641 6.742 1 97.19 338 PHE B O 1
ATOM 9933 N N . GLN B 1 339 ? -13.266 18.562 5.418 1 97.81 339 GLN B N 1
ATOM 9934 C CA . GLN B 1 339 ? -12.828 17.25 5.895 1 97.81 339 GLN B CA 1
ATOM 9935 C C . GLN B 1 339 ? -12.359 17.328 7.348 1 97.81 339 GLN B C 1
ATOM 9937 O O . GLN B 1 339 ? -12.242 16.297 8.023 1 97.81 339 GLN B O 1
ATOM 9942 N N . TYR B 1 340 ? -12.117 18.547 7.91 1 98.06 340 TYR B N 1
ATOM 9943 C CA . TYR B 1 340 ? -11.711 18.734 9.297 1 98.06 340 TYR B CA 1
ATOM 9944 C C . TYR B 1 340 ? -12.906 18.656 10.234 1 98.06 340 TYR B C 1
ATOM 9946 O O . TYR B 1 340 ? -12.75 18.562 11.453 1 98.06 340 TYR B O 1
ATOM 9954 N N . LEU B 1 341 ? -14.133 18.641 9.766 1 97.44 341 LEU B N 1
ATOM 9955 C CA . LEU B 1 341 ? -15.281 18.984 10.586 1 97.44 341 LEU B CA 1
ATOM 9956 C C . LEU B 1 341 ? -15.797 17.766 11.336 1 97.44 341 LEU B C 1
ATOM 9958 O O . LEU B 1 341 ? -15.961 16.688 10.75 1 97.44 341 LEU B O 1
ATOM 9962 N N . PHE B 1 342 ? -16.047 17.969 12.594 1 97.62 342 PHE B N 1
ATOM 9963 C CA . PHE B 1 342 ? -16.969 17.094 13.312 1 97.62 342 PHE B CA 1
ATOM 9964 C C . PHE B 1 342 ? -18.391 17.25 12.766 1 97.62 342 PHE B C 1
ATOM 9966 O O . PHE B 1 342 ? -18.688 18.219 12.07 1 97.62 342 PHE B O 1
ATOM 9973 N N . PRO B 1 343 ? -19.25 16.359 13.172 1 95.5 343 PRO B N 1
ATOM 9974 C CA . PRO B 1 343 ? -20.641 16.453 12.719 1 95.5 343 PRO B CA 1
ATOM 9975 C C . PRO B 1 343 ? -21.312 17.75 13.156 1 95.5 343 PRO B C 1
ATOM 9977 O O . PRO B 1 343 ? -22.297 18.188 12.555 1 95.5 343 PRO B O 1
ATOM 9980 N N . THR B 1 344 ? -20.766 18.438 14.148 1 94.25 344 THR B N 1
ATOM 9981 C CA . THR B 1 344 ? -21.359 19.672 14.656 1 94.25 344 THR B CA 1
ATOM 9982 C C . THR B 1 344 ? -21 20.844 13.75 1 94.25 344 THR B C 1
ATOM 9984 O O . THR B 1 344 ? -21.562 21.938 13.883 1 94.25 344 THR B O 1
ATOM 9987 N N . GLY B 1 345 ? -20.078 20.656 12.898 1 94.44 345 GLY B N 1
ATOM 9988 C CA . GLY B 1 345 ? -19.672 21.719 11.992 1 94.44 345 GLY B CA 1
ATOM 9989 C C . GLY B 1 345 ? -18.438 22.469 12.469 1 94.44 345 GLY B C 1
ATOM 9990 O O . GLY B 1 345 ? -18.062 23.484 11.891 1 94.44 345 GLY B O 1
ATOM 9991 N N . PHE B 1 346 ? -17.812 21.969 13.539 1 96.88 346 PHE B N 1
ATOM 9992 C CA . PHE B 1 346 ? -16.578 22.547 14.039 1 96.88 346 PHE B CA 1
ATOM 9993 C C . PHE B 1 346 ? -15.383 21.672 13.672 1 96.88 346 PHE B C 1
ATOM 9995 O O . PHE B 1 346 ? -15.523 20.453 13.523 1 96.88 346 PHE B O 1
ATOM 10002 N N . THR B 1 347 ? -14.25 22.219 13.508 1 97.69 347 THR B N 1
ATOM 10003 C CA . THR B 1 347 ? -13.07 21.5 13.055 1 97.69 347 THR B CA 1
ATOM 10004 C C . THR B 1 347 ? -12.469 20.688 14.195 1 97.69 347 THR B C 1
ATOM 10006 O O . THR B 1 347 ? -12.742 20.938 15.367 1 97.69 347 THR B O 1
ATOM 10009 N N . VAL B 1 348 ? -11.641 19.703 13.844 1 97.94 348 VAL B N 1
ATOM 10010 C CA . VAL B 1 348 ? -10.742 19.078 14.797 1 97.94 348 VAL B CA 1
ATOM 10011 C C . VAL B 1 348 ? -9.734 20.094 15.312 1 97.94 348 VAL B C 1
ATOM 10013 O O . VAL B 1 348 ? -9.578 21.172 14.742 1 97.94 348 VAL B O 1
ATOM 10016 N N . GLY B 1 349 ? -9.094 19.75 16.469 1 97.5 349 GLY B N 1
ATOM 10017 C CA . GLY B 1 349 ? -8.336 20.781 17.156 1 97.5 349 GLY B CA 1
ATOM 10018 C C . GLY B 1 349 ? -6.883 20.422 17.391 1 97.5 349 GLY B C 1
ATOM 10019 O O . GLY B 1 349 ? -6.238 20.953 18.297 1 97.5 349 GLY B O 1
ATOM 10020 N N . PHE B 1 350 ? -6.258 19.516 16.594 1 95.44 350 PHE B N 1
ATOM 10021 C CA . PHE B 1 350 ? -4.871 19.141 16.844 1 95.44 350 PHE B CA 1
ATOM 10022 C C . PHE B 1 350 ? -3.93 20.297 16.547 1 95.44 350 PHE B C 1
ATOM 10024 O O . PHE B 1 350 ? -4.273 21.203 15.789 1 95.44 350 PHE B O 1
ATOM 10031 N N . GLY B 1 351 ? -2.766 20.25 17.172 1 95.38 351 GLY B N 1
ATOM 10032 C CA . GLY B 1 351 ? -1.773 21.297 16.969 1 95.38 351 GLY B CA 1
ATOM 10033 C C . GLY B 1 351 ? -2.164 22.625 17.594 1 95.38 351 GLY B C 1
ATOM 10034 O O . GLY B 1 351 ? -2.816 22.672 18.625 1 95.38 351 GLY B O 1
ATOM 10035 N N . ASP B 1 352 ? -1.62 23.688 17.047 1 94.81 352 ASP B N 1
ATOM 10036 C CA . ASP B 1 352 ? -1.936 25.031 17.516 1 94.81 352 ASP B CA 1
ATOM 10037 C C . ASP B 1 352 ? -3.279 25.5 16.969 1 94.81 352 ASP B C 1
ATOM 10039 O O . ASP B 1 352 ? -3.352 26.531 16.297 1 94.81 352 ASP B O 1
ATOM 10043 N N . SER B 1 353 ? -4.273 24.672 17.312 1 94.75 353 SER B N 1
ATOM 10044 C CA . SER B 1 353 ? -5.621 24.953 16.828 1 94.75 353 SER B CA 1
ATOM 10045 C C . SER B 1 353 ? -6.664 24.734 17.906 1 94.75 353 SER B C 1
ATOM 10047 O O . SER B 1 353 ? -6.324 24.375 19.047 1 94.75 353 SER B O 1
ATOM 10049 N N . GLY B 1 354 ? -7.891 25.094 17.641 1 95.88 354 GLY B N 1
ATOM 10050 C CA . GLY B 1 354 ? -9.102 24.797 18.391 1 95.88 354 GLY B CA 1
ATOM 10051 C C . GLY B 1 354 ? -10.258 24.375 17.5 1 95.88 354 GLY B C 1
ATOM 10052 O O . GLY B 1 354 ? -10.102 24.203 16.297 1 95.88 354 GLY B O 1
ATOM 10053 N N . HIS B 1 355 ? -11.328 24.078 18.203 1 97.81 355 HIS B N 1
ATOM 10054 C CA . HIS B 1 355 ? -12.547 23.75 17.469 1 97.81 355 HIS B CA 1
ATOM 10055 C C . HIS B 1 355 ? -13.227 25.016 16.938 1 97.81 355 HIS B C 1
ATOM 10057 O O . HIS B 1 355 ? -13.859 25.75 17.719 1 97.81 355 HIS B O 1
ATOM 10063 N N . MET B 1 356 ? -13.094 25.219 15.641 1 95.69 356 MET B N 1
ATOM 10064 C CA . MET B 1 356 ? -13.609 26.453 15.047 1 95.69 356 MET B CA 1
ATOM 10065 C C . MET B 1 356 ? -14.594 26.141 13.922 1 95.69 356 MET B C 1
ATOM 10067 O O . MET B 1 356 ? -14.602 25.031 13.383 1 95.69 356 MET B O 1
ATOM 10071 N N . THR B 1 357 ? -15.406 27.094 13.609 1 94.69 357 THR B N 1
ATOM 10072 C CA . THR B 1 357 ? -16.281 26.969 12.453 1 94.69 357 THR B CA 1
ATOM 10073 C C . THR B 1 357 ? -15.516 27.234 11.156 1 94.69 357 THR B C 1
ATOM 10075 O O . THR B 1 357 ? -14.398 27.766 11.188 1 94.69 357 THR B O 1
ATOM 10078 N N . MET B 1 358 ? -16.219 26.922 10.055 1 94.56 358 MET B N 1
ATOM 10079 C CA . MET B 1 358 ? -15.656 27.297 8.758 1 94.56 358 MET B CA 1
ATOM 10080 C C . MET B 1 358 ? -15.609 28.812 8.602 1 94.56 358 MET B C 1
ATOM 10082 O O . MET B 1 358 ? -16.531 29.516 9.016 1 94.56 358 MET B O 1
ATOM 10086 N N . PRO B 1 359 ? -14.531 29.281 8.062 1 94.88 359 PRO B N 1
ATOM 10087 C CA . PRO B 1 359 ? -14.484 30.734 7.848 1 94.88 359 PRO B CA 1
ATOM 10088 C C . PRO B 1 359 ? -15.414 31.188 6.73 1 94.88 359 PRO B C 1
ATOM 10090 O O . PRO B 1 359 ? -15.141 30.953 5.551 1 94.88 359 PRO B O 1
ATOM 10093 N N . PRO B 1 360 ? -16.484 31.828 7.031 1 95.25 360 PRO B N 1
ATOM 10094 C CA . PRO B 1 360 ? -17.453 32.25 6.008 1 95.25 360 PRO B CA 1
ATOM 10095 C C . PRO B 1 360 ? -16.828 33.156 4.953 1 95.25 360 PRO B C 1
ATOM 10097 O O . PRO B 1 360 ? -17.281 33.188 3.803 1 95.25 360 PRO B O 1
ATOM 10100 N N . GLU B 1 361 ? -15.805 33.906 5.336 1 95.31 361 GLU B N 1
ATOM 10101 C CA . GLU B 1 361 ? -15.156 34.844 4.434 1 95.31 361 GLU B CA 1
ATOM 10102 C C . GLU B 1 361 ? -14.641 34.156 3.176 1 95.31 361 GLU B C 1
ATOM 10104 O O . GLU B 1 361 ? -14.633 34.75 2.094 1 95.31 361 GLU B O 1
ATOM 10109 N N . ASN B 1 362 ? -14.219 32.875 3.316 1 96.12 362 ASN B N 1
ATOM 10110 C CA . ASN B 1 362 ? -13.75 32.125 2.154 1 96.12 362 ASN B CA 1
ATOM 10111 C C . ASN B 1 362 ? -14.828 32 1.084 1 96.12 362 ASN B C 1
ATOM 10113 O O . ASN B 1 362 ? -14.562 32.219 -0.101 1 96.12 362 ASN B O 1
ATOM 10117 N N . PHE B 1 363 ? -16.016 31.766 1.51 1 96.19 363 PHE B N 1
ATOM 10118 C CA . PHE B 1 363 ? -17.109 31.562 0.578 1 96.19 363 PHE B CA 1
ATOM 10119 C C . PHE B 1 363 ? -17.641 32.906 0.069 1 96.19 363 PHE B C 1
ATOM 10121 O O . PHE B 1 363 ? -18.062 33 -1.087 1 96.19 363 PHE B O 1
ATOM 10128 N N . GLU B 1 364 ? -17.656 33.938 0.96 1 96.44 364 GLU B N 1
ATOM 10129 C CA . GLU B 1 364 ? -17.984 35.281 0.494 1 96.44 364 GLU B CA 1
ATOM 10130 C C . GLU B 1 364 ? -17.094 35.719 -0.675 1 96.44 364 GLU B C 1
ATOM 10132 O O . GLU B 1 364 ? -17.578 36.25 -1.674 1 96.44 364 GLU B O 1
ATOM 10137 N N . MET B 1 365 ? -15.844 35.438 -0.535 1 97.19 365 MET B N 1
ATOM 10138 C CA . MET B 1 365 ? -14.875 35.844 -1.539 1 97.19 365 MET B CA 1
ATOM 10139 C C . MET B 1 365 ? -14.992 35 -2.805 1 97.19 365 MET B C 1
ATOM 10141 O O . MET B 1 365 ? -14.883 35.531 -3.916 1 97.19 365 MET B O 1
ATOM 10145 N N . LEU B 1 366 ? -15.195 33.688 -2.691 1 96.75 366 LEU B N 1
ATOM 10146 C CA . LEU B 1 366 ? -15.414 32.844 -3.859 1 96.75 366 LEU B CA 1
ATOM 10147 C C . LEU B 1 366 ? -16.656 33.281 -4.625 1 96.75 366 LEU B C 1
ATOM 10149 O O . LEU B 1 366 ? -16.609 33.438 -5.848 1 96.75 366 LEU B O 1
ATOM 10153 N N . ILE B 1 367 ? -17.75 33.531 -3.951 1 96.19 367 ILE B N 1
ATOM 10154 C CA . ILE B 1 367 ? -19 33.969 -4.562 1 96.19 367 ILE B CA 1
ATOM 10155 C C . ILE B 1 367 ? -18.797 35.281 -5.281 1 96.19 367 ILE B C 1
ATOM 10157 O O . ILE B 1 367 ? -19.25 35.469 -6.418 1 96.19 367 ILE B O 1
ATOM 10161 N N . ALA B 1 368 ? -18.156 36.25 -4.602 1 96.31 368 ALA B N 1
ATOM 10162 C CA . ALA B 1 368 ? -17.891 37.562 -5.199 1 96.31 368 ALA B CA 1
ATOM 10163 C C . ALA B 1 368 ? -17.109 37.406 -6.504 1 96.31 368 ALA B C 1
ATOM 10165 O O . ALA B 1 368 ? -17.422 38.094 -7.488 1 96.31 368 ALA B O 1
ATOM 10166 N N . ASN B 1 369 ? -16.094 36.594 -6.48 1 97 369 ASN B N 1
ATOM 10167 C CA . ASN B 1 369 ? -15.289 36.375 -7.68 1 97 369 ASN B CA 1
ATOM 10168 C C . ASN B 1 369 ? -16.125 35.781 -8.805 1 97 369 ASN B C 1
ATOM 10170 O O . ASN B 1 369 ? -16.031 36.219 -9.953 1 97 369 ASN B O 1
ATOM 10174 N N . TYR B 1 370 ? -16.891 34.719 -8.484 1 95.5 370 TYR B N 1
ATOM 10175 C CA . TYR B 1 370 ? -17.688 34.031 -9.492 1 95.5 370 TYR B CA 1
ATOM 10176 C C . TYR B 1 370 ? -18.734 34.969 -10.102 1 95.5 370 TYR B C 1
ATOM 10178 O O . TYR B 1 370 ? -18.969 34.938 -11.312 1 95.5 370 TYR B O 1
ATOM 10186 N N . ARG B 1 371 ? -19.312 35.75 -9.305 1 95 371 ARG B N 1
ATOM 10187 C CA . ARG B 1 371 ? -20.266 36.719 -9.812 1 95 371 ARG B CA 1
ATOM 10188 C C . ARG B 1 371 ? -19.578 37.719 -10.727 1 95 371 ARG B C 1
ATOM 10190 O O . ARG B 1 371 ? -20.062 38.031 -11.82 1 95 371 ARG B O 1
ATOM 10197 N N . LYS B 1 372 ? -18.5 38.312 -10.273 1 95.19 372 LYS B N 1
ATOM 10198 C CA . LYS B 1 372 ? -17.75 39.312 -11.023 1 95.19 372 LYS B CA 1
ATOM 10199 C C . LYS B 1 372 ? -17.359 38.781 -12.406 1 95.19 372 LYS B C 1
ATOM 10201 O O . LYS B 1 372 ? -17.406 39.531 -13.391 1 95.19 372 LYS B O 1
ATOM 10206 N N . HIS B 1 373 ? -16.984 37.562 -12.508 1 96.19 373 HIS B N 1
ATOM 10207 C CA . HIS B 1 373 ? -16.453 37.031 -13.75 1 96.19 373 HIS B CA 1
ATOM 10208 C C . HIS B 1 373 ? -17.453 36.094 -14.43 1 96.19 373 HIS B C 1
ATOM 10210 O O . HIS B 1 373 ? -17.078 35.25 -15.227 1 96.19 373 HIS B O 1
ATOM 10216 N N . ALA B 1 374 ? -18.625 36.094 -14.078 1 94.06 374 ALA B N 1
ATOM 10217 C CA . ALA B 1 374 ? -19.781 35.469 -14.719 1 94.06 374 ALA B CA 1
ATOM 10218 C C . ALA B 1 374 ? -19.641 33.969 -14.727 1 94.06 374 ALA B C 1
ATOM 10220 O O . ALA B 1 374 ? -19.922 33.312 -15.742 1 94.06 374 ALA B O 1
ATOM 10221 N N . LYS B 1 375 ? -19.141 33.438 -13.672 1 93.12 375 LYS B N 1
ATOM 10222 C CA . LYS B 1 375 ? -19.141 31.984 -13.461 1 93.12 375 LYS B CA 1
ATOM 10223 C C . LYS B 1 375 ? -20.344 31.562 -12.625 1 93.12 375 LYS B C 1
ATOM 10225 O O . LYS B 1 375 ? -20.188 31.094 -11.492 1 93.12 375 LYS B O 1
ATOM 10230 N N . ARG B 1 376 ? -21.422 31.578 -13.18 1 90.81 376 ARG B N 1
ATOM 10231 C CA . ARG B 1 376 ? -22.703 31.422 -12.508 1 90.81 376 ARG B CA 1
ATOM 10232 C C . ARG B 1 376 ? -22.859 30.031 -11.906 1 90.81 376 ARG B C 1
ATOM 10234 O O . ARG B 1 376 ? -23.375 29.891 -10.797 1 90.81 376 ARG B O 1
ATOM 10241 N N . ASP B 1 377 ? -22.453 29.031 -12.633 1 90.12 377 ASP B N 1
ATOM 10242 C CA . ASP B 1 377 ? -22.578 27.656 -12.148 1 90.12 377 ASP B CA 1
ATOM 10243 C C . ASP B 1 377 ? -21.797 27.469 -10.852 1 90.12 377 ASP B C 1
ATOM 10245 O O . ASP B 1 377 ? -22.281 26.797 -9.93 1 90.12 377 ASP B O 1
ATOM 10249 N N . ARG B 1 378 ? -20.703 28.078 -10.828 1 91.38 378 ARG B N 1
ATOM 10250 C CA . ARG B 1 378 ? -19.875 27.953 -9.633 1 91.38 378 ARG B CA 1
ATOM 10251 C C . ARG B 1 378 ? -20.453 28.75 -8.477 1 91.38 378 ARG B C 1
ATOM 10253 O O . ARG B 1 378 ? -20.406 28.312 -7.324 1 91.38 378 ARG B O 1
ATOM 10260 N N . GLU B 1 379 ? -20.922 29.969 -8.781 1 94.44 379 GLU B N 1
ATOM 10261 C CA . GLU B 1 379 ? -21.578 30.781 -7.754 1 94.44 379 GLU B CA 1
ATOM 10262 C C . GLU B 1 379 ? -22.734 30.016 -7.121 1 94.44 379 GLU B C 1
ATOM 10264 O O . GLU B 1 379 ? -22.875 29.984 -5.895 1 94.44 379 GLU B O 1
ATOM 10269 N N . GLU B 1 380 ? -23.469 29.344 -7.93 1 92.81 380 GLU B N 1
ATOM 10270 C CA . GLU B 1 380 ? -24.641 28.609 -7.461 1 92.81 380 GLU B CA 1
ATOM 10271 C C . GLU B 1 380 ? -24.234 27.391 -6.633 1 92.81 380 GLU B C 1
ATOM 10273 O O . GLU B 1 380 ? -24.953 27 -5.711 1 92.81 380 GLU B O 1
ATOM 10278 N N . ALA B 1 381 ? -23.141 26.859 -7.012 1 91.44 381 ALA B N 1
ATOM 10279 C CA . ALA B 1 381 ? -22.656 25.672 -6.312 1 91.44 381 ALA B CA 1
ATOM 10280 C C . ALA B 1 381 ? -22.125 26.016 -4.926 1 91.44 381 ALA B C 1
ATOM 10282 O O . ALA B 1 381 ? -22.281 25.25 -3.979 1 91.44 381 ALA B O 1
ATOM 10283 N N . ILE B 1 382 ? -21.547 27.219 -4.727 1 94.56 382 ILE B N 1
ATOM 10284 C CA . ILE B 1 382 ? -20.859 27.594 -3.5 1 94.56 382 ILE B CA 1
ATOM 10285 C C . ILE B 1 382 ? -21.828 28.328 -2.566 1 94.56 382 ILE B C 1
ATOM 10287 O O . ILE B 1 382 ? -21.688 28.25 -1.344 1 94.56 382 ILE B O 1
ATOM 10291 N N . THR B 1 383 ? -22.812 28.984 -3.061 1 94.81 383 THR B N 1
ATOM 10292 C CA . THR B 1 383 ? -23.719 29.844 -2.301 1 94.81 383 THR B CA 1
ATOM 10293 C C . THR B 1 383 ? -24.406 29.047 -1.195 1 94.81 383 THR B C 1
ATOM 10295 O O . THR B 1 383 ? -24.516 29.516 -0.063 1 94.81 383 THR B O 1
ATOM 10298 N N . PRO B 1 384 ? -24.828 27.797 -1.482 1 93 384 PRO B N 1
ATOM 10299 C CA . PRO B 1 384 ? -25.484 27.031 -0.425 1 93 384 PRO B CA 1
ATOM 10300 C C . PRO B 1 384 ? -24.562 26.766 0.771 1 93 384 PRO B C 1
ATOM 10302 O O . PRO B 1 384 ? -25.047 26.641 1.902 1 93 384 PRO B O 1
ATOM 10305 N N . LEU B 1 385 ? -23.344 26.688 0.559 1 93.5 385 LEU B N 1
ATOM 10306 C CA . LEU B 1 385 ? -22.406 26.469 1.65 1 93.5 385 LEU B CA 1
ATOM 10307 C C . LEU B 1 385 ? -22.375 27.656 2.605 1 93.5 385 LEU B C 1
ATOM 10309 O O . LEU B 1 385 ? -22.375 27.469 3.826 1 93.5 385 LEU B O 1
ATOM 10313 N N . LEU B 1 386 ? -22.312 28.875 2.08 1 94.75 386 LEU B N 1
ATOM 10314 C CA . LEU B 1 386 ? -22.375 30.078 2.891 1 94.75 386 LEU B CA 1
ATOM 10315 C C . LEU B 1 386 ? -23.734 30.203 3.582 1 94.75 386 LEU B C 1
ATOM 10317 O O . LEU B 1 386 ? -23.812 30.562 4.758 1 94.75 386 LEU B O 1
ATOM 10321 N N . GLN B 1 387 ? -24.766 29.906 2.834 1 92.56 387 GLN B N 1
ATOM 10322 C CA . GLN B 1 387 ? -26.109 29.984 3.383 1 92.56 387 GLN B CA 1
ATOM 10323 C C . GLN B 1 387 ? -26.281 29.047 4.574 1 92.56 387 GLN B C 1
ATOM 10325 O O . GLN B 1 387 ? -26.969 29.375 5.539 1 92.56 387 GLN B O 1
ATOM 10330 N N . ASP B 1 388 ? -25.734 27.938 4.492 1 91.75 388 ASP B N 1
ATOM 10331 C CA . ASP B 1 388 ? -25.797 26.984 5.586 1 91.75 388 ASP B CA 1
ATOM 10332 C C . ASP B 1 388 ? -25.188 27.562 6.863 1 91.75 388 ASP B C 1
ATOM 10334 O O . ASP B 1 388 ? -25.703 27.344 7.957 1 91.75 388 ASP B O 1
ATOM 10338 N N . LEU B 1 389 ? -24.078 28.25 6.754 1 94.19 389 LEU B N 1
ATOM 10339 C CA . LEU B 1 389 ? -23.438 28.891 7.902 1 94.19 389 LEU B CA 1
ATOM 10340 C C . LEU B 1 389 ? -24.344 29.969 8.5 1 94.19 389 LEU B C 1
ATOM 10342 O O . LEU B 1 389 ? -24.422 30.109 9.719 1 94.19 389 LEU B O 1
ATOM 10346 N N . VAL B 1 390 ? -24.984 30.672 7.648 1 92.44 390 VAL B N 1
ATOM 10347 C CA . VAL B 1 390 ? -25.906 31.703 8.086 1 92.44 390 VAL B CA 1
ATOM 10348 C C . VAL B 1 390 ? -27.094 31.062 8.805 1 92.44 390 VAL B C 1
ATOM 10350 O O . VAL B 1 390 ? -27.469 31.5 9.906 1 92.44 390 VAL B O 1
ATOM 10353 N N . ASP B 1 391 ? -27.594 30.062 8.219 1 91.56 391 ASP B N 1
ATOM 10354 C CA . ASP B 1 391 ? -28.766 29.406 8.758 1 91.56 391 ASP B CA 1
ATOM 10355 C C . ASP B 1 391 ? -28.469 28.781 10.125 1 91.56 391 ASP B C 1
ATOM 10357 O O . ASP B 1 391 ? -29.344 28.766 11 1 91.56 391 ASP B O 1
ATOM 10361 N N . LYS B 1 392 ? -27.281 28.344 10.344 1 90.44 392 LYS B N 1
ATOM 10362 C CA . LYS B 1 392 ? -26.891 27.703 11.602 1 90.44 392 LYS B CA 1
ATOM 10363 C C . LYS B 1 392 ? -26.5 28.734 12.648 1 90.44 392 LYS B C 1
ATOM 10365 O O . LYS B 1 392 ? -26.203 28.391 13.797 1 90.44 392 LYS B O 1
ATOM 10370 N N . GLY B 1 393 ? -26.453 29.969 12.25 1 90.62 393 GLY B N 1
ATOM 10371 C CA . GLY B 1 393 ? -26.109 31.031 13.18 1 90.62 393 GLY B CA 1
ATOM 10372 C C . GLY B 1 393 ? -24.609 31.172 13.391 1 90.62 393 GLY B C 1
ATOM 10373 O O . GLY B 1 393 ? -24.172 31.859 14.328 1 90.62 393 GLY B O 1
ATOM 10374 N N . HIS B 1 394 ? -23.859 30.484 12.539 1 91.19 394 HIS B N 1
ATOM 10375 C CA . HIS B 1 394 ? -22.406 30.562 12.656 1 91.19 394 HIS B CA 1
ATOM 10376 C C . HIS B 1 394 ? -21.859 31.812 11.984 1 91.19 394 HIS B C 1
ATOM 10378 O O . HIS B 1 394 ? -20.688 32.156 12.172 1 91.19 394 HIS B O 1
ATOM 10384 N N . TYR B 1 395 ? -22.75 32.469 11.172 1 92.69 395 TYR B N 1
ATOM 10385 C CA . TYR B 1 395 ? -22.312 33.656 10.422 1 92.69 395 TYR B CA 1
ATOM 10386 C C . TYR B 1 395 ? -23.453 34.625 10.219 1 92.69 395 TYR B C 1
ATOM 10388 O O . TYR B 1 395 ? -24.594 34.219 9.93 1 92.69 395 TYR B O 1
ATOM 10396 N N . GLU B 1 396 ? -23.156 35.844 10.43 1 90.44 396 GLU B N 1
ATOM 10397 C CA . GLU B 1 396 ? -24.047 36.938 10.062 1 90.44 396 GLU B CA 1
ATOM 10398 C C . GLU B 1 396 ? -23.391 37.875 9.039 1 90.44 396 GLU B C 1
ATOM 10400 O O . GLU B 1 396 ? -22.297 38.406 9.281 1 90.44 396 GLU B O 1
ATOM 10405 N N . ARG B 1 397 ? -24.078 38.094 7.934 1 88.25 397 ARG B N 1
ATOM 10406 C CA . ARG B 1 397 ? -23.516 38.906 6.867 1 88.25 397 ARG B CA 1
ATOM 10407 C C . ARG B 1 397 ? -23.672 40.406 7.176 1 88.25 397 ARG B C 1
ATOM 10409 O O . ARG B 1 397 ? -24.578 41.062 6.652 1 88.25 397 ARG B O 1
ATOM 10416 N N . LYS B 1 398 ? -23.094 41.062 8.07 1 80.88 398 LYS B N 1
ATOM 10417 C CA . LYS B 1 398 ? -23.203 42.469 8.477 1 80.88 398 LYS B CA 1
ATOM 10418 C C . LYS B 1 398 ? -22 43.281 8.039 1 80.88 398 LYS B C 1
ATOM 10420 O O . LYS B 1 398 ? -22.031 44.5 8.008 1 80.88 398 LYS B O 1
ATOM 10425 N N . GLY B 1 399 ? -21.031 42.719 7.379 1 76.5 399 GLY B N 1
ATOM 10426 C CA . GLY B 1 399 ? -19.812 43.406 7.012 1 76.5 399 GLY B CA 1
ATOM 10427 C C . GLY B 1 399 ? -19.125 44.062 8.195 1 76.5 399 GLY B C 1
ATOM 10428 O O . GLY B 1 399 ? -19.703 44.906 8.883 1 76.5 399 GLY B O 1
ATOM 10429 N N . ASP B 1 400 ? -17.984 43.844 8.562 1 77.81 400 ASP B N 1
ATOM 10430 C CA . ASP B 1 400 ? -17.266 44.375 9.734 1 77.81 400 ASP B CA 1
ATOM 10431 C C . ASP B 1 400 ? -16.109 45.281 9.312 1 77.81 400 ASP B C 1
ATOM 10433 O O . ASP B 1 400 ? -15.516 45.938 10.148 1 77.81 400 ASP B O 1
ATOM 10437 N N . GLY B 1 401 ? -15.922 45.344 8.047 1 87.06 401 GLY B N 1
ATOM 10438 C CA . GLY B 1 401 ? -14.773 46.094 7.602 1 87.06 401 GLY B CA 1
ATOM 10439 C C . GLY B 1 401 ? -14.922 46.625 6.184 1 87.06 401 GLY B C 1
ATOM 10440 O O . GLY B 1 401 ? -15.922 46.344 5.52 1 87.06 401 GLY B O 1
ATOM 10441 N N . LEU B 1 402 ? -13.961 47.438 5.793 1 91.81 402 LEU B N 1
ATOM 10442 C CA . LEU B 1 402 ? -13.969 48.031 4.461 1 91.81 402 LEU B CA 1
ATOM 10443 C C . LEU B 1 402 ? -13.867 46.969 3.381 1 91.81 402 LEU B C 1
ATOM 10445 O O . LEU B 1 402 ? -14.461 47.125 2.309 1 91.81 402 LEU B O 1
ATOM 10449 N N . PHE B 1 403 ? -13.094 45.938 3.674 1 92.56 403 PHE B N 1
ATOM 10450 C CA . PHE B 1 403 ? -12.938 44.844 2.705 1 92.56 403 PHE B CA 1
ATOM 10451 C C . PHE B 1 403 ? -14.297 44.281 2.328 1 92.56 403 PHE B C 1
ATOM 10453 O O . PHE B 1 403 ? -14.609 44.125 1.145 1 92.56 403 PHE B O 1
ATOM 10460 N N . GLU B 1 404 ? -15.086 43.938 3.309 1 93.19 404 GLU B N 1
ATOM 10461 C CA . GLU B 1 404 ? -16.422 43.375 3.082 1 93.19 404 GLU B CA 1
ATOM 10462 C C . GLU B 1 404 ? -17.297 44.375 2.32 1 93.19 404 GLU B C 1
ATOM 10464 O O . GLU B 1 404 ? -18 44 1.385 1 93.19 404 GLU B O 1
ATOM 10469 N N . LEU B 1 405 ? -17.203 45.625 2.75 1 92.25 405 LEU B N 1
ATOM 10470 C CA . LEU B 1 405 ? -18.016 46.656 2.135 1 92.25 405 LEU B CA 1
ATOM 10471 C C . LEU B 1 405 ? -17.781 46.719 0.629 1 92.25 405 LEU B C 1
ATOM 10473 O O . LEU B 1 405 ? -18.719 46.812 -0.153 1 92.25 405 LEU B O 1
ATOM 10477 N N . PHE B 1 406 ? -16.578 46.594 0.244 1 93.12 406 PHE B N 1
ATOM 10478 C CA . PHE B 1 406 ? -16.234 46.875 -1.146 1 93.12 406 PHE B CA 1
ATOM 10479 C C . PHE B 1 406 ? -16.297 45.594 -1.979 1 93.12 406 PHE B C 1
ATOM 10481 O O . PHE B 1 406 ? -16.5 45.625 -3.191 1 93.12 406 PHE B O 1
ATOM 10488 N N . PHE B 1 407 ? -16.141 44.406 -1.333 1 94.25 407 PHE B N 1
ATOM 10489 C CA . PHE B 1 407 ? -15.875 43.25 -2.186 1 94.25 407 PHE B CA 1
ATOM 10490 C C . PHE B 1 407 ? -17 42.219 -2.066 1 94.25 407 PHE B C 1
ATOM 10492 O O . PHE B 1 407 ? -17.219 41.438 -2.98 1 94.25 407 PHE B O 1
ATOM 10499 N N . TYR B 1 408 ? -17.672 42.094 -0.964 1 94.44 408 TYR B N 1
ATOM 10500 C CA . TYR B 1 408 ? -18.734 41.125 -0.833 1 94.44 408 TYR B CA 1
ATOM 10501 C C . TYR B 1 408 ? -19.938 41.5 -1.688 1 94.44 408 TYR B C 1
ATOM 10503 O O . TYR B 1 408 ? -20.203 42.688 -1.91 1 94.44 408 TYR B O 1
ATOM 10511 N N . VAL B 1 409 ? -20.625 40.531 -2.143 1 93.81 409 VAL B N 1
ATOM 10512 C CA . VAL B 1 409 ? -21.812 40.812 -2.947 1 93.81 409 VAL B CA 1
ATOM 10513 C C . VAL B 1 409 ? -22.953 41.312 -2.049 1 93.81 409 VAL B C 1
ATOM 10515 O O . VAL B 1 409 ? -23.047 40.906 -0.888 1 93.81 409 VAL B O 1
ATOM 10518 N N . ASP B 1 410 ? -23.766 42.094 -2.629 1 91.62 410 ASP B N 1
ATOM 10519 C CA . ASP B 1 410 ? -24.875 42.656 -1.871 1 91.62 410 ASP B CA 1
ATOM 10520 C C . ASP B 1 410 ? -25.906 41.594 -1.504 1 91.62 410 ASP B C 1
ATOM 10522 O O . ASP B 1 410 ? -26.328 41.5 -0.348 1 91.62 410 ASP B O 1
ATOM 10526 N N . GLN B 1 411 ? -26.266 40.844 -2.506 1 89.44 411 GLN B N 1
ATOM 10527 C CA . GLN B 1 411 ? -27.234 39.781 -2.328 1 89.44 411 GLN B CA 1
ATOM 10528 C C . GLN B 1 411 ? -26.734 38.469 -2.906 1 89.44 411 GLN B C 1
ATOM 10530 O O . GLN B 1 411 ? -26.109 38.469 -3.967 1 89.44 411 GLN B O 1
ATOM 10535 N N . LEU B 1 412 ? -27.031 37.438 -2.096 1 91.06 412 LEU B N 1
ATOM 10536 C CA . LEU B 1 412 ? -26.641 36.125 -2.572 1 91.06 412 LEU B CA 1
ATOM 10537 C C . LEU B 1 412 ? -27.562 35.625 -3.686 1 91.06 412 LEU B C 1
ATOM 10539 O O . LEU B 1 412 ? -28.766 35.969 -3.686 1 91.06 412 LEU B O 1
ATOM 10543 N N . ALA B 1 413 ? -26.953 34.938 -4.602 1 86.75 413 ALA B N 1
ATOM 10544 C CA . ALA B 1 413 ? -27.766 34.375 -5.668 1 86.75 413 ALA B CA 1
ATOM 10545 C C . ALA B 1 413 ? -28.672 33.281 -5.125 1 86.75 413 ALA B C 1
ATOM 10547 O O . ALA B 1 413 ? -28.375 32.656 -4.105 1 86.75 413 ALA B O 1
ATOM 10548 N N . GLU B 1 414 ? -29.766 33.094 -5.789 1 79.81 414 GLU B N 1
ATOM 10549 C CA . GLU B 1 414 ? -30.688 32.031 -5.406 1 79.81 414 GLU B CA 1
ATOM 10550 C C . GLU B 1 414 ? -30.109 30.641 -5.742 1 79.81 414 GLU B C 1
ATOM 10552 O O . GLU B 1 414 ? -29.438 30.484 -6.766 1 79.81 414 GLU B O 1
ATOM 10557 N N . ALA B 1 415 ? -30.312 29.75 -4.754 1 74.44 415 ALA B N 1
ATOM 10558 C CA . ALA B 1 415 ? -29.828 28.391 -4.953 1 74.44 415 ALA B CA 1
ATOM 10559 C C . ALA B 1 415 ? -30.562 27.719 -6.121 1 74.44 415 ALA B C 1
ATOM 10561 O O . ALA B 1 415 ? -31.766 27.891 -6.293 1 74.44 415 ALA B O 1
ATOM 10562 N N . SER B 1 416 ? -29.734 27.219 -7.066 1 75.81 416 SER B N 1
ATOM 10563 C CA . SER B 1 416 ? -30.312 26.422 -8.133 1 75.81 416 SER B CA 1
ATOM 10564 C C . SER B 1 416 ? -30.297 24.938 -7.801 1 75.81 416 SER B C 1
ATOM 10566 O O . SER B 1 416 ? -29.344 24.438 -7.184 1 75.81 416 SER B O 1
ATOM 10568 N N . ALA B 1 417 ? -31.484 24.203 -8.141 1 72.12 417 ALA B N 1
ATOM 10569 C CA . ALA B 1 417 ? -31.578 22.75 -7.961 1 72.12 417 ALA B CA 1
ATOM 10570 C C . ALA B 1 417 ? -30.531 22.031 -8.805 1 72.12 417 ALA B C 1
ATOM 10572 O O . ALA B 1 417 ? -30.125 20.906 -8.477 1 72.12 417 ALA B O 1
ATOM 10573 N N . GLU B 1 418 ? -29.969 22.594 -9.781 1 67.56 418 GLU B N 1
ATOM 10574 C CA . GLU B 1 418 ? -29.062 21.969 -10.75 1 67.56 418 GLU B CA 1
ATOM 10575 C C . GLU B 1 418 ? -27.609 22.234 -10.398 1 67.56 418 GLU B C 1
ATOM 10577 O O . GLU B 1 418 ? -26.703 21.734 -11.062 1 67.56 418 GLU B O 1
ATOM 10582 N N . ALA B 1 419 ? -27.469 22.844 -9.32 1 69.81 419 ALA B N 1
ATOM 10583 C CA . ALA B 1 419 ? -26.094 23.219 -8.961 1 69.81 419 ALA B CA 1
ATOM 10584 C C . ALA B 1 419 ? -25.266 21.984 -8.617 1 69.81 419 ALA B C 1
ATOM 10586 O O . ALA B 1 419 ? -25.781 21 -8.07 1 69.81 419 ALA B O 1
ATOM 10587 N N . GLU B 1 420 ? -23.984 22.078 -9.055 1 71.69 420 GLU B N 1
ATOM 10588 C CA . GLU B 1 420 ? -23.047 21.016 -8.727 1 71.69 420 GLU B CA 1
ATOM 10589 C C . GLU B 1 420 ? -23.062 20.703 -7.234 1 71.69 420 GLU B C 1
ATOM 10591 O O . GLU B 1 420 ? -23.156 21.609 -6.402 1 71.69 420 GLU B O 1
ATOM 10596 N N . LYS B 1 421 ? -23.266 19.391 -6.98 1 76.12 421 LYS B N 1
ATOM 10597 C CA . LYS B 1 421 ? -23.219 18.953 -5.586 1 76.12 421 LYS B CA 1
ATOM 10598 C C . LYS B 1 421 ? -21.828 18.422 -5.234 1 76.12 421 LYS B C 1
ATOM 10600 O O . LYS B 1 421 ? -21.266 17.594 -5.953 1 76.12 421 LYS B O 1
ATOM 10605 N N . PHE B 1 422 ? -21.219 19.125 -4.176 1 77.5 422 PHE B N 1
ATOM 10606 C CA . PHE B 1 422 ? -19.891 18.703 -3.73 1 77.5 422 PHE B CA 1
ATOM 10607 C C . PHE B 1 422 ? -20 17.578 -2.713 1 77.5 422 PHE B C 1
ATOM 10609 O O . PHE B 1 422 ? -20.938 17.531 -1.909 1 77.5 422 PHE B O 1
ATOM 10616 N N . THR B 1 423 ? -19.094 16.578 -2.857 1 85.94 423 THR B N 1
ATOM 10617 C CA . THR B 1 423 ? -18.844 15.664 -1.749 1 85.94 423 THR B CA 1
ATOM 10618 C C . THR B 1 423 ? -17.812 16.25 -0.791 1 85.94 423 THR B C 1
ATOM 10620 O O . THR B 1 423 ? -16.609 16.062 -0.986 1 85.94 423 THR B O 1
ATOM 10623 N N . LEU B 1 424 ? -18.297 16.953 0.148 1 92.12 424 LEU B N 1
ATOM 10624 C CA . LEU B 1 424 ? -17.422 17.766 0.981 1 92.12 424 LEU B CA 1
ATOM 10625 C C . LEU B 1 424 ? -16.922 16.969 2.18 1 92.12 424 LEU B C 1
ATOM 10627 O O . LEU B 1 424 ? -15.891 17.297 2.773 1 92.12 424 LEU B O 1
ATOM 10631 N N . ILE B 1 425 ? -17.688 15.992 2.59 1 95.5 425 ILE B N 1
ATOM 10632 C CA . ILE B 1 425 ? -17.375 15.164 3.75 1 95.5 425 ILE B CA 1
ATOM 10633 C C . ILE B 1 425 ? -17.484 13.688 3.381 1 95.5 425 ILE B C 1
ATOM 10635 O O . ILE B 1 425 ? -18.484 13.266 2.791 1 95.5 425 ILE B O 1
ATOM 10639 N N . THR B 1 426 ? -16.453 12.961 3.641 1 96.88 426 THR B N 1
ATOM 10640 C CA . THR B 1 426 ? -16.406 11.539 3.316 1 96.88 426 THR B CA 1
ATOM 10641 C C . THR B 1 426 ? -16.344 10.695 4.586 1 96.88 426 THR B C 1
ATOM 10643 O O . THR B 1 426 ? -15.969 11.203 5.652 1 96.88 426 THR B O 1
ATOM 10646 N N . PRO B 1 427 ? -16.719 9.398 4.543 1 97.5 427 PRO B N 1
ATOM 10647 C CA . PRO B 1 427 ? -16.641 8.531 5.727 1 97.5 427 PRO B CA 1
ATOM 10648 C C . PRO B 1 427 ? -15.219 8.398 6.27 1 97.5 427 PRO B C 1
ATOM 10650 O O . PRO B 1 427 ? -15.023 8.234 7.477 1 97.5 427 PRO B O 1
ATOM 10653 N N . SER B 1 428 ? -14.312 8.414 5.398 1 97.88 428 SER B N 1
ATOM 10654 C CA . SER B 1 428 ? -12.906 8.398 5.785 1 97.88 428 SER B CA 1
ATOM 10655 C C . SER B 1 428 ? -12.078 9.336 4.91 1 97.88 428 SER B C 1
ATOM 10657 O O . SER B 1 428 ? -12.383 9.516 3.729 1 97.88 428 SER B O 1
ATOM 10659 N N . PHE B 1 429 ? -11.109 9.93 5.414 1 98.06 429 PHE B N 1
ATOM 10660 C CA . PHE B 1 429 ? -10.219 10.852 4.727 1 98.06 429 PHE B CA 1
ATOM 10661 C C . PHE B 1 429 ? -8.812 10.789 5.312 1 98.06 429 PHE B C 1
ATOM 10663 O O . PHE B 1 429 ? -8.648 10.695 6.531 1 98.06 429 PHE B O 1
ATOM 10670 N N . TYR B 1 430 ? -7.785 10.797 4.453 1 98.06 430 TYR B N 1
ATOM 10671 C CA . TYR B 1 430 ? -6.391 10.742 4.871 1 98.06 430 TYR B CA 1
ATOM 10672 C C . TYR B 1 430 ? -5.605 11.922 4.297 1 98.06 430 TYR B C 1
ATOM 10674 O O . TYR B 1 430 ? -5.539 12.094 3.078 1 98.06 430 TYR B O 1
ATOM 10682 N N . ALA B 1 431 ? -5.102 12.734 5.121 1 97.5 431 ALA B N 1
ATOM 10683 C CA . ALA B 1 431 ? -4.176 13.805 4.758 1 97.5 431 ALA B CA 1
ATOM 10684 C C . ALA B 1 431 ? -2.764 13.5 5.254 1 97.5 431 ALA B C 1
ATOM 10686 O O . ALA B 1 431 ? -2.385 13.906 6.355 1 97.5 431 ALA B O 1
ATOM 10687 N N . PRO B 1 432 ? -1.949 12.922 4.402 1 95 432 PRO B N 1
ATOM 10688 C CA . PRO B 1 432 ? -0.626 12.484 4.859 1 95 432 PRO B CA 1
ATOM 10689 C C . PRO B 1 432 ? 0.288 13.656 5.215 1 95 432 PRO B C 1
ATOM 10691 O O . PRO B 1 432 ? 1.164 13.523 6.074 1 95 432 PRO B O 1
ATOM 10694 N N . ASN B 1 433 ? 0.087 14.852 4.617 1 94.88 433 ASN B N 1
ATOM 10695 C CA . ASN B 1 433 ? 0.989 15.977 4.824 1 94.88 433 ASN B CA 1
ATOM 10696 C C . ASN B 1 433 ? 0.759 16.641 6.176 1 94.88 433 ASN B C 1
ATOM 10698 O O . ASN B 1 433 ? 1.487 17.562 6.555 1 94.88 433 ASN B O 1
ATOM 10702 N N . VAL B 1 434 ? -0.255 16.172 6.918 1 96 434 VAL B N 1
ATOM 10703 C CA . VAL B 1 434 ? -0.401 16.547 8.32 1 96 434 VAL B CA 1
ATOM 10704 C C . VAL B 1 434 ? -0.577 15.297 9.18 1 96 434 VAL B C 1
ATOM 10706 O O . VAL B 1 434 ? -0.91 15.391 10.359 1 96 434 VAL B O 1
ATOM 10709 N N . SER B 1 435 ? -0.45 14.148 8.562 1 96 435 SER B N 1
ATOM 10710 C CA . SER B 1 435 ? -0.558 12.852 9.234 1 96 435 SER B CA 1
ATOM 10711 C C . SER B 1 435 ? -1.883 12.727 9.977 1 96 435 SER B C 1
ATOM 10713 O O . SER B 1 435 ? -1.903 12.445 11.172 1 96 435 SER B O 1
ATOM 10715 N N . MET B 1 436 ? -2.969 12.898 9.273 1 97.75 436 MET B N 1
ATOM 10716 C CA . MET B 1 436 ? -4.297 12.852 9.875 1 97.75 436 MET B CA 1
ATOM 10717 C C . MET B 1 436 ? -5.199 11.867 9.141 1 97.75 436 MET B C 1
ATOM 10719 O O . MET B 1 436 ? -5.215 11.844 7.91 1 97.75 436 MET B O 1
ATOM 10723 N N . PHE B 1 437 ? -5.867 11.07 9.898 1 98.31 437 PHE B N 1
ATOM 10724 C CA . PHE B 1 437 ? -6.926 10.211 9.375 1 98.31 437 PHE B CA 1
ATOM 10725 C C . PHE B 1 437 ? -8.234 10.445 10.117 1 98.31 437 PHE B C 1
ATOM 10727 O O . PHE B 1 437 ? -8.242 10.562 11.344 1 98.31 437 PHE B O 1
ATOM 10734 N N . VAL B 1 438 ? -9.359 10.555 9.359 1 97.94 438 VAL B N 1
ATOM 10735 C CA . VAL B 1 438 ? -10.68 10.766 9.953 1 97.94 438 VAL B CA 1
ATOM 10736 C C . VAL B 1 438 ? -11.586 9.586 9.617 1 97.94 438 VAL B C 1
ATOM 10738 O O . VAL B 1 438 ? -11.594 9.102 8.484 1 97.94 438 VAL B O 1
ATOM 10741 N N . GLN B 1 439 ? -12.312 9.148 10.695 1 97.38 439 GLN B N 1
ATOM 10742 C CA . GLN B 1 439 ? -13.375 8.156 10.586 1 97.38 439 GLN B CA 1
ATOM 10743 C C . GLN B 1 439 ? -14.727 8.742 10.992 1 97.38 439 GLN B C 1
ATOM 10745 O O . GLN B 1 439 ? -14.859 9.297 12.086 1 97.38 439 GLN B O 1
ATOM 10750 N N . ARG B 1 440 ? -15.688 8.57 10.086 1 98 440 ARG B N 1
ATOM 10751 C CA . ARG B 1 440 ? -17.047 9 10.398 1 98 440 ARG B CA 1
ATOM 10752 C C . ARG B 1 440 ? -18.031 7.84 10.25 1 98 440 ARG B C 1
ATOM 10754 O O . ARG B 1 440 ? -17.922 7.031 9.328 1 98 440 ARG B O 1
ATOM 10761 N N . LEU B 1 441 ? -18.938 7.805 11.203 1 97.81 441 LEU B N 1
ATOM 10762 C CA . LEU B 1 441 ? -19.969 6.77 11.172 1 97.81 441 LEU B CA 1
ATOM 10763 C C . LEU B 1 441 ? -21.234 7.262 11.844 1 97.81 441 LEU B C 1
ATOM 10765 O O . LEU B 1 441 ? -21.188 7.973 12.852 1 97.81 441 LEU B O 1
ATOM 10769 N N . GLY B 1 442 ? -22.344 6.906 11.312 1 95.75 442 GLY B N 1
ATOM 10770 C CA . GLY B 1 442 ? -23.625 7.336 11.867 1 95.75 442 GLY B CA 1
ATOM 10771 C C . GLY B 1 442 ? -24.062 8.695 11.367 1 95.75 442 GLY B C 1
ATOM 10772 O O . GLY B 1 442 ? -23.297 9.391 10.688 1 95.75 442 GLY B O 1
ATOM 10773 N N . THR B 1 443 ? -25.312 9.094 11.719 1 92.31 443 THR B N 1
ATOM 10774 C CA . THR B 1 443 ? -25.891 10.359 11.258 1 92.31 443 THR B CA 1
ATOM 10775 C C . THR B 1 443 ? -26.672 11.039 12.375 1 92.31 443 THR B C 1
ATOM 10777 O O . THR B 1 443 ? -27.016 10.406 13.375 1 92.31 443 THR B O 1
ATOM 10780 N N . GLY B 1 444 ? -26.828 12.328 12.25 1 91.69 444 GLY B N 1
ATOM 10781 C CA . GLY B 1 444 ? -27.641 13.07 13.203 1 91.69 444 GLY B CA 1
ATOM 10782 C C . GLY B 1 444 ? -27.109 12.984 14.625 1 91.69 444 GLY B C 1
ATOM 10783 O O . GLY B 1 444 ? -25.922 13.172 14.867 1 91.69 444 GLY B O 1
ATOM 10784 N N . ALA B 1 445 ? -28.016 12.633 15.562 1 90.5 445 ALA B N 1
ATOM 10785 C CA . ALA B 1 445 ? -27.672 12.57 16.984 1 90.5 445 ALA B CA 1
ATOM 10786 C C . ALA B 1 445 ? -26.766 11.383 17.281 1 90.5 445 ALA B C 1
ATOM 10788 O O . ALA B 1 445 ? -26.094 11.344 18.312 1 90.5 445 ALA B O 1
ATOM 10789 N N . ASN B 1 446 ? -26.703 10.461 16.344 1 93.69 446 ASN B N 1
ATOM 10790 C CA . ASN B 1 446 ? -25.922 9.242 16.562 1 93.69 446 ASN B CA 1
ATOM 10791 C C . ASN B 1 446 ? -24.578 9.305 15.836 1 93.69 446 ASN B C 1
ATOM 10793 O O . ASN B 1 446 ? -23.844 8.32 15.812 1 93.69 446 ASN B O 1
ATOM 10797 N N . ALA B 1 447 ? -24.266 10.484 15.242 1 96.81 447 ALA B N 1
ATOM 10798 C CA . ALA B 1 447 ? -23.016 10.617 14.492 1 96.81 447 ALA B CA 1
ATOM 10799 C C . ALA B 1 447 ? -21.812 10.477 15.414 1 96.81 447 ALA B C 1
ATOM 10801 O O . ALA B 1 447 ? -21.828 10.984 16.547 1 96.81 447 ALA B O 1
ATOM 10802 N N . MET B 1 448 ? -20.812 9.695 14.961 1 98.06 448 MET B N 1
ATOM 10803 C CA . MET B 1 448 ? -19.547 9.547 15.656 1 98.06 448 MET B CA 1
ATOM 10804 C C . MET B 1 448 ? -18.375 9.875 14.734 1 98.06 448 MET B C 1
ATOM 10806 O O . MET B 1 448 ? -18.5 9.797 13.508 1 98.06 448 MET B O 1
ATOM 10810 N N . MET B 1 449 ? -17.312 10.297 15.289 1 98.56 449 MET B N 1
ATOM 10811 C CA . MET B 1 449 ? -16.109 10.602 14.539 1 98.56 449 MET B CA 1
ATOM 10812 C C . MET B 1 449 ? -14.859 10.406 15.398 1 98.56 449 MET B C 1
ATOM 10814 O O . MET B 1 449 ? -14.867 10.727 16.594 1 98.56 449 MET B O 1
ATOM 10818 N N . VAL B 1 450 ? -13.859 9.75 14.852 1 98.69 450 VAL B N 1
ATOM 10819 C CA . VAL B 1 450 ? -12.531 9.688 15.453 1 98.69 450 VAL B CA 1
ATOM 10820 C C . VAL B 1 450 ? -11.5 10.305 14.508 1 98.69 450 VAL B C 1
ATOM 10822 O O . VAL B 1 450 ? -11.484 9.992 13.312 1 98.69 450 VAL B O 1
ATOM 10825 N N . SER B 1 451 ? -10.805 11.242 14.969 1 98.56 451 SER B N 1
ATOM 10826 C CA . SER B 1 451 ? -9.633 11.75 14.273 1 98.56 451 SER B CA 1
ATOM 10827 C C . SER B 1 451 ? -8.344 11.242 14.906 1 98.56 451 SER B C 1
ATOM 10829 O O . SER B 1 451 ? -8.141 11.391 16.109 1 98.56 451 SER B O 1
ATOM 10831 N N . THR B 1 452 ? -7.492 10.547 14.141 1 98.38 452 THR B N 1
ATOM 10832 C CA . THR B 1 452 ? -6.16 10.133 14.562 1 98.38 452 THR B CA 1
ATOM 10833 C C . THR B 1 452 ? -5.086 10.977 13.883 1 98.38 452 THR B C 1
ATOM 10835 O O . THR B 1 452 ? -5.074 11.102 12.656 1 98.38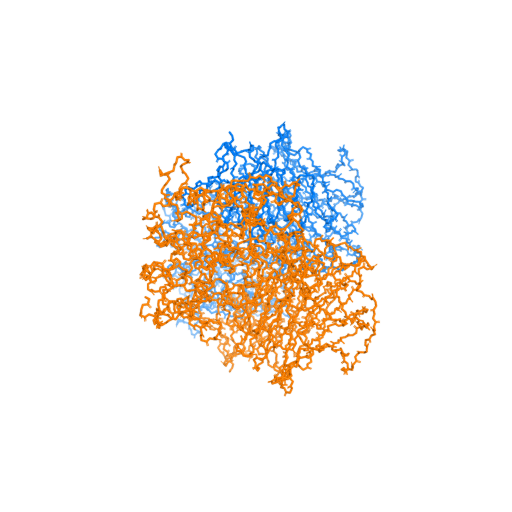 452 THR B O 1
ATOM 10838 N N . VAL B 1 453 ? -4.23 11.555 14.68 1 97.62 453 VAL B N 1
ATOM 10839 C CA . VAL B 1 453 ? -3.27 12.5 14.125 1 97.62 453 VAL B CA 1
ATOM 10840 C C . VAL B 1 453 ? -1.864 12.164 14.617 1 97.62 453 VAL B C 1
ATOM 10842 O O . VAL B 1 453 ? -1.677 11.836 15.797 1 97.62 453 VAL B O 1
ATOM 10845 N N . GLY B 1 454 ? -0.911 12.141 13.703 1 95.62 454 GLY B N 1
ATOM 10846 C CA . GLY B 1 454 ? 0.503 12.125 14.039 1 95.62 454 GLY B CA 1
ATOM 10847 C C . GLY B 1 454 ? 1.107 13.516 14.141 1 95.62 454 GLY B C 1
ATOM 10848 O O . GLY B 1 454 ? 0.469 14.438 14.648 1 95.62 454 GLY B O 1
ATOM 10849 N N . SER B 1 455 ? 2.426 13.562 13.859 1 92.31 455 SER B N 1
ATOM 10850 C CA . SER B 1 455 ? 3.088 14.867 13.938 1 92.31 455 SER B CA 1
ATOM 10851 C C . SER B 1 455 ? 3.904 15.141 12.68 1 92.31 455 SER B C 1
ATOM 10853 O O . SER B 1 455 ? 5.027 14.656 12.539 1 92.31 455 SER B O 1
ATOM 10855 N N . PHE B 1 456 ? 3.293 15.969 11.859 1 88.56 456 PHE B N 1
ATOM 10856 C CA . PHE B 1 456 ? 3.961 16.328 10.609 1 88.56 456 PHE B CA 1
ATOM 10857 C C . PHE B 1 456 ? 3.582 17.734 10.188 1 88.56 456 PHE B C 1
ATOM 10859 O O . PHE B 1 456 ? 2.4 18.094 10.18 1 88.56 456 PHE B O 1
ATOM 10866 N N . GLY B 1 457 ? 4.582 18.5 9.883 1 86.56 457 GLY B N 1
ATOM 10867 C CA . GLY B 1 457 ? 4.352 19.875 9.469 1 86.56 457 GLY B CA 1
ATOM 10868 C C . GLY B 1 457 ? 4.547 20.875 10.594 1 86.56 457 GLY B C 1
ATOM 10869 O O . GLY B 1 457 ? 5.035 20.531 11.672 1 86.56 457 GLY B O 1
ATOM 10870 N N . ASN B 1 458 ? 4.199 22.125 10.203 1 90.81 458 ASN B N 1
ATOM 10871 C CA . ASN B 1 458 ? 4.34 23.203 11.18 1 90.81 458 ASN B CA 1
ATOM 10872 C C . ASN B 1 458 ? 3.119 23.297 12.086 1 90.81 458 ASN B C 1
ATOM 10874 O O . ASN B 1 458 ? 2.031 22.844 11.727 1 90.81 458 ASN B O 1
ATOM 10878 N N . HIS B 1 459 ? 3.402 23.75 13.32 1 92.31 459 HIS B N 1
ATOM 10879 C CA . HIS B 1 459 ? 2.355 23.875 14.328 1 92.31 459 HIS B CA 1
ATOM 10880 C C . HIS B 1 459 ? 1.74 22.516 14.648 1 92.31 459 HIS B C 1
ATOM 10882 O O . HIS B 1 459 ? 0.531 22.422 14.867 1 92.31 459 HIS B O 1
ATOM 10888 N N . SER B 1 460 ? 2.668 21.672 14.438 1 90.12 460 SER B N 1
ATOM 10889 C CA . SER B 1 460 ? 2.338 20.328 14.906 1 90.12 460 SER B CA 1
ATOM 10890 C C . SER B 1 460 ? 2.975 20.031 16.266 1 90.12 460 SER B C 1
ATOM 10892 O O . SER B 1 460 ? 3.922 20.719 16.656 1 90.12 460 SER B O 1
ATOM 10894 N N . GLN B 1 461 ? 2.354 19.438 17.219 1 95.69 461 GLN B N 1
ATOM 10895 C CA . GLN B 1 461 ? 2.82 19.188 18.578 1 95.69 461 GLN B CA 1
ATOM 10896 C C . GLN B 1 461 ? 3.389 17.781 18.719 1 95.69 461 GLN B C 1
ATOM 10898 O O . GLN B 1 461 ? 3.385 17.016 17.75 1 95.69 461 GLN B O 1
ATOM 10903 N N . ALA B 1 462 ? 4.18 17.609 19.766 1 96.94 462 ALA B N 1
ATOM 10904 C CA . ALA B 1 462 ? 4.625 16.25 20.094 1 96.94 462 ALA B CA 1
ATOM 10905 C C . ALA B 1 462 ? 3.484 15.422 20.672 1 96.94 462 ALA B C 1
ATOM 10907 O O . ALA B 1 462 ? 3.354 15.297 21.891 1 96.94 462 ALA B O 1
ATOM 10908 N N . ASN B 1 463 ? 2.785 14.844 19.781 1 97.5 463 ASN B N 1
ATOM 10909 C CA . ASN B 1 463 ? 1.538 14.227 20.219 1 97.5 463 ASN B CA 1
ATOM 10910 C C . ASN B 1 463 ? 1.524 12.727 19.953 1 97.5 463 ASN B C 1
ATOM 10912 O O . ASN B 1 463 ? 0.542 12.047 20.266 1 97.5 463 ASN B O 1
ATOM 10916 N N . GLY B 1 464 ? 2.635 12.078 19.375 1 96.94 464 GLY B N 1
ATOM 10917 C CA . GLY B 1 464 ? 2.559 10.68 19 1 96.94 464 GLY B CA 1
ATOM 10918 C C . GLY B 1 464 ? 1.394 10.375 18.062 1 96.94 464 GLY B C 1
ATOM 10919 O O . GLY B 1 464 ? 1.183 11.078 17.078 1 96.94 464 GLY B O 1
ATOM 10920 N N . ILE B 1 465 ? 0.689 9.25 18.344 1 98.12 465 ILE B N 1
ATOM 10921 C CA . ILE B 1 465 ? -0.574 8.961 17.672 1 98.12 465 ILE B CA 1
ATOM 10922 C C . ILE B 1 465 ? -1.739 9.398 18.547 1 98.12 465 ILE B C 1
ATOM 10924 O O . ILE B 1 465 ? -2.227 8.625 19.375 1 98.12 465 ILE B O 1
ATOM 10928 N N . SER B 1 466 ? -2.203 10.562 18.328 1 98.19 466 SER B N 1
ATOM 10929 C CA . SER B 1 466 ? -3.246 11.117 19.188 1 98.19 466 SER B CA 1
ATOM 10930 C C . SER B 1 466 ? -4.629 10.922 18.578 1 98.19 466 SER B C 1
ATOM 10932 O O . SER B 1 466 ? -4.754 10.672 17.375 1 98.19 466 SER B O 1
ATOM 10934 N N . MET B 1 467 ? -5.652 11.055 19.453 1 98.12 467 MET B N 1
ATOM 10935 C CA . MET B 1 467 ? -7.016 10.859 18.969 1 98.12 467 MET B CA 1
ATOM 10936 C C . MET B 1 467 ? -7.949 11.93 19.547 1 98.12 467 MET B C 1
ATOM 10938 O O . MET B 1 467 ? -7.766 12.383 20.672 1 98.12 467 MET B O 1
ATOM 10942 N N . GLU B 1 468 ? -8.867 12.383 18.781 1 98.75 468 GLU B N 1
ATOM 10943 C CA . GLU B 1 468 ? -10.086 13.031 19.25 1 98.75 468 GLU B CA 1
ATOM 10944 C C . GLU B 1 468 ? -11.32 12.18 18.953 1 98.75 468 GLU B C 1
ATOM 10946 O O . GLU B 1 468 ? -11.414 11.57 17.875 1 98.75 468 GLU B O 1
ATOM 10951 N N . LEU B 1 469 ? -12.203 12.078 19.906 1 98.75 469 LEU B N 1
ATOM 10952 C CA . LEU B 1 469 ? -13.391 11.242 19.781 1 98.75 469 LEU B CA 1
ATOM 10953 C C . LEU B 1 469 ? -14.656 12.078 19.938 1 98.75 469 LEU B C 1
ATOM 10955 O O . LEU B 1 469 ? -14.852 12.727 20.969 1 98.75 469 LEU B O 1
ATOM 10959 N N . PHE B 1 470 ? -15.5 12.109 18.938 1 98.44 470 PHE B N 1
ATOM 10960 C CA . PHE B 1 470 ? -16.797 12.781 18.938 1 98.44 470 PHE B CA 1
ATOM 10961 C C . PHE B 1 470 ? -17.938 11.766 19.016 1 98.44 470 PHE B C 1
ATOM 10963 O O . PHE B 1 470 ? -17.953 10.789 18.266 1 98.44 470 PHE B O 1
ATOM 10970 N N . ALA B 1 471 ? -18.828 12 19.891 1 97.31 471 ALA B N 1
ATOM 10971 C CA . ALA B 1 471 ? -20.031 11.195 20.016 1 97.31 471 ALA B CA 1
ATOM 10972 C C . ALA B 1 471 ? -21.109 11.938 20.797 1 97.31 471 ALA B C 1
ATOM 10974 O O . ALA B 1 471 ? -20.812 12.852 21.578 1 97.31 471 ALA B O 1
ATOM 10975 N N . ASN B 1 472 ? -22.25 11.625 20.578 1 93.81 472 ASN B N 1
ATOM 10976 C CA . ASN B 1 472 ? -23.391 12.18 21.312 1 93.81 472 ASN B CA 1
ATOM 10977 C C . ASN B 1 472 ? -23.359 13.703 21.312 1 93.81 472 ASN B C 1
ATOM 10979 O O . ASN B 1 472 ? -23.609 14.328 22.359 1 93.81 472 ASN B O 1
ATOM 10983 N N . GLY B 1 473 ? -22.922 14.242 20.297 1 93.81 473 GLY B N 1
ATOM 10984 C CA . GLY B 1 473 ? -23.062 15.672 20.078 1 93.81 473 GLY B CA 1
ATOM 10985 C C . GLY B 1 473 ? -21.875 16.469 20.578 1 93.81 473 GLY B C 1
ATOM 10986 O O . GLY B 1 473 ? -21.812 17.688 20.375 1 93.81 473 GLY B O 1
ATOM 10987 N N . TYR B 1 474 ? -20.906 15.758 21.25 1 96.44 474 TYR B N 1
ATOM 10988 C CA . TYR B 1 474 ? -19.766 16.469 21.828 1 96.44 474 TYR B CA 1
ATOM 10989 C C . TYR B 1 474 ? -18.453 15.758 21.531 1 96.44 474 TYR B C 1
ATOM 10991 O O . TYR B 1 474 ? -18.453 14.594 21.125 1 96.44 474 TYR B O 1
ATOM 10999 N N . VAL B 1 475 ? -17.391 16.484 21.672 1 98.31 475 VAL B N 1
ATOM 11000 C CA . VAL B 1 475 ? -16.062 15.891 21.594 1 98.31 475 VAL B CA 1
ATOM 11001 C C . VAL B 1 475 ? -15.633 15.383 22.984 1 98.31 475 VAL B C 1
ATOM 11003 O O . VAL B 1 475 ? -15.094 16.141 23.781 1 98.31 475 VAL B O 1
ATOM 11006 N N . TRP B 1 476 ? -15.727 14.117 23.188 1 98.31 476 TRP B N 1
ATOM 11007 C CA . TRP B 1 476 ? -15.523 13.516 24.5 1 98.31 476 TRP B CA 1
ATOM 11008 C C . TRP B 1 476 ? -14.031 13.398 24.812 1 98.31 476 TRP B C 1
ATOM 11010 O O . TRP B 1 476 ? -13.641 13.445 25.984 1 98.31 476 TRP B O 1
ATOM 11020 N N . ALA B 1 477 ? -13.219 13.18 23.844 1 98.56 477 ALA B N 1
ATOM 11021 C CA . ALA B 1 477 ? -11.766 13.141 24 1 98.56 477 ALA B CA 1
ATOM 11022 C C . ALA B 1 477 ? -11.109 14.273 23.219 1 98.56 477 ALA B C 1
ATOM 11024 O O . ALA B 1 477 ? -10.469 14.039 22.188 1 98.56 477 ALA B O 1
ATOM 11025 N N . PRO B 1 478 ? -11.195 15.469 23.703 1 98.38 478 PRO B N 1
ATOM 11026 C CA . PRO B 1 478 ? -10.656 16.609 22.953 1 98.38 478 PRO B CA 1
ATOM 11027 C C . PRO B 1 478 ? -9.133 16.672 22.984 1 98.38 478 PRO B C 1
ATOM 11029 O O . PRO B 1 478 ? -8.508 16.141 23.906 1 98.38 478 PRO B O 1
ATOM 11032 N N . ASP B 1 479 ? -8.555 17.219 22 1 97.5 479 ASP B N 1
ATOM 11033 C CA . ASP B 1 479 ? -7.188 17.703 22.125 1 97.5 479 ASP B CA 1
ATOM 11034 C C . ASP B 1 479 ? -7.117 18.891 23.094 1 97.5 479 ASP B C 1
ATOM 11036 O O . ASP B 1 479 ? -8.094 19.609 23.266 1 97.5 479 ASP B O 1
ATOM 11040 N N . MET B 1 480 ? -5.941 19.062 23.672 1 97.25 480 MET B N 1
ATOM 11041 C CA . MET B 1 480 ? -5.824 20.141 24.656 1 97.25 480 MET B CA 1
ATOM 11042 C C . MET B 1 480 ? -5.523 21.469 23.969 1 97.25 480 MET B C 1
ATOM 11044 O O . MET B 1 480 ? -5.672 22.531 24.562 1 97.25 480 MET B O 1
ATOM 11048 N N . GLY B 1 481 ? -5.184 21.406 22.703 1 95.75 481 GLY B N 1
ATOM 11049 C CA . GLY B 1 481 ? -5.09 22.594 21.891 1 95.75 481 GLY B CA 1
ATOM 11050 C C . GLY B 1 481 ? -3.818 23.391 22.125 1 95.75 481 GLY B C 1
ATOM 11051 O O . GLY B 1 481 ? -2.754 22.812 22.359 1 95.75 481 GLY B O 1
ATOM 11052 N N . ARG B 1 482 ? -3.893 24.688 21.984 1 94.56 482 ARG B N 1
ATOM 11053 C CA . ARG B 1 482 ? -2.744 25.578 22.031 1 94.56 482 ARG B CA 1
ATOM 11054 C C . ARG B 1 482 ? -2.461 26.031 23.469 1 94.56 482 ARG B C 1
ATOM 11056 O O . ARG B 1 482 ? -3.305 25.859 24.344 1 94.56 482 ARG B O 1
ATOM 11063 N N . GLY B 1 483 ? -1.252 26.562 23.703 1 92.5 483 GLY B N 1
ATOM 11064 C CA . GLY B 1 483 ? -0.935 27.234 24.953 1 92.5 483 GLY B CA 1
ATOM 11065 C C . GLY B 1 483 ? -1.267 28.719 24.938 1 92.5 483 GLY B C 1
ATOM 11066 O O . GLY B 1 483 ? -1.925 29.188 24.016 1 92.5 483 GLY B O 1
ATOM 11067 N N . SER B 1 484 ? -0.838 29.344 25.984 1 88.12 484 SER B N 1
ATOM 11068 C CA . SER B 1 484 ? -1.058 30.781 26.062 1 88.12 484 SER B CA 1
ATOM 11069 C C . SER B 1 484 ? -0.293 31.516 24.984 1 88.12 484 SER B C 1
ATOM 11071 O O . SER B 1 484 ? -0.795 32.5 24.406 1 88.12 484 SER B O 1
ATOM 11073 N N . SER B 1 485 ? 0.831 31.141 24.734 1 89.25 485 SER B N 1
ATOM 11074 C CA . SER B 1 485 ? 1.678 31.547 23.625 1 89.25 485 SER B CA 1
ATOM 11075 C C . SER B 1 485 ? 2.766 30.516 23.344 1 89.25 485 SER B C 1
ATOM 11077 O O . SER B 1 485 ? 2.854 29.5 24.031 1 89.25 485 SER B O 1
ATOM 11079 N N . TYR B 1 486 ? 3.562 30.734 22.359 1 89.06 486 TYR B N 1
ATOM 11080 C CA . TYR B 1 486 ? 4.602 29.781 21.984 1 89.06 486 TYR B CA 1
ATOM 11081 C C . TYR B 1 486 ? 5.758 29.828 22.984 1 89.06 486 TYR B C 1
ATOM 11083 O O . TYR B 1 486 ? 6.59 28.906 23 1 89.06 486 TYR B O 1
ATOM 11091 N N . TRP B 1 487 ? 5.875 30.938 23.781 1 88.31 487 TRP B N 1
ATOM 11092 C CA . TRP B 1 487 ? 6.996 31.156 24.688 1 88.31 487 TRP B CA 1
ATOM 11093 C C . TRP B 1 487 ? 6.574 30.906 26.141 1 88.31 487 TRP B C 1
ATOM 11095 O O . TRP B 1 487 ? 7.422 30.797 27.031 1 88.31 487 TRP B O 1
ATOM 11105 N N . HIS B 1 488 ? 5.332 30.781 26.297 1 90.12 488 HIS B N 1
ATOM 11106 C CA . HIS B 1 488 ? 4.824 30.578 27.656 1 90.12 488 HIS B CA 1
ATOM 11107 C C . HIS B 1 488 ? 5.141 29.188 28.172 1 90.12 488 HIS B C 1
ATOM 11109 O O . HIS B 1 488 ? 5.066 28.203 27.406 1 90.12 488 HIS B O 1
ATOM 11115 N N . PRO B 1 489 ? 5.414 29.062 29.422 1 93.19 489 PRO B N 1
ATOM 11116 C CA . PRO B 1 489 ? 5.738 27.766 29.984 1 93.19 489 PRO B CA 1
ATOM 11117 C C . PRO B 1 489 ? 4.629 26.734 29.781 1 93.19 489 PRO B C 1
ATOM 11119 O O . PRO B 1 489 ? 4.902 25.547 29.594 1 93.19 489 PRO B O 1
ATOM 11122 N N . ASP B 1 490 ? 3.443 27.141 29.844 1 94.31 490 ASP B N 1
ATOM 11123 C CA . ASP B 1 490 ? 2.357 26.172 29.719 1 94.31 490 ASP B CA 1
ATOM 11124 C C . ASP B 1 490 ? 2.379 25.5 28.359 1 94.31 490 ASP B C 1
ATOM 11126 O O . ASP B 1 490 ? 1.96 24.344 28.219 1 94.31 490 ASP B O 1
ATOM 11130 N N . PHE B 1 491 ? 2.756 26.25 27.328 1 95.25 491 PHE B N 1
ATOM 11131 C CA . PHE B 1 491 ? 2.92 25.641 26.016 1 95.25 491 PHE B CA 1
ATOM 11132 C C . PHE B 1 491 ? 4.164 24.766 25.969 1 95.25 491 PHE B C 1
ATOM 11134 O O . PHE B 1 491 ? 4.102 23.609 25.547 1 95.25 491 PHE B O 1
ATOM 11141 N N . LEU B 1 492 ? 5.289 25.234 26.422 1 95.25 492 LEU B N 1
ATOM 11142 C CA . LEU B 1 492 ? 6.598 24.594 26.297 1 95.25 492 LEU B CA 1
ATOM 11143 C C . LEU B 1 492 ? 6.676 23.344 27.156 1 95.25 492 LEU B C 1
ATOM 11145 O O . LEU B 1 492 ? 7.375 22.391 26.812 1 95.25 492 LEU B O 1
ATOM 11149 N N . GLU B 1 493 ? 5.902 23.359 28.266 1 97 493 GLU B N 1
ATOM 11150 C CA . GLU B 1 493 ? 6.059 22.297 29.234 1 97 493 GLU B CA 1
ATOM 11151 C C . GLU B 1 493 ? 4.906 21.297 29.141 1 97 493 GLU B C 1
ATOM 11153 O O . GLU B 1 493 ? 5.07 20.109 29.469 1 97 493 GLU B O 1
ATOM 11158 N N . TYR B 1 494 ? 3.734 21.766 28.719 1 97.44 494 TYR B N 1
ATOM 11159 C CA . TYR B 1 494 ? 2.58 20.891 28.828 1 97.44 494 TYR B CA 1
ATOM 11160 C C . TYR B 1 494 ? 1.863 20.766 27.484 1 97.44 494 TYR B C 1
ATOM 11162 O O . TYR B 1 494 ? 1.985 19.734 26.797 1 97.44 494 TYR B O 1
ATOM 11170 N N . TYR B 1 495 ? 1.222 21.75 26.953 1 97.62 495 TYR B N 1
ATOM 11171 C CA . TYR B 1 495 ? 0.26 21.672 25.859 1 97.62 495 TYR B CA 1
ATOM 11172 C C . TYR B 1 495 ? 0.905 21.062 24.609 1 97.62 495 TYR B C 1
ATOM 11174 O O . TYR B 1 495 ? 0.231 20.422 23.812 1 97.62 495 TYR B O 1
ATOM 11182 N N . SER B 1 496 ? 2.186 21.25 24.375 1 97.44 496 SER B N 1
ATOM 11183 C CA . SER B 1 496 ? 2.854 20.766 23.172 1 97.44 496 SER B CA 1
ATOM 11184 C C . SER B 1 496 ? 3.518 19.422 23.422 1 97.44 496 SER B C 1
ATOM 11186 O O . SER B 1 496 ? 4.297 18.938 22.594 1 97.44 496 SER B O 1
ATOM 11188 N N . LYS B 1 497 ? 3.227 18.781 24.609 1 97.69 497 LYS B N 1
ATOM 11189 C CA . LYS B 1 497 ? 3.912 17.547 25 1 97.69 497 LYS B CA 1
ATOM 11190 C C . LYS B 1 497 ? 2.945 16.359 25.047 1 97.69 497 LYS B C 1
ATOM 11192 O O . LYS B 1 497 ? 1.732 16.547 25.156 1 97.69 497 LYS B O 1
ATOM 11197 N N . PHE B 1 498 ? 3.492 15.172 25.062 1 98.19 498 PHE B N 1
ATOM 11198 C CA . PHE B 1 498 ? 2.74 13.93 24.984 1 98.19 498 PHE B CA 1
ATOM 11199 C C . PHE B 1 498 ? 1.642 13.883 26.031 1 98.19 498 PHE B C 1
ATOM 11201 O O . PHE B 1 498 ? 0.492 13.562 25.734 1 98.19 498 PHE B O 1
ATOM 11208 N N . PRO B 1 499 ? 1.872 14.289 27.266 1 98.5 499 PRO B N 1
ATOM 11209 C CA . PRO B 1 499 ? 0.841 14.117 28.297 1 98.5 499 PRO B CA 1
ATOM 11210 C C . PRO B 1 499 ? -0.376 15.008 28.062 1 98.5 499 PRO B C 1
ATOM 11212 O O . PRO B 1 499 ? -1.417 14.812 28.703 1 98.5 499 PRO B O 1
ATOM 11215 N N . ALA B 1 500 ? -0.277 15.961 27.188 1 98.25 500 ALA B N 1
ATOM 11216 C CA . ALA B 1 500 ? -1.406 16.844 26.891 1 98.25 500 ALA B CA 1
ATOM 11217 C C . ALA B 1 500 ? -2.316 16.203 25.844 1 98.25 500 ALA B C 1
ATOM 11219 O O . ALA B 1 500 ? -3.404 16.719 25.562 1 98.25 500 ALA B O 1
ATOM 11220 N N . HIS B 1 501 ? -1.959 15.109 25.25 1 98.44 501 HIS B N 1
ATOM 11221 C CA . HIS B 1 501 ? -2.703 14.5 24.156 1 98.44 501 HIS B CA 1
ATOM 11222 C C . HIS B 1 501 ? -3.217 13.117 24.547 1 98.44 501 HIS B C 1
ATOM 11224 O O . HIS B 1 501 ? -2.713 12.508 25.484 1 98.44 501 HIS B O 1
ATOM 11230 N N . ASN B 1 502 ? -4.293 12.625 23.859 1 98.81 502 ASN B N 1
ATOM 11231 C CA . ASN B 1 502 ? -4.781 11.258 24.031 1 98.81 502 ASN B CA 1
ATOM 11232 C C . ASN B 1 502 ? -3.908 10.25 23.297 1 98.81 502 ASN B C 1
ATOM 11234 O O . ASN B 1 502 ? -4.199 9.891 22.156 1 98.81 502 ASN B O 1
ATOM 11238 N N . THR B 1 503 ? -2.91 9.812 23.891 1 98.69 503 THR B N 1
ATOM 11239 C CA . THR B 1 503 ? -1.869 8.992 23.281 1 98.69 503 THR B CA 1
ATOM 11240 C C . THR B 1 503 ? -1.147 8.156 24.344 1 98.69 503 THR B C 1
ATOM 11242 O O . THR B 1 503 ? -1.663 7.965 25.453 1 98.69 503 THR B O 1
ATOM 11245 N N . VAL B 1 504 ? 0.001 7.496 24 1 98.75 504 VAL B N 1
ATOM 11246 C CA . VAL B 1 504 ? 0.821 6.727 24.922 1 98.75 504 VAL B CA 1
ATOM 11247 C C . VAL B 1 504 ? 2.234 7.305 24.969 1 98.75 504 VAL B C 1
ATOM 11249 O O . VAL B 1 504 ? 2.863 7.5 23.922 1 98.75 504 VAL B O 1
ATOM 11252 N N . ALA B 1 505 ? 2.68 7.652 26.141 1 98.56 505 ALA B N 1
ATOM 11253 C CA . ALA B 1 505 ? 4.059 8.078 26.359 1 98.56 505 ALA B CA 1
ATOM 11254 C C . ALA B 1 505 ? 4.887 6.949 26.969 1 98.56 505 ALA B C 1
ATOM 11256 O O . ALA B 1 505 ? 4.395 6.18 27.797 1 98.56 505 ALA B O 1
ATOM 11257 N N . VAL B 1 506 ? 6.148 6.883 26.625 1 98.25 506 VAL B N 1
ATOM 11258 C CA . VAL B 1 506 ? 7.035 5.812 27.062 1 98.25 506 VAL B CA 1
ATOM 11259 C C . VAL B 1 506 ? 8.031 6.359 28.094 1 98.25 506 VAL B C 1
ATOM 11261 O O . VAL B 1 506 ? 8.641 7.41 27.875 1 98.25 506 VAL B O 1
ATOM 11264 N N . ASP B 1 507 ? 8.172 5.727 29.266 1 97.62 507 ASP B N 1
ATOM 11265 C CA . ASP B 1 507 ? 9.125 6.004 30.328 1 97.62 507 ASP B CA 1
ATOM 11266 C C . ASP B 1 507 ? 8.938 7.414 30.891 1 97.62 507 ASP B C 1
ATOM 11268 O O . ASP B 1 507 ? 9.828 7.953 31.547 1 97.62 507 ASP B O 1
ATOM 11272 N N . GLY B 1 508 ? 7.812 8.055 30.5 1 97.81 508 GLY B N 1
ATOM 11273 C CA . GLY B 1 508 ? 7.582 9.438 30.906 1 97.81 508 GLY B CA 1
ATOM 11274 C C . GLY B 1 508 ? 8.5 10.422 30.203 1 97.81 508 GLY B C 1
ATOM 11275 O O . GLY B 1 508 ? 8.688 11.547 30.672 1 97.81 508 GLY B O 1
ATOM 11276 N N . LYS B 1 509 ? 9.031 9.961 29.031 1 97.44 509 LYS B N 1
ATOM 11277 C CA . LYS B 1 509 ? 10.102 10.742 28.422 1 97.44 509 LYS B CA 1
ATOM 11278 C C . LYS B 1 509 ? 9.781 11.07 26.969 1 97.44 509 LYS B C 1
ATOM 11280 O O . LYS B 1 509 ? 10.508 11.828 26.312 1 97.44 509 LYS B O 1
ATOM 11285 N N . SER B 1 510 ? 8.688 10.547 26.422 1 96.88 510 SER B N 1
ATOM 11286 C CA . SER B 1 510 ? 8.383 10.734 25.016 1 96.88 510 SER B CA 1
ATOM 11287 C C . SER B 1 510 ? 8.258 12.211 24.656 1 96.88 510 SER B C 1
ATOM 11289 O O . SER B 1 510 ? 7.477 12.938 25.266 1 96.88 510 SER B O 1
ATOM 11291 N N . THR B 1 511 ? 9.055 12.625 23.625 1 95.12 511 THR B N 1
ATOM 11292 C CA . THR B 1 511 ? 9 14.008 23.172 1 95.12 511 THR B CA 1
ATOM 11293 C C . THR B 1 511 ? 9.742 14.172 21.844 1 95.12 511 THR B C 1
ATOM 11295 O O . THR B 1 511 ? 10.523 13.305 21.469 1 95.12 511 THR B O 1
ATOM 11298 N N . TYR B 1 512 ? 9.438 15.117 21.109 1 92.88 512 TYR B N 1
ATOM 11299 C CA . TYR B 1 512 ? 10.148 15.641 19.953 1 92.88 512 TYR B CA 1
ATOM 11300 C C . TYR B 1 512 ? 9.734 17.078 19.672 1 92.88 512 TYR B C 1
ATOM 11302 O O . TYR B 1 512 ? 9.047 17.703 20.484 1 92.88 512 TYR B O 1
ATOM 11310 N N . SER B 1 513 ? 10.156 17.672 18.578 1 89.81 513 SER B N 1
ATOM 11311 C CA . SER B 1 513 ? 9.898 19.078 18.281 1 89.81 513 SER B CA 1
ATOM 11312 C C . SER B 1 513 ? 8.406 19.344 18.125 1 89.81 513 SER B C 1
ATOM 11314 O O . SER B 1 513 ? 7.684 18.531 17.531 1 89.81 513 SER B O 1
ATOM 11316 N N . SER B 1 514 ? 7.98 20.469 18.688 1 88.38 514 SER B N 1
ATOM 11317 C CA . SER B 1 514 ? 6.57 20.844 18.609 1 88.38 514 SER B CA 1
ATOM 11318 C C . SER B 1 514 ? 6.305 21.75 17.422 1 88.38 514 SER B C 1
ATOM 11320 O O . SER B 1 514 ? 5.168 22.172 17.188 1 88.38 514 SER B O 1
ATOM 11322 N N . MET B 1 515 ? 7.301 22.141 16.75 1 86.88 515 MET B N 1
ATOM 11323 C CA . MET B 1 515 ? 7.215 22.938 15.531 1 86.88 515 MET B CA 1
ATOM 11324 C C . MET B 1 515 ? 7.996 22.266 14.398 1 86.88 515 MET B C 1
ATOM 11326 O O . MET B 1 515 ? 9.07 21.703 14.633 1 86.88 515 MET B O 1
ATOM 11330 N N . ARG B 1 516 ? 7.434 22.297 13.188 1 85.75 516 ARG B N 1
ATOM 11331 C CA . ARG B 1 516 ? 8.102 21.734 12.016 1 85.75 516 ARG B CA 1
ATOM 11332 C C . ARG B 1 516 ? 8.484 20.281 12.25 1 85.75 516 ARG B C 1
ATOM 11334 O O . ARG B 1 516 ? 9.641 19.891 12.062 1 85.75 516 ARG B O 1
ATOM 11341 N N . SER B 1 517 ? 7.504 19.625 12.805 1 86.94 517 SER B N 1
ATOM 11342 C CA . SER B 1 517 ? 7.734 18.219 13.133 1 86.94 517 SER B CA 1
ATOM 11343 C C . SER B 1 517 ? 7.738 17.344 11.875 1 86.94 517 SER B C 1
ATOM 11345 O O . SER B 1 517 ? 6.992 17.609 10.93 1 86.94 517 SER B O 1
ATOM 11347 N N . PHE B 1 518 ? 8.648 16.375 11.914 1 86 518 PHE B N 1
ATOM 11348 C CA . PHE B 1 518 ? 8.719 15.406 10.82 1 86 518 PHE B CA 1
ATOM 11349 C C . PHE B 1 518 ? 8.617 13.984 11.344 1 86 518 PHE B C 1
ATOM 11351 O O . PHE B 1 518 ? 9.477 13.148 11.07 1 86 518 PHE B O 1
ATOM 11358 N N . HIS B 1 519 ? 7.5 13.703 11.992 1 88.81 519 HIS B N 1
ATOM 11359 C CA . HIS B 1 519 ? 7.254 12.383 12.578 1 88.81 519 HIS B CA 1
ATOM 11360 C C . HIS B 1 519 ? 5.859 11.883 12.227 1 88.81 519 HIS B C 1
ATOM 11362 O O . HIS B 1 519 ? 5.043 11.641 13.117 1 88.81 519 HIS B O 1
ATOM 11368 N N . PRO B 1 520 ? 5.637 11.648 10.867 1 91.06 520 PRO B N 1
ATOM 11369 C CA . PRO B 1 520 ? 4.34 11.086 10.492 1 91.06 520 PRO B CA 1
ATOM 11370 C C . PRO B 1 520 ? 4.199 9.617 10.891 1 91.06 520 PRO B C 1
ATOM 11372 O O . PRO B 1 520 ? 5.203 8.914 11.031 1 91.06 520 PRO B O 1
ATOM 11375 N N . TYR B 1 521 ? 2.949 9.195 11.164 1 94.25 521 TYR B N 1
ATOM 11376 C CA . TYR B 1 521 ? 2.732 7.754 11.25 1 94.25 521 TYR B CA 1
ATOM 11377 C C . TYR B 1 521 ? 2.547 7.156 9.859 1 94.25 521 TYR B C 1
ATOM 11379 O O . TYR B 1 521 ? 2.383 7.883 8.875 1 94.25 521 TYR B O 1
ATOM 11387 N N . THR B 1 522 ? 2.648 5.844 9.75 1 92.31 522 THR B N 1
ATOM 11388 C CA . THR B 1 522 ? 2.361 5.094 8.531 1 92.31 522 THR B CA 1
ATOM 11389 C C . THR B 1 522 ? 0.944 4.527 8.57 1 92.31 522 THR B C 1
ATOM 11391 O O . THR B 1 522 ? 0.55 3.885 9.547 1 92.31 522 THR B O 1
ATOM 11394 N N . LEU B 1 523 ? 0.12 4.875 7.566 1 95.56 523 LEU B N 1
ATOM 11395 C CA . LEU B 1 523 ? -1.198 4.266 7.438 1 95.56 523 LEU B CA 1
ATOM 11396 C C . LEU B 1 523 ? -1.084 2.811 6.996 1 95.56 523 LEU B C 1
ATOM 11398 O O . LEU B 1 523 ? -0.648 2.529 5.879 1 95.56 523 LEU B O 1
ATOM 11402 N N . GLU B 1 524 ? -1.489 1.844 7.824 1 94.5 524 GLU B N 1
ATOM 11403 C CA . GLU B 1 524 ? -1.364 0.421 7.523 1 94.5 524 GLU B CA 1
ATOM 11404 C C . GLU B 1 524 ? -2.631 -0.115 6.859 1 94.5 524 GLU B C 1
ATOM 11406 O O . GLU B 1 524 ? -2.559 -0.869 5.887 1 94.5 524 GLU B O 1
ATOM 11411 N N . ALA B 1 525 ? -3.756 0.21 7.461 1 96.19 525 ALA B N 1
ATOM 11412 C CA . ALA B 1 525 ? -5.023 -0.312 6.965 1 96.19 525 ALA B CA 1
ATOM 11413 C C . ALA B 1 525 ? -6.191 0.567 7.406 1 96.19 525 ALA B C 1
ATOM 11415 O O . ALA B 1 525 ? -6.125 1.22 8.453 1 96.19 525 ALA B O 1
ATOM 11416 N N . SER B 1 526 ? -7.191 0.578 6.574 1 97.94 526 SER B N 1
ATOM 11417 C CA . SER B 1 526 ? -8.414 1.286 6.941 1 97.94 526 SER B CA 1
ATOM 11418 C C . SER B 1 526 ? -9.625 0.697 6.23 1 97.94 526 SER B C 1
ATOM 11420 O O . SER B 1 526 ? -9.492 0.027 5.207 1 97.94 526 SER B O 1
ATOM 11422 N N . PHE B 1 527 ? -10.805 0.896 6.832 1 97.5 527 PHE B N 1
ATOM 11423 C CA . PHE B 1 527 ? -12.094 0.672 6.199 1 97.5 527 PHE B CA 1
ATOM 11424 C C . PHE B 1 527 ? -13.102 1.739 6.621 1 97.5 527 PHE B C 1
ATOM 11426 O O . PHE B 1 527 ? -13.344 1.929 7.812 1 97.5 527 PHE B O 1
ATOM 11433 N N . PRO B 1 528 ? -13.719 2.32 5.652 1 96.69 528 PRO B N 1
ATOM 11434 C CA . PRO B 1 528 ? -13.398 2.246 4.227 1 96.69 528 PRO B CA 1
ATOM 11435 C C . PRO B 1 528 ? -12.055 2.883 3.891 1 96.69 528 PRO B C 1
ATOM 11437 O O . PRO B 1 528 ? -11.445 3.533 4.742 1 96.69 528 PRO B O 1
ATOM 11440 N N . LYS B 1 529 ? -11.57 2.684 2.705 1 95.81 529 LYS B N 1
ATOM 11441 C CA . LYS B 1 529 ? -10.43 3.441 2.207 1 95.81 529 LYS B CA 1
ATOM 11442 C C . LYS B 1 529 ? -10.75 4.93 2.121 1 95.81 529 LYS B C 1
ATOM 11444 O O . LYS B 1 529 ? -11.914 5.312 2.008 1 95.81 529 LYS B O 1
ATOM 11449 N N . PRO B 1 530 ? -9.695 5.742 2.174 1 96.12 530 PRO B N 1
ATOM 11450 C CA . PRO B 1 530 ? -9.945 7.188 2.15 1 96.12 530 PRO B CA 1
ATOM 11451 C C . PRO B 1 530 ? -10.773 7.621 0.945 1 96.12 530 PRO B C 1
ATOM 11453 O O . PRO B 1 530 ? -10.484 7.227 -0.186 1 96.12 530 PRO B O 1
ATOM 11456 N N . GLU B 1 531 ? -11.852 8.336 1.195 1 94.25 531 GLU B N 1
ATOM 11457 C CA . GLU B 1 531 ? -12.703 9.008 0.22 1 94.25 531 GLU B CA 1
ATOM 11458 C C . GLU B 1 531 ? -13.602 8.016 -0.511 1 94.25 531 GLU B C 1
ATOM 11460 O O . GLU B 1 531 ? -14.195 8.352 -1.535 1 94.25 531 GLU B O 1
ATOM 11465 N N . VAL B 1 532 ? -13.703 6.777 0.006 1 93.44 532 VAL B N 1
ATOM 11466 C CA . VAL B 1 532 ? -14.594 5.781 -0.578 1 93.44 532 VAL B CA 1
ATOM 11467 C C . VAL B 1 532 ? -15.883 5.695 0.238 1 93.44 532 VAL B C 1
ATOM 11469 O O . VAL B 1 532 ? -15.844 5.73 1.471 1 93.44 532 VAL B O 1
ATOM 11472 N N . PHE B 1 533 ? -16.984 5.707 -0.448 1 93.31 533 PHE B N 1
ATOM 11473 C CA . PHE B 1 533 ? -18.297 5.484 0.175 1 93.31 533 PHE B CA 1
ATOM 11474 C C . PHE B 1 533 ? -18.703 4.02 0.059 1 93.31 533 PHE B C 1
ATOM 11476 O O . PHE B 1 533 ? -19.172 3.584 -0.993 1 93.31 533 PHE B O 1
ATOM 11483 N N . PRO B 1 534 ? -18.578 3.254 1.127 1 91.5 534 PRO B N 1
ATOM 11484 C CA . PRO B 1 534 ? -18.953 1.84 1.044 1 91.5 534 PRO B CA 1
ATOM 11485 C C . PRO B 1 534 ? -20.453 1.621 1.168 1 91.5 534 PRO B C 1
ATOM 11487 O O . PRO B 1 534 ? -21.172 2.465 1.728 1 91.5 534 PRO B O 1
ATOM 11490 N N . LEU B 1 535 ? -20.969 0.524 0.658 1 90.62 535 LEU B N 1
ATOM 11491 C CA . LEU B 1 535 ? -22.344 0.131 0.912 1 90.62 535 LEU B CA 1
ATOM 11492 C C . LEU B 1 535 ? -22.531 -0.272 2.369 1 90.62 535 LEU B C 1
ATOM 11494 O O . LEU B 1 535 ? -23.562 0.045 2.977 1 90.62 535 LEU B O 1
ATOM 11498 N N . PHE B 1 536 ? -21.531 -0.916 2.875 1 95.06 536 PHE B N 1
ATOM 11499 C CA . PHE B 1 536 ? -21.516 -1.3 4.281 1 95.06 536 PHE B CA 1
ATOM 11500 C C . PHE B 1 536 ? -21.188 -0.106 5.168 1 95.06 536 PHE B C 1
ATOM 11502 O O . PHE B 1 536 ? -20.062 0.394 5.141 1 95.06 536 PHE B O 1
ATOM 11509 N N . ASP B 1 537 ? -22.109 0.325 6.004 1 95.06 537 ASP B N 1
ATOM 11510 C CA . ASP B 1 537 ? -21.922 1.534 6.801 1 95.06 537 ASP B CA 1
ATOM 11511 C C . ASP B 1 537 ? -22.172 1.264 8.281 1 95.06 537 ASP B C 1
ATOM 11513 O O . ASP B 1 537 ? -22.703 2.119 8.992 1 95.06 537 ASP B O 1
ATOM 11517 N N . GLN B 1 538 ? -21.797 0.026 8.758 1 96.69 538 GLN B N 1
ATOM 11518 C CA . GLN B 1 538 ? -22.062 -0.343 10.141 1 96.69 538 GLN B CA 1
ATOM 11519 C C . GLN B 1 538 ? -20.812 -0.245 10.992 1 96.69 538 GLN B C 1
ATOM 11521 O O . GLN B 1 538 ? -20.875 -0.246 12.227 1 96.69 538 GLN B O 1
ATOM 11526 N N . ALA B 1 539 ? -19.703 -0.161 10.359 1 97.94 539 ALA B N 1
ATOM 11527 C CA . ALA B 1 539 ? -18.453 -0.088 11.109 1 97.94 539 ALA B CA 1
ATOM 11528 C C . ALA B 1 539 ? -17.344 0.568 10.281 1 97.94 539 ALA B C 1
ATOM 11530 O O . ALA B 1 539 ? -17.453 0.659 9.055 1 97.94 539 ALA B O 1
ATOM 11531 N N . SER B 1 540 ? -16.359 1.062 10.891 1 97.88 540 SER B N 1
ATOM 11532 C CA . SER B 1 540 ? -15.156 1.618 10.289 1 97.88 540 SER B CA 1
ATOM 11533 C C . SER B 1 540 ? -13.945 1.396 11.18 1 97.88 540 SER B C 1
ATOM 11535 O O . SER B 1 540 ? -14.086 1.151 12.383 1 97.88 540 SER B O 1
ATOM 11537 N N . PHE B 1 541 ? -12.727 1.373 10.586 1 98.31 541 PHE B N 1
ATOM 11538 C CA . PHE B 1 541 ? -11.531 1.315 11.414 1 98.31 541 PHE B CA 1
ATOM 11539 C C . PHE B 1 541 ? -10.336 1.905 10.68 1 98.31 541 PHE B C 1
ATOM 11541 O O . PHE B 1 541 ? -10.383 2.104 9.469 1 98.31 541 PHE B O 1
ATOM 11548 N N . VAL B 1 542 ? -9.305 2.246 11.414 1 98.38 542 VAL B N 1
ATOM 11549 C CA . VAL B 1 542 ? -7.988 2.58 10.875 1 98.38 542 VAL B CA 1
ATOM 11550 C C . VAL B 1 542 ? -6.906 1.979 11.773 1 98.38 542 VAL B C 1
ATOM 11552 O O . VAL B 1 542 ? -7.078 1.875 12.984 1 98.38 542 VAL B O 1
ATOM 11555 N N . GLN B 1 543 ? -5.859 1.479 11.18 1 98 543 GLN B N 1
ATOM 11556 C CA . GLN B 1 543 ? -4.648 1.062 11.875 1 98 543 GLN B CA 1
ATOM 11557 C C . GLN B 1 543 ? -3.428 1.821 11.367 1 98 543 GLN B C 1
ATOM 11559 O O . GLN B 1 543 ? -3.188 1.88 10.156 1 98 543 GLN B O 1
ATOM 11564 N N . VAL B 1 544 ? -2.705 2.443 12.281 1 97 544 VAL B N 1
ATOM 11565 C CA . VAL B 1 544 ? -1.513 3.201 11.922 1 97 544 VAL B CA 1
ATOM 11566 C C . VAL B 1 544 ? -0.335 2.758 12.789 1 97 544 VAL B C 1
ATOM 11568 O O . VAL B 1 544 ? -0.528 2.215 13.875 1 97 544 VAL B O 1
ATOM 11571 N N . SER B 1 545 ? 0.88 2.934 12.289 1 94.38 545 SER B N 1
ATOM 11572 C CA . SER B 1 545 ? 2.096 2.611 13.023 1 94.38 545 SER B CA 1
ATOM 11573 C C . SER B 1 545 ? 3.045 3.803 13.078 1 94.38 545 SER B C 1
ATOM 11575 O O . SER B 1 545 ? 3.039 4.648 12.18 1 94.38 545 SER B O 1
ATOM 11577 N N . PHE B 1 546 ? 3.836 3.824 14.125 1 91.81 546 PHE B N 1
ATOM 11578 C CA . PHE B 1 546 ? 4.699 4.949 14.461 1 91.81 546 PHE B CA 1
ATOM 11579 C C . PHE B 1 546 ? 5.902 4.488 15.273 1 91.81 546 PHE B C 1
ATOM 11581 O O . PHE B 1 546 ? 5.777 3.613 16.141 1 91.81 546 PHE B O 1
ATOM 11588 N N . VAL B 1 547 ? 7.066 5.039 14.938 1 89.75 547 VAL B N 1
ATOM 11589 C CA . VAL B 1 547 ? 8.211 4.852 15.82 1 89.75 547 VAL B CA 1
ATOM 11590 C C . VAL B 1 547 ? 8.453 6.121 16.641 1 89.75 547 VAL B C 1
ATOM 11592 O O . VAL B 1 547 ? 8.781 7.168 16.078 1 89.75 547 VAL B O 1
ATOM 11595 N N . GLU B 1 548 ? 8.242 6.012 17.875 1 93.5 548 GLU B N 1
ATOM 11596 C CA . GLU B 1 548 ? 8.562 7.113 18.781 1 93.5 548 GLU B CA 1
ATOM 11597 C C . GLU B 1 548 ? 10.07 7.324 18.875 1 93.5 548 GLU B C 1
ATOM 11599 O O . GLU B 1 548 ? 10.805 6.418 19.281 1 93.5 548 GLU B O 1
ATOM 11604 N N . PRO B 1 549 ? 10.5 8.477 18.562 1 89.25 549 PRO B N 1
ATOM 11605 C CA . PRO B 1 549 ? 11.93 8.633 18.312 1 89.25 549 PRO B CA 1
ATOM 11606 C C . PRO B 1 549 ? 12.75 8.781 19.594 1 89.25 549 PRO B C 1
ATOM 11608 O O . PRO B 1 549 ? 13.922 8.406 19.625 1 89.25 549 PRO B O 1
ATOM 11611 N N . LYS B 1 550 ? 12.219 9.352 20.656 1 92.88 550 LYS B N 1
ATOM 11612 C CA . LYS B 1 550 ? 12.992 9.656 21.859 1 92.88 550 LYS B CA 1
ATOM 11613 C C . LYS B 1 550 ? 13.43 8.383 22.578 1 92.88 550 LYS B C 1
ATOM 11615 O O . LYS B 1 550 ? 14.586 8.25 22.984 1 92.88 550 LYS B O 1
ATOM 11620 N N . THR B 1 551 ? 12.5 7.465 22.719 1 93.81 551 THR B N 1
ATOM 11621 C CA . THR B 1 551 ? 12.781 6.227 23.438 1 93.81 551 THR B CA 1
ATOM 11622 C C . THR B 1 551 ? 12.977 5.07 22.453 1 93.81 551 THR B C 1
ATOM 11624 O O . THR B 1 551 ? 13.234 3.938 22.875 1 93.81 551 THR B O 1
ATOM 11627 N N . GLN B 1 552 ? 12.852 5.301 21.203 1 89.62 552 GLN B N 1
ATOM 11628 C CA . GLN B 1 552 ? 12.953 4.27 20.172 1 89.62 552 GLN B CA 1
ATOM 11629 C C . GLN B 1 552 ? 11.969 3.131 20.438 1 89.62 552 GLN B C 1
ATOM 11631 O O . GLN B 1 552 ? 12.383 1.995 20.688 1 89.62 552 GLN B O 1
ATOM 11636 N N . SER B 1 553 ? 10.711 3.453 20.297 1 94.5 553 SER B N 1
ATOM 11637 C CA . SER B 1 553 ? 9.648 2.502 20.594 1 94.5 553 SER B CA 1
ATOM 11638 C C . SER B 1 553 ? 8.711 2.318 19.406 1 94.5 553 SER B C 1
ATOM 11640 O O . SER B 1 553 ? 8.352 3.291 18.75 1 94.5 553 SER B O 1
ATOM 11642 N N . ASN B 1 554 ? 8.414 1.052 19.125 1 92.81 554 ASN B N 1
ATOM 11643 C CA . ASN B 1 554 ? 7.359 0.768 18.156 1 92.81 554 ASN B CA 1
ATOM 11644 C C . ASN B 1 554 ? 5.973 1.012 18.75 1 92.81 554 ASN B C 1
ATOM 11646 O O . ASN B 1 554 ? 5.668 0.538 19.844 1 92.81 554 ASN B O 1
ATOM 11650 N N . GLN B 1 555 ? 5.184 1.764 18.047 1 96.81 555 GLN B N 1
ATOM 11651 C CA . GLN B 1 555 ? 3.809 1.988 18.484 1 96.81 555 GLN B CA 1
ATOM 11652 C C . GLN B 1 555 ? 2.824 1.741 17.344 1 96.81 555 GLN B C 1
ATOM 11654 O O . GLN B 1 555 ? 3.162 1.931 16.172 1 96.81 555 GLN B O 1
ATOM 11659 N N . GLN B 1 556 ? 1.709 1.201 17.625 1 97.31 556 GLN B N 1
ATOM 11660 C CA . GLN B 1 556 ? 0.612 0.916 16.703 1 97.31 556 GLN B CA 1
ATOM 11661 C C . GLN B 1 556 ? -0.738 1.21 17.359 1 97.31 556 GLN B C 1
ATOM 11663 O O . GLN B 1 556 ? -0.951 0.902 18.531 1 97.31 556 GLN B O 1
ATOM 11668 N N . ARG B 1 557 ? -1.61 1.906 16.672 1 98.62 557 ARG B N 1
ATOM 11669 C CA . ARG B 1 557 ? -2.936 2.215 17.203 1 98.62 557 ARG B CA 1
ATOM 11670 C C . ARG B 1 557 ? -4.023 1.817 16.203 1 98.62 557 ARG B C 1
ATOM 11672 O O . ARG B 1 557 ? -3.914 2.096 15.008 1 98.62 557 ARG B O 1
ATOM 11679 N N . LEU B 1 558 ? -4.965 1.093 16.656 1 98.62 558 LEU B N 1
ATOM 11680 C CA . LEU B 1 558 ? -6.184 0.8 15.922 1 98.62 558 LEU B CA 1
ATOM 11681 C C . LEU B 1 558 ? -7.398 1.428 16.594 1 98.62 558 LEU B C 1
ATOM 11683 O O . LEU B 1 558 ? -7.664 1.169 17.766 1 98.62 558 LEU B O 1
ATOM 11687 N N . THR B 1 559 ? -8.078 2.283 15.875 1 98.75 559 THR B N 1
ATOM 11688 C CA . THR B 1 559 ? -9.375 2.773 16.328 1 98.75 559 THR B CA 1
ATOM 11689 C C . THR B 1 559 ? -10.492 2.254 15.43 1 98.75 559 THR B C 1
ATOM 11691 O O . THR B 1 559 ? -10.312 2.117 14.219 1 98.75 559 THR B O 1
ATOM 11694 N N . ALA B 1 560 ? -11.617 1.955 16.062 1 98.62 560 ALA B N 1
ATOM 11695 C CA . ALA B 1 560 ? -12.766 1.463 15.297 1 98.62 560 ALA B CA 1
ATOM 11696 C C . ALA B 1 560 ? -14.07 2.033 15.844 1 98.62 560 ALA B C 1
ATOM 11698 O O . ALA B 1 560 ? -14.148 2.414 17.016 1 98.62 560 ALA B O 1
ATOM 11699 N N . LEU B 1 561 ? -15.031 2.227 14.992 1 98.56 561 LEU B N 1
ATOM 11700 C CA . LEU B 1 561 ? -16.406 2.594 15.32 1 98.56 561 LEU B CA 1
ATOM 11701 C C . LEU B 1 561 ? -17.375 1.509 14.875 1 98.56 561 LEU B C 1
ATOM 11703 O O . LEU B 1 561 ? -17.172 0.869 13.836 1 98.56 561 LEU B O 1
ATOM 11707 N N . ALA B 1 562 ? -18.391 1.283 15.633 1 98.31 562 ALA B N 1
ATOM 11708 C CA . ALA B 1 562 ? -19.453 0.37 15.25 1 98.31 562 ALA B CA 1
ATOM 11709 C C . ALA B 1 562 ? -20.812 0.888 15.719 1 98.31 562 ALA B C 1
ATOM 11711 O O . ALA B 1 562 ? -20.938 1.424 16.828 1 98.31 562 ALA B O 1
ATOM 11712 N N . LEU B 1 563 ? -21.812 0.699 14.93 1 97.19 563 LEU B N 1
ATOM 11713 C CA . LEU B 1 563 ? -23.172 1.073 15.281 1 97.19 563 LEU B CA 1
ATOM 11714 C C . LEU B 1 563 ? -23.953 -0.129 15.82 1 97.19 563 LEU B C 1
ATOM 11716 O O . LEU B 1 563 ? -23.703 -1.263 15.398 1 97.19 563 LEU B O 1
ATOM 11720 N N . SER B 1 564 ? -24.812 0.132 16.75 1 94.81 564 SER B N 1
ATOM 11721 C CA . SER B 1 564 ? -25.812 -0.864 17.109 1 94.81 564 SER B CA 1
ATOM 11722 C C . SER B 1 564 ? -27.016 -0.813 16.156 1 94.81 564 SER B C 1
ATOM 11724 O O . SER B 1 564 ? -27.141 0.121 15.367 1 94.81 564 SER B O 1
ATOM 11726 N N . PRO B 1 565 ? -27.859 -1.826 16.266 1 91.06 565 PRO B N 1
ATOM 11727 C CA . PRO B 1 565 ? -29.047 -1.795 15.414 1 91.06 565 PRO B CA 1
ATOM 11728 C C . PRO B 1 565 ? -29.922 -0.574 15.672 1 91.06 565 PRO B C 1
ATOM 11730 O O . PRO B 1 565 ? -30.688 -0.158 14.789 1 91.06 565 PRO B O 1
ATOM 11733 N N . SER B 1 566 ? -29.844 0.038 16.828 1 89 566 SER B N 1
ATOM 11734 C CA . SER B 1 566 ? -30.625 1.227 17.172 1 89 566 SER B CA 1
ATOM 11735 C C . SER B 1 566 ? -30.031 2.473 16.516 1 89 566 SER B C 1
ATOM 11737 O O . SER B 1 566 ? -30.656 3.531 16.5 1 89 566 SER B O 1
ATOM 11739 N N . GLY B 1 567 ? -28.828 2.369 16.016 1 91.25 567 GLY B N 1
ATOM 11740 C CA . GLY B 1 567 ? -28.156 3.5 15.398 1 91.25 567 GLY B CA 1
ATOM 11741 C C . GLY B 1 567 ? -27.125 4.145 16.297 1 91.25 567 GLY B C 1
ATOM 11742 O O . GLY B 1 567 ? -26.234 4.871 15.828 1 91.25 567 GLY B O 1
ATOM 11743 N N . GLN B 1 568 ? -27.203 3.957 17.625 1 93.38 568 GLN B N 1
ATOM 11744 C CA . GLN B 1 568 ? -26.156 4.406 18.547 1 93.38 568 GLN B CA 1
ATOM 11745 C C . GLN B 1 568 ? -24.906 3.527 18.422 1 93.38 568 GLN B C 1
ATOM 11747 O O . GLN B 1 568 ? -25 2.373 18 1 93.38 568 GLN B O 1
ATOM 11752 N N . GLY B 1 569 ? -23.781 4.094 18.75 1 95.75 569 GLY B N 1
ATOM 11753 C CA . GLY B 1 569 ? -22.594 3.291 18.5 1 95.75 569 GLY B CA 1
ATOM 11754 C C . GLY B 1 569 ? -21.578 3.371 19.625 1 95.75 569 GLY B C 1
ATOM 11755 O O . GLY B 1 569 ? -21.828 3.988 20.656 1 95.75 569 GLY B O 1
ATOM 11756 N N . TYR B 1 570 ? -20.5 2.58 19.516 1 98.19 570 TYR B N 1
ATOM 11757 C CA . TYR B 1 570 ? -19.344 2.586 20.422 1 98.19 570 TYR B CA 1
ATOM 11758 C C . TYR B 1 570 ? -18.047 2.695 19.656 1 98.19 570 TYR B C 1
ATOM 11760 O O . TYR B 1 570 ? -18.031 2.574 18.422 1 98.19 570 TYR B O 1
ATOM 11768 N N . ALA B 1 571 ? -17.016 3.057 20.344 1 98.62 571 ALA B N 1
ATOM 11769 C CA . ALA B 1 571 ? -15.68 3.148 19.75 1 98.62 571 ALA B CA 1
ATOM 11770 C C . ALA B 1 571 ? -14.711 2.182 20.422 1 98.62 571 ALA B C 1
ATOM 11772 O O . ALA B 1 571 ? -14.781 1.956 21.625 1 98.62 571 ALA B O 1
ATOM 11773 N N . LEU B 1 572 ? -13.859 1.561 19.641 1 98.75 572 LEU B N 1
ATOM 11774 C CA . LEU B 1 572 ? -12.812 0.661 20.109 1 98.75 572 LEU B CA 1
ATOM 11775 C C . LEU B 1 572 ? -11.438 1.275 19.891 1 98.75 572 LEU B C 1
ATOM 11777 O O . LEU B 1 572 ? -11.172 1.862 18.844 1 98.75 572 LEU B O 1
ATOM 11781 N N . ASP B 1 573 ? -10.578 1.198 20.859 1 98.75 573 ASP B N 1
ATOM 11782 C CA . ASP B 1 573 ? -9.211 1.713 20.812 1 98.75 573 ASP B CA 1
ATOM 11783 C C . ASP B 1 573 ? -8.211 0.656 21.281 1 98.75 573 ASP B C 1
ATOM 11785 O O . ASP B 1 573 ? -8.227 0.25 22.453 1 98.75 573 ASP B O 1
ATOM 11789 N N . ILE B 1 574 ? -7.371 0.181 20.438 1 98.69 574 ILE B N 1
ATOM 11790 C CA . ILE B 1 574 ? -6.277 -0.729 20.766 1 98.69 574 ILE B CA 1
ATOM 11791 C C . ILE B 1 574 ? -4.941 -0.04 20.5 1 98.69 574 ILE B C 1
ATOM 11793 O O . ILE B 1 574 ? -4.645 0.361 19.375 1 98.69 574 ILE B O 1
ATOM 11797 N N . PHE B 1 575 ? -4.121 0.117 21.516 1 98.75 575 PHE B N 1
ATOM 11798 C CA . PHE B 1 575 ? -2.834 0.79 21.406 1 98.75 575 PHE B CA 1
ATOM 11799 C C . PHE B 1 575 ? -1.7 -0.135 21.828 1 98.75 575 PHE B C 1
ATOM 11801 O O . PHE B 1 575 ? -1.649 -0.574 22.984 1 98.75 575 PHE B O 1
ATOM 11808 N N . ARG B 1 576 ? -0.787 -0.442 20.922 1 98 576 ARG B N 1
ATOM 11809 C CA . ARG B 1 576 ? 0.415 -1.229 21.188 1 98 576 ARG B CA 1
ATOM 11810 C C . ARG B 1 576 ? 1.64 -0.329 21.312 1 98 576 ARG B C 1
ATOM 11812 O O . ARG B 1 576 ? 1.779 0.653 20.594 1 98 576 ARG B O 1
ATOM 11819 N N . SER B 1 577 ? 2.502 -0.65 22.25 1 97.88 577 SER B N 1
ATOM 11820 C CA . SER B 1 577 ? 3.705 0.138 22.484 1 97.88 577 SER B CA 1
ATOM 11821 C C . SER B 1 577 ? 4.801 -0.708 23.141 1 97.88 577 SER B C 1
ATOM 11823 O O . SER B 1 577 ? 4.555 -1.4 24.125 1 97.88 577 SER B O 1
ATOM 11825 N N . ALA B 1 578 ? 6 -0.704 22.5 1 95.75 578 ALA B N 1
ATOM 11826 C CA . ALA B 1 578 ? 7.137 -1.443 23.047 1 95.75 578 ALA B CA 1
ATOM 11827 C C . ALA B 1 578 ? 8.461 -0.824 22.609 1 95.75 578 ALA B C 1
ATOM 11829 O O . ALA B 1 578 ? 8.602 -0.413 21.453 1 95.75 578 ALA B O 1
ATOM 11830 N N . LYS B 1 579 ? 9.32 -0.745 23.531 1 93.56 579 LYS B N 1
ATOM 11831 C CA . LYS B 1 579 ? 10.672 -0.356 23.141 1 93.56 579 LYS B CA 1
ATOM 11832 C C . LYS B 1 579 ? 11.297 -1.394 22.203 1 93.56 579 LYS B C 1
ATOM 11834 O O . LYS B 1 579 ? 11.055 -2.594 22.359 1 93.56 579 LYS B O 1
ATOM 11839 N N . ILE B 1 580 ? 12.07 -0.909 21.328 1 84.19 580 ILE B N 1
ATOM 11840 C CA . ILE B 1 580 ? 12.727 -1.788 20.375 1 84.19 580 ILE B CA 1
ATOM 11841 C C . ILE B 1 580 ? 13.734 -2.68 21.094 1 84.19 580 ILE B C 1
ATOM 11843 O O . ILE B 1 580 ? 13.773 -3.891 20.859 1 84.19 580 ILE B O 1
ATOM 11847 N N . LYS B 1 581 ? 14.453 -2.102 21.984 1 81.12 581 LYS B N 1
ATOM 11848 C CA . LYS B 1 581 ? 15.398 -2.877 22.781 1 81.12 581 LYS B CA 1
ATOM 11849 C C . LYS B 1 581 ? 14.711 -3.518 23.984 1 81.12 581 LYS B C 1
ATOM 11851 O O . LYS B 1 581 ? 13.844 -2.906 24.609 1 81.12 581 LYS B O 1
ATOM 11856 N N . ASP B 1 582 ? 15.086 -4.754 24.203 1 76.75 582 ASP B N 1
ATOM 11857 C CA . ASP B 1 582 ? 14.539 -5.457 25.359 1 76.75 582 ASP B CA 1
ATOM 11858 C C . ASP B 1 582 ? 15.156 -4.941 26.656 1 76.75 582 ASP B C 1
ATOM 11860 O O . ASP B 1 582 ? 16.172 -5.461 27.125 1 76.75 582 ASP B O 1
ATOM 11864 N N . GLU B 1 583 ? 14.523 -3.934 27.188 1 86.69 583 GLU B N 1
ATOM 11865 C CA . GLU B 1 583 ? 14.938 -3.322 28.438 1 86.69 583 GLU B CA 1
ATOM 11866 C C . GLU B 1 583 ? 13.734 -2.936 29.297 1 86.69 583 GLU B C 1
ATOM 11868 O O . GLU B 1 583 ? 12.586 -3.133 28.875 1 86.69 583 GLU B O 1
ATOM 11873 N N . GLU B 1 584 ? 14.039 -2.453 30.516 1 93.62 584 GLU B N 1
ATOM 11874 C CA . GLU B 1 584 ? 12.961 -1.951 31.359 1 93.62 584 GLU B CA 1
ATOM 11875 C C . GLU B 1 584 ? 12.195 -0.821 30.672 1 93.62 584 GLU B C 1
ATOM 11877 O O . GLU B 1 584 ? 12.805 0.033 30.016 1 93.62 584 GLU B O 1
ATOM 11882 N N . GLN B 1 585 ? 10.883 -0.92 30.703 1 96.31 585 GLN B N 1
ATOM 11883 C CA . GLN B 1 585 ? 10.062 0.057 30 1 96.31 585 GLN B CA 1
ATOM 11884 C C . GLN B 1 585 ? 8.75 0.305 30.734 1 96.31 585 GLN B C 1
ATOM 11886 O O . GLN B 1 585 ? 8.305 -0.532 31.531 1 96.31 585 GLN B O 1
ATOM 11891 N N . MET B 1 586 ? 8.273 1.464 30.625 1 97.31 586 MET B N 1
ATOM 11892 C CA . MET B 1 586 ? 7.008 1.923 31.188 1 97.31 586 MET B CA 1
ATOM 11893 C C . MET B 1 586 ? 6.184 2.658 30.125 1 97.31 586 MET B C 1
ATOM 11895 O O . MET B 1 586 ? 6.719 3.449 29.359 1 97.31 586 MET B O 1
ATOM 11899 N N . HIS B 1 587 ? 4.902 2.393 30.062 1 98.44 587 HIS B N 1
ATOM 11900 C CA . HIS B 1 587 ? 4.012 3.01 29.078 1 98.44 587 HIS B CA 1
ATOM 11901 C C . HIS B 1 587 ? 2.785 3.613 29.75 1 98.44 587 HIS B C 1
ATOM 11903 O O . HIS B 1 587 ? 2.084 2.93 30.5 1 98.44 587 HIS B O 1
ATOM 11909 N N . ASP B 1 588 ? 2.523 4.883 29.562 1 98.75 588 ASP B N 1
ATOM 11910 C CA . ASP B 1 588 ? 1.368 5.594 30.109 1 98.75 588 ASP B CA 1
ATOM 11911 C C . ASP B 1 588 ? 0.351 5.898 29 1 98.75 588 ASP B C 1
ATOM 11913 O O . ASP B 1 588 ? 0.647 6.641 28.062 1 98.75 588 ASP B O 1
ATOM 11917 N N . TYR B 1 589 ? -0.803 5.328 29.109 1 98.81 589 TYR B N 1
ATOM 11918 C CA . TYR B 1 589 ? -1.941 5.641 28.25 1 98.81 589 TYR B CA 1
ATOM 11919 C C . TYR B 1 589 ? -2.748 6.801 28.828 1 98.81 589 TYR B C 1
ATOM 11921 O O . TYR B 1 589 ? -3.26 6.719 29.938 1 98.81 589 TYR B O 1
ATOM 11929 N N . PHE B 1 590 ? -2.867 7.922 28.047 1 98.88 590 PHE B N 1
ATOM 11930 C CA . PHE B 1 590 ? -3.592 9.109 28.484 1 98.88 590 PHE B CA 1
ATOM 11931 C C . PHE B 1 590 ? -4.945 9.203 27.797 1 98.88 590 PHE B C 1
ATOM 11933 O O . PHE B 1 590 ? -5.043 9.023 26.578 1 98.88 590 PHE B O 1
ATOM 11940 N N . TYR B 1 591 ? -5.98 9.516 28.547 1 98.75 591 TYR B N 1
ATOM 11941 C CA . TYR B 1 591 ? -7.309 9.828 28.031 1 98.75 591 TYR B CA 1
ATOM 11942 C C . TYR B 1 591 ? -7.906 11.031 28.766 1 98.75 591 TYR B C 1
ATOM 11944 O O . TYR B 1 591 ? -8.32 10.914 29.922 1 98.75 591 TYR B O 1
ATOM 11952 N N . HIS B 1 592 ? -7.945 12.195 28.094 1 98.69 592 HIS B N 1
ATOM 11953 C CA . HIS B 1 592 ? -8.617 13.391 28.578 1 98.69 592 HIS B CA 1
ATOM 11954 C C . HIS B 1 592 ? -10.078 13.414 28.156 1 98.69 592 HIS B C 1
ATOM 11956 O O . HIS B 1 592 ? -10.391 13.383 26.969 1 98.69 592 HIS B O 1
ATOM 11962 N N . SER B 1 593 ? -10.922 13.594 29.156 1 98.06 593 SER B N 1
ATOM 11963 C CA . SER B 1 593 ? -12.32 13.461 28.781 1 98.06 593 SER B CA 1
ATOM 11964 C C . SER B 1 593 ? -13.117 14.703 29.156 1 98.06 593 SER B C 1
ATOM 11966 O O . SER B 1 593 ? -12.773 15.406 30.109 1 98.06 593 SER B O 1
ATOM 11968 N N . LEU B 1 594 ? -14.117 14.891 28.359 1 96.56 594 LEU B N 1
ATOM 11969 C CA . LEU B 1 594 ? -15.188 15.789 28.781 1 96.56 594 LEU B CA 1
ATOM 11970 C C . LEU B 1 594 ? -15.914 15.234 30 1 96.56 594 LEU B C 1
ATOM 11972 O O . LEU B 1 594 ? -16.062 14.016 30.125 1 96.56 594 LEU B O 1
ATOM 11976 N N . GLY B 1 595 ? -16.312 16.125 30.906 1 96 595 GLY B N 1
ATOM 11977 C CA . GLY B 1 595 ? -17.047 15.734 32.094 1 96 595 GLY B CA 1
ATOM 11978 C C . GLY B 1 595 ? -16.531 16.391 33.375 1 96 595 GLY B C 1
ATOM 11979 O O . GLY B 1 595 ? -15.492 17.078 33.344 1 96 595 GLY B O 1
ATOM 11980 N N . GLN B 1 596 ? -17.25 16.141 34.5 1 95.56 596 GLN B N 1
ATOM 11981 C CA . GLN B 1 596 ? -16.891 16.766 35.75 1 95.56 596 GLN B CA 1
ATOM 11982 C C . GLN B 1 596 ? -16.297 15.742 36.719 1 95.56 596 GLN B C 1
ATOM 11984 O O . GLN B 1 596 ? -15.664 16.109 37.719 1 95.56 596 GLN B O 1
ATOM 11989 N N . SER B 1 597 ? -16.531 14.5 36.375 1 95.06 597 SER B N 1
ATOM 11990 C CA . SER B 1 597 ? -16.062 13.492 37.312 1 95.06 597 SER B CA 1
ATOM 11991 C C . SER B 1 597 ? -15.609 12.234 36.594 1 95.06 597 SER B C 1
ATOM 11993 O O . SER B 1 597 ? -15.984 12 35.438 1 95.06 597 SER B O 1
ATOM 11995 N N . LEU B 1 598 ? -14.703 11.492 37.188 1 97.94 598 LEU B N 1
ATOM 11996 C CA . LEU B 1 598 ? -14.18 10.195 36.781 1 97.94 598 LEU B CA 1
ATOM 11997 C C . LEU B 1 598 ? -14.227 9.203 37.938 1 97.94 598 LEU B C 1
ATOM 11999 O O . LEU B 1 598 ? -13.711 9.477 39.031 1 97.94 598 LEU B O 1
ATOM 12003 N N . THR B 1 599 ? -14.945 8.117 37.781 1 97.56 599 THR B N 1
ATOM 12004 C CA . THR B 1 599 ? -15.008 7.043 38.75 1 97.56 599 THR B CA 1
ATOM 12005 C C . THR B 1 599 ? -14.656 5.703 38.094 1 97.56 599 THR B C 1
ATOM 12007 O O . THR B 1 599 ? -14.93 5.484 36.938 1 97.56 599 THR B O 1
ATOM 12010 N N . PHE B 1 600 ? -14 4.828 38.906 1 98.25 600 PHE B N 1
ATOM 12011 C CA . PHE B 1 600 ? -13.633 3.508 38.406 1 98.25 600 PHE B CA 1
ATOM 12012 C C . PHE B 1 600 ? -14.438 2.424 39.125 1 98.25 600 PHE B C 1
ATOM 12014 O O . PHE B 1 600 ? -14.719 2.535 40.312 1 98.25 600 PHE B O 1
ATOM 12021 N N . PHE B 1 601 ? -14.766 1.426 38.406 1 97.88 601 PHE B N 1
ATOM 12022 C CA . PHE B 1 601 ? -15.438 0.249 38.938 1 97.88 601 PHE B CA 1
ATOM 12023 C C . PHE B 1 601 ? -14.711 -1.026 38.5 1 97.88 601 PHE B C 1
ATOM 12025 O O . PHE B 1 601 ? -14.188 -1.109 37.406 1 97.88 601 PHE B O 1
ATOM 12032 N N . ASP B 1 602 ? -14.648 -2.002 39.344 1 95.94 602 ASP B N 1
ATOM 12033 C CA . ASP B 1 602 ? -14.039 -3.279 39 1 95.94 602 ASP B CA 1
ATOM 12034 C C . ASP B 1 602 ? -15.008 -4.145 38.188 1 95.94 602 ASP B C 1
ATOM 12036 O O . ASP B 1 602 ? -16.062 -3.672 37.781 1 95.94 602 ASP B O 1
ATOM 12040 N N . ASN B 1 603 ? -14.586 -5.344 37.906 1 91.31 603 ASN B N 1
ATOM 12041 C CA . ASN B 1 603 ? -15.359 -6.219 37.031 1 91.31 603 ASN B CA 1
ATOM 12042 C C . ASN B 1 603 ? -16.656 -6.68 37.688 1 91.31 603 ASN B C 1
ATOM 12044 O O . ASN B 1 603 ? -17.531 -7.234 37.031 1 91.31 603 ASN B O 1
ATOM 12048 N N . GLN B 1 604 ? -16.828 -6.367 39 1 91.69 604 GLN B N 1
ATOM 12049 C CA . GLN B 1 604 ? -18.062 -6.668 39.719 1 91.69 604 GLN B CA 1
ATOM 12050 C C . GLN B 1 604 ? -18.891 -5.406 39.938 1 91.69 604 GLN B C 1
ATOM 12052 O O . GLN B 1 604 ? -19.812 -5.395 40.75 1 91.69 604 GLN B O 1
ATOM 12057 N N . GLU B 1 605 ? -18.469 -4.348 39.281 1 92.5 605 GLU B N 1
ATOM 12058 C CA . GLU B 1 605 ? -19.156 -3.066 39.312 1 92.5 605 GLU B CA 1
ATOM 12059 C C . GLU B 1 605 ? -19.078 -2.43 40.719 1 92.5 605 GLU B C 1
ATOM 12061 O O . GLU B 1 605 ? -20.016 -1.763 41.156 1 92.5 605 GLU B O 1
ATOM 12066 N N . GLN B 1 606 ? -18.062 -2.82 41.375 1 96.19 606 GLN B N 1
ATOM 12067 C CA . GLN B 1 606 ? -17.797 -2.156 42.625 1 96.19 606 GLN B CA 1
ATOM 12068 C C . GLN B 1 606 ? -16.828 -0.989 42.469 1 96.19 606 GLN B C 1
ATOM 12070 O O . GLN B 1 606 ? -15.883 -1.079 41.688 1 96.19 606 GLN B O 1
ATOM 12075 N N . LEU B 1 607 ? -17.156 -0.005 43.219 1 97.38 607 LEU B N 1
ATOM 12076 C CA . LEU B 1 607 ? -16.328 1.194 43.156 1 97.38 607 LEU B CA 1
ATOM 12077 C C . LEU B 1 607 ? -14.898 0.885 43.562 1 97.38 607 LEU B C 1
ATOM 12079 O O . LEU B 1 607 ? -14.672 0.196 44.562 1 97.38 607 LEU B O 1
ATOM 12083 N N . ILE B 1 608 ? -13.953 1.354 42.812 1 97.69 608 ILE B N 1
ATOM 12084 C CA . ILE B 1 608 ? -12.547 1.219 43.156 1 97.69 608 ILE B CA 1
ATOM 12085 C C . ILE B 1 608 ? -12.086 2.457 43.906 1 97.69 608 ILE B C 1
ATOM 12087 O O . ILE B 1 608 ? -12.156 3.574 43.406 1 97.69 608 ILE B O 1
ATOM 12091 N N . ALA B 1 609 ? -11.594 2.238 45.094 1 96.56 609 ALA B N 1
ATOM 12092 C CA . ALA B 1 609 ? -11.078 3.348 45.906 1 96.56 609 ALA B CA 1
ATOM 12093 C C . ALA B 1 609 ? -9.68 3.754 45.438 1 96.56 609 ALA B C 1
ATOM 12095 O O . ALA B 1 609 ? -8.812 2.9 45.219 1 96.56 609 ALA B O 1
ATOM 12096 N N . LEU B 1 610 ? -9.539 5.004 45.219 1 97.88 610 LEU B N 1
ATOM 12097 C CA . LEU B 1 610 ? -8.242 5.539 44.812 1 97.88 610 LEU B CA 1
ATOM 12098 C C . LEU B 1 610 ? -7.566 6.266 45.969 1 97.88 610 LEU B C 1
ATOM 12100 O O . LEU B 1 610 ? -8.25 6.824 46.844 1 97.88 610 LEU B O 1
ATOM 12104 N N . GLU B 1 611 ? -6.301 6.246 46 1 97.94 611 GLU B N 1
ATOM 12105 C CA . GLU B 1 611 ? -5.527 6.953 47.031 1 97.94 611 GLU B CA 1
ATOM 12106 C C . GLU B 1 611 ? -4.711 8.086 46.406 1 97.94 611 GLU B C 1
ATOM 12108 O O . GLU B 1 611 ? -4.238 7.969 45.281 1 97.94 611 GLU B O 1
ATOM 12113 N N . GLU B 1 612 ? -4.609 9.102 47.219 1 97.81 612 GLU B N 1
ATOM 12114 C CA . GLU B 1 612 ? -3.752 10.195 46.781 1 97.81 612 GLU B CA 1
ATOM 12115 C C . GLU B 1 612 ? -2.332 9.711 46.5 1 97.81 612 GLU B C 1
ATOM 12117 O O . GLU B 1 612 ? -1.818 8.844 47.219 1 97.81 612 GLU B O 1
ATOM 12122 N N . THR B 1 613 ? -1.726 10.289 45.5 1 97.38 613 THR B N 1
ATOM 12123 C CA . THR B 1 613 ? -0.38 9.844 45.156 1 97.38 613 THR B CA 1
ATOM 12124 C C . THR B 1 613 ? 0.503 11.031 44.781 1 97.38 613 THR B C 1
ATOM 12126 O O . THR B 1 613 ? 0.001 12.078 44.375 1 97.38 613 THR B O 1
ATOM 12129 N N . THR B 1 614 ? 1.858 10.906 44.906 1 95 614 THR B N 1
ATOM 12130 C CA . THR B 1 614 ? 2.832 11.914 44.5 1 95 614 THR B CA 1
ATOM 12131 C C . THR B 1 614 ? 3.523 11.5 43.188 1 95 614 THR B C 1
ATOM 12133 O O . THR B 1 614 ? 4.438 12.18 42.719 1 95 614 THR B O 1
ATOM 12136 N N . GLU B 1 615 ? 3.039 10.367 42.656 1 96.19 615 GLU B N 1
ATOM 12137 C CA . GLU B 1 615 ? 3.586 9.953 41.375 1 96.19 615 GLU B CA 1
ATOM 12138 C C . GLU B 1 615 ? 3.176 10.906 40.281 1 96.19 615 GLU B C 1
ATOM 12140 O O . GLU B 1 615 ? 2.508 11.914 40.531 1 96.19 615 GLU B O 1
ATOM 12145 N N . LEU B 1 616 ? 3.734 10.68 39.031 1 96.62 616 LEU B N 1
ATOM 12146 C CA . LEU B 1 616 ? 3.447 11.531 37.875 1 96.62 616 LEU B CA 1
ATOM 12147 C C . LEU B 1 616 ? 4.012 12.938 38.094 1 96.62 616 LEU B C 1
ATOM 12149 O O . LEU B 1 616 ? 3.27 13.922 38.062 1 96.62 616 LEU B O 1
ATOM 12153 N N . ASN B 1 617 ? 5.285 12.906 38.219 1 94.56 617 ASN B N 1
ATOM 12154 C CA . ASN B 1 617 ? 5.984 14.148 38.531 1 94.56 617 ASN B CA 1
ATOM 12155 C C . ASN B 1 617 ? 7.367 14.188 37.875 1 94.56 617 ASN B C 1
ATOM 12157 O O . ASN B 1 617 ? 7.988 13.141 37.656 1 94.56 617 ASN B O 1
ATOM 12161 N N . SER B 1 618 ? 7.824 15.359 37.594 1 94.88 618 SER B N 1
ATOM 12162 C CA . SER B 1 618 ? 9.109 15.539 36.906 1 94.88 618 SER B CA 1
ATOM 12163 C C . SER B 1 618 ? 10.273 15.203 37.844 1 94.88 618 SER B C 1
ATOM 12165 O O . SER B 1 618 ? 11.383 14.945 37.375 1 94.88 618 SER B O 1
ATOM 12167 N N . ASP B 1 619 ? 10.055 15.164 39.094 1 91.38 619 ASP B N 1
ATOM 12168 C CA . ASP B 1 619 ? 11.094 14.789 40.062 1 91.38 619 ASP B CA 1
ATOM 12169 C C . ASP B 1 619 ? 11.531 13.336 39.844 1 91.38 619 ASP B C 1
ATOM 12171 O O . ASP B 1 619 ? 12.625 12.945 40.281 1 91.38 619 ASP B O 1
ATOM 12175 N N . GLN B 1 620 ? 10.703 12.594 39.312 1 88.06 620 GLN B N 1
ATOM 12176 C CA . GLN B 1 620 ? 11.016 11.195 39 1 88.06 620 GLN B CA 1
ATOM 12177 C C . GLN B 1 620 ? 11.508 11.031 37.594 1 88.06 620 GLN B C 1
ATOM 12179 O O . GLN B 1 620 ? 11.219 10.031 36.938 1 88.06 620 GLN B O 1
ATOM 12184 N N . GLU B 1 621 ? 12.039 12.055 37 1 89.88 621 GLU B N 1
ATOM 12185 C CA . GLU B 1 621 ? 12.711 12.094 35.688 1 89.88 621 GLU B CA 1
ATOM 12186 C C . GLU B 1 621 ? 11.703 12.023 34.562 1 89.88 621 GLU B C 1
ATOM 12188 O O . GLU B 1 621 ? 12.055 11.656 33.438 1 89.88 621 GLU B O 1
ATOM 12193 N N . GLN B 1 622 ? 10.477 12.227 34.938 1 95.44 622 GLN B N 1
ATOM 12194 C CA . GLN B 1 622 ? 9.477 12.344 33.875 1 95.44 622 GLN B CA 1
ATOM 12195 C C . GLN B 1 622 ? 9.398 13.773 33.344 1 95.44 622 GLN B C 1
ATOM 12197 O O . GLN B 1 622 ? 10.016 14.68 33.906 1 95.44 622 GLN B O 1
ATOM 12202 N N . LEU B 1 623 ? 8.742 13.961 32.188 1 97.19 623 LEU B N 1
ATOM 12203 C CA . LEU B 1 623 ? 8.555 15.281 31.609 1 97.19 623 LEU B CA 1
ATOM 12204 C C . LEU B 1 623 ? 7.895 16.234 32.594 1 97.19 623 LEU B C 1
ATOM 12206 O O . LEU B 1 623 ? 7.039 15.828 33.375 1 97.19 623 LEU B O 1
ATOM 12210 N N . LYS B 1 624 ? 8.211 17.547 32.5 1 97.56 624 LYS B N 1
ATOM 12211 C CA . LYS B 1 624 ? 7.586 18.578 33.312 1 97.56 624 LYS B CA 1
ATOM 12212 C C . LYS B 1 624 ? 6.074 18.609 33.094 1 97.56 624 LYS B C 1
ATOM 12214 O O . LYS B 1 624 ? 5.332 19.078 33.969 1 97.56 624 LYS B O 1
ATOM 12219 N N . ALA B 1 625 ? 5.645 18.062 32.031 1 98.12 625 ALA B N 1
ATOM 12220 C CA . ALA B 1 625 ? 4.223 18.047 31.703 1 98.12 625 ALA B CA 1
ATOM 12221 C C . ALA B 1 625 ? 3.422 17.312 32.781 1 98.12 625 ALA B C 1
ATOM 12223 O O . ALA B 1 625 ? 2.27 17.656 33.062 1 98.12 625 ALA B O 1
ATOM 12224 N N . TYR B 1 626 ? 4.027 16.328 33.438 1 98.38 626 TYR B N 1
ATOM 12225 C CA . TYR B 1 626 ? 3.34 15.547 34.438 1 98.38 626 TYR B CA 1
ATOM 12226 C C . TYR B 1 626 ? 3.025 16.391 35.656 1 98.38 626 TYR B C 1
ATOM 12228 O O . TYR B 1 626 ? 2.084 16.109 36.406 1 98.38 626 TYR B O 1
ATOM 12236 N N . ASP B 1 627 ? 3.719 17.469 35.906 1 98.06 627 ASP B N 1
ATOM 12237 C CA . ASP B 1 627 ? 3.525 18.344 37.062 1 98.06 627 ASP B CA 1
ATOM 12238 C C . ASP B 1 627 ? 2.246 19.172 36.906 1 98.06 627 ASP B C 1
ATOM 12240 O O . ASP B 1 627 ? 1.751 19.734 37.875 1 98.06 627 ASP B O 1
ATOM 12244 N N . TYR B 1 628 ? 1.724 19.234 35.75 1 98.06 628 TYR B N 1
ATOM 12245 C CA . TYR B 1 628 ? 0.566 20.078 35.469 1 98.06 628 TYR B CA 1
ATOM 12246 C C . TYR B 1 628 ? -0.723 19.391 35.906 1 98.06 628 TYR B C 1
ATOM 12248 O O . TYR B 1 628 ? -1.777 20.031 36 1 98.06 628 TYR B O 1
ATOM 12256 N N . PHE B 1 629 ? -0.623 18.094 36.188 1 98.25 629 PHE B N 1
ATOM 12257 C CA . PHE B 1 629 ? -1.793 17.391 36.688 1 98.25 629 PHE B CA 1
ATOM 12258 C C . PHE B 1 629 ? -2.025 17.703 38.156 1 98.25 629 PHE B C 1
ATOM 12260 O O . PHE B 1 629 ? -1.071 17.844 38.938 1 98.25 629 PHE B O 1
ATOM 12267 N N . SER B 1 630 ? -3.309 17.859 38.5 1 97.56 630 SER B N 1
ATOM 12268 C CA . SER B 1 630 ? -3.676 18.062 39.875 1 97.56 630 SER B CA 1
ATOM 12269 C C . SER B 1 630 ? -4.609 16.969 40.375 1 97.56 630 SER B C 1
ATOM 12271 O O . SER B 1 630 ? -5.062 16.125 39.594 1 97.56 630 SER B O 1
ATOM 12273 N N . ARG B 1 631 ? -4.793 16.828 41.781 1 97.62 631 ARG B N 1
ATOM 12274 C CA . ARG B 1 631 ? -5.672 15.859 42.406 1 97.62 631 ARG B CA 1
ATOM 12275 C C . ARG B 1 631 ? -5.336 14.438 41.969 1 97.62 631 ARG B C 1
ATOM 12277 O O . ARG B 1 631 ? -6.211 13.703 41.5 1 97.62 631 ARG B O 1
ATOM 12284 N N . LYS B 1 632 ? -4.082 14.133 42.094 1 98.19 632 LYS B N 1
ATOM 12285 C CA . LYS B 1 632 ? -3.582 12.852 41.625 1 98.19 632 LYS B CA 1
ATOM 12286 C C . LYS B 1 632 ? -3.969 11.719 42.562 1 98.19 632 LYS B C 1
ATOM 12288 O O . LYS B 1 632 ? -3.607 11.734 43.75 1 98.19 632 LYS B O 1
ATOM 12293 N N . LYS B 1 633 ? -4.727 10.797 42.031 1 98.5 633 LYS B N 1
ATOM 12294 C CA . LYS B 1 633 ? -5.09 9.602 42.781 1 98.5 633 LYS B CA 1
ATOM 12295 C C . LYS B 1 633 ? -4.727 8.336 42 1 98.5 633 LYS B C 1
ATOM 12297 O O . LYS B 1 633 ? -4.676 8.352 40.781 1 98.5 633 LYS B O 1
ATOM 12302 N N . LYS B 1 634 ? -4.441 7.262 42.688 1 98.19 634 LYS B N 1
ATOM 12303 C CA . LYS B 1 634 ? -3.932 6.055 42.031 1 98.19 634 LYS B CA 1
ATOM 12304 C C . LYS B 1 634 ? -4.496 4.801 42.719 1 98.19 634 LYS B C 1
ATOM 12306 O O . LYS B 1 634 ? -4.883 4.828 43.875 1 98.19 634 LYS B O 1
ATOM 12311 N N . SER B 1 635 ? -4.676 3.793 41.969 1 98 635 SER B N 1
ATOM 12312 C CA . SER B 1 635 ? -4.859 2.418 42.406 1 98 635 SER B CA 1
ATOM 12313 C C . SER B 1 635 ? -4.199 1.428 41.469 1 98 635 SER B C 1
ATOM 12315 O O . SER B 1 635 ? -3.789 1.799 40.375 1 98 635 SER B O 1
ATOM 12317 N N . VAL B 1 636 ? -3.922 0.201 41.906 1 97.38 636 VAL B N 1
ATOM 12318 C CA . VAL B 1 636 ? -3.42 -0.879 41.062 1 97.38 636 VAL B CA 1
ATOM 12319 C C . VAL B 1 636 ? -4.492 -1.955 40.906 1 97.38 636 VAL B C 1
ATOM 12321 O O . VAL B 1 636 ? -5.02 -2.463 41.906 1 97.38 636 VAL B O 1
ATOM 12324 N N . VAL B 1 637 ? -4.832 -2.16 39.719 1 95.5 637 VAL B N 1
ATOM 12325 C CA . VAL B 1 637 ? -5.91 -3.1 39.438 1 95.5 637 VAL B CA 1
ATOM 12326 C C . VAL B 1 637 ? -5.449 -4.105 38.375 1 95.5 637 VAL B C 1
ATOM 12328 O O . VAL B 1 637 ? -5.031 -3.719 37.281 1 95.5 637 VAL B O 1
ATOM 12331 N N . ASP B 1 638 ? -5.605 -5.426 38.625 1 95.38 638 ASP B N 1
ATOM 12332 C CA . ASP B 1 638 ? -5.152 -6.465 37.688 1 95.38 638 ASP B CA 1
ATOM 12333 C C . ASP B 1 638 ? -6.234 -6.801 36.656 1 95.38 638 ASP B C 1
ATOM 12335 O O . ASP B 1 638 ? -5.938 -7.02 35.5 1 95.38 638 ASP B O 1
ATOM 12339 N N . GLY B 1 639 ? -7.488 -6.836 37.125 1 95.5 639 GLY B N 1
ATOM 12340 C CA . GLY B 1 639 ? -8.57 -7.301 36.281 1 95.5 639 GLY B CA 1
ATOM 12341 C C . GLY B 1 639 ? -9.195 -6.195 35.469 1 95.5 639 GLY B C 1
ATOM 12342 O O . GLY B 1 639 ? -8.797 -5.031 35.562 1 95.5 639 GLY B O 1
ATOM 12343 N N . ASP B 1 640 ? -10.125 -6.641 34.625 1 97.88 640 ASP B N 1
ATOM 12344 C CA . ASP B 1 640 ? -10.875 -5.688 33.812 1 97.88 640 ASP B CA 1
ATOM 12345 C C . ASP B 1 640 ? -11.602 -4.676 34.688 1 97.88 640 ASP B C 1
ATOM 12347 O O . ASP B 1 640 ? -11.953 -4.969 35.844 1 97.88 640 ASP B O 1
ATOM 12351 N N . LEU B 1 641 ? -11.773 -3.516 34.219 1 97.94 641 LEU B N 1
ATOM 12352 C CA . LEU B 1 641 ? -12.445 -2.461 34.969 1 97.94 641 LEU B CA 1
ATOM 12353 C C . LEU B 1 641 ? -13.195 -1.523 34.031 1 97.94 641 LEU B C 1
ATOM 12355 O O . LEU B 1 641 ? -13.148 -1.682 32.812 1 97.94 641 LEU B O 1
ATOM 12359 N N . THR B 1 642 ? -13.984 -0.645 34.531 1 98.12 642 THR B N 1
ATOM 12360 C CA . THR B 1 642 ? -14.664 0.398 33.781 1 98.12 642 THR B CA 1
ATOM 12361 C C . THR B 1 642 ? -14.406 1.771 34.406 1 98.12 642 THR B C 1
ATOM 12363 O O . THR B 1 642 ? -14.172 1.885 35.594 1 98.12 642 THR B O 1
ATOM 12366 N N . ALA B 1 643 ? -14.305 2.736 33.625 1 98.56 643 ALA B N 1
ATOM 12367 C CA . ALA B 1 643 ? -14.234 4.141 34 1 98.56 643 ALA B CA 1
ATOM 12368 C C . ALA B 1 643 ? -15.461 4.91 33.531 1 98.56 643 ALA B C 1
ATOM 12370 O O . ALA B 1 643 ? -15.898 4.75 32.375 1 98.56 643 ALA B O 1
ATOM 12371 N N . LEU B 1 644 ? -16.047 5.668 34.375 1 97.69 644 LEU B N 1
ATOM 12372 C CA . LEU B 1 644 ? -17.219 6.469 34.031 1 97.69 644 LEU B CA 1
ATOM 12373 C C . LEU B 1 644 ? -16.906 7.957 34.125 1 97.69 644 LEU B C 1
ATOM 12375 O O . LEU B 1 644 ? -16.484 8.453 35.156 1 97.69 644 LEU B O 1
ATOM 12379 N N . PHE B 1 645 ? -17.062 8.609 33.062 1 98.12 645 PHE B N 1
ATOM 12380 C CA . PHE B 1 645 ? -17.016 10.062 33 1 98.12 645 PHE B CA 1
ATOM 12381 C C . PHE B 1 645 ? -18.422 10.648 32.875 1 98.12 645 PHE B C 1
ATOM 12383 O O . PHE B 1 645 ? -19.203 10.266 32 1 98.12 645 PHE B O 1
ATOM 12390 N N . THR B 1 646 ? -18.719 11.547 33.719 1 96.38 646 THR B N 1
ATOM 12391 C CA . THR B 1 646 ? -20.078 12.078 33.781 1 96.38 646 THR B CA 1
ATOM 12392 C C . THR B 1 646 ? -20.094 13.555 33.375 1 96.38 646 THR B C 1
ATOM 12394 O O . THR B 1 646 ? -19.328 14.359 33.938 1 96.38 646 THR B O 1
ATOM 12397 N N . LEU B 1 647 ? -20.906 13.852 32.438 1 95.44 647 LEU B N 1
ATOM 12398 C CA . LEU B 1 647 ? -21.109 15.219 31.969 1 95.44 647 LEU B CA 1
ATOM 12399 C C . LEU B 1 647 ? -22.484 15.727 32.344 1 95.44 647 LEU B C 1
ATOM 12401 O O . LEU B 1 647 ? -23.5 15.172 31.922 1 95.44 647 LEU B O 1
ATOM 12405 N N . GLU B 1 648 ? -22.469 16.719 33.188 1 90.75 648 GLU B N 1
ATOM 12406 C CA . GLU B 1 648 ? -23.703 17.328 33.625 1 90.75 648 GLU B CA 1
ATOM 12407 C C . GLU B 1 648 ? -23.75 18.828 33.312 1 90.75 648 GLU B C 1
ATOM 12409 O O . GLU B 1 648 ? -22.688 19.453 33.156 1 90.75 648 GLU B O 1
ATOM 12414 N N . GLY B 1 649 ? -24.844 19.375 33 1 82.81 649 GLY B N 1
ATOM 12415 C CA . GLY B 1 649 ? -25.047 20.781 32.75 1 82.81 649 GLY B CA 1
ATOM 12416 C C . GLY B 1 649 ? -26.484 21.234 32.906 1 82.81 649 GLY B C 1
ATOM 12417 O O . GLY B 1 649 ? -27.391 20.406 32.969 1 82.81 649 GLY B O 1
ATOM 12418 N N . GLU B 1 650 ? -26.625 22.484 33.062 1 83.56 650 GLU B N 1
ATOM 12419 C CA . GLU B 1 650 ? -27.969 23.031 33.219 1 83.56 650 GLU B CA 1
ATOM 12420 C C . GLU B 1 650 ? -28.812 22.766 31.984 1 83.56 650 GLU B C 1
ATOM 12422 O O . GLU B 1 650 ? -28.422 23.141 30.875 1 83.56 650 GLU B O 1
ATOM 12427 N N . GLY B 1 651 ? -29.922 22.172 32.125 1 83 651 GLY B N 1
ATOM 12428 C CA . GLY B 1 651 ? -30.844 21.922 31.016 1 83 651 GLY B CA 1
ATOM 12429 C C . GLY B 1 651 ? -30.438 20.75 30.141 1 83 651 GLY B C 1
ATOM 12430 O O . GLY B 1 651 ? -31.078 20.484 29.125 1 83 651 GLY B O 1
ATOM 12431 N N . LEU B 1 652 ? -29.375 20.172 30.484 1 85.88 652 LEU B N 1
ATOM 12432 C CA . LEU B 1 652 ? -28.891 19.031 29.703 1 85.88 652 LEU B CA 1
ATOM 12433 C C . LEU B 1 652 ? -29.125 17.719 30.453 1 85.88 652 LEU B C 1
ATOM 12435 O O . LEU B 1 652 ? -28.969 17.656 31.672 1 85.88 652 LEU B O 1
ATOM 12439 N N . SER B 1 653 ? -29.594 16.766 29.703 1 90.12 653 SER B N 1
ATOM 12440 C CA . SER B 1 653 ? -29.594 15.43 30.281 1 90.12 653 SER B CA 1
ATOM 12441 C C . SER B 1 653 ? -28.172 14.969 30.609 1 90.12 653 SER B C 1
ATOM 12443 O O . SER B 1 653 ? -27.234 15.258 29.875 1 90.12 653 SER B O 1
ATOM 12445 N N . THR B 1 654 ? -28.109 14.289 31.766 1 94.06 654 THR B N 1
ATOM 12446 C CA . THR B 1 654 ? -26.812 13.75 32.156 1 94.06 654 THR B CA 1
ATOM 12447 C C . THR B 1 654 ? -26.281 12.797 31.094 1 94.06 654 THR B C 1
ATOM 12449 O O . THR B 1 654 ? -26.984 11.867 30.672 1 94.06 654 THR B O 1
ATOM 12452 N N . GLN B 1 655 ? -25.109 13.094 30.672 1 94.81 655 GLN B N 1
ATOM 12453 C CA . GLN B 1 655 ? -24.469 12.234 29.688 1 94.81 655 GLN B CA 1
ATOM 12454 C C . GLN B 1 655 ? -23.312 11.461 30.328 1 94.81 655 GLN B C 1
ATOM 12456 O O . GLN B 1 655 ? -22.641 11.961 31.219 1 94.81 655 GLN B O 1
ATOM 12461 N N . ILE B 1 656 ? -23.078 10.258 29.828 1 96.25 656 ILE B N 1
ATOM 12462 C CA . ILE B 1 656 ? -22.062 9.375 30.375 1 96.25 656 ILE B CA 1
ATOM 12463 C C . ILE B 1 656 ? -21.156 8.852 29.266 1 96.25 656 ILE B C 1
ATOM 12465 O O . ILE B 1 656 ? -21.641 8.516 28.188 1 96.25 656 ILE B O 1
ATOM 12469 N N . MET B 1 657 ? -19.891 8.914 29.469 1 97.81 657 MET B N 1
ATOM 12470 C CA . MET B 1 657 ? -18.938 8.102 28.719 1 97.81 657 MET B CA 1
ATOM 12471 C C . MET B 1 657 ? -18.406 6.961 29.578 1 97.81 657 MET B C 1
ATOM 12473 O O . MET B 1 657 ? -17.625 7.191 30.5 1 97.81 657 MET B O 1
ATOM 12477 N N . LYS B 1 658 ? -18.844 5.781 29.328 1 97.56 658 LYS B N 1
ATOM 12478 C CA . LYS B 1 658 ? -18.328 4.602 30.031 1 97.56 658 LYS B CA 1
ATOM 12479 C C . LYS B 1 658 ? -17.219 3.939 29.234 1 97.56 658 LYS B C 1
ATOM 12481 O O . LYS B 1 658 ? -17.422 3.533 28.078 1 97.56 658 LYS B O 1
ATOM 12486 N N . ALA B 1 659 ? -16.047 3.844 29.766 1 98.5 659 ALA B N 1
ATOM 12487 C CA . ALA B 1 659 ? -14.93 3.146 29.141 1 98.5 659 ALA B CA 1
ATOM 12488 C C . ALA B 1 659 ? -14.727 1.768 29.75 1 98.5 659 ALA B C 1
ATOM 12490 O O . ALA B 1 659 ? -14.531 1.647 30.969 1 98.5 659 ALA B O 1
ATOM 12491 N N . TRP B 1 660 ? -14.883 0.736 28.969 1 98.56 660 TRP B N 1
ATOM 12492 C CA . TRP B 1 660 ? -14.484 -0.61 29.359 1 98.56 660 TRP B CA 1
ATOM 12493 C C . TRP B 1 660 ? -12.992 -0.824 29.109 1 98.56 660 TRP B C 1
ATOM 12495 O O . TRP B 1 660 ? -12.5 -0.565 28.016 1 98.56 660 TRP B O 1
ATOM 12505 N N . ILE B 1 661 ? -12.273 -1.295 30.078 1 98.62 661 ILE B N 1
ATOM 12506 C CA . ILE B 1 661 ? -10.812 -1.327 30.016 1 98.62 661 ILE B CA 1
ATOM 12507 C C . ILE B 1 661 ? -10.32 -2.742 30.297 1 98.62 661 ILE B C 1
ATOM 12509 O O . ILE B 1 661 ? -10.641 -3.33 31.328 1 98.62 661 ILE B O 1
ATOM 12513 N N . LYS B 1 662 ? -9.461 -3.271 29.375 1 98.12 662 LYS B N 1
ATOM 12514 C CA . LYS B 1 662 ? -8.828 -4.566 29.594 1 98.12 662 LYS B CA 1
ATOM 12515 C C . LYS B 1 662 ? -7.809 -4.5 30.734 1 98.12 662 LYS B C 1
ATOM 12517 O O . LYS B 1 662 ? -6.949 -3.619 30.734 1 98.12 662 LYS B O 1
ATOM 12522 N N . GLY B 1 663 ? -7.941 -5.449 31.641 1 96.62 663 GLY B N 1
ATOM 12523 C CA . GLY B 1 663 ? -7.012 -5.516 32.75 1 96.62 663 GLY B CA 1
ATOM 12524 C C . GLY B 1 663 ? -5.691 -6.168 32.406 1 96.62 663 GLY B C 1
ATOM 12525 O O . GLY B 1 663 ? -5.598 -6.875 31.391 1 96.62 663 GLY B O 1
ATOM 12526 N N . GLN B 1 664 ? -4.707 -5.793 33.125 1 94.88 664 GLN B N 1
ATOM 12527 C CA . GLN B 1 664 ? -3.379 -6.391 33.062 1 94.88 664 GLN B CA 1
ATOM 12528 C C . GLN B 1 664 ? -2.744 -6.465 34.438 1 94.88 664 GLN B C 1
ATOM 12530 O O . GLN B 1 664 ? -2.854 -5.523 35.219 1 94.88 664 GLN B O 1
ATOM 12535 N N . PRO B 1 665 ? -2.105 -7.609 34.719 1 94.38 665 PRO B N 1
ATOM 12536 C CA . PRO B 1 665 ? -1.459 -7.688 36.031 1 94.38 665 PRO B CA 1
ATOM 12537 C C . PRO B 1 665 ? -0.495 -6.531 36.281 1 94.38 665 PRO B C 1
ATOM 12539 O O . PRO B 1 665 ? 0.373 -6.25 35.438 1 94.38 665 PRO B O 1
ATOM 12542 N N . GLY B 1 666 ? -0.702 -5.863 37.406 1 95.56 666 GLY B N 1
ATOM 12543 C CA . GLY B 1 666 ? 0.197 -4.793 37.812 1 95.56 666 GLY B CA 1
ATOM 12544 C C . GLY B 1 666 ? -0.151 -3.453 37.188 1 95.56 666 GLY B C 1
ATOM 12545 O O . GLY B 1 666 ? 0.562 -2.467 37.406 1 95.56 666 GLY B O 1
ATOM 12546 N N . GLN B 1 667 ? -1.194 -3.387 36.469 1 97.19 667 GLN B N 1
ATOM 12547 C CA . GLN B 1 667 ? -1.6 -2.133 35.844 1 97.19 667 GLN B CA 1
ATOM 12548 C C . GLN B 1 667 ? -1.997 -1.099 36.875 1 97.19 667 GLN B C 1
ATOM 12550 O O . GLN B 1 667 ? -2.811 -1.383 37.75 1 97.19 667 GLN B O 1
ATOM 12555 N N . ALA B 1 668 ? -1.395 0.065 36.844 1 98.38 668 ALA B N 1
ATOM 12556 C CA . ALA B 1 668 ? -1.8 1.188 37.688 1 98.38 668 ALA B CA 1
ATOM 12557 C C . ALA B 1 668 ? -2.816 2.072 36.969 1 98.38 668 ALA B C 1
ATOM 12559 O O . ALA B 1 668 ? -2.701 2.311 35.781 1 98.38 668 ALA B O 1
ATOM 12560 N N . ILE B 1 669 ? -3.797 2.484 37.719 1 98.56 669 ILE B N 1
ATOM 12561 C CA . ILE B 1 669 ? -4.781 3.424 37.188 1 98.56 669 ILE B CA 1
ATOM 12562 C C . ILE B 1 669 ? -4.707 4.738 37.969 1 98.56 669 ILE B C 1
ATOM 12564 O O . ILE B 1 669 ? -4.555 4.734 39.188 1 98.56 669 ILE B O 1
ATOM 12568 N N . TYR B 1 670 ? -4.691 5.848 37.25 1 98.75 670 TYR B N 1
ATOM 12569 C CA . TYR B 1 670 ? -4.652 7.168 37.875 1 98.75 670 TYR B CA 1
ATOM 12570 C C . TYR B 1 670 ? -5.883 7.984 37.469 1 98.75 670 TYR B C 1
ATOM 12572 O O . TYR B 1 670 ? -6.352 7.91 36.344 1 98.75 670 TYR B O 1
ATOM 12580 N N . SER B 1 671 ? -6.426 8.695 38.406 1 98.44 671 SER B N 1
ATOM 12581 C CA . SER B 1 671 ? -7.363 9.797 38.188 1 98.44 671 SER B CA 1
ATOM 12582 C C . SER B 1 671 ? -6.719 11.141 38.5 1 98.44 671 SER B C 1
ATOM 12584 O O . SER B 1 671 ? -6.246 11.367 39.594 1 98.44 671 SER B O 1
ATOM 12586 N N . VAL B 1 672 ? -6.66 11.945 37.5 1 98.62 672 VAL B N 1
ATOM 12587 C CA . VAL B 1 672 ? -6.062 13.258 37.719 1 98.62 672 VAL B CA 1
ATOM 12588 C C . VAL B 1 672 ? -6.938 14.328 37.062 1 98.62 672 VAL B C 1
ATOM 12590 O O . VAL B 1 672 ? -7.875 14.016 36.344 1 98.62 672 VAL B O 1
ATOM 12593 N N . SER B 1 673 ? -6.73 15.57 37.438 1 98.19 673 SER B N 1
ATOM 12594 C CA . SER B 1 673 ? -7.297 16.734 36.75 1 98.19 673 SER B CA 1
ATOM 12595 C C . SER B 1 673 ? -6.258 17.406 35.844 1 98.19 673 SER B C 1
ATOM 12597 O O . SER B 1 673 ? -5.211 17.844 36.344 1 98.19 673 SER B O 1
ATOM 12599 N N . ALA B 1 674 ? -6.531 17.453 34.594 1 98.31 674 ALA B N 1
ATOM 12600 C CA . ALA B 1 674 ? -5.648 18.125 33.656 1 98.31 674 ALA B CA 1
ATOM 12601 C C . ALA B 1 674 ? -6.062 19.578 33.438 1 98.31 674 ALA B C 1
ATOM 12603 O O . ALA B 1 674 ? -7.211 19.938 33.719 1 98.31 674 ALA B O 1
ATOM 12604 N N . PRO B 1 675 ? -5.156 20.422 32.938 1 97.69 675 PRO B N 1
ATOM 12605 C CA . PRO B 1 675 ? -5.547 21.797 32.562 1 97.69 675 PRO B CA 1
ATOM 12606 C C . PRO B 1 675 ? -6.688 21.828 31.562 1 97.69 675 PRO B C 1
ATOM 12608 O O . PRO B 1 675 ? -7 20.812 30.938 1 97.69 675 PRO B O 1
ATOM 12611 N N . LYS B 1 676 ? -7.273 22.969 31.453 1 97.38 676 LYS B N 1
ATOM 12612 C CA . LYS B 1 676 ? -8.375 23.141 30.5 1 97.38 676 LYS B CA 1
ATOM 12613 C C . LYS B 1 676 ? -7.93 22.844 29.078 1 97.38 676 LYS B C 1
ATOM 12615 O O . LYS B 1 676 ? -6.758 23.016 28.734 1 97.38 676 LYS B O 1
ATOM 12620 N N . SER B 1 677 ? -8.836 22.391 28.281 1 97.88 677 SER B N 1
ATOM 12621 C CA . SER B 1 677 ? -8.594 22.312 26.844 1 97.88 677 SER B CA 1
ATOM 12622 C C . SER B 1 677 ? -8.844 23.656 26.156 1 97.88 677 SER B C 1
ATOM 12624 O O . SER B 1 677 ? -9.93 24.219 26.281 1 97.88 677 SER B O 1
ATOM 12626 N N . ASN B 1 678 ? -7.867 24.094 25.469 1 97 678 ASN B N 1
ATOM 12627 C CA . ASN B 1 678 ? -8.008 25.312 24.703 1 97 678 ASN B CA 1
ATOM 12628 C C . ASN B 1 678 ? -8.586 25.047 23.312 1 97 678 ASN B C 1
ATOM 12630 O O . ASN B 1 678 ? -8.773 25.984 22.516 1 97 678 ASN B O 1
ATOM 12634 N N . ALA B 1 679 ? -8.891 23.797 23 1 97.44 679 ALA B N 1
ATOM 12635 C CA . ALA B 1 679 ? -9.5 23.453 21.719 1 97.44 679 ALA B CA 1
ATOM 12636 C C . ALA B 1 679 ? -11.023 23.5 21.812 1 97.44 679 ALA B C 1
ATOM 12638 O O . ALA B 1 679 ? -11.703 23.844 20.828 1 97.44 679 ALA B O 1
ATOM 12639 N N . LEU B 1 680 ? -11.594 23.234 22.922 1 97.81 680 LEU B N 1
ATOM 12640 C CA . LEU B 1 680 ? -13.039 23.125 23.109 1 97.81 680 LEU B CA 1
ATOM 12641 C C . LEU B 1 680 ? -13.727 24.469 22.828 1 97.81 680 LEU B C 1
ATOM 12643 O O . LEU B 1 680 ? -13.172 25.531 23.109 1 97.81 680 LEU B O 1
ATOM 12647 N N . SER B 1 681 ? -14.883 24.375 22.266 1 95.69 681 SER B N 1
ATOM 12648 C CA . SER B 1 681 ? -15.719 25.531 21.969 1 95.69 681 SER B CA 1
ATOM 12649 C C . SER B 1 681 ? -17.188 25.25 22.266 1 95.69 681 SER B C 1
ATOM 12651 O O . SER B 1 681 ? -17.531 24.141 22.672 1 95.69 681 SER B O 1
ATOM 12653 N N . LYS B 1 682 ? -18 26.25 22.078 1 92.38 682 LYS B N 1
ATOM 12654 C CA . LYS B 1 682 ? -19.438 26.141 22.359 1 92.38 682 LYS B CA 1
ATOM 12655 C C . LYS B 1 682 ? -20.109 25.125 21.453 1 92.38 682 LYS B C 1
ATOM 12657 O O . LYS B 1 682 ? -21.172 24.609 21.766 1 92.38 682 LYS B O 1
ATOM 12662 N N . GLY B 1 683 ? -19.438 24.812 20.375 1 93 683 GLY B N 1
ATOM 12663 C CA . GLY B 1 683 ? -20 23.875 19.422 1 93 683 GLY B CA 1
ATOM 12664 C C . GLY B 1 683 ? -19.609 22.438 19.703 1 93 683 GLY B C 1
ATOM 12665 O O . GLY B 1 683 ? -20.188 21.5 19.156 1 93 683 GLY B O 1
ATOM 12666 N N . THR B 1 684 ? -18.656 22.234 20.641 1 96.5 684 THR B N 1
ATOM 12667 C CA . THR B 1 684 ? -18.141 20.891 20.828 1 96.5 684 THR B CA 1
ATOM 12668 C C . THR B 1 684 ? -18.188 20.484 22.297 1 96.5 684 THR B C 1
ATOM 12670 O O . THR B 1 684 ? -17.734 19.391 22.656 1 96.5 684 THR B O 1
ATOM 12673 N N . ALA B 1 685 ? -18.594 21.344 23.156 1 96.19 685 ALA B N 1
ATOM 12674 C CA . ALA B 1 685 ? -18.797 21.078 24.562 1 96.19 685 ALA B CA 1
ATOM 12675 C C . ALA B 1 685 ? -19.875 21.984 25.156 1 96.19 685 ALA B C 1
ATOM 12677 O O . ALA B 1 685 ? -20.141 23.062 24.625 1 96.19 685 ALA B O 1
ATOM 12678 N N . PRO B 1 686 ? -20.5 21.562 26.281 1 94.06 686 PRO B N 1
ATOM 12679 C CA . PRO B 1 686 ? -21.406 22.469 26.969 1 94.06 686 PRO B CA 1
ATOM 12680 C C . PRO B 1 686 ? -20.688 23.672 27.578 1 94.06 686 PRO B C 1
ATOM 12682 O O . PRO B 1 686 ? -19.5 23.578 27.922 1 94.06 686 PRO B O 1
ATOM 12685 N N . ARG B 1 687 ? -21.406 24.719 27.766 1 91.81 687 ARG B N 1
ATOM 12686 C CA . ARG B 1 687 ? -20.844 25.984 28.25 1 91.81 687 ARG B CA 1
ATOM 12687 C C . ARG B 1 687 ? -20.141 25.781 29.594 1 91.81 687 ARG B C 1
ATOM 12689 O O . ARG B 1 687 ? -19.109 26.406 29.859 1 91.81 687 ARG B O 1
ATOM 12696 N N . GLU B 1 688 ? -20.672 24.906 30.391 1 90.94 688 GLU B N 1
ATOM 12697 C CA . GLU B 1 688 ? -20.172 24.672 31.734 1 90.94 688 GLU B CA 1
ATOM 12698 C C . GLU B 1 688 ? -18.781 24.031 31.703 1 90.94 688 GLU B C 1
ATOM 12700 O O . GLU B 1 688 ? -18.047 24.078 32.688 1 90.94 688 GLU B O 1
ATOM 12705 N N . MET B 1 689 ? -18.469 23.422 30.641 1 94.06 689 MET B N 1
ATOM 12706 C CA . MET B 1 689 ? -17.188 22.719 30.547 1 94.06 689 MET B CA 1
ATOM 12707 C C . MET B 1 689 ? -16.109 23.625 29.984 1 94.06 689 MET B C 1
ATOM 12709 O O . MET B 1 689 ? -14.914 23.312 30.078 1 94.06 689 MET B O 1
ATOM 12713 N N . LEU B 1 690 ? -16.453 24.75 29.359 1 95.25 690 LEU B N 1
ATOM 12714 C CA . LEU B 1 690 ? -15.484 25.641 28.734 1 95.25 690 LEU B CA 1
ATOM 12715 C C . LEU B 1 690 ? -14.594 26.297 29.797 1 95.25 690 LEU B C 1
ATOM 12717 O O . LEU B 1 690 ? -15.094 26.875 30.75 1 95.25 690 LEU B O 1
ATOM 12721 N N . GLY B 1 691 ? -13.305 26.125 29.625 1 94.75 691 GLY B N 1
ATOM 12722 C CA . GLY B 1 691 ? -12.328 26.719 30.516 1 94.75 691 GLY B CA 1
ATOM 12723 C C . GLY B 1 691 ? -12.109 25.922 31.781 1 94.75 691 GLY B C 1
ATOM 12724 O O . GLY B 1 691 ? -11.383 26.359 32.688 1 94.75 691 GLY B O 1
ATOM 12725 N N . GLN B 1 692 ? -12.68 24.766 31.844 1 96.06 692 GLN B N 1
ATOM 12726 C CA . GLN B 1 692 ? -12.562 23.938 33.062 1 96.06 692 GLN B CA 1
ATOM 12727 C C . GLN B 1 692 ? -11.484 22.875 32.875 1 96.06 692 GLN B C 1
ATOM 12729 O O . GLN B 1 692 ? -11.133 22.5 31.766 1 96.06 692 GLN B O 1
ATOM 12734 N N . GLU B 1 693 ? -10.938 22.469 34.031 1 97.44 693 GLU B N 1
ATOM 12735 C CA . GLU B 1 693 ? -10.062 21.297 34.031 1 97.44 693 GLU B CA 1
ATOM 12736 C C . GLU B 1 693 ? -10.805 20.062 33.531 1 97.44 693 GLU B C 1
ATOM 12738 O O . GLU B 1 693 ? -12.031 19.984 33.625 1 97.44 693 GLU B O 1
ATOM 12743 N N . LEU B 1 694 ? -10.109 19.141 33 1 98.25 694 LEU B N 1
ATOM 12744 C CA . LEU B 1 694 ? -10.719 17.922 32.469 1 98.25 694 LEU B CA 1
ATOM 12745 C C . LEU B 1 694 ? -10.312 16.703 33.281 1 98.25 694 LEU B C 1
ATOM 12747 O O . LEU B 1 694 ? -9.133 16.531 33.594 1 98.25 694 LEU B O 1
ATOM 12751 N N . PRO B 1 695 ? -11.336 15.883 33.688 1 98.5 695 PRO B N 1
ATOM 12752 C CA . PRO B 1 695 ? -10.938 14.594 34.25 1 98.5 695 PRO B CA 1
ATOM 12753 C C . PRO B 1 695 ? -10.109 13.742 33.281 1 98.5 695 PRO B C 1
ATOM 12755 O O . PRO B 1 695 ? -10.461 13.617 32.125 1 98.5 695 PRO B O 1
ATOM 12758 N N . THR B 1 696 ? -9.016 13.219 33.719 1 98.75 696 THR B N 1
ATOM 12759 C CA . THR B 1 696 ? -8.086 12.477 32.875 1 98.75 696 THR B CA 1
ATOM 12760 C C . THR B 1 696 ? -7.738 11.133 33.5 1 98.75 696 THR B C 1
ATOM 12762 O O . THR B 1 696 ? -7.418 11.062 34.688 1 98.75 696 THR B O 1
ATOM 12765 N N . MET B 1 697 ? -7.879 10.117 32.719 1 98.75 697 MET B N 1
ATOM 12766 C CA . MET B 1 697 ? -7.469 8.766 33.094 1 98.75 697 MET B CA 1
ATOM 12767 C C . MET B 1 697 ? -6.09 8.438 32.531 1 98.75 697 MET B C 1
ATOM 12769 O O . MET B 1 697 ? -5.809 8.719 31.359 1 98.75 697 MET B O 1
ATOM 12773 N N . ILE B 1 698 ? -5.211 7.902 33.375 1 98.75 698 ILE B N 1
ATOM 12774 C CA . ILE B 1 698 ? -3.92 7.379 32.938 1 98.75 698 ILE B CA 1
ATOM 12775 C C . ILE B 1 698 ? -3.807 5.906 33.312 1 98.75 698 ILE B C 1
ATOM 12777 O O . ILE B 1 698 ? -4.043 5.527 34.438 1 98.75 698 ILE B O 1
ATOM 12781 N N . LEU B 1 699 ? -3.535 5.055 32.375 1 98.81 699 LEU B N 1
ATOM 12782 C CA . LEU B 1 699 ? -3.205 3.65 32.625 1 98.81 699 LEU B CA 1
ATOM 12783 C C . LEU B 1 699 ? -1.71 3.408 32.438 1 98.81 699 LEU B C 1
ATOM 12785 O O . LEU B 1 699 ? -1.152 3.697 31.375 1 98.81 699 LEU B O 1
ATOM 12789 N N . ARG B 1 700 ? -1.067 2.848 33.5 1 98.38 700 ARG B N 1
ATOM 12790 C CA . ARG B 1 700 ? 0.373 2.621 33.406 1 98.38 700 ARG B CA 1
ATOM 12791 C C . ARG B 1 700 ? 0.693 1.13 33.438 1 98.38 700 ARG B C 1
ATOM 12793 O O . ARG B 1 700 ? 0.233 0.406 34.312 1 98.38 700 ARG B O 1
ATOM 12800 N N . ARG B 1 701 ? 1.477 0.799 32.469 1 97.31 701 ARG B N 1
ATOM 12801 C CA . ARG B 1 701 ? 2.068 -0.535 32.438 1 97.31 701 ARG B CA 1
ATOM 12802 C C . ARG B 1 701 ? 3.582 -0.466 32.625 1 97.31 701 ARG B C 1
ATOM 12804 O O . ARG B 1 701 ? 4.242 0.377 32 1 97.31 701 ARG B O 1
ATOM 12811 N N . GLN B 1 702 ? 4.113 -1.361 33.438 1 96.38 702 GLN B N 1
ATOM 12812 C CA . GLN B 1 702 ? 5.543 -1.379 33.719 1 96.38 702 GLN B CA 1
ATOM 12813 C C . GLN B 1 702 ? 6.27 -2.371 32.812 1 96.38 702 GLN B C 1
ATOM 12815 O O . GLN B 1 702 ? 7.395 -2.777 33.094 1 96.38 702 GLN B O 1
ATOM 12820 N N . GLU B 1 703 ? 5.629 -2.838 31.828 1 94.81 703 GLU B N 1
ATOM 12821 C CA . GLU B 1 703 ? 6.145 -3.717 30.781 1 94.81 703 GLU B CA 1
ATOM 12822 C C . GLU B 1 703 ? 5.629 -3.299 29.406 1 94.81 703 GLU B C 1
ATOM 12824 O O . GLU B 1 703 ? 4.871 -2.33 29.297 1 94.81 703 GLU B O 1
ATOM 12829 N N . GLU B 1 704 ? 6.148 -4.004 28.375 1 94.12 704 GLU B N 1
ATOM 12830 C CA . GLU B 1 704 ? 5.684 -3.67 27.031 1 94.12 704 GLU B CA 1
ATOM 12831 C C . GLU B 1 704 ? 4.172 -3.846 26.906 1 94.12 704 GLU B C 1
ATOM 12833 O O . GLU B 1 704 ? 3.588 -4.707 27.562 1 94.12 704 GLU B O 1
ATOM 12838 N N . ALA B 1 705 ? 3.516 -3.094 26.172 1 96.5 705 ALA B N 1
ATOM 12839 C CA . ALA B 1 705 ? 2.092 -3.189 25.859 1 96.5 705 ALA B CA 1
ATOM 12840 C C . ALA B 1 705 ? 1.876 -3.533 24.391 1 96.5 705 ALA B C 1
ATOM 12842 O O . ALA B 1 705 ? 1.088 -2.879 23.703 1 96.5 705 ALA B O 1
ATOM 12843 N N . TRP B 1 706 ? 2.65 -4.465 23.891 1 94.31 706 TRP B N 1
ATOM 12844 C CA . TRP B 1 706 ? 2.543 -4.848 22.484 1 94.31 706 TRP B CA 1
ATOM 12845 C C . TRP B 1 706 ? 1.74 -6.137 22.344 1 94.31 706 TRP B C 1
ATOM 12847 O O . TRP B 1 706 ? 0.699 -6.152 21.672 1 94.31 706 TRP B O 1
ATOM 12857 N N . ASP B 1 707 ? 2.195 -7.246 23.047 1 91.25 707 ASP B N 1
ATOM 12858 C CA . ASP B 1 707 ? 1.48 -8.516 23.031 1 91.25 707 ASP B CA 1
ATOM 12859 C C . ASP B 1 707 ? 0.212 -8.445 23.891 1 91.25 707 ASP B C 1
ATOM 12861 O O . ASP B 1 707 ? -0.757 -9.164 23.625 1 91.25 707 ASP B O 1
ATOM 12865 N N . LYS B 1 708 ? 0.331 -7.605 24.859 1 94.31 708 LYS B N 1
ATOM 12866 C CA . LYS B 1 708 ? -0.823 -7.285 25.703 1 94.31 708 LYS B CA 1
ATOM 12867 C C . LYS B 1 708 ? -1.148 -5.793 25.641 1 94.31 708 LYS B C 1
ATOM 12869 O O . LYS B 1 708 ? -0.952 -5.07 26.625 1 94.31 708 LYS B O 1
ATOM 12874 N N . PRO B 1 709 ? -1.756 -5.422 24.609 1 97.75 709 PRO B N 1
ATOM 12875 C CA . PRO B 1 709 ? -1.955 -3.994 24.344 1 97.75 709 PRO B CA 1
ATOM 12876 C C . PRO B 1 709 ? -2.986 -3.361 25.281 1 97.75 709 PRO B C 1
ATOM 12878 O O . PRO B 1 709 ? -3.701 -4.074 25.984 1 97.75 709 PRO B O 1
ATOM 12881 N N . PHE B 1 710 ? -2.963 -2.012 25.344 1 98.62 710 PHE B N 1
ATOM 12882 C CA . PHE B 1 710 ? -4.117 -1.311 25.891 1 98.62 710 PHE B CA 1
ATOM 12883 C C . PHE B 1 710 ? -5.348 -1.523 25.016 1 98.62 710 PHE B C 1
ATOM 12885 O O . PHE B 1 710 ? -5.305 -1.289 23.812 1 98.62 710 PHE B O 1
ATOM 12892 N N . VAL B 1 711 ? -6.402 -2.035 25.547 1 98.69 711 VAL B N 1
ATOM 12893 C CA . VAL B 1 711 ? -7.66 -2.211 24.844 1 98.69 711 VAL B CA 1
ATOM 12894 C C . VAL B 1 711 ? -8.789 -1.521 25.594 1 98.69 711 VAL B C 1
ATOM 12896 O O . VAL B 1 711 ? -9.07 -1.869 26.75 1 98.69 711 VAL B O 1
ATOM 12899 N N . LEU B 1 712 ? -9.352 -0.559 25 1 98.75 712 LEU B N 1
ATOM 12900 C CA . LEU B 1 712 ? -10.461 0.179 25.609 1 98.75 712 LEU B CA 1
ATOM 12901 C C . LEU B 1 712 ? -11.648 0.232 24.656 1 98.75 712 LEU B C 1
ATOM 12903 O O . LEU B 1 712 ? -11.477 0.319 23.438 1 98.75 712 LEU B O 1
ATOM 12907 N N . LEU B 1 713 ? -12.828 0.113 25.188 1 98.75 713 LEU B N 1
ATOM 12908 C CA . LEU B 1 713 ? -14.07 0.341 24.453 1 98.75 713 LEU B CA 1
ATOM 12909 C C . LEU B 1 713 ? -14.852 1.509 25.047 1 98.75 713 LEU B C 1
ATOM 12911 O O . LEU B 1 713 ? -15.188 1.492 26.234 1 98.75 713 LEU B O 1
ATOM 12915 N N . PHE B 1 714 ? -15.117 2.539 24.266 1 98.69 714 PHE B N 1
ATOM 12916 C CA . PHE B 1 714 ? -15.828 3.736 24.703 1 98.69 714 PHE B CA 1
ATOM 12917 C C . PHE B 1 714 ? -17.297 3.664 24.312 1 98.69 714 PHE B C 1
ATOM 12919 O O . PHE B 1 714 ? -17.625 3.527 23.141 1 98.69 714 PHE B O 1
ATOM 12926 N N . ASN B 1 715 ? -18.156 3.783 25.312 1 97.62 715 ASN B N 1
ATOM 12927 C CA . ASN B 1 715 ? -19.609 3.699 25.141 1 97.62 715 ASN B CA 1
ATOM 12928 C C . ASN B 1 715 ? -20.297 4.965 25.641 1 97.62 715 ASN B C 1
ATOM 12930 O O . ASN B 1 715 ? -20.688 5.043 26.812 1 97.62 715 ASN B O 1
ATOM 12934 N N . PRO B 1 716 ? -20.562 5.875 24.719 1 96.38 716 PRO B N 1
ATOM 12935 C CA . PRO B 1 716 ? -21.312 7.082 25.109 1 96.38 716 PRO B CA 1
ATOM 12936 C C . PRO B 1 716 ? -22.812 6.848 25.188 1 96.38 716 PRO B C 1
ATOM 12938 O O . PRO B 1 716 ? -23.391 6.191 24.312 1 96.38 716 PRO B O 1
ATOM 12941 N N . TYR B 1 717 ? -23.469 7.355 26.203 1 94.12 717 TYR B N 1
ATOM 12942 C CA . TYR B 1 717 ? -24.922 7.262 26.266 1 94.12 717 TYR B CA 1
ATOM 12943 C C . TYR B 1 717 ? -25.484 8.336 27.188 1 94.12 717 TYR B C 1
ATOM 12945 O O . TYR B 1 717 ? -24.75 8.984 27.938 1 94.12 717 TYR B O 1
ATOM 12953 N N . ILE B 1 718 ? -26.766 8.57 27.047 1 92.69 718 ILE B N 1
ATOM 12954 C CA . ILE B 1 718 ? -27.5 9.477 27.922 1 92.69 718 ILE B CA 1
ATOM 12955 C C . ILE B 1 718 ? -28.094 8.695 29.094 1 92.69 718 ILE B C 1
ATOM 12957 O O . ILE B 1 718 ? -28.75 7.676 28.906 1 92.69 718 ILE B O 1
ATOM 12961 N N . ASN B 1 719 ? -27.828 9.25 30.234 1 90.81 719 ASN B N 1
ATOM 12962 C CA . ASN B 1 719 ? -28.328 8.57 31.422 1 90.81 719 ASN B CA 1
ATOM 12963 C C . ASN B 1 719 ? -29.859 8.406 31.375 1 90.81 719 ASN B C 1
ATOM 12965 O O . ASN B 1 719 ? -30.578 9.375 31.109 1 90.81 719 ASN B O 1
ATOM 12969 N N . GLY B 1 720 ? -30.266 7.258 31.609 1 86.69 720 GLY B N 1
ATOM 12970 C CA . GLY B 1 720 ? -31.688 6.961 31.547 1 86.69 720 GLY B CA 1
ATOM 12971 C C . GLY B 1 720 ? -32.125 6.402 30.219 1 86.69 720 GLY B C 1
ATOM 12972 O O . GLY B 1 720 ? -33.25 5.914 30.078 1 86.69 720 GLY B O 1
ATOM 12973 N N . GLU B 1 721 ? -31.281 6.594 29.234 1 87.44 721 GLU B N 1
ATOM 12974 C CA . GLU B 1 721 ? -31.562 6.008 27.938 1 87.44 721 GLU B CA 1
ATOM 12975 C C . GLU B 1 721 ? -30.797 4.699 27.75 1 87.44 721 GLU B C 1
ATOM 12977 O O . GLU B 1 721 ? -30.203 4.18 28.688 1 87.44 721 GLU B O 1
ATOM 12982 N N . SER B 1 722 ? -30.984 4.219 26.625 1 85.56 722 SER B N 1
ATOM 12983 C CA . SER B 1 722 ? -30.312 2.959 26.328 1 85.56 722 SER B CA 1
ATOM 12984 C C . SER B 1 722 ? -28.797 3.111 26.406 1 85.56 722 SER B C 1
ATOM 12986 O O . SER B 1 722 ? -28.234 4.094 25.906 1 85.56 722 SER B O 1
ATOM 12988 N N . LYS B 1 723 ? -28.094 2.139 27.062 1 88.81 723 LYS B N 1
ATOM 12989 C CA . LYS B 1 723 ? -26.625 2.16 27.172 1 88.81 723 LYS B CA 1
ATOM 12990 C C . LYS B 1 723 ? -25.969 1.58 25.938 1 88.81 723 LYS B C 1
ATOM 12992 O O . LYS B 1 723 ? -24.766 1.769 25.719 1 88.81 723 LYS B O 1
ATOM 12997 N N . VAL B 1 724 ? -26.688 0.994 25.062 1 90.81 724 VAL B N 1
ATOM 12998 C CA . VAL B 1 724 ? -26.219 0.401 23.828 1 90.81 724 VAL B CA 1
ATOM 12999 C C . VAL B 1 724 ? -25.375 -0.837 24.125 1 90.81 724 VAL B C 1
ATOM 13001 O O . VAL B 1 724 ? -25.672 -1.93 23.641 1 90.81 724 VAL B O 1
ATOM 13004 N N . VAL B 1 725 ? -24.234 -0.737 25 1 96.81 725 VAL B N 1
ATOM 13005 C CA . VAL B 1 725 ? -23.344 -1.839 25.375 1 96.81 725 VAL B CA 1
ATOM 13006 C C . VAL B 1 725 ? -23.734 -2.373 26.75 1 96.81 725 VAL B C 1
ATOM 13008 O O . VAL B 1 725 ? -23.75 -1.626 27.734 1 96.81 725 VAL B O 1
ATOM 13011 N N . GLN B 1 726 ? -24.031 -3.586 26.812 1 95.38 726 GLN B N 1
ATOM 13012 C CA . GLN B 1 726 ? -24.422 -4.227 28.062 1 95.38 726 GLN B CA 1
ATOM 13013 C C . GLN B 1 726 ? -23.203 -4.781 28.797 1 95.38 726 GLN B C 1
ATOM 13015 O O . GLN B 1 726 ? -23.094 -4.645 30.016 1 95.38 726 GLN B O 1
ATOM 13020 N N . GLN B 1 727 ? -22.406 -5.449 28.047 1 96.19 727 GLN B N 1
ATOM 13021 C CA . GLN B 1 727 ? -21.219 -6.082 28.625 1 96.19 727 GLN B CA 1
ATOM 13022 C C . GLN B 1 727 ? -20.109 -6.211 27.594 1 96.19 727 GLN B C 1
ATOM 13024 O O . GLN B 1 727 ? -20.375 -6.363 26.391 1 96.19 727 GLN B O 1
ATOM 13029 N N . VAL B 1 728 ? -18.906 -6.102 28.062 1 98.12 728 VAL B N 1
ATOM 13030 C CA . VAL B 1 728 ? -17.734 -6.305 27.203 1 98.12 728 VAL B CA 1
ATOM 13031 C C . VAL B 1 728 ? -16.828 -7.367 27.828 1 98.12 728 VAL B C 1
ATOM 13033 O O . VAL B 1 728 ? -16.547 -7.34 29.016 1 98.12 728 VAL B O 1
ATOM 13036 N N . GLN B 1 729 ? -16.438 -8.305 27.062 1 97.81 729 GLN B N 1
ATOM 13037 C CA . GLN B 1 729 ? -15.453 -9.312 27.469 1 97.81 729 GLN B CA 1
ATOM 13038 C C . GLN B 1 729 ? -14.18 -9.203 26.625 1 97.81 729 GLN B C 1
ATOM 13040 O O . GLN B 1 729 ? -14.242 -9.133 25.406 1 97.81 729 GLN B O 1
ATOM 13045 N N . PHE B 1 730 ? -13.094 -9.117 27.344 1 97.62 730 PHE B N 1
ATOM 13046 C CA . PHE B 1 730 ? -11.797 -9.055 26.688 1 97.62 730 PHE B CA 1
ATOM 13047 C C . PHE B 1 730 ? -11.109 -10.414 26.719 1 97.62 730 PHE B C 1
ATOM 13049 O O . PHE B 1 730 ? -10.852 -10.961 27.797 1 97.62 730 PHE B O 1
ATOM 13056 N N . ASP B 1 731 ? -10.797 -10.945 25.578 1 93.44 731 ASP B N 1
ATOM 13057 C CA . ASP B 1 731 ? -10 -12.156 25.422 1 93.44 731 ASP B CA 1
ATOM 13058 C C . ASP B 1 731 ? -8.766 -11.898 24.578 1 93.44 731 ASP B C 1
ATOM 13060 O O . ASP B 1 731 ? -8.648 -10.852 23.938 1 93.44 731 ASP B O 1
ATOM 13064 N N . GLU B 1 732 ? -7.75 -12.742 24.719 1 85.25 732 GLU B N 1
ATOM 13065 C CA . GLU B 1 732 ? -6.523 -12.57 23.953 1 85.25 732 GLU B CA 1
ATOM 13066 C C . GLU B 1 732 ? -5.883 -13.922 23.625 1 85.25 732 GLU B C 1
ATOM 13068 O O . GLU B 1 732 ? -6.273 -14.945 24.172 1 85.25 732 GLU B O 1
ATOM 13073 N N . PHE B 1 733 ? -5.047 -13.781 22.688 1 84.19 733 PHE B N 1
ATOM 13074 C CA . PHE B 1 733 ? -4.25 -14.938 22.297 1 84.19 733 PHE B CA 1
ATOM 13075 C C . PHE B 1 733 ? -2.785 -14.742 22.672 1 84.19 733 PHE B C 1
ATOM 13077 O O . PHE B 1 733 ? -2.35 -13.617 22.922 1 84.19 733 PHE B O 1
ATOM 13084 N N . GLU B 1 734 ? -2.049 -15.766 22.641 1 77.5 734 GLU B N 1
ATOM 13085 C CA . GLU B 1 734 ? -0.663 -15.734 23.094 1 77.5 734 GLU B CA 1
ATOM 13086 C C . GLU B 1 734 ? 0.204 -14.898 22.156 1 77.5 734 GLU B C 1
ATOM 13088 O O . GLU B 1 734 ? 1.188 -14.289 22.578 1 77.5 734 GLU B O 1
ATOM 13093 N N . GLU B 1 735 ? -0.201 -14.805 21 1 79.31 735 GLU B N 1
ATOM 13094 C CA . GLU B 1 735 ? 0.636 -14.133 20.016 1 79.31 735 GLU B CA 1
ATOM 13095 C C . GLU B 1 735 ? 0.283 -12.648 19.922 1 79.31 735 GLU B C 1
ATOM 13097 O O . GLU B 1 735 ? 0.892 -11.914 19.141 1 79.31 735 GLU B O 1
ATOM 13102 N N . GLY B 1 736 ? -0.571 -12.242 20.797 1 89.69 736 GLY B N 1
ATOM 13103 C CA . GLY B 1 736 ? -0.854 -10.82 20.859 1 89.69 736 GLY B CA 1
ATOM 13104 C C . GLY B 1 736 ? -2.158 -10.438 20.188 1 89.69 736 GLY B C 1
ATOM 13105 O O . GLY B 1 736 ? -2.643 -9.312 20.359 1 89.69 736 GLY B O 1
ATOM 13106 N N . GLU B 1 737 ? -2.791 -11.367 19.453 1 94.25 737 GLU B N 1
ATOM 13107 C CA . GLU B 1 737 ? -4.094 -11.094 18.844 1 94.25 737 GLU B CA 1
ATOM 13108 C C . GLU B 1 737 ? -5.16 -10.875 19.922 1 94.25 737 GLU B C 1
ATOM 13110 O O . GLU B 1 737 ? -5.105 -11.484 20.984 1 94.25 737 GLU B O 1
ATOM 13115 N N . GLN B 1 738 ? -6.141 -10.016 19.625 1 97.06 738 GLN B N 1
ATOM 13116 C CA . GLN B 1 738 ? -7.168 -9.648 20.594 1 97.06 738 GLN B CA 1
ATOM 13117 C C . GLN B 1 738 ? -8.547 -10.133 20.156 1 97.06 738 GLN B C 1
ATOM 13119 O O . GLN B 1 738 ? -8.836 -10.164 18.953 1 97.06 738 GLN B O 1
ATOM 13124 N N . LYS B 1 739 ? -9.344 -10.562 21.016 1 97.5 739 LYS B N 1
ATOM 13125 C CA . LYS B 1 739 ? -10.758 -10.883 20.828 1 97.5 739 LYS B CA 1
ATOM 13126 C C . LYS B 1 739 ? -11.633 -10.109 21.797 1 97.5 739 LYS B C 1
ATOM 13128 O O . LYS B 1 739 ? -11.5 -10.242 23.016 1 97.5 739 LYS B O 1
ATOM 13133 N N . ILE B 1 740 ? -12.477 -9.242 21.344 1 98.56 740 ILE B N 1
ATOM 13134 C CA . ILE B 1 740 ? -13.367 -8.422 22.156 1 98.56 740 ILE B CA 1
ATOM 13135 C C . ILE B 1 740 ? -14.82 -8.789 21.875 1 98.56 740 ILE B C 1
ATOM 13137 O O . ILE B 1 740 ? -15.273 -8.711 20.719 1 98.56 740 ILE B O 1
ATOM 13141 N N . ILE B 1 741 ? -15.516 -9.219 22.844 1 98.31 741 ILE B N 1
ATOM 13142 C CA . ILE B 1 741 ? -16.922 -9.578 22.719 1 98.31 741 ILE B CA 1
ATOM 13143 C C . ILE B 1 741 ? -17.797 -8.484 23.344 1 98.31 741 ILE B C 1
ATOM 13145 O O . ILE B 1 741 ? -17.641 -8.148 24.516 1 98.31 741 ILE B O 1
ATOM 13149 N N . VAL B 1 742 ? -18.672 -7.941 22.578 1 98.5 742 VAL B N 1
ATOM 13150 C CA . VAL B 1 742 ? -19.531 -6.836 23 1 98.5 742 VAL B CA 1
ATOM 13151 C C . VAL B 1 742 ? -21 -7.27 22.969 1 98.5 742 VAL B C 1
ATOM 13153 O O . VAL B 1 742 ? -21.578 -7.418 21.891 1 98.5 742 VAL B O 1
ATOM 13156 N N . ASP B 1 743 ? -21.562 -7.445 24.094 1 97.75 743 ASP B N 1
ATOM 13157 C CA . ASP B 1 743 ? -23 -7.699 24.188 1 97.75 743 ASP B CA 1
ATOM 13158 C C . ASP B 1 743 ? -23.797 -6.398 24.125 1 97.75 743 ASP B C 1
ATOM 13160 O O . ASP B 1 743 ? -23.625 -5.516 24.969 1 97.75 743 ASP B O 1
ATOM 13164 N N . LEU B 1 744 ? -24.609 -6.348 23.141 1 96.94 744 LEU B N 1
ATOM 13165 C CA . LEU B 1 744 ? -25.422 -5.145 22.953 1 96.94 744 LEU B CA 1
ATOM 13166 C C . LEU B 1 744 ? -26.766 -5.293 23.656 1 96.94 744 LEU B C 1
ATOM 13168 O O . LEU B 1 744 ? -27.297 -6.398 23.766 1 96.94 744 LEU B O 1
ATOM 13172 N N . GLU B 1 745 ? -27.359 -4.223 24.078 1 91.75 745 GLU B N 1
ATOM 13173 C CA . GLU B 1 745 ? -28.594 -4.223 24.844 1 91.75 745 GLU B CA 1
ATOM 13174 C C . GLU B 1 745 ? -29.766 -4.734 24 1 91.75 745 GLU B C 1
ATOM 13176 O O . GLU B 1 745 ? -30.734 -5.27 24.531 1 91.75 745 GLU B O 1
ATOM 13181 N N . ASP B 1 746 ? -29.688 -4.656 22.719 1 90.31 746 ASP B N 1
ATOM 13182 C CA . ASP B 1 746 ? -30.797 -5.016 21.828 1 90.31 746 ASP B CA 1
ATOM 13183 C C . ASP B 1 746 ? -30.75 -6.5 21.484 1 90.31 746 ASP B C 1
ATOM 13185 O O . ASP B 1 746 ? -31.469 -6.949 20.578 1 90.31 746 ASP B O 1
ATOM 13189 N N . GLY B 1 747 ? -29.953 -7.195 22.141 1 93.75 747 GLY B N 1
ATOM 13190 C CA . GLY B 1 747 ? -29.938 -8.641 21.969 1 93.75 747 GLY B CA 1
ATOM 13191 C C . GLY B 1 747 ? -28.953 -9.117 20.922 1 93.75 747 GLY B C 1
ATOM 13192 O O . GLY B 1 747 ? -28.938 -10.289 20.562 1 93.75 747 GLY B O 1
ATOM 13193 N N . TYR B 1 748 ? -28.172 -8.234 20.484 1 96.81 748 TYR B N 1
ATOM 13194 C CA . TYR B 1 748 ? -27.141 -8.586 19.516 1 96.81 748 TYR B CA 1
ATOM 13195 C C . TYR B 1 748 ? -25.781 -8.672 20.188 1 96.81 748 TYR B C 1
ATOM 13197 O O . TYR B 1 748 ? -25.578 -8.172 21.297 1 96.81 748 TYR B O 1
ATOM 13205 N N . GLN B 1 749 ? -24.828 -9.375 19.531 1 98 749 GLN B N 1
ATOM 13206 C CA . GLN B 1 749 ? -23.453 -9.492 20 1 98 749 GLN B CA 1
ATOM 13207 C C . GLN B 1 749 ? -22.469 -9.203 18.875 1 98 749 GLN B C 1
ATOM 13209 O O . GLN B 1 749 ? -22.609 -9.727 17.766 1 98 749 GLN B O 1
ATOM 13214 N N . ASP B 1 750 ? -21.641 -8.32 19.109 1 98.31 750 ASP B N 1
ATOM 13215 C CA . ASP B 1 750 ? -20.516 -8.062 18.219 1 98.31 750 ASP B CA 1
ATOM 13216 C C . ASP B 1 750 ? -19.25 -8.781 18.719 1 98.31 750 ASP B C 1
ATOM 13218 O O . ASP B 1 750 ? -18.953 -8.781 19.906 1 98.31 750 ASP B O 1
ATOM 13222 N N . VAL B 1 751 ? -18.5 -9.383 17.875 1 98.06 751 VAL B N 1
ATOM 13223 C CA . VAL B 1 751 ? -17.219 -9.977 18.219 1 98.06 751 VAL B CA 1
ATOM 13224 C C . VAL B 1 751 ? -16.125 -9.43 17.312 1 98.06 751 VAL B C 1
ATOM 13226 O O . VAL B 1 751 ? -16.172 -9.633 16.094 1 98.06 751 VAL B O 1
ATOM 13229 N N . TRP B 1 752 ? -15.188 -8.703 17.906 1 98.31 752 TRP B N 1
ATOM 13230 C CA . TRP B 1 752 ? -13.992 -8.227 17.203 1 98.31 752 TRP B CA 1
ATOM 13231 C C . TRP B 1 752 ? -12.844 -9.219 17.359 1 98.31 752 TRP B C 1
ATOM 13233 O O . TRP B 1 752 ? -12.547 -9.664 18.484 1 98.31 752 TRP B O 1
ATOM 13243 N N . ARG B 1 753 ? -12.203 -9.633 16.359 1 97.94 753 ARG B N 1
ATOM 13244 C CA . ARG B 1 753 ? -10.922 -10.336 16.359 1 97.94 753 ARG B CA 1
ATOM 13245 C C . ARG B 1 753 ? -9.867 -9.531 15.617 1 97.94 753 ARG B C 1
ATOM 13247 O O . ARG B 1 753 ? -9.969 -9.328 14.406 1 97.94 753 ARG B O 1
ATOM 13254 N N . VAL B 1 754 ? -8.852 -9.07 16.297 1 97.75 754 VAL B N 1
ATOM 13255 C CA . VAL B 1 754 ? -7.898 -8.109 15.758 1 97.75 754 VAL B CA 1
ATOM 13256 C C . VAL B 1 754 ? -6.484 -8.688 15.844 1 97.75 754 VAL B C 1
ATOM 13258 O O . VAL B 1 754 ? -6.004 -9 16.938 1 97.75 754 VAL B O 1
ATOM 13261 N N . GLY B 1 755 ? -5.84 -8.82 14.695 1 94.62 755 GLY B N 1
ATOM 13262 C CA . GLY B 1 755 ? -4.445 -9.227 14.648 1 94.62 755 GLY B CA 1
ATOM 13263 C C . GLY B 1 755 ? -3.479 -8.062 14.773 1 94.62 755 GLY B C 1
ATOM 13264 O O . GLY B 1 755 ? -3.898 -6.914 14.953 1 94.62 755 GLY B O 1
ATOM 13265 N N . ILE B 1 756 ? -2.166 -8.352 14.734 1 92.25 756 ILE B N 1
ATOM 13266 C CA . ILE B 1 756 ? -1.106 -7.348 14.758 1 92.25 756 ILE B CA 1
ATOM 13267 C C . ILE B 1 756 ? -0.802 -6.887 13.328 1 92.25 756 ILE B C 1
ATOM 13269 O O . ILE B 1 756 ? -0.487 -5.715 13.109 1 92.25 756 ILE B O 1
ATOM 13273 N N . SER B 1 757 ? -0.88 -7.805 12.359 1 88.56 757 SER B N 1
ATOM 13274 C CA . SER B 1 757 ? -0.616 -7.562 10.945 1 88.56 757 SER B CA 1
ATOM 13275 C C . SER B 1 757 ? -1.502 -8.43 10.062 1 88.56 757 SER B C 1
ATOM 13277 O O . SER B 1 757 ? -2.254 -9.273 10.562 1 88.56 757 SER B O 1
ATOM 13279 N N . LEU B 1 758 ? -1.418 -8.219 8.773 1 89.38 758 LEU B N 1
ATOM 13280 C CA . LEU B 1 758 ? -2.238 -9 7.855 1 89.38 758 LEU B CA 1
ATOM 13281 C C . LEU B 1 758 ? -1.793 -10.461 7.832 1 89.38 758 LEU B C 1
ATOM 13283 O O . LEU B 1 758 ? -2.5 -11.32 7.305 1 89.38 758 LEU B O 1
ATOM 13287 N N . ASN B 1 759 ? -0.702 -10.82 8.492 1 86.5 759 ASN B N 1
ATOM 13288 C CA . ASN B 1 759 ? -0.221 -12.203 8.531 1 86.5 759 ASN B CA 1
ATOM 13289 C C . ASN B 1 759 ? -0.589 -12.883 9.852 1 86.5 759 ASN B C 1
ATOM 13291 O O . ASN B 1 759 ? -0.248 -14.047 10.07 1 86.5 759 ASN B O 1
ATOM 13295 N N . SER B 1 760 ? -1.363 -12.188 10.695 1 89.94 760 SER B N 1
ATOM 13296 C CA . SER B 1 760 ? -1.776 -12.773 11.969 1 89.94 760 SER B CA 1
ATOM 13297 C C . SER B 1 760 ? -2.742 -13.93 11.758 1 89.94 760 SER B C 1
ATOM 13299 O O . SER B 1 760 ? -3.582 -13.891 10.859 1 89.94 760 SER B O 1
ATOM 13301 N N . GLU B 1 761 ? -2.643 -14.953 12.625 1 89.12 761 GLU B N 1
ATOM 13302 C CA . GLU B 1 761 ? -3.533 -16.109 12.586 1 89.12 761 GLU B CA 1
ATOM 13303 C C . GLU B 1 761 ? -4.324 -16.25 13.883 1 89.12 761 GLU B C 1
ATOM 13305 O O . GLU B 1 761 ? -3.746 -16.234 14.969 1 89.12 761 GLU B O 1
ATOM 13310 N N . ILE B 1 762 ? -5.574 -16.281 13.781 1 92.94 762 ILE B N 1
ATOM 13311 C CA . ILE B 1 762 ? -6.484 -16.484 14.898 1 92.94 762 ILE B CA 1
ATOM 13312 C C . ILE B 1 762 ? -7.316 -17.734 14.664 1 92.94 762 ILE B C 1
ATOM 13314 O O . ILE B 1 762 ? -8.078 -17.812 13.695 1 92.94 762 ILE B O 1
ATOM 13318 N N . ASP B 1 763 ? -7.184 -18.734 15.547 1 90.75 763 ASP B N 1
ATOM 13319 C CA . ASP B 1 763 ? -7.891 -20.016 15.414 1 90.75 763 ASP B CA 1
ATOM 13320 C C . ASP B 1 763 ? -8.891 -20.203 16.547 1 90.75 763 ASP B C 1
ATOM 13322 O O . ASP B 1 763 ? -8.625 -19.828 17.688 1 90.75 763 ASP B O 1
ATOM 13326 N N . GLY B 1 764 ? -10.07 -20.609 16.312 1 87.88 764 GLY B N 1
ATOM 13327 C CA . GLY B 1 764 ? -11.109 -20.953 17.266 1 87.88 764 GLY B CA 1
ATOM 13328 C C . GLY B 1 764 ? -12.008 -22.094 16.797 1 87.88 764 GLY B C 1
ATOM 13329 O O . GLY B 1 764 ? -11.734 -22.703 15.766 1 87.88 764 GLY B O 1
ATOM 13330 N N . GLU B 1 765 ? -12.977 -22.422 17.641 1 86.25 765 GLU B N 1
ATOM 13331 C CA . GLU B 1 765 ? -13.961 -23.422 17.234 1 86.25 765 GLU B CA 1
ATOM 13332 C C . GLU B 1 765 ? -14.789 -22.922 16.047 1 86.25 765 GLU B C 1
ATOM 13334 O O . GLU B 1 765 ? -15.492 -21.922 16.156 1 86.25 765 GLU B O 1
ATOM 13339 N N . ASP B 1 766 ? -14.797 -23.516 14.883 1 88.94 766 ASP B N 1
ATOM 13340 C CA . ASP B 1 766 ? -15.508 -23.188 13.648 1 88.94 766 ASP B CA 1
ATOM 13341 C C . ASP B 1 766 ? -15.148 -21.797 13.141 1 88.94 766 ASP B C 1
ATOM 13343 O O . ASP B 1 766 ? -16.016 -21.062 12.664 1 88.94 766 ASP B O 1
ATOM 13347 N N . TYR B 1 767 ? -14.016 -21.391 13.594 1 94.38 767 TYR B N 1
ATOM 13348 C CA . TYR B 1 767 ? -13.508 -20.078 13.18 1 94.38 767 TYR B CA 1
ATOM 13349 C C . TYR B 1 767 ? -12.023 -20.156 12.852 1 94.38 767 TYR B C 1
ATOM 13351 O O . TYR B 1 767 ? -11.266 -20.844 13.539 1 94.38 767 TYR B O 1
ATOM 13359 N N . TYR B 1 768 ? -11.641 -19.531 11.836 1 95.25 768 TYR B N 1
ATOM 13360 C CA . TYR B 1 768 ? -10.234 -19.359 11.469 1 95.25 768 TYR B CA 1
ATOM 13361 C C . TYR B 1 768 ? -10.031 -18.047 10.711 1 95.25 768 TYR B C 1
ATOM 13363 O O . TYR B 1 768 ? -10.859 -17.672 9.875 1 95.25 768 TYR B O 1
ATOM 13371 N N . GLN B 1 769 ? -8.914 -17.328 11.031 1 95.31 769 GLN B N 1
ATOM 13372 C CA . GLN B 1 769 ? -8.602 -16.078 10.367 1 95.31 769 GLN B CA 1
ATOM 13373 C C . GLN B 1 769 ? -7.098 -15.914 10.164 1 95.31 769 GLN B C 1
ATOM 13375 O O . GLN B 1 769 ? -6.332 -15.922 11.133 1 95.31 769 GLN B O 1
ATOM 13380 N N . LYS B 1 770 ? -6.695 -15.914 9.031 1 92.69 770 LYS B N 1
ATOM 13381 C CA . LYS B 1 770 ? -5.398 -15.336 8.672 1 92.69 770 LYS B CA 1
ATOM 13382 C C . LYS B 1 770 ? -5.566 -13.969 8.016 1 92.69 770 LYS B C 1
ATOM 13384 O O . LYS B 1 770 ? -5.926 -13.875 6.84 1 92.69 770 LYS B O 1
ATOM 13389 N N . GLY B 1 771 ? -5.348 -12.992 8.758 1 94.12 771 GLY B N 1
ATOM 13390 C CA . GLY B 1 771 ? -5.617 -11.625 8.328 1 94.12 771 GLY B CA 1
ATOM 13391 C C . GLY B 1 771 ? -5.57 -10.625 9.469 1 94.12 771 GLY B C 1
ATOM 13392 O O . GLY B 1 771 ? -5.199 -10.977 10.594 1 94.12 771 GLY B O 1
ATOM 13393 N N . LEU B 1 772 ? -5.922 -9.414 9.227 1 96.38 772 LEU B N 1
ATOM 13394 C CA . LEU B 1 772 ? -5.758 -8.312 10.164 1 96.38 772 LEU B CA 1
ATOM 13395 C C . LEU B 1 772 ? -6.895 -8.289 11.18 1 96.38 772 LEU B C 1
ATOM 13397 O O . LEU B 1 772 ? -6.652 -8.297 12.391 1 96.38 772 LEU B O 1
ATOM 13401 N N . LEU B 1 773 ? -8.164 -8.18 10.648 1 97.38 773 LEU B N 1
ATOM 13402 C CA . LEU B 1 773 ? -9.242 -8.023 11.617 1 97.38 773 LEU B CA 1
ATOM 13403 C C . LEU B 1 773 ? -10.562 -8.516 11.039 1 97.38 773 LEU B C 1
ATOM 13405 O O . LEU B 1 773 ? -10.727 -8.57 9.812 1 97.38 773 LEU B O 1
ATOM 13409 N N . SER B 1 774 ? -11.477 -8.984 11.922 1 98.06 774 SER B N 1
ATOM 13410 C CA . SER B 1 774 ? -12.859 -9.273 11.562 1 98.06 774 SER B CA 1
ATOM 13411 C C . SER B 1 774 ? -13.828 -8.766 12.625 1 98.06 774 SER B C 1
ATOM 13413 O O . SER B 1 774 ? -13.469 -8.648 13.797 1 98.06 774 SER B O 1
ATOM 13415 N N . LEU B 1 775 ? -14.969 -8.352 12.234 1 98.56 775 LEU B N 1
ATOM 13416 C CA . LEU B 1 775 ? -16.109 -8.008 13.07 1 98.56 775 LEU B CA 1
ATOM 13417 C C . LEU B 1 775 ? -17.359 -8.734 12.594 1 98.56 775 LEU B C 1
ATOM 13419 O O . LEU B 1 775 ? -17.719 -8.656 11.422 1 98.56 775 LEU B O 1
ATOM 13423 N N . HIS B 1 776 ? -17.969 -9.523 13.398 1 97.88 776 HIS B N 1
ATOM 13424 C CA . HIS B 1 776 ? -19.266 -10.062 13.031 1 97.88 776 HIS B CA 1
ATOM 13425 C C . HIS B 1 776 ? -20.312 -9.742 14.094 1 97.88 776 HIS B C 1
ATOM 13427 O O . HIS B 1 776 ? -19.984 -9.555 15.266 1 97.88 776 HIS B O 1
ATOM 13433 N N . ARG B 1 777 ? -21.562 -9.672 13.711 1 97.75 777 ARG B N 1
ATOM 13434 C CA . ARG B 1 777 ? -22.719 -9.484 14.586 1 97.75 777 ARG B CA 1
ATOM 13435 C C . ARG B 1 777 ? -23.703 -10.641 14.445 1 97.75 777 ARG B C 1
ATOM 13437 O O . ARG B 1 777 ? -24.047 -11.039 13.336 1 97.75 777 ARG B O 1
ATOM 13444 N N . LYS B 1 778 ? -24.125 -11.133 15.57 1 96.69 778 LYS B N 1
ATOM 13445 C CA . LYS B 1 778 ? -25.156 -12.156 15.586 1 96.69 778 LYS B CA 1
ATOM 13446 C C . LYS B 1 778 ? -26.359 -11.719 16.422 1 96.69 778 LYS B C 1
ATOM 13448 O O . LYS B 1 778 ? -26.188 -11.023 17.438 1 96.69 778 LYS B O 1
ATOM 13453 N N . ASN B 1 779 ? -27.516 -12.125 15.969 1 95.56 779 ASN B N 1
ATOM 13454 C CA . ASN B 1 779 ? -28.688 -12.07 16.828 1 95.56 779 ASN B CA 1
ATOM 13455 C C . ASN B 1 779 ? -28.688 -13.203 17.844 1 95.56 779 ASN B C 1
ATOM 13457 O O . ASN B 1 779 ? -28.781 -14.375 17.484 1 95.56 779 ASN B O 1
ATOM 13461 N N . MET B 1 780 ? -28.641 -12.875 19.047 1 94.75 780 MET B N 1
ATOM 13462 C CA . MET B 1 780 ? -28.406 -13.883 20.078 1 94.75 780 MET B CA 1
ATOM 13463 C C . MET B 1 780 ? -29.656 -14.711 20.328 1 94.75 780 MET B C 1
ATOM 13465 O O . MET B 1 780 ? -29.578 -15.805 20.891 1 94.75 780 MET B O 1
ATOM 13469 N N . ALA B 1 781 ? -30.797 -14.219 19.922 1 93.94 781 ALA B N 1
ATOM 13470 C CA . ALA B 1 781 ? -32.031 -14.977 20.094 1 93.94 781 ALA B CA 1
ATOM 13471 C C . ALA B 1 781 ? -32.062 -16.172 19.141 1 93.94 781 ALA B C 1
ATOM 13473 O O . ALA B 1 781 ? -32.5 -17.266 19.547 1 93.94 781 ALA B O 1
ATOM 13474 N N . ASN B 1 782 ? -31.656 -15.992 17.875 1 92.12 782 ASN B N 1
ATOM 13475 C CA . ASN B 1 782 ? -31.719 -17.062 16.891 1 92.12 782 ASN B CA 1
ATOM 13476 C C . ASN B 1 782 ? -30.344 -17.422 16.344 1 92.12 782 ASN B C 1
ATOM 13478 O O . ASN B 1 782 ? -30.234 -18.266 15.453 1 92.12 782 ASN B O 1
ATOM 13482 N N . GLN B 1 783 ? -29.312 -16.703 16.812 1 91.31 783 GLN B N 1
ATOM 13483 C CA . GLN B 1 783 ? -27.922 -16.953 16.453 1 91.31 783 GLN B CA 1
ATOM 13484 C C . GLN B 1 783 ? -27.672 -16.641 14.977 1 91.31 783 GLN B C 1
ATOM 13486 O O . GLN B 1 783 ? -26.688 -17.125 14.398 1 91.31 783 GLN B O 1
ATOM 13491 N N . GLN B 1 784 ? -28.531 -15.875 14.391 1 91.25 784 GLN B N 1
ATOM 13492 C CA . GLN B 1 784 ? -28.375 -15.516 12.984 1 91.25 784 GLN B CA 1
ATOM 13493 C C . GLN B 1 784 ? -27.328 -14.414 12.812 1 91.25 784 GLN B C 1
ATOM 13495 O O . GLN B 1 784 ? -27.266 -13.477 13.602 1 91.25 784 GLN B O 1
ATOM 13500 N N . MET B 1 785 ? -26.516 -14.547 11.789 1 93.88 785 MET B N 1
ATOM 13501 C CA . MET B 1 785 ? -25.516 -13.539 11.453 1 93.88 785 MET B CA 1
ATOM 13502 C C . MET B 1 785 ? -26.172 -12.32 10.812 1 93.88 785 MET B C 1
ATOM 13504 O O . MET B 1 785 ? -26.891 -12.438 9.82 1 93.88 785 MET B O 1
ATOM 13508 N N . GLU B 1 786 ? -25.953 -11.172 11.352 1 95.94 786 GLU B N 1
ATOM 13509 C CA . GLU B 1 786 ? -26.422 -9.922 10.766 1 95.94 786 GLU B CA 1
ATOM 13510 C C . GLU B 1 786 ? -25.406 -9.375 9.75 1 95.94 786 GLU B C 1
ATOM 13512 O O . GLU B 1 786 ? -25.797 -8.883 8.688 1 95.94 786 GLU B O 1
ATOM 13517 N N . PHE B 1 787 ? -24.188 -9.383 10.094 1 97.62 787 PHE B N 1
ATOM 13518 C CA . PHE B 1 787 ? -23.156 -9 9.125 1 97.62 787 PHE B CA 1
ATOM 13519 C C . PHE B 1 787 ? -21.797 -9.562 9.523 1 97.62 787 PHE B C 1
ATOM 13521 O O . PHE B 1 787 ? -21.625 -10.023 10.656 1 97.62 787 PHE B O 1
ATOM 13528 N N . LEU B 1 788 ? -20.875 -9.578 8.633 1 97.94 788 LEU B N 1
ATOM 13529 C CA . LEU B 1 788 ? -19.469 -9.953 8.789 1 97.94 788 LEU B CA 1
ATOM 13530 C C . LEU B 1 788 ? -18.562 -9.023 7.988 1 97.94 788 LEU B C 1
ATOM 13532 O O . LEU B 1 788 ? -18.766 -8.852 6.785 1 97.94 788 LEU B O 1
ATOM 13536 N N . LEU B 1 789 ? -17.703 -8.352 8.617 1 98.31 789 LEU B N 1
ATOM 13537 C CA . LEU B 1 789 ? -16.625 -7.594 8.008 1 98.31 789 LEU B CA 1
ATOM 13538 C C . LEU B 1 789 ? -15.289 -8.32 8.172 1 98.31 789 LEU B C 1
ATOM 13540 O O . LEU B 1 789 ? -14.914 -8.688 9.289 1 98.31 789 LEU B O 1
ATOM 13544 N N . GLY B 1 790 ? -14.633 -8.695 7.141 1 98.06 790 GLY B N 1
ATOM 13545 C CA . GLY B 1 790 ? -13.258 -9.156 7.125 1 98.06 790 GLY B CA 1
ATOM 13546 C C . GLY B 1 790 ? -12.312 -8.18 6.441 1 98.06 790 GLY B C 1
ATOM 13547 O O . GLY B 1 790 ? -12.547 -7.781 5.297 1 98.06 790 GLY B O 1
ATOM 13548 N N . ALA B 1 791 ? -11.258 -7.75 7.129 1 97.81 791 ALA B N 1
ATOM 13549 C CA . ALA B 1 791 ? -10.336 -6.758 6.578 1 97.81 791 ALA B CA 1
ATOM 13550 C C . ALA B 1 791 ? -8.938 -7.34 6.41 1 97.81 791 ALA B C 1
ATOM 13552 O O . ALA B 1 791 ? -8.352 -7.848 7.371 1 97.81 791 ALA B O 1
ATOM 13553 N N . ASP B 1 792 ? -8.438 -7.211 5.125 1 96.12 792 ASP B N 1
ATOM 13554 C CA . ASP B 1 792 ? -7.109 -7.699 4.766 1 96.12 792 ASP B CA 1
ATOM 13555 C C . ASP B 1 792 ? -6.938 -9.164 5.168 1 96.12 792 ASP B C 1
ATOM 13557 O O . ASP B 1 792 ? -6.004 -9.508 5.898 1 96.12 792 ASP B O 1
ATOM 13561 N N . ILE B 1 793 ? -7.82 -10 4.598 1 96.56 793 ILE B N 1
ATOM 13562 C CA . ILE B 1 793 ? -7.93 -11.422 4.922 1 96.56 793 ILE B CA 1
ATOM 13563 C C . ILE B 1 793 ? -7.309 -12.258 3.805 1 96.56 793 ILE B C 1
ATOM 13565 O O . ILE B 1 793 ? -7.648 -12.078 2.631 1 96.56 793 ILE B O 1
ATOM 13569 N N . TYR B 1 794 ? -6.441 -13.156 4.184 1 93.25 794 TYR B N 1
ATOM 13570 C CA . TYR B 1 794 ? -5.98 -14.156 3.225 1 93.25 794 TYR B CA 1
ATOM 13571 C C . TYR B 1 794 ? -6.891 -15.375 3.23 1 93.25 794 TYR B C 1
ATOM 13573 O O . TYR B 1 794 ? -7.168 -15.961 2.178 1 93.25 794 TYR B O 1
ATOM 13581 N N . ARG B 1 795 ? -7.355 -15.758 4.422 1 93.94 795 ARG B N 1
ATOM 13582 C CA . ARG B 1 795 ? -8.234 -16.906 4.613 1 93.94 795 ARG B CA 1
ATOM 13583 C C . ARG B 1 795 ? -9.094 -16.734 5.863 1 93.94 795 ARG B C 1
ATOM 13585 O O . ARG B 1 795 ? -8.609 -16.281 6.898 1 93.94 795 ARG B O 1
ATOM 13592 N N . MET B 1 796 ? -10.344 -17.094 5.738 1 96.56 796 MET B N 1
ATOM 13593 C CA . MET B 1 796 ? -11.234 -17.016 6.891 1 96.56 796 MET B CA 1
ATOM 13594 C C . MET B 1 796 ? -12.305 -18.094 6.824 1 96.56 796 MET B C 1
ATOM 13596 O O . MET B 1 796 ? -12.836 -18.391 5.75 1 96.56 796 MET B O 1
ATOM 13600 N N . LYS B 1 797 ? -12.516 -18.734 7.91 1 96.38 797 LYS B N 1
ATOM 13601 C CA . LYS B 1 797 ? -13.672 -19.594 8.148 1 96.38 797 LYS B CA 1
ATOM 13602 C C . LYS B 1 797 ? -14.562 -19.016 9.258 1 96.38 797 LYS B C 1
ATOM 13604 O O . LYS B 1 797 ? -14.062 -18.641 10.32 1 96.38 797 LYS B O 1
ATOM 13609 N N . PHE B 1 798 ? -15.773 -18.891 9.008 1 96.06 798 PHE B N 1
ATOM 13610 C CA . PHE B 1 798 ? -16.766 -18.406 9.977 1 96.06 798 PHE B CA 1
ATOM 13611 C C . PHE B 1 798 ? -18.047 -19.234 9.891 1 96.06 798 PHE B C 1
ATOM 13613 O O . PHE B 1 798 ? -18.844 -19.047 8.977 1 96.06 798 PHE B O 1
ATOM 13620 N N . ASP B 1 799 ? -18.156 -20.141 10.852 1 91.88 799 ASP B N 1
ATOM 13621 C CA . ASP B 1 799 ? -19.219 -21.125 10.781 1 91.88 799 ASP B CA 1
ATOM 13622 C C . ASP B 1 799 ? -19.125 -21.953 9.508 1 91.88 799 ASP B C 1
ATOM 13624 O O . ASP B 1 799 ? -18.078 -22.562 9.227 1 91.88 799 ASP B O 1
ATOM 13628 N N . GLN B 1 800 ? -20.016 -21.875 8.633 1 91.19 800 GLN B N 1
ATOM 13629 C CA . GLN B 1 800 ? -19.969 -22.688 7.414 1 91.19 800 GLN B CA 1
ATOM 13630 C C . GLN B 1 800 ? -19.562 -21.828 6.211 1 91.19 800 GLN B C 1
ATOM 13632 O O . GLN B 1 800 ? -19.453 -22.344 5.098 1 91.19 800 GLN B O 1
ATOM 13637 N N . TRP B 1 801 ? -19.297 -20.531 6.504 1 95.44 801 TRP B N 1
ATOM 13638 C CA . TRP B 1 801 ? -18.781 -19.672 5.449 1 95.44 801 TRP B CA 1
ATOM 13639 C C . TRP B 1 801 ? -17.266 -19.812 5.332 1 95.44 801 TRP B C 1
ATOM 13641 O O . TRP B 1 801 ? -16.562 -20 6.336 1 95.44 801 TRP B O 1
ATOM 13651 N N . GLU B 1 802 ? -16.766 -19.703 4.168 1 95.75 802 GLU B N 1
ATOM 13652 C CA . GLU B 1 802 ? -15.32 -19.641 3.957 1 95.75 802 GLU B CA 1
ATOM 13653 C C . GLU B 1 802 ? -14.961 -18.562 2.934 1 95.75 802 GLU B C 1
ATOM 13655 O O . GLU B 1 802 ? -15.672 -18.375 1.948 1 95.75 802 GLU B O 1
ATOM 13660 N N . PHE B 1 803 ? -13.922 -17.875 3.193 1 96.44 803 PHE B N 1
ATOM 13661 C CA . PHE B 1 803 ? -13.391 -16.812 2.346 1 96.44 803 PHE B CA 1
ATOM 13662 C C . PHE B 1 803 ? -11.906 -17.031 2.08 1 96.44 803 PHE B C 1
ATOM 13664 O O . PHE B 1 803 ? -11.117 -17.172 3.018 1 96.44 803 PHE B O 1
ATOM 13671 N N . LEU B 1 804 ? -11.539 -17.078 0.852 1 93.88 804 LEU B N 1
ATOM 13672 C CA . LEU B 1 804 ? -10.148 -17.297 0.477 1 93.88 804 LEU B CA 1
ATOM 13673 C C . LEU B 1 804 ? -9.688 -16.266 -0.546 1 93.88 804 LEU B C 1
ATOM 13675 O O . LEU B 1 804 ? -10.25 -16.172 -1.638 1 93.88 804 LEU B O 1
ATOM 13679 N N . SER B 1 805 ? -8.648 -15.539 -0.201 1 93.56 805 SER B N 1
ATOM 13680 C CA . SER B 1 805 ? -8.086 -14.602 -1.166 1 93.56 805 SER B CA 1
ATOM 13681 C C . SER B 1 805 ? -7.414 -15.328 -2.322 1 93.56 805 SER B C 1
ATOM 13683 O O . SER B 1 805 ? -6.895 -16.438 -2.148 1 93.56 805 SER B O 1
ATOM 13685 N N . LEU B 1 806 ? -7.438 -14.68 -3.49 1 89.75 806 LEU B N 1
ATOM 13686 C CA . LEU B 1 806 ? -6.797 -15.258 -4.664 1 89.75 806 LEU B CA 1
ATOM 13687 C C . LEU B 1 806 ? -5.469 -14.562 -4.953 1 89.75 806 LEU B C 1
ATOM 13689 O O . LEU B 1 806 ? -5.051 -14.477 -6.109 1 89.75 806 LEU B O 1
ATOM 13693 N N . GLY B 1 807 ? -4.75 -14.047 -3.955 1 84.75 807 GLY B N 1
ATOM 13694 C CA . GLY B 1 807 ? -3.461 -13.391 -4.121 1 84.75 807 GLY B CA 1
ATOM 13695 C C . GLY B 1 807 ? -3.146 -12.406 -3.014 1 84.75 807 GLY B C 1
ATOM 13696 O O . GLY B 1 807 ? -2.395 -12.719 -2.088 1 84.75 807 GLY B O 1
ATOM 13697 N N . LYS B 1 808 ? -3.756 -11.273 -3.146 1 89.81 808 LYS B N 1
ATOM 13698 C CA . LYS B 1 808 ? -3.598 -10.242 -2.131 1 89.81 808 LYS B CA 1
ATOM 13699 C C . LYS B 1 808 ? -4.676 -10.352 -1.056 1 89.81 808 LYS B C 1
ATOM 13701 O O . LYS B 1 808 ? -5.777 -10.836 -1.324 1 89.81 808 LYS B O 1
ATOM 13706 N N . ALA B 1 809 ? -4.312 -9.93 0.171 1 93.94 809 ALA B N 1
ATOM 13707 C CA . ALA B 1 809 ? -5.309 -9.93 1.237 1 93.94 809 ALA B CA 1
ATOM 13708 C C . ALA B 1 809 ? -6.559 -9.156 0.823 1 93.94 809 ALA B C 1
ATOM 13710 O O . ALA B 1 809 ? -6.461 -8.109 0.179 1 93.94 809 ALA B O 1
ATOM 13711 N N . VAL B 1 810 ? -7.727 -9.648 1.152 1 96 810 VAL B N 1
ATOM 13712 C CA . VAL B 1 810 ? -8.984 -9.078 0.679 1 96 810 VAL B CA 1
ATOM 13713 C C . VAL B 1 810 ? -9.773 -8.516 1.858 1 96 810 VAL B C 1
ATOM 13715 O O . VAL B 1 810 ? -9.797 -9.109 2.939 1 96 810 VAL B O 1
ATOM 13718 N N . THR B 1 811 ? -10.312 -7.328 1.695 1 97.44 811 THR B N 1
ATOM 13719 C CA . THR B 1 811 ? -11.352 -6.805 2.578 1 97.44 811 THR B CA 1
ATOM 13720 C C . THR B 1 811 ? -12.734 -7.043 1.986 1 97.44 811 THR B C 1
ATOM 13722 O O . THR B 1 811 ? -12.969 -6.77 0.807 1 97.44 811 THR B O 1
ATOM 13725 N N . PHE B 1 812 ? -13.664 -7.613 2.783 1 97.56 812 PHE B N 1
ATOM 13726 C CA . PHE B 1 812 ? -15.016 -7.875 2.307 1 97.56 812 PHE B CA 1
ATOM 13727 C C . PHE B 1 812 ? -16.047 -7.609 3.404 1 97.56 812 PHE B C 1
ATOM 13729 O O . PHE B 1 812 ? -15.688 -7.562 4.586 1 97.56 812 PHE B O 1
ATOM 13736 N N . THR B 1 813 ? -17.281 -7.398 2.994 1 97.62 813 THR B N 1
ATOM 13737 C CA . THR B 1 813 ? -18.406 -7.246 3.9 1 97.62 813 THR B CA 1
ATOM 13738 C C . THR B 1 813 ? -19.578 -8.109 3.449 1 97.62 813 THR B C 1
ATOM 13740 O O . THR B 1 813 ? -19.828 -8.258 2.25 1 97.62 813 THR B O 1
ATOM 13743 N N . ILE B 1 814 ? -20.203 -8.758 4.371 1 96.5 814 ILE B N 1
ATOM 13744 C CA . ILE B 1 814 ? -21.453 -9.484 4.172 1 96.5 814 ILE B CA 1
ATOM 13745 C C . ILE B 1 814 ? -22.516 -8.938 5.113 1 96.5 814 ILE B C 1
ATOM 13747 O O . ILE B 1 814 ? -22.281 -8.805 6.316 1 96.5 814 ILE B O 1
ATOM 13751 N N . GLN B 1 815 ? -23.641 -8.625 4.578 1 96.12 815 GLN B N 1
ATOM 13752 C CA . GLN B 1 815 ? -24.719 -8.086 5.391 1 96.12 815 GLN B CA 1
ATOM 13753 C C . GLN B 1 815 ? -26.047 -8.773 5.066 1 96.12 815 GLN B C 1
ATOM 13755 O O . GLN B 1 815 ? -26.406 -8.914 3.895 1 96.12 815 GLN B O 1
ATOM 13760 N N . ALA B 1 816 ? -26.781 -9.188 6.09 1 94.75 816 ALA B N 1
ATOM 13761 C CA . ALA B 1 816 ? -28.109 -9.781 5.895 1 94.75 816 ALA B CA 1
ATOM 13762 C C . ALA B 1 816 ? -29.094 -8.742 5.395 1 94.75 816 ALA B C 1
ATOM 13764 O O . ALA B 1 816 ? -29.094 -7.594 5.848 1 94.75 816 ALA B O 1
ATOM 13765 N N . GLU B 1 817 ? -29.797 -9.109 4.406 1 90.69 817 GLU B N 1
ATOM 13766 C CA . GLU B 1 817 ? -30.891 -8.289 3.895 1 90.69 817 GLU B CA 1
ATOM 13767 C C . GLU B 1 817 ? -32.156 -9.133 3.645 1 90.69 817 GLU B C 1
ATOM 13769 O O . GLU B 1 817 ? -32.094 -10.359 3.775 1 90.69 817 GLU B O 1
ATOM 13774 N N . GLU B 1 818 ? -33.188 -8.281 3.314 1 86.5 818 GLU B N 1
ATOM 13775 C CA . GLU B 1 818 ? -34.406 -9.008 2.971 1 86.5 818 GLU B CA 1
ATOM 13776 C C . GLU B 1 818 ? -34.188 -9.898 1.75 1 86.5 818 GLU B C 1
ATOM 13778 O O . GLU B 1 818 ? -33.844 -9.406 0.673 1 86.5 818 GLU B O 1
ATOM 13783 N N . GLY B 1 819 ? -34.219 -11.094 1.926 1 87.62 819 GLY B N 1
ATOM 13784 C CA . GLY B 1 819 ? -34.125 -12.023 0.808 1 87.62 819 GLY B CA 1
ATOM 13785 C C . GLY B 1 819 ? -32.781 -12.695 0.682 1 87.62 819 GLY B C 1
ATOM 13786 O O . GLY B 1 819 ? -32.562 -13.492 -0.23 1 87.62 819 GLY B O 1
ATOM 13787 N N . GLY B 1 820 ? -31.875 -12.305 1.519 1 94.38 820 GLY B N 1
ATOM 13788 C CA . GLY B 1 820 ? -30.578 -12.977 1.478 1 94.38 820 GLY B CA 1
ATOM 13789 C C . GLY B 1 820 ? -29.453 -12.164 2.094 1 94.38 820 GLY B C 1
ATOM 13790 O O . GLY B 1 820 ? -29.578 -11.68 3.219 1 94.38 820 GLY B O 1
ATOM 13791 N N . PHE B 1 821 ? -28.312 -12.156 1.422 1 95.75 821 PHE B N 1
ATOM 13792 C CA . PHE B 1 821 ? -27.125 -11.445 1.91 1 95.75 821 PHE B CA 1
ATOM 13793 C C . PHE B 1 821 ? -26.531 -10.57 0.816 1 95.75 821 PHE B C 1
ATOM 13795 O O . PHE B 1 821 ? -26.484 -10.969 -0.349 1 95.75 821 PHE B O 1
ATOM 13802 N N . MET B 1 822 ? -26.172 -9.414 1.152 1 95.38 822 MET B N 1
ATOM 13803 C CA . MET B 1 822 ? -25.406 -8.516 0.279 1 95.38 822 MET B CA 1
ATOM 13804 C C . MET B 1 822 ? -23.922 -8.602 0.58 1 95.38 822 MET B C 1
ATOM 13806 O O . MET B 1 822 ? -23.516 -8.555 1.742 1 95.38 822 MET B O 1
ATOM 13810 N N . LEU B 1 823 ? -23.125 -8.734 -0.464 1 95.5 823 LEU B N 1
ATOM 13811 C CA . LEU B 1 823 ? -21.688 -8.883 -0.291 1 95.5 823 LEU B CA 1
ATOM 13812 C C . LEU B 1 823 ? -20.938 -7.859 -1.137 1 95.5 823 LEU B C 1
ATOM 13814 O O . LEU B 1 823 ? -21.328 -7.566 -2.266 1 95.5 823 LEU B O 1
ATOM 13818 N N . GLN B 1 824 ? -19.844 -7.293 -0.648 1 94.94 824 GLN B N 1
ATOM 13819 C CA . GLN B 1 824 ? -18.844 -6.492 -1.344 1 94.94 824 GLN B CA 1
ATOM 13820 C C . GLN B 1 824 ? -17.422 -7.02 -1.077 1 94.94 824 GLN B C 1
ATOM 13822 O O . GLN B 1 824 ? -17.109 -7.406 0.049 1 94.94 824 GLN B O 1
ATOM 13827 N N . ASN B 1 825 ? -16.594 -7.141 -2.098 1 95.38 825 ASN B N 1
ATOM 13828 C CA . ASN B 1 825 ? -15.203 -7.539 -1.937 1 95.38 825 ASN B CA 1
ATOM 13829 C C . ASN B 1 825 ? -14.266 -6.586 -2.664 1 95.38 825 ASN B C 1
ATOM 13831 O O . ASN B 1 825 ? -14.57 -6.109 -3.756 1 95.38 825 ASN B O 1
ATOM 13835 N N . GLU B 1 826 ? -13.078 -6.359 -2.078 1 94.62 826 GLU B N 1
ATOM 13836 C CA . GLU B 1 826 ? -12.156 -5.359 -2.621 1 94.62 826 GLU B CA 1
ATOM 13837 C C . GLU B 1 826 ? -11.047 -6.016 -3.438 1 94.62 826 GLU B C 1
ATOM 13839 O O . GLU B 1 826 ? -10.25 -5.328 -4.078 1 94.62 826 GLU B O 1
ATOM 13844 N N . GLN B 1 827 ? -10.891 -7.277 -3.367 1 94 827 GLN B N 1
ATOM 13845 C CA . GLN B 1 827 ? -9.945 -8.078 -4.137 1 94 827 GLN B CA 1
ATOM 13846 C C . GLN B 1 827 ? -10.57 -9.398 -4.57 1 94 827 GLN B C 1
ATOM 13848 O O . GLN B 1 827 ? -11.633 -9.781 -4.07 1 94 827 GLN B O 1
ATOM 13853 N N . ALA B 1 828 ? -9.922 -10.086 -5.504 1 93.75 828 ALA B N 1
ATOM 13854 C CA . ALA B 1 828 ? -10.383 -11.398 -5.941 1 93.75 828 ALA B CA 1
ATOM 13855 C C . ALA B 1 828 ? -10.359 -12.398 -4.789 1 93.75 828 ALA B C 1
ATOM 13857 O O . ALA B 1 828 ? -9.445 -12.391 -3.967 1 93.75 828 ALA B O 1
ATOM 13858 N N . MET B 1 829 ? -11.391 -13.219 -4.734 1 95.44 829 MET B N 1
ATOM 13859 C CA . MET B 1 829 ? -11.484 -14.195 -3.656 1 95.44 829 MET B CA 1
ATOM 13860 C C . MET B 1 829 ? -12.406 -15.352 -4.043 1 95.44 829 MET B C 1
ATOM 13862 O O . MET B 1 829 ? -13.172 -15.242 -5 1 95.44 829 MET B O 1
ATOM 13866 N N . VAL B 1 830 ? -12.328 -16.453 -3.383 1 94 830 VAL B N 1
ATOM 13867 C CA . VAL B 1 830 ? -13.297 -17.547 -3.408 1 94 830 VAL B CA 1
ATOM 13868 C C . VAL B 1 830 ? -14.227 -17.438 -2.207 1 94 830 VAL B C 1
ATOM 13870 O O . VAL B 1 830 ? -13.781 -17.219 -1.08 1 94 830 VAL B O 1
ATOM 13873 N N . LEU B 1 831 ? -15.445 -17.484 -2.506 1 95.94 831 LEU B N 1
ATOM 13874 C CA . LEU B 1 831 ? -16.484 -17.469 -1.492 1 95.94 831 LEU B CA 1
ATOM 13875 C C . LEU B 1 831 ? -17.188 -18.812 -1.408 1 95.94 831 LEU B C 1
ATOM 13877 O O . LEU B 1 831 ? -17.656 -19.344 -2.424 1 95.94 831 LEU B O 1
ATOM 13881 N N . LYS B 1 832 ? -17.266 -19.438 -0.276 1 95.25 832 LYS B N 1
ATOM 13882 C CA . LYS B 1 832 ? -18.094 -20.609 -0.03 1 95.25 832 LYS B CA 1
ATOM 13883 C C . LYS B 1 832 ? -19.25 -20.281 0.896 1 95.25 832 LYS B C 1
ATOM 13885 O O . LYS B 1 832 ? -19.047 -19.812 2.018 1 95.25 832 LYS B O 1
ATOM 13890 N N . VAL B 1 833 ? -20.422 -20.516 0.42 1 95.56 833 VAL B N 1
ATOM 13891 C CA . VAL B 1 833 ? -21.656 -20.172 1.128 1 95.56 833 VAL B CA 1
ATOM 13892 C C . VAL B 1 833 ? -22.344 -21.453 1.595 1 95.56 833 VAL B C 1
ATOM 13894 O O . VAL B 1 833 ? -22.438 -22.438 0.848 1 95.56 833 VAL B O 1
ATOM 13897 N N . PRO B 1 834 ? -22.859 -21.5 2.848 1 93 834 PRO B N 1
ATOM 13898 C CA . PRO B 1 834 ? -23.703 -22.641 3.236 1 93 834 PRO B CA 1
ATOM 13899 C C . PRO B 1 834 ? -24.938 -22.781 2.354 1 93 834 PRO B C 1
ATOM 13901 O O . PRO B 1 834 ? -25.734 -21.844 2.234 1 93 834 PRO B O 1
ATOM 13904 N N . MET B 1 835 ? -25.125 -23.984 1.86 1 90.25 835 MET B N 1
ATOM 13905 C CA . MET B 1 835 ? -26.219 -24.25 0.924 1 90.25 835 MET B CA 1
ATOM 13906 C C . MET B 1 835 ? -27.578 -23.953 1.562 1 90.25 835 MET B C 1
ATOM 13908 O O . MET B 1 835 ? -28.5 -23.516 0.88 1 90.25 835 MET B O 1
ATOM 13912 N N . GLU B 1 836 ? -27.656 -24.172 2.809 1 89.31 836 GLU B N 1
ATOM 13913 C CA . GLU B 1 836 ? -28.922 -24.031 3.518 1 89.31 836 GLU B CA 1
ATOM 13914 C C . GLU B 1 836 ? -29.359 -22.562 3.576 1 89.31 836 GLU B C 1
ATOM 13916 O O . GLU B 1 836 ? -30.531 -22.266 3.822 1 89.31 836 GLU B O 1
ATOM 13921 N N . LEU B 1 837 ? -28.406 -21.656 3.301 1 91 837 LEU B N 1
ATOM 13922 C CA . LEU B 1 837 ? -28.703 -20.234 3.391 1 91 837 LEU B CA 1
ATOM 13923 C C . LEU B 1 837 ? -29.094 -19.672 2.025 1 91 837 LEU B C 1
ATOM 13925 O O . LEU B 1 837 ? -29.5 -18.516 1.918 1 91 837 LEU B O 1
ATOM 13929 N N . MET B 1 838 ? -28.969 -20.469 1.049 1 90.62 838 MET B N 1
ATOM 13930 C CA . MET B 1 838 ? -29.188 -19.984 -0.31 1 90.62 838 MET B CA 1
ATOM 13931 C C . MET B 1 838 ? -30.531 -20.469 -0.859 1 90.62 838 MET B C 1
ATOM 13933 O O . MET B 1 838 ? -31.047 -21.484 -0.417 1 90.62 838 MET B O 1
ATOM 13937 N N . SER B 1 839 ? -31 -19.672 -1.863 1 85.44 839 SER B N 1
ATOM 13938 C CA . SER B 1 839 ? -32.188 -20.109 -2.59 1 85.44 839 SER B CA 1
ATOM 13939 C C . SER B 1 839 ? -31.922 -21.391 -3.369 1 85.44 839 SER B C 1
ATOM 13941 O O . SER B 1 839 ? -30.766 -21.781 -3.57 1 85.44 839 SER B O 1
ATOM 13943 N N . GLY B 1 840 ? -32.969 -21.984 -3.811 1 81 840 GLY B N 1
ATOM 13944 C CA . GLY B 1 840 ? -32.906 -23.266 -4.492 1 81 840 GLY B CA 1
ATOM 13945 C C . GLY B 1 840 ? -32.094 -23.219 -5.773 1 81 840 GLY B C 1
ATOM 13946 O O . GLY B 1 840 ? -31.516 -24.234 -6.195 1 81 840 GLY B O 1
ATOM 13947 N N . ASN B 1 841 ? -31.906 -22.031 -6.344 1 84.5 841 ASN B N 1
ATOM 13948 C CA . ASN B 1 841 ? -31.172 -21.922 -7.609 1 84.5 841 ASN B CA 1
ATOM 13949 C C . ASN B 1 841 ? -29.672 -21.891 -7.387 1 84.5 841 ASN B C 1
ATOM 13951 O O . ASN B 1 841 ? -28.891 -22.078 -8.328 1 84.5 841 ASN B O 1
ATOM 13955 N N . GLN B 1 842 ? -29.25 -21.672 -6.16 1 89.38 842 GLN B N 1
ATOM 13956 C CA . GLN B 1 842 ? -27.844 -21.672 -5.773 1 89.38 842 GLN B CA 1
ATOM 13957 C C . GLN B 1 842 ? -27.031 -20.719 -6.652 1 89.38 842 GLN B C 1
ATOM 13959 O O . GLN B 1 842 ? -25.969 -21.078 -7.152 1 89.38 842 GLN B O 1
ATOM 13964 N N . GLU B 1 843 ? -27.594 -19.531 -6.934 1 92.38 843 GLU B N 1
ATOM 13965 C CA . GLU B 1 843 ? -26.953 -18.5 -7.754 1 92.38 843 GLU B CA 1
ATOM 13966 C C . GLU B 1 843 ? -26.688 -17.234 -6.938 1 92.38 843 GLU B C 1
ATOM 13968 O O . GLU B 1 843 ? -27.344 -16.984 -5.926 1 92.38 843 GLU B O 1
ATOM 13973 N N . ILE B 1 844 ? -25.656 -16.5 -7.344 1 93.88 844 ILE B N 1
ATOM 13974 C CA . ILE B 1 844 ? -25.453 -15.148 -6.848 1 93.88 844 ILE B CA 1
ATOM 13975 C C . ILE B 1 844 ? -25.781 -14.141 -7.949 1 93.88 844 ILE B C 1
ATOM 13977 O O . ILE B 1 844 ? -25.719 -14.469 -9.133 1 93.88 844 ILE B O 1
ATOM 13981 N N . ILE B 1 845 ? -26.219 -13.023 -7.633 1 94.12 845 ILE B N 1
ATOM 13982 C CA . ILE B 1 845 ? -26.547 -11.938 -8.555 1 94.12 845 ILE B CA 1
ATOM 13983 C C . ILE B 1 845 ? -25.516 -10.82 -8.43 1 94.12 845 ILE B C 1
ATOM 13985 O O . ILE B 1 845 ? -25.359 -10.227 -7.359 1 94.12 845 ILE B O 1
ATOM 13989 N N . ILE B 1 846 ? -24.75 -10.57 -9.43 1 91.88 846 ILE B N 1
ATOM 13990 C CA . ILE B 1 846 ? -23.719 -9.555 -9.453 1 91.88 846 ILE B CA 1
ATOM 13991 C C . ILE B 1 846 ? -24.188 -8.344 -10.266 1 91.88 846 ILE B C 1
ATOM 13993 O O . ILE B 1 846 ? -24.594 -8.484 -11.422 1 91.88 846 ILE B O 1
ATOM 13997 N N . THR B 1 847 ? -24.234 -7.238 -9.664 1 87.19 847 THR B N 1
ATOM 13998 C CA . THR B 1 847 ? -24.531 -5.992 -10.359 1 87.19 847 THR B CA 1
ATOM 13999 C C . THR B 1 847 ? -23.281 -5.152 -10.539 1 87.19 847 THR B C 1
ATOM 14001 O O . THR B 1 847 ? -22.656 -4.734 -9.562 1 87.19 847 THR B O 1
ATOM 14004 N N . ASP B 1 848 ? -22.75 -5.07 -11.727 1 77.38 848 ASP B N 1
ATOM 14005 C CA . ASP B 1 848 ? -21.531 -4.336 -12.055 1 77.38 848 ASP B CA 1
ATOM 14006 C C . ASP B 1 848 ? -21.766 -3.365 -13.211 1 77.38 848 ASP B C 1
ATOM 14008 O O . ASP B 1 848 ? -22.125 -3.781 -14.312 1 77.38 848 ASP B O 1
ATOM 14012 N N . GLN B 1 849 ? -21.547 -2.107 -13.07 1 71.88 849 GLN B N 1
ATOM 14013 C CA . GLN B 1 849 ? -21.703 -1.046 -14.062 1 71.88 849 GLN B CA 1
ATOM 14014 C C . GLN B 1 849 ? -23.047 -1.124 -14.75 1 71.88 849 GLN B C 1
ATOM 14016 O O . GLN B 1 849 ? -23.141 -1.079 -15.977 1 71.88 849 GLN B O 1
ATOM 14021 N N . GLY B 1 850 ? -24.141 -1.419 -14.07 1 76.06 850 GLY B N 1
ATOM 14022 C CA . GLY B 1 850 ? -25.5 -1.411 -14.594 1 76.06 850 GLY B CA 1
ATOM 14023 C C . GLY B 1 850 ? -25.938 -2.76 -15.133 1 76.06 850 GLY B C 1
ATOM 14024 O O . GLY B 1 850 ? -27.125 -2.973 -15.391 1 76.06 850 GLY B O 1
ATOM 14025 N N . ASN B 1 851 ? -24.922 -3.672 -15.266 1 83.69 851 ASN B N 1
ATOM 14026 C CA . ASN B 1 851 ? -25.266 -5 -15.766 1 83.69 851 ASN B CA 1
ATOM 14027 C C . ASN B 1 851 ? -25.406 -6.008 -14.625 1 83.69 851 ASN B C 1
ATOM 14029 O O . ASN B 1 851 ? -24.656 -5.945 -13.648 1 83.69 851 ASN B O 1
ATOM 14033 N N . THR B 1 852 ? -26.5 -6.758 -14.797 1 88.88 852 THR B N 1
ATOM 14034 C CA . THR B 1 852 ? -26.719 -7.785 -13.781 1 88.88 852 THR B CA 1
ATOM 14035 C C . THR B 1 852 ? -26.438 -9.172 -14.344 1 88.88 852 THR B C 1
ATOM 14037 O O . THR B 1 852 ? -26.953 -9.539 -15.398 1 88.88 852 THR B O 1
ATOM 14040 N N . ILE B 1 853 ? -25.609 -9.914 -13.75 1 86.25 853 ILE B N 1
ATOM 14041 C CA . ILE B 1 853 ? -25.266 -11.266 -14.172 1 86.25 853 ILE B CA 1
ATOM 14042 C C . ILE B 1 853 ? -25.562 -12.25 -13.047 1 86.25 853 ILE B C 1
ATOM 14044 O O . ILE B 1 853 ? -25.328 -11.961 -11.875 1 86.25 853 ILE B O 1
ATOM 14048 N N . ARG B 1 854 ? -26.203 -13.32 -13.453 1 89.94 854 ARG B N 1
ATOM 14049 C CA . ARG B 1 854 ? -26.438 -14.422 -12.523 1 89.94 854 ARG B CA 1
ATOM 14050 C C . ARG B 1 854 ? -25.375 -15.516 -12.695 1 89.94 854 ARG B C 1
ATOM 14052 O O . ARG B 1 854 ? -25.062 -15.906 -13.828 1 89.94 854 ARG B O 1
ATOM 14059 N N . ARG B 1 855 ? -24.875 -15.914 -11.609 1 89.5 855 ARG B N 1
ATOM 14060 C CA . ARG B 1 855 ? -23.812 -16.922 -11.648 1 89.5 855 ARG B CA 1
ATOM 14061 C C . ARG B 1 855 ? -24.156 -18.094 -10.727 1 89.5 855 ARG B C 1
ATOM 14063 O O . ARG B 1 855 ? -24.375 -17.891 -9.531 1 89.5 855 ARG B O 1
ATOM 14070 N N . LYS B 1 856 ? -24.188 -19.266 -11.32 1 88.88 856 LYS B N 1
ATOM 14071 C CA . LYS B 1 856 ? -24.406 -20.484 -10.531 1 88.88 856 LYS B CA 1
ATOM 14072 C C . LYS B 1 856 ? -23.125 -20.906 -9.805 1 88.88 856 LYS B C 1
ATOM 14074 O O . LYS B 1 856 ? -22.031 -20.812 -10.367 1 88.88 856 LYS B O 1
ATOM 14079 N N . GLY B 1 857 ? -23.328 -21.297 -8.539 1 88.06 857 GLY B N 1
ATOM 14080 C CA . GLY B 1 857 ? -22.188 -21.781 -7.785 1 88.06 857 GLY B CA 1
ATOM 14081 C C . GLY B 1 857 ? -21.922 -23.266 -7.98 1 88.06 857 GLY B C 1
ATOM 14082 O O . GLY B 1 857 ? -22.75 -23.969 -8.562 1 88.06 857 GLY B O 1
ATOM 14083 N N . ARG B 1 858 ? -20.812 -23.703 -7.52 1 85.31 858 ARG B N 1
ATOM 14084 C CA . ARG B 1 858 ? -20.453 -25.125 -7.559 1 85.31 858 ARG B CA 1
ATOM 14085 C C . ARG B 1 858 ? -20.672 -25.781 -6.195 1 85.31 858 ARG B C 1
ATOM 14087 O O . ARG B 1 858 ? -20.062 -25.359 -5.203 1 85.31 858 ARG B O 1
ATOM 14094 N N . PRO B 1 859 ? -21.438 -26.75 -6.188 1 84.56 859 PRO B N 1
ATOM 14095 C CA . PRO B 1 859 ? -21.594 -27.453 -4.91 1 84.56 859 PRO B CA 1
ATOM 14096 C C . PRO B 1 859 ? -20.328 -28.188 -4.488 1 84.56 859 PRO B C 1
ATOM 14098 O O . PRO B 1 859 ? -19.641 -28.781 -5.324 1 84.56 859 PRO B O 1
ATOM 14101 N N . ILE B 1 860 ? -19.906 -28 -3.271 1 82 860 ILE B N 1
ATOM 14102 C CA . ILE B 1 860 ? -18.766 -28.719 -2.705 1 82 860 ILE B CA 1
ATOM 14103 C C . ILE B 1 860 ? -19.25 -29.984 -1.999 1 82 860 ILE B C 1
ATOM 14105 O O . ILE B 1 860 ? -20.078 -29.906 -1.081 1 82 860 ILE B O 1
ATOM 14109 N N . SER B 1 861 ? -18.703 -31.125 -2.443 1 72.19 861 SER B N 1
ATOM 14110 C CA . SER B 1 861 ? -19.172 -32.406 -1.949 1 72.19 861 SER B CA 1
ATOM 14111 C C . SER B 1 861 ? -18.922 -32.562 -0.452 1 72.19 861 SER B C 1
ATOM 14113 O O . SER B 1 861 ? -17.828 -32.25 0.03 1 72.19 861 SER B O 1
ATOM 14115 N N . ASP B 1 862 ? -19.797 -32.906 0.238 1 73 862 ASP B N 1
ATOM 14116 C CA . ASP B 1 862 ? -19.75 -33.406 1.612 1 73 862 ASP B CA 1
ATOM 14117 C C . ASP B 1 862 ? -19.719 -32.219 2.607 1 73 862 ASP B C 1
ATOM 14119 O O . ASP B 1 862 ? -19.734 -32.438 3.82 1 73 862 ASP B O 1
ATOM 14123 N N . THR B 1 863 ? -19.641 -30.938 2.143 1 80.69 863 THR B N 1
ATOM 14124 C CA . THR B 1 863 ? -19.547 -29.875 3.127 1 80.69 863 THR B CA 1
ATOM 14125 C C . THR B 1 863 ? -20.844 -29.078 3.203 1 80.69 863 THR B C 1
ATOM 14127 O O . THR B 1 863 ? -21.031 -28.281 4.117 1 80.69 863 THR B O 1
ATOM 14130 N N . GLY B 1 864 ? -21.734 -29.328 2.219 1 86.94 864 GLY B N 1
ATOM 14131 C CA . GLY B 1 864 ? -22.969 -28.547 2.186 1 86.94 864 GLY B CA 1
ATOM 14132 C C . GLY B 1 864 ? -22.734 -27.094 1.791 1 86.94 864 GLY B C 1
ATOM 14133 O O . GLY B 1 864 ? -23.516 -26.219 2.164 1 86.94 864 GLY B O 1
ATOM 14134 N N . GLN B 1 865 ? -21.609 -26.812 1.138 1 92.75 865 GLN B N 1
ATOM 14135 C CA . GLN B 1 865 ? -21.281 -25.469 0.713 1 92.75 865 GLN B CA 1
ATOM 14136 C C . GLN B 1 865 ? -21.375 -25.312 -0.802 1 92.75 865 GLN B C 1
ATOM 14138 O O . GLN B 1 865 ? -21.328 -26.312 -1.531 1 92.75 865 GLN B O 1
ATOM 14143 N N . ILE B 1 866 ? -21.719 -24.125 -1.235 1 92.69 866 ILE B N 1
ATOM 14144 C CA . ILE B 1 866 ? -21.641 -23.734 -2.639 1 92.69 866 ILE B CA 1
ATOM 14145 C C . ILE B 1 866 ? -20.484 -22.766 -2.834 1 92.69 866 ILE B C 1
ATOM 14147 O O . ILE B 1 866 ? -20.391 -21.766 -2.119 1 92.69 866 ILE B O 1
ATOM 14151 N N . GLU B 1 867 ? -19.656 -23.031 -3.752 1 92.88 867 GLU B N 1
ATOM 14152 C CA . GLU B 1 867 ? -18.469 -22.219 -3.99 1 92.88 867 GLU B CA 1
ATOM 14153 C C . GLU B 1 867 ? -18.688 -21.25 -5.145 1 92.88 867 GLU B C 1
ATOM 14155 O O . GLU B 1 867 ? -19.266 -21.609 -6.172 1 92.88 867 GLU B O 1
ATOM 14160 N N . PHE B 1 868 ? -18.328 -20 -4.965 1 92.94 868 PHE B N 1
ATOM 14161 C CA . PHE B 1 868 ? -18.312 -18.969 -5.988 1 92.94 868 PHE B CA 1
ATOM 14162 C C . PHE B 1 868 ? -16.938 -18.344 -6.121 1 92.94 868 PHE B C 1
ATOM 14164 O O . PHE B 1 868 ? -16.281 -18.031 -5.117 1 92.94 868 PHE B O 1
ATOM 14171 N N . ARG B 1 869 ? -16.469 -18.219 -7.301 1 91.56 869 ARG B N 1
ATOM 14172 C CA . ARG B 1 869 ? -15.227 -17.5 -7.551 1 91.56 869 ARG B CA 1
ATOM 14173 C C . ARG B 1 869 ? -15.5 -16.062 -7.961 1 91.56 869 ARG B C 1
ATOM 14175 O O . ARG B 1 869 ? -16.172 -15.805 -8.969 1 91.56 869 ARG B O 1
ATOM 14182 N N . LEU B 1 870 ? -15.008 -15.18 -7.16 1 94.44 870 LEU B N 1
ATOM 14183 C CA . LEU B 1 870 ? -15.055 -13.75 -7.453 1 94.44 870 LEU B CA 1
ATOM 14184 C C . LEU B 1 870 ? -13.703 -13.25 -7.945 1 94.44 870 LEU B C 1
ATOM 14186 O O . LEU B 1 870 ? -12.852 -12.859 -7.145 1 94.44 870 LEU B O 1
ATOM 14190 N N . GLU B 1 871 ? -13.516 -13.18 -9.188 1 91.31 871 GLU B N 1
ATOM 14191 C CA . GLU B 1 871 ? -12.211 -13.055 -9.828 1 91.31 871 GLU B CA 1
ATOM 14192 C C . GLU B 1 871 ? -11.711 -11.617 -9.773 1 91.31 871 GLU B C 1
ATOM 14194 O O . GLU B 1 871 ? -10.578 -11.328 -10.18 1 91.31 871 GLU B O 1
ATOM 14199 N N . ARG B 1 872 ? -12.469 -10.633 -9.344 1 90.94 872 ARG B N 1
ATOM 14200 C CA . ARG B 1 872 ? -12.148 -9.211 -9.203 1 90.94 872 ARG B CA 1
ATOM 14201 C C . ARG B 1 872 ? -13.008 -8.562 -8.125 1 90.94 872 ARG B C 1
ATOM 14203 O O . ARG B 1 872 ? -13.883 -9.211 -7.543 1 90.94 872 ARG B O 1
ATOM 14210 N N . PRO B 1 873 ? -12.758 -7.25 -7.824 1 91.69 873 PRO B N 1
ATOM 14211 C CA . PRO B 1 873 ? -13.633 -6.555 -6.879 1 91.69 873 PRO B CA 1
ATOM 14212 C C . PRO B 1 873 ? -15.055 -6.367 -7.418 1 91.69 873 PRO B C 1
ATOM 14214 O O . PRO B 1 873 ? -15.234 -6.055 -8.602 1 91.69 873 PRO B O 1
ATOM 14217 N N . PHE B 1 874 ? -16.062 -6.59 -6.562 1 92.69 874 PHE B N 1
ATOM 14218 C CA . PHE B 1 874 ? -17.453 -6.312 -6.887 1 92.69 874 PHE B CA 1
ATOM 14219 C C . PHE B 1 874 ? -18.094 -5.391 -5.852 1 92.69 874 PHE B C 1
ATOM 14221 O O . PHE B 1 874 ? -17.938 -5.605 -4.648 1 92.69 874 PHE B O 1
ATOM 14228 N N . GLN B 1 875 ? -18.766 -4.402 -6.344 1 87.81 875 GLN B N 1
ATOM 14229 C CA . GLN B 1 875 ? -19.344 -3.396 -5.461 1 87.81 875 GLN B CA 1
ATOM 14230 C C . GLN B 1 875 ? -20.641 -3.896 -4.84 1 87.81 875 GLN B C 1
ATOM 14232 O O . GLN B 1 875 ? -21.016 -3.479 -3.742 1 87.81 875 GLN B O 1
ATOM 14237 N N . LYS B 1 876 ? -21.359 -4.703 -5.605 1 89.19 876 LYS B N 1
ATOM 14238 C CA . LYS B 1 876 ? -22.625 -5.203 -5.078 1 89.19 876 LYS B CA 1
ATOM 14239 C C . LYS B 1 876 ? -22.922 -6.602 -5.609 1 89.19 876 LYS B C 1
ATOM 14241 O O . LYS B 1 876 ? -23.094 -6.789 -6.816 1 89.19 876 LYS B O 1
ATOM 14246 N N . LEU B 1 877 ? -22.938 -7.508 -4.691 1 94.19 877 LEU B N 1
ATOM 14247 C CA . LEU B 1 877 ? -23.297 -8.898 -4.961 1 94.19 877 LEU B CA 1
ATOM 14248 C C . LEU B 1 877 ? -24.391 -9.375 -4.004 1 94.19 877 LEU B C 1
ATOM 14250 O O . LEU B 1 877 ? -24.297 -9.141 -2.793 1 94.19 877 LEU B O 1
ATOM 14254 N N . LEU B 1 878 ? -25.469 -9.969 -4.598 1 94.75 878 LEU B N 1
ATOM 14255 C CA . LEU B 1 878 ? -26.547 -10.5 -3.779 1 94.75 878 LEU B CA 1
ATOM 14256 C C . LEU B 1 878 ? -26.516 -12.023 -3.742 1 94.75 878 LEU B C 1
ATOM 14258 O O . LEU B 1 878 ? -26.406 -12.672 -4.785 1 94.75 878 LEU B O 1
ATOM 14262 N N . ILE B 1 879 ? -26.484 -12.547 -2.611 1 95.75 879 ILE B N 1
ATOM 14263 C CA . ILE B 1 879 ? -26.703 -13.977 -2.381 1 95.75 879 ILE B CA 1
ATOM 14264 C C . ILE B 1 879 ? -28.156 -14.219 -1.976 1 95.75 879 ILE B C 1
ATOM 14266 O O . ILE B 1 879 ? -28.516 -14.039 -0.81 1 95.75 879 ILE B O 1
ATOM 14270 N N . PRO B 1 880 ? -28.984 -14.648 -2.932 1 93.94 880 PRO B N 1
ATOM 14271 C CA . PRO B 1 880 ? -30.391 -14.82 -2.609 1 93.94 880 PRO B CA 1
ATOM 14272 C C . PRO B 1 880 ? -30.641 -15.906 -1.562 1 93.94 880 PRO B C 1
ATOM 14274 O O . PRO B 1 880 ? -30.047 -16.984 -1.643 1 93.94 880 PRO B O 1
ATOM 14277 N N . GLY B 1 881 ? -31.406 -15.547 -0.638 1 91.56 881 GLY B N 1
ATOM 14278 C CA . GLY B 1 881 ? -31.734 -16.469 0.432 1 91.56 881 GLY B CA 1
ATOM 14279 C C . GLY B 1 881 ? -33 -17.297 0.149 1 91.56 881 GLY B C 1
ATOM 14280 O O . GLY B 1 881 ? -33.469 -17.312 -0.981 1 91.56 881 GLY B O 1
ATOM 14281 N N . LEU B 1 882 ? -33.406 -18.094 1.184 1 78.12 882 LEU B N 1
ATOM 14282 C CA . LEU B 1 882 ? -34.594 -18.984 1.093 1 78.12 882 LEU B CA 1
ATOM 14283 C C . LEU B 1 882 ? -35.875 -18.172 1.148 1 78.12 882 LEU B C 1
ATOM 14285 O O . LEU B 1 882 ? -35.969 -17.172 1.861 1 78.12 882 LEU B O 1
#

Secondary structure (DSSP, 8-state):
--S-HHHHHHHHHHHHHHHHHHHHHHH-TTTTGGGS-EETTT--SEEEEETTEEEEEE---SS-EEPPPSBS----SEEPPPGGGSPTT--BTTBEEEEETTT--EEEE-GGGSTTHHHHHHHHHHHHHHHHHHHHHHH--HHHHHHHHHHHHHHHHHHHTPPPPEE-SSSGGGGT--SSSSSGGG-TTHHHHHHHHHHTHHHHHHTT---HHHHHHHHHHHHHHHHSS-TTSTHHHHHHHHHHHHHHHS--GGGSTT--SHHHHHHHHHT---SS---HHHHGGGS-TTT---SB-HHHHHHHHHHHHHHHHHHHHHH-S-GGGG-THHHHHHHHGGGGB-TTS-B--TTT-------HHHHHHHHHHHHHTT-HHHHHHHHHHHHHHHHTTS------SHHHHHHS-SSPPPPPTTSPPP----SEEEEGGGTEEEEEE--GGG-EEEEEE-EEEBT--S-SSEEEEEETTEEEE------S-SSSHIIIIIITSGGGSSSEEETTT----SSSEEEPPEEEEEESPTT---S--SEEEEEEEEEETTTTEEEEEEEEEEE-TTS-EEEEEEEEEEESSSS---EEEEEE-SSSEEEEE-TTSPBPP-EE---S-GGGT--GGGGG-EEEEEEE--S-EEEEEEEEETTEEEEEEEEEE---TT-EEEEEEEPPPSS--TTTS-GGGTT--EEEEEEEESS-EEEEEEEEEEEEEETTS--SEEEEEEEE-TTS-EEEEEEETTSEEEEEEE-SSTT-EEEETTEEEEEEEEEEEEETTTTEEEEEEEEEEEEEEETTEEEEESSS-EEEEEEEETTEEEEEESS-EEEEEEGGGS-TT-EEEEEETTEEEEEEPEEETTTTEEEEEE-S-EEEEEEE--/--S-HHHHHHHHHHHHHHHHHHHHHHH-TTTTGGGS-EETTT--SEEEEETTEEEEEE---SS-EEPPPSBS----SEEPPPGGGSPTT--BTTBEEEEETTT--EEEE-GGGSTTHHHHHHHHHHHHHHHHHHHHHHH--HHHHHHHHHHHHHHHHHHHTPPPPEE-SSSGGGGT--SSSSSGGG-TTHHHHHHHHHHTHHHHHHTT---HHHHHHHHHHHHHHHHSS-TTSTHHHHHHHHHHHHHHHS--GGGSTT--SHHHHHHHHHT---SS---HHHHGGGS-TTT---SB-HHHHHHHHHHHHHHHHHHHHHH-S-GGGG-THHHHHHHHGGGGB-TTS-B--TTT-------HHHHHHHHHHHHHTT-HHHHHHHHHHHHHHHHTTS------SHHHHHHS-SSPPPPPTTSPPP----SEEEEGGGTEEEEEE--GGG-EEEEEE-EEEBT--S-SSEEEEEETTEESS------S-SSSHIIIIIITSGGGSSSEEETTT----SSSEEEPPEEEEEESPTT---S--SEEEEEEEEEETTTTEEEEEEEEEEE-TTS-EEEEEEEEEEESSSS---EEEEEE-SSSEEEEEETTSPBPP-EE---S-GGGT--GGGGG-EEEEEEE--S-EEEEEEEEETTEEEEEEEEEE---TT-EEEEEEEPPPSS--TTTS-GGGTT--EEEEEEEESS-EEEEEEEEEEEEEETTS--SEEEEEEEE-TTS-EEEEEEETTSEEEEEEE-SSTT-EEEETTEEEEEEEEEEEEETTTTEEEEEEEEEEEEEEETTEEEEESSS-EEEEEEEETTEEEEEESS-EEEEEEGGGS-TT-EEEEEETTEEEEEEPEEETTTTEEEEEE-S-EEEEEEE--

pLDDT: mean 94.26, std 4.97, range [61.25, 98.88]

Radius of gyration: 41.6 Å; Cα contacts (8 Å, |Δi|>4): 4328; chains: 2; bounding box: 77×136×98 Å

Organism: NCBI:txid346377

Nearest PDB structures (foldseek):
  7lhg-assembly1_C  TM=1.475E-01  e=7.484E+00  Escherichia coli
  7lhg-assembly1_C  TM=1.443E-01  e=7.694E+00  Escherichia coli

InterPro domains:
  IPR008929 Chondroitin AC/alginate lyase [G3DSA:1.50.10.100] (70-389)
  IPR008929 Chondroitin AC/alginate lyase [SSF48230] (98-357)
  IPR012480 Heparinase II/III-like, C-terminal [PF07940] (447-516)
  IPR058849 Endo-acting ulvan lyase, 2nd domain [PF26377] (291-398)

Sequence (1764 aa):
METADWKRDFIQRKKDRLEVYLDYVEKQPDWLLSRLQMYWDTKHTDVYLMGGDYDHAEGEATVPTVRFSGTRDWATDYRTAPLEELIPYSDDPRGIYMQHKETKEWTWVHPSESGHAIERINEQIISIAQDAALLYWLTGESKYAELAEPVFFQYIDGMDQRNPPHVMDESSQANISGLATFEVIHEGIVIPLTLTYDFLYDYFVEQGRDLEPSQRVFQKWGDQIIEKGIPDNNWNFFQARFLTYIAMALEDDHEYSNGKGKQYYLKMTFDESTPRQVALKESILIYDQKTGIWPESPSYSVHVTGTLLEILTVLDNSSQTNEFDNFPLVEKAALAAFQYLFPTGFTVGFGDSGHMTMPPENFEMLIANYRKHAKRDREEAITPLLQDLVDKGHYERKGDGLFELFFYVDQLAEASAEAEKFTLITPSFYAPNVSMFVQRLGTGANAMMVSTVGSFGNHSQANGISMELFANGYVWAPDMGRGSSYWHPDFLEYYSKFPAHNTVAVDGKSTYSSMRSFHPYTLEASFPKPEVFPLFDQASFVQVSFVEPKTQSNQQRLTALALSPSGQGYALDIFRSAKIKDEEQMHDYFYHSLGQSLTFFDNQEQLIALEETTELNSDQEQLKAYDYFSRKKKSVVDGDLTALFTLEGEGLSTQIMKAWIKGQPGQAIYSVSAPKSNALSKGTAPREMLGQELPTMILRRQEEAWDKPFVLLFNPYINGESKVVQQVQFDEFEEGEQKIIVDLEDGYQDVWRVGISLNSEIDGEDYYQKGLLSLHRKNMANQQMEFLLGADIYRMKFDQWEFLSLGKAVTFTIQAEEGGFMLQNEQAMVLKVPMELMSGNQEIIITDQGNTIRRKGRPISDTGQIEFRLERPFQKLLIPGLMETADWKRDFIQRKKDRLEVYLDYVEKQPDWLLSRLQMYWDTKHTDVYLMGGDYDHAEGEATVPTVRFSGTRDWATDYRTAPLEELIPYSDDPRGIYMQHKETKEWTWVHPSESGHAIERINEQIISIAQDAALLYWLTGESKYAELAEPVFFQYIDGMDQRNPPHVMDESSQANISGLATFEVIHEGIVIPLTLTYDFLYDYFVEQGRDLEPSQRVFQKWGDQIIEKGIPDNNWNFFQARFLTYIAMALEDDHEYSNGKGKQYYLKMTFDESTPRQVALKESILIYDQKTGIWPESPSYSVHVTGTLLEILTVLDNSSQTNEFDNFPLVEKAALAAFQYLFPTGFTVGFGDSGHMTMPPENFEMLIANYRKHAKRDREEAITPLLQDLVDKGHYERKGDGLFELFFYVDQLAEASAEAEKFTLITPSFYAPNVSMFVQRLGTGANAMMVSTVGSFGNHSQANGISMELFANGYVWAPDMGRGSSYWHPDFLEYYSKFPAHNTVAVDGKSTYSSMRSFHPYTLEASFPKPEVFPLFDQASFVQVSFVEPKTQSNQQRLTALALSPSGQGYALDIFRSAKIKDEEQMHDYFYHSLGQSLTFFDNQEQLIALEETTELNSDQEQLKAYDYFSRKKKSVVDGDLTALFTLEGEGLSTQIMKAWIKGQPGQAIYSVSAPKSNALSKGTAPREMLGQELPTMILRRQEEAWDKPFVLLFNPYINGESKVVQQVQFDEFEEGEQKIIVDLEDGYQDVWRVGISLNSEIDGEDYYQKGLLSLHRKNMANQQMEFLLGADIYRMKFDQWEFLSLGKAVTFTIQAEEGGFMLQNEQAMVLKVPMELMSGNQEIIITDQGNTIRRKGRPISDTGQIEFRLERPFQKLLIPGL